Protein 2K42 (pdb70)

Solvent-accessible surface area: 7067 Å² total; per-residue (Å²): 108,110,182,96,71,100,168,22,81,48,146,16,29,37,60,82,113,85,1,0,68,30,129,104,11,42,101,53,4,103,41,1,0,82,108,9,45,5,54,96,46,17,5,28,1,16,75,0,0,115,34,0,22,61,3,0,42,108,42,38,1,26,106,24,1,46,109,4,33,168,132,92,84,84,184,46,112,5,0,0,28,83,0,38,94,26,12,81,111,110,42,23,47,86,48,203,92,168,36,114,48,143,114,134,92,124,134,287

CATH classification: 3.90.810.10

GO terms:
  GO:0002625 regulation of T cell antigen processing and presentation (P, IMP)
  GO:2000146 negative regulation of cell motility (P, IMP)
  GO:0006955 immune response (P, IMP)
  GO:0035861 site of double-strand break (C, IDA)
  GO:0005634 nucleus (C, IDA)
  GO:0045944 positive regulation of transcription by RNA polymerase II (P, IDA)
  GO:1905168 positive regulation of double-strand break repair via homologous recombination (P, IDA)
  GO:0030041 actin filament polymerization (P, IDA)
  GO:0015629 actin cytoskeleton (C, TAS)
  GO:0030695 GTPase regulator activity (F, TAS)
  GO:0065003 protein-containing complex assembly (P, TAS)
  GO:0006952 defense response (P, TAS)
  GO:0007596 blood coagulation (P, TAS)
  GO:0008154 actin polymerization or depolymerization (P, TAS)
  GO:0008544 epidermis development (P, TAS)
  GO:0005829 cytosol (C, TAS)
  GO:0042802 identical protein binding (F, IPI)
  GO:0005515 protein binding (F, IPI)
  GO:0017124 SH3 domain binding (F, IPI)
  GO:0043274 phospholipase binding (F, IPI)

Structure (mmCIF, N/CA/C/O backbone):
data_2K42
#
_entry.id   2K42
#
loop_
_entity.id
_entity.type
_entity.pdbx_description
1 polymer 'Wiskott-Aldrich syndrome protein'
2 polymer ESPFU
#
loop_
_atom_site.group_PDB
_atom_site.id
_atom_site.type_symbol
_atom_site.label_atom_id
_atom_site.label_alt_id
_atom_site.label_comp_id
_atom_site.label_asym_id
_atom_site.label_entity_id
_atom_site.label_seq_id
_atom_site.pdbx_PDB_ins_code
_atom_site.Cartn_x
_atom_site.Cartn_y
_atom_site.Cartn_z
_atom_site.occupancy
_atom_site.B_iso_or_equiv
_atom_site.auth_seq_id
_atom_site.auth_comp_id
_atom_site.auth_asym_id
_atom_site.auth_atom_id
_atom_site.pdbx_PDB_model_num
ATOM 1 N N . GLY A 1 1 ? -9.724 4.950 -15.029 1.00 0.00 1 GLY A N 1
ATOM 2 C CA . GLY A 1 1 ? -10.218 6.277 -15.467 1.00 0.00 1 GLY A CA 1
ATOM 3 C C . GLY A 1 1 ? -9.501 7.421 -14.781 1.00 0.00 1 GLY A C 1
ATOM 4 O O . GLY A 1 1 ? -9.274 7.388 -13.572 1.00 0.00 1 GLY A O 1
ATOM 10 N N . HIS A 1 2 ? -9.137 8.431 -15.562 1.00 0.00 2 HIS A N 1
ATOM 11 C CA . HIS A 1 2 ? -8.504 9.641 -15.043 1.00 0.00 2 HIS A CA 1
ATOM 12 C C . HIS A 1 2 ? -8.925 10.828 -15.899 1.00 0.00 2 HIS A C 1
ATOM 13 O O . HIS A 1 2 ? -8.114 11.700 -16.206 1.00 0.00 2 HIS A O 1
ATOM 28 N N . MET A 1 3 ? -10.196 10.842 -16.292 1.00 0.00 3 MET A N 1
ATOM 29 C CA . MET A 1 3 ? -10.709 11.855 -17.213 1.00 0.00 3 MET A CA 1
ATOM 30 C C . MET A 1 3 ? -10.583 13.267 -16.637 1.00 0.00 3 MET A C 1
ATOM 31 O O . MET A 1 3 ? -9.878 14.106 -17.199 1.00 0.00 3 MET A O 1
ATOM 45 N N . SER A 1 4 ? -11.245 13.528 -15.518 1.00 0.00 4 SER A N 1
ATOM 46 C CA . SER A 1 4 ? -11.199 14.840 -14.887 1.00 0.00 4 SER A CA 1
ATOM 47 C C . SER A 1 4 ? -11.569 14.732 -13.414 1.00 0.00 4 SER A C 1
ATOM 48 O O . SER A 1 4 ? -12.622 14.191 -13.075 1.00 0.00 4 SER A O 1
ATOM 56 N N . GLY A 1 5 ? -10.695 15.226 -12.545 1.00 0.00 5 GLY A N 1
ATOM 57 C CA . GLY A 1 5 ? -10.990 15.245 -11.125 1.00 0.00 5 GLY A CA 1
ATOM 58 C C . GLY A 1 5 ? -10.910 13.871 -10.495 1.00 0.00 5 GLY A C 1
ATOM 59 O O . GLY A 1 5 ? -11.932 13.272 -10.163 1.00 0.00 5 GLY A O 1
ATOM 63 N N . PHE A 1 6 ? -9.697 13.367 -10.332 1.00 0.00 6 PHE A N 1
ATOM 64 C CA . PHE A 1 6 ? -9.495 12.074 -9.700 1.00 0.00 6 PHE A CA 1
ATOM 65 C C . PHE A 1 6 ? -9.397 12.229 -8.182 1.00 0.00 6 PHE A C 1
ATOM 66 O O . PHE A 1 6 ? -8.505 12.904 -7.667 1.00 0.00 6 PHE A O 1
ATOM 83 N N . LYS A 1 7 ? -10.331 11.605 -7.474 1.00 0.00 7 LYS A N 1
ATOM 84 C CA . LYS A 1 7 ? -10.394 11.699 -6.019 1.00 0.00 7 LYS A CA 1
ATOM 85 C C . LYS A 1 7 ? -9.440 10.698 -5.375 1.00 0.00 7 LYS A C 1
ATOM 86 O O . LYS A 1 7 ? -9.842 9.842 -4.585 1.00 0.00 7 LYS A O 1
ATOM 105 N N . HIS A 1 8 ? -8.175 10.822 -5.745 1.00 0.00 8 HIS A N 1
ATOM 106 C CA . HIS A 1 8 ? -7.101 9.963 -5.266 1.00 0.00 8 HIS A CA 1
ATOM 107 C C . HIS A 1 8 ? -5.792 10.435 -5.886 1.00 0.00 8 HIS A C 1
ATOM 108 O O . HIS A 1 8 ? -5.481 10.100 -7.024 1.00 0.00 8 HIS A O 1
ATOM 123 N N . VAL A 1 9 ? -5.039 11.240 -5.149 1.00 0.00 9 VAL A N 1
ATOM 124 C CA . VAL A 1 9 ? -3.836 11.837 -5.692 1.00 0.00 9 VAL A CA 1
ATOM 125 C C . VAL A 1 9 ? -2.759 10.781 -5.825 1.00 0.00 9 VAL A C 1
ATOM 126 O O . VAL A 1 9 ? -2.379 10.148 -4.841 1.00 0.00 9 VAL A O 1
ATOM 139 N N . SER A 1 10 ? -2.281 10.587 -7.046 1.00 0.00 10 SER A N 1
ATOM 140 C CA . SER A 1 10 ? -1.299 9.551 -7.332 1.00 0.00 10 SER A CA 1
ATOM 141 C C . SER A 1 10 ? 0.008 9.812 -6.598 1.00 0.00 10 SER A C 1
ATOM 142 O O . SER A 1 10 ? 0.859 8.930 -6.513 1.00 0.00 10 SER A O 1
ATOM 150 N N . HIS A 1 11 ? 0.178 11.037 -6.102 1.00 0.00 11 HIS A N 1
ATOM 151 C CA . HIS A 1 11 ? 1.294 11.343 -5.219 1.00 0.00 11 HIS A CA 1
ATOM 152 C C . HIS A 1 11 ? 1.239 10.435 -4.007 1.00 0.00 11 HIS A C 1
ATOM 153 O O . HIS A 1 11 ? 2.162 9.664 -3.794 1.00 0.00 11 HIS A O 1
ATOM 168 N N . VAL A 1 12 ? 0.135 10.521 -3.247 1.00 0.00 12 VAL A N 1
ATOM 169 C CA . VAL A 1 12 ? -0.151 9.632 -2.099 1.00 0.00 12 VAL A CA 1
ATOM 170 C C . VAL A 1 12 ? 1.109 9.223 -1.283 1.00 0.00 12 VAL A C 1
ATOM 171 O O . VAL A 1 12 ? 1.208 8.111 -0.764 1.00 0.00 12 VAL A O 1
ATOM 184 N N . GLY A 1 13 ? 2.054 10.152 -1.136 1.00 0.00 13 GLY A N 1
ATOM 185 C CA . GLY A 1 13 ? 3.299 9.860 -0.434 1.00 0.00 13 GLY A CA 1
ATOM 186 C C . GLY A 1 13 ? 4.011 8.632 -0.982 1.00 0.00 13 GLY A C 1
ATOM 187 O O . GLY A 1 13 ? 4.726 7.944 -0.263 1.00 0.00 13 GLY A O 1
ATOM 191 N N . TRP A 1 14 ? 3.812 8.373 -2.262 1.00 0.00 14 TRP A N 1
ATOM 192 C CA . TRP A 1 14 ? 4.338 7.192 -2.917 1.00 0.00 14 TRP A CA 1
ATOM 193 C C . TRP A 1 14 ? 5.248 7.591 -4.064 1.00 0.00 14 TRP A C 1
ATOM 194 O O . TRP A 1 14 ? 5.009 8.598 -4.735 1.00 0.00 14 TRP A O 1
ATOM 215 N N . ASP A 1 15 ? 6.306 6.831 -4.264 1.00 0.00 15 ASP A N 1
ATOM 216 C CA . ASP A 1 15 ? 7.185 7.040 -5.391 1.00 0.00 15 ASP A CA 1
ATOM 217 C C . ASP A 1 15 ? 7.047 5.882 -6.362 1.00 0.00 15 ASP A C 1
ATOM 218 O O . ASP A 1 15 ? 7.125 4.718 -5.972 1.00 0.00 15 ASP A O 1
ATOM 227 N N . PRO A 1 16 ? 6.824 6.212 -7.646 1.00 0.00 16 PRO A N 1
ATOM 228 C CA . PRO A 1 16 ? 6.553 5.243 -8.713 1.00 0.00 16 PRO A CA 1
ATOM 229 C C . PRO A 1 16 ? 7.501 4.050 -8.730 1.00 0.00 16 PRO A C 1
ATOM 230 O O . PRO A 1 16 ? 7.100 2.955 -9.121 1.00 0.00 16 PRO A O 1
ATOM 241 N N . GLN A 1 17 ? 8.750 4.257 -8.334 1.00 0.00 17 GLN A N 1
ATOM 242 C CA . GLN A 1 17 ? 9.728 3.178 -8.340 1.00 0.00 17 GLN A CA 1
ATOM 243 C C . GLN A 1 17 ? 10.030 2.662 -6.933 1.00 0.00 17 GLN A C 1
ATOM 244 O O . GLN A 1 17 ? 9.927 1.464 -6.674 1.00 0.00 17 GLN A O 1
ATOM 258 N N . ASN A 1 18 ? 10.399 3.562 -6.022 1.00 0.00 18 ASN A N 1
ATOM 259 C CA . ASN A 1 18 ? 10.923 3.147 -4.719 1.00 0.00 18 ASN A CA 1
ATOM 260 C C . ASN A 1 18 ? 9.838 3.044 -3.656 1.00 0.00 18 ASN A C 1
ATOM 261 O O . ASN A 1 18 ? 10.136 2.977 -2.462 1.00 0.00 18 ASN A O 1
ATOM 272 N N . GLY A 1 19 ? 8.587 3.045 -4.085 1.00 0.00 19 GLY A N 1
ATOM 273 C CA . GLY A 1 19 ? 7.501 2.729 -3.186 1.00 0.00 19 GLY A CA 1
ATOM 274 C C . GLY A 1 19 ? 7.051 3.895 -2.335 1.00 0.00 19 GLY A C 1
ATOM 275 O O . GLY A 1 19 ? 7.399 5.045 -2.590 1.00 0.00 19 GLY A O 1
ATOM 279 N N . PHE A 1 20 ? 6.264 3.580 -1.323 1.00 0.00 20 PHE A N 1
ATOM 280 C CA . PHE A 1 20 ? 5.715 4.581 -0.427 1.00 0.00 20 PHE A CA 1
ATOM 281 C C . PHE A 1 20 ? 6.803 5.167 0.454 1.00 0.00 20 PHE A C 1
ATOM 282 O O . PHE A 1 20 ? 7.574 4.433 1.075 1.00 0.00 20 PHE A O 1
ATOM 299 N N . ASP A 1 21 ? 6.861 6.486 0.508 1.00 0.00 21 ASP A N 1
ATOM 300 C CA . ASP A 1 21 ? 7.788 7.165 1.388 1.00 0.00 21 ASP A CA 1
ATOM 301 C C . ASP A 1 21 ? 7.260 7.050 2.807 1.00 0.00 21 ASP A C 1
ATOM 302 O O . ASP A 1 21 ? 6.465 7.875 3.240 1.00 0.00 21 ASP A O 1
ATOM 311 N N . VAL A 1 22 ? 7.693 6.010 3.508 1.00 0.00 22 VAL A N 1
ATOM 312 C CA . VAL A 1 22 ? 7.173 5.670 4.834 1.00 0.00 22 VAL A CA 1
ATOM 313 C C . VAL A 1 22 ? 7.396 6.789 5.865 1.00 0.00 22 VAL A C 1
ATOM 314 O O . VAL A 1 22 ? 6.830 6.754 6.956 1.00 0.00 22 VAL A O 1
ATOM 327 N N . ASN A 1 23 ? 8.211 7.777 5.520 1.00 0.00 23 ASN A N 1
ATOM 328 C CA . ASN A 1 23 ? 8.417 8.931 6.391 1.00 0.00 23 ASN A CA 1
ATOM 329 C C . ASN A 1 23 ? 7.306 9.955 6.164 1.00 0.00 23 ASN A C 1
ATOM 330 O O . ASN A 1 23 ? 6.873 10.644 7.092 1.00 0.00 23 ASN A O 1
ATOM 341 N N . ASN A 1 24 ? 6.832 10.019 4.928 1.00 0.00 24 ASN A N 1
ATOM 342 C CA . ASN A 1 24 ? 5.730 10.901 4.551 1.00 0.00 24 ASN A CA 1
ATOM 343 C C . ASN A 1 24 ? 4.504 10.059 4.250 1.00 0.00 24 ASN A C 1
ATOM 344 O O . ASN A 1 24 ? 3.644 10.432 3.448 1.00 0.00 24 ASN A O 1
ATOM 355 N N . LEU A 1 25 ? 4.438 8.913 4.900 1.00 0.00 25 LEU A N 1
ATOM 356 C CA . LEU A 1 25 ? 3.443 7.924 4.624 1.00 0.00 25 LEU A CA 1
ATOM 357 C C . LEU A 1 25 ? 2.305 8.047 5.635 1.00 0.00 25 LEU A C 1
ATOM 358 O O . LEU A 1 25 ? 2.525 8.023 6.847 1.00 0.00 25 LEU A O 1
ATOM 374 N N . ASP A 1 26 ? 1.100 8.225 5.112 1.00 0.00 26 ASP A N 1
ATOM 375 C CA . ASP A 1 26 ? -0.090 8.437 5.932 1.00 0.00 26 ASP A CA 1
ATOM 376 C C . ASP A 1 26 ? -0.338 7.279 6.895 1.00 0.00 26 ASP A C 1
ATOM 377 O O . ASP A 1 26 ? -0.336 6.113 6.504 1.00 0.00 26 ASP A O 1
ATOM 386 N N . PRO A 1 27 ? -0.538 7.616 8.185 1.00 0.00 27 PRO A N 1
ATOM 387 C CA . PRO A 1 27 ? -0.768 6.642 9.262 1.00 0.00 27 PRO A CA 1
ATOM 388 C C . PRO A 1 27 ? -1.947 5.711 9.004 1.00 0.00 27 PRO A C 1
ATOM 389 O O . PRO A 1 27 ? -1.913 4.549 9.404 1.00 0.00 27 PRO A O 1
ATOM 400 N N . ASP A 1 28 ? -2.991 6.220 8.355 1.00 0.00 28 ASP A N 1
ATOM 401 C CA . ASP A 1 28 ? -4.156 5.402 8.026 1.00 0.00 28 ASP A CA 1
ATOM 402 C C . ASP A 1 28 ? -3.779 4.360 6.990 1.00 0.00 28 ASP A C 1
ATOM 403 O O . ASP A 1 28 ? -4.144 3.189 7.106 1.00 0.00 28 ASP A O 1
ATOM 412 N N . LEU A 1 29 ? -3.045 4.792 5.976 1.00 0.00 29 LEU A N 1
ATOM 413 C CA . LEU A 1 29 ? -2.488 3.873 5.003 1.00 0.00 29 LEU A CA 1
ATOM 414 C C . LEU A 1 29 ? -1.579 2.875 5.704 1.00 0.00 29 LEU A C 1
ATOM 415 O O . LEU A 1 29 ? -1.676 1.670 5.479 1.00 0.00 29 LEU A O 1
ATOM 431 N N . ARG A 1 30 ? -0.715 3.393 6.572 1.00 0.00 30 ARG A N 1
ATOM 432 C CA . ARG A 1 30 ? 0.222 2.574 7.331 1.00 0.00 30 ARG A CA 1
ATOM 433 C C . ARG A 1 30 ? -0.518 1.503 8.132 1.00 0.00 30 ARG A C 1
ATOM 434 O O . ARG A 1 30 ? -0.071 0.357 8.220 1.00 0.00 30 ARG A O 1
ATOM 455 N N . SER A 1 31 ? -1.657 1.893 8.699 1.00 0.00 31 SER A N 1
ATOM 456 C CA . SER A 1 31 ? -2.522 0.977 9.432 1.00 0.00 31 SER A CA 1
ATOM 457 C C . SER A 1 31 ? -2.939 -0.173 8.525 1.00 0.00 31 SER A C 1
ATOM 458 O O . SER A 1 31 ? -2.743 -1.346 8.848 1.00 0.00 31 SER A O 1
ATOM 466 N N . LEU A 1 32 ? -3.488 0.191 7.371 1.00 0.00 32 LEU A N 1
ATOM 467 C CA . LEU A 1 32 ? -3.988 -0.766 6.404 1.00 0.00 32 LEU A CA 1
ATOM 468 C C . LEU A 1 32 ? -2.902 -1.724 5.955 1.00 0.00 32 LEU A C 1
ATOM 469 O O . LEU A 1 32 ? -3.081 -2.943 5.974 1.00 0.00 32 LEU A O 1
ATOM 485 N N . PHE A 1 33 ? -1.782 -1.158 5.552 1.00 0.00 33 PHE A N 1
ATOM 486 C CA . PHE A 1 33 ? -0.699 -1.930 4.971 1.00 0.00 33 PHE A CA 1
ATOM 487 C C . PHE A 1 33 ? -0.158 -2.927 5.982 1.00 0.00 33 PHE A C 1
ATOM 488 O O . PHE A 1 33 ? 0.081 -4.090 5.657 1.00 0.00 33 PHE A O 1
ATOM 505 N N . SER A 1 34 ? -0.014 -2.475 7.218 1.00 0.00 34 SER A N 1
ATOM 506 C CA . SER A 1 34 ? 0.483 -3.319 8.287 1.00 0.00 34 SER A CA 1
ATOM 507 C C . SER A 1 34 ? -0.494 -4.463 8.573 1.00 0.00 34 SER A C 1
ATOM 508 O O . SER A 1 34 ? -0.081 -5.571 8.921 1.00 0.00 34 SER A O 1
ATOM 516 N N . ARG A 1 35 ? -1.790 -4.194 8.412 1.00 0.00 35 ARG A N 1
ATOM 517 C CA . ARG A 1 35 ? -2.812 -5.227 8.564 1.00 0.00 35 ARG A CA 1
ATOM 518 C C . ARG A 1 35 ? -2.696 -6.245 7.443 1.00 0.00 35 ARG A C 1
ATOM 519 O O . ARG A 1 35 ? -2.726 -7.454 7.670 1.00 0.00 35 ARG A O 1
ATOM 540 N N . ALA A 1 36 ? -2.549 -5.720 6.232 1.00 0.00 36 ALA A N 1
ATOM 541 C CA . ALA A 1 36 ? -2.503 -6.524 5.020 1.00 0.00 36 ALA A CA 1
ATOM 542 C C . ALA A 1 36 ? -1.275 -7.432 4.993 1.00 0.00 36 ALA A C 1
ATOM 543 O O . ALA A 1 36 ? -1.261 -8.462 4.317 1.00 0.00 36 ALA A O 1
ATOM 550 N N . GLY A 1 37 ? -0.246 -7.043 5.730 1.00 0.00 37 GLY A N 1
ATOM 551 C CA . GLY A 1 37 ? 0.964 -7.834 5.793 1.00 0.00 37 GLY A CA 1
ATOM 552 C C . GLY A 1 37 ? 2.135 -7.102 5.194 1.00 0.00 37 GLY A C 1
ATOM 553 O O . GLY A 1 37 ? 3.290 -7.454 5.433 1.00 0.00 37 GLY A O 1
ATOM 557 N N . ILE A 1 38 ? 1.819 -6.079 4.415 1.00 0.00 38 ILE A N 1
ATOM 558 C CA . ILE A 1 38 ? 2.818 -5.246 3.778 1.00 0.00 38 ILE A CA 1
ATOM 559 C C . ILE A 1 38 ? 3.624 -4.485 4.828 1.00 0.00 38 ILE A C 1
ATOM 560 O O . ILE A 1 38 ? 3.097 -3.611 5.519 1.00 0.00 38 ILE A O 1
ATOM 576 N N . SER A 1 39 ? 4.890 -4.834 4.964 1.00 0.00 39 SER A N 1
ATOM 577 C CA . SER A 1 39 ? 5.756 -4.155 5.913 1.00 0.00 39 SER A CA 1
ATOM 578 C C . SER A 1 39 ? 6.469 -2.985 5.239 1.00 0.00 39 SER A C 1
ATOM 579 O O . SER A 1 39 ? 6.277 -2.746 4.042 1.00 0.00 39 SER A O 1
ATOM 587 N N . GLU A 1 40 ? 7.293 -2.278 6.002 1.00 0.00 40 GLU A N 1
ATOM 588 C CA . GLU A 1 40 ? 8.005 -1.097 5.519 1.00 0.00 40 GLU A CA 1
ATOM 589 C C . GLU A 1 40 ? 8.801 -1.415 4.253 1.00 0.00 40 GLU A C 1
ATOM 590 O O . GLU A 1 40 ? 8.759 -0.667 3.273 1.00 0.00 40 GLU A O 1
ATOM 602 N N . ALA A 1 41 ? 9.519 -2.533 4.277 1.00 0.00 41 ALA A N 1
ATOM 603 C CA . ALA A 1 41 ? 10.271 -2.987 3.117 1.00 0.00 41 ALA A CA 1
ATOM 604 C C . ALA A 1 41 ? 9.362 -3.158 1.903 1.00 0.00 41 ALA A C 1
ATOM 605 O O . ALA A 1 41 ? 9.612 -2.586 0.847 1.00 0.00 41 ALA A O 1
ATOM 612 N N . GLN A 1 42 ? 8.296 -3.927 2.059 1.00 0.00 42 GLN A N 1
ATOM 613 C CA . GLN A 1 42 ? 7.373 -4.163 0.956 1.00 0.00 42 GLN A CA 1
ATOM 614 C C . GLN A 1 42 ? 6.809 -2.850 0.422 1.00 0.00 42 GLN A C 1
ATOM 615 O O . GLN A 1 42 ? 6.683 -2.667 -0.788 1.00 0.00 42 GLN A O 1
ATOM 629 N N . LEU A 1 43 ? 6.480 -1.939 1.335 1.00 0.00 43 LEU A N 1
ATOM 630 C CA . LEU A 1 43 ? 5.937 -0.637 0.963 1.00 0.00 43 LEU A CA 1
ATOM 631 C C . LEU A 1 43 ? 6.911 0.146 0.106 1.00 0.00 43 LEU A C 1
ATOM 632 O O . LEU A 1 43 ? 6.504 0.979 -0.699 1.00 0.00 43 LEU A O 1
ATOM 648 N N . THR A 1 44 ? 8.190 -0.143 0.260 1.00 0.00 44 THR A N 1
ATOM 649 C CA . THR A 1 44 ? 9.213 0.585 -0.459 1.00 0.00 44 THR A CA 1
ATOM 650 C C . THR A 1 44 ? 9.735 -0.234 -1.638 1.00 0.00 44 THR A C 1
ATOM 651 O O . THR A 1 44 ? 10.770 0.083 -2.225 1.00 0.00 44 THR A O 1
ATOM 662 N N . ASP A 1 45 ? 9.017 -1.302 -1.981 1.00 0.00 45 ASP A N 1
ATOM 663 C CA . ASP A 1 45 ? 9.384 -2.113 -3.134 1.00 0.00 45 ASP A CA 1
ATOM 664 C C . ASP A 1 45 ? 8.633 -1.659 -4.373 1.00 0.00 45 ASP A C 1
ATOM 665 O O . ASP A 1 45 ? 7.520 -1.144 -4.262 1.00 0.00 45 ASP A O 1
ATOM 674 N N . ALA A 1 46 ? 9.219 -1.870 -5.542 1.00 0.00 46 ALA A N 1
ATOM 675 C CA . ALA A 1 46 ? 8.646 -1.372 -6.783 1.00 0.00 46 ALA A CA 1
ATOM 676 C C . ALA A 1 46 ? 7.287 -1.998 -7.087 1.00 0.00 46 ALA A C 1
ATOM 677 O O . ALA A 1 46 ? 6.255 -1.321 -7.011 1.00 0.00 46 ALA A O 1
ATOM 684 N N . GLU A 1 47 ? 7.285 -3.288 -7.411 1.00 0.00 47 GLU A N 1
ATOM 685 C CA . GLU A 1 47 ? 6.073 -3.954 -7.876 1.00 0.00 47 GLU A CA 1
ATOM 686 C C . GLU A 1 47 ? 5.030 -4.008 -6.771 1.00 0.00 47 GLU A C 1
ATOM 687 O O . GLU A 1 47 ? 3.837 -3.855 -7.029 1.00 0.00 47 GLU A O 1
ATOM 699 N N . THR A 1 48 ? 5.489 -4.209 -5.540 1.00 0.00 48 THR A N 1
ATOM 700 C CA . THR A 1 48 ? 4.598 -4.266 -4.401 1.00 0.00 48 THR A CA 1
ATOM 701 C C . THR A 1 48 ? 3.791 -2.975 -4.249 1.00 0.00 48 THR A C 1
ATOM 702 O O . THR A 1 48 ? 2.563 -2.996 -4.323 1.00 0.00 48 THR A O 1
ATOM 713 N N . SER A 1 49 ? 4.480 -1.853 -4.069 1.00 0.00 49 SER A N 1
ATOM 714 C CA . SER A 1 49 ? 3.813 -0.583 -3.795 1.00 0.00 49 SER A CA 1
ATOM 715 C C . SER A 1 49 ? 3.001 -0.108 -4.996 1.00 0.00 49 SER A C 1
ATOM 716 O O . SER A 1 49 ? 1.927 0.478 -4.841 1.00 0.00 49 SER A O 1
ATOM 724 N N . LYS A 1 50 ? 3.528 -0.361 -6.189 1.00 0.00 50 LYS A N 1
ATOM 725 C CA . LYS A 1 50 ? 2.865 0.021 -7.428 1.00 0.00 50 LYS A CA 1
ATOM 726 C C . LYS A 1 50 ? 1.468 -0.588 -7.484 1.00 0.00 50 LYS A C 1
ATOM 727 O O . LYS A 1 50 ? 0.492 0.078 -7.834 1.00 0.00 50 LYS A O 1
ATOM 746 N N . LEU A 1 51 ? 1.380 -1.856 -7.110 1.00 0.00 51 LEU A N 1
ATOM 747 C CA . LEU A 1 51 ? 0.117 -2.570 -7.132 1.00 0.00 51 LEU A CA 1
ATOM 748 C C . LEU A 1 51 ? -0.730 -2.246 -5.909 1.00 0.00 51 LEU A C 1
ATOM 749 O O . LEU A 1 51 ? -1.948 -2.407 -5.937 1.00 0.00 51 LEU A O 1
ATOM 765 N N . ILE A 1 52 ? -0.091 -1.798 -4.832 1.00 0.00 52 ILE A N 1
ATOM 766 C CA . ILE A 1 52 ? -0.822 -1.270 -3.690 1.00 0.00 52 ILE A CA 1
ATOM 767 C C . ILE A 1 52 ? -1.569 0.008 -4.067 1.00 0.00 52 ILE A C 1
ATOM 768 O O . ILE A 1 52 ? -2.721 0.197 -3.682 1.00 0.00 52 ILE A O 1
ATOM 784 N N . TYR A 1 53 ? -0.918 0.887 -4.816 1.00 0.00 53 TYR A N 1
ATOM 785 C CA . TYR A 1 53 ? -1.584 2.096 -5.273 1.00 0.00 53 TYR A CA 1
ATOM 786 C C . TYR A 1 53 ? -2.737 1.741 -6.203 1.00 0.00 53 TYR A C 1
ATOM 787 O O . TYR A 1 53 ? -3.846 2.261 -6.060 1.00 0.00 53 TYR A O 1
ATOM 805 N N . ASP A 1 54 ? -2.470 0.847 -7.149 1.00 0.00 54 ASP A N 1
ATOM 806 C CA . ASP A 1 54 ? -3.506 0.345 -8.050 1.00 0.00 54 ASP A CA 1
ATOM 807 C C . ASP A 1 54 ? -4.650 -0.260 -7.247 1.00 0.00 54 ASP A C 1
ATOM 808 O O . ASP A 1 54 ? -5.821 -0.090 -7.580 1.00 0.00 54 ASP A O 1
ATOM 817 N N . PHE A 1 55 ? -4.288 -0.951 -6.176 1.00 0.00 55 PHE A N 1
ATOM 818 C CA . PHE A 1 55 ? -5.251 -1.477 -5.223 1.00 0.00 55 PHE A CA 1
ATOM 819 C C . PHE A 1 55 ? -6.155 -0.366 -4.701 1.00 0.00 55 PHE A C 1
ATOM 820 O O . PHE A 1 55 ? -7.374 -0.437 -4.823 1.00 0.00 55 PHE A O 1
ATOM 837 N N . ILE A 1 56 ? -5.539 0.662 -4.134 1.00 0.00 56 ILE A N 1
ATOM 838 C CA . ILE A 1 56 ? -6.267 1.773 -3.538 1.00 0.00 56 ILE A CA 1
ATOM 839 C C . ILE A 1 56 ? -7.164 2.462 -4.566 1.00 0.00 56 ILE A C 1
ATOM 840 O O . ILE A 1 56 ? -8.293 2.857 -4.267 1.00 0.00 56 ILE A O 1
ATOM 856 N N . GLU A 1 57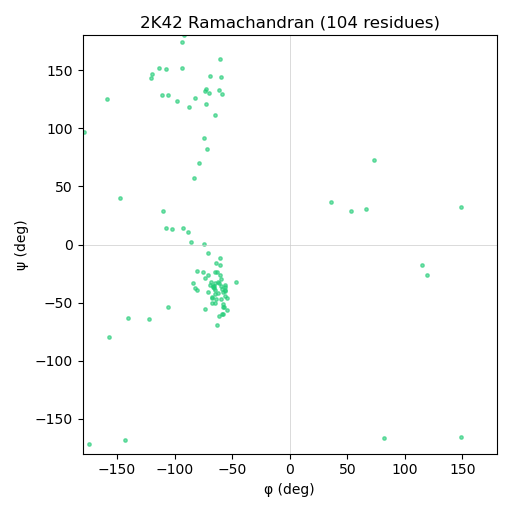 ? -6.663 2.568 -5.786 1.00 0.00 57 GLU A N 1
ATOM 857 C CA . GLU A 1 57 ? -7.379 3.243 -6.859 1.00 0.00 57 GLU A CA 1
ATOM 858 C C . GLU A 1 57 ? -8.525 2.372 -7.376 1.00 0.00 57 GLU A C 1
ATOM 859 O O . GLU A 1 57 ? -9.511 2.880 -7.915 1.00 0.00 57 GLU A O 1
ATOM 871 N N . ASP A 1 58 ? -8.402 1.064 -7.180 1.00 0.00 58 ASP A N 1
ATOM 872 C CA . ASP A 1 58 ? -9.416 0.114 -7.634 1.00 0.00 58 ASP A CA 1
ATOM 873 C C . ASP A 1 58 ? -10.731 0.329 -6.894 1.00 0.00 58 ASP A C 1
ATOM 874 O O . ASP A 1 58 ? -11.803 0.253 -7.491 1.00 0.00 58 ASP A O 1
ATOM 883 N N . GLN A 1 59 ? -10.650 0.617 -5.595 1.00 0.00 59 GLN A N 1
ATOM 884 C CA . GLN A 1 59 ? -11.862 0.830 -4.800 1.00 0.00 59 GLN A CA 1
ATOM 885 C C . GLN A 1 59 ? -12.348 2.275 -4.893 1.00 0.00 59 GLN A C 1
ATOM 886 O O . GLN A 1 59 ? -13.340 2.647 -4.263 1.00 0.00 59 GLN A O 1
ATOM 900 N N . GLY A 1 60 ? -11.660 3.091 -5.680 1.00 0.00 60 GLY A N 1
ATOM 901 C CA . GLY A 1 60 ? -12.117 4.451 -5.899 1.00 0.00 60 GLY A CA 1
ATOM 902 C C . GLY A 1 60 ? -11.130 5.508 -5.447 1.00 0.00 60 GLY A C 1
ATOM 903 O O . GLY A 1 60 ? -11.130 6.622 -5.968 1.00 0.00 60 GLY A O 1
ATOM 907 N N . GLY A 1 61 ? -10.287 5.181 -4.482 1.00 0.00 61 GLY A N 1
ATOM 908 C CA . GLY A 1 61 ? -9.304 6.145 -4.031 1.00 0.00 61 GLY A CA 1
ATOM 909 C C . GLY A 1 61 ? -8.949 6.006 -2.567 1.00 0.00 61 GLY A C 1
ATOM 910 O O . GLY A 1 61 ? -9.274 5.000 -1.933 1.00 0.00 61 GLY A O 1
ATOM 914 N N . LEU A 1 62 ? -8.292 7.031 -2.032 1.00 0.00 62 LEU A N 1
ATOM 915 C CA . LEU A 1 62 ? -7.781 6.996 -0.665 1.00 0.00 62 LEU A CA 1
ATOM 916 C C . LEU A 1 62 ? -8.914 6.972 0.352 1.00 0.00 62 LEU A C 1
ATOM 917 O O . LEU A 1 62 ? -8.941 6.127 1.248 1.00 0.00 62 LEU A O 1
ATOM 933 N N . GLU A 1 63 ? -9.852 7.895 0.197 1.00 0.00 63 GLU A N 1
ATOM 934 C CA . GLU A 1 63 ? -10.992 7.987 1.099 1.00 0.00 63 GLU A CA 1
ATOM 935 C C . GLU A 1 63 ? -11.809 6.705 1.051 1.00 0.00 63 GLU A C 1
ATOM 936 O O . GLU A 1 63 ? -12.368 6.271 2.056 1.00 0.00 63 GLU A O 1
ATOM 948 N N . ALA A 1 64 ? -11.837 6.085 -0.121 1.00 0.00 64 ALA A N 1
ATOM 949 C CA . ALA A 1 64 ? -12.648 4.899 -0.343 1.00 0.00 64 ALA A CA 1
ATOM 950 C C . ALA A 1 64 ? -12.179 3.729 0.513 1.00 0.00 64 ALA A C 1
ATOM 951 O O . ALA A 1 64 ? -12.979 3.108 1.210 1.00 0.00 64 ALA A O 1
ATOM 958 N N . VAL A 1 65 ? -10.882 3.436 0.478 1.00 0.00 65 VAL A N 1
ATOM 959 C CA . VAL A 1 65 ? -10.353 2.304 1.233 1.00 0.00 65 VAL A CA 1
ATOM 960 C C . VAL A 1 65 ? -10.372 2.606 2.729 1.00 0.00 65 VAL A C 1
ATOM 961 O O . VAL A 1 65 ? -10.468 1.702 3.557 1.00 0.00 65 VAL A O 1
ATOM 974 N N . ARG A 1 66 ? -10.307 3.889 3.070 1.00 0.00 66 ARG A N 1
ATOM 975 C CA . ARG A 1 66 ? -10.427 4.306 4.457 1.00 0.00 66 ARG A CA 1
ATOM 976 C C . ARG A 1 66 ? -11.829 4.011 4.967 1.00 0.00 66 ARG A C 1
ATOM 977 O O . ARG A 1 66 ? -12.015 3.620 6.119 1.00 0.00 66 ARG A O 1
ATOM 998 N N . GLN A 1 67 ? -12.812 4.163 4.093 1.00 0.00 67 GLN A N 1
ATOM 999 C CA . GLN A 1 67 ? -14.188 3.862 4.442 1.00 0.00 67 GLN A CA 1
ATOM 1000 C C . GLN A 1 67 ? -14.376 2.364 4.623 1.00 0.00 67 GLN A C 1
ATOM 1001 O O . GLN A 1 67 ? -15.140 1.939 5.484 1.00 0.00 67 GLN A O 1
ATOM 1015 N N . GLU A 1 68 ? -13.656 1.569 3.824 1.00 0.00 68 GLU A N 1
ATOM 1016 C CA . GLU A 1 68 ? -13.719 0.110 3.936 1.00 0.00 68 GLU A CA 1
ATOM 1017 C C . GLU A 1 68 ? -13.290 -0.332 5.331 1.00 0.00 68 GLU A C 1
ATOM 1018 O O . GLU A 1 68 ? -13.756 -1.347 5.836 1.00 0.00 68 GLU A O 1
ATOM 1030 N N . MET A 1 69 ? -12.405 0.444 5.949 1.00 0.00 69 MET A N 1
ATOM 1031 C CA . MET A 1 69 ? -11.936 0.155 7.303 1.00 0.00 69 MET A CA 1
ATOM 1032 C C . MET A 1 69 ? -13.108 0.062 8.273 1.00 0.00 69 MET A C 1
ATOM 1033 O O . MET A 1 69 ? -13.107 -0.757 9.189 1.00 0.00 69 MET A O 1
ATOM 1047 N N . ARG A 1 70 ? -14.112 0.904 8.048 1.00 0.00 70 ARG A N 1
ATOM 1048 C CA . ARG A 1 70 ? -15.281 0.956 8.911 1.00 0.00 70 ARG A CA 1
ATOM 1049 C C . ARG A 1 70 ? -16.489 0.355 8.201 1.00 0.00 70 ARG A C 1
ATOM 1050 O O . ARG A 1 70 ? -17.626 0.540 8.636 1.00 0.00 70 ARG A O 1
ATOM 1071 N N . ARG A 1 71 ? -16.250 -0.350 7.100 1.00 0.00 71 ARG A N 1
ATOM 1072 C CA . ARG A 1 71 ? -17.349 -0.805 6.254 1.00 0.00 71 ARG A CA 1
ATOM 1073 C C . ARG A 1 71 ? -17.119 -2.216 5.710 1.00 0.00 71 ARG A C 1
ATOM 1074 O O . ARG A 1 71 ? -17.873 -3.132 6.028 1.00 0.00 71 ARG A O 1
ATOM 1095 N N . GLN A 1 72 ? -16.071 -2.368 4.911 1.00 0.00 72 GLN A N 1
ATOM 1096 C CA . GLN A 1 72 ? -15.755 -3.625 4.224 1.00 0.00 72 GLN A CA 1
ATOM 1097 C C . GLN A 1 72 ? -16.927 -4.049 3.337 1.00 0.00 72 GLN A C 1
ATOM 1098 O O . GLN A 1 72 ? -16.999 -3.559 2.191 1.00 0.00 72 GLN A O 1
ATOM 1113 N N . GLY B 2 1 ? -3.458 -13.691 6.593 1.00 0.00 73 GLY B N 1
ATOM 1114 C CA . GLY B 2 1 ? -4.713 -14.450 6.371 1.00 0.00 73 GLY B CA 1
ATOM 1115 C C . GLY B 2 1 ? -5.816 -13.550 5.860 1.00 0.00 73 GLY B C 1
ATOM 1116 O O . GLY B 2 1 ? -5.995 -12.440 6.359 1.00 0.00 73 GLY B O 1
ATOM 1122 N N . HIS B 2 2 ? -6.571 -14.027 4.880 1.00 0.00 74 HIS B N 1
ATOM 1123 C CA . HIS B 2 2 ? -7.574 -13.199 4.214 1.00 0.00 74 HIS B CA 1
ATOM 1124 C C . HIS B 2 2 ? -8.769 -12.926 5.130 1.00 0.00 74 HIS B C 1
ATOM 1125 O O . HIS B 2 2 ? -9.640 -12.122 4.802 1.00 0.00 74 HIS B O 1
ATOM 1140 N N . MET B 2 3 ? -8.802 -13.577 6.285 1.00 0.00 75 MET B N 1
ATOM 1141 C CA . MET B 2 3 ? -9.886 -13.375 7.237 1.00 0.00 75 MET B CA 1
ATOM 1142 C C . MET B 2 3 ? -9.687 -12.078 8.023 1.00 0.00 75 MET B C 1
ATOM 1143 O O . MET B 2 3 ? -9.375 -12.093 9.217 1.00 0.00 75 MET B O 1
ATOM 1157 N N . LEU B 2 4 ? -9.844 -10.956 7.333 1.00 0.00 76 LEU B N 1
ATOM 1158 C CA . LEU B 2 4 ? -9.787 -9.643 7.964 1.00 0.00 76 LEU B CA 1
ATOM 1159 C C . LEU B 2 4 ? -11.107 -8.916 7.761 1.00 0.00 76 LEU B C 1
ATOM 1160 O O . LEU B 2 4 ? -11.761 -9.088 6.734 1.00 0.00 76 LEU B O 1
ATOM 1176 N N . PRO B 2 5 ? -11.519 -8.098 8.738 1.00 0.00 77 PRO B N 1
ATOM 1177 C CA . PRO B 2 5 ? -12.827 -7.450 8.734 1.00 0.00 77 PRO B CA 1
ATOM 1178 C C . PRO B 2 5 ? -12.846 -6.106 8.013 1.00 0.00 77 PRO B C 1
ATOM 1179 O O . PRO B 2 5 ? -13.826 -5.366 8.100 1.00 0.00 77 PRO B O 1
ATOM 1190 N N . ASP B 2 6 ? -11.777 -5.794 7.296 1.00 0.00 78 ASP B N 1
ATOM 1191 C CA . ASP B 2 6 ? -11.667 -4.507 6.626 1.00 0.00 78 ASP B CA 1
ATOM 1192 C C . ASP B 2 6 ? -10.973 -4.642 5.273 1.00 0.00 78 ASP B C 1
ATOM 1193 O O . ASP B 2 6 ? -10.763 -5.752 4.778 1.00 0.00 78 ASP B O 1
ATOM 1202 N N . VAL B 2 7 ? -10.615 -3.506 4.694 1.00 0.00 79 VAL B N 1
ATOM 1203 C CA . VAL B 2 7 ? -9.975 -3.444 3.378 1.00 0.00 79 VAL B CA 1
ATOM 1204 C C . VAL B 2 7 ? -8.626 -4.189 3.345 1.00 0.00 79 VAL B C 1
ATOM 1205 O O . VAL B 2 7 ? -8.131 -4.556 2.280 1.00 0.00 79 VAL B O 1
ATOM 1218 N N . ALA B 2 8 ? -8.056 -4.453 4.512 1.00 0.00 80 ALA B N 1
ATOM 1219 C CA . ALA B 2 8 ? -6.747 -5.094 4.593 1.00 0.00 80 ALA B CA 1
ATOM 1220 C C . ALA B 2 8 ? -6.749 -6.495 3.985 1.00 0.00 80 ALA B C 1
ATOM 1221 O O . ALA B 2 8 ? -5.744 -6.927 3.415 1.00 0.00 80 ALA B O 1
ATOM 1228 N N . GLN B 2 9 ? -7.873 -7.199 4.081 1.00 0.00 81 GLN B N 1
ATOM 1229 C CA . GLN B 2 9 ? -7.977 -8.523 3.477 1.00 0.00 81 GLN B CA 1
ATOM 1230 C C . GLN B 2 9 ? -7.895 -8.395 1.958 1.00 0.00 81 GLN B C 1
ATOM 1231 O O . GLN B 2 9 ? -7.301 -9.234 1.272 1.00 0.00 81 GLN B O 1
ATOM 1245 N N . ARG B 2 10 ? -8.474 -7.312 1.461 1.00 0.00 82 ARG B N 1
ATOM 1246 C CA . ARG B 2 10 ? -8.562 -7.038 0.046 1.00 0.00 82 ARG B CA 1
ATOM 1247 C C . ARG B 2 10 ? -7.165 -6.866 -0.554 1.00 0.00 82 ARG B C 1
ATOM 1248 O O . ARG B 2 10 ? -6.951 -7.092 -1.746 1.00 0.00 82 ARG B O 1
ATOM 1269 N N . LEU B 2 11 ? -6.205 -6.504 0.295 1.00 0.00 83 LEU B N 1
ATOM 1270 C CA . LEU B 2 11 ? -4.846 -6.235 -0.160 1.00 0.00 83 LEU B CA 1
ATOM 1271 C C . LEU B 2 11 ? -4.063 -7.524 -0.315 1.00 0.00 83 LEU B C 1
ATOM 1272 O O . LEU B 2 11 ? -3.273 -7.668 -1.249 1.00 0.00 83 LEU B O 1
ATOM 1288 N N . MET B 2 12 ? -4.302 -8.467 0.589 1.00 0.00 84 MET B N 1
ATOM 1289 C CA . MET B 2 12 ? -3.580 -9.732 0.567 1.00 0.00 84 MET B CA 1
ATOM 1290 C C . MET B 2 12 ? -3.811 -10.457 -0.747 1.00 0.00 84 MET B C 1
ATOM 1291 O O . MET B 2 12 ? -2.907 -11.098 -1.280 1.00 0.00 84 MET B O 1
ATOM 1305 N N . GLN B 2 13 ? -5.018 -10.336 -1.274 1.00 0.00 85 GLN B N 1
ATOM 1306 C CA . GLN B 2 13 ? -5.348 -10.966 -2.539 1.00 0.00 85 GLN B CA 1
ATOM 1307 C C . GLN B 2 13 ? -4.645 -10.264 -3.691 1.00 0.00 85 GLN B C 1
ATOM 1308 O O . GLN B 2 13 ? -4.118 -10.913 -4.591 1.00 0.00 85 GLN B O 1
ATOM 1322 N N . HIS B 2 14 ? -4.598 -8.937 -3.632 1.00 0.00 86 HIS B N 1
ATOM 1323 C CA . HIS B 2 14 ? -4.157 -8.142 -4.773 1.00 0.00 86 HIS B CA 1
ATOM 1324 C C . HIS B 2 14 ? -2.644 -8.218 -4.984 1.00 0.00 86 HIS B C 1
ATOM 1325 O O . HIS B 2 14 ? -2.169 -8.081 -6.112 1.00 0.00 86 HIS B O 1
ATOM 1340 N N . LEU B 2 15 ? -1.877 -8.424 -3.919 1.00 0.00 87 LEU B N 1
ATOM 1341 C CA . LEU B 2 15 ? -0.438 -8.626 -4.078 1.00 0.00 87 LEU B CA 1
ATOM 1342 C C . LEU B 2 15 ? -0.153 -10.071 -4.485 1.00 0.00 87 LEU B C 1
ATOM 1343 O O . LEU B 2 15 ? 0.712 -10.339 -5.327 1.00 0.00 87 LEU B O 1
ATOM 1359 N N . ALA B 2 16 ? -0.907 -10.993 -3.901 1.00 0.00 88 ALA B N 1
ATOM 1360 C CA . ALA B 2 16 ? -0.708 -12.420 -4.140 1.00 0.00 88 ALA B CA 1
ATOM 1361 C C . ALA B 2 16 ? -1.085 -12.811 -5.565 1.00 0.00 88 ALA B C 1
ATOM 1362 O O . ALA B 2 16 ? -0.482 -13.708 -6.152 1.00 0.00 88 ALA B O 1
ATOM 1369 N N . GLU B 2 17 ? -2.069 -12.120 -6.126 1.00 0.00 89 GLU B N 1
ATOM 1370 C CA . GLU B 2 17 ? -2.561 -12.440 -7.461 1.00 0.00 89 GLU B CA 1
ATOM 1371 C C . GLU B 2 17 ? -1.588 -11.991 -8.549 1.00 0.00 89 GLU B C 1
ATOM 1372 O O . GLU B 2 17 ? -1.851 -12.171 -9.736 1.00 0.00 89 GLU B O 1
ATOM 1384 N N . HIS B 2 18 ? -0.471 -11.398 -8.153 1.00 0.00 90 HIS B N 1
ATOM 1385 C CA . HIS B 2 18 ? 0.509 -10.936 -9.128 1.00 0.00 90 HIS B CA 1
ATOM 1386 C C . HIS B 2 18 ? 1.880 -11.564 -8.908 1.00 0.00 90 HIS B C 1
ATOM 1387 O O . HIS B 2 18 ? 2.366 -12.307 -9.760 1.00 0.00 90 HIS B O 1
ATOM 1402 N N . GLY B 2 19 ? 2.501 -11.270 -7.770 1.00 0.00 91 GLY B N 1
ATOM 1403 C CA . GLY B 2 19 ? 3.819 -11.816 -7.488 1.00 0.00 91 GLY B CA 1
ATOM 1404 C C . GLY B 2 19 ? 4.669 -10.896 -6.636 1.00 0.00 91 GLY B C 1
ATOM 1405 O O . GLY B 2 19 ? 5.891 -10.868 -6.767 1.00 0.00 91 GLY B O 1
ATOM 1409 N N . ILE B 2 20 ? 4.016 -10.151 -5.759 1.00 0.00 92 ILE B N 1
ATOM 1410 C CA . ILE B 2 20 ? 4.689 -9.234 -4.852 1.00 0.00 92 ILE B CA 1
ATOM 1411 C C . ILE B 2 20 ? 5.686 -9.963 -3.951 1.00 0.00 92 ILE B C 1
ATOM 1412 O O . ILE B 2 20 ? 5.450 -11.101 -3.534 1.00 0.00 92 ILE B O 1
ATOM 1428 N N . GLN B 2 21 ? 6.799 -9.300 -3.666 1.00 0.00 93 GLN B N 1
ATOM 1429 C CA . GLN B 2 21 ? 7.836 -9.876 -2.829 1.00 0.00 93 GLN B CA 1
ATOM 1430 C C . GLN B 2 21 ? 7.485 -9.687 -1.354 1.00 0.00 93 GLN B C 1
ATOM 1431 O O . GLN B 2 21 ? 7.202 -8.572 -0.911 1.00 0.00 93 GLN B O 1
ATOM 1445 N N . PRO B 2 22 ? 7.478 -10.792 -0.590 1.00 0.00 94 PRO B N 1
ATOM 1446 C CA . PRO B 2 22 ? 7.122 -10.791 0.838 1.00 0.00 94 PRO B CA 1
ATOM 1447 C C . PRO B 2 22 ? 8.046 -9.921 1.686 1.00 0.00 94 PRO B C 1
ATOM 1448 O O . PRO B 2 22 ? 9.172 -9.612 1.288 1.00 0.00 94 PRO B O 1
ATOM 1459 N N . ALA B 2 23 ? 7.557 -9.536 2.864 1.00 0.00 95 ALA B N 1
ATOM 1460 C CA . ALA B 2 23 ? 8.323 -8.720 3.796 1.00 0.00 95 ALA B CA 1
ATOM 1461 C C . ALA B 2 23 ? 9.434 -9.535 4.429 1.00 0.00 95 ALA B C 1
ATOM 1462 O O . ALA B 2 23 ? 9.290 -10.050 5.539 1.00 0.00 95 ALA B O 1
ATOM 1469 N N . ARG B 2 24 ? 10.534 -9.648 3.712 1.00 0.00 96 ARG B N 1
ATOM 1470 C CA . ARG B 2 24 ? 11.650 -10.470 4.149 1.00 0.00 96 ARG B CA 1
ATOM 1471 C C . ARG B 2 24 ? 12.951 -10.004 3.494 1.00 0.00 96 ARG B C 1
ATOM 1472 O O . ARG B 2 24 ? 13.736 -9.279 4.112 1.00 0.00 96 ARG B O 1
ATOM 1493 N N . ASN B 2 25 ? 13.158 -10.404 2.244 1.00 0.00 97 ASN B N 1
ATOM 1494 C CA . ASN B 2 25 ? 14.334 -10.003 1.474 1.00 0.00 97 ASN B CA 1
ATOM 1495 C C . ASN B 2 25 ? 14.197 -10.504 0.045 1.00 0.00 97 ASN B C 1
ATOM 1496 O O . ASN B 2 25 ? 13.130 -10.993 -0.330 1.00 0.00 97 ASN B O 1
ATOM 1507 N N . MET B 2 26 ? 15.265 -10.369 -0.744 1.00 0.00 98 MET B N 1
ATOM 1508 C CA . MET B 2 26 ? 15.254 -10.759 -2.157 1.00 0.00 98 MET B CA 1
ATOM 1509 C C . MET B 2 26 ? 14.294 -9.861 -2.946 1.00 0.00 98 MET B C 1
ATOM 1510 O O . MET B 2 26 ? 13.691 -10.269 -3.943 1.00 0.00 98 MET B O 1
ATOM 1524 N N . ALA B 2 27 ? 14.169 -8.624 -2.490 1.00 0.00 99 ALA B N 1
ATOM 1525 C CA . ALA B 2 27 ? 13.311 -7.652 -3.145 1.00 0.00 99 ALA B CA 1
ATOM 1526 C C . ALA B 2 27 ? 14.115 -6.828 -4.144 1.00 0.00 99 ALA B C 1
ATOM 1527 O O . ALA B 2 27 ? 15.338 -6.966 -4.217 1.00 0.00 99 ALA B O 1
ATOM 1534 N N . GLU B 2 28 ? 13.446 -5.978 -4.908 1.00 0.00 100 GLU B N 1
ATOM 1535 C CA . GLU B 2 28 ? 14.138 -5.179 -5.911 1.00 0.00 100 GLU B CA 1
ATOM 1536 C C . GLU B 2 28 ? 14.944 -4.067 -5.255 1.00 0.00 100 GLU B C 1
ATOM 1537 O O . GLU B 2 28 ? 16.157 -3.957 -5.459 1.00 0.00 100 GLU B O 1
ATOM 1549 N N . HIS B 2 29 ? 14.265 -3.251 -4.461 1.00 0.00 101 HIS B N 1
ATOM 1550 C CA . HIS B 2 29 ? 14.886 -2.083 -3.850 1.00 0.00 101 HIS B CA 1
ATOM 1551 C C . HIS B 2 29 ? 15.899 -2.504 -2.785 1.00 0.00 101 HIS B C 1
ATOM 1552 O O . HIS B 2 29 ? 15.694 -3.491 -2.076 1.00 0.00 101 HIS B O 1
ATOM 1567 N N . ILE B 2 30 ? 16.977 -1.746 -2.675 1.00 0.00 102 ILE B N 1
ATOM 1568 C CA . ILE B 2 30 ? 18.054 -2.076 -1.755 1.00 0.00 102 ILE B CA 1
ATOM 1569 C C . ILE B 2 30 ? 18.163 -1.043 -0.638 1.00 0.00 102 ILE B C 1
ATOM 1570 O O . ILE B 2 30 ? 17.781 0.118 -0.811 1.00 0.00 102 ILE B O 1
ATOM 1586 N N . PRO B 2 31 ? 18.660 -1.469 0.532 1.00 0.00 103 PRO B N 1
ATOM 1587 C CA . PRO B 2 31 ? 18.913 -0.580 1.667 1.00 0.00 103 PRO B CA 1
ATOM 1588 C C . PRO B 2 31 ? 20.131 0.309 1.426 1.00 0.00 103 PRO B C 1
ATOM 1589 O O . PRO B 2 31 ? 21.176 -0.169 0.972 1.00 0.00 103 PRO B O 1
ATOM 1600 N N . PRO B 2 32 ? 20.002 1.615 1.718 1.00 0.00 104 PRO B N 1
ATOM 1601 C CA . PRO B 2 32 ? 21.092 2.581 1.541 1.00 0.00 104 PRO B CA 1
ATOM 1602 C C . PRO B 2 32 ? 22.304 2.246 2.402 1.00 0.00 104 PRO B C 1
ATOM 1603 O O . PRO B 2 32 ? 22.174 1.959 3.594 1.00 0.00 104 PRO B O 1
ATOM 1614 N N . ALA B 2 33 ? 23.478 2.285 1.792 1.00 0.00 105 ALA B N 1
ATOM 1615 C CA . ALA B 2 33 ? 24.713 1.965 2.488 1.00 0.00 105 ALA B CA 1
ATOM 1616 C C . ALA B 2 33 ? 25.517 3.231 2.773 1.00 0.00 105 ALA B C 1
ATOM 1617 O O . ALA B 2 33 ? 25.752 4.041 1.871 1.00 0.00 105 ALA B O 1
ATOM 1624 N N . PRO B 2 34 ? 25.927 3.425 4.036 1.00 0.00 106 PRO B N 1
ATOM 1625 C CA . PRO B 2 34 ? 26.746 4.568 4.446 1.00 0.00 106 PRO B CA 1
ATOM 1626 C C . PRO B 2 34 ? 28.192 4.432 3.984 1.00 0.00 106 PRO B C 1
ATOM 1627 O O . PRO B 2 34 ? 28.819 3.385 4.165 1.00 0.00 106 PRO B O 1
ATOM 1638 N N . ASN B 2 35 ? 28.716 5.493 3.388 1.00 0.00 107 ASN B N 1
ATOM 1639 C CA . ASN B 2 35 ? 30.079 5.489 2.871 1.00 0.00 107 ASN B CA 1
ATOM 1640 C C . ASN B 2 35 ? 30.982 6.352 3.749 1.00 0.00 107 ASN B C 1
ATOM 1641 O O . ASN B 2 35 ? 30.517 7.305 4.378 1.00 0.00 107 ASN B O 1
ATOM 1652 N N . TRP B 2 36 ? 32.263 6.010 3.804 1.00 0.00 108 TRP B N 1
ATOM 1653 C CA . TRP B 2 36 ? 33.221 6.747 4.618 1.00 0.00 108 TRP B CA 1
ATOM 1654 C C . TRP B 2 36 ? 33.732 7.966 3.859 1.00 0.00 108 TRP B C 1
ATOM 1655 O O . TRP B 2 36 ? 34.691 7.823 3.072 1.00 0.00 108 TRP B O 1
ATOM 1677 N N . GLY A 1 1 ? -7.673 1.456 -17.951 1.00 0.00 1 GLY A N 2
ATOM 1678 C CA . GLY A 1 1 ? -6.708 1.191 -16.859 1.00 0.00 1 GLY A CA 2
ATOM 1679 C C . GLY A 1 1 ? -7.288 1.512 -15.500 1.00 0.00 1 GLY A C 2
ATOM 1680 O O . GLY A 1 1 ? -8.505 1.646 -15.350 1.00 0.00 1 GLY A O 2
ATOM 1686 N N . HIS A 1 2 ? -6.420 1.634 -14.505 1.00 0.00 2 HIS A N 2
ATOM 1687 C CA . HIS A 1 2 ? -6.847 2.015 -13.165 1.00 0.00 2 HIS A CA 2
ATOM 1688 C C . HIS A 1 2 ? -6.883 3.533 -13.023 1.00 0.00 2 HIS A C 2
ATOM 1689 O O . HIS A 1 2 ? -6.111 4.117 -12.270 1.00 0.00 2 HIS A O 2
ATOM 1704 N N . MET A 1 3 ? -7.784 4.175 -13.751 1.00 0.00 3 MET A N 2
ATOM 1705 C CA . MET A 1 3 ? -7.876 5.626 -13.721 1.00 0.00 3 MET A CA 2
ATOM 1706 C C . MET A 1 3 ? -9.292 6.103 -14.020 1.00 0.00 3 MET A C 2
ATOM 1707 O O . MET A 1 3 ? -9.705 6.180 -15.179 1.00 0.00 3 MET A O 2
ATOM 1721 N N . SER A 1 4 ? -10.039 6.402 -12.968 1.00 0.00 4 SER A N 2
ATOM 1722 C CA . SER A 1 4 ? -11.353 7.006 -13.122 1.00 0.00 4 SER A CA 2
ATOM 1723 C C . SER A 1 4 ? -11.680 7.916 -11.939 1.00 0.00 4 SER A C 2
ATOM 1724 O O . SER A 1 4 ? -12.365 8.928 -12.098 1.00 0.00 4 SER A O 2
ATOM 1732 N N . GLY A 1 5 ? -11.188 7.558 -10.758 1.00 0.00 5 GLY A N 2
ATOM 1733 C CA . GLY A 1 5 ? -11.443 8.359 -9.578 1.00 0.00 5 GLY A CA 2
ATOM 1734 C C . GLY A 1 5 ? -10.168 8.832 -8.913 1.00 0.00 5 GLY A C 2
ATOM 1735 O O . GLY A 1 5 ? -9.882 8.471 -7.770 1.00 0.00 5 GLY A O 2
ATOM 1739 N N . PHE A 1 6 ? -9.397 9.640 -9.625 1.00 0.00 6 PHE A N 2
ATOM 1740 C CA . PHE A 1 6 ? -8.153 10.163 -9.090 1.00 0.00 6 PHE A CA 2
ATOM 1741 C C . PHE A 1 6 ? -8.342 11.553 -8.509 1.00 0.00 6 PHE A C 2
ATOM 1742 O O . PHE A 1 6 ? -8.301 12.551 -9.230 1.00 0.00 6 PHE A O 2
ATOM 1759 N N . LYS A 1 7 ? -8.579 11.618 -7.207 1.00 0.00 7 LYS A N 2
ATOM 1760 C CA . LYS A 1 7 ? -8.565 12.893 -6.510 1.00 0.00 7 LYS A CA 2
ATOM 1761 C C . LYS A 1 7 ? -7.125 13.383 -6.471 1.00 0.00 7 LYS A C 2
ATOM 1762 O O . LYS A 1 7 ? -6.808 14.446 -6.998 1.00 0.00 7 LYS A O 2
ATOM 1781 N N . HIS A 1 8 ? -6.268 12.578 -5.833 1.00 0.00 8 HIS A N 2
ATOM 1782 C CA . HIS A 1 8 ? -4.816 12.624 -6.042 1.00 0.00 8 HIS A CA 2
ATOM 1783 C C . HIS A 1 8 ? -4.252 14.051 -6.043 1.00 0.00 8 HIS A C 2
ATOM 1784 O O . HIS A 1 8 ? -3.850 14.569 -7.084 1.00 0.00 8 HIS A O 2
ATOM 1799 N N . VAL A 1 9 ? -4.213 14.681 -4.880 1.00 0.00 9 VAL A N 2
ATOM 1800 C CA . VAL A 1 9 ? -3.639 16.012 -4.775 1.00 0.00 9 VAL A CA 2
ATOM 1801 C C . VAL A 1 9 ? -2.304 15.981 -4.037 1.00 0.00 9 VAL A C 2
ATOM 1802 O O . VAL A 1 9 ? -1.374 16.699 -4.392 1.00 0.00 9 VAL A O 2
ATOM 1815 N N . SER A 1 10 ? -2.206 15.128 -3.024 1.00 0.00 10 SER A N 2
ATOM 1816 C CA . SER A 1 10 ? -0.966 14.969 -2.275 1.00 0.00 10 SER A CA 2
ATOM 1817 C C . SER A 1 10 ? 0.006 14.072 -3.033 1.00 0.00 10 SER A C 2
ATOM 1818 O O . SER A 1 10 ? 1.158 13.905 -2.635 1.00 0.00 10 SER A O 2
ATOM 1826 N N . HIS A 1 11 ? -0.484 13.484 -4.129 1.00 0.00 11 HIS A N 2
ATOM 1827 C CA . HIS A 1 11 ? 0.271 12.495 -4.904 1.00 0.00 11 HIS A CA 2
ATOM 1828 C C . HIS A 1 11 ? 0.453 11.212 -4.100 1.00 0.00 11 HIS A C 2
ATOM 1829 O O . HIS A 1 11 ? 1.185 10.313 -4.508 1.00 0.00 11 HIS A O 2
ATOM 1844 N N . VAL A 1 12 ? -0.239 11.149 -2.955 1.00 0.00 12 VAL A N 2
ATOM 1845 C CA . VAL A 1 12 ? -0.259 9.973 -2.074 1.00 0.00 12 VAL A CA 2
ATOM 1846 C C . VAL A 1 12 ? 1.063 9.779 -1.321 1.00 0.00 12 VAL A C 2
ATOM 1847 O O . VAL A 1 12 ? 1.071 9.367 -0.162 1.00 0.00 12 VAL A O 2
ATOM 1860 N N . GLY A 1 13 ? 2.168 10.098 -1.973 1.00 0.00 13 GLY A N 2
ATOM 1861 C CA . GLY A 1 13 ? 3.471 9.880 -1.383 1.00 0.00 13 GLY A CA 2
ATOM 1862 C C . GLY A 1 13 ? 4.116 8.631 -1.936 1.00 0.00 13 GLY A C 2
ATOM 1863 O O . GLY A 1 13 ? 5.110 8.139 -1.402 1.00 0.00 13 GLY A O 2
ATOM 1867 N N . TRP A 1 14 ? 3.541 8.125 -3.018 1.00 0.00 14 TRP A N 2
ATOM 1868 C CA . TRP A 1 14 ? 4.032 6.924 -3.664 1.00 0.00 14 TRP A CA 2
ATOM 1869 C C . TRP A 1 14 ? 4.957 7.273 -4.819 1.00 0.00 14 TRP A C 2
ATOM 1870 O O . TRP A 1 14 ? 4.590 8.031 -5.718 1.00 0.00 14 TRP A O 2
ATOM 1891 N N . ASP A 1 15 ? 6.153 6.717 -4.781 1.00 0.00 15 ASP A N 2
ATOM 1892 C CA . ASP A 1 15 ? 7.110 6.863 -5.861 1.00 0.00 15 ASP A CA 2
ATOM 1893 C C . ASP A 1 15 ? 7.236 5.539 -6.607 1.00 0.00 15 ASP A C 2
ATOM 1894 O O . ASP A 1 15 ? 7.349 4.484 -5.992 1.00 0.00 15 ASP A O 2
ATOM 1903 N N . PRO A 1 16 ? 7.204 5.588 -7.948 1.00 0.00 16 PRO A N 2
ATOM 1904 C CA . PRO A 1 16 ? 7.217 4.395 -8.809 1.00 0.00 16 PRO A CA 2
ATOM 1905 C C . PRO A 1 16 ? 8.399 3.460 -8.552 1.00 0.00 16 PRO A C 2
ATOM 1906 O O . PRO A 1 16 ? 8.315 2.263 -8.822 1.00 0.00 16 PRO A O 2
ATOM 1917 N N . GLN A 1 17 ? 9.505 4.006 -8.056 1.00 0.00 17 GLN A N 2
ATOM 1918 C CA . GLN A 1 17 ? 10.690 3.200 -7.797 1.00 0.00 17 GLN A CA 2
ATOM 1919 C C . GLN A 1 17 ? 10.879 2.934 -6.305 1.00 0.00 17 GLN A C 2
ATOM 1920 O O . GLN A 1 17 ? 11.326 1.857 -5.909 1.00 0.00 17 GLN A O 2
ATOM 1934 N N . ASN A 1 18 ? 10.547 3.917 -5.481 1.00 0.00 18 ASN A N 2
ATOM 1935 C CA . ASN A 1 18 ? 10.841 3.838 -4.052 1.00 0.00 18 ASN A CA 2
ATOM 1936 C C . ASN A 1 18 ? 9.632 3.412 -3.226 1.00 0.00 18 ASN A C 2
ATOM 1937 O O . ASN A 1 18 ? 9.750 3.177 -2.027 1.00 0.00 18 ASN A O 2
ATOM 1948 N N . GLY A 1 19 ? 8.474 3.319 -3.857 1.00 0.00 19 GLY A N 2
ATOM 1949 C CA . GLY A 1 19 ? 7.285 2.895 -3.156 1.00 0.00 19 GLY A CA 2
ATOM 1950 C C . GLY A 1 19 ? 6.663 4.016 -2.352 1.00 0.00 19 GLY A C 2
ATOM 1951 O O . GLY A 1 19 ? 6.866 5.193 -2.651 1.00 0.00 19 GLY A O 2
ATOM 1955 N N . PHE A 1 20 ? 5.903 3.652 -1.336 1.00 0.00 20 PHE A N 2
ATOM 1956 C CA . PHE A 1 20 ? 5.273 4.636 -0.465 1.00 0.00 20 PHE A CA 2
ATOM 1957 C C . PHE A 1 20 ? 6.296 5.192 0.508 1.00 0.00 20 PHE A C 2
ATOM 1958 O O . PHE A 1 20 ? 6.949 4.434 1.222 1.00 0.00 20 PHE A O 2
ATOM 1975 N N . ASP A 1 21 ? 6.442 6.511 0.527 1.00 0.00 21 ASP A N 2
ATOM 1976 C CA . ASP A 1 21 ? 7.371 7.151 1.447 1.00 0.00 21 ASP A CA 2
ATOM 1977 C C . ASP A 1 21 ? 6.901 6.935 2.880 1.00 0.00 21 ASP A C 2
ATOM 1978 O O . ASP A 1 21 ? 5.997 7.618 3.367 1.00 0.00 21 ASP A O 2
ATOM 1987 N N . VAL A 1 22 ? 7.529 5.977 3.544 1.00 0.00 22 VAL A N 2
ATOM 1988 C CA . VAL A 1 22 ? 7.103 5.530 4.864 1.00 0.00 22 VAL A CA 2
ATOM 1989 C C . VAL A 1 22 ? 7.375 6.560 5.958 1.00 0.00 22 VAL A C 2
ATOM 1990 O O . VAL A 1 22 ? 6.980 6.366 7.107 1.00 0.00 22 VAL A O 2
ATOM 2003 N N . ASN A 1 23 ? 8.033 7.655 5.608 1.00 0.00 23 ASN A N 2
ATOM 2004 C CA . ASN A 1 23 ? 8.321 8.697 6.584 1.00 0.00 23 ASN A CA 2
ATOM 2005 C C . ASN A 1 23 ? 7.083 9.551 6.812 1.00 0.00 23 ASN A C 2
ATOM 2006 O O . ASN A 1 23 ? 6.761 9.913 7.945 1.00 0.00 23 ASN A O 2
ATOM 2017 N N . ASN A 1 24 ? 6.373 9.857 5.734 1.00 0.00 24 ASN A N 2
ATOM 2018 C CA . ASN A 1 24 ? 5.198 10.715 5.818 1.00 0.00 24 ASN A CA 2
ATOM 2019 C C . ASN A 1 24 ? 3.925 9.968 5.438 1.00 0.00 24 ASN A C 2
ATOM 2020 O O . ASN A 1 24 ? 2.986 10.554 4.894 1.00 0.00 24 ASN A O 2
ATOM 2031 N N . LEU A 1 25 ? 3.891 8.675 5.741 1.00 0.00 25 LEU A N 2
ATOM 2032 C CA . LEU A 1 25 ? 2.687 7.877 5.537 1.00 0.00 25 LEU A CA 2
ATOM 2033 C C . LEU A 1 25 ? 1.583 8.353 6.465 1.00 0.00 25 LEU A C 2
ATOM 2034 O O . LEU A 1 25 ? 1.800 8.507 7.672 1.00 0.00 25 LEU A O 2
ATOM 2050 N N . ASP A 1 26 ? 0.416 8.606 5.898 1.00 0.00 26 ASP A N 2
ATOM 2051 C CA . ASP A 1 26 ? -0.757 8.930 6.693 1.00 0.00 26 ASP A CA 2
ATOM 2052 C C . ASP A 1 26 ? -1.118 7.742 7.563 1.00 0.00 26 ASP A C 2
ATOM 2053 O O . ASP A 1 26 ? -1.108 6.599 7.105 1.00 0.00 26 ASP A O 2
ATOM 2062 N N . PRO A 1 27 ? -1.404 8.020 8.850 1.00 0.00 27 PRO A N 2
ATOM 2063 C CA . PRO A 1 27 ? -1.673 7.000 9.876 1.00 0.00 27 PRO A CA 2
ATOM 2064 C C . PRO A 1 27 ? -2.672 5.941 9.434 1.00 0.00 27 PRO A C 2
ATOM 2065 O O . PRO A 1 27 ? -2.586 4.791 9.854 1.00 0.00 27 PRO A O 2
ATOM 2076 N N . ASP A 1 28 ? -3.613 6.339 8.596 1.00 0.00 28 ASP A N 2
ATOM 2077 C CA . ASP A 1 28 ? -4.614 5.427 8.065 1.00 0.00 28 ASP A CA 2
ATOM 2078 C C . ASP A 1 28 ? -3.998 4.475 7.044 1.00 0.00 28 ASP A C 2
ATOM 2079 O O . ASP A 1 28 ? -4.156 3.260 7.154 1.00 0.00 28 ASP A O 2
ATOM 2088 N N . LEU A 1 29 ? -3.293 5.025 6.058 1.00 0.00 29 LEU A N 2
ATOM 2089 C CA . LEU A 1 29 ? -2.594 4.210 5.076 1.00 0.00 29 LEU A CA 2
ATOM 2090 C C . LEU A 1 29 ? -1.593 3.292 5.760 1.00 0.00 29 LEU A C 2
ATOM 2091 O O . LEU A 1 29 ? -1.515 2.105 5.452 1.00 0.00 29 LEU A O 2
ATOM 2107 N N . ARG A 1 30 ? -0.838 3.853 6.696 1.00 0.00 30 ARG A N 2
ATOM 2108 C CA . ARG A 1 30 ? 0.172 3.099 7.421 1.00 0.00 30 ARG A CA 2
ATOM 2109 C C . ARG A 1 30 ? -0.491 1.954 8.182 1.00 0.00 30 ARG A C 2
ATOM 2110 O O . ARG A 1 30 ? -0.025 0.817 8.141 1.00 0.00 30 ARG A O 2
ATOM 2131 N N . SER A 1 31 ? -1.601 2.265 8.842 1.00 0.00 31 SER A N 2
ATOM 2132 C CA . SER A 1 31 ? -2.364 1.272 9.581 1.00 0.00 31 SER A CA 2
ATOM 2133 C C . SER A 1 31 ? -2.844 0.170 8.643 1.00 0.00 31 SER A C 2
ATOM 2134 O O . SER A 1 31 ? -2.705 -1.016 8.931 1.00 0.00 31 SER A O 2
ATOM 2142 N N . LEU A 1 32 ? -3.392 0.582 7.508 1.00 0.00 32 LEU A N 2
ATOM 2143 C CA . LEU A 1 32 ? -3.992 -0.333 6.559 1.00 0.00 32 LEU A CA 2
ATOM 2144 C C . LEU A 1 32 ? -2.960 -1.249 5.929 1.00 0.00 32 LEU A C 2
ATOM 2145 O O . LEU A 1 32 ? -3.092 -2.465 5.978 1.00 0.00 32 LEU A O 2
ATOM 2161 N N . PHE A 1 33 ? -1.953 -0.654 5.324 1.00 0.00 33 PHE A N 2
ATOM 2162 C CA . PHE A 1 33 ? -0.939 -1.409 4.596 1.00 0.00 33 PHE A CA 2
ATOM 2163 C C . PHE A 1 33 ? -0.244 -2.420 5.498 1.00 0.00 33 PHE A C 2
ATOM 2164 O O . PHE A 1 33 ? -0.030 -3.569 5.111 1.00 0.00 33 PHE A O 2
ATOM 2181 N N . SER A 1 34 ? 0.084 -1.998 6.705 1.00 0.00 34 SER A N 2
ATOM 2182 C CA . SER A 1 34 ? 0.705 -2.877 7.676 1.00 0.00 34 SER A CA 2
ATOM 2183 C C . SER A 1 34 ? -0.290 -3.922 8.185 1.00 0.00 34 SER A C 2
ATOM 2184 O O . SER A 1 34 ? 0.100 -4.964 8.713 1.00 0.00 34 SER A O 2
ATOM 2192 N N . ARG A 1 35 ? -1.579 -3.646 8.006 1.00 0.00 35 ARG A N 2
ATOM 2193 C CA . ARG A 1 35 ? -2.627 -4.591 8.369 1.00 0.00 35 ARG A CA 2
ATOM 2194 C C . ARG A 1 35 ? -2.933 -5.489 7.178 1.00 0.00 35 ARG A C 2
ATOM 2195 O O . ARG A 1 35 ? -3.654 -6.479 7.289 1.00 0.00 35 ARG A O 2
ATOM 2216 N N . ALA A 1 36 ? -2.362 -5.128 6.040 1.00 0.00 36 ALA A N 2
ATOM 2217 C CA . ALA A 1 36 ? -2.503 -5.897 4.818 1.00 0.00 36 ALA A CA 2
ATOM 2218 C C . ALA A 1 36 ? -1.300 -6.815 4.640 1.00 0.00 36 ALA A C 2
ATOM 2219 O O . ALA A 1 36 ? -1.134 -7.455 3.606 1.00 0.00 36 ALA A O 2
ATOM 2226 N N . GLY A 1 37 ? -0.446 -6.850 5.654 1.00 0.00 37 GLY A N 2
ATOM 2227 C CA . GLY A 1 37 ? 0.691 -7.747 5.636 1.00 0.00 37 GLY A CA 2
ATOM 2228 C C . GLY A 1 37 ? 1.905 -7.135 4.970 1.00 0.00 37 GLY A C 2
ATOM 2229 O O . GLY A 1 37 ? 2.989 -7.713 4.994 1.00 0.00 37 GLY A O 2
ATOM 2233 N N . ILE A 1 38 ? 1.721 -5.967 4.368 1.00 0.00 38 ILE A N 2
ATOM 2234 C CA . ILE A 1 38 ? 2.807 -5.273 3.711 1.00 0.00 38 ILE A CA 2
ATOM 2235 C C . ILE A 1 38 ? 3.730 -4.638 4.739 1.00 0.00 38 ILE A C 2
ATOM 2236 O O . ILE A 1 38 ? 3.380 -3.639 5.372 1.00 0.00 38 ILE A O 2
ATOM 2252 N N . SER A 1 39 ? 4.893 -5.235 4.915 1.00 0.00 39 SER A N 2
ATOM 2253 C CA . SER A 1 39 ? 5.890 -4.699 5.820 1.00 0.00 39 SER A CA 2
ATOM 2254 C C . SER A 1 39 ? 6.461 -3.392 5.263 1.00 0.00 39 SER A C 2
ATOM 2255 O O . SER A 1 39 ? 6.335 -3.129 4.067 1.00 0.00 39 SER A O 2
ATOM 2263 N N . GLU A 1 40 ? 7.086 -2.587 6.115 1.00 0.00 40 GLU A N 2
ATOM 2264 C CA . GLU A 1 40 ? 7.588 -1.268 5.717 1.00 0.00 40 GLU A CA 2
ATOM 2265 C C . GLU A 1 40 ? 8.481 -1.375 4.478 1.00 0.00 40 GLU A C 2
ATOM 2266 O O . GLU A 1 40 ? 8.333 -0.610 3.521 1.00 0.00 40 GLU A O 2
ATOM 2278 N N . ALA A 1 41 ? 9.387 -2.348 4.497 1.00 0.00 41 ALA A N 2
ATOM 2279 C CA . ALA A 1 41 ? 10.277 -2.591 3.367 1.00 0.00 41 ALA A CA 2
ATOM 2280 C C . ALA A 1 41 ? 9.488 -2.971 2.117 1.00 0.00 41 ALA A C 2
ATOM 2281 O O . ALA A 1 41 ? 9.710 -2.424 1.043 1.00 0.00 41 ALA A O 2
ATOM 2288 N N . GLN A 1 42 ? 8.543 -3.885 2.276 1.00 0.00 42 GLN A N 2
ATOM 2289 C CA . GLN A 1 42 ? 7.724 -4.353 1.161 1.00 0.00 42 GLN A CA 2
ATOM 2290 C C . GLN A 1 42 ? 6.927 -3.193 0.568 1.00 0.00 42 GLN A C 2
ATOM 2291 O O . GLN A 1 42 ? 6.678 -3.131 -0.635 1.00 0.00 42 GLN A O 2
ATOM 2305 N N . LEU A 1 43 ? 6.545 -2.269 1.436 1.00 0.00 43 LEU A N 2
ATOM 2306 C CA . LEU A 1 43 ? 5.761 -1.106 1.050 1.00 0.00 43 LEU A CA 2
ATOM 2307 C C . LEU A 1 43 ? 6.587 -0.163 0.179 1.00 0.00 43 LEU A C 2
ATOM 2308 O O . LEU A 1 43 ? 6.044 0.674 -0.545 1.00 0.00 43 LEU A O 2
ATOM 2324 N N . THR A 1 44 ? 7.903 -0.313 0.249 1.00 0.00 44 THR A N 2
ATOM 2325 C CA . THR A 1 44 ? 8.805 0.509 -0.535 1.00 0.00 44 THR A CA 2
ATOM 2326 C C . THR A 1 44 ? 9.446 -0.305 -1.658 1.00 0.00 44 THR A C 2
ATOM 2327 O O . THR A 1 44 ? 10.413 0.130 -2.289 1.00 0.00 44 THR A O 2
ATOM 2338 N N . ASP A 1 45 ? 8.897 -1.492 -1.899 1.00 0.00 45 ASP A N 2
ATOM 2339 C CA . ASP A 1 45 ? 9.295 -2.304 -3.041 1.00 0.00 45 ASP A CA 2
ATOM 2340 C C . ASP A 1 45 ? 8.496 -1.899 -4.274 1.00 0.00 45 ASP A C 2
ATOM 2341 O O . ASP A 1 45 ? 7.325 -1.528 -4.162 1.00 0.00 45 ASP A O 2
ATOM 2350 N N . ALA A 1 46 ? 9.130 -1.977 -5.437 1.00 0.00 46 ALA A N 2
ATOM 2351 C CA . ALA A 1 46 ? 8.573 -1.415 -6.667 1.00 0.00 46 ALA A CA 2
ATOM 2352 C C . ALA A 1 46 ? 7.195 -1.983 -7.007 1.00 0.00 46 ALA A C 2
ATOM 2353 O O . ALA A 1 46 ? 6.188 -1.280 -6.906 1.00 0.00 46 ALA A O 2
ATOM 2360 N N . GLU A 1 47 ? 7.146 -3.254 -7.389 1.00 0.00 47 GLU A N 2
ATOM 2361 C CA . GLU A 1 47 ? 5.904 -3.851 -7.866 1.00 0.00 47 GLU A CA 2
ATOM 2362 C C . GLU A 1 47 ? 4.865 -3.933 -6.755 1.00 0.00 47 GLU A C 2
ATOM 2363 O O . GLU A 1 47 ? 3.683 -3.693 -6.993 1.00 0.00 47 GLU A O 2
ATOM 2375 N N . THR A 1 48 ? 5.305 -4.276 -5.548 1.00 0.00 48 THR A N 2
ATOM 2376 C CA . THR A 1 48 ? 4.414 -4.328 -4.400 1.00 0.00 48 THR A CA 2
ATOM 2377 C C . THR A 1 48 ? 3.629 -3.026 -4.242 1.00 0.00 48 THR A C 2
ATOM 2378 O O . THR A 1 48 ? 2.399 -3.026 -4.283 1.00 0.00 48 THR A O 2
ATOM 2389 N N . SER A 1 49 ? 4.345 -1.919 -4.092 1.00 0.00 49 SER A N 2
ATOM 2390 C CA . SER A 1 49 ? 3.715 -0.627 -3.862 1.00 0.00 49 SER A CA 2
ATOM 2391 C C . SER A 1 49 ? 2.880 -0.203 -5.068 1.00 0.00 49 SER A C 2
ATOM 2392 O O . SER A 1 49 ? 1.798 0.365 -4.922 1.00 0.00 49 SER A O 2
ATOM 2400 N N . LYS A 1 50 ? 3.389 -0.499 -6.256 1.00 0.00 50 LYS A N 2
ATOM 2401 C CA . LYS A 1 50 ? 2.713 -0.155 -7.499 1.00 0.00 50 LYS A CA 2
ATOM 2402 C C . LYS A 1 50 ? 1.353 -0.842 -7.593 1.00 0.00 50 LYS A C 2
ATOM 2403 O O . LYS A 1 50 ? 0.378 -0.255 -8.069 1.00 0.00 50 LYS A O 2
ATOM 2422 N N . LEU A 1 51 ? 1.284 -2.080 -7.127 1.00 0.00 51 LEU A N 2
ATOM 2423 C CA . LEU A 1 51 ? 0.038 -2.829 -7.161 1.00 0.00 51 LEU A CA 2
ATOM 2424 C C . LEU A 1 51 ? -0.876 -2.434 -6.008 1.00 0.00 51 LEU A C 2
ATOM 2425 O O . LEU A 1 51 ? -2.095 -2.567 -6.110 1.00 0.00 51 LEU A O 2
ATOM 2441 N N . ILE A 1 52 ? -0.296 -1.968 -4.904 1.00 0.00 52 ILE A N 2
ATOM 2442 C CA . ILE A 1 52 ? -1.085 -1.345 -3.851 1.00 0.00 52 ILE A CA 2
ATOM 2443 C C . ILE A 1 52 ? -1.765 -0.091 -4.385 1.00 0.00 52 ILE A C 2
ATOM 2444 O O . ILE A 1 52 ? -2.946 0.137 -4.149 1.00 0.00 52 ILE A O 2
ATOM 2460 N N . TYR A 1 53 ? -1.004 0.714 -5.111 1.00 0.00 53 TYR A N 2
ATOM 2461 C CA . TYR A 1 53 ? -1.522 1.935 -5.714 1.00 0.00 53 TYR A CA 2
ATOM 2462 C C . TYR A 1 53 ? -2.644 1.594 -6.695 1.00 0.00 53 TYR A C 2
ATOM 2463 O O . TYR A 1 53 ? -3.671 2.273 -6.754 1.00 0.00 53 TYR A O 2
ATOM 2481 N N . ASP A 1 54 ? -2.433 0.523 -7.451 1.00 0.00 54 ASP A N 2
ATOM 2482 C CA . ASP A 1 54 ? -3.458 -0.030 -8.334 1.00 0.00 54 ASP A CA 2
ATOM 2483 C C . ASP A 1 54 ? -4.683 -0.453 -7.523 1.00 0.00 54 ASP A C 2
ATOM 2484 O O . ASP A 1 54 ? -5.819 -0.142 -7.879 1.00 0.00 54 ASP A O 2
ATOM 2493 N N . PHE A 1 55 ? -4.422 -1.158 -6.428 1.00 0.00 55 PHE A N 2
ATOM 2494 C CA . PHE A 1 55 ? -5.458 -1.588 -5.490 1.00 0.00 55 PHE A CA 2
ATOM 2495 C C . PHE A 1 55 ? -6.306 -0.417 -5.020 1.00 0.00 55 PHE A C 2
ATOM 2496 O O . PHE A 1 55 ? -7.532 -0.471 -5.035 1.00 0.00 55 PHE A O 2
ATOM 2513 N N . ILE A 1 56 ? -5.633 0.631 -4.596 1.00 0.00 56 ILE A N 2
ATOM 2514 C CA . ILE A 1 56 ? -6.281 1.791 -4.020 1.00 0.00 56 ILE A CA 2
ATOM 2515 C C . ILE A 1 56 ? -7.263 2.436 -5.001 1.00 0.00 56 ILE A C 2
ATOM 2516 O O . ILE A 1 56 ? -8.366 2.821 -4.613 1.00 0.00 56 ILE A O 2
ATOM 2532 N N . GLU A 1 57 ? -6.883 2.517 -6.272 1.00 0.00 57 GLU A N 2
ATOM 2533 C CA . GLU A 1 57 ? -7.763 3.082 -7.293 1.00 0.00 57 GLU A CA 2
ATOM 2534 C C . GLU A 1 57 ? -8.976 2.170 -7.494 1.00 0.00 57 GLU A C 2
ATOM 2535 O O . GLU A 1 57 ? -10.096 2.644 -7.673 1.00 0.00 57 GLU A O 2
ATOM 2547 N N . ASP A 1 58 ? -8.740 0.857 -7.437 1.00 0.00 58 ASP A N 2
ATOM 2548 C CA . ASP A 1 58 ? -9.814 -0.139 -7.547 1.00 0.00 58 ASP A CA 2
ATOM 2549 C C . ASP A 1 58 ? -10.885 0.114 -6.495 1.00 0.00 58 ASP A C 2
ATOM 2550 O O . ASP A 1 58 ? -12.083 0.003 -6.762 1.00 0.00 58 ASP A O 2
ATOM 2559 N N . GLN A 1 59 ? -10.437 0.474 -5.301 1.00 0.00 59 GLN A N 2
ATOM 2560 C CA . GLN A 1 59 ? -11.331 0.686 -4.172 1.00 0.00 59 GLN A CA 2
ATOM 2561 C C . GLN A 1 59 ? -11.996 2.064 -4.239 1.00 0.00 59 GLN A C 2
ATOM 2562 O O . GLN A 1 59 ? -13.018 2.295 -3.593 1.00 0.00 59 GLN A O 2
ATOM 2576 N N . GLY A 1 60 ? -11.423 2.968 -5.028 1.00 0.00 60 GLY A N 2
ATOM 2577 C CA . GLY A 1 60 ? -11.993 4.300 -5.169 1.00 0.00 60 GLY A CA 2
ATOM 2578 C C . GLY A 1 60 ? -11.054 5.408 -4.720 1.00 0.00 60 GLY A C 2
ATOM 2579 O O . GLY A 1 60 ? -11.429 6.584 -4.711 1.00 0.00 60 GLY A O 2
ATOM 2583 N N . GLY A 1 61 ? -9.836 5.046 -4.353 1.00 0.00 61 GLY A N 2
ATOM 2584 C CA . GLY A 1 61 ? -8.866 6.034 -3.928 1.00 0.00 61 GLY A CA 2
ATOM 2585 C C . GLY A 1 61 ? -8.545 5.926 -2.450 1.00 0.00 61 GLY A C 2
ATOM 2586 O O . GLY A 1 61 ? -9.114 5.086 -1.748 1.00 0.00 61 GLY A O 2
ATOM 2590 N N . LEU A 1 62 ? -7.634 6.773 -1.974 1.00 0.00 62 LEU A N 2
ATOM 2591 C CA . LEU A 1 62 ? -7.179 6.727 -0.584 1.00 0.00 62 LEU A CA 2
ATOM 2592 C C . LEU A 1 62 ? -8.345 6.924 0.375 1.00 0.00 62 LEU A C 2
ATOM 2593 O O . LEU A 1 62 ? -8.454 6.244 1.396 1.00 0.00 62 LEU A O 2
ATOM 2609 N N . GLU A 1 63 ? -9.220 7.852 0.017 1.00 0.00 63 GLU A N 2
ATOM 2610 C CA . GLU A 1 63 ? -10.349 8.226 0.853 1.00 0.00 63 GLU A CA 2
ATOM 2611 C C . GLU A 1 63 ? -11.302 7.051 1.021 1.00 0.00 63 GLU A C 2
ATOM 2612 O O . GLU A 1 63 ? -11.971 6.924 2.044 1.00 0.00 63 GLU A O 2
ATOM 2624 N N . ALA A 1 64 ? -11.341 6.187 0.018 1.00 0.00 64 ALA A N 2
ATOM 2625 C CA . ALA A 1 64 ? -12.243 5.048 0.029 1.00 0.00 64 ALA A CA 2
ATOM 2626 C C . ALA A 1 64 ? -11.772 3.977 1.001 1.00 0.00 64 ALA A C 2
ATOM 2627 O O . ALA A 1 64 ? -12.557 3.484 1.807 1.00 0.00 64 ALA A O 2
ATOM 2634 N N . VAL A 1 65 ? -10.485 3.635 0.949 1.00 0.00 65 VAL A N 2
ATOM 2635 C CA . VAL A 1 65 ? -9.964 2.560 1.790 1.00 0.00 65 VAL A CA 2
ATOM 2636 C C . VAL A 1 65 ? -10.016 2.967 3.262 1.00 0.00 65 VAL A C 2
ATOM 2637 O O . VAL A 1 65 ? -10.112 2.121 4.154 1.00 0.00 65 VAL A O 2
ATOM 2650 N N . ARG A 1 66 ? -9.978 4.278 3.500 1.00 0.00 66 ARG A N 2
ATOM 2651 C CA . ARG A 1 66 ? -10.160 4.826 4.837 1.00 0.00 66 ARG A CA 2
ATOM 2652 C C . ARG A 1 66 ? -11.548 4.480 5.360 1.00 0.00 66 ARG A C 2
ATOM 2653 O O . ARG A 1 66 ? -11.731 4.194 6.543 1.00 0.00 66 ARG A O 2
ATOM 2674 N N . GLN A 1 67 ? -12.517 4.491 4.458 1.00 0.00 67 GLN A N 2
ATOM 2675 C CA . GLN A 1 67 ? -13.892 4.182 4.802 1.00 0.00 67 GLN A CA 2
ATOM 2676 C C . GLN A 1 67 ? -14.048 2.688 5.016 1.00 0.00 67 GLN A C 2
ATOM 2677 O O . GLN A 1 67 ? -14.725 2.256 5.942 1.00 0.00 67 GLN A O 2
ATOM 2691 N N . GLU A 1 68 ? -13.396 1.912 4.149 1.00 0.00 68 GLU A N 2
ATOM 2692 C CA . GLU A 1 68 ? -13.515 0.452 4.144 1.00 0.00 68 GLU A CA 2
ATOM 2693 C C . GLU A 1 68 ? -13.136 -0.144 5.489 1.00 0.00 68 GLU A C 2
ATOM 2694 O O . GLU A 1 68 ? -13.641 -1.199 5.861 1.00 0.00 68 GLU A O 2
ATOM 2706 N N . MET A 1 69 ? -12.260 0.545 6.213 1.00 0.00 69 MET A N 2
ATOM 2707 C CA . MET A 1 69 ? -11.880 0.126 7.565 1.00 0.00 69 MET A CA 2
ATOM 2708 C C . MET A 1 69 ? -13.112 -0.046 8.448 1.00 0.00 69 MET A C 2
ATOM 2709 O O . MET A 1 69 ? -13.170 -0.936 9.296 1.00 0.00 69 MET A O 2
ATOM 2723 N N . ARG A 1 70 ? -14.092 0.822 8.238 1.00 0.00 70 ARG A N 2
ATOM 2724 C CA . ARG A 1 70 ? -15.348 0.781 8.962 1.00 0.00 70 ARG A CA 2
ATOM 2725 C C . ARG A 1 70 ? -16.516 0.645 7.986 1.00 0.00 70 ARG A C 2
ATOM 2726 O O . ARG A 1 70 ? -17.635 1.083 8.260 1.00 0.00 70 ARG A O 2
ATOM 2747 N N . ARG A 1 71 ? -16.231 0.043 6.839 1.00 0.00 71 ARG A N 2
ATOM 2748 C CA . ARG A 1 71 ? -17.226 -0.147 5.789 1.00 0.00 71 ARG A CA 2
ATOM 2749 C C . ARG A 1 71 ? -17.386 -1.626 5.499 1.00 0.00 71 ARG A C 2
ATOM 2750 O O . ARG A 1 71 ? -18.478 -2.180 5.604 1.00 0.00 71 ARG A O 2
ATOM 2771 N N . GLN A 1 72 ? -16.288 -2.251 5.116 1.00 0.00 72 GLN A N 2
ATOM 2772 C CA . GLN A 1 72 ? -16.264 -3.689 4.911 1.00 0.00 72 GLN A CA 2
ATOM 2773 C C . GLN A 1 72 ? -16.056 -4.398 6.246 1.00 0.00 72 GLN A C 2
ATOM 2774 O O . GLN A 1 72 ? -17.049 -4.885 6.829 1.00 0.00 72 GLN A O 2
ATOM 2789 N N . GLY B 2 1 ? -11.310 -16.084 -0.583 1.00 0.00 73 GLY B N 2
ATOM 2790 C CA . GLY B 2 1 ? -10.660 -15.851 0.728 1.00 0.00 73 GLY B CA 2
ATOM 2791 C C . GLY B 2 1 ? -11.285 -14.688 1.464 1.00 0.00 73 GLY B C 2
ATOM 2792 O O . GLY B 2 1 ? -12.449 -14.760 1.864 1.00 0.00 73 GLY B O 2
ATOM 2798 N N . HIS B 2 2 ? -10.507 -13.620 1.652 1.00 0.00 74 HIS B N 2
ATOM 2799 C CA . HIS B 2 2 ? -11.002 -12.385 2.258 1.00 0.00 74 HIS B CA 2
ATOM 2800 C C . HIS B 2 2 ? -11.483 -12.657 3.688 1.00 0.00 74 HIS B C 2
ATOM 2801 O O . HIS B 2 2 ? -12.549 -12.202 4.104 1.00 0.00 74 HIS B O 2
ATOM 2816 N N . MET B 2 3 ? -10.674 -13.423 4.429 1.00 0.00 75 MET B N 2
ATOM 2817 C CA . MET B 2 3 ? -10.967 -13.756 5.827 1.00 0.00 75 MET B CA 2
ATOM 2818 C C . MET B 2 3 ? -11.042 -12.499 6.680 1.00 0.00 75 MET B C 2
ATOM 2819 O O . MET B 2 3 ? -11.774 -12.434 7.668 1.00 0.00 75 MET B O 2
ATOM 2833 N N . LEU B 2 4 ? -10.274 -11.505 6.288 1.00 0.00 76 LEU B N 2
ATOM 2834 C CA . LEU B 2 4 ? -10.355 -10.196 6.900 1.00 0.00 76 LEU B CA 2
ATOM 2835 C C . LEU B 2 4 ? -11.324 -9.361 6.075 1.00 0.00 76 LEU B C 2
ATOM 2836 O O . LEU B 2 4 ? -11.250 -9.352 4.844 1.00 0.00 76 LEU B O 2
ATOM 2852 N N . PRO B 2 5 ? -12.234 -8.652 6.740 1.00 0.00 77 PRO B N 2
ATOM 2853 C CA . PRO B 2 5 ? -13.425 -8.098 6.098 1.00 0.00 77 PRO B CA 2
ATOM 2854 C C . PRO B 2 5 ? -13.154 -6.898 5.209 1.00 0.00 77 PRO B C 2
ATOM 2855 O O . PRO B 2 5 ? -13.860 -6.674 4.236 1.00 0.00 77 PRO B O 2
ATOM 2866 N N . ASP B 2 6 ? -12.118 -6.158 5.526 1.00 0.00 78 ASP B N 2
ATOM 2867 C CA . ASP B 2 6 ? -11.882 -4.869 4.904 1.00 0.00 78 ASP B CA 2
ATOM 2868 C C . ASP B 2 6 ? -10.795 -4.924 3.839 1.00 0.00 78 ASP B C 2
ATOM 2869 O O . ASP B 2 6 ? -10.387 -6.003 3.387 1.00 0.00 78 ASP B O 2
ATOM 2878 N N . VAL B 2 7 ? -10.356 -3.735 3.440 1.00 0.00 79 VAL B N 2
ATOM 2879 C CA . VAL B 2 7 ? -9.259 -3.548 2.491 1.00 0.00 79 VAL B CA 2
ATOM 2880 C C . VAL B 2 7 ? -8.065 -4.452 2.795 1.00 0.00 79 VAL B C 2
ATOM 2881 O O . VAL B 2 7 ? -7.415 -4.937 1.880 1.00 0.00 79 VAL B O 2
ATOM 2894 N N . ALA B 2 8 ? -7.791 -4.679 4.079 1.00 0.00 80 ALA B N 2
ATOM 2895 C CA . ALA B 2 8 ? -6.621 -5.448 4.504 1.00 0.00 80 ALA B CA 2
ATOM 2896 C C . ALA B 2 8 ? -6.464 -6.771 3.733 1.00 0.00 80 ALA B C 2
ATOM 2897 O O . ALA B 2 8 ? -5.479 -6.958 3.020 1.00 0.00 80 ALA B O 2
ATOM 2904 N N . GLN B 2 9 ? -7.432 -7.681 3.850 1.00 0.00 81 GLN B N 2
ATOM 2905 C CA . GLN B 2 9 ? -7.342 -8.970 3.156 1.00 0.00 81 GLN B CA 2
ATOM 2906 C C . GLN B 2 9 ? -7.554 -8.796 1.657 1.00 0.00 81 GLN B C 2
ATOM 2907 O O . GLN B 2 9 ? -6.962 -9.509 0.847 1.00 0.00 81 GLN B O 2
ATOM 2921 N N . ARG B 2 10 ? -8.404 -7.841 1.304 1.00 0.00 82 ARG B N 2
ATOM 2922 C CA . ARG B 2 10 ? -8.676 -7.510 -0.090 1.00 0.00 82 ARG B CA 2
ATOM 2923 C C . ARG B 2 10 ? -7.379 -7.109 -0.799 1.00 0.00 82 ARG B C 2
ATOM 2924 O O . ARG B 2 10 ? -7.171 -7.401 -1.981 1.00 0.00 82 ARG B O 2
ATOM 2945 N N . LEU B 2 11 ? -6.499 -6.480 -0.041 1.00 0.00 83 LEU B N 2
ATOM 2946 C CA . LEU B 2 11 ? -5.209 -6.030 -0.544 1.00 0.00 83 LEU B CA 2
ATOM 2947 C C . LEU B 2 11 ? -4.193 -7.166 -0.539 1.00 0.00 83 LEU B C 2
ATOM 2948 O O . LEU B 2 11 ? -3.471 -7.348 -1.518 1.00 0.00 83 LEU B O 2
ATOM 2964 N N . MET B 2 12 ? -4.152 -7.934 0.553 1.00 0.00 84 MET B N 2
ATOM 2965 C CA . MET B 2 12 ? -3.209 -9.053 0.689 1.00 0.00 84 MET B CA 2
ATOM 2966 C C . MET B 2 12 ? -3.195 -9.918 -0.564 1.00 0.00 84 MET B C 2
ATOM 2967 O O . MET B 2 12 ? -2.145 -10.158 -1.164 1.00 0.00 84 MET B O 2
ATOM 2981 N N . GLN B 2 13 ? -4.377 -10.366 -0.963 1.00 0.00 85 GLN B N 2
ATOM 2982 C CA . GLN B 2 13 ? -4.507 -11.275 -2.089 1.00 0.00 85 GLN B CA 2
ATOM 2983 C C . GLN B 2 13 ? -4.233 -10.554 -3.401 1.00 0.00 85 GLN B C 2
ATOM 2984 O O . GLN B 2 13 ? -3.785 -11.162 -4.369 1.00 0.00 85 GLN B O 2
ATOM 2998 N N . HIS B 2 14 ? -4.475 -9.245 -3.420 1.00 0.00 86 HIS B N 2
ATOM 2999 C CA . HIS B 2 14 ? -4.283 -8.453 -4.630 1.00 0.00 86 HIS B CA 2
ATOM 3000 C C . HIS B 2 14 ? -2.799 -8.334 -4.988 1.00 0.00 86 HIS B C 2
ATOM 3001 O O . HIS B 2 14 ? -2.452 -7.994 -6.120 1.00 0.00 86 HIS B O 2
ATOM 3016 N N . LEU B 2 15 ? -1.922 -8.602 -4.030 1.00 0.00 87 LEU B N 2
ATOM 3017 C CA . LEU B 2 15 ? -0.499 -8.696 -4.330 1.00 0.00 87 LEU B CA 2
ATOM 3018 C C . LEU B 2 15 ? -0.166 -10.099 -4.831 1.00 0.00 87 LEU B C 2
ATOM 3019 O O . LEU B 2 15 ? 0.503 -10.271 -5.854 1.00 0.00 87 LEU B O 2
ATOM 3035 N N . ALA B 2 16 ? -0.677 -11.096 -4.120 1.00 0.00 88 ALA B N 2
ATOM 3036 C CA . ALA B 2 16 ? -0.356 -12.493 -4.396 1.00 0.00 88 ALA B CA 2
ATOM 3037 C C . ALA B 2 16 ? -0.971 -12.982 -5.707 1.00 0.00 88 ALA B C 2
ATOM 3038 O O . ALA B 2 16 ? -0.563 -14.015 -6.238 1.00 0.00 88 ALA B O 2
ATOM 3045 N N . GLU B 2 17 ? -1.951 -12.248 -6.220 1.00 0.00 89 GLU B N 2
ATOM 3046 C CA . GLU B 2 17 ? -2.601 -12.607 -7.476 1.00 0.00 89 GLU B CA 2
ATOM 3047 C C . GLU B 2 17 ? -1.750 -12.217 -8.683 1.00 0.00 89 GLU B C 2
ATOM 3048 O O . GLU B 2 17 ? -2.092 -12.539 -9.819 1.00 0.00 89 GLU B O 2
ATOM 3060 N N . HIS B 2 18 ? -0.644 -11.524 -8.440 1.00 0.00 90 HIS B N 2
ATOM 3061 C CA . HIS B 2 18 ? 0.201 -11.053 -9.536 1.00 0.00 90 HIS B CA 2
ATOM 3062 C C . HIS B 2 18 ? 1.596 -11.668 -9.495 1.00 0.00 90 HIS B C 2
ATOM 3063 O O . HIS B 2 18 ? 1.927 -12.535 -10.301 1.00 0.00 90 HIS B O 2
ATOM 3078 N N . GLY B 2 19 ? 2.406 -11.213 -8.552 1.00 0.00 91 GLY B N 2
ATOM 3079 C CA . GLY B 2 19 ? 3.796 -11.625 -8.492 1.00 0.00 91 GLY B CA 2
ATOM 3080 C C . GLY B 2 19 ? 4.604 -10.658 -7.657 1.00 0.00 91 GLY B C 2
ATOM 3081 O O . GLY B 2 19 ? 5.469 -9.946 -8.167 1.00 0.00 91 GLY B O 2
ATOM 3085 N N . ILE B 2 20 ? 4.293 -10.627 -6.375 1.00 0.00 92 ILE B N 2
ATOM 3086 C CA . ILE B 2 20 ? 4.865 -9.661 -5.449 1.00 0.00 92 ILE B CA 2
ATOM 3087 C C . ILE B 2 20 ? 5.864 -10.314 -4.501 1.00 0.00 92 ILE B C 2
ATOM 3088 O O . ILE B 2 20 ? 5.660 -11.444 -4.055 1.00 0.00 92 ILE B O 2
ATOM 3104 N N . GLN B 2 21 ? 6.943 -9.599 -4.197 1.00 0.00 93 GLN B N 2
ATOM 3105 C CA . GLN B 2 21 ? 7.929 -10.086 -3.243 1.00 0.00 93 GLN B CA 2
ATOM 3106 C C . GLN B 2 21 ? 7.653 -9.522 -1.857 1.00 0.00 93 GLN B C 2
ATOM 3107 O O . GLN B 2 21 ? 7.483 -8.314 -1.691 1.00 0.00 93 GLN B O 2
ATOM 3121 N N . PRO B 2 22 ? 7.573 -10.406 -0.848 1.00 0.00 94 PRO B N 2
ATOM 3122 C CA . PRO B 2 22 ? 7.476 -10.004 0.559 1.00 0.00 94 PRO B CA 2
ATOM 3123 C C . PRO B 2 22 ? 8.751 -9.314 1.031 1.00 0.00 94 PRO B C 2
ATOM 3124 O O . PRO B 2 22 ? 9.781 -9.367 0.354 1.00 0.00 94 PRO B O 2
ATOM 3135 N N . ALA B 2 23 ? 8.682 -8.687 2.203 1.00 0.00 95 ALA B N 2
ATOM 3136 C CA . ALA B 2 23 ? 9.829 -7.990 2.771 1.00 0.00 95 ALA B CA 2
ATOM 3137 C C . ALA B 2 23 ? 10.896 -8.981 3.220 1.00 0.00 95 ALA B C 2
ATOM 3138 O O . ALA B 2 23 ? 10.985 -9.337 4.395 1.00 0.00 95 ALA B O 2
ATOM 3145 N N . ARG B 2 24 ? 11.692 -9.427 2.262 1.00 0.00 96 ARG B N 2
ATOM 3146 C CA . ARG B 2 24 ? 12.731 -10.415 2.503 1.00 0.00 96 ARG B CA 2
ATOM 3147 C C . ARG B 2 24 ? 13.801 -9.876 3.443 1.00 0.00 96 ARG B C 2
ATOM 3148 O O . ARG B 2 24 ? 14.564 -8.978 3.085 1.00 0.00 96 ARG B O 2
ATOM 3169 N N . ASN B 2 25 ? 13.865 -10.452 4.634 1.00 0.00 97 ASN B N 2
ATOM 3170 C CA . ASN B 2 25 ? 14.868 -10.087 5.634 1.00 0.00 97 ASN B CA 2
ATOM 3171 C C . ASN B 2 25 ? 16.231 -10.704 5.304 1.00 0.00 97 ASN B C 2
ATOM 3172 O O . ASN B 2 25 ? 16.913 -11.246 6.171 1.00 0.00 97 ASN B O 2
ATOM 3183 N N . MET B 2 26 ? 16.625 -10.605 4.045 1.00 0.00 98 MET B N 2
ATOM 3184 C CA . MET B 2 26 ? 17.889 -11.163 3.583 1.00 0.00 98 MET B CA 2
ATOM 3185 C C . MET B 2 26 ? 18.395 -10.339 2.414 1.00 0.00 98 MET B C 2
ATOM 3186 O O . MET B 2 26 ? 19.562 -9.954 2.351 1.00 0.00 98 MET B O 2
ATOM 3200 N N . ALA B 2 27 ? 17.490 -10.068 1.498 1.00 0.00 99 ALA B N 2
ATOM 3201 C CA . ALA B 2 27 ? 17.757 -9.167 0.388 1.00 0.00 99 ALA B CA 2
ATOM 3202 C C . ALA B 2 27 ? 17.249 -7.775 0.741 1.00 0.00 99 ALA B C 2
ATOM 3203 O O . ALA B 2 27 ? 16.433 -7.188 0.028 1.00 0.00 99 ALA B O 2
ATOM 3210 N N . GLU B 2 28 ? 17.730 -7.262 1.865 1.00 0.00 100 GLU B N 2
ATOM 3211 C CA . GLU B 2 28 ? 17.242 -6.006 2.408 1.00 0.00 100 GLU B CA 2
ATOM 3212 C C . GLU B 2 28 ? 17.701 -4.824 1.562 1.00 0.00 100 GLU B C 2
ATOM 3213 O O . GLU B 2 28 ? 18.895 -4.538 1.463 1.00 0.00 100 GLU B O 2
ATOM 3225 N N . HIS B 2 29 ? 16.743 -4.161 0.937 1.00 0.00 101 HIS B N 2
ATOM 3226 C CA . HIS B 2 29 ? 17.006 -2.914 0.232 1.00 0.00 101 HIS B CA 2
ATOM 3227 C C . HIS B 2 29 ? 17.038 -1.765 1.234 1.00 0.00 101 HIS B C 2
ATOM 3228 O O . HIS B 2 29 ? 15.997 -1.303 1.701 1.00 0.00 101 HIS B O 2
ATOM 3243 N N . ILE B 2 30 ? 18.238 -1.326 1.576 1.00 0.00 102 ILE B N 2
ATOM 3244 C CA . ILE B 2 30 ? 18.417 -0.333 2.626 1.00 0.00 102 ILE B CA 2
ATOM 3245 C C . ILE B 2 30 ? 18.071 1.068 2.143 1.00 0.00 102 ILE B C 2
ATOM 3246 O O . ILE B 2 30 ? 18.418 1.461 1.028 1.00 0.00 102 ILE B O 2
ATOM 3262 N N . PRO B 2 31 ? 17.357 1.828 2.979 1.00 0.00 103 PRO B N 2
ATOM 3263 C CA . PRO B 2 31 ? 17.096 3.242 2.731 1.00 0.00 103 PRO B CA 2
ATOM 3264 C C . PRO B 2 31 ? 18.358 4.069 2.953 1.00 0.00 103 PRO B C 2
ATOM 3265 O O . PRO B 2 31 ? 19.177 3.740 3.814 1.00 0.00 103 PRO B O 2
ATOM 3276 N N . PRO B 2 32 ? 18.545 5.135 2.161 1.00 0.00 104 PRO B N 2
ATOM 3277 C CA . PRO B 2 32 ? 19.717 6.007 2.274 1.00 0.00 104 PRO B CA 2
ATOM 3278 C C . PRO B 2 32 ? 19.887 6.562 3.685 1.00 0.00 104 PRO B C 2
ATOM 3279 O O . PRO B 2 32 ? 19.052 7.329 4.165 1.00 0.00 104 PRO B O 2
ATOM 3290 N N . ALA B 2 33 ? 20.965 6.162 4.347 1.00 0.00 105 ALA B N 2
ATOM 3291 C CA . ALA B 2 33 ? 21.251 6.616 5.699 1.00 0.00 105 ALA B CA 2
ATOM 3292 C C . ALA B 2 33 ? 21.758 8.053 5.689 1.00 0.00 105 ALA B C 2
ATOM 3293 O O . ALA B 2 33 ? 22.704 8.380 4.971 1.00 0.00 105 ALA B O 2
ATOM 3300 N N . PRO B 2 34 ? 21.115 8.937 6.458 1.00 0.00 106 PRO B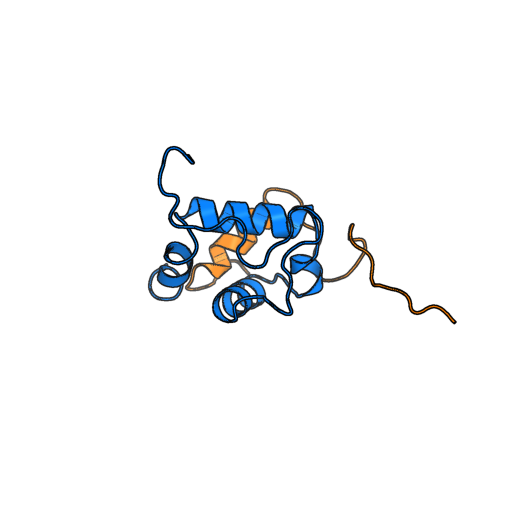 N 2
ATOM 3301 C CA . PRO B 2 34 ? 21.513 10.330 6.560 1.00 0.00 106 PRO B CA 2
ATOM 3302 C C . PRO B 2 34 ? 22.544 10.556 7.666 1.00 0.00 106 PRO B C 2
ATOM 3303 O O . PRO B 2 34 ? 22.313 10.209 8.826 1.00 0.00 106 PRO B O 2
ATOM 3314 N N . ASN B 2 35 ? 23.684 11.128 7.303 1.00 0.00 107 ASN B N 2
ATOM 3315 C CA . ASN B 2 35 ? 24.726 11.434 8.279 1.00 0.00 107 ASN B CA 2
ATOM 3316 C C . ASN B 2 35 ? 24.336 12.657 9.102 1.00 0.00 107 ASN B C 2
ATOM 3317 O O . ASN B 2 35 ? 24.412 13.791 8.619 1.00 0.00 107 ASN B O 2
ATOM 3328 N N . TRP B 2 36 ? 23.918 12.413 10.336 1.00 0.00 108 TRP B N 2
ATOM 3329 C CA . TRP B 2 36 ? 23.469 13.472 11.230 1.00 0.00 108 TRP B CA 2
ATOM 3330 C C . TRP B 2 36 ? 23.153 12.888 12.602 1.00 0.00 108 TRP B C 2
ATOM 3331 O O . TRP B 2 36 ? 22.069 12.288 12.757 1.00 0.00 108 TRP B O 2
ATOM 3353 N N . GLY A 1 1 ? -2.212 27.405 7.279 1.00 0.00 1 GLY A N 3
ATOM 3354 C CA . GLY A 1 1 ? -2.966 26.126 7.270 1.00 0.00 1 GLY A CA 3
ATOM 3355 C C . GLY A 1 1 ? -2.654 25.271 8.482 1.00 0.00 1 GLY A C 3
ATOM 3356 O O . GLY A 1 1 ? -1.562 25.357 9.048 1.00 0.00 1 GLY A O 3
ATOM 3362 N N . HIS A 1 2 ? -3.617 24.457 8.898 1.00 0.00 2 HIS A N 3
ATOM 3363 C CA . HIS A 1 2 ? -3.418 23.549 10.026 1.00 0.00 2 HIS A CA 3
ATOM 3364 C C . HIS A 1 2 ? -3.033 22.160 9.543 1.00 0.00 2 HIS A C 3
ATOM 3365 O O . HIS A 1 2 ? -1.996 21.622 9.929 1.00 0.00 2 HIS A O 3
ATOM 3380 N N . MET A 1 3 ? -3.865 21.587 8.691 1.00 0.00 3 MET A N 3
ATOM 3381 C CA . MET A 1 3 ? -3.672 20.217 8.251 1.00 0.00 3 MET A CA 3
ATOM 3382 C C . MET A 1 3 ? -3.042 20.155 6.869 1.00 0.00 3 MET A C 3
ATOM 3383 O O . MET A 1 3 ? -3.321 20.986 6.002 1.00 0.00 3 MET A O 3
ATOM 3397 N N . SER A 1 4 ? -2.181 19.170 6.680 1.00 0.00 4 SER A N 3
ATOM 3398 C CA . SER A 1 4 ? -1.601 18.895 5.382 1.00 0.00 4 SER A CA 3
ATOM 3399 C C . SER A 1 4 ? -1.569 17.386 5.163 1.00 0.00 4 SER A C 3
ATOM 3400 O O . SER A 1 4 ? -0.551 16.732 5.391 1.00 0.00 4 SER A O 3
ATOM 3408 N N . GLY A 1 5 ? -2.702 16.834 4.749 1.00 0.00 5 GLY A N 3
ATOM 3409 C CA . GLY A 1 5 ? -2.803 15.402 4.563 1.00 0.00 5 GLY A CA 3
ATOM 3410 C C . GLY A 1 5 ? -2.797 15.011 3.103 1.00 0.00 5 GLY A C 3
ATOM 3411 O O . GLY A 1 5 ? -2.614 15.855 2.226 1.00 0.00 5 GLY A O 3
ATOM 3415 N N . PHE A 1 6 ? -3.001 13.730 2.840 1.00 0.00 6 PHE A N 3
ATOM 3416 C CA . PHE A 1 6 ? -2.992 13.220 1.480 1.00 0.00 6 PHE A CA 3
ATOM 3417 C C . PHE A 1 6 ? -4.415 13.025 0.978 1.00 0.00 6 PHE A C 3
ATOM 3418 O O . PHE A 1 6 ? -5.055 12.016 1.262 1.00 0.00 6 PHE A O 3
ATOM 3435 N N . LYS A 1 7 ? -4.910 14.007 0.241 1.00 0.00 7 LYS A N 3
ATOM 3436 C CA . LYS A 1 7 ? -6.261 13.955 -0.302 1.00 0.00 7 LYS A CA 3
ATOM 3437 C C . LYS A 1 7 ? -6.265 13.282 -1.673 1.00 0.00 7 LYS A C 3
ATOM 3438 O O . LYS A 1 7 ? -6.637 13.891 -2.675 1.00 0.00 7 LYS A O 3
ATOM 3457 N N . HIS A 1 8 ? -5.850 12.012 -1.688 1.00 0.00 8 HIS A N 3
ATOM 3458 C CA . HIS A 1 8 ? -5.751 11.200 -2.912 1.00 0.00 8 HIS A CA 3
ATOM 3459 C C . HIS A 1 8 ? -5.165 11.994 -4.084 1.00 0.00 8 HIS A C 3
ATOM 3460 O O . HIS A 1 8 ? -5.778 12.128 -5.135 1.00 0.00 8 HIS A O 3
ATOM 3475 N N . VAL A 1 9 ? -3.943 12.486 -3.913 1.00 0.00 9 VAL A N 3
ATOM 3476 C CA . VAL A 1 9 ? -3.320 13.329 -4.925 1.00 0.00 9 VAL A CA 3
ATOM 3477 C C . VAL A 1 9 ? -2.622 12.477 -5.977 1.00 0.00 9 VAL A C 3
ATOM 3478 O O . VAL A 1 9 ? -1.822 12.981 -6.765 1.00 0.00 9 VAL A O 3
ATOM 3491 N N . SER A 1 10 ? -2.956 11.183 -5.965 1.00 0.00 10 SER A N 3
ATOM 3492 C CA . SER A 1 10 ? -2.329 10.140 -6.785 1.00 0.00 10 SER A CA 3
ATOM 3493 C C . SER A 1 10 ? -0.856 9.940 -6.412 1.00 0.00 10 SER A C 3
ATOM 3494 O O . SER A 1 10 ? -0.385 8.809 -6.293 1.00 0.00 10 SER A O 3
ATOM 3502 N N . HIS A 1 11 ? -0.144 11.032 -6.189 1.00 0.00 11 HIS A N 3
ATOM 3503 C CA . HIS A 1 11 ? 1.205 10.974 -5.657 1.00 0.00 11 HIS A CA 3
ATOM 3504 C C . HIS A 1 11 ? 1.124 10.865 -4.133 1.00 0.00 11 HIS A C 3
ATOM 3505 O O . HIS A 1 11 ? 1.669 11.689 -3.397 1.00 0.00 11 HIS A O 3
ATOM 3520 N N . VAL A 1 12 ? 0.397 9.845 -3.688 1.00 0.00 12 VAL A N 3
ATOM 3521 C CA . VAL A 1 12 ? 0.126 9.588 -2.274 1.00 0.00 12 VAL A CA 3
ATOM 3522 C C . VAL A 1 12 ? 1.380 9.114 -1.528 1.00 0.00 12 VAL A C 3
ATOM 3523 O O . VAL A 1 12 ? 1.426 7.998 -1.013 1.00 0.00 12 VAL A O 3
ATOM 3536 N N . GLY A 1 13 ? 2.402 9.960 -1.495 1.00 0.00 13 GLY A N 3
ATOM 3537 C CA . GLY A 1 13 ? 3.649 9.603 -0.842 1.00 0.00 13 GLY A CA 3
ATOM 3538 C C . GLY A 1 13 ? 4.334 8.435 -1.523 1.00 0.00 13 GLY A C 3
ATOM 3539 O O . GLY A 1 13 ? 5.286 7.863 -0.997 1.00 0.00 13 GLY A O 3
ATOM 3543 N N . TRP A 1 14 ? 3.832 8.080 -2.695 1.00 0.00 14 TRP A N 3
ATOM 3544 C CA . TRP A 1 14 ? 4.357 6.954 -3.440 1.00 0.00 14 TRP A CA 3
ATOM 3545 C C . TRP A 1 14 ? 5.239 7.421 -4.589 1.00 0.00 14 TRP A C 3
ATOM 3546 O O . TRP A 1 14 ? 4.871 8.325 -5.342 1.00 0.00 14 TRP A O 3
ATOM 3567 N N . ASP A 1 15 ? 6.406 6.807 -4.704 1.00 0.00 15 ASP A N 3
ATOM 3568 C CA . ASP A 1 15 ? 7.301 7.059 -5.820 1.00 0.00 15 ASP A CA 3
ATOM 3569 C C . ASP A 1 15 ? 7.379 5.799 -6.678 1.00 0.00 15 ASP A C 3
ATOM 3570 O O . ASP A 1 15 ? 7.506 4.701 -6.145 1.00 0.00 15 ASP A O 3
ATOM 3579 N N . PRO A 1 16 ? 7.300 5.945 -8.006 1.00 0.00 16 PRO A N 3
ATOM 3580 C CA . PRO A 1 16 ? 7.200 4.819 -8.951 1.00 0.00 16 PRO A CA 3
ATOM 3581 C C . PRO A 1 16 ? 8.172 3.668 -8.667 1.00 0.00 16 PRO A C 3
ATOM 3582 O O . PRO A 1 16 ? 7.759 2.525 -8.473 1.00 0.00 16 PRO A O 3
ATOM 3593 N N . GLN A 1 17 ? 9.458 3.977 -8.649 1.00 0.00 17 GLN A N 3
ATOM 3594 C CA . GLN A 1 17 ? 10.495 2.962 -8.504 1.00 0.00 17 GLN A CA 3
ATOM 3595 C C . GLN A 1 17 ? 10.883 2.760 -7.044 1.00 0.00 17 GLN A C 3
ATOM 3596 O O . GLN A 1 17 ? 11.378 1.695 -6.664 1.00 0.00 17 GLN A O 3
ATOM 3610 N N . ASN A 1 18 ? 10.652 3.777 -6.231 1.00 0.00 18 ASN A N 3
ATOM 3611 C CA . ASN A 1 18 ? 11.117 3.768 -4.848 1.00 0.00 18 ASN A CA 3
ATOM 3612 C C . ASN A 1 18 ? 10.076 3.161 -3.911 1.00 0.00 18 ASN A C 3
ATOM 3613 O O . ASN A 1 18 ? 10.419 2.537 -2.910 1.00 0.00 18 ASN A O 3
ATOM 3624 N N . GLY A 1 19 ? 8.809 3.343 -4.246 1.00 0.00 19 GLY A N 3
ATOM 3625 C CA . GLY A 1 19 ? 7.740 2.820 -3.426 1.00 0.00 19 GLY A CA 3
ATOM 3626 C C . GLY A 1 19 ? 7.128 3.889 -2.548 1.00 0.00 19 GLY A C 3
ATOM 3627 O O . GLY A 1 19 ? 7.323 5.082 -2.786 1.00 0.00 19 GLY A O 3
ATOM 3631 N N . PHE A 1 20 ? 6.382 3.464 -1.541 1.00 0.00 20 PHE A N 3
ATOM 3632 C CA . PHE A 1 20 ? 5.781 4.380 -0.582 1.00 0.00 20 PHE A CA 3
ATOM 3633 C C . PHE A 1 20 ? 6.838 4.886 0.384 1.00 0.00 20 PHE A C 3
ATOM 3634 O O . PHE A 1 20 ? 7.638 4.103 0.899 1.00 0.00 20 PHE A O 3
ATOM 3651 N N . ASP A 1 21 ? 6.845 6.184 0.631 1.00 0.00 21 ASP A N 3
ATOM 3652 C CA . ASP A 1 21 ? 7.756 6.750 1.610 1.00 0.00 21 ASP A CA 3
ATOM 3653 C C . ASP A 1 21 ? 7.219 6.494 3.005 1.00 0.00 21 ASP A C 3
ATOM 3654 O O . ASP A 1 21 ? 6.173 7.017 3.384 1.00 0.00 21 ASP A O 3
ATOM 3663 N N . VAL A 1 22 ? 7.942 5.684 3.759 1.00 0.00 22 VAL A N 3
ATOM 3664 C CA . VAL A 1 22 ? 7.531 5.306 5.101 1.00 0.00 22 VAL A CA 3
ATOM 3665 C C . VAL A 1 22 ? 7.615 6.484 6.073 1.00 0.00 22 VAL A C 3
ATOM 3666 O O . VAL A 1 22 ? 7.129 6.407 7.203 1.00 0.00 22 VAL A O 3
ATOM 3679 N N . ASN A 1 23 ? 8.219 7.576 5.625 1.00 0.00 23 ASN A N 3
ATOM 3680 C CA . ASN A 1 23 ? 8.259 8.799 6.413 1.00 0.00 23 ASN A CA 3
ATOM 3681 C C . ASN A 1 23 ? 6.963 9.584 6.237 1.00 0.00 23 ASN A C 3
ATOM 3682 O O . ASN A 1 23 ? 6.362 10.035 7.212 1.00 0.00 23 ASN A O 3
ATOM 3693 N N . ASN A 1 24 ? 6.527 9.734 4.995 1.00 0.00 24 ASN A N 3
ATOM 3694 C CA . ASN A 1 24 ? 5.284 10.436 4.699 1.00 0.00 24 ASN A CA 3
ATOM 3695 C C . ASN A 1 24 ? 4.159 9.459 4.384 1.00 0.00 24 ASN A C 3
ATOM 3696 O O . ASN A 1 24 ? 3.383 9.673 3.457 1.00 0.00 24 ASN A O 3
ATOM 3707 N N . LEU A 1 25 ? 4.077 8.383 5.151 1.00 0.00 25 LEU A N 3
ATOM 3708 C CA . LEU A 1 25 ? 2.977 7.443 5.008 1.00 0.00 25 LEU A CA 3
ATOM 3709 C C . LEU A 1 25 ? 1.715 8.011 5.629 1.00 0.00 25 LEU A C 3
ATOM 3710 O O . LEU A 1 25 ? 1.714 8.415 6.796 1.00 0.00 25 LEU A O 3
ATOM 3726 N N . ASP A 1 26 ? 0.657 8.065 4.833 1.00 0.00 26 ASP A N 3
ATOM 3727 C CA . ASP A 1 26 ? -0.647 8.503 5.309 1.00 0.00 26 ASP A CA 3
ATOM 3728 C C . ASP A 1 26 ? -1.075 7.655 6.503 1.00 0.00 26 ASP A C 3
ATOM 3729 O O . ASP A 1 26 ? -0.966 6.429 6.484 1.00 0.00 26 ASP A O 3
ATOM 3738 N N . PRO A 1 27 ? -1.543 8.335 7.570 1.00 0.00 27 PRO A N 3
ATOM 3739 C CA . PRO A 1 27 ? -1.919 7.708 8.847 1.00 0.00 27 PRO A CA 3
ATOM 3740 C C . PRO A 1 27 ? -2.845 6.505 8.698 1.00 0.00 27 PRO A C 3
ATOM 3741 O O . PRO A 1 27 ? -2.748 5.549 9.472 1.00 0.00 27 PRO A O 3
ATOM 3752 N N . ASP A 1 28 ? -3.732 6.542 7.712 1.00 0.00 28 ASP A N 3
ATOM 3753 C CA . ASP A 1 28 ? -4.692 5.462 7.525 1.00 0.00 28 ASP A CA 3
ATOM 3754 C C . ASP A 1 28 ? -4.083 4.359 6.676 1.00 0.00 28 ASP A C 3
ATOM 3755 O O . ASP A 1 28 ? -4.290 3.175 6.944 1.00 0.00 28 ASP A O 3
ATOM 3764 N N . LEU A 1 29 ? -3.325 4.747 5.654 1.00 0.00 29 LEU A N 3
ATOM 3765 C CA . LEU A 1 29 ? -2.516 3.808 4.900 1.00 0.00 29 LEU A CA 3
ATOM 3766 C C . LEU A 1 29 ? -1.612 3.010 5.829 1.00 0.00 29 LEU A C 3
ATOM 3767 O O . LEU A 1 29 ? -1.560 1.783 5.760 1.00 0.00 29 LEU A O 3
ATOM 3783 N N . ARG A 1 30 ? -0.913 3.726 6.702 1.00 0.00 30 ARG A N 3
ATOM 3784 C CA . ARG A 1 30 ? -0.012 3.119 7.671 1.00 0.00 30 ARG A CA 3
ATOM 3785 C C . ARG A 1 30 ? -0.748 2.045 8.473 1.00 0.00 30 ARG A C 3
ATOM 3786 O O . ARG A 1 30 ? -0.232 0.944 8.675 1.00 0.00 30 ARG A O 3
ATOM 3807 N N . SER A 1 31 ? -1.970 2.367 8.892 1.00 0.00 31 SER A N 3
ATOM 3808 C CA . SER A 1 31 ? -2.789 1.446 9.669 1.00 0.00 31 SER A CA 3
ATOM 3809 C C . SER A 1 31 ? -3.133 0.209 8.841 1.00 0.00 31 SER A C 3
ATOM 3810 O O . SER A 1 31 ? -2.943 -0.925 9.285 1.00 0.00 31 SER A O 3
ATOM 3818 N N . LEU A 1 32 ? -3.622 0.440 7.626 1.00 0.00 32 LEU A N 3
ATOM 3819 C CA . LEU A 1 32 ? -4.073 -0.643 6.764 1.00 0.00 32 LEU A CA 3
ATOM 3820 C C . LEU A 1 32 ? -2.942 -1.575 6.379 1.00 0.00 32 LEU A C 3
ATOM 3821 O O . LEU A 1 32 ? -3.054 -2.790 6.516 1.00 0.00 32 LEU A O 3
ATOM 3837 N N . PHE A 1 33 ? -1.864 -1.001 5.880 1.00 0.00 33 PHE A N 3
ATOM 3838 C CA . PHE A 1 33 ? -0.765 -1.789 5.342 1.00 0.00 33 PHE A CA 3
ATOM 3839 C C . PHE A 1 33 ? -0.173 -2.681 6.427 1.00 0.00 33 PHE A C 3
ATOM 3840 O O . PHE A 1 33 ? 0.297 -3.779 6.147 1.00 0.00 33 PHE A O 3
ATOM 3857 N N . SER A 1 34 ? -0.233 -2.211 7.670 1.00 0.00 34 SER A N 3
ATOM 3858 C CA . SER A 1 34 ? 0.198 -3.004 8.814 1.00 0.00 34 SER A CA 3
ATOM 3859 C C . SER A 1 34 ? -0.681 -4.251 8.949 1.00 0.00 34 SER A C 3
ATOM 3860 O O . SER A 1 34 ? -0.188 -5.354 9.195 1.00 0.00 34 SER A O 3
ATOM 3868 N N . ARG A 1 35 ? -1.985 -4.063 8.761 1.00 0.00 35 ARG A N 3
ATOM 3869 C CA . ARG A 1 35 ? -2.944 -5.165 8.772 1.00 0.00 35 ARG A CA 3
ATOM 3870 C C . ARG A 1 35 ? -2.705 -6.106 7.598 1.00 0.00 35 ARG A C 3
ATOM 3871 O O . ARG A 1 35 ? -2.812 -7.327 7.725 1.00 0.00 35 ARG A O 3
ATOM 3892 N N . ALA A 1 36 ? -2.390 -5.514 6.453 1.00 0.00 36 ALA A N 3
ATOM 3893 C CA . ALA A 1 36 ? -2.222 -6.259 5.212 1.00 0.00 36 ALA A CA 3
ATOM 3894 C C . ALA A 1 36 ? -0.883 -6.999 5.174 1.00 0.00 36 ALA A C 3
ATOM 3895 O O . ALA A 1 36 ? -0.645 -7.821 4.291 1.00 0.00 36 ALA A O 3
ATOM 3902 N N . GLY A 1 37 ? -0.011 -6.690 6.130 1.00 0.00 37 GLY A N 3
ATOM 3903 C CA . GLY A 1 37 ? 1.261 -7.387 6.239 1.00 0.00 37 GLY A CA 3
ATOM 3904 C C . GLY A 1 37 ? 2.394 -6.632 5.578 1.00 0.00 37 GLY A C 3
ATOM 3905 O O . GLY A 1 37 ? 3.569 -6.970 5.754 1.00 0.00 37 GLY A O 3
ATOM 3909 N N . ILE A 1 38 ? 2.040 -5.603 4.826 1.00 0.00 38 ILE A N 3
ATOM 3910 C CA . ILE A 1 38 ? 3.007 -4.797 4.103 1.00 0.00 38 ILE A CA 3
ATOM 3911 C C . ILE A 1 38 ? 3.903 -4.023 5.067 1.00 0.00 38 ILE A C 3
ATOM 3912 O O . ILE A 1 38 ? 3.471 -3.053 5.690 1.00 0.00 38 ILE A O 3
ATOM 3928 N N . SER A 1 39 ? 5.148 -4.459 5.184 1.00 0.00 39 SER A N 3
ATOM 3929 C CA . SER A 1 39 ? 6.109 -3.798 6.054 1.00 0.00 39 SER A CA 3
ATOM 3930 C C . SER A 1 39 ? 6.894 -2.729 5.290 1.00 0.00 39 SER A C 3
ATOM 3931 O O . SER A 1 39 ? 6.682 -2.549 4.086 1.00 0.00 39 SER A O 3
ATOM 3939 N N . GLU A 1 40 ? 7.792 -2.031 5.992 1.00 0.00 40 GLU A N 3
ATOM 3940 C CA . GLU A 1 40 ? 8.603 -0.961 5.400 1.00 0.00 40 GLU A CA 3
ATOM 3941 C C . GLU A 1 40 ? 9.209 -1.379 4.061 1.00 0.00 40 GLU A C 3
ATOM 3942 O O . GLU A 1 40 ? 9.044 -0.690 3.052 1.00 0.00 40 GLU A O 3
ATOM 3954 N N . ALA A 1 41 ? 9.906 -2.509 4.058 1.00 0.00 41 ALA A N 3
ATOM 3955 C CA . ALA A 1 41 ? 10.579 -2.989 2.858 1.00 0.00 41 ALA A CA 3
ATOM 3956 C C . ALA A 1 41 ? 9.581 -3.244 1.733 1.00 0.00 41 ALA A C 3
ATOM 3957 O O . ALA A 1 41 ? 9.828 -2.897 0.582 1.00 0.00 41 ALA A O 3
ATOM 3964 N N . GLN A 1 42 ? 8.441 -3.810 2.076 1.00 0.00 42 GLN A N 3
ATOM 3965 C CA . GLN A 1 42 ? 7.448 -4.177 1.081 1.00 0.00 42 GLN A CA 3
ATOM 3966 C C . GLN A 1 42 ? 6.771 -2.932 0.518 1.00 0.00 42 GLN A C 3
ATOM 3967 O O . GLN A 1 42 ? 6.390 -2.894 -0.649 1.00 0.00 42 GLN A O 3
ATOM 3981 N N . LEU A 1 43 ? 6.628 -1.909 1.350 1.00 0.00 43 LEU A N 3
ATOM 3982 C CA . LEU A 1 43 ? 6.099 -0.632 0.891 1.00 0.00 43 LEU A CA 3
ATOM 3983 C C . LEU A 1 43 ? 7.112 0.079 0.010 1.00 0.00 43 LEU A C 3
ATOM 3984 O O . LEU A 1 43 ? 6.747 0.879 -0.845 1.00 0.00 43 LEU A O 3
ATOM 4000 N N . THR A 1 44 ? 8.381 -0.244 0.205 1.00 0.00 44 THR A N 3
ATOM 4001 C CA . THR A 1 44 ? 9.444 0.355 -0.584 1.00 0.00 44 THR A CA 3
ATOM 4002 C C . THR A 1 44 ? 9.886 -0.607 -1.689 1.00 0.00 44 THR A C 3
ATOM 4003 O O . THR A 1 44 ? 10.982 -0.498 -2.244 1.00 0.00 44 THR A O 3
ATOM 4014 N N . ASP A 1 45 ? 9.012 -1.567 -1.987 1.00 0.00 45 ASP A N 3
ATOM 4015 C CA . ASP A 1 45 ? 9.209 -2.482 -3.106 1.00 0.00 45 ASP A CA 3
ATOM 4016 C C . ASP A 1 45 ? 8.661 -1.863 -4.384 1.00 0.00 45 ASP A C 3
ATOM 4017 O O . ASP A 1 45 ? 7.768 -1.022 -4.326 1.00 0.00 45 ASP A O 3
ATOM 4026 N N . ALA A 1 46 ? 9.176 -2.279 -5.530 1.00 0.00 46 ALA A N 3
ATOM 4027 C CA . ALA A 1 46 ? 8.771 -1.684 -6.796 1.00 0.00 46 ALA A CA 3
ATOM 4028 C C . ALA A 1 46 ? 7.355 -2.101 -7.194 1.00 0.00 46 ALA A C 3
ATOM 4029 O O . ALA A 1 46 ? 6.466 -1.251 -7.320 1.00 0.00 46 ALA A O 3
ATOM 4036 N N . GLU A 1 47 ? 7.130 -3.403 -7.367 1.00 0.00 47 GLU A N 3
ATOM 4037 C CA . GLU A 1 47 ? 5.851 -3.871 -7.888 1.00 0.00 47 GLU A CA 3
ATOM 4038 C C . GLU A 1 47 ? 4.799 -3.870 -6.791 1.00 0.00 47 GLU A C 3
ATOM 4039 O O . GLU A 1 47 ? 3.637 -3.542 -7.040 1.00 0.00 47 GLU A O 3
ATOM 4051 N N . THR A 1 48 ? 5.213 -4.221 -5.579 1.00 0.00 48 THR A N 3
ATOM 4052 C CA . THR A 1 48 ? 4.306 -4.259 -4.452 1.00 0.00 48 THR A CA 3
ATOM 4053 C C . THR A 1 48 ? 3.600 -2.919 -4.249 1.00 0.00 48 THR A C 3
ATOM 4054 O O . THR A 1 48 ? 2.377 -2.847 -4.324 1.00 0.00 48 THR A O 3
ATOM 4065 N N . SER A 1 49 ? 4.372 -1.858 -4.035 1.00 0.00 49 SER A N 3
ATOM 4066 C CA . SER A 1 49 ? 3.806 -0.550 -3.713 1.00 0.00 49 SER A CA 3
ATOM 4067 C C . SER A 1 49 ? 2.903 -0.036 -4.835 1.00 0.00 49 SER A C 3
ATOM 4068 O O . SER A 1 49 ? 1.818 0.496 -4.581 1.00 0.00 49 SER A O 3
ATOM 4076 N N . LYS A 1 50 ? 3.356 -0.214 -6.072 1.00 0.00 50 LYS A N 3
ATOM 4077 C CA . LYS A 1 50 ? 2.614 0.233 -7.242 1.00 0.00 50 LYS A CA 3
ATOM 4078 C C . LYS A 1 50 ? 1.240 -0.427 -7.293 1.00 0.00 50 LYS A C 3
ATOM 4079 O O . LYS A 1 50 ? 0.247 0.203 -7.662 1.00 0.00 50 LYS A O 3
ATOM 4098 N N . LEU A 1 51 ? 1.188 -1.692 -6.907 1.00 0.00 51 LEU A N 3
ATOM 4099 C CA . LEU A 1 51 ? -0.051 -2.445 -6.947 1.00 0.00 51 LEU A CA 3
ATOM 4100 C C . LEU A 1 51 ? -0.845 -2.297 -5.655 1.00 0.00 51 LEU A C 3
ATOM 4101 O O . LEU A 1 51 ? -2.053 -2.524 -5.644 1.00 0.00 51 LEU A O 3
ATOM 4117 N N . ILE A 1 52 ? -0.180 -1.926 -4.563 1.00 0.00 52 ILE A N 3
ATOM 4118 C CA . ILE A 1 52 ? -0.900 -1.511 -3.370 1.00 0.00 52 ILE A CA 3
ATOM 4119 C C . ILE A 1 52 ? -1.709 -0.265 -3.675 1.00 0.00 52 ILE A C 3
ATOM 4120 O O . ILE A 1 52 ? -2.889 -0.179 -3.346 1.00 0.00 52 ILE A O 3
ATOM 4136 N N . TYR A 1 53 ? -1.071 0.705 -4.317 1.00 0.00 53 TYR A N 3
ATOM 4137 C CA . TYR A 1 53 ? -1.768 1.911 -4.711 1.00 0.00 53 TYR A CA 3
ATOM 4138 C C . TYR A 1 53 ? -2.806 1.586 -5.780 1.00 0.00 53 TYR A C 3
ATOM 4139 O O . TYR A 1 53 ? -3.891 2.160 -5.800 1.00 0.00 53 TYR A O 3
ATOM 4157 N N . ASP A 1 54 ? -2.468 0.644 -6.655 1.00 0.00 54 ASP A N 3
ATOM 4158 C CA . ASP A 1 54 ? -3.407 0.146 -7.661 1.00 0.00 54 ASP A CA 3
ATOM 4159 C C . ASP A 1 54 ? -4.637 -0.453 -6.977 1.00 0.00 54 ASP A C 3
ATOM 4160 O O . ASP A 1 54 ? -5.753 -0.372 -7.480 1.00 0.00 54 ASP A O 3
ATOM 4169 N N . PHE A 1 55 ? -4.403 -1.036 -5.809 1.00 0.00 55 PHE A N 3
ATOM 4170 C CA . PHE A 1 55 ? -5.457 -1.581 -4.961 1.00 0.00 55 PHE A CA 3
ATOM 4171 C C . PHE A 1 55 ? -6.306 -0.463 -4.371 1.00 0.00 55 PHE A C 3
ATOM 4172 O O . PHE A 1 55 ? -7.532 -0.537 -4.343 1.00 0.00 55 PHE A O 3
ATOM 4189 N N . ILE A 1 56 ? -5.633 0.564 -3.887 1.00 0.00 56 ILE A N 3
ATOM 4190 C CA . ILE A 1 56 ? -6.295 1.724 -3.322 1.00 0.00 56 ILE A CA 3
ATOM 4191 C C . ILE A 1 56 ? -7.122 2.431 -4.393 1.00 0.00 56 ILE A C 3
ATOM 4192 O O . ILE A 1 56 ? -8.257 2.845 -4.151 1.00 0.00 56 ILE A O 3
ATOM 4208 N N . GLU A 1 57 ? -6.546 2.534 -5.580 1.00 0.00 57 GLU A N 3
ATOM 4209 C CA . GLU A 1 57 ? -7.235 3.070 -6.742 1.00 0.00 57 GLU A CA 3
ATOM 4210 C C . GLU A 1 57 ? -8.415 2.186 -7.130 1.00 0.00 57 GLU A C 3
ATOM 4211 O O . GLU A 1 57 ? -9.477 2.679 -7.505 1.00 0.00 57 GLU A O 3
ATOM 4223 N N . ASP A 1 58 ? -8.199 0.878 -7.062 1.00 0.00 58 ASP A N 3
ATOM 4224 C CA . ASP A 1 58 ? -9.262 -0.114 -7.269 1.00 0.00 58 ASP A CA 3
ATOM 4225 C C . ASP A 1 58 ? -10.471 0.192 -6.386 1.00 0.00 58 ASP A C 3
ATOM 4226 O O . ASP A 1 58 ? -11.617 0.034 -6.807 1.00 0.00 58 ASP A O 3
ATOM 4235 N N . GLN A 1 59 ? -10.208 0.661 -5.173 1.00 0.00 59 GLN A N 3
ATOM 4236 C CA . GLN A 1 59 ? -11.273 1.061 -4.254 1.00 0.00 59 GLN A CA 3
ATOM 4237 C C . GLN A 1 59 ? -11.915 2.367 -4.712 1.00 0.00 59 GLN A C 3
ATOM 4238 O O . GLN A 1 59 ? -13.090 2.628 -4.452 1.00 0.00 59 GLN A O 3
ATOM 4252 N N . GLY A 1 60 ? -11.137 3.175 -5.411 1.00 0.00 60 GLY A N 3
ATOM 4253 C CA . GLY A 1 60 ? -11.595 4.480 -5.834 1.00 0.00 60 GLY A CA 3
ATOM 4254 C C . GLY A 1 60 ? -10.729 5.586 -5.268 1.00 0.00 60 GLY A C 3
ATOM 4255 O O . GLY A 1 60 ? -10.908 6.758 -5.599 1.00 0.00 60 GLY A O 3
ATOM 4259 N N . GLY A 1 61 ? -9.789 5.209 -4.415 1.00 0.00 61 GLY A N 3
ATOM 4260 C CA . GLY A 1 61 ? -8.883 6.176 -3.838 1.00 0.00 61 GLY A CA 3
ATOM 4261 C C . GLY A 1 61 ? -8.760 6.024 -2.336 1.00 0.00 61 GLY A C 3
ATOM 4262 O O . GLY A 1 61 ? -9.341 5.109 -1.749 1.00 0.00 61 GLY A O 3
ATOM 4266 N N . LEU A 1 62 ? -8.012 6.935 -1.720 1.00 0.00 62 LEU A N 3
ATOM 4267 C CA . LEU A 1 62 ? -7.708 6.870 -0.289 1.00 0.00 62 LEU A CA 3
ATOM 4268 C C . LEU A 1 62 ? -8.975 6.911 0.560 1.00 0.00 62 LEU A C 3
ATOM 4269 O O . LEU A 1 62 ? -9.134 6.119 1.491 1.00 0.00 62 LEU A O 3
ATOM 4285 N N . GLU A 1 63 ? -9.871 7.832 0.229 1.00 0.00 63 GLU A N 3
ATOM 4286 C CA . GLU A 1 63 ? -11.114 8.013 0.975 1.00 0.00 63 GLU A CA 3
ATOM 4287 C C . GLU A 1 63 ? -11.968 6.749 0.960 1.00 0.00 63 GLU A C 3
ATOM 4288 O O . GLU A 1 63 ? -12.673 6.457 1.924 1.00 0.00 63 GLU A O 3
ATOM 4300 N N . ALA A 1 64 ? -11.886 5.994 -0.126 1.00 0.00 64 ALA A N 3
ATOM 4301 C CA . ALA A 1 64 ? -12.652 4.762 -0.250 1.00 0.00 64 ALA A CA 3
ATOM 4302 C C . ALA A 1 64 ? -12.125 3.707 0.716 1.00 0.00 64 ALA A C 3
ATOM 4303 O O . ALA A 1 64 ? -12.895 2.989 1.348 1.00 0.00 64 ALA A O 3
ATOM 4310 N N . VAL A 1 65 ? -10.803 3.639 0.837 1.00 0.00 65 VAL A N 3
ATOM 4311 C CA . VAL A 1 65 ? -10.157 2.719 1.769 1.00 0.00 65 VAL A CA 3
ATOM 4312 C C . VAL A 1 65 ? -10.547 3.057 3.203 1.00 0.00 65 VAL A C 3
ATOM 4313 O O . VAL A 1 65 ? -10.755 2.173 4.039 1.00 0.00 65 VAL A O 3
ATOM 4326 N N . ARG A 1 66 ? -10.662 4.349 3.469 1.00 0.00 66 ARG A N 3
ATOM 4327 C CA . ARG A 1 66 ? -11.079 4.833 4.775 1.00 0.00 66 ARG A CA 3
ATOM 4328 C C . ARG A 1 66 ? -12.499 4.382 5.094 1.00 0.00 66 ARG A C 3
ATOM 4329 O O . ARG A 1 66 ? -12.852 4.191 6.255 1.00 0.00 66 ARG A O 3
ATOM 4350 N N . GLN A 1 67 ? -13.301 4.187 4.058 1.00 0.00 67 GLN A N 3
ATOM 4351 C CA . GLN A 1 67 ? -14.654 3.691 4.234 1.00 0.00 67 GLN A CA 3
ATOM 4352 C C . GLN A 1 67 ? -14.648 2.182 4.429 1.00 0.00 67 GLN A C 3
ATOM 4353 O O . GLN A 1 67 ? -15.426 1.667 5.216 1.00 0.00 67 GLN A O 3
ATOM 4367 N N . GLU A 1 68 ? -13.770 1.481 3.709 1.00 0.00 68 GLU A N 3
ATOM 4368 C CA . GLU A 1 68 ? -13.598 0.036 3.873 1.00 0.00 68 GLU A CA 3
ATOM 4369 C C . GLU A 1 68 ? -13.286 -0.330 5.311 1.00 0.00 68 GLU A C 3
ATOM 4370 O O . GLU A 1 68 ? -13.770 -1.338 5.824 1.00 0.00 68 GLU A O 3
ATOM 4382 N N . MET A 1 69 ? -12.471 0.497 5.950 1.00 0.00 69 MET A N 3
ATOM 4383 C CA . MET A 1 69 ? -12.167 0.341 7.375 1.00 0.00 69 MET A CA 3
ATOM 4384 C C . MET A 1 69 ? -13.446 0.254 8.211 1.00 0.00 69 MET A C 3
ATOM 4385 O O . MET A 1 69 ? -13.451 -0.315 9.304 1.00 0.00 69 MET A O 3
ATOM 4399 N N . ARG A 1 70 ? -14.529 0.811 7.683 1.00 0.00 70 ARG A N 3
ATOM 4400 C CA . ARG A 1 70 ? -15.822 0.773 8.349 1.00 0.00 70 ARG A CA 3
ATOM 4401 C C . ARG A 1 70 ? -16.828 -0.021 7.524 1.00 0.00 70 ARG A C 3
ATOM 4402 O O . ARG A 1 70 ? -17.999 -0.139 7.891 1.00 0.00 70 ARG A O 3
ATOM 4423 N N . ARG A 1 71 ? -16.362 -0.573 6.415 1.00 0.00 71 ARG A N 3
ATOM 4424 C CA . ARG A 1 71 ? -17.232 -1.254 5.475 1.00 0.00 71 ARG A CA 3
ATOM 4425 C C . ARG A 1 71 ? -17.062 -2.766 5.595 1.00 0.00 71 ARG A C 3
ATOM 4426 O O . ARG A 1 71 ? -17.521 -3.353 6.575 1.00 0.00 71 ARG A O 3
ATOM 4447 N N . GLN A 1 72 ? -16.366 -3.373 4.628 1.00 0.00 72 GLN A N 3
ATOM 4448 C CA . GLN A 1 72 ? -16.189 -4.827 4.571 1.00 0.00 72 GLN A CA 3
ATOM 4449 C C . GLN A 1 72 ? -15.672 -5.214 3.189 1.00 0.00 72 GLN A C 3
ATOM 4450 O O . GLN A 1 72 ? -14.459 -5.462 3.052 1.00 0.00 72 GLN A O 3
ATOM 4465 N N . GLY B 2 1 ? -2.506 -12.400 9.519 1.00 0.00 73 GLY B N 3
ATOM 4466 C CA . GLY B 2 1 ? -2.728 -13.355 8.408 1.00 0.00 73 GLY B CA 3
ATOM 4467 C C . GLY B 2 1 ? -3.816 -12.876 7.471 1.00 0.00 73 GLY B C 3
ATOM 4468 O O . GLY B 2 1 ? -4.364 -11.788 7.657 1.00 0.00 73 GLY B O 3
ATOM 4474 N N . HIS B 2 2 ? -4.141 -13.678 6.467 1.00 0.00 74 HIS B N 3
ATOM 4475 C CA . HIS B 2 2 ? -5.161 -13.303 5.499 1.00 0.00 74 HIS B CA 3
ATOM 4476 C C . HIS B 2 2 ? -6.558 -13.623 6.029 1.00 0.00 74 HIS B C 3
ATOM 4477 O O . HIS B 2 2 ? -7.206 -14.571 5.588 1.00 0.00 74 HIS B O 3
ATOM 4492 N N . MET B 2 3 ? -7.011 -12.829 6.982 1.00 0.00 75 MET B N 3
ATOM 4493 C CA . MET B 2 3 ? -8.353 -12.977 7.521 1.00 0.00 75 MET B CA 3
ATOM 4494 C C . MET B 2 3 ? -8.820 -11.656 8.120 1.00 0.00 75 MET B C 3
ATOM 4495 O O . MET B 2 3 ? -8.887 -11.496 9.337 1.00 0.00 75 MET B O 3
ATOM 4509 N N . LEU B 2 4 ? -9.119 -10.704 7.247 1.00 0.00 76 LEU B N 3
ATOM 4510 C CA . LEU B 2 4 ? -9.567 -9.383 7.666 1.00 0.00 76 LEU B CA 3
ATOM 4511 C C . LEU B 2 4 ? -10.946 -9.094 7.093 1.00 0.00 76 LEU B C 3
ATOM 4512 O O . LEU B 2 4 ? -11.297 -9.603 6.037 1.00 0.00 76 LEU B O 3
ATOM 4528 N N . PRO B 2 5 ? -11.745 -8.280 7.783 1.00 0.00 77 PRO B N 3
ATOM 4529 C CA . PRO B 2 5 ? -13.079 -7.909 7.333 1.00 0.00 77 PRO B CA 3
ATOM 4530 C C . PRO B 2 5 ? -13.092 -6.593 6.560 1.00 0.00 77 PRO B C 3
ATOM 4531 O O . PRO B 2 5 ? -14.067 -5.840 6.625 1.00 0.00 77 PRO B O 3
ATOM 4542 N N . ASP B 2 6 ? -12.006 -6.314 5.842 1.00 0.00 78 ASP B N 3
ATOM 4543 C CA . ASP B 2 6 ? -11.862 -5.051 5.129 1.00 0.00 78 ASP B CA 3
ATOM 4544 C C . ASP B 2 6 ? -10.745 -5.113 4.091 1.00 0.00 78 ASP B C 3
ATOM 4545 O O . ASP B 2 6 ? -10.260 -6.198 3.746 1.00 0.00 78 ASP B O 3
ATOM 4554 N N . VAL B 2 7 ? -10.374 -3.931 3.599 1.00 0.00 79 VAL B N 3
ATOM 4555 C CA . VAL B 2 7 ? -9.259 -3.729 2.663 1.00 0.00 79 VAL B CA 3
ATOM 4556 C C . VAL B 2 7 ? -8.068 -4.669 2.896 1.00 0.00 79 VAL B C 3
ATOM 4557 O O . VAL B 2 7 ? -7.495 -5.185 1.942 1.00 0.00 79 VAL B O 3
ATOM 4570 N N . ALA B 2 8 ? -7.705 -4.891 4.154 1.00 0.00 80 ALA B N 3
ATOM 4571 C CA . ALA B 2 8 ? -6.476 -5.615 4.492 1.00 0.00 80 ALA B CA 3
ATOM 4572 C C . ALA B 2 8 ? -6.371 -6.985 3.818 1.00 0.00 80 ALA B C 3
ATOM 4573 O O . ALA B 2 8 ? -5.364 -7.285 3.174 1.00 0.00 80 ALA B O 3
ATOM 4580 N N . GLN B 2 9 ? -7.400 -7.817 3.946 1.00 0.00 81 GLN B N 3
ATOM 4581 C CA . GLN B 2 9 ? -7.356 -9.151 3.348 1.00 0.00 81 GLN B CA 3
ATOM 4582 C C . GLN B 2 9 ? -7.425 -9.035 1.836 1.00 0.00 81 GLN B C 3
ATOM 4583 O O . GLN B 2 9 ? -6.910 -9.875 1.098 1.00 0.00 81 GLN B O 3
ATOM 4597 N N . ARG B 2 10 ? -8.061 -7.970 1.395 1.00 0.00 82 ARG B N 3
ATOM 4598 C CA . ARG B 2 10 ? -8.284 -7.735 -0.014 1.00 0.00 82 ARG B CA 3
ATOM 4599 C C . ARG B 2 10 ? -6.996 -7.240 -0.664 1.00 0.00 82 ARG B C 3
ATOM 4600 O O . ARG B 2 10 ? -6.824 -7.318 -1.881 1.00 0.00 82 ARG B O 3
ATOM 4621 N N . LEU B 2 11 ? -6.070 -6.784 0.170 1.00 0.00 83 LEU B N 3
ATOM 4622 C CA . LEU B 2 11 ? -4.798 -6.275 -0.307 1.00 0.00 83 LEU B CA 3
ATOM 4623 C C . LEU B 2 11 ? -3.881 -7.437 -0.616 1.00 0.00 83 LEU B C 3
ATOM 4624 O O . LEU B 2 11 ? -3.218 -7.463 -1.653 1.00 0.00 83 LEU B O 3
ATOM 4640 N N . MET B 2 12 ? -3.878 -8.411 0.283 1.00 0.00 84 MET B N 3
ATOM 4641 C CA . MET B 2 12 ? -3.052 -9.596 0.127 1.00 0.00 84 MET B CA 3
ATOM 4642 C C . MET B 2 12 ? -3.419 -10.321 -1.159 1.00 0.00 84 MET B C 3
ATOM 4643 O O . MET B 2 12 ? -2.547 -10.761 -1.903 1.00 0.00 84 MET B O 3
ATOM 4657 N N . GLN B 2 13 ? -4.718 -10.416 -1.425 1.00 0.00 85 GLN B N 3
ATOM 4658 C CA . GLN B 2 13 ? -5.210 -11.034 -2.653 1.00 0.00 85 GLN B CA 3
ATOM 4659 C C . GLN B 2 13 ? -4.743 -10.258 -3.876 1.00 0.00 85 GLN B C 3
ATOM 4660 O O . GLN B 2 13 ? -4.157 -10.824 -4.795 1.00 0.00 85 GLN B O 3
ATOM 4674 N N . HIS B 2 14 ? -4.988 -8.953 -3.857 1.00 0.00 86 HIS B N 3
ATOM 4675 C CA . HIS B 2 14 ? -4.696 -8.086 -4.992 1.00 0.00 86 HIS B CA 3
ATOM 4676 C C . HIS B 2 14 ? -3.210 -8.124 -5.352 1.00 0.00 86 HIS B C 3
ATOM 4677 O O . HIS B 2 14 ? -2.841 -7.995 -6.519 1.00 0.00 86 HIS B O 3
ATOM 4692 N N . LEU B 2 15 ? -2.365 -8.303 -4.350 1.00 0.00 87 LEU B N 3
ATOM 4693 C CA . LEU B 2 15 ? -0.930 -8.390 -4.573 1.00 0.00 87 LEU B CA 3
ATOM 4694 C C . LEU B 2 15 ? -0.540 -9.787 -5.044 1.00 0.00 87 LEU B C 3
ATOM 4695 O O . LEU B 2 15 ? 0.195 -9.945 -6.027 1.00 0.00 87 LEU B O 3
ATOM 4711 N N . ALA B 2 16 ? -1.052 -10.791 -4.347 1.00 0.00 88 ALA B N 3
ATOM 4712 C CA . ALA B 2 16 ? -0.757 -12.190 -4.661 1.00 0.00 88 ALA B CA 3
ATOM 4713 C C . ALA B 2 16 ? -1.130 -12.548 -6.099 1.00 0.00 88 ALA B C 3
ATOM 4714 O O . ALA B 2 16 ? -0.478 -13.387 -6.719 1.00 0.00 88 ALA B O 3
ATOM 4721 N N . GLU B 2 17 ? -2.171 -11.908 -6.626 1.00 0.00 89 GLU B N 3
ATOM 4722 C CA . GLU B 2 17 ? -2.609 -12.151 -8.001 1.00 0.00 89 GLU B CA 3
ATOM 4723 C C . GLU B 2 17 ? -1.513 -11.822 -9.016 1.00 0.00 89 GLU B C 3
ATOM 4724 O O . GLU B 2 17 ? -1.482 -12.385 -10.107 1.00 0.00 89 GLU B O 3
ATOM 4736 N N . HIS B 2 18 ? -0.617 -10.909 -8.662 1.00 0.00 90 HIS B N 3
ATOM 4737 C CA . HIS B 2 18 ? 0.414 -10.475 -9.596 1.00 0.00 90 HIS B CA 3
ATOM 4738 C C . HIS B 2 18 ? 1.759 -11.119 -9.284 1.00 0.00 90 HIS B C 3
ATOM 4739 O O . HIS B 2 18 ? 2.541 -11.408 -10.192 1.00 0.00 90 HIS B O 3
ATOM 4754 N N . GLY B 2 19 ? 2.023 -11.354 -8.008 1.00 0.00 91 GLY B N 3
ATOM 4755 C CA . GLY B 2 19 ? 3.266 -11.996 -7.623 1.00 0.00 91 GLY B CA 3
ATOM 4756 C C . GLY B 2 19 ? 4.138 -11.117 -6.750 1.00 0.00 91 GLY B C 3
ATOM 4757 O O . GLY B 2 19 ? 5.358 -11.277 -6.729 1.00 0.00 91 GLY B O 3
ATOM 4761 N N . ILE B 2 20 ? 3.506 -10.186 -6.041 1.00 0.00 92 ILE B N 3
ATOM 4762 C CA . ILE B 2 20 ? 4.193 -9.307 -5.104 1.00 0.00 92 ILE B CA 3
ATOM 4763 C C . ILE B 2 20 ? 5.095 -10.089 -4.157 1.00 0.00 92 ILE B C 3
ATOM 4764 O O . ILE B 2 20 ? 4.752 -11.187 -3.709 1.00 0.00 92 ILE B O 3
ATOM 4780 N N . GLN B 2 21 ? 6.253 -9.522 -3.870 1.00 0.00 93 GLN B N 3
ATOM 4781 C CA . GLN B 2 21 ? 7.190 -10.147 -2.964 1.00 0.00 93 GLN B CA 3
ATOM 4782 C C . GLN B 2 21 ? 7.137 -9.460 -1.607 1.00 0.00 93 GLN B C 3
ATOM 4783 O O . GLN B 2 21 ? 7.317 -8.247 -1.510 1.00 0.00 93 GLN B O 3
ATOM 4797 N N . PRO B 2 22 ? 6.854 -10.233 -0.542 1.00 0.00 94 PRO B N 3
ATOM 4798 C CA . PRO B 2 22 ? 6.794 -9.714 0.831 1.00 0.00 94 PRO B CA 3
ATOM 4799 C C . PRO B 2 22 ? 8.106 -9.058 1.259 1.00 0.00 94 PRO B C 3
ATOM 4800 O O . PRO B 2 22 ? 9.118 -9.164 0.563 1.00 0.00 94 PRO B O 3
ATOM 4811 N N . ALA B 2 23 ? 8.078 -8.421 2.433 1.00 0.00 95 ALA B N 3
ATOM 4812 C CA . ALA B 2 23 ? 9.151 -7.524 2.887 1.00 0.00 95 ALA B CA 3
ATOM 4813 C C . ALA B 2 23 ? 10.463 -8.234 3.236 1.00 0.00 95 ALA B C 3
ATOM 4814 O O . ALA B 2 23 ? 11.227 -7.751 4.074 1.00 0.00 95 ALA B O 3
ATOM 4821 N N . ARG B 2 24 ? 10.728 -9.360 2.598 1.00 0.00 96 ARG B N 3
ATOM 4822 C CA . ARG B 2 24 ? 11.977 -10.087 2.784 1.00 0.00 96 ARG B CA 3
ATOM 4823 C C . ARG B 2 24 ? 12.485 -10.611 1.449 1.00 0.00 96 ARG B C 3
ATOM 4824 O O . ARG B 2 24 ? 12.992 -11.728 1.356 1.00 0.00 96 ARG B O 3
ATOM 4845 N N . ASN B 2 25 ? 12.335 -9.801 0.408 1.00 0.00 97 ASN B N 3
ATOM 4846 C CA . ASN B 2 25 ? 12.780 -10.187 -0.924 1.00 0.00 97 ASN B CA 3
ATOM 4847 C C . ASN B 2 25 ? 14.119 -9.545 -1.262 1.00 0.00 97 ASN B C 3
ATOM 4848 O O . ASN B 2 25 ? 14.319 -8.344 -1.077 1.00 0.00 97 ASN B O 3
ATOM 4859 N N . MET B 2 26 ? 15.034 -10.359 -1.764 1.00 0.00 98 MET B N 3
ATOM 4860 C CA . MET B 2 26 ? 16.377 -9.901 -2.097 1.00 0.00 98 MET B CA 3
ATOM 4861 C C . MET B 2 26 ? 16.499 -9.644 -3.593 1.00 0.00 98 MET B C 3
ATOM 4862 O O . MET B 2 26 ? 17.598 -9.595 -4.143 1.00 0.00 98 MET B O 3
ATOM 4876 N N . ALA B 2 27 ? 15.356 -9.470 -4.244 1.00 0.00 99 ALA B N 3
ATOM 4877 C CA . ALA B 2 27 ? 15.320 -9.196 -5.675 1.00 0.00 99 ALA B CA 3
ATOM 4878 C C . ALA B 2 27 ? 15.922 -7.830 -5.986 1.00 0.00 99 ALA B C 3
ATOM 4879 O O . ALA B 2 27 ? 16.346 -7.571 -7.112 1.00 0.00 99 ALA B O 3
ATOM 4886 N N . GLU B 2 28 ? 15.959 -6.970 -4.975 1.00 0.00 100 GLU B N 3
ATOM 4887 C CA . GLU B 2 28 ? 16.489 -5.621 -5.112 1.00 0.00 100 GLU B CA 3
ATOM 4888 C C . GLU B 2 28 ? 16.529 -4.975 -3.724 1.00 0.00 100 GLU B C 3
ATOM 4889 O O . GLU B 2 28 ? 17.028 -5.593 -2.781 1.00 0.00 100 GLU B O 3
ATOM 4901 N N . HIS B 2 29 ? 15.994 -3.755 -3.602 1.00 0.00 101 HIS B N 3
ATOM 4902 C CA . HIS B 2 29 ? 15.852 -3.064 -2.309 1.00 0.00 101 HIS B CA 3
ATOM 4903 C C . HIS B 2 29 ? 17.188 -2.547 -1.784 1.00 0.00 101 HIS B C 3
ATOM 4904 O O . HIS B 2 29 ? 18.229 -3.175 -1.962 1.00 0.00 101 HIS B O 3
ATOM 4919 N N . ILE B 2 30 ? 17.139 -1.393 -1.133 1.00 0.00 102 ILE B N 3
ATOM 4920 C CA . ILE B 2 30 ? 18.340 -0.737 -0.631 1.00 0.00 102 ILE B CA 3
ATOM 4921 C C . ILE B 2 30 ? 18.632 -1.147 0.812 1.00 0.00 102 ILE B C 3
ATOM 4922 O O . ILE B 2 30 ? 17.837 -0.877 1.718 1.00 0.00 102 ILE B O 3
ATOM 4938 N N . PRO B 2 31 ? 19.772 -1.815 1.034 1.00 0.00 103 PRO B N 3
ATOM 4939 C CA . PRO B 2 31 ? 20.239 -2.186 2.370 1.00 0.00 103 PRO B CA 3
ATOM 4940 C C . PRO B 2 31 ? 20.803 -0.979 3.120 1.00 0.00 103 PRO B C 3
ATOM 4941 O O . PRO B 2 31 ? 21.259 -0.017 2.498 1.00 0.00 103 PRO B O 3
ATOM 4952 N N . PRO B 2 32 ? 20.766 -1.009 4.464 1.00 0.00 104 PRO B N 3
ATOM 4953 C CA . PRO B 2 32 ? 21.311 0.068 5.299 1.00 0.00 104 PRO B CA 3
ATOM 4954 C C . PRO B 2 32 ? 22.778 0.348 4.985 1.00 0.00 104 PRO B C 3
ATOM 4955 O O . PRO B 2 32 ? 23.646 -0.498 5.209 1.00 0.00 104 PRO B O 3
ATOM 4966 N N . ALA B 2 33 ? 23.044 1.535 4.454 1.00 0.00 105 ALA B N 3
ATOM 4967 C CA . ALA B 2 33 ? 24.393 1.919 4.065 1.00 0.00 105 ALA B CA 3
ATOM 4968 C C . ALA B 2 33 ? 25.212 2.347 5.278 1.00 0.00 105 ALA B C 3
ATOM 4969 O O . ALA B 2 33 ? 24.803 3.225 6.037 1.00 0.00 105 ALA B O 3
ATOM 4976 N N . PRO B 2 34 ? 26.388 1.731 5.472 1.00 0.00 106 PRO B N 3
ATOM 4977 C CA . PRO B 2 34 ? 27.239 1.990 6.634 1.00 0.00 106 PRO B CA 3
ATOM 4978 C C . PRO B 2 34 ? 28.041 3.286 6.509 1.00 0.00 106 PRO B C 3
ATOM 4979 O O . PRO B 2 34 ? 29.269 3.265 6.414 1.00 0.00 106 PRO B O 3
ATOM 4990 N N . ASN B 2 35 ? 27.346 4.411 6.519 1.00 0.00 107 ASN B N 3
ATOM 4991 C CA . ASN B 2 35 ? 28.003 5.711 6.440 1.00 0.00 107 ASN B CA 3
ATOM 4992 C C . ASN B 2 35 ? 27.776 6.495 7.725 1.00 0.00 107 ASN B C 3
ATOM 4993 O O . ASN B 2 35 ? 27.272 7.620 7.705 1.00 0.00 107 ASN B O 3
ATOM 5004 N N . TRP B 2 36 ? 28.133 5.888 8.844 1.00 0.00 108 TRP B N 3
ATOM 5005 C CA . TRP B 2 36 ? 27.969 6.520 10.143 1.00 0.00 108 TRP B CA 3
ATOM 5006 C C . TRP B 2 36 ? 29.329 6.917 10.701 1.00 0.00 108 TRP B C 3
ATOM 5007 O O . TRP B 2 36 ? 29.983 6.068 11.339 1.00 0.00 108 TRP B O 3
ATOM 5029 N N . GLY A 1 1 ? -11.424 6.105 -13.452 1.00 0.00 1 GLY A N 4
ATOM 5030 C CA . GLY A 1 1 ? -12.315 7.194 -12.989 1.00 0.00 1 GLY A CA 4
ATOM 5031 C C . GLY A 1 1 ? -12.187 8.431 -13.855 1.00 0.00 1 GLY A C 4
ATOM 5032 O O . GLY A 1 1 ? -11.353 8.478 -14.763 1.00 0.00 1 GLY A O 4
ATOM 5038 N N . HIS A 1 2 ? -13.017 9.428 -13.585 1.00 0.00 2 HIS A N 4
ATOM 5039 C CA . HIS A 1 2 ? -12.970 10.688 -14.313 1.00 0.00 2 HIS A CA 4
ATOM 5040 C C . HIS A 1 2 ? -12.975 11.872 -13.352 1.00 0.00 2 HIS A C 4
ATOM 5041 O O . HIS A 1 2 ? -13.784 12.795 -13.489 1.00 0.00 2 HIS A O 4
ATOM 5056 N N . MET A 1 3 ? -12.065 11.826 -12.375 1.00 0.00 3 MET A N 4
ATOM 5057 C CA . MET A 1 3 ? -11.853 12.932 -11.441 1.00 0.00 3 MET A CA 4
ATOM 5058 C C . MET A 1 3 ? -13.130 13.255 -10.671 1.00 0.00 3 MET A C 4
ATOM 5059 O O . MET A 1 3 ? -13.553 14.408 -10.600 1.00 0.00 3 MET A O 4
ATOM 5073 N N . SER A 1 4 ? -13.737 12.231 -10.092 1.00 0.00 4 SER A N 4
ATOM 5074 C CA . SER A 1 4 ? -15.008 12.388 -9.403 1.00 0.00 4 SER A CA 4
ATOM 5075 C C . SER A 1 4 ? -14.827 12.347 -7.885 1.00 0.00 4 SER A C 4
ATOM 5076 O O . SER A 1 4 ? -15.600 12.959 -7.142 1.00 0.00 4 SER A O 4
ATOM 5084 N N . GLY A 1 5 ? -13.804 11.636 -7.424 1.00 0.00 5 GLY A N 4
ATOM 5085 C CA . GLY A 1 5 ? -13.599 11.488 -5.996 1.00 0.00 5 GLY A CA 4
ATOM 5086 C C . GLY A 1 5 ? -12.177 11.779 -5.571 1.00 0.00 5 GLY A C 4
ATOM 5087 O O . GLY A 1 5 ? -11.477 10.896 -5.067 1.00 0.00 5 GLY A O 4
ATOM 5091 N N . PHE A 1 6 ? -11.742 13.015 -5.761 1.00 0.00 6 PHE A N 4
ATOM 5092 C CA . PHE A 1 6 ? -10.396 13.412 -5.378 1.00 0.00 6 PHE A CA 4
ATOM 5093 C C . PHE A 1 6 ? -10.401 14.294 -4.138 1.00 0.00 6 PHE A C 4
ATOM 5094 O O . PHE A 1 6 ? -10.117 15.491 -4.206 1.00 0.00 6 PHE A O 4
ATOM 5111 N N . LYS A 1 7 ? -10.739 13.699 -3.001 1.00 0.00 7 LYS A N 4
ATOM 5112 C CA . LYS A 1 7 ? -10.598 14.384 -1.723 1.00 0.00 7 LYS A CA 4
ATOM 5113 C C . LYS A 1 7 ? -9.118 14.472 -1.379 1.00 0.00 7 LYS A C 4
ATOM 5114 O O . LYS A 1 7 ? -8.649 15.451 -0.801 1.00 0.00 7 LYS A O 4
ATOM 5133 N N . HIS A 1 8 ? -8.392 13.431 -1.758 1.00 0.00 8 HIS A N 4
ATOM 5134 C CA . HIS A 1 8 ? -6.947 13.403 -1.627 1.00 0.00 8 HIS A CA 4
ATOM 5135 C C . HIS A 1 8 ? -6.338 13.032 -2.970 1.00 0.00 8 HIS A C 4
ATOM 5136 O O . HIS A 1 8 ? -6.921 12.251 -3.720 1.00 0.00 8 HIS A O 4
ATOM 5151 N N . VAL A 1 9 ? -5.176 13.587 -3.269 1.00 0.00 9 VAL A N 4
ATOM 5152 C CA . VAL A 1 9 ? -4.572 13.434 -4.584 1.00 0.00 9 VAL A CA 4
ATOM 5153 C C . VAL A 1 9 ? -3.102 13.836 -4.502 1.00 0.00 9 VAL A C 4
ATOM 5154 O O . VAL A 1 9 ? -2.436 14.086 -5.504 1.00 0.00 9 VAL A O 4
ATOM 5167 N N . SER A 1 10 ? -2.596 13.842 -3.277 1.00 0.00 10 SER A N 4
ATOM 5168 C CA . SER A 1 10 ? -1.234 14.267 -2.984 1.00 0.00 10 SER A CA 4
ATOM 5169 C C . SER A 1 10 ? -0.231 13.181 -3.359 1.00 0.00 10 SER A C 4
ATOM 5170 O O . SER A 1 10 ? 0.882 13.138 -2.836 1.00 0.00 10 SER A O 4
ATOM 5178 N N . HIS A 1 11 ? -0.658 12.290 -4.255 1.00 0.00 11 HIS A N 4
ATOM 5179 C CA . HIS A 1 11 ? 0.138 11.144 -4.683 1.00 0.00 11 HIS A CA 4
ATOM 5180 C C . HIS A 1 11 ? 0.506 10.263 -3.494 1.00 0.00 11 HIS A C 4
ATOM 5181 O O . HIS A 1 11 ? 1.378 9.412 -3.609 1.00 0.00 11 HIS A O 4
ATOM 5196 N N . VAL A 1 12 ? -0.174 10.497 -2.356 1.00 0.00 12 VAL A N 4
ATOM 5197 C CA . VAL A 1 12 ? 0.020 9.752 -1.093 1.00 0.00 12 VAL A CA 4
ATOM 5198 C C . VAL A 1 12 ? 1.493 9.512 -0.727 1.00 0.00 12 VAL A C 4
ATOM 5199 O O . VAL A 1 12 ? 1.806 8.587 0.021 1.00 0.00 12 VAL A O 4
ATOM 5212 N N . GLY A 1 13 ? 2.387 10.370 -1.219 1.00 0.00 13 GLY A N 4
ATOM 5213 C CA . GLY A 1 13 ? 3.805 10.208 -0.935 1.00 0.00 13 GLY A CA 4
ATOM 5214 C C . GLY A 1 13 ? 4.390 8.968 -1.589 1.00 0.00 13 GLY A C 4
ATOM 5215 O O . GLY A 1 13 ? 5.394 8.422 -1.125 1.00 0.00 13 GLY A O 4
ATOM 5219 N N . TRP A 1 14 ? 3.760 8.534 -2.672 1.00 0.00 14 TRP A N 4
ATOM 5220 C CA . TRP A 1 14 ? 4.169 7.332 -3.380 1.00 0.00 14 TRP A CA 4
ATOM 5221 C C . TRP A 1 14 ? 5.148 7.662 -4.504 1.00 0.00 14 TRP A C 4
ATOM 5222 O O . TRP A 1 14 ? 4.948 8.608 -5.269 1.00 0.00 14 TRP A O 4
ATOM 5243 N N . ASP A 1 15 ? 6.213 6.881 -4.577 1.00 0.00 15 ASP A N 4
ATOM 5244 C CA . ASP A 1 15 ? 7.187 6.983 -5.650 1.00 0.00 15 ASP A CA 4
ATOM 5245 C C . ASP A 1 15 ? 7.135 5.706 -6.485 1.00 0.00 15 ASP A C 4
ATOM 5246 O O . ASP A 1 15 ? 7.075 4.609 -5.942 1.00 0.00 15 ASP A O 4
ATOM 5255 N N . PRO A 1 16 ? 7.139 5.842 -7.821 1.00 0.00 16 PRO A N 4
ATOM 5256 C CA . PRO A 1 16 ? 6.997 4.710 -8.755 1.00 0.00 16 PRO A CA 4
ATOM 5257 C C . PRO A 1 16 ? 8.052 3.616 -8.572 1.00 0.00 16 PRO A C 4
ATOM 5258 O O . PRO A 1 16 ? 7.821 2.462 -8.934 1.00 0.00 16 PRO A O 4
ATOM 5269 N N . GLN A 1 17 ? 9.208 3.975 -8.027 1.00 0.00 17 GLN A N 4
ATOM 5270 C CA . GLN A 1 17 ? 10.284 3.012 -7.836 1.00 0.00 17 GLN A CA 4
ATOM 5271 C C . GLN A 1 17 ? 10.406 2.593 -6.376 1.00 0.00 17 GLN A C 4
ATOM 5272 O O . GLN A 1 17 ? 10.474 1.407 -6.064 1.00 0.00 17 GLN A O 4
ATOM 5286 N N . ASN A 1 18 ? 10.440 3.577 -5.482 1.00 0.00 18 ASN A N 4
ATOM 5287 C CA . ASN A 1 18 ? 10.685 3.317 -4.063 1.00 0.00 18 ASN A CA 4
ATOM 5288 C C . ASN A 1 18 ? 9.399 3.040 -3.299 1.00 0.00 18 ASN A C 4
ATOM 5289 O O . ASN A 1 18 ? 9.435 2.711 -2.116 1.00 0.00 18 ASN A O 4
ATOM 5300 N N . GLY A 1 19 ? 8.269 3.189 -3.967 1.00 0.00 19 GLY A N 4
ATOM 5301 C CA . GLY A 1 19 ? 7.002 2.857 -3.362 1.00 0.00 19 GLY A CA 4
ATOM 5302 C C . GLY A 1 19 ? 6.502 3.927 -2.419 1.00 0.00 19 GLY A C 4
ATOM 5303 O O . GLY A 1 19 ? 6.730 5.117 -2.636 1.00 0.00 19 GLY A O 4
ATOM 5307 N N . PHE A 1 20 ? 5.828 3.501 -1.368 1.00 0.00 20 PHE A N 4
ATOM 5308 C CA . PHE A 1 20 ? 5.267 4.420 -0.393 1.00 0.00 20 PHE A CA 4
ATOM 5309 C C . PHE A 1 20 ? 6.343 4.866 0.581 1.00 0.00 20 PHE A C 4
ATOM 5310 O O . PHE A 1 20 ? 7.014 4.039 1.198 1.00 0.00 20 PHE A O 4
ATOM 5327 N N . ASP A 1 21 ? 6.515 6.172 0.708 1.00 0.00 21 ASP A N 4
ATOM 5328 C CA . ASP A 1 21 ? 7.462 6.711 1.670 1.00 0.00 21 ASP A CA 4
ATOM 5329 C C . ASP A 1 21 ? 6.964 6.421 3.079 1.00 0.00 21 ASP A C 4
ATOM 5330 O O . ASP A 1 21 ? 6.054 7.082 3.575 1.00 0.00 21 ASP A O 4
ATOM 5339 N N . VAL A 1 22 ? 7.561 5.418 3.709 1.00 0.00 22 VAL A N 4
ATOM 5340 C CA . VAL A 1 22 ? 7.079 4.896 4.985 1.00 0.00 22 VAL A CA 4
ATOM 5341 C C . VAL A 1 22 ? 7.144 5.914 6.123 1.00 0.00 22 VAL A C 4
ATOM 5342 O O . VAL A 1 22 ? 6.341 5.846 7.055 1.00 0.00 22 VAL A O 4
ATOM 5355 N N . ASN A 1 23 ? 8.068 6.861 6.052 1.00 0.00 23 ASN A N 4
ATOM 5356 C CA . ASN A 1 23 ? 8.195 7.857 7.113 1.00 0.00 23 ASN A CA 4
ATOM 5357 C C . ASN A 1 23 ? 7.346 9.087 6.805 1.00 0.00 23 ASN A C 4
ATOM 5358 O O . ASN A 1 23 ? 7.229 9.999 7.625 1.00 0.00 23 ASN A O 4
ATOM 5369 N N . ASN A 1 24 ? 6.751 9.100 5.619 1.00 0.00 24 ASN A N 4
ATOM 5370 C CA . ASN A 1 24 ? 5.821 10.154 5.227 1.00 0.00 24 ASN A CA 4
ATOM 5371 C C . ASN A 1 24 ? 4.456 9.556 4.907 1.00 0.00 24 ASN A C 4
ATOM 5372 O O . ASN A 1 24 ? 3.649 10.157 4.194 1.00 0.00 24 ASN A O 4
ATOM 5383 N N . LEU A 1 25 ? 4.208 8.367 5.442 1.00 0.00 25 LEU A N 4
ATOM 5384 C CA . LEU A 1 25 ? 2.956 7.655 5.211 1.00 0.00 25 LEU A CA 4
ATOM 5385 C C . LEU A 1 25 ? 1.785 8.337 5.911 1.00 0.00 25 LEU A C 4
ATOM 5386 O O . LEU A 1 25 ? 1.910 8.813 7.044 1.00 0.00 25 LEU A O 4
ATOM 5402 N N . ASP A 1 26 ? 0.658 8.396 5.209 1.00 0.00 26 ASP A N 4
ATOM 5403 C CA . ASP A 1 26 ? -0.600 8.875 5.779 1.00 0.00 26 ASP A CA 4
ATOM 5404 C C . ASP A 1 26 ? -1.043 7.943 6.899 1.00 0.00 26 ASP A C 4
ATOM 5405 O O . ASP A 1 26 ? -0.878 6.730 6.774 1.00 0.00 26 ASP A O 4
ATOM 5414 N N . PRO A 1 27 ? -1.560 8.485 8.013 1.00 0.00 27 PRO A N 4
ATOM 5415 C CA . PRO A 1 27 ? -1.980 7.689 9.173 1.00 0.00 27 PRO A CA 4
ATOM 5416 C C . PRO A 1 27 ? -2.737 6.412 8.799 1.00 0.00 27 PRO A C 4
ATOM 5417 O O . PRO A 1 27 ? -2.383 5.318 9.254 1.00 0.00 27 PRO A O 4
ATOM 5428 N N . ASP A 1 28 ? -3.744 6.544 7.940 1.00 0.00 28 ASP A N 4
ATOM 5429 C CA . ASP A 1 28 ? -4.561 5.401 7.546 1.00 0.00 28 ASP A CA 4
ATOM 5430 C C . ASP A 1 28 ? -3.750 4.431 6.698 1.00 0.00 28 ASP A C 4
ATOM 5431 O O . ASP A 1 28 ? -3.871 3.218 6.850 1.00 0.00 28 ASP A O 4
ATOM 5440 N N . LEU A 1 29 ? -2.916 4.963 5.812 1.00 0.00 29 LEU A N 4
ATOM 5441 C CA . LEU A 1 29 ? -2.051 4.124 4.995 1.00 0.00 29 LEU A CA 4
ATOM 5442 C C . LEU A 1 29 ? -1.083 3.347 5.881 1.00 0.00 29 LEU A C 4
ATOM 5443 O O . LEU A 1 29 ? -0.892 2.144 5.705 1.00 0.00 29 LEU A O 4
ATOM 5459 N N . ARG A 1 30 ? -0.493 4.051 6.843 1.00 0.00 30 ARG A N 4
ATOM 5460 C CA . ARG A 1 30 ? 0.439 3.452 7.793 1.00 0.00 30 ARG A CA 4
ATOM 5461 C C . ARG A 1 30 ? -0.232 2.300 8.536 1.00 0.00 30 ARG A C 4
ATOM 5462 O O . ARG A 1 30 ? 0.377 1.257 8.781 1.00 0.00 30 ARG A O 4
ATOM 5483 N N . SER A 1 31 ? -1.496 2.497 8.881 1.00 0.00 31 SER A N 4
ATOM 5484 C CA . SER A 1 31 ? -2.256 1.496 9.605 1.00 0.00 31 SER A CA 4
ATOM 5485 C C . SER A 1 31 ? -2.623 0.332 8.684 1.00 0.00 31 SER A C 4
ATOM 5486 O O . SER A 1 31 ? -2.417 -0.832 9.029 1.00 0.00 31 SER A O 4
ATOM 5494 N N . LEU A 1 32 ? -3.146 0.658 7.505 1.00 0.00 32 LEU A N 4
ATOM 5495 C CA . LEU A 1 32 ? -3.660 -0.349 6.587 1.00 0.00 32 LEU A CA 4
ATOM 5496 C C . LEU A 1 32 ? -2.602 -1.336 6.150 1.00 0.00 32 LEU A C 4
ATOM 5497 O O . LEU A 1 32 ? -2.766 -2.542 6.301 1.00 0.00 32 LEU A O 4
ATOM 5513 N N . PHE A 1 33 ? -1.535 -0.817 5.577 1.00 0.00 33 PHE A N 4
ATOM 5514 C CA . PHE A 1 33 ? -0.534 -1.656 4.946 1.00 0.00 33 PHE A CA 4
ATOM 5515 C C . PHE A 1 33 ? 0.060 -2.625 5.960 1.00 0.00 33 PHE A C 4
ATOM 5516 O O . PHE A 1 33 ? 0.359 -3.774 5.639 1.00 0.00 33 PHE A O 4
ATOM 5533 N N . SER A 1 34 ? 0.179 -2.162 7.197 1.00 0.00 34 SER A N 4
ATOM 5534 C CA . SER A 1 34 ? 0.623 -3.002 8.295 1.00 0.00 34 SER A CA 4
ATOM 5535 C C . SER A 1 34 ? -0.381 -4.126 8.564 1.00 0.00 34 SER A C 4
ATOM 5536 O O . SER A 1 34 ? 0.000 -5.276 8.788 1.00 0.00 34 SER A O 4
ATOM 5544 N N . ARG A 1 35 ? -1.664 -3.785 8.523 1.00 0.00 35 ARG A N 4
ATOM 5545 C CA . ARG A 1 35 ? -2.736 -4.762 8.698 1.00 0.00 35 ARG A CA 4
ATOM 5546 C C . ARG A 1 35 ? -2.741 -5.776 7.563 1.00 0.00 35 ARG A C 4
ATOM 5547 O O . ARG A 1 35 ? -2.954 -6.970 7.778 1.00 0.00 35 ARG A O 4
ATOM 5568 N N . ALA A 1 36 ? -2.487 -5.284 6.358 1.00 0.00 36 ALA A N 4
ATOM 5569 C CA . ALA A 1 36 ? -2.517 -6.105 5.153 1.00 0.00 36 ALA A CA 4
ATOM 5570 C C . ALA A 1 36 ? -1.348 -7.085 5.104 1.00 0.00 36 ALA A C 4
ATOM 5571 O O . ALA A 1 36 ? -1.340 -8.014 4.300 1.00 0.00 36 ALA A O 4
ATOM 5578 N N . GLY A 1 37 ? -0.360 -6.870 5.959 1.00 0.00 37 GLY A N 4
ATOM 5579 C CA . GLY A 1 37 ? 0.793 -7.749 5.992 1.00 0.00 37 GLY A CA 4
ATOM 5580 C C . GLY A 1 37 ? 1.970 -7.149 5.263 1.00 0.00 37 GLY A C 4
ATOM 5581 O O . GLY A 1 37 ? 3.104 -7.607 5.409 1.00 0.00 37 GLY A O 4
ATOM 5585 N N . ILE A 1 38 ? 1.687 -6.122 4.475 1.00 0.00 38 ILE A N 4
ATOM 5586 C CA . ILE A 1 38 ? 2.706 -5.401 3.740 1.00 0.00 38 ILE A CA 4
ATOM 5587 C C . ILE A 1 38 ? 3.655 -4.701 4.706 1.00 0.00 38 ILE A C 4
ATOM 5588 O O . ILE A 1 38 ? 3.295 -3.710 5.342 1.00 0.00 38 ILE A O 4
ATOM 5604 N N . SER A 1 39 ? 4.855 -5.230 4.828 1.00 0.00 39 SER A N 4
ATOM 5605 C CA . SER A 1 39 ? 5.851 -4.640 5.699 1.00 0.00 39 SER A CA 4
ATOM 5606 C C . SER A 1 39 ? 6.481 -3.417 5.033 1.00 0.00 39 SER A C 4
ATOM 5607 O O . SER A 1 39 ? 6.269 -3.183 3.842 1.00 0.00 39 SER A O 4
ATOM 5615 N N . GLU A 1 40 ? 7.259 -2.650 5.784 1.00 0.00 40 GLU A N 4
ATOM 5616 C CA . GLU A 1 40 ? 7.833 -1.413 5.267 1.00 0.00 40 GLU A CA 4
ATOM 5617 C C . GLU A 1 40 ? 8.812 -1.693 4.129 1.00 0.00 40 GLU A C 4
ATOM 5618 O O . GLU A 1 40 ? 9.018 -0.853 3.252 1.00 0.00 40 GLU A O 4
ATOM 5630 N N . ALA A 1 41 ? 9.404 -2.882 4.132 1.00 0.00 41 ALA A N 4
ATOM 5631 C CA . ALA A 1 41 ? 10.234 -3.320 3.019 1.00 0.00 41 ALA A CA 4
ATOM 5632 C C . ALA A 1 41 ? 9.384 -3.465 1.758 1.00 0.00 41 ALA A C 4
ATOM 5633 O O . ALA A 1 41 ? 9.754 -3.014 0.678 1.00 0.00 41 ALA A O 4
ATOM 5640 N N . GLN A 1 42 ? 8.225 -4.073 1.912 1.00 0.00 42 GLN A N 4
ATOM 5641 C CA . GLN A 1 42 ? 7.308 -4.254 0.800 1.00 0.00 42 GLN A CA 4
ATOM 5642 C C . GLN A 1 42 ? 6.725 -2.912 0.354 1.00 0.00 42 GLN A C 4
ATOM 5643 O O . GLN A 1 42 ? 6.365 -2.739 -0.805 1.00 0.00 42 GLN A O 4
ATOM 5657 N N . LEU A 1 43 ? 6.636 -1.968 1.285 1.00 0.00 43 LEU A N 4
ATOM 5658 C CA . LEU A 1 43 ? 6.175 -0.621 0.961 1.00 0.00 43 LEU A CA 4
ATOM 5659 C C . LEU A 1 43 ? 7.267 0.173 0.262 1.00 0.00 43 LEU A C 4
ATOM 5660 O O . LEU A 1 43 ? 7.009 1.230 -0.308 1.00 0.00 43 LEU A O 4
ATOM 5676 N N . THR A 1 44 ? 8.484 -0.334 0.318 1.00 0.00 44 THR A N 4
ATOM 5677 C CA . THR A 1 44 ? 9.581 0.256 -0.419 1.00 0.00 44 THR A CA 4
ATOM 5678 C C . THR A 1 44 ? 9.963 -0.652 -1.588 1.00 0.00 44 THR A C 4
ATOM 5679 O O . THR A 1 44 ? 11.063 -0.572 -2.137 1.00 0.00 44 THR A O 4
ATOM 5690 N N . ASP A 1 45 ? 9.032 -1.538 -1.934 1.00 0.00 45 ASP A N 4
ATOM 5691 C CA . ASP A 1 45 ? 9.169 -2.421 -3.090 1.00 0.00 45 ASP A CA 4
ATOM 5692 C C . ASP A 1 45 ? 8.576 -1.763 -4.334 1.00 0.00 45 ASP A C 4
ATOM 5693 O O . ASP A 1 45 ? 7.713 -0.893 -4.219 1.00 0.00 45 ASP A O 4
ATOM 5702 N N . ALA A 1 46 ? 9.014 -2.188 -5.512 1.00 0.00 46 ALA A N 4
ATOM 5703 C CA . ALA A 1 46 ? 8.549 -1.584 -6.751 1.00 0.00 46 ALA A CA 4
ATOM 5704 C C . ALA A 1 46 ? 7.137 -2.050 -7.113 1.00 0.00 46 ALA A C 4
ATOM 5705 O O . ALA A 1 46 ? 6.183 -1.266 -7.035 1.00 0.00 46 ALA A O 4
ATOM 5712 N N . GLU A 1 47 ? 6.992 -3.328 -7.481 1.00 0.00 47 GLU A N 4
ATOM 5713 C CA . GLU A 1 47 ? 5.697 -3.840 -7.929 1.00 0.00 47 GLU A CA 4
ATOM 5714 C C . GLU A 1 47 ? 4.686 -3.857 -6.796 1.00 0.00 47 GLU A C 4
ATOM 5715 O O . GLU A 1 47 ? 3.514 -3.544 -7.008 1.00 0.00 47 GLU A O 4
ATOM 5727 N N . THR A 1 48 ? 5.134 -4.212 -5.596 1.00 0.00 48 THR A N 4
ATOM 5728 C CA . THR A 1 48 ? 4.245 -4.264 -4.445 1.00 0.00 48 THR A CA 4
ATOM 5729 C C . THR A 1 48 ? 3.550 -2.923 -4.219 1.00 0.00 48 THR A C 4
ATOM 5730 O O . THR A 1 48 ? 2.327 -2.834 -4.294 1.00 0.00 48 THR A O 4
ATOM 5741 N N . SER A 1 49 ? 4.335 -1.882 -3.986 1.00 0.00 49 SER A N 4
ATOM 5742 C CA . SER A 1 49 ? 3.793 -0.570 -3.660 1.00 0.00 49 SER A CA 4
ATOM 5743 C C . SER A 1 49 ? 2.950 -0.003 -4.798 1.00 0.00 49 SER A C 4
ATOM 5744 O O . SER A 1 49 ? 1.907 0.611 -4.565 1.00 0.00 49 SER A O 4
ATOM 5752 N N . LYS A 1 50 ? 3.403 -0.208 -6.030 1.00 0.00 50 LYS A N 4
ATOM 5753 C CA . LYS A 1 50 ? 2.683 0.284 -7.194 1.00 0.00 50 LYS A CA 4
ATOM 5754 C C . LYS A 1 50 ? 1.302 -0.350 -7.268 1.00 0.00 50 LYS A C 4
ATOM 5755 O O . LYS A 1 50 ? 0.315 0.313 -7.581 1.00 0.00 50 LYS A O 4
ATOM 5774 N N . LEU A 1 51 ? 1.235 -1.631 -6.945 1.00 0.00 51 LEU A N 4
ATOM 5775 C CA . LEU A 1 51 ? -0.012 -2.366 -7.032 1.00 0.00 51 LEU A CA 4
ATOM 5776 C C . LEU A 1 51 ? -0.874 -2.169 -5.791 1.00 0.00 51 LEU A C 4
ATOM 5777 O O . LEU A 1 51 ? -2.079 -2.405 -5.832 1.00 0.00 51 LEU A O 4
ATOM 5793 N N . ILE A 1 52 ? -0.272 -1.744 -4.683 1.00 0.00 52 ILE A N 4
ATOM 5794 C CA . ILE A 1 52 ? -1.054 -1.253 -3.557 1.00 0.00 52 ILE A CA 4
ATOM 5795 C C . ILE A 1 52 ? -1.769 0.036 -3.950 1.00 0.00 52 ILE A C 4
ATOM 5796 O O . ILE A 1 52 ? -2.942 0.230 -3.642 1.00 0.00 52 ILE A O 4
ATOM 5812 N N . TYR A 1 53 ? -1.053 0.908 -4.651 1.00 0.00 53 TYR A N 4
ATOM 5813 C CA . TYR A 1 53 ? -1.631 2.148 -5.152 1.00 0.00 53 TYR A CA 4
ATOM 5814 C C . TYR A 1 53 ? -2.707 1.828 -6.186 1.00 0.00 53 TYR A C 4
ATOM 5815 O O . TYR A 1 53 ? -3.767 2.457 -6.226 1.00 0.00 53 TYR A O 4
ATOM 5833 N N . ASP A 1 54 ? -2.420 0.831 -7.014 1.00 0.00 54 ASP A N 4
ATOM 5834 C CA . ASP A 1 54 ? -3.383 0.302 -7.974 1.00 0.00 54 ASP A CA 4
ATOM 5835 C C . ASP A 1 54 ? -4.601 -0.279 -7.255 1.00 0.00 54 ASP A C 4
ATOM 5836 O O . ASP A 1 54 ? -5.727 -0.179 -7.735 1.00 0.00 54 ASP A O 4
ATOM 5845 N N . PHE A 1 55 ? -4.347 -0.883 -6.099 1.00 0.00 55 PHE A N 4
ATOM 5846 C CA . PHE A 1 55 ? -5.390 -1.433 -5.235 1.00 0.00 55 PHE A CA 4
ATOM 5847 C C . PHE A 1 55 ? -6.302 -0.335 -4.716 1.00 0.00 55 PHE A C 4
ATOM 5848 O O . PHE A 1 55 ? -7.523 -0.463 -4.728 1.00 0.00 55 PHE A O 4
ATOM 5865 N N . ILE A 1 56 ? -5.687 0.739 -4.253 1.00 0.00 56 ILE A N 4
ATOM 5866 C CA . ILE A 1 56 ? -6.412 1.887 -3.740 1.00 0.00 56 ILE A CA 4
ATOM 5867 C C . ILE A 1 56 ? -7.291 2.492 -4.833 1.00 0.00 56 ILE A C 4
ATOM 5868 O O . ILE A 1 56 ? -8.460 2.808 -4.605 1.00 0.00 56 ILE A O 4
ATOM 5884 N N . GLU A 1 57 ? -6.723 2.616 -6.023 1.00 0.00 57 GLU A N 4
ATOM 5885 C CA . GLU A 1 57 ? -7.472 3.032 -7.206 1.00 0.00 57 GLU A CA 4
ATOM 5886 C C . GLU A 1 57 ? -8.600 2.045 -7.508 1.00 0.00 57 GLU A C 4
ATOM 5887 O O . GLU A 1 57 ? -9.726 2.440 -7.803 1.00 0.00 57 GLU A O 4
ATOM 5899 N N . ASP A 1 58 ? -8.270 0.761 -7.428 1.00 0.00 58 ASP A N 4
ATOM 5900 C CA . ASP A 1 58 ? -9.220 -0.333 -7.667 1.00 0.00 58 ASP A CA 4
ATOM 5901 C C . ASP A 1 58 ? -10.458 -0.208 -6.778 1.00 0.00 58 ASP A C 4
ATOM 5902 O O . ASP A 1 58 ? -11.577 -0.495 -7.206 1.00 0.00 58 ASP A O 4
ATOM 5911 N N . GLN A 1 59 ? -10.256 0.238 -5.543 1.00 0.00 59 GLN A N 4
ATOM 5912 C CA . GLN A 1 59 ? -11.363 0.417 -4.608 1.00 0.00 59 GLN A CA 4
ATOM 5913 C C . GLN A 1 59 ? -12.162 1.682 -4.917 1.00 0.00 59 GLN A C 4
ATOM 5914 O O . GLN A 1 59 ? -13.304 1.823 -4.481 1.00 0.00 59 GLN A O 4
ATOM 5928 N N . GLY A 1 60 ? -11.573 2.586 -5.686 1.00 0.00 60 GLY A N 4
ATOM 5929 C CA . GLY A 1 60 ? -12.252 3.821 -6.031 1.00 0.00 60 GLY A CA 4
ATOM 5930 C C . GLY A 1 60 ? -11.511 5.045 -5.541 1.00 0.00 60 GLY A C 4
ATOM 5931 O O . GLY A 1 60 ? -11.989 6.172 -5.692 1.00 0.00 60 GLY A O 4
ATOM 5935 N N . GLY A 1 61 ? -10.346 4.829 -4.952 1.00 0.00 61 GLY A N 4
ATOM 5936 C CA . GLY A 1 61 ? -9.534 5.933 -4.493 1.00 0.00 61 GLY A CA 4
ATOM 5937 C C . GLY A 1 61 ? -9.222 5.841 -3.012 1.00 0.00 61 GLY A C 4
ATOM 5938 O O . GLY A 1 61 ? -9.587 4.866 -2.353 1.00 0.00 61 GLY A O 4
ATOM 5942 N N . LEU A 1 62 ? -8.566 6.868 -2.486 1.00 0.00 62 LEU A N 4
ATOM 5943 C CA . LEU A 1 62 ? -8.110 6.867 -1.097 1.00 0.00 62 LEU A CA 4
ATOM 5944 C C . LEU A 1 62 ? -9.276 6.825 -0.124 1.00 0.00 62 LEU A C 4
ATOM 5945 O O . LEU A 1 62 ? -9.217 6.154 0.907 1.00 0.00 62 LEU A O 4
ATOM 5961 N N . GLU A 1 63 ? -10.333 7.541 -0.463 1.00 0.00 63 GLU A N 4
ATOM 5962 C CA . GLU A 1 63 ? -11.470 7.692 0.428 1.00 0.00 63 GLU A CA 4
ATOM 5963 C C . GLU A 1 63 ? -12.184 6.365 0.648 1.00 0.00 63 GLU A C 4
ATOM 5964 O O . GLU A 1 63 ? -12.662 6.090 1.744 1.00 0.00 63 GLU A O 4
ATOM 5976 N N . ALA A 1 64 ? -12.226 5.535 -0.385 1.00 0.00 64 ALA A N 4
ATOM 5977 C CA . ALA A 1 64 ? -12.855 4.226 -0.279 1.00 0.00 64 ALA A CA 4
ATOM 5978 C C . ALA A 1 64 ? -12.091 3.353 0.709 1.00 0.00 64 ALA A C 4
ATOM 5979 O O . ALA A 1 64 ? -12.679 2.638 1.517 1.00 0.00 64 ALA A O 4
ATOM 5986 N N . VAL A 1 65 ? -10.770 3.465 0.661 1.00 0.00 65 VAL A N 4
ATOM 5987 C CA . VAL A 1 65 ? -9.890 2.707 1.538 1.00 0.00 65 VAL A CA 4
ATOM 5988 C C . VAL A 1 65 ? -10.090 3.128 2.988 1.00 0.00 65 VAL A C 4
ATOM 5989 O O . VAL A 1 65 ? -10.196 2.291 3.887 1.00 0.00 65 VAL A O 4
ATOM 6002 N N . ARG A 1 66 ? -10.166 4.436 3.202 1.00 0.00 66 ARG A N 4
ATOM 6003 C CA . ARG A 1 66 ? -10.361 4.984 4.536 1.00 0.00 66 ARG A CA 4
ATOM 6004 C C . ARG A 1 66 ? -11.686 4.516 5.126 1.00 0.00 66 ARG A C 4
ATOM 6005 O O . ARG A 1 66 ? -11.810 4.336 6.341 1.00 0.00 66 ARG A O 4
ATOM 6026 N N . GLN A 1 67 ? -12.666 4.293 4.256 1.00 0.00 67 GLN A N 4
ATOM 6027 C CA . GLN A 1 67 ? -13.993 3.902 4.694 1.00 0.00 67 GLN A CA 4
ATOM 6028 C C . GLN A 1 67 ? -14.044 2.424 5.036 1.00 0.00 67 GLN A C 4
ATOM 6029 O O . GLN A 1 67 ? -14.608 2.055 6.061 1.00 0.00 67 GLN A O 4
ATOM 6043 N N . GLU A 1 68 ? -13.434 1.578 4.192 1.00 0.00 68 GLU A N 4
ATOM 6044 C CA . GLU A 1 68 ? -13.431 0.125 4.417 1.00 0.00 68 GLU A CA 4
ATOM 6045 C C . GLU A 1 68 ? -12.994 -0.215 5.834 1.00 0.00 68 GLU A C 4
ATOM 6046 O O . GLU A 1 68 ? -13.523 -1.141 6.445 1.00 0.00 68 GLU A O 4
ATOM 6058 N N . MET A 1 69 ? -12.044 0.559 6.357 1.00 0.00 69 MET A N 4
ATOM 6059 C CA . MET A 1 69 ? -11.538 0.355 7.714 1.00 0.00 69 MET A CA 4
ATOM 6060 C C . MET A 1 69 ? -12.671 0.304 8.737 1.00 0.00 69 MET A C 4
ATOM 6061 O O . MET A 1 69 ? -12.662 -0.518 9.656 1.00 0.00 69 MET A O 4
ATOM 6075 N N . ARG A 1 70 ? -13.652 1.177 8.559 1.00 0.00 70 ARG A N 4
ATOM 6076 C CA . ARG A 1 70 ? -14.756 1.293 9.498 1.00 0.00 70 ARG A CA 4
ATOM 6077 C C . ARG A 1 70 ? -16.036 0.741 8.879 1.00 0.00 70 ARG A C 4
ATOM 6078 O O . ARG A 1 70 ? -17.111 0.854 9.459 1.00 0.00 70 ARG A O 4
ATOM 6099 N N . ARG A 1 71 ? -15.912 0.139 7.708 1.00 0.00 71 ARG A N 4
ATOM 6100 C CA . ARG A 1 71 ? -17.083 -0.270 6.944 1.00 0.00 71 ARG A CA 4
ATOM 6101 C C . ARG A 1 71 ? -17.184 -1.780 6.823 1.00 0.00 71 ARG A C 4
ATOM 6102 O O . ARG A 1 71 ? -18.223 -2.364 7.139 1.00 0.00 71 ARG A O 4
ATOM 6123 N N . GLN A 1 72 ? -16.096 -2.387 6.363 1.00 0.00 72 GLN A N 4
ATOM 6124 C CA . GLN A 1 72 ? -16.043 -3.818 6.050 1.00 0.00 72 GLN A CA 4
ATOM 6125 C C . GLN A 1 72 ? -16.786 -4.091 4.750 1.00 0.00 72 GLN A C 4
ATOM 6126 O O . GLN A 1 72 ? -18.018 -4.274 4.790 1.00 0.00 72 GLN A O 4
ATOM 6141 N N . GLY B 2 1 ? -4.396 -17.816 4.819 1.00 0.00 73 GLY B N 4
ATOM 6142 C CA . GLY B 2 1 ? -5.809 -17.370 4.847 1.00 0.00 73 GLY B CA 4
ATOM 6143 C C . GLY B 2 1 ? -5.930 -15.905 5.204 1.00 0.00 73 GLY B C 4
ATOM 6144 O O . GLY B 2 1 ? -5.033 -15.340 5.831 1.00 0.00 73 GLY B O 4
ATOM 6150 N N . HIS B 2 2 ? -7.031 -15.285 4.806 1.00 0.00 74 HIS B N 4
ATOM 6151 C CA . HIS B 2 2 ? -7.244 -13.875 5.083 1.00 0.00 74 HIS B CA 4
ATOM 6152 C C . HIS B 2 2 ? -8.665 -13.644 5.583 1.00 0.00 74 HIS B C 4
ATOM 6153 O O . HIS B 2 2 ? -9.625 -14.182 5.027 1.00 0.00 74 HIS B O 4
ATOM 6168 N N . MET B 2 3 ? -8.790 -12.867 6.646 1.00 0.00 75 MET B N 4
ATOM 6169 C CA . MET B 2 3 ? -10.094 -12.551 7.217 1.00 0.00 75 MET B CA 4
ATOM 6170 C C . MET B 2 3 ? -10.019 -11.238 7.985 1.00 0.00 75 MET B C 4
ATOM 6171 O O . MET B 2 3 ? -9.970 -11.220 9.217 1.00 0.00 75 MET B O 4
ATOM 6185 N N . LEU B 2 4 ? -9.994 -10.141 7.244 1.00 0.00 76 LEU B N 4
ATOM 6186 C CA . LEU B 2 4 ? -9.911 -8.815 7.834 1.00 0.00 76 LEU B CA 4
ATOM 6187 C C . LEU B 2 4 ? -11.084 -7.966 7.376 1.00 0.00 76 LEU B C 4
ATOM 6188 O O . LEU B 2 4 ? -11.449 -7.984 6.208 1.00 0.00 76 LEU B O 4
ATOM 6204 N N . PRO B 2 5 ? -11.674 -7.191 8.287 1.00 0.00 77 PRO B N 4
ATOM 6205 C CA . PRO B 2 5 ? -12.915 -6.467 8.024 1.00 0.00 77 PRO B CA 4
ATOM 6206 C C . PRO B 2 5 ? -12.702 -5.160 7.270 1.00 0.00 77 PRO B C 4
ATOM 6207 O O . PRO B 2 5 ? -13.410 -4.182 7.506 1.00 0.00 77 PRO B O 4
ATOM 6218 N N . ASP B 2 6 ? -11.725 -5.136 6.376 1.00 0.00 78 ASP B N 4
ATOM 6219 C CA . ASP B 2 6 ? -11.412 -3.920 5.647 1.00 0.00 78 ASP B CA 4
ATOM 6220 C C . ASP B 2 6 ? -10.522 -4.193 4.440 1.00 0.00 78 ASP B C 4
ATOM 6221 O O . ASP B 2 6 ? -10.319 -5.346 4.043 1.00 0.00 78 ASP B O 4
ATOM 6230 N N . VAL B 2 7 ? -10.012 -3.107 3.877 1.00 0.00 79 VAL B N 4
ATOM 6231 C CA . VAL B 2 7 ? -9.038 -3.122 2.780 1.00 0.00 79 VAL B CA 4
ATOM 6232 C C . VAL B 2 7 ? -7.910 -4.137 3.004 1.00 0.00 79 VAL B C 4
ATOM 6233 O O . VAL B 2 7 ? -7.459 -4.793 2.065 1.00 0.00 79 VAL B O 4
ATOM 6246 N N . ALA B 2 8 ? -7.477 -4.263 4.256 1.00 0.00 80 ALA B N 4
ATOM 6247 C CA . ALA B 2 8 ? -6.288 -5.036 4.615 1.00 0.00 80 ALA B CA 4
ATOM 6248 C C . ALA B 2 8 ? -6.266 -6.450 4.019 1.00 0.00 80 ALA B C 4
ATOM 6249 O O . ALA B 2 8 ? -5.272 -6.846 3.411 1.00 0.00 80 ALA B O 4
ATOM 6256 N N . GLN B 2 9 ? -7.345 -7.209 4.172 1.00 0.00 81 GLN B N 4
ATOM 6257 C CA . GLN B 2 9 ? -7.361 -8.581 3.663 1.00 0.00 81 GLN B CA 4
ATOM 6258 C C . GLN B 2 9 ? -7.437 -8.576 2.139 1.00 0.00 81 GLN B C 4
ATOM 6259 O O . GLN B 2 9 ? -6.869 -9.444 1.463 1.00 0.00 81 GLN B O 4
ATOM 6273 N N . ARG B 2 10 ? -8.126 -7.579 1.607 1.00 0.00 82 ARG B N 4
ATOM 6274 C CA . ARG B 2 10 ? -8.324 -7.457 0.178 1.00 0.00 82 ARG B CA 4
ATOM 6275 C C . ARG B 2 10 ? -7.005 -7.106 -0.506 1.00 0.00 82 ARG B C 4
ATOM 6276 O O . ARG B 2 10 ? -6.816 -7.353 -1.699 1.00 0.00 82 ARG B O 4
ATOM 6297 N N . LEU B 2 11 ? -6.085 -6.563 0.276 1.00 0.00 83 LEU B N 4
ATOM 6298 C CA . LEU B 2 11 ? -4.772 -6.185 -0.230 1.00 0.00 83 LEU B CA 4
ATOM 6299 C C . LEU B 2 11 ? -3.923 -7.421 -0.456 1.00 0.00 83 LEU B C 4
ATOM 6300 O O . LEU B 2 11 ? -3.259 -7.547 -1.482 1.00 0.00 83 LEU B O 4
ATOM 6316 N N . MET B 2 12 ? -3.980 -8.337 0.508 1.00 0.00 84 MET B N 4
ATOM 6317 C CA . MET B 2 12 ? -3.214 -9.577 0.448 1.00 0.00 84 MET B CA 4
ATOM 6318 C C . MET B 2 12 ? -3.443 -10.282 -0.881 1.00 0.00 84 MET B C 4
ATOM 6319 O O . MET B 2 12 ? -2.500 -10.723 -1.536 1.00 0.00 84 MET B O 4
ATOM 6333 N N . GLN B 2 13 ? -4.702 -10.349 -1.287 1.00 0.00 85 GLN B N 4
ATOM 6334 C CA . GLN B 2 13 ? -5.071 -11.018 -2.527 1.00 0.00 85 GLN B CA 4
ATOM 6335 C C . GLN B 2 13 ? -4.616 -10.218 -3.746 1.00 0.00 85 GLN B C 4
ATOM 6336 O O . GLN B 2 13 ? -4.137 -10.785 -4.726 1.00 0.00 85 GLN B O 4
ATOM 6350 N N . HIS B 2 14 ? -4.746 -8.899 -3.664 1.00 0.00 86 HIS B N 4
ATOM 6351 C CA . HIS B 2 14 ? -4.450 -8.028 -4.798 1.00 0.00 86 HIS B CA 4
ATOM 6352 C C . HIS B 2 14 ? -2.959 -8.054 -5.140 1.00 0.00 86 HIS B C 4
ATOM 6353 O O . HIS B 2 14 ? -2.580 -7.915 -6.304 1.00 0.00 86 HIS B O 4
ATOM 6368 N N . LEU B 2 15 ? -2.112 -8.228 -4.127 1.00 0.00 87 LEU B N 4
ATOM 6369 C CA . LEU B 2 15 ? -0.678 -8.376 -4.364 1.00 0.00 87 LEU B CA 4
ATOM 6370 C C . LEU B 2 15 ? -0.361 -9.792 -4.834 1.00 0.00 87 LEU B C 4
ATOM 6371 O O . LEU B 2 15 ? 0.471 -9.994 -5.724 1.00 0.00 87 LEU B O 4
ATOM 6387 N N . ALA B 2 16 ? -1.039 -10.767 -4.242 1.00 0.00 88 ALA B N 4
ATOM 6388 C CA . ALA B 2 16 ? -0.821 -12.175 -4.569 1.00 0.00 88 ALA B CA 4
ATOM 6389 C C . ALA B 2 16 ? -1.049 -12.450 -6.054 1.00 0.00 88 ALA B C 4
ATOM 6390 O O . ALA B 2 16 ? -0.362 -13.280 -6.655 1.00 0.00 88 ALA B O 4
ATOM 6397 N N . GLU B 2 17 ? -2.002 -11.730 -6.638 1.00 0.00 89 GLU B N 4
ATOM 6398 C CA . GLU B 2 17 ? -2.347 -11.877 -8.051 1.00 0.00 89 GLU B CA 4
ATOM 6399 C C . GLU B 2 17 ? -1.173 -11.551 -8.979 1.00 0.00 89 GLU B C 4
ATOM 6400 O O . GLU B 2 17 ? -1.140 -12.010 -10.119 1.00 0.00 89 GLU B O 4
ATOM 6412 N N . HIS B 2 18 ? -0.215 -10.761 -8.506 1.00 0.00 90 HIS B N 4
ATOM 6413 C CA . HIS B 2 18 ? 0.863 -10.294 -9.378 1.00 0.00 90 HIS B CA 4
ATOM 6414 C C . HIS B 2 18 ? 2.238 -10.790 -8.927 1.00 0.00 90 HIS B C 4
ATOM 6415 O O . HIS B 2 18 ? 3.260 -10.350 -9.455 1.00 0.00 90 HIS B O 4
ATOM 6430 N N . GLY B 2 19 ? 2.261 -11.686 -7.947 1.00 0.00 91 GLY B N 4
ATOM 6431 C CA . GLY B 2 19 ? 3.520 -12.281 -7.513 1.00 0.00 91 GLY B CA 4
ATOM 6432 C C . GLY B 2 19 ? 4.429 -11.313 -6.771 1.00 0.00 91 GLY B C 4
ATOM 6433 O O . GLY B 2 19 ? 5.653 -11.424 -6.847 1.00 0.00 91 GLY B O 4
ATOM 6437 N N . ILE B 2 20 ? 3.822 -10.361 -6.071 1.00 0.00 92 ILE B N 4
ATOM 6438 C CA . ILE B 2 20 ? 4.533 -9.419 -5.208 1.00 0.00 92 ILE B CA 4
ATOM 6439 C C . ILE B 2 20 ? 5.535 -10.124 -4.280 1.00 0.00 92 ILE B C 4
ATOM 6440 O O . ILE B 2 20 ? 5.336 -11.279 -3.888 1.00 0.00 92 ILE B O 4
ATOM 6456 N N . GLN B 2 21 ? 6.618 -9.429 -3.946 1.00 0.00 93 GLN B N 4
ATOM 6457 C CA . GLN B 2 21 ? 7.629 -9.975 -3.048 1.00 0.00 93 GLN B CA 4
ATOM 6458 C C . GLN B 2 21 ? 7.247 -9.735 -1.589 1.00 0.00 93 GLN B C 4
ATOM 6459 O O . GLN B 2 21 ? 6.892 -8.619 -1.203 1.00 0.00 93 GLN B O 4
ATOM 6473 N N . PRO B 2 22 ? 7.294 -10.799 -0.773 1.00 0.00 94 PRO B N 4
ATOM 6474 C CA . PRO B 2 22 ? 7.103 -10.714 0.682 1.00 0.00 94 PRO B CA 4
ATOM 6475 C C . PRO B 2 22 ? 8.220 -9.909 1.340 1.00 0.00 94 PRO B C 4
ATOM 6476 O O . PRO B 2 22 ? 9.181 -9.515 0.674 1.00 0.00 94 PRO B O 4
ATOM 6487 N N . ALA B 2 23 ? 8.091 -9.669 2.642 1.00 0.00 95 ALA B N 4
ATOM 6488 C CA . ALA B 2 23 ? 9.056 -8.868 3.389 1.00 0.00 95 ALA B CA 4
ATOM 6489 C C . ALA B 2 23 ? 10.394 -9.584 3.558 1.00 0.00 95 ALA B C 4
ATOM 6490 O O . ALA B 2 23 ? 10.790 -9.953 4.665 1.00 0.00 95 ALA B O 4
ATOM 6497 N N . ARG B 2 24 ? 11.069 -9.771 2.440 1.00 0.00 96 ARG B N 4
ATOM 6498 C CA . ARG B 2 24 ? 12.401 -10.357 2.403 1.00 0.00 96 ARG B CA 4
ATOM 6499 C C . ARG B 2 24 ? 13.089 -9.917 1.112 1.00 0.00 96 ARG B C 4
ATOM 6500 O O . ARG B 2 24 ? 14.147 -10.416 0.729 1.00 0.00 96 ARG B O 4
ATOM 6521 N N . ASN B 2 25 ? 12.469 -8.944 0.470 1.00 0.00 97 ASN B N 4
ATOM 6522 C CA . ASN B 2 25 ? 12.899 -8.440 -0.823 1.00 0.00 97 ASN B CA 4
ATOM 6523 C C . ASN B 2 25 ? 14.014 -7.411 -0.668 1.00 0.00 97 ASN B C 4
ATOM 6524 O O . ASN B 2 25 ? 13.808 -6.227 -0.929 1.00 0.00 97 ASN B O 4
ATOM 6535 N N . MET B 2 26 ? 15.197 -7.888 -0.263 1.00 0.00 98 MET B N 4
ATOM 6536 C CA . MET B 2 26 ? 16.367 -7.037 0.013 1.00 0.00 98 MET B CA 4
ATOM 6537 C C . MET B 2 26 ? 15.972 -5.791 0.816 1.00 0.00 98 MET B C 4
ATOM 6538 O O . MET B 2 26 ? 15.733 -4.713 0.265 1.00 0.00 98 MET B O 4
ATOM 6552 N N . ALA B 2 27 ? 15.933 -5.958 2.135 1.00 0.00 99 ALA B N 4
ATOM 6553 C CA . ALA B 2 27 ? 15.406 -4.946 3.051 1.00 0.00 99 ALA B CA 4
ATOM 6554 C C . ALA B 2 27 ? 16.163 -3.621 2.977 1.00 0.00 99 ALA B C 4
ATOM 6555 O O . ALA B 2 27 ? 15.650 -2.596 3.423 1.00 0.00 99 ALA B O 4
ATOM 6562 N N . GLU B 2 28 ? 17.378 -3.650 2.431 1.00 0.00 100 GLU B N 4
ATOM 6563 C CA . GLU B 2 28 ? 18.193 -2.444 2.275 1.00 0.00 100 GLU B CA 4
ATOM 6564 C C . GLU B 2 28 ? 17.406 -1.342 1.560 1.00 0.00 100 GLU B C 4
ATOM 6565 O O . GLU B 2 28 ? 17.099 -0.309 2.156 1.00 0.00 100 GLU B O 4
ATOM 6577 N N . HIS B 2 29 ? 17.075 -1.583 0.288 1.00 0.00 101 HIS B N 4
ATOM 6578 C CA . HIS B 2 29 ? 16.281 -0.647 -0.517 1.00 0.00 101 HIS B CA 4
ATOM 6579 C C . HIS B 2 29 ? 16.864 0.761 -0.510 1.00 0.00 101 HIS B C 4
ATOM 6580 O O . HIS B 2 29 ? 16.165 1.730 -0.222 1.00 0.00 101 HIS B O 4
ATOM 6595 N N . ILE B 2 30 ? 18.137 0.868 -0.838 1.00 0.00 102 ILE B N 4
ATOM 6596 C CA . ILE B 2 30 ? 18.766 2.164 -0.996 1.00 0.00 102 ILE B CA 4
ATOM 6597 C C . ILE B 2 30 ? 19.051 2.381 -2.481 1.00 0.00 102 ILE B C 4
ATOM 6598 O O . ILE B 2 30 ? 19.490 1.460 -3.178 1.00 0.00 102 ILE B O 4
ATOM 6614 N N . PRO B 2 31 ? 18.744 3.581 -3.000 1.00 0.00 103 PRO B N 4
ATOM 6615 C CA . PRO B 2 31 ? 18.950 3.914 -4.411 1.00 0.00 103 PRO B CA 4
ATOM 6616 C C . PRO B 2 31 ? 20.388 3.660 -4.848 1.00 0.00 103 PRO B C 4
ATOM 6617 O O . PRO B 2 31 ? 21.320 4.234 -4.282 1.00 0.00 103 PRO B O 4
ATOM 6628 N N . PRO B 2 32 ? 20.578 2.786 -5.854 1.00 0.00 104 PRO B N 4
ATOM 6629 C CA . PRO B 2 32 ? 21.903 2.386 -6.332 1.00 0.00 104 PRO B CA 4
ATOM 6630 C C . PRO B 2 32 ? 22.787 3.587 -6.638 1.00 0.00 104 PRO B C 4
ATOM 6631 O O . PRO B 2 32 ? 22.512 4.361 -7.557 1.00 0.00 104 PRO B O 4
ATOM 6642 N N . ALA B 2 33 ? 23.836 3.740 -5.848 1.00 0.00 105 ALA B N 4
ATOM 6643 C CA . ALA B 2 33 ? 24.760 4.848 -6.006 1.00 0.00 105 ALA B CA 4
ATOM 6644 C C . ALA B 2 33 ? 25.809 4.514 -7.055 1.00 0.00 105 ALA B C 4
ATOM 6645 O O . ALA B 2 33 ? 26.378 3.422 -7.054 1.00 0.00 105 ALA B O 4
ATOM 6652 N N . PRO B 2 34 ? 26.057 5.452 -7.981 1.00 0.00 106 PRO B N 4
ATOM 6653 C CA . PRO B 2 34 ? 27.070 5.292 -9.028 1.00 0.00 106 PRO B CA 4
ATOM 6654 C C . PRO B 2 34 ? 28.474 5.218 -8.442 1.00 0.00 106 PRO B C 4
ATOM 6655 O O . PRO B 2 34 ? 29.414 4.782 -9.110 1.00 0.00 106 PRO B O 4
ATOM 6666 N N . ASN B 2 35 ? 28.601 5.697 -7.198 1.00 0.00 107 ASN B N 4
ATOM 6667 C CA . ASN B 2 35 ? 29.825 5.566 -6.403 1.00 0.00 107 ASN B CA 4
ATOM 6668 C C . ASN B 2 35 ? 30.926 6.502 -6.906 1.00 0.00 107 ASN B C 4
ATOM 6669 O O . ASN B 2 35 ? 31.962 6.669 -6.263 1.00 0.00 107 ASN B O 4
ATOM 6680 N N . TRP B 2 36 ? 30.675 7.142 -8.033 1.00 0.00 108 TRP B N 4
ATOM 6681 C CA . TRP B 2 36 ? 31.641 8.033 -8.649 1.00 0.00 108 TRP B CA 4
ATOM 6682 C C . TRP B 2 36 ? 31.199 9.479 -8.468 1.00 0.00 108 TRP B C 4
ATOM 6683 O O . TRP B 2 36 ? 31.878 10.230 -7.738 1.00 0.00 108 TRP B O 4
ATOM 6705 N N . GLY A 1 1 ? -22.147 12.906 4.339 1.00 0.00 1 GLY A N 5
ATOM 6706 C CA . GLY A 1 1 ? -21.046 12.484 3.440 1.00 0.00 1 GLY A CA 5
ATOM 6707 C C . GLY A 1 1 ? -19.832 12.010 4.207 1.00 0.00 1 GLY A C 5
ATOM 6708 O O . GLY A 1 1 ? -19.310 12.731 5.060 1.00 0.00 1 GLY A O 5
ATOM 6714 N N . HIS A 1 2 ? -19.373 10.804 3.908 1.00 0.00 2 HIS A N 5
ATOM 6715 C CA . HIS A 1 2 ? -18.210 10.244 4.580 1.00 0.00 2 HIS A CA 5
ATOM 6716 C C . HIS A 1 2 ? -16.925 10.644 3.867 1.00 0.00 2 HIS A C 5
ATOM 6717 O O . HIS A 1 2 ? -16.197 9.799 3.350 1.00 0.00 2 HIS A O 5
ATOM 6732 N N . MET A 1 3 ? -16.653 11.939 3.841 1.00 0.00 3 MET A N 5
ATOM 6733 C CA . MET A 1 3 ? -15.438 12.449 3.227 1.00 0.00 3 MET A CA 5
ATOM 6734 C C . MET A 1 3 ? -14.327 12.532 4.262 1.00 0.00 3 MET A C 5
ATOM 6735 O O . MET A 1 3 ? -13.935 13.617 4.697 1.00 0.00 3 MET A O 5
ATOM 6749 N N . SER A 1 4 ? -13.845 11.373 4.673 1.00 0.00 4 SER A N 5
ATOM 6750 C CA . SER A 1 4 ? -12.782 11.284 5.654 1.00 0.00 4 SER A CA 5
ATOM 6751 C C . SER A 1 4 ? -11.414 11.328 4.974 1.00 0.00 4 SER A C 5
ATOM 6752 O O . SER A 1 4 ? -10.863 10.292 4.597 1.00 0.00 4 SER A O 5
ATOM 6760 N N . GLY A 1 5 ? -10.887 12.530 4.784 1.00 0.00 5 GLY A N 5
ATOM 6761 C CA . GLY A 1 5 ? -9.558 12.671 4.225 1.00 0.00 5 GLY A CA 5
ATOM 6762 C C . GLY A 1 5 ? -9.509 13.640 3.060 1.00 0.00 5 GLY A C 5
ATOM 6763 O O . GLY A 1 5 ? -10.499 14.301 2.748 1.00 0.00 5 GLY A O 5
ATOM 6767 N N . PHE A 1 6 ? -8.348 13.724 2.426 1.00 0.00 6 PHE A N 5
ATOM 6768 C CA . PHE A 1 6 ? -8.160 14.595 1.270 1.00 0.00 6 PHE A CA 5
ATOM 6769 C C . PHE A 1 6 ? -8.630 13.905 -0.008 1.00 0.00 6 PHE A C 5
ATOM 6770 O O . PHE A 1 6 ? -8.517 12.684 -0.145 1.00 0.00 6 PHE A O 5
ATOM 6787 N N . LYS A 1 7 ? -9.153 14.693 -0.941 1.00 0.00 7 LYS A N 5
ATOM 6788 C CA . LYS A 1 7 ? -9.809 14.146 -2.119 1.00 0.00 7 LYS A CA 5
ATOM 6789 C C . LYS A 1 7 ? -8.807 13.762 -3.208 1.00 0.00 7 LYS A C 5
ATOM 6790 O O . LYS A 1 7 ? -8.434 14.587 -4.044 1.00 0.00 7 LYS A O 5
ATOM 6809 N N . HIS A 1 8 ? -8.368 12.502 -3.118 1.00 0.00 8 HIS A N 5
ATOM 6810 C CA . HIS A 1 8 ? -7.626 11.777 -4.164 1.00 0.00 8 HIS A CA 5
ATOM 6811 C C . HIS A 1 8 ? -6.937 12.670 -5.201 1.00 0.00 8 HIS A C 5
ATOM 6812 O O . HIS A 1 8 ? -7.530 13.016 -6.224 1.00 0.00 8 HIS A O 5
ATOM 6827 N N . VAL A 1 9 ? -5.682 13.011 -4.944 1.00 0.00 9 VAL A N 5
ATOM 6828 C CA . VAL A 1 9 ? -4.870 13.759 -5.904 1.00 0.00 9 VAL A CA 5
ATOM 6829 C C . VAL A 1 9 ? -3.393 13.657 -5.525 1.00 0.00 9 VAL A C 5
ATOM 6830 O O . VAL A 1 9 ? -2.504 13.819 -6.359 1.00 0.00 9 VAL A O 5
ATOM 6843 N N . SER A 1 10 ? -3.164 13.360 -4.252 1.00 0.00 10 SER A N 5
ATOM 6844 C CA . SER A 1 10 ? -1.831 13.214 -3.681 1.00 0.00 10 SER A CA 5
ATOM 6845 C C . SER A 1 10 ? -0.976 12.180 -4.403 1.00 0.00 10 SER A C 5
ATOM 6846 O O . SER A 1 10 ? 0.248 12.302 -4.451 1.00 0.00 10 SER A O 5
ATOM 6854 N N . HIS A 1 11 ? -1.635 11.159 -4.952 1.00 0.00 11 HIS A N 5
ATOM 6855 C CA . HIS A 1 11 ? -0.950 9.966 -5.447 1.00 0.00 11 HIS A CA 5
ATOM 6856 C C . HIS A 1 11 ? -0.229 9.284 -4.290 1.00 0.00 11 HIS A C 5
ATOM 6857 O O . HIS A 1 11 ? 0.783 8.619 -4.488 1.00 0.00 11 HIS A O 5
ATOM 6872 N N . VAL A 1 12 ? -0.772 9.501 -3.078 1.00 0.00 12 VAL A N 5
ATOM 6873 C CA . VAL A 1 12 ? -0.283 8.917 -1.810 1.00 0.00 12 VAL A CA 5
ATOM 6874 C C . VAL A 1 12 ? 1.222 9.092 -1.580 1.00 0.00 12 VAL A C 5
ATOM 6875 O O . VAL A 1 12 ? 1.806 8.394 -0.749 1.00 0.00 12 VAL A O 5
ATOM 6888 N N . GLY A 1 13 ? 1.841 10.036 -2.283 1.00 0.00 13 GLY A N 5
ATOM 6889 C CA . GLY A 1 13 ? 3.275 10.229 -2.155 1.00 0.00 13 GLY A CA 5
ATOM 6890 C C . GLY A 1 13 ? 4.051 9.034 -2.668 1.00 0.00 13 GLY A C 5
ATOM 6891 O O . GLY A 1 13 ? 5.194 8.798 -2.270 1.00 0.00 13 GLY A O 5
ATOM 6895 N N . TRP A 1 14 ? 3.417 8.279 -3.551 1.00 0.00 14 TRP A N 5
ATOM 6896 C CA . TRP A 1 14 ? 4.002 7.075 -4.107 1.00 0.00 14 TRP A CA 5
ATOM 6897 C C . TRP A 1 14 ? 4.986 7.416 -5.220 1.00 0.00 14 TRP A C 5
ATOM 6898 O O . TRP A 1 14 ? 4.684 8.205 -6.117 1.00 0.00 14 TRP A O 5
ATOM 6919 N N . ASP A 1 15 ? 6.168 6.834 -5.140 1.00 0.00 15 ASP A N 5
ATOM 6920 C CA . ASP A 1 15 ? 7.166 6.975 -6.184 1.00 0.00 15 ASP A CA 5
ATOM 6921 C C . ASP A 1 15 ? 7.200 5.715 -7.035 1.00 0.00 15 ASP A C 5
ATOM 6922 O O . ASP A 1 15 ? 7.198 4.602 -6.519 1.00 0.00 15 ASP A O 5
ATOM 6931 N N . PRO A 1 16 ? 7.211 5.905 -8.362 1.00 0.00 16 PRO A N 5
ATOM 6932 C CA . PRO A 1 16 ? 7.181 4.821 -9.354 1.00 0.00 16 PRO A CA 5
ATOM 6933 C C . PRO A 1 16 ? 8.167 3.686 -9.075 1.00 0.00 16 PRO A C 5
ATOM 6934 O O . PRO A 1 16 ? 7.896 2.536 -9.421 1.00 0.00 16 PRO A O 5
ATOM 6945 N N . GLN A 1 17 ? 9.311 4.011 -8.477 1.00 0.00 17 GLN A N 5
ATOM 6946 C CA . GLN A 1 17 ? 10.351 3.019 -8.236 1.00 0.00 17 GLN A CA 5
ATOM 6947 C C . GLN A 1 17 ? 10.422 2.599 -6.767 1.00 0.00 17 GLN A C 5
ATOM 6948 O O . GLN A 1 17 ? 10.462 1.409 -6.459 1.00 0.00 17 GLN A O 5
ATOM 6962 N N . ASN A 1 18 ? 10.447 3.573 -5.862 1.00 0.00 18 ASN A N 5
ATOM 6963 C CA . ASN A 1 18 ? 10.654 3.282 -4.438 1.00 0.00 18 ASN A CA 5
ATOM 6964 C C . ASN A 1 18 ? 9.349 3.199 -3.662 1.00 0.00 18 ASN A C 5
ATOM 6965 O O . ASN A 1 18 ? 9.356 2.959 -2.455 1.00 0.00 18 ASN A O 5
ATOM 6976 N N . GLY A 1 19 ? 8.241 3.419 -4.342 1.00 0.00 19 GLY A N 5
ATOM 6977 C CA . GLY A 1 19 ? 6.944 3.211 -3.735 1.00 0.00 19 GLY A CA 5
ATOM 6978 C C . GLY A 1 19 ? 6.567 4.258 -2.706 1.00 0.00 19 GLY A C 5
ATOM 6979 O O . GLY A 1 19 ? 6.727 5.457 -2.931 1.00 0.00 19 GLY A O 5
ATOM 6983 N N . PHE A 1 20 ? 6.082 3.788 -1.571 1.00 0.00 20 PHE A N 5
ATOM 6984 C CA . PHE A 1 20 ? 5.523 4.649 -0.536 1.00 0.00 20 PHE A CA 5
ATOM 6985 C C . PHE A 1 20 ? 6.609 5.224 0.359 1.00 0.00 20 PHE A C 5
ATOM 6986 O O . PHE A 1 20 ? 7.612 4.569 0.644 1.00 0.00 20 PHE A O 5
ATOM 7003 N N . ASP A 1 21 ? 6.399 6.453 0.794 1.00 0.00 21 ASP A N 5
ATOM 7004 C CA . ASP A 1 21 ? 7.279 7.077 1.771 1.00 0.00 21 ASP A CA 5
ATOM 7005 C C . ASP A 1 21 ? 6.889 6.607 3.167 1.00 0.00 21 ASP A C 5
ATOM 7006 O O . ASP A 1 21 ? 5.820 6.951 3.668 1.00 0.00 21 ASP A O 5
ATOM 7015 N N . VAL A 1 22 ? 7.758 5.822 3.791 1.00 0.00 22 VAL A N 5
ATOM 7016 C CA . VAL A 1 22 ? 7.411 5.123 5.025 1.00 0.00 22 VAL A CA 5
ATOM 7017 C C . VAL A 1 22 ? 7.684 5.954 6.275 1.00 0.00 22 VAL A C 5
ATOM 7018 O O . VAL A 1 22 ? 7.208 5.613 7.359 1.00 0.00 22 VAL A O 5
ATOM 7031 N N . ASN A 1 23 ? 8.446 7.032 6.142 1.00 0.00 23 ASN A N 5
ATOM 7032 C CA . ASN A 1 23 ? 8.685 7.912 7.279 1.00 0.00 23 ASN A CA 5
ATOM 7033 C C . ASN A 1 23 ? 7.586 8.964 7.361 1.00 0.00 23 ASN A C 5
ATOM 7034 O O . ASN A 1 23 ? 7.359 9.562 8.412 1.00 0.00 23 ASN A O 5
ATOM 7045 N N . ASN A 1 24 ? 6.897 9.174 6.247 1.00 0.00 24 ASN A N 5
ATOM 7046 C CA . ASN A 1 24 ? 5.748 10.070 6.213 1.00 0.00 24 ASN A CA 5
ATOM 7047 C C . ASN A 1 24 ? 4.535 9.349 5.643 1.00 0.00 24 ASN A C 5
ATOM 7048 O O . ASN A 1 24 ? 3.899 9.814 4.695 1.00 0.00 24 ASN A O 5
ATOM 7059 N N . LEU A 1 25 ? 4.235 8.196 6.222 1.00 0.00 25 LEU A N 5
ATOM 7060 C CA . LEU A 1 25 ? 3.084 7.409 5.810 1.00 0.00 25 LEU A CA 5
ATOM 7061 C C . LEU A 1 25 ? 1.804 7.958 6.424 1.00 0.00 25 LEU A C 5
ATOM 7062 O O . LEU A 1 25 ? 1.765 8.296 7.606 1.00 0.00 25 LEU A O 5
ATOM 7078 N N . ASP A 1 26 ? 0.770 8.059 5.597 1.00 0.00 26 ASP A N 5
ATOM 7079 C CA . ASP A 1 26 ? -0.545 8.521 6.034 1.00 0.00 26 ASP A CA 5
ATOM 7080 C C . ASP A 1 26 ? -1.092 7.624 7.138 1.00 0.00 26 ASP A C 5
ATOM 7081 O O . ASP A 1 26 ? -1.023 6.404 7.016 1.00 0.00 26 ASP A O 5
ATOM 7090 N N . PRO A 1 27 ? -1.608 8.212 8.232 1.00 0.00 27 PRO A N 5
ATOM 7091 C CA . PRO A 1 27 ? -2.088 7.460 9.401 1.00 0.00 27 PRO A CA 5
ATOM 7092 C C . PRO A 1 27 ? -2.914 6.225 9.042 1.00 0.00 27 PRO A C 5
ATOM 7093 O O . PRO A 1 27 ? -2.607 5.112 9.488 1.00 0.00 27 PRO A O 5
ATOM 7104 N N . ASP A 1 28 ? -3.938 6.416 8.215 1.00 0.00 28 ASP A N 5
ATOM 7105 C CA . ASP A 1 28 ? -4.840 5.330 7.853 1.00 0.00 28 ASP A CA 5
ATOM 7106 C C . ASP A 1 28 ? -4.127 4.311 6.977 1.00 0.00 28 ASP A C 5
ATOM 7107 O O . ASP A 1 28 ? -4.267 3.105 7.183 1.00 0.00 28 ASP A O 5
ATOM 7116 N N . LEU A 1 29 ? -3.354 4.791 6.006 1.00 0.00 29 LEU A N 5
ATOM 7117 C CA . LEU A 1 29 ? -2.581 3.903 5.148 1.00 0.00 29 LEU A CA 5
ATOM 7118 C C . LEU A 1 29 ? -1.585 3.095 5.972 1.00 0.00 29 LEU A C 5
ATOM 7119 O O . LEU A 1 29 ? -1.414 1.898 5.755 1.00 0.00 29 LEU A O 5
ATOM 7135 N N . ARG A 1 30 ? -0.946 3.762 6.928 1.00 0.00 30 ARG A N 5
ATOM 7136 C CA . ARG A 1 30 ? 0.010 3.125 7.824 1.00 0.00 30 ARG A CA 5
ATOM 7137 C C . ARG A 1 30 ? -0.681 2.000 8.586 1.00 0.00 30 ARG A C 5
ATOM 7138 O O . ARG A 1 30 ? -0.139 0.902 8.715 1.00 0.00 30 ARG A O 5
ATOM 7159 N N . SER A 1 31 ? -1.887 2.281 9.067 1.00 0.00 31 SER A N 5
ATOM 7160 C CA . SER A 1 31 ? -2.682 1.286 9.768 1.00 0.00 31 SER A CA 5
ATOM 7161 C C . SER A 1 31 ? -3.001 0.129 8.831 1.00 0.00 31 SER A C 5
ATOM 7162 O O . SER A 1 31 ? -2.786 -1.038 9.162 1.00 0.00 31 SER A O 5
ATOM 7170 N N . LEU A 1 32 ? -3.486 0.479 7.648 1.00 0.00 32 LEU A N 5
ATOM 7171 C CA . LEU A 1 32 ? -3.920 -0.493 6.659 1.00 0.00 32 LEU A CA 5
ATOM 7172 C C . LEU A 1 32 ? -2.805 -1.444 6.257 1.00 0.00 32 LEU A C 5
ATOM 7173 O O . LEU A 1 32 ? -2.913 -2.656 6.438 1.00 0.00 32 LEU A O 5
ATOM 7189 N N . PHE A 1 33 ? -1.743 -0.888 5.703 1.00 0.00 33 PHE A N 5
ATOM 7190 C CA . PHE A 1 33 ? -0.686 -1.689 5.102 1.00 0.00 33 PHE A CA 5
ATOM 7191 C C . PHE A 1 33 ? -0.054 -2.617 6.135 1.00 0.00 33 PHE A C 5
ATOM 7192 O O . PHE A 1 33 ? 0.343 -3.739 5.815 1.00 0.00 33 PHE A O 5
ATOM 7209 N N . SER A 1 34 ? 0.004 -2.155 7.377 1.00 0.00 34 SER A N 5
ATOM 7210 C CA . SER A 1 34 ? 0.519 -2.962 8.471 1.00 0.00 34 SER A CA 5
ATOM 7211 C C . SER A 1 34 ? -0.387 -4.164 8.730 1.00 0.00 34 SER A C 5
ATOM 7212 O O . SER A 1 34 ? 0.093 -5.281 8.938 1.00 0.00 34 SER A O 5
ATOM 7220 N N . ARG A 1 35 ? -1.699 -3.936 8.698 1.00 0.00 35 ARG A N 5
ATOM 7221 C CA . ARG A 1 35 ? -2.667 -5.014 8.878 1.00 0.00 35 ARG A CA 5
ATOM 7222 C C . ARG A 1 35 ? -2.551 -6.016 7.736 1.00 0.00 35 ARG A C 5
ATOM 7223 O O . ARG A 1 35 ? -2.752 -7.215 7.913 1.00 0.00 35 ARG A O 5
ATOM 7244 N N . ALA A 1 36 ? -2.215 -5.493 6.562 1.00 0.00 36 ALA A N 5
ATOM 7245 C CA . ALA A 1 36 ? -2.197 -6.271 5.332 1.00 0.00 36 ALA A CA 5
ATOM 7246 C C . ALA A 1 36 ? -0.966 -7.173 5.235 1.00 0.00 36 ALA A C 5
ATOM 7247 O O . ALA A 1 36 ? -0.864 -7.998 4.326 1.00 0.00 36 ALA A O 5
ATOM 7254 N N . GLY A 1 37 ? -0.031 -7.013 6.164 1.00 0.00 37 GLY A N 5
ATOM 7255 C CA . GLY A 1 37 ? 1.153 -7.857 6.170 1.00 0.00 37 GLY A CA 5
ATOM 7256 C C . GLY A 1 37 ? 2.253 -7.302 5.295 1.00 0.00 37 GLY A C 5
ATOM 7257 O O . GLY A 1 37 ? 3.306 -7.921 5.132 1.00 0.00 37 GLY A O 5
ATOM 7261 N N . ILE A 1 38 ? 1.998 -6.142 4.716 1.00 0.00 38 ILE A N 5
ATOM 7262 C CA . ILE A 1 38 ? 2.978 -5.457 3.903 1.00 0.00 38 ILE A CA 5
ATOM 7263 C C . ILE A 1 38 ? 4.094 -4.900 4.777 1.00 0.00 38 ILE A C 5
ATOM 7264 O O . ILE A 1 38 ? 3.889 -3.953 5.537 1.00 0.00 38 ILE A O 5
ATOM 7280 N N . SER A 1 39 ? 5.263 -5.510 4.676 1.00 0.00 39 SER A N 5
ATOM 7281 C CA . SER A 1 39 ? 6.435 -5.055 5.398 1.00 0.00 39 SER A CA 5
ATOM 7282 C C . SER A 1 39 ? 6.812 -3.647 4.956 1.00 0.00 39 SER A C 5
ATOM 7283 O O . SER A 1 39 ? 6.483 -3.235 3.840 1.00 0.00 39 SER A O 5
ATOM 7291 N N . GLU A 1 40 ? 7.498 -2.909 5.816 1.00 0.00 40 GLU A N 5
ATOM 7292 C CA . GLU A 1 40 ? 7.959 -1.576 5.459 1.00 0.00 40 GLU A CA 5
ATOM 7293 C C . GLU A 1 40 ? 8.834 -1.650 4.206 1.00 0.00 40 GLU A C 5
ATOM 7294 O O . GLU A 1 40 ? 8.820 -0.750 3.369 1.00 0.00 40 GLU A O 5
ATOM 7306 N N . ALA A 1 41 ? 9.563 -2.758 4.067 1.00 0.00 41 ALA A N 5
ATOM 7307 C CA . ALA A 1 41 ? 10.430 -2.980 2.911 1.00 0.00 41 ALA A CA 5
ATOM 7308 C C . ALA A 1 41 ? 9.610 -3.177 1.638 1.00 0.00 41 ALA A C 5
ATOM 7309 O O . ALA A 1 41 ? 10.101 -2.998 0.526 1.00 0.00 41 ALA A O 5
ATOM 7316 N N . GLN A 1 42 ? 8.347 -3.499 1.823 1.00 0.00 42 GLN A N 5
ATOM 7317 C CA . GLN A 1 42 ? 7.460 -3.777 0.701 1.00 0.00 42 GLN A CA 5
ATOM 7318 C C . GLN A 1 42 ? 6.803 -2.499 0.224 1.00 0.00 42 GLN A C 5
ATOM 7319 O O . GLN A 1 42 ? 6.417 -2.378 -0.936 1.00 0.00 42 GLN A O 5
ATOM 7333 N N . LEU A 1 43 ? 6.687 -1.541 1.127 1.00 0.00 43 LEU A N 5
ATOM 7334 C CA . LEU A 1 43 ? 6.191 -0.227 0.773 1.00 0.00 43 LEU A CA 5
ATOM 7335 C C . LEU A 1 43 ? 7.292 0.558 0.076 1.00 0.00 43 LEU A C 5
ATOM 7336 O O . LEU A 1 43 ? 7.071 1.652 -0.423 1.00 0.00 43 LEU A O 5
ATOM 7352 N N . THR A 1 44 ? 8.485 -0.016 0.056 1.00 0.00 44 THR A N 5
ATOM 7353 C CA . THR A 1 44 ? 9.593 0.554 -0.687 1.00 0.00 44 THR A CA 5
ATOM 7354 C C . THR A 1 44 ? 9.935 -0.324 -1.893 1.00 0.00 44 THR A C 5
ATOM 7355 O O . THR A 1 44 ? 10.874 -0.042 -2.641 1.00 0.00 44 THR A O 5
ATOM 7366 N N . ASP A 1 45 ? 9.158 -1.393 -2.065 1.00 0.00 45 ASP A N 5
ATOM 7367 C CA . ASP A 1 45 ? 9.307 -2.287 -3.210 1.00 0.00 45 ASP A CA 5
ATOM 7368 C C . ASP A 1 45 ? 8.694 -1.654 -4.451 1.00 0.00 45 ASP A C 5
ATOM 7369 O O . ASP A 1 45 ? 7.773 -0.844 -4.338 1.00 0.00 45 ASP A O 5
ATOM 7378 N N . ALA A 1 46 ? 9.184 -2.022 -5.624 1.00 0.00 46 ALA A N 5
ATOM 7379 C CA . ALA A 1 46 ? 8.697 -1.438 -6.863 1.00 0.00 46 ALA A CA 5
ATOM 7380 C C . ALA A 1 46 ? 7.272 -1.886 -7.172 1.00 0.00 46 ALA A C 5
ATOM 7381 O O . ALA A 1 46 ? 6.355 -1.060 -7.240 1.00 0.00 46 ALA A O 5
ATOM 7388 N N . GLU A 1 47 ? 7.071 -3.190 -7.336 1.00 0.00 47 GLU A N 5
ATOM 7389 C CA . GLU A 1 47 ? 5.777 -3.684 -7.786 1.00 0.00 47 GLU A CA 5
ATOM 7390 C C . GLU A 1 47 ? 4.785 -3.733 -6.632 1.00 0.00 47 GLU A C 5
ATOM 7391 O O . GLU A 1 47 ? 3.617 -3.392 -6.808 1.00 0.00 47 GLU A O 5
ATOM 7403 N N . THR A 1 48 ? 5.249 -4.131 -5.450 1.00 0.00 48 THR A N 5
ATOM 7404 C CA . THR A 1 48 ? 4.385 -4.210 -4.283 1.00 0.00 48 THR A CA 5
ATOM 7405 C C . THR A 1 48 ? 3.668 -2.886 -4.046 1.00 0.00 48 THR A C 5
ATOM 7406 O O . THR A 1 48 ? 2.442 -2.844 -3.937 1.00 0.00 48 THR A O 5
ATOM 7417 N N . SER A 1 49 ? 4.436 -1.808 -4.007 1.00 0.00 49 SER A N 5
ATOM 7418 C CA . SER A 1 49 ? 3.881 -0.482 -3.797 1.00 0.00 49 SER A CA 5
ATOM 7419 C C . SER A 1 49 ? 2.924 -0.102 -4.922 1.00 0.00 49 SER A C 5
ATOM 7420 O O . SER A 1 49 ? 1.871 0.489 -4.679 1.00 0.00 49 SER A O 5
ATOM 7428 N N . LYS A 1 50 ? 3.287 -0.448 -6.152 1.00 0.00 50 LYS A N 5
ATOM 7429 C CA . LYS A 1 50 ? 2.466 -0.107 -7.304 1.00 0.00 50 LYS A CA 5
ATOM 7430 C C . LYS A 1 50 ? 1.128 -0.836 -7.251 1.00 0.00 50 LYS A C 5
ATOM 7431 O O . LYS A 1 50 ? 0.085 -0.248 -7.528 1.00 0.00 50 LYS A O 5
ATOM 7450 N N . LEU A 1 51 ? 1.155 -2.111 -6.875 1.00 0.00 51 LEU A N 5
ATOM 7451 C CA . LEU A 1 51 ? -0.070 -2.887 -6.763 1.00 0.00 51 LEU A CA 5
ATOM 7452 C C . LEU A 1 51 ? -0.917 -2.422 -5.586 1.00 0.00 51 LEU A C 5
ATOM 7453 O O . LEU A 1 51 ? -2.143 -2.482 -5.649 1.00 0.00 51 LEU A O 5
ATOM 7469 N N . ILE A 1 52 ? -0.276 -1.979 -4.506 1.00 0.00 52 ILE A N 5
ATOM 7470 C CA . ILE A 1 52 ? -1.004 -1.367 -3.401 1.00 0.00 52 ILE A CA 5
ATOM 7471 C C . ILE A 1 52 ? -1.683 -0.077 -3.850 1.00 0.00 52 ILE A C 5
ATOM 7472 O O . ILE A 1 52 ? -2.851 0.159 -3.545 1.00 0.00 52 ILE A O 5
ATOM 7488 N N . TYR A 1 53 ? -0.949 0.758 -4.575 1.00 0.00 53 TYR A N 5
ATOM 7489 C CA . TYR A 1 53 ? -1.514 1.994 -5.097 1.00 0.00 53 TYR A CA 5
ATOM 7490 C C . TYR A 1 53 ? -2.653 1.684 -6.063 1.00 0.00 53 TYR A C 5
ATOM 7491 O O . TYR A 1 53 ? -3.717 2.290 -5.991 1.00 0.00 53 TYR A O 5
ATOM 7509 N N . ASP A 1 54 ? -2.422 0.724 -6.952 1.00 0.00 54 ASP A N 5
ATOM 7510 C CA . ASP A 1 54 ? -3.452 0.235 -7.872 1.00 0.00 54 ASP A CA 5
ATOM 7511 C C . ASP A 1 54 ? -4.642 -0.316 -7.093 1.00 0.00 54 ASP A C 5
ATOM 7512 O O . ASP A 1 54 ? -5.781 -0.157 -7.501 1.00 0.00 54 ASP A O 5
ATOM 7521 N N . PHE A 1 55 ? -4.358 -0.964 -5.968 1.00 0.00 55 PHE A N 5
ATOM 7522 C CA . PHE A 1 55 ? -5.393 -1.455 -5.060 1.00 0.00 55 PHE A CA 5
ATOM 7523 C C . PHE A 1 55 ? -6.267 -0.306 -4.572 1.00 0.00 55 PHE A C 5
ATOM 7524 O O . PHE A 1 55 ? -7.493 -0.381 -4.614 1.00 0.00 55 PHE A O 5
ATOM 7541 N N . ILE A 1 56 ? -5.618 0.753 -4.113 1.00 0.00 56 ILE A N 5
ATOM 7542 C CA . ILE A 1 56 ? -6.309 1.941 -3.638 1.00 0.00 56 ILE A CA 5
ATOM 7543 C C . ILE A 1 56 ? -7.076 2.599 -4.785 1.00 0.00 56 ILE A C 5
ATOM 7544 O O . ILE A 1 56 ? -8.249 2.958 -4.647 1.00 0.00 56 ILE A O 5
ATOM 7560 N N . GLU A 1 57 ? -6.404 2.728 -5.921 1.00 0.00 57 GLU A N 5
ATOM 7561 C CA . GLU A 1 57 ? -7.010 3.253 -7.140 1.00 0.00 57 GLU A CA 5
ATOM 7562 C C . GLU A 1 57 ? -8.223 2.423 -7.560 1.00 0.00 57 GLU A C 5
ATOM 7563 O O . GLU A 1 57 ? -9.241 2.966 -7.989 1.00 0.00 57 GLU A O 5
ATOM 7575 N N . ASP A 1 58 ? -8.086 1.109 -7.440 1.00 0.00 58 ASP A N 5
ATOM 7576 C CA . ASP A 1 58 ? -9.127 0.155 -7.817 1.00 0.00 58 ASP A CA 5
ATOM 7577 C C . ASP A 1 58 ? -10.405 0.400 -7.028 1.00 0.00 58 ASP A C 5
ATOM 7578 O O . ASP A 1 58 ? -11.509 0.240 -7.548 1.00 0.00 58 ASP A O 5
ATOM 7587 N N . GLN A 1 59 ? -10.247 0.829 -5.783 1.00 0.00 59 GLN A N 5
ATOM 7588 C CA . GLN A 1 59 ? -11.385 1.065 -4.902 1.00 0.00 59 GLN A CA 5
ATOM 7589 C C . GLN A 1 59 ? -12.094 2.366 -5.257 1.00 0.00 59 GLN A C 5
ATOM 7590 O O . GLN A 1 59 ? -13.252 2.572 -4.898 1.00 0.00 59 GLN A O 5
ATOM 7604 N N . GLY A 1 60 ? -11.398 3.232 -5.977 1.00 0.00 60 GLY A N 5
ATOM 7605 C CA . GLY A 1 60 ? -11.931 4.542 -6.285 1.00 0.00 60 GLY A CA 5
ATOM 7606 C C . GLY A 1 60 ? -11.065 5.643 -5.715 1.00 0.00 60 GLY A C 5
ATOM 7607 O O . GLY A 1 60 ? -11.323 6.829 -5.929 1.00 0.00 60 GLY A O 5
ATOM 7611 N N . GLY A 1 61 ? -10.034 5.245 -4.981 1.00 0.00 61 GLY A N 5
ATOM 7612 C CA . GLY A 1 61 ? -9.096 6.197 -4.436 1.00 0.00 61 GLY A CA 5
ATOM 7613 C C . GLY A 1 61 ? -8.897 6.020 -2.944 1.00 0.00 61 GLY A C 5
ATOM 7614 O O . GLY A 1 61 ? -9.311 5.009 -2.370 1.00 0.00 61 GLY A O 5
ATOM 7618 N N . LEU A 1 62 ? -8.292 7.016 -2.314 1.00 0.00 62 LEU A N 5
ATOM 7619 C CA . LEU A 1 62 ? -7.894 6.925 -0.912 1.00 0.00 62 LEU A CA 5
ATOM 7620 C C . LEU A 1 62 ? -9.107 6.948 0.002 1.00 0.00 62 LEU A C 5
ATOM 7621 O O . LEU A 1 62 ? -9.183 6.202 0.980 1.00 0.00 62 LEU A O 5
ATOM 7637 N N . GLU A 1 63 ? -10.048 7.812 -0.333 1.00 0.00 63 GLU A N 5
ATOM 7638 C CA . GLU A 1 63 ? -11.268 7.992 0.443 1.00 0.00 63 GLU A CA 5
ATOM 7639 C C . GLU A 1 63 ? -12.018 6.671 0.576 1.00 0.00 63 GLU A C 5
ATOM 7640 O O . GLU A 1 63 ? -12.644 6.394 1.600 1.00 0.00 63 GLU A O 5
ATOM 7652 N N . ALA A 1 64 ? -11.928 5.853 -0.464 1.00 0.00 64 ALA A N 5
ATOM 7653 C CA . ALA A 1 64 ? -12.642 4.588 -0.514 1.00 0.00 64 ALA A CA 5
ATOM 7654 C C . ALA A 1 64 ? -12.065 3.579 0.475 1.00 0.00 64 ALA A C 5
ATOM 7655 O O . ALA A 1 64 ? -12.808 2.951 1.230 1.00 0.00 64 ALA A O 5
ATOM 7662 N N . VAL A 1 65 ? -10.741 3.441 0.498 1.00 0.00 65 VAL A N 5
ATOM 7663 C CA . VAL A 1 65 ? -10.105 2.433 1.345 1.00 0.00 65 VAL A CA 5
ATOM 7664 C C . VAL A 1 65 ? -10.271 2.780 2.824 1.00 0.00 65 VAL A C 5
ATOM 7665 O O . VAL A 1 65 ? -10.333 1.893 3.676 1.00 0.00 65 VAL A O 5
ATOM 7678 N N . ARG A 1 66 ? -10.377 4.071 3.124 1.00 0.00 66 ARG A N 5
ATOM 7679 C CA . ARG A 1 66 ? -10.563 4.512 4.499 1.00 0.00 66 ARG A CA 5
ATOM 7680 C C . ARG A 1 66 ? -11.965 4.143 4.975 1.00 0.00 66 ARG A C 5
ATOM 7681 O O . ARG A 1 66 ? -12.224 4.032 6.173 1.00 0.00 66 ARG A O 5
ATOM 7702 N N . GLN A 1 67 ? -12.861 3.936 4.018 1.00 0.00 67 GLN A N 5
ATOM 7703 C CA . GLN A 1 67 ? -14.227 3.545 4.321 1.00 0.00 67 GLN A CA 5
ATOM 7704 C C . GLN A 1 67 ? -14.350 2.033 4.475 1.00 0.00 67 GLN A C 5
ATOM 7705 O O . GLN A 1 67 ? -15.195 1.562 5.222 1.00 0.00 67 GLN A O 5
ATOM 7719 N N . GLU A 1 68 ? -13.503 1.273 3.781 1.00 0.00 68 GLU A N 5
ATOM 7720 C CA . GLU A 1 68 ? -13.469 -0.184 3.936 1.00 0.00 68 GLU A CA 5
ATOM 7721 C C . GLU A 1 68 ? -13.151 -0.558 5.369 1.00 0.00 68 GLU A C 5
ATOM 7722 O O . GLU A 1 68 ? -13.630 -1.566 5.882 1.00 0.00 68 GLU A O 5
ATOM 7734 N N . MET A 1 69 ? -12.344 0.278 6.005 1.00 0.00 69 MET A N 5
ATOM 7735 C CA . MET A 1 69 ? -11.999 0.114 7.419 1.00 0.00 69 MET A CA 5
ATOM 7736 C C . MET A 1 69 ? -13.250 0.026 8.290 1.00 0.00 69 MET A C 5
ATOM 7737 O O . MET A 1 69 ? -13.216 -0.521 9.393 1.00 0.00 69 MET A O 5
ATOM 7751 N N . ARG A 1 70 ? -14.344 0.577 7.787 1.00 0.00 70 ARG A N 5
ATOM 7752 C CA . ARG A 1 70 ? -15.617 0.569 8.478 1.00 0.00 70 ARG A CA 5
ATOM 7753 C C . ARG A 1 70 ? -16.702 0.011 7.556 1.00 0.00 70 ARG A C 5
ATOM 7754 O O . ARG A 1 70 ? -17.896 0.233 7.768 1.00 0.00 70 ARG A O 5
ATOM 7775 N N . ARG A 1 71 ? -16.270 -0.711 6.525 1.00 0.00 71 ARG A N 5
ATOM 7776 C CA . ARG A 1 71 ? -17.188 -1.224 5.518 1.00 0.00 71 ARG A CA 5
ATOM 7777 C C . ARG A 1 71 ? -17.272 -2.740 5.564 1.00 0.00 71 ARG A C 5
ATOM 7778 O O . ARG A 1 71 ? -18.202 -3.302 6.149 1.00 0.00 71 ARG A O 5
ATOM 7799 N N . GLN A 1 72 ? -16.303 -3.398 4.942 1.00 0.00 72 GLN A N 5
ATOM 7800 C CA . GLN A 1 72 ? -16.315 -4.851 4.843 1.00 0.00 72 GLN A CA 5
ATOM 7801 C C . GLN A 1 72 ? -15.343 -5.481 5.828 1.00 0.00 72 GLN A C 5
ATOM 7802 O O . GLN A 1 72 ? -15.757 -5.736 6.983 1.00 0.00 72 GLN A O 5
ATOM 7817 N N . GLY B 2 1 ? -14.510 -14.925 2.952 1.00 0.00 73 GLY B N 5
ATOM 7818 C CA . GLY B 2 1 ? -14.049 -13.903 1.982 1.00 0.00 73 GLY B CA 5
ATOM 7819 C C . GLY B 2 1 ? -12.774 -13.232 2.442 1.00 0.00 73 GLY B C 5
ATOM 7820 O O . GLY B 2 1 ? -11.713 -13.415 1.849 1.00 0.00 73 GLY B O 5
ATOM 7826 N N . HIS B 2 2 ? -12.879 -12.448 3.500 1.00 0.00 74 HIS B N 5
ATOM 7827 C CA . HIS B 2 2 ? -11.722 -11.798 4.092 1.00 0.00 74 HIS B CA 5
ATOM 7828 C C . HIS B 2 2 ? -11.634 -12.151 5.572 1.00 0.00 74 HIS B C 5
ATOM 7829 O O . HIS B 2 2 ? -12.623 -12.061 6.297 1.00 0.00 74 HIS B O 5
ATOM 7844 N N . MET B 2 3 ? -10.455 -12.583 6.003 1.00 0.00 75 MET B N 5
ATOM 7845 C CA . MET B 2 3 ? -10.221 -12.933 7.401 1.00 0.00 75 MET B CA 5
ATOM 7846 C C . MET B 2 3 ? -10.063 -11.675 8.251 1.00 0.00 75 MET B C 5
ATOM 7847 O O . MET B 2 3 ? -10.078 -11.734 9.479 1.00 0.00 75 MET B O 5
ATOM 7861 N N . LEU B 2 4 ? -9.908 -10.547 7.577 1.00 0.00 76 LEU B N 5
ATOM 7862 C CA . LEU B 2 4 ? -9.742 -9.255 8.227 1.00 0.00 76 LEU B CA 5
ATOM 7863 C C . LEU B 2 4 ? -10.940 -8.372 7.908 1.00 0.00 76 LEU B C 5
ATOM 7864 O O . LEU B 2 4 ? -11.543 -8.510 6.845 1.00 0.00 76 LEU B O 5
ATOM 7880 N N . PRO B 2 5 ? -11.289 -7.451 8.813 1.00 0.00 77 PRO B N 5
ATOM 7881 C CA . PRO B 2 5 ? -12.503 -6.653 8.711 1.00 0.00 77 PRO B CA 5
ATOM 7882 C C . PRO B 2 5 ? -12.297 -5.304 8.026 1.00 0.00 77 PRO B C 5
ATOM 7883 O O . PRO B 2 5 ? -12.949 -4.317 8.385 1.00 0.00 77 PRO B O 5
ATOM 7894 N N . ASP B 2 6 ? -11.375 -5.243 7.068 1.00 0.00 78 ASP B N 5
ATOM 7895 C CA . ASP B 2 6 ? -11.166 -4.020 6.307 1.00 0.00 78 ASP B CA 5
ATOM 7896 C C . ASP B 2 6 ? -10.346 -4.271 5.043 1.00 0.00 78 ASP B C 5
ATOM 7897 O O . ASP B 2 6 ? -10.120 -5.421 4.647 1.00 0.00 78 ASP B O 5
ATOM 7906 N N . VAL B 2 7 ? -9.913 -3.176 4.431 1.00 0.00 79 VAL B N 5
ATOM 7907 C CA . VAL B 2 7 ? -9.088 -3.183 3.216 1.00 0.00 79 VAL B CA 5
ATOM 7908 C C . VAL B 2 7 ? -7.901 -4.147 3.305 1.00 0.00 79 VAL B C 5
ATOM 7909 O O . VAL B 2 7 ? -7.490 -4.729 2.302 1.00 0.00 79 VAL B O 5
ATOM 7922 N N . ALA B 2 8 ? -7.357 -4.306 4.502 1.00 0.00 80 ALA B N 5
ATOM 7923 C CA . ALA B 2 8 ? -6.104 -5.026 4.706 1.00 0.00 80 ALA B CA 5
ATOM 7924 C C . ALA B 2 8 ? -6.112 -6.437 4.128 1.00 0.00 80 ALA B C 5
ATOM 7925 O O . ALA B 2 8 ? -5.161 -6.846 3.462 1.00 0.00 80 ALA B O 5
ATOM 7932 N N . GLN B 2 9 ? -7.179 -7.177 4.369 1.00 0.00 81 GLN B N 5
ATOM 7933 C CA . GLN B 2 9 ? -7.285 -8.530 3.840 1.00 0.00 81 GLN B CA 5
ATOM 7934 C C . GLN B 2 9 ? -7.409 -8.487 2.331 1.00 0.00 81 GLN B C 5
ATOM 7935 O O . GLN B 2 9 ? -6.879 -9.336 1.616 1.00 0.00 81 GLN B O 5
ATOM 7949 N N . ARG B 2 10 ? -8.100 -7.468 1.862 1.00 0.00 82 ARG B N 5
ATOM 7950 C CA . ARG B 2 10 ? -8.327 -7.273 0.449 1.00 0.00 82 ARG B CA 5
ATOM 7951 C C . ARG B 2 10 ? -7.010 -6.951 -0.257 1.00 0.00 82 ARG B C 5
ATOM 7952 O O . ARG B 2 10 ? -6.842 -7.228 -1.446 1.00 0.00 82 ARG B O 5
ATOM 7973 N N . LEU B 2 11 ? -6.069 -6.388 0.497 1.00 0.00 83 LEU B N 5
ATOM 7974 C CA . LEU B 2 11 ? -4.735 -6.103 -0.023 1.00 0.00 83 LEU B CA 5
ATOM 7975 C C . LEU B 2 11 ? -3.969 -7.394 -0.265 1.00 0.00 83 LEU B C 5
ATOM 7976 O O . LEU B 2 11 ? -3.382 -7.579 -1.330 1.00 0.00 83 LEU B O 5
ATOM 7992 N N . MET B 2 12 ? -3.998 -8.286 0.722 1.00 0.00 84 MET B N 5
ATOM 7993 C CA . MET B 2 12 ? -3.312 -9.573 0.627 1.00 0.00 84 MET B CA 5
ATOM 7994 C C . MET B 2 12 ? -3.716 -10.300 -0.648 1.00 0.00 84 MET B C 5
ATOM 7995 O O . MET B 2 12 ? -2.875 -10.848 -1.362 1.00 0.00 84 MET B O 5
ATOM 8009 N N . GLN B 2 13 ? -5.011 -10.271 -0.935 1.00 0.00 85 GLN B N 5
ATOM 8010 C CA . GLN B 2 13 ? -5.554 -10.914 -2.121 1.00 0.00 85 GLN B CA 5
ATOM 8011 C C . GLN B 2 13 ? -5.015 -10.260 -3.393 1.00 0.00 85 GLN B C 5
ATOM 8012 O O . GLN B 2 13 ? -4.750 -10.939 -4.383 1.00 0.00 85 GLN B O 5
ATOM 8026 N N . HIS B 2 14 ? -4.827 -8.943 -3.348 1.00 0.00 86 HIS B N 5
ATOM 8027 C CA . HIS B 2 14 ? -4.464 -8.182 -4.539 1.00 0.00 86 HIS B CA 5
ATOM 8028 C C . HIS B 2 14 ? -2.989 -8.355 -4.895 1.00 0.00 86 HIS B C 5
ATOM 8029 O O . HIS B 2 14 ? -2.646 -8.457 -6.071 1.00 0.00 86 HIS B O 5
ATOM 8044 N N . LEU B 2 15 ? -2.110 -8.387 -3.891 1.00 0.00 87 LEU B N 5
ATOM 8045 C CA . LEU B 2 15 ? -0.688 -8.606 -4.161 1.00 0.00 87 LEU B CA 5
ATOM 8046 C C . LEU B 2 15 ? -0.465 -10.035 -4.646 1.00 0.00 87 LEU B C 5
ATOM 8047 O O . LEU B 2 15 ? 0.440 -10.302 -5.443 1.00 0.00 87 LEU B O 5
ATOM 8063 N N . ALA B 2 16 ? -1.310 -10.943 -4.174 1.00 0.00 88 ALA B N 5
ATOM 8064 C CA . ALA B 2 16 ? -1.220 -12.348 -4.548 1.00 0.00 88 ALA B CA 5
ATOM 8065 C C . ALA B 2 16 ? -1.599 -12.555 -6.010 1.00 0.00 88 ALA B C 5
ATOM 8066 O O . ALA B 2 16 ? -1.192 -13.534 -6.636 1.00 0.00 88 ALA B O 5
ATOM 8073 N N . GLU B 2 17 ? -2.367 -11.619 -6.556 1.00 0.00 89 GLU B N 5
ATOM 8074 C CA . GLU B 2 17 ? -2.812 -11.696 -7.944 1.00 0.00 89 GLU B CA 5
ATOM 8075 C C . GLU B 2 17 ? -1.659 -11.477 -8.920 1.00 0.00 89 GLU B C 5
ATOM 8076 O O . GLU B 2 17 ? -1.782 -11.780 -10.105 1.00 0.00 89 GLU B O 5
ATOM 8088 N N . HIS B 2 18 ? -0.542 -10.947 -8.436 1.00 0.00 90 HIS B N 5
ATOM 8089 C CA . HIS B 2 18 ? 0.514 -10.506 -9.341 1.00 0.00 90 HIS B CA 5
ATOM 8090 C C . HIS B 2 18 ? 1.861 -11.170 -9.057 1.00 0.00 90 HIS B C 5
ATOM 8091 O O . HIS B 2 18 ? 2.568 -11.556 -9.986 1.00 0.00 90 HIS B O 5
ATOM 8106 N N . GLY B 2 19 ? 2.216 -11.319 -7.788 1.00 0.00 91 GLY B N 5
ATOM 8107 C CA . GLY B 2 19 ? 3.474 -11.974 -7.456 1.00 0.00 91 GLY B CA 5
ATOM 8108 C C . GLY B 2 19 ? 4.419 -11.085 -6.671 1.00 0.00 91 GLY B C 5
ATOM 8109 O O . GLY B 2 19 ? 5.639 -11.199 -6.792 1.00 0.00 91 GLY B O 5
ATOM 8113 N N . ILE B 2 20 ? 3.841 -10.210 -5.865 1.00 0.00 92 ILE B N 5
ATOM 8114 C CA . ILE B 2 20 ? 4.584 -9.302 -5.001 1.00 0.00 92 ILE B CA 5
ATOM 8115 C C . ILE B 2 20 ? 5.618 -10.037 -4.138 1.00 0.00 92 ILE B C 5
ATOM 8116 O O . ILE B 2 20 ? 5.377 -11.157 -3.681 1.00 0.00 92 ILE B O 5
ATOM 8132 N N . GLN B 2 21 ? 6.771 -9.398 -3.931 1.00 0.00 93 GLN B N 5
ATOM 8133 C CA . GLN B 2 21 ? 7.847 -9.993 -3.144 1.00 0.00 93 GLN B CA 5
ATOM 8134 C C . GLN B 2 21 ? 7.629 -9.744 -1.657 1.00 0.00 93 GLN B C 5
ATOM 8135 O O . GLN B 2 21 ? 7.634 -8.601 -1.196 1.00 0.00 93 GLN B O 5
ATOM 8149 N N . PRO B 2 22 ? 7.424 -10.821 -0.891 1.00 0.00 94 PRO B N 5
ATOM 8150 C CA . PRO B 2 22 ? 7.165 -10.743 0.552 1.00 0.00 94 PRO B CA 5
ATOM 8151 C C . PRO B 2 22 ? 8.376 -10.298 1.366 1.00 0.00 94 PRO B C 5
ATOM 8152 O O . PRO B 2 22 ? 9.352 -11.040 1.494 1.00 0.00 94 PRO B O 5
ATOM 8163 N N . ALA B 2 23 ? 8.280 -9.094 1.920 1.00 0.00 95 ALA B N 5
ATOM 8164 C CA . ALA B 2 23 ? 9.216 -8.572 2.922 1.00 0.00 95 ALA B CA 5
ATOM 8165 C C . ALA B 2 23 ? 10.694 -8.683 2.531 1.00 0.00 95 ALA B C 5
ATOM 8166 O O . ALA B 2 23 ? 11.574 -8.590 3.391 1.00 0.00 95 ALA B O 5
ATOM 8173 N N . ARG B 2 24 ? 10.961 -8.896 1.249 1.00 0.00 96 ARG B N 5
ATOM 8174 C CA . ARG B 2 24 ? 12.330 -8.876 0.728 1.00 0.00 96 ARG B CA 5
ATOM 8175 C C . ARG B 2 24 ? 13.062 -7.595 1.138 1.00 0.00 96 ARG B C 5
ATOM 8176 O O . ARG B 2 24 ? 12.650 -6.485 0.803 1.00 0.00 96 ARG B O 5
ATOM 8197 N N . ASN B 2 25 ? 14.160 -7.773 1.864 1.00 0.00 97 ASN B N 5
ATOM 8198 C CA . ASN B 2 25 ? 14.929 -6.662 2.412 1.00 0.00 97 ASN B CA 5
ATOM 8199 C C . ASN B 2 25 ? 15.951 -6.128 1.406 1.00 0.00 97 ASN B C 5
ATOM 8200 O O . ASN B 2 25 ? 17.159 -6.342 1.540 1.00 0.00 97 ASN B O 5
ATOM 8211 N N . MET B 2 26 ? 15.458 -5.410 0.407 1.00 0.00 98 MET B N 5
ATOM 8212 C CA . MET B 2 26 ? 16.319 -4.832 -0.622 1.00 0.00 98 MET B CA 5
ATOM 8213 C C . MET B 2 26 ? 17.080 -3.627 -0.079 1.00 0.00 98 MET B C 5
ATOM 8214 O O . MET B 2 26 ? 16.550 -2.865 0.732 1.00 0.00 98 MET B O 5
ATOM 8228 N N . ALA B 2 27 ? 18.329 -3.485 -0.524 1.00 0.00 99 ALA B N 5
ATOM 8229 C CA . ALA B 2 27 ? 19.185 -2.353 -0.162 1.00 0.00 99 ALA B CA 5
ATOM 8230 C C . ALA B 2 27 ? 19.387 -2.247 1.348 1.00 0.00 99 ALA B C 5
ATOM 8231 O O . ALA B 2 27 ? 19.647 -1.164 1.877 1.00 0.00 99 ALA B O 5
ATOM 8238 N N . GLU B 2 28 ? 19.290 -3.394 2.020 1.00 0.00 100 GLU B N 5
ATOM 8239 C CA . GLU B 2 28 ? 19.350 -3.477 3.479 1.00 0.00 100 GLU B CA 5
ATOM 8240 C C . GLU B 2 28 ? 18.426 -2.442 4.121 1.00 0.00 100 GLU B C 5
ATOM 8241 O O . GLU B 2 28 ? 18.874 -1.506 4.786 1.00 0.00 100 GLU B O 5
ATOM 8253 N N . HIS B 2 29 ? 17.131 -2.613 3.908 1.00 0.00 101 HIS B N 5
ATOM 8254 C CA . HIS B 2 29 ? 16.129 -1.734 4.496 1.00 0.00 101 HIS B CA 5
ATOM 8255 C C . HIS B 2 29 ? 15.921 -2.096 5.972 1.00 0.00 101 HIS B C 5
ATOM 8256 O O . HIS B 2 29 ? 14.832 -2.484 6.392 1.00 0.00 101 HIS B O 5
ATOM 8271 N N . ILE B 2 30 ? 16.998 -1.997 6.737 1.00 0.00 102 ILE B N 5
ATOM 8272 C CA . ILE B 2 30 ? 16.971 -2.243 8.173 1.00 0.00 102 ILE B CA 5
ATOM 8273 C C . ILE B 2 30 ? 17.819 -1.185 8.869 1.00 0.00 102 ILE B C 5
ATOM 8274 O O . ILE B 2 30 ? 18.983 -0.998 8.517 1.00 0.00 102 ILE B O 5
ATOM 8290 N N . PRO B 2 31 ? 17.240 -0.459 9.837 1.00 0.00 103 PRO B N 5
ATOM 8291 C CA . PRO B 2 31 ? 17.968 0.571 10.585 1.00 0.00 103 PRO B CA 5
ATOM 8292 C C . PRO B 2 31 ? 19.181 -0.002 11.317 1.00 0.00 103 PRO B C 5
ATOM 8293 O O . PRO B 2 31 ? 19.041 -0.852 12.200 1.00 0.00 103 PRO B O 5
ATOM 8304 N N . PRO B 2 32 ? 20.390 0.453 10.945 1.00 0.00 104 PRO B N 5
ATOM 8305 C CA . PRO B 2 32 ? 21.640 -0.011 11.550 1.00 0.00 104 PRO B CA 5
ATOM 8306 C C . PRO B 2 32 ? 21.802 0.493 12.978 1.00 0.00 104 PRO B C 5
ATOM 8307 O O . PRO B 2 32 ? 21.661 1.687 13.247 1.00 0.00 104 PRO B O 5
ATOM 8318 N N . ALA B 2 33 ? 22.100 -0.418 13.887 1.00 0.00 105 ALA B N 5
ATOM 8319 C CA . ALA B 2 33 ? 22.230 -0.082 15.295 1.00 0.00 105 ALA B CA 5
ATOM 8320 C C . ALA B 2 33 ? 23.543 -0.622 15.847 1.00 0.00 105 ALA B C 5
ATOM 8321 O O . ALA B 2 33 ? 24.061 -1.622 15.355 1.00 0.00 105 ALA B O 5
ATOM 8328 N N . PRO B 2 34 ? 24.104 0.038 16.872 1.00 0.00 106 PRO B N 5
ATOM 8329 C CA . PRO B 2 34 ? 25.347 -0.396 17.523 1.00 0.00 106 PRO B CA 5
ATOM 8330 C C . PRO B 2 34 ? 25.139 -1.612 18.428 1.00 0.00 106 PRO B C 5
ATOM 8331 O O . PRO B 2 34 ? 25.943 -1.887 19.320 1.00 0.00 106 PRO B O 5
ATOM 8342 N N . ASN B 2 35 ? 24.046 -2.325 18.199 1.00 0.00 107 ASN B N 5
ATOM 8343 C CA . ASN B 2 35 ? 23.725 -3.519 18.965 1.00 0.00 107 ASN B CA 5
ATOM 8344 C C . ASN B 2 35 ? 23.656 -4.712 18.021 1.00 0.00 107 ASN B C 5
ATOM 8345 O O . ASN B 2 35 ? 23.133 -4.600 16.911 1.00 0.00 107 ASN B O 5
ATOM 8356 N N . TRP B 2 36 ? 24.186 -5.843 18.452 1.00 0.00 108 TRP B N 5
ATOM 8357 C CA . TRP B 2 36 ? 24.225 -7.030 17.615 1.00 0.00 108 TRP B CA 5
ATOM 8358 C C . TRP B 2 36 ? 23.394 -8.138 18.245 1.00 0.00 108 TRP B C 5
ATOM 8359 O O . TRP B 2 36 ? 22.177 -8.196 17.971 1.00 0.00 108 TRP B O 5
ATOM 8381 N N . GLY A 1 1 ? -23.326 16.738 1.346 1.00 0.00 1 GLY A N 6
ATOM 8382 C CA . GLY A 1 1 ? -22.272 16.970 0.330 1.00 0.00 1 GLY A CA 6
ATOM 8383 C C . GLY A 1 1 ? -21.875 15.691 -0.377 1.00 0.00 1 GLY A C 6
ATOM 8384 O O . GLY A 1 1 ? -21.942 14.607 0.205 1.00 0.00 1 GLY A O 6
ATOM 8390 N N . HIS A 1 2 ? -21.470 15.813 -1.634 1.00 0.00 2 HIS A N 6
ATOM 8391 C CA . HIS A 1 2 ? -21.078 14.660 -2.432 1.00 0.00 2 HIS A CA 6
ATOM 8392 C C . HIS A 1 2 ? -19.678 14.199 -2.037 1.00 0.00 2 HIS A C 6
ATOM 8393 O O . HIS A 1 2 ? -19.426 12.998 -1.929 1.00 0.00 2 HIS A O 6
ATOM 8408 N N . MET A 1 3 ? -18.787 15.161 -1.814 1.00 0.00 3 MET A N 6
ATOM 8409 C CA . MET A 1 3 ? -17.422 14.891 -1.352 1.00 0.00 3 MET A CA 6
ATOM 8410 C C . MET A 1 3 ? -16.625 14.092 -2.386 1.00 0.00 3 MET A C 6
ATOM 8411 O O . MET A 1 3 ? -16.675 12.857 -2.423 1.00 0.00 3 MET A O 6
ATOM 8425 N N . SER A 1 4 ? -15.898 14.812 -3.227 1.00 0.00 4 SER A N 6
ATOM 8426 C CA . SER A 1 4 ? -15.017 14.209 -4.217 1.00 0.00 4 SER A CA 6
ATOM 8427 C C . SER A 1 4 ? -13.894 15.181 -4.569 1.00 0.00 4 SER A C 6
ATOM 8428 O O . SER A 1 4 ? -13.991 15.949 -5.529 1.00 0.00 4 SER A O 6
ATOM 8436 N N . GLY A 1 5 ? -12.839 15.153 -3.772 1.00 0.00 5 GLY A N 6
ATOM 8437 C CA . GLY A 1 5 ? -11.737 16.070 -3.966 1.00 0.00 5 GLY A CA 6
ATOM 8438 C C . GLY A 1 5 ? -10.524 15.389 -4.554 1.00 0.00 5 GLY A C 6
ATOM 8439 O O . GLY A 1 5 ? -10.511 14.168 -4.725 1.00 0.00 5 GLY A O 6
ATOM 8443 N N . PHE A 1 6 ? -9.491 16.169 -4.839 1.00 0.00 6 PHE A N 6
ATOM 8444 C CA . PHE A 1 6 ? -8.278 15.643 -5.451 1.00 0.00 6 PHE A CA 6
ATOM 8445 C C . PHE A 1 6 ? -7.387 14.983 -4.393 1.00 0.00 6 PHE A C 6
ATOM 8446 O O . PHE A 1 6 ? -6.209 15.313 -4.245 1.00 0.00 6 PHE A O 6
ATOM 8463 N N . LYS A 1 7 ? -7.975 14.066 -3.639 1.00 0.00 7 LYS A N 6
ATOM 8464 C CA . LYS A 1 7 ? -7.237 13.269 -2.672 1.00 0.00 7 LYS A CA 6
ATOM 8465 C C . LYS A 1 7 ? -6.823 11.962 -3.332 1.00 0.00 7 LYS A C 6
ATOM 8466 O O . LYS A 1 7 ? -5.675 11.527 -3.240 1.00 0.00 7 LYS A O 6
ATOM 8485 N N . HIS A 1 8 ? -7.779 11.347 -4.010 1.00 0.00 8 HIS A N 6
ATOM 8486 C CA . HIS A 1 8 ? -7.518 10.150 -4.793 1.00 0.00 8 HIS A CA 6
ATOM 8487 C C . HIS A 1 8 ? -6.871 10.523 -6.119 1.00 0.00 8 HIS A C 6
ATOM 8488 O O . HIS A 1 8 ? -7.243 11.525 -6.728 1.00 0.00 8 HIS A O 6
ATOM 8503 N N . VAL A 1 9 ? -5.884 9.727 -6.540 1.00 0.00 9 VAL A N 6
ATOM 8504 C CA . VAL A 1 9 ? -5.182 9.950 -7.800 1.00 0.00 9 VAL A CA 6
ATOM 8505 C C . VAL A 1 9 ? -4.337 11.221 -7.680 1.00 0.00 9 VAL A C 6
ATOM 8506 O O . VAL A 1 9 ? -4.096 11.948 -8.641 1.00 0.00 9 VAL A O 6
ATOM 8519 N N . SER A 1 10 ? -3.895 11.475 -6.460 1.00 0.00 10 SER A N 6
ATOM 8520 C CA . SER A 1 10 ? -3.028 12.601 -6.169 1.00 0.00 10 SER A CA 6
ATOM 8521 C C . SER A 1 10 ? -1.605 12.092 -5.962 1.00 0.00 10 SER A C 6
ATOM 8522 O O . SER A 1 10 ? -0.789 12.733 -5.301 1.00 0.00 10 SER A O 6
ATOM 8530 N N . HIS A 1 11 ? -1.334 10.912 -6.531 1.00 0.00 11 HIS A N 6
ATOM 8531 C CA . HIS A 1 11 ? -0.060 10.203 -6.363 1.00 0.00 11 HIS A CA 6
ATOM 8532 C C . HIS A 1 11 ? 0.087 9.635 -4.952 1.00 0.00 11 HIS A C 6
ATOM 8533 O O . HIS A 1 11 ? 0.936 8.772 -4.722 1.00 0.00 11 HIS A O 6
ATOM 8548 N N . VAL A 1 12 ? -0.768 10.102 -4.028 1.00 0.00 12 VAL A N 6
ATOM 8549 C CA . VAL A 1 12 ? -0.713 9.727 -2.604 1.00 0.00 12 VAL A CA 6
ATOM 8550 C C . VAL A 1 12 ? 0.602 10.159 -1.948 1.00 0.00 12 VAL A C 6
ATOM 8551 O O . VAL A 1 12 ? 0.640 11.059 -1.108 1.00 0.00 12 VAL A O 6
ATOM 8564 N N . GLY A 1 13 ? 1.661 9.500 -2.365 1.00 0.00 13 GLY A N 6
ATOM 8565 C CA . GLY A 1 13 ? 2.985 9.698 -1.828 1.00 0.00 13 GLY A CA 6
ATOM 8566 C C . GLY A 1 13 ? 3.871 8.564 -2.284 1.00 0.00 13 GLY A C 6
ATOM 8567 O O . GLY A 1 13 ? 4.735 8.090 -1.551 1.00 0.00 13 GLY A O 6
ATOM 8571 N N . TRP A 1 14 ? 3.625 8.122 -3.510 1.00 0.00 14 TRP A N 6
ATOM 8572 C CA . TRP A 1 14 ? 4.248 6.930 -4.050 1.00 0.00 14 TRP A CA 6
ATOM 8573 C C . TRP A 1 14 ? 5.213 7.269 -5.184 1.00 0.00 14 TRP A C 6
ATOM 8574 O O . TRP A 1 14 ? 4.977 8.191 -5.968 1.00 0.00 14 TRP A O 6
ATOM 8595 N N . ASP A 1 15 ? 6.310 6.528 -5.240 1.00 0.00 15 ASP A N 6
ATOM 8596 C CA . ASP A 1 15 ? 7.292 6.659 -6.307 1.00 0.00 15 ASP A CA 6
ATOM 8597 C C . ASP A 1 15 ? 7.305 5.383 -7.151 1.00 0.00 15 ASP A C 6
ATOM 8598 O O . ASP A 1 15 ? 7.351 4.281 -6.611 1.00 0.00 15 ASP A O 6
ATOM 8607 N N . PRO A 1 16 ? 7.252 5.531 -8.487 1.00 0.00 16 PRO A N 6
ATOM 8608 C CA . PRO A 1 16 ? 7.101 4.403 -9.428 1.00 0.00 16 PRO A CA 6
ATOM 8609 C C . PRO A 1 16 ? 8.225 3.364 -9.367 1.00 0.00 16 PRO A C 6
ATOM 8610 O O . PRO A 1 16 ? 8.033 2.221 -9.783 1.00 0.00 16 PRO A O 6
ATOM 8621 N N . GLN A 1 17 ? 9.389 3.757 -8.868 1.00 0.00 17 GLN A N 6
ATOM 8622 C CA . GLN A 1 17 ? 10.531 2.851 -8.804 1.00 0.00 17 GLN A CA 6
ATOM 8623 C C . GLN A 1 17 ? 10.746 2.341 -7.386 1.00 0.00 17 GLN A C 6
ATOM 8624 O O . GLN A 1 17 ? 11.027 1.163 -7.173 1.00 0.00 17 GLN A O 6
ATOM 8638 N N . ASN A 1 18 ? 10.616 3.233 -6.418 1.00 0.00 18 ASN A N 6
ATOM 8639 C CA . ASN A 1 18 ? 10.833 2.875 -5.025 1.00 0.00 18 ASN A CA 6
ATOM 8640 C C . ASN A 1 18 ? 9.553 2.339 -4.402 1.00 0.00 18 ASN A C 6
ATOM 8641 O O . ASN A 1 18 ? 9.338 1.131 -4.343 1.00 0.00 18 ASN A O 6
ATOM 8652 N N . GLY A 1 19 ? 8.690 3.241 -3.969 1.00 0.00 19 GLY A N 6
ATOM 8653 C CA . GLY A 1 19 ? 7.461 2.834 -3.331 1.00 0.00 19 GLY A CA 6
ATOM 8654 C C . GLY A 1 19 ? 6.806 3.965 -2.578 1.00 0.00 19 GLY A C 6
ATOM 8655 O O . GLY A 1 19 ? 6.901 5.122 -2.987 1.00 0.00 19 GLY A O 6
ATOM 8659 N N . PHE A 1 20 ? 6.146 3.640 -1.478 1.00 0.00 20 PHE A N 6
ATOM 8660 C CA . PHE A 1 20 ? 5.458 4.644 -0.681 1.00 0.00 20 PHE A CA 6
ATOM 8661 C C . PHE A 1 20 ? 6.435 5.408 0.194 1.00 0.00 20 PHE A C 6
ATOM 8662 O O . PHE A 1 20 ? 7.409 4.847 0.697 1.00 0.00 20 PHE A O 6
ATOM 8679 N N . ASP A 1 21 ? 6.169 6.690 0.353 1.00 0.00 21 ASP A N 6
ATOM 8680 C CA . ASP A 1 21 ? 6.953 7.533 1.236 1.00 0.00 21 ASP A CA 6
ATOM 8681 C C . ASP A 1 21 ? 6.610 7.195 2.683 1.00 0.00 21 ASP A C 6
ATOM 8682 O O . ASP A 1 21 ? 5.672 7.747 3.258 1.00 0.00 21 ASP A O 6
ATOM 8691 N N . VAL A 1 22 ? 7.360 6.263 3.253 1.00 0.00 22 VAL A N 6
ATOM 8692 C CA . VAL A 1 22 ? 7.080 5.762 4.594 1.00 0.00 22 VAL A CA 6
ATOM 8693 C C . VAL A 1 22 ? 7.276 6.832 5.664 1.00 0.00 22 VAL A C 6
ATOM 8694 O O . VAL A 1 22 ? 6.737 6.720 6.763 1.00 0.00 22 VAL A O 6
ATOM 8707 N N . ASN A 1 23 ? 8.015 7.887 5.340 1.00 0.00 23 ASN A N 6
ATOM 8708 C CA . ASN A 1 23 ? 8.232 8.969 6.293 1.00 0.00 23 ASN A CA 6
ATOM 8709 C C . ASN A 1 23 ? 7.175 10.060 6.126 1.00 0.00 23 ASN A C 6
ATOM 8710 O O . ASN A 1 23 ? 7.252 11.118 6.756 1.00 0.00 23 ASN A O 6
ATOM 8721 N N . ASN A 1 24 ? 6.187 9.789 5.276 1.00 0.00 24 ASN A N 6
ATOM 8722 C CA . ASN A 1 24 ? 5.024 10.660 5.120 1.00 0.00 24 ASN A CA 6
ATOM 8723 C C . ASN A 1 24 ? 3.734 9.843 5.096 1.00 0.00 24 ASN A C 6
ATOM 8724 O O . ASN A 1 24 ? 2.700 10.310 4.612 1.00 0.00 24 ASN A O 6
ATOM 8735 N N . LEU A 1 25 ? 3.795 8.625 5.627 1.00 0.00 25 LEU A N 6
ATOM 8736 C CA . LEU A 1 25 ? 2.648 7.720 5.609 1.00 0.00 25 LEU A CA 6
ATOM 8737 C C . LEU A 1 25 ? 1.497 8.238 6.460 1.00 0.00 25 LEU A C 6
ATOM 8738 O O . LEU A 1 25 ? 1.693 8.769 7.555 1.00 0.00 25 LEU A O 6
ATOM 8754 N N . ASP A 1 26 ? 0.295 8.075 5.928 1.00 0.00 26 ASP A N 6
ATOM 8755 C CA . ASP A 1 26 ? -0.925 8.471 6.614 1.00 0.00 26 ASP A CA 6
ATOM 8756 C C . ASP A 1 26 ? -1.295 7.438 7.674 1.00 0.00 26 ASP A C 6
ATOM 8757 O O . ASP A 1 26 ? -1.107 6.243 7.447 1.00 0.00 26 ASP A O 6
ATOM 8766 N N . PRO A 1 27 ? -1.784 7.873 8.847 1.00 0.00 27 PRO A N 6
ATOM 8767 C CA . PRO A 1 27 ? -2.183 6.967 9.933 1.00 0.00 27 PRO A CA 6
ATOM 8768 C C . PRO A 1 27 ? -2.984 5.755 9.449 1.00 0.00 27 PRO A C 6
ATOM 8769 O O . PRO A 1 27 ? -2.685 4.612 9.820 1.00 0.00 27 PRO A O 6
ATOM 8780 N N . ASP A 1 28 ? -3.980 5.999 8.599 1.00 0.00 28 ASP A N 6
ATOM 8781 C CA . ASP A 1 28 ? -4.837 4.921 8.116 1.00 0.00 28 ASP A CA 6
ATOM 8782 C C . ASP A 1 28 ? -4.073 4.005 7.180 1.00 0.00 28 ASP A C 6
ATOM 8783 O O . ASP A 1 28 ? -4.136 2.789 7.324 1.00 0.00 28 ASP A O 6
ATOM 8792 N N . LEU A 1 29 ? -3.348 4.584 6.225 1.00 0.00 29 LEU A N 6
ATOM 8793 C CA . LEU A 1 29 ? -2.447 3.827 5.373 1.00 0.00 29 LEU A CA 6
ATOM 8794 C C . LEU A 1 29 ? -1.528 2.941 6.203 1.00 0.00 29 LEU A C 6
ATOM 8795 O O . LEU A 1 29 ? -1.410 1.744 5.947 1.00 0.00 29 LEU A O 6
ATOM 8811 N N . ARG A 1 30 ? -0.901 3.534 7.211 1.00 0.00 30 ARG A N 6
ATOM 8812 C CA . ARG A 1 30 ? 0.019 2.816 8.081 1.00 0.00 30 ARG A CA 6
ATOM 8813 C C . ARG A 1 30 ? -0.689 1.635 8.743 1.00 0.00 30 ARG A C 6
ATOM 8814 O O . ARG A 1 30 ? -0.135 0.544 8.839 1.00 0.00 30 ARG A O 6
ATOM 8835 N N . SER A 1 31 ? -1.924 1.857 9.174 1.00 0.00 31 SER A N 6
ATOM 8836 C CA . SER A 1 31 ? -2.718 0.813 9.805 1.00 0.00 31 SER A CA 6
ATOM 8837 C C . SER A 1 31 ? -3.095 -0.260 8.779 1.00 0.00 31 SER A C 6
ATOM 8838 O O . SER A 1 31 ? -2.905 -1.455 9.007 1.00 0.00 31 SER A O 6
ATOM 8846 N N . LEU A 1 32 ? -3.605 0.195 7.644 1.00 0.00 32 LEU A N 6
ATOM 8847 C CA . LEU A 1 32 ? -4.126 -0.670 6.594 1.00 0.00 32 LEU A CA 6
ATOM 8848 C C . LEU A 1 32 ? -3.060 -1.612 6.069 1.00 0.00 32 LEU A C 6
ATOM 8849 O O . LEU A 1 32 ? -3.224 -2.833 6.083 1.00 0.00 32 LEU A O 6
ATOM 8865 N N . PHE A 1 33 ? -1.974 -1.031 5.604 1.00 0.00 33 PHE A N 6
ATOM 8866 C CA . PHE A 1 33 ? -0.886 -1.794 5.014 1.00 0.00 33 PHE A CA 6
ATOM 8867 C C . PHE A 1 33 ? -0.304 -2.771 6.028 1.00 0.00 33 PHE A C 6
ATOM 8868 O O . PHE A 1 33 ? -0.003 -3.918 5.698 1.00 0.00 33 PHE A O 6
ATOM 8885 N N . SER A 1 34 ? -0.182 -2.316 7.269 1.00 0.00 34 SER A N 6
ATOM 8886 C CA . SER A 1 34 ? 0.318 -3.153 8.349 1.00 0.00 34 SER A CA 6
ATOM 8887 C C . SER A 1 34 ? -0.629 -4.327 8.608 1.00 0.00 34 SER A C 6
ATOM 8888 O O . SER A 1 34 ? -0.186 -5.451 8.855 1.00 0.00 34 SER A O 6
ATOM 8896 N N . ARG A 1 35 ? -1.933 -4.057 8.539 1.00 0.00 35 ARG A N 6
ATOM 8897 C CA . ARG A 1 35 ? -2.950 -5.098 8.681 1.00 0.00 35 ARG A CA 6
ATOM 8898 C C . ARG A 1 35 ? -2.843 -6.113 7.555 1.00 0.00 35 ARG A C 6
ATOM 8899 O O . ARG A 1 35 ? -2.999 -7.315 7.765 1.00 0.00 35 ARG A O 6
ATOM 8920 N N . ALA A 1 36 ? -2.573 -5.612 6.359 1.00 0.00 36 ALA A N 6
ATOM 8921 C CA . ALA A 1 36 ? -2.499 -6.448 5.170 1.00 0.00 36 ALA A CA 6
ATOM 8922 C C . ALA A 1 36 ? -1.246 -7.318 5.178 1.00 0.00 36 ALA A C 6
ATOM 8923 O O . ALA A 1 36 ? -1.167 -8.312 4.458 1.00 0.00 36 ALA A O 6
ATOM 8930 N N . GLY A 1 37 ? -0.271 -6.941 5.995 1.00 0.00 37 GLY A N 6
ATOM 8931 C CA . GLY A 1 37 ? 0.953 -7.713 6.099 1.00 0.00 37 GLY A CA 6
ATOM 8932 C C . GLY A 1 37 ? 2.128 -7.022 5.441 1.00 0.00 37 GLY A C 6
ATOM 8933 O O . GLY A 1 37 ? 3.259 -7.502 5.511 1.00 0.00 37 GLY A O 6
ATOM 8937 N N . ILE A 1 38 ? 1.850 -5.898 4.797 1.00 0.00 38 ILE A N 6
ATOM 8938 C CA . ILE A 1 38 ? 2.873 -5.109 4.136 1.00 0.00 38 ILE A CA 6
ATOM 8939 C C . ILE A 1 38 ? 3.752 -4.400 5.163 1.00 0.00 38 ILE A C 6
ATOM 8940 O O . ILE A 1 38 ? 3.276 -3.549 5.913 1.00 0.00 38 ILE A O 6
ATOM 8956 N N . SER A 1 39 ? 5.024 -4.761 5.206 1.00 0.00 39 SER A N 6
ATOM 8957 C CA . SER A 1 39 ? 5.965 -4.094 6.090 1.00 0.00 39 SER A CA 6
ATOM 8958 C C . SER A 1 39 ? 6.625 -2.930 5.350 1.00 0.00 39 SER A C 6
ATOM 8959 O O . SER A 1 39 ? 6.345 -2.714 4.173 1.00 0.00 39 SER A O 6
ATOM 8967 N N . GLU A 1 40 ? 7.499 -2.197 6.031 1.00 0.00 40 GLU A N 6
ATOM 8968 C CA . GLU A 1 40 ? 8.077 -0.967 5.486 1.00 0.00 40 GLU A CA 6
ATOM 8969 C C . GLU A 1 40 ? 8.798 -1.217 4.160 1.00 0.00 40 GLU A C 6
ATOM 8970 O O . GLU A 1 40 ? 8.589 -0.491 3.188 1.00 0.00 40 GLU A O 6
ATOM 8982 N N . ALA A 1 41 ? 9.636 -2.247 4.118 1.00 0.00 41 ALA A N 6
ATOM 8983 C CA . ALA A 1 41 ? 10.381 -2.565 2.905 1.00 0.00 41 ALA A CA 6
ATOM 8984 C C . ALA A 1 41 ? 9.446 -3.071 1.810 1.00 0.00 41 ALA A C 6
ATOM 8985 O O . ALA A 1 41 ? 9.568 -2.684 0.654 1.00 0.00 41 ALA A O 6
ATOM 8992 N N . GLN A 1 42 ? 8.506 -3.931 2.173 1.00 0.00 42 GLN A N 6
ATOM 8993 C CA . GLN A 1 42 ? 7.503 -4.412 1.223 1.00 0.00 42 GLN A CA 6
ATOM 8994 C C . GLN A 1 42 ? 6.745 -3.228 0.628 1.00 0.00 42 GLN A C 6
ATOM 8995 O O . GLN A 1 42 ? 6.478 -3.175 -0.567 1.00 0.00 42 GLN A O 6
ATOM 9009 N N . LEU A 1 43 ? 6.439 -2.267 1.484 1.00 0.00 43 LEU A N 6
ATOM 9010 C CA . LEU A 1 43 ? 5.693 -1.075 1.102 1.00 0.00 43 LEU A CA 6
ATOM 9011 C C . LEU A 1 43 ? 6.566 -0.109 0.300 1.00 0.00 43 LEU A C 6
ATOM 9012 O O . LEU A 1 43 ? 6.112 0.946 -0.146 1.00 0.00 43 LEU A O 6
ATOM 9028 N N . THR A 1 44 ? 7.824 -0.477 0.133 1.00 0.00 44 THR A N 6
ATOM 9029 C CA . THR A 1 44 ? 8.741 0.275 -0.699 1.00 0.00 44 THR A CA 6
ATOM 9030 C C . THR A 1 44 ? 9.356 -0.639 -1.753 1.00 0.00 44 THR A C 6
ATOM 9031 O O . THR A 1 44 ? 10.463 -0.407 -2.246 1.00 0.00 44 THR A O 6
ATOM 9042 N N . ASP A 1 45 ? 8.641 -1.717 -2.056 1.00 0.00 45 ASP A N 6
ATOM 9043 C CA . ASP A 1 45 ? 9.014 -2.601 -3.149 1.00 0.00 45 ASP A CA 6
ATOM 9044 C C . ASP A 1 45 ? 8.437 -2.092 -4.462 1.00 0.00 45 ASP A C 6
ATOM 9045 O O . ASP A 1 45 ? 7.313 -1.593 -4.478 1.00 0.00 45 ASP A O 6
ATOM 9054 N N . ALA A 1 46 ? 9.188 -2.220 -5.550 1.00 0.00 46 ALA A N 6
ATOM 9055 C CA . ALA A 1 46 ? 8.778 -1.648 -6.827 1.00 0.00 46 ALA A CA 6
ATOM 9056 C C . ALA A 1 46 ? 7.385 -2.124 -7.241 1.00 0.00 46 ALA A C 6
ATOM 9057 O O . ALA A 1 46 ? 6.469 -1.311 -7.402 1.00 0.00 46 ALA A O 6
ATOM 9064 N N . GLU A 1 47 ? 7.207 -3.439 -7.371 1.00 0.00 47 GLU A N 6
ATOM 9065 C CA . GLU A 1 47 ? 5.936 -3.968 -7.844 1.00 0.00 47 GLU A CA 6
ATOM 9066 C C . GLU A 1 47 ? 4.888 -3.915 -6.739 1.00 0.00 47 GLU A C 6
ATOM 9067 O O . GLU A 1 47 ? 3.738 -3.562 -6.999 1.00 0.00 47 GLU A O 6
ATOM 9079 N N . THR A 1 48 ? 5.282 -4.247 -5.508 1.00 0.00 48 THR A N 6
ATOM 9080 C CA . THR A 1 48 ? 4.366 -4.192 -4.376 1.00 0.00 48 THR A CA 6
ATOM 9081 C C . THR A 1 48 ? 3.693 -2.826 -4.267 1.00 0.00 48 THR A C 6
ATOM 9082 O O . THR A 1 48 ? 2.469 -2.730 -4.288 1.00 0.00 48 THR A O 6
ATOM 9093 N N . SER A 1 49 ? 4.496 -1.774 -4.187 1.00 0.00 49 SER A N 6
ATOM 9094 C CA . SER A 1 49 ? 3.974 -0.426 -3.998 1.00 0.00 49 SER A CA 6
ATOM 9095 C C . SER A 1 49 ? 3.127 0.016 -5.187 1.00 0.00 49 SER A C 6
ATOM 9096 O O . SER A 1 49 ? 2.059 0.608 -5.016 1.00 0.00 49 SER A O 6
ATOM 9104 N N . LYS A 1 50 ? 3.606 -0.287 -6.389 1.00 0.00 50 LYS A N 6
ATOM 9105 C CA . LYS A 1 50 ? 2.916 0.099 -7.613 1.00 0.00 50 LYS A CA 6
ATOM 9106 C C . LYS A 1 50 ? 1.532 -0.538 -7.659 1.00 0.00 50 LYS A C 6
ATOM 9107 O O . LYS A 1 50 ? 0.560 0.069 -8.118 1.00 0.00 50 LYS A O 6
ATOM 9126 N N . LEU A 1 51 ? 1.449 -1.752 -7.145 1.00 0.00 51 LEU A N 6
ATOM 9127 C CA . LEU A 1 51 ? 0.213 -2.508 -7.163 1.00 0.00 51 LEU A CA 6
ATOM 9128 C C . LEU A 1 51 ? -0.670 -2.179 -5.962 1.00 0.00 51 LEU A C 6
ATOM 9129 O O . LEU A 1 51 ? -1.893 -2.275 -6.053 1.00 0.00 51 LEU A O 6
ATOM 9145 N N . ILE A 1 52 ? -0.069 -1.803 -4.832 1.00 0.00 52 ILE A N 6
ATOM 9146 C CA . ILE A 1 52 ? -0.845 -1.256 -3.728 1.00 0.00 52 ILE A CA 6
ATOM 9147 C C . ILE A 1 52 ? -1.531 0.038 -4.149 1.00 0.00 52 ILE A C 6
ATOM 9148 O O . ILE A 1 52 ? -2.725 0.216 -3.916 1.00 0.00 52 ILE A O 6
ATOM 9164 N N . TYR A 1 53 ? -0.780 0.940 -4.776 1.00 0.00 53 TYR A N 6
ATOM 9165 C CA . TYR A 1 53 ? -1.357 2.186 -5.255 1.00 0.00 53 TYR A CA 6
ATOM 9166 C C . TYR A 1 53 ? -2.445 1.894 -6.279 1.00 0.00 53 TYR A C 6
ATOM 9167 O O . TYR A 1 53 ? -3.521 2.489 -6.241 1.00 0.00 53 TYR A O 6
ATOM 9185 N N . ASP A 1 54 ? -2.154 0.962 -7.182 1.00 0.00 54 ASP A N 6
ATOM 9186 C CA . ASP A 1 54 ? -3.133 0.509 -8.166 1.00 0.00 54 ASP A CA 6
ATOM 9187 C C . ASP A 1 54 ? -4.388 0.014 -7.466 1.00 0.00 54 ASP A C 6
ATOM 9188 O O . ASP A 1 54 ? -5.500 0.331 -7.869 1.00 0.00 54 ASP A O 6
ATOM 9197 N N . PHE A 1 55 ? -4.183 -0.749 -6.402 1.00 0.00 55 PHE A N 6
ATOM 9198 C CA . PHE A 1 55 ? -5.271 -1.230 -5.561 1.00 0.00 55 PHE A CA 6
ATOM 9199 C C . PHE A 1 55 ? -6.104 -0.074 -5.019 1.00 0.00 55 PHE A C 6
ATOM 9200 O O . PHE A 1 55 ? -7.319 -0.042 -5.191 1.00 0.00 55 PHE A O 6
ATOM 9217 N N . ILE A 1 56 ? -5.437 0.861 -4.358 1.00 0.00 56 ILE A N 6
ATOM 9218 C CA . ILE A 1 56 ? -6.105 1.983 -3.712 1.00 0.00 56 ILE A CA 6
ATOM 9219 C C . ILE A 1 56 ? -6.897 2.801 -4.728 1.00 0.00 56 ILE A C 6
ATOM 9220 O O . ILE A 1 56 ? -8.052 3.164 -4.492 1.00 0.00 56 ILE A O 6
ATOM 9236 N N . GLU A 1 57 ? -6.278 3.059 -5.869 1.00 0.00 57 GLU A N 6
ATOM 9237 C CA . GLU A 1 57 ? -6.925 3.789 -6.948 1.00 0.00 57 GLU A CA 6
ATOM 9238 C C . GLU A 1 57 ? -8.110 2.983 -7.484 1.00 0.00 57 GLU A C 6
ATOM 9239 O O . GLU A 1 57 ? -9.177 3.530 -7.770 1.00 0.00 57 GLU A O 6
ATOM 9251 N N . ASP A 1 58 ? -7.908 1.674 -7.589 1.00 0.00 58 ASP A N 6
ATOM 9252 C CA . ASP A 1 58 ? -8.938 0.740 -8.041 1.00 0.00 58 ASP A CA 6
ATOM 9253 C C . ASP A 1 58 ? -10.139 0.744 -7.096 1.00 0.00 58 ASP A C 6
ATOM 9254 O O . ASP A 1 58 ? -11.288 0.676 -7.535 1.00 0.00 58 ASP A O 6
ATOM 9263 N N . GLN A 1 59 ? -9.863 0.842 -5.799 1.00 0.00 59 GLN A N 6
ATOM 9264 C CA . GLN A 1 59 ? -10.913 0.845 -4.782 1.00 0.00 59 GLN A CA 6
ATOM 9265 C C . GLN A 1 59 ? -11.778 2.098 -4.875 1.00 0.00 59 GLN A C 6
ATOM 9266 O O . GLN A 1 59 ? -12.873 2.146 -4.316 1.00 0.00 59 GLN A O 6
ATOM 9280 N N . GLY A 1 60 ? -11.286 3.110 -5.571 1.00 0.00 60 GLY A N 6
ATOM 9281 C CA . GLY A 1 60 ? -12.010 4.361 -5.669 1.00 0.00 60 GLY A CA 6
ATOM 9282 C C . GLY A 1 60 ? -11.224 5.509 -5.078 1.00 0.00 60 GLY A C 6
ATOM 9283 O O . GLY A 1 60 ? -11.689 6.650 -5.054 1.00 0.00 60 GLY A O 6
ATOM 9287 N N . GLY A 1 61 ? -10.034 5.206 -4.582 1.00 0.00 61 GLY A N 6
ATOM 9288 C CA . GLY A 1 61 ? -9.176 6.234 -4.049 1.00 0.00 61 GLY A CA 6
ATOM 9289 C C . GLY A 1 61 ? -8.773 5.971 -2.616 1.00 0.00 61 GLY A C 6
ATOM 9290 O O . GLY A 1 61 ? -9.065 4.912 -2.061 1.00 0.00 61 GLY A O 6
ATOM 9294 N N . LEU A 1 62 ? -8.124 6.957 -2.013 1.00 0.00 62 LEU A N 6
ATOM 9295 C CA . LEU A 1 62 ? -7.571 6.818 -0.671 1.00 0.00 62 LEU A CA 6
ATOM 9296 C C . LEU A 1 62 ? -8.686 6.779 0.355 1.00 0.00 62 LEU A C 6
ATOM 9297 O O . LEU A 1 62 ? -8.706 5.923 1.240 1.00 0.00 62 LEU A O 6
ATOM 9313 N N . GLU A 1 63 ? -9.622 7.707 0.205 1.00 0.00 63 GLU A N 6
ATOM 9314 C CA . GLU A 1 63 ? -10.744 7.849 1.124 1.00 0.00 63 GLU A CA 6
ATOM 9315 C C . GLU A 1 63 ? -11.551 6.557 1.180 1.00 0.00 63 GLU A C 6
ATOM 9316 O O . GLU A 1 63 ? -12.098 6.195 2.220 1.00 0.00 63 GLU A O 6
ATOM 9328 N N . ALA A 1 64 ? -11.585 5.856 0.054 1.00 0.00 64 ALA A N 6
ATOM 9329 C CA . ALA A 1 64 ? -12.396 4.661 -0.094 1.00 0.00 64 ALA A CA 6
ATOM 9330 C C . ALA A 1 64 ? -11.947 3.547 0.847 1.00 0.00 64 ALA A C 6
ATOM 9331 O O . ALA A 1 64 ? -12.752 3.028 1.623 1.00 0.00 64 ALA A O 6
ATOM 9338 N N . VAL A 1 65 ? -10.664 3.191 0.805 1.00 0.00 65 VAL A N 6
ATOM 9339 C CA . VAL A 1 65 ? -10.180 2.067 1.601 1.00 0.00 65 VAL A CA 6
ATOM 9340 C C . VAL A 1 65 ? -10.210 2.428 3.081 1.00 0.00 65 VAL A C 6
ATOM 9341 O O . VAL A 1 65 ? -10.483 1.582 3.928 1.00 0.00 65 VAL A O 6
ATOM 9354 N N . ARG A 1 66 ? -9.977 3.708 3.376 1.00 0.00 66 ARG A N 6
ATOM 9355 C CA . ARG A 1 66 ? -9.979 4.195 4.749 1.00 0.00 66 ARG A CA 6
ATOM 9356 C C . ARG A 1 66 ? -11.355 4.013 5.374 1.00 0.00 66 ARG A C 6
ATOM 9357 O O . ARG A 1 66 ? -11.484 3.834 6.586 1.00 0.00 66 ARG A O 6
ATOM 9378 N N . GLN A 1 67 ? -12.382 4.044 4.534 1.00 0.00 67 GLN A N 6
ATOM 9379 C CA . GLN A 1 67 ? -13.746 3.850 4.990 1.00 0.00 67 GLN A CA 6
ATOM 9380 C C . GLN A 1 67 ? -14.075 2.365 5.137 1.00 0.00 67 GLN A C 6
ATOM 9381 O O . GLN A 1 67 ? -14.840 1.990 6.019 1.00 0.00 67 GLN A O 6
ATOM 9395 N N . GLU A 1 68 ? -13.483 1.520 4.289 1.00 0.00 68 GLU A N 6
ATOM 9396 C CA . GLU A 1 68 ? -13.678 0.074 4.386 1.00 0.00 68 GLU A CA 6
ATOM 9397 C C . GLU A 1 68 ? -13.057 -0.455 5.672 1.00 0.00 68 GLU A C 6
ATOM 9398 O O . GLU A 1 68 ? -13.512 -1.448 6.228 1.00 0.00 68 GLU A O 6
ATOM 9410 N N . MET A 1 69 ? -12.014 0.224 6.142 1.00 0.00 69 MET A N 6
ATOM 9411 C CA . MET A 1 69 ? -11.381 -0.118 7.417 1.00 0.00 69 MET A CA 6
ATOM 9412 C C . MET A 1 69 ? -12.389 0.046 8.548 1.00 0.00 69 MET A C 6
ATOM 9413 O O . MET A 1 69 ? -12.338 -0.645 9.565 1.00 0.00 69 MET A O 6
ATOM 9427 N N . ARG A 1 70 ? -13.318 0.971 8.339 1.00 0.00 70 ARG A N 6
ATOM 9428 C CA . ARG A 1 70 ? -14.359 1.276 9.307 1.00 0.00 70 ARG A CA 6
ATOM 9429 C C . ARG A 1 70 ? -15.663 0.639 8.846 1.00 0.00 70 ARG A C 6
ATOM 9430 O O . ARG A 1 70 ? -16.749 0.965 9.328 1.00 0.00 70 ARG A O 6
ATOM 9451 N N . ARG A 1 71 ? -15.532 -0.273 7.895 1.00 0.00 71 ARG A N 6
ATOM 9452 C CA . ARG A 1 71 ? -16.673 -0.907 7.265 1.00 0.00 71 ARG A CA 6
ATOM 9453 C C . ARG A 1 71 ? -16.461 -2.420 7.190 1.00 0.00 71 ARG A C 6
ATOM 9454 O O . ARG A 1 71 ? -16.675 -3.131 8.175 1.00 0.00 71 ARG A O 6
ATOM 9475 N N . GLN A 1 72 ? -16.009 -2.886 6.022 1.00 0.00 72 GLN A N 6
ATOM 9476 C CA . GLN A 1 72 ? -15.757 -4.299 5.754 1.00 0.00 72 GLN A CA 6
ATOM 9477 C C . GLN A 1 72 ? -15.477 -4.476 4.268 1.00 0.00 72 GLN A C 6
ATOM 9478 O O . GLN A 1 72 ? -15.616 -5.608 3.755 1.00 0.00 72 GLN A O 6
ATOM 9493 N N . GLY B 2 1 ? -12.447 -15.280 -0.118 1.00 0.00 73 GLY B N 6
ATOM 9494 C CA . GLY B 2 1 ? -13.159 -14.436 0.868 1.00 0.00 73 GLY B CA 6
ATOM 9495 C C . GLY B 2 1 ? -12.219 -13.486 1.575 1.00 0.00 73 GLY B C 6
ATOM 9496 O O . GLY B 2 1 ? -11.180 -13.112 1.031 1.00 0.00 73 GLY B O 6
ATOM 9502 N N . HIS B 2 2 ? -12.574 -13.095 2.787 1.00 0.00 74 HIS B N 6
ATOM 9503 C CA . HIS B 2 2 ? -11.736 -12.215 3.584 1.00 0.00 74 HIS B CA 6
ATOM 9504 C C . HIS B 2 2 ? -11.588 -12.790 4.986 1.00 0.00 74 HIS B C 6
ATOM 9505 O O . HIS B 2 2 ? -12.519 -12.722 5.787 1.00 0.00 74 HIS B O 6
ATOM 9520 N N . MET B 2 3 ? -10.428 -13.371 5.279 1.00 0.00 75 MET B N 6
ATOM 9521 C CA . MET B 2 3 ? -10.173 -13.937 6.604 1.00 0.00 75 MET B CA 6
ATOM 9522 C C . MET B 2 3 ? -10.032 -12.822 7.633 1.00 0.00 75 MET B C 6
ATOM 9523 O O . MET B 2 3 ? -10.106 -13.047 8.844 1.00 0.00 75 MET B O 6
ATOM 9537 N N . LEU B 2 4 ? -9.826 -11.621 7.125 1.00 0.00 76 LEU B N 6
ATOM 9538 C CA . LEU B 2 4 ? -9.741 -10.425 7.943 1.00 0.00 76 LEU B CA 6
ATOM 9539 C C . LEU B 2 4 ? -10.937 -9.536 7.608 1.00 0.00 76 LEU B C 6
ATOM 9540 O O . LEU B 2 4 ? -11.369 -9.494 6.455 1.00 0.00 76 LEU B O 6
ATOM 9556 N N . PRO B 2 5 ? -11.473 -8.807 8.592 1.00 0.00 77 PRO B N 6
ATOM 9557 C CA . PRO B 2 5 ? -12.709 -8.043 8.446 1.00 0.00 77 PRO B CA 6
ATOM 9558 C C . PRO B 2 5 ? -12.438 -6.624 7.979 1.00 0.00 77 PRO B C 6
ATOM 9559 O O . PRO B 2 5 ? -12.961 -5.655 8.535 1.00 0.00 77 PRO B O 6
ATOM 9570 N N . ASP B 2 6 ? -11.628 -6.510 6.948 1.00 0.00 78 ASP B N 6
ATOM 9571 C CA . ASP B 2 6 ? -11.067 -5.233 6.574 1.00 0.00 78 ASP B CA 6
ATOM 9572 C C . ASP B 2 6 ? -10.569 -5.280 5.137 1.00 0.00 78 ASP B C 6
ATOM 9573 O O . ASP B 2 6 ? -10.285 -6.359 4.603 1.00 0.00 78 ASP B O 6
ATOM 9582 N N . VAL B 2 7 ? -10.458 -4.105 4.529 1.00 0.00 79 VAL B N 6
ATOM 9583 C CA . VAL B 2 7 ? -9.868 -3.956 3.200 1.00 0.00 79 VAL B CA 6
ATOM 9584 C C . VAL B 2 7 ? -8.425 -4.481 3.202 1.00 0.00 79 VAL B C 6
ATOM 9585 O O . VAL B 2 7 ? -7.836 -4.746 2.155 1.00 0.00 79 VAL B O 6
ATOM 9598 N N . ALA B 2 8 ? -7.881 -4.642 4.401 1.00 0.00 80 ALA B N 6
ATOM 9599 C CA . ALA B 2 8 ? -6.612 -5.322 4.616 1.00 0.00 80 ALA B CA 6
ATOM 9600 C C . ALA B 2 8 ? -6.518 -6.625 3.816 1.00 0.00 80 ALA B C 6
ATOM 9601 O O . ALA B 2 8 ? -5.602 -6.807 3.015 1.00 0.00 80 ALA B O 6
ATOM 9608 N N . GLN B 2 9 ? -7.479 -7.521 4.023 1.00 0.00 81 GLN B N 6
ATOM 9609 C CA . GLN B 2 9 ? -7.482 -8.810 3.333 1.00 0.00 81 GLN B CA 6
ATOM 9610 C C . GLN B 2 9 ? -7.754 -8.618 1.850 1.00 0.00 81 GLN B C 6
ATOM 9611 O O . GLN B 2 9 ? -7.298 -9.395 1.017 1.00 0.00 81 GLN B O 6
ATOM 9625 N N . ARG B 2 10 ? -8.488 -7.567 1.536 1.00 0.00 82 ARG B N 6
ATOM 9626 C CA . ARG B 2 10 ? -8.816 -7.235 0.165 1.00 0.00 82 ARG B CA 6
ATOM 9627 C C . ARG B 2 10 ? -7.545 -6.831 -0.587 1.00 0.00 82 ARG B C 6
ATOM 9628 O O . ARG B 2 10 ? -7.378 -7.124 -1.774 1.00 0.00 82 ARG B O 6
ATOM 9649 N N . LEU B 2 11 ? -6.636 -6.193 0.135 1.00 0.00 83 LEU B N 6
ATOM 9650 C CA . LEU B 2 11 ? -5.358 -5.783 -0.422 1.00 0.00 83 LEU B CA 6
ATOM 9651 C C . LEU B 2 11 ? -4.407 -6.975 -0.513 1.00 0.00 83 LEU B C 6
ATOM 9652 O O . LEU B 2 11 ? -3.670 -7.107 -1.488 1.00 0.00 83 LEU B O 6
ATOM 9668 N N . MET B 2 12 ? -4.450 -7.846 0.499 1.00 0.00 84 MET B N 6
ATOM 9669 C CA . MET B 2 12 ? -3.618 -9.056 0.524 1.00 0.00 84 MET B CA 6
ATOM 9670 C C . MET B 2 12 ? -3.728 -9.816 -0.791 1.00 0.00 84 MET B C 6
ATOM 9671 O O . MET B 2 12 ? -2.725 -10.189 -1.400 1.00 0.00 84 MET B O 6
ATOM 9685 N N . GLN B 2 13 ? -4.966 -10.021 -1.221 1.00 0.00 85 GLN B N 6
ATOM 9686 C CA . GLN B 2 13 ? -5.253 -10.773 -2.434 1.00 0.00 85 GLN B CA 6
ATOM 9687 C C . GLN B 2 13 ? -4.685 -10.067 -3.660 1.00 0.00 85 GLN B C 6
ATOM 9688 O O . GLN B 2 13 ? -4.126 -10.708 -4.549 1.00 0.00 85 GLN B O 6
ATOM 9702 N N . HIS B 2 14 ? -4.799 -8.742 -3.678 1.00 0.00 86 HIS B N 6
ATOM 9703 C CA . HIS B 2 14 ? -4.425 -7.954 -4.851 1.00 0.00 86 HIS B CA 6
ATOM 9704 C C . HIS B 2 14 ? -2.918 -8.021 -5.123 1.00 0.00 86 HIS B C 6
ATOM 9705 O O . HIS B 2 14 ? -2.483 -7.909 -6.268 1.00 0.00 86 HIS B O 6
ATOM 9720 N N . LEU B 2 15 ? -2.113 -8.202 -4.078 1.00 0.00 87 LEU B N 6
ATOM 9721 C CA . LEU B 2 15 ? -0.678 -8.392 -4.274 1.00 0.00 87 LEU B CA 6
ATOM 9722 C C . LEU B 2 15 ? -0.383 -9.834 -4.677 1.00 0.00 87 LEU B C 6
ATOM 9723 O O . LEU B 2 15 ? 0.507 -10.097 -5.491 1.00 0.00 87 LEU B O 6
ATOM 9739 N N . ALA B 2 16 ? -1.157 -10.760 -4.125 1.00 0.00 88 ALA B N 6
ATOM 9740 C CA . ALA B 2 16 ? -0.940 -12.185 -4.350 1.00 0.00 88 ALA B CA 6
ATOM 9741 C C . ALA B 2 16 ? -1.206 -12.577 -5.800 1.00 0.00 88 ALA B C 6
ATOM 9742 O O . ALA B 2 16 ? -0.696 -13.591 -6.280 1.00 0.00 88 ALA B O 6
ATOM 9749 N N . GLU B 2 17 ? -2.002 -11.766 -6.494 1.00 0.00 89 GLU B N 6
ATOM 9750 C CA . GLU B 2 17 ? -2.332 -12.016 -7.896 1.00 0.00 89 GLU B CA 6
ATOM 9751 C C . GLU B 2 17 ? -1.093 -11.964 -8.782 1.00 0.00 89 GLU B C 6
ATOM 9752 O O . GLU B 2 17 ? -1.008 -12.668 -9.788 1.00 0.00 89 GLU B O 6
ATOM 9764 N N . HIS B 2 18 ? -0.133 -11.129 -8.409 1.00 0.00 90 HIS B N 6
ATOM 9765 C CA . HIS B 2 18 ? 0.981 -10.821 -9.295 1.00 0.00 90 HIS B CA 6
ATOM 9766 C C . HIS B 2 18 ? 2.248 -11.584 -8.911 1.00 0.00 90 HIS B C 6
ATOM 9767 O O . HIS B 2 18 ? 2.628 -12.538 -9.586 1.00 0.00 90 HIS B O 6
ATOM 9782 N N . GLY B 2 19 ? 2.898 -11.170 -7.832 1.00 0.00 91 GLY B N 6
ATOM 9783 C CA . GLY B 2 19 ? 4.105 -11.852 -7.395 1.00 0.00 91 GLY B CA 6
ATOM 9784 C C . GLY B 2 19 ? 4.905 -11.034 -6.404 1.00 0.00 91 GLY B C 6
ATOM 9785 O O . GLY B 2 19 ? 6.128 -11.152 -6.334 1.00 0.00 91 GLY B O 6
ATOM 9789 N N . ILE B 2 20 ? 4.196 -10.221 -5.632 1.00 0.00 92 ILE B N 6
ATOM 9790 C CA . ILE B 2 20 ? 4.794 -9.323 -4.649 1.00 0.00 92 ILE B CA 6
ATOM 9791 C C . ILE B 2 20 ? 5.721 -10.057 -3.684 1.00 0.00 92 ILE B C 6
ATOM 9792 O O . ILE B 2 20 ? 5.460 -11.202 -3.306 1.00 0.00 92 ILE B O 6
ATOM 9808 N N . GLN B 2 21 ? 6.810 -9.394 -3.303 1.00 0.00 93 GLN B N 6
ATOM 9809 C CA . GLN B 2 21 ? 7.740 -9.945 -2.324 1.00 0.00 93 GLN B CA 6
ATOM 9810 C C . GLN B 2 21 ? 7.277 -9.576 -0.917 1.00 0.00 93 GLN B C 6
ATOM 9811 O O . GLN B 2 21 ? 7.477 -8.449 -0.466 1.00 0.00 93 GLN B O 6
ATOM 9825 N N . PRO B 2 22 ? 6.653 -10.527 -0.205 1.00 0.00 94 PRO B N 6
ATOM 9826 C CA . PRO B 2 22 ? 5.979 -10.259 1.060 1.00 0.00 94 PRO B CA 6
ATOM 9827 C C . PRO B 2 22 ? 6.893 -10.356 2.281 1.00 0.00 94 PRO B C 6
ATOM 9828 O O . PRO B 2 22 ? 7.892 -11.078 2.284 1.00 0.00 94 PRO B O 6
ATOM 9839 N N . ALA B 2 23 ? 6.525 -9.626 3.326 1.00 0.00 95 ALA B N 6
ATOM 9840 C CA . ALA B 2 23 ? 7.264 -9.643 4.579 1.00 0.00 95 ALA B CA 6
ATOM 9841 C C . ALA B 2 23 ? 6.784 -10.773 5.478 1.00 0.00 95 ALA B C 6
ATOM 9842 O O . ALA B 2 23 ? 7.250 -10.924 6.606 1.00 0.00 95 ALA B O 6
ATOM 9849 N N . ARG B 2 24 ? 5.855 -11.566 4.968 1.00 0.00 96 ARG B N 6
ATOM 9850 C CA . ARG B 2 24 ? 5.282 -12.666 5.735 1.00 0.00 96 ARG B CA 6
ATOM 9851 C C . ARG B 2 24 ? 6.311 -13.772 5.917 1.00 0.00 96 ARG B C 6
ATOM 9852 O O . ARG B 2 24 ? 6.482 -14.308 7.009 1.00 0.00 96 ARG B O 6
ATOM 9873 N N . ASN B 2 25 ? 7.007 -14.092 4.836 1.00 0.00 97 ASN B N 6
ATOM 9874 C CA . ASN B 2 25 ? 8.070 -15.087 4.866 1.00 0.00 97 ASN B CA 6
ATOM 9875 C C . ASN B 2 25 ? 9.428 -14.395 4.862 1.00 0.00 97 ASN B C 6
ATOM 9876 O O . ASN B 2 25 ? 10.445 -14.994 4.506 1.00 0.00 97 ASN B O 6
ATOM 9887 N N . MET B 2 26 ? 9.421 -13.121 5.261 1.00 0.00 98 MET B N 6
ATOM 9888 C CA . MET B 2 26 ? 10.633 -12.305 5.342 1.00 0.00 98 MET B CA 6
ATOM 9889 C C . MET B 2 26 ? 11.365 -12.260 4.001 1.00 0.00 98 MET B C 6
ATOM 9890 O O . MET B 2 26 ? 12.594 -12.347 3.948 1.00 0.00 98 MET B O 6
ATOM 9904 N N . ALA B 2 27 ? 10.607 -12.107 2.925 1.00 0.00 99 ALA B N 6
ATOM 9905 C CA . ALA B 2 27 ? 11.180 -12.072 1.587 1.00 0.00 99 ALA B CA 6
ATOM 9906 C C . ALA B 2 27 ? 11.190 -10.651 1.035 1.00 0.00 99 ALA B C 6
ATOM 9907 O O . ALA B 2 27 ? 11.050 -10.438 -0.170 1.00 0.00 99 ALA B O 6
ATOM 9914 N N . GLU B 2 28 ? 11.352 -9.678 1.923 1.00 0.00 100 GLU B N 6
ATOM 9915 C CA . GLU B 2 28 ? 11.428 -8.285 1.519 1.00 0.00 100 GLU B CA 6
ATOM 9916 C C . GLU B 2 28 ? 12.702 -8.042 0.725 1.00 0.00 100 GLU B C 6
ATOM 9917 O O . GLU B 2 28 ? 13.790 -8.429 1.155 1.00 0.00 100 GLU B O 6
ATOM 9929 N N . HIS B 2 29 ? 12.547 -7.440 -0.447 1.00 0.00 101 HIS B N 6
ATOM 9930 C CA . HIS B 2 29 ? 13.676 -7.121 -1.322 1.00 0.00 101 HIS B CA 6
ATOM 9931 C C . HIS B 2 29 ? 14.754 -6.329 -0.575 1.00 0.00 101 HIS B C 6
ATOM 9932 O O . HIS B 2 29 ? 14.470 -5.305 0.050 1.00 0.00 101 HIS B O 6
ATOM 9947 N N . ILE B 2 30 ? 15.981 -6.821 -0.626 1.00 0.00 102 ILE B N 6
ATOM 9948 C CA . ILE B 2 30 ? 17.106 -6.140 -0.005 1.00 0.00 102 ILE B CA 6
ATOM 9949 C C . ILE B 2 30 ? 18.189 -5.885 -1.046 1.00 0.00 102 ILE B C 6
ATOM 9950 O O . ILE B 2 30 ? 18.828 -6.821 -1.529 1.00 0.00 102 ILE B O 6
ATOM 9966 N N . PRO B 2 31 ? 18.382 -4.620 -1.438 1.00 0.00 103 PRO B N 6
ATOM 9967 C CA . PRO B 2 31 ? 19.393 -4.250 -2.421 1.00 0.00 103 PRO B CA 6
ATOM 9968 C C . PRO B 2 31 ? 20.771 -4.044 -1.791 1.00 0.00 103 PRO B C 6
ATOM 9969 O O . PRO B 2 31 ? 20.958 -3.156 -0.955 1.00 0.00 103 PRO B O 6
ATOM 9980 N N . PRO B 2 32 ? 21.752 -4.871 -2.177 1.00 0.00 104 PRO B N 6
ATOM 9981 C CA . PRO B 2 32 ? 23.131 -4.745 -1.703 1.00 0.00 104 PRO B CA 6
ATOM 9982 C C . PRO B 2 32 ? 23.838 -3.551 -2.338 1.00 0.00 104 PRO B C 6
ATOM 9983 O O . PRO B 2 32 ? 23.352 -2.976 -3.316 1.00 0.00 104 PRO B O 6
ATOM 9994 N N . ALA B 2 33 ? 24.981 -3.180 -1.784 1.00 0.00 105 ALA B N 6
ATOM 9995 C CA . ALA B 2 33 ? 25.745 -2.058 -2.305 1.00 0.00 105 ALA B CA 6
ATOM 9996 C C . ALA B 2 33 ? 26.793 -2.541 -3.299 1.00 0.00 105 ALA B C 6
ATOM 9997 O O . ALA B 2 33 ? 27.722 -3.264 -2.932 1.00 0.00 105 ALA B O 6
ATOM 10004 N N . PRO B 2 34 ? 26.642 -2.167 -4.578 1.00 0.00 106 PRO B N 6
ATOM 10005 C CA . PRO B 2 34 ? 27.578 -2.554 -5.634 1.00 0.00 106 PRO B CA 6
ATOM 10006 C C . PRO B 2 34 ? 28.944 -1.902 -5.453 1.00 0.00 106 PRO B C 6
ATOM 10007 O O . PRO B 2 34 ? 29.138 -0.731 -5.797 1.00 0.00 106 PRO B O 6
ATOM 10018 N N . ASN B 2 35 ? 29.879 -2.651 -4.891 1.00 0.00 107 ASN B N 6
ATOM 10019 C CA . ASN B 2 35 ? 31.234 -2.159 -4.687 1.00 0.00 107 ASN B CA 6
ATOM 10020 C C . ASN B 2 35 ? 32.207 -2.881 -5.611 1.00 0.00 107 ASN B C 6
ATOM 10021 O O . ASN B 2 35 ? 31.811 -3.773 -6.365 1.00 0.00 107 ASN B O 6
ATOM 10032 N N . TRP B 2 36 ? 33.473 -2.491 -5.548 1.00 0.00 108 TRP B N 6
ATOM 10033 C CA . TRP B 2 36 ? 34.517 -3.123 -6.339 1.00 0.00 108 TRP B CA 6
ATOM 10034 C C . TRP B 2 36 ? 35.161 -4.242 -5.534 1.00 0.00 108 TRP B C 6
ATOM 10035 O O . TRP B 2 36 ? 35.126 -5.402 -5.992 1.00 0.00 108 TRP B O 6
ATOM 10057 N N . GLY A 1 1 ? -10.273 28.471 5.154 1.00 0.00 1 GLY A N 7
ATOM 10058 C CA . GLY A 1 1 ? -11.128 28.540 3.946 1.00 0.00 1 GLY A CA 7
ATOM 10059 C C . GLY A 1 1 ? -10.433 27.983 2.726 1.00 0.00 1 GLY A C 7
ATOM 10060 O O . GLY A 1 1 ? -9.881 28.729 1.915 1.00 0.00 1 GLY A O 7
ATOM 10066 N N . HIS A 1 2 ? -10.450 26.665 2.600 1.00 0.00 2 HIS A N 7
ATOM 10067 C CA . HIS A 1 2 ? -9.819 25.984 1.481 1.00 0.00 2 HIS A CA 7
ATOM 10068 C C . HIS A 1 2 ? -10.671 24.802 1.054 1.00 0.00 2 HIS A C 7
ATOM 10069 O O . HIS A 1 2 ? -10.756 23.793 1.756 1.00 0.00 2 HIS A O 7
ATOM 10084 N N . MET A 1 3 ? -11.314 24.945 -0.093 1.00 0.00 3 MET A N 7
ATOM 10085 C CA . MET A 1 3 ? -12.286 23.968 -0.559 1.00 0.00 3 MET A CA 7
ATOM 10086 C C . MET A 1 3 ? -11.627 22.875 -1.392 1.00 0.00 3 MET A C 7
ATOM 10087 O O . MET A 1 3 ? -10.601 23.110 -2.039 1.00 0.00 3 MET A O 7
ATOM 10101 N N . SER A 1 4 ? -12.234 21.686 -1.348 1.00 0.00 4 SER A N 7
ATOM 10102 C CA . SER A 1 4 ? -11.813 20.522 -2.135 1.00 0.00 4 SER A CA 7
ATOM 10103 C C . SER A 1 4 ? -10.489 19.929 -1.641 1.00 0.00 4 SER A C 7
ATOM 10104 O O . SER A 1 4 ? -10.447 18.781 -1.194 1.00 0.00 4 SER A O 7
ATOM 10112 N N . GLY A 1 5 ? -9.420 20.708 -1.715 1.00 0.00 5 GLY A N 7
ATOM 10113 C CA . GLY A 1 5 ? -8.116 20.225 -1.312 1.00 0.00 5 GLY A CA 7
ATOM 10114 C C . GLY A 1 5 ? -7.352 19.619 -2.471 1.00 0.00 5 GLY A C 7
ATOM 10115 O O . GLY A 1 5 ? -7.438 20.105 -3.600 1.00 0.00 5 GLY A O 7
ATOM 10119 N N . PHE A 1 6 ? -6.609 18.558 -2.197 1.00 0.00 6 PHE A N 7
ATOM 10120 C CA . PHE A 1 6 ? -5.833 17.876 -3.225 1.00 0.00 6 PHE A CA 7
ATOM 10121 C C . PHE A 1 6 ? -6.218 16.396 -3.250 1.00 0.00 6 PHE A C 7
ATOM 10122 O O . PHE A 1 6 ? -5.395 15.511 -3.009 1.00 0.00 6 PHE A O 7
ATOM 10139 N N . LYS A 1 7 ? -7.485 16.141 -3.548 1.00 0.00 7 LYS A N 7
ATOM 10140 C CA . LYS A 1 7 ? -8.041 14.797 -3.453 1.00 0.00 7 LYS A CA 7
ATOM 10141 C C . LYS A 1 7 ? -7.948 14.043 -4.771 1.00 0.00 7 LYS A C 7
ATOM 10142 O O . LYS A 1 7 ? -8.084 14.630 -5.842 1.00 0.00 7 LYS A O 7
ATOM 10161 N N . HIS A 1 8 ? -7.721 12.734 -4.656 1.00 0.00 8 HIS A N 7
ATOM 10162 C CA . HIS A 1 8 ? -7.730 11.803 -5.788 1.00 0.00 8 HIS A CA 7
ATOM 10163 C C . HIS A 1 8 ? -6.923 12.326 -6.979 1.00 0.00 8 HIS A C 7
ATOM 10164 O O . HIS A 1 8 ? -7.485 12.738 -7.993 1.00 0.00 8 HIS A O 7
ATOM 10179 N N . VAL A 1 9 ? -5.605 12.257 -6.836 1.00 0.00 9 VAL A N 7
ATOM 10180 C CA . VAL A 1 9 ? -4.645 12.787 -7.810 1.00 0.00 9 VAL A CA 7
ATOM 10181 C C . VAL A 1 9 ? -3.323 13.000 -7.085 1.00 0.00 9 VAL A C 7
ATOM 10182 O O . VAL A 1 9 ? -2.262 13.156 -7.688 1.00 0.00 9 VAL A O 7
ATOM 10195 N N . SER A 1 10 ? -3.430 12.973 -5.765 1.00 0.00 10 SER A N 7
ATOM 10196 C CA . SER A 1 10 ? -2.319 13.209 -4.864 1.00 0.00 10 SER A CA 7
ATOM 10197 C C . SER A 1 10 ? -1.216 12.166 -5.030 1.00 0.00 10 SER A C 7
ATOM 10198 O O . SER A 1 10 ? -0.042 12.448 -4.792 1.00 0.00 10 SER A O 7
ATOM 10206 N N . HIS A 1 11 ? -1.619 10.953 -5.430 1.00 0.00 11 HIS A N 7
ATOM 10207 C CA . HIS A 1 11 ? -0.738 9.778 -5.439 1.00 0.00 11 HIS A CA 7
ATOM 10208 C C . HIS A 1 11 ? -0.410 9.365 -4.008 1.00 0.00 11 HIS A C 7
ATOM 10209 O O . HIS A 1 11 ? 0.389 8.458 -3.794 1.00 0.00 11 HIS A O 7
ATOM 10224 N N . VAL A 1 12 ? -1.053 10.072 -3.063 1.00 0.00 12 VAL A N 7
ATOM 10225 C CA . VAL A 1 12 ? -0.989 9.854 -1.604 1.00 0.00 12 VAL A CA 7
ATOM 10226 C C . VAL A 1 12 ? 0.420 9.975 -1.004 1.00 0.00 12 VAL A C 7
ATOM 10227 O O . VAL A 1 12 ? 0.607 10.659 0.005 1.00 0.00 12 VAL A O 7
ATOM 10240 N N . GLY A 1 13 ? 1.394 9.335 -1.614 1.00 0.00 13 GLY A N 7
ATOM 10241 C CA . GLY A 1 13 ? 2.746 9.356 -1.110 1.00 0.00 13 GLY A CA 7
ATOM 10242 C C . GLY A 1 13 ? 3.533 8.198 -1.664 1.00 0.00 13 GLY A C 7
ATOM 10243 O O . GLY A 1 13 ? 4.335 7.582 -0.966 1.00 0.00 13 GLY A O 7
ATOM 10247 N N . TRP A 1 14 ? 3.287 7.904 -2.930 1.00 0.00 14 TRP A N 7
ATOM 10248 C CA . TRP A 1 14 ? 3.878 6.752 -3.581 1.00 0.00 14 TRP A CA 7
ATOM 10249 C C . TRP A 1 14 ? 4.695 7.172 -4.797 1.00 0.00 14 TRP A C 7
ATOM 10250 O O . TRP A 1 14 ? 4.249 7.984 -5.608 1.00 0.00 14 TRP A O 7
ATOM 10271 N N . ASP A 1 15 ? 5.897 6.630 -4.904 1.00 0.00 15 ASP A N 7
ATOM 10272 C CA . ASP A 1 15 ? 6.732 6.825 -6.077 1.00 0.00 15 ASP A CA 7
ATOM 10273 C C . ASP A 1 15 ? 6.807 5.527 -6.871 1.00 0.00 15 ASP A C 7
ATOM 10274 O O . ASP A 1 15 ? 6.919 4.452 -6.287 1.00 0.00 15 ASP A O 7
ATOM 10283 N N . PRO A 1 16 ? 6.736 5.618 -8.202 1.00 0.00 16 PRO A N 7
ATOM 10284 C CA . PRO A 1 16 ? 6.661 4.464 -9.105 1.00 0.00 16 PRO A CA 7
ATOM 10285 C C . PRO A 1 16 ? 7.619 3.327 -8.734 1.00 0.00 16 PRO A C 7
ATOM 10286 O O . PRO A 1 16 ? 7.204 2.170 -8.615 1.00 0.00 16 PRO A O 7
ATOM 10297 N N . GLN A 1 17 ? 8.895 3.649 -8.550 1.00 0.00 17 GLN A N 7
ATOM 10298 C CA . GLN A 1 17 ? 9.891 2.629 -8.245 1.00 0.00 17 GLN A CA 7
ATOM 10299 C C . GLN A 1 17 ? 10.291 2.645 -6.775 1.00 0.00 17 GLN A C 7
ATOM 10300 O O . GLN A 1 17 ? 10.636 1.607 -6.209 1.00 0.00 17 GLN A O 7
ATOM 10314 N N . ASN A 1 18 ? 10.256 3.817 -6.155 1.00 0.00 18 ASN A N 7
ATOM 10315 C CA . ASN A 1 18 ? 10.717 3.953 -4.776 1.00 0.00 18 ASN A CA 7
ATOM 10316 C C . ASN A 1 18 ? 9.651 3.498 -3.789 1.00 0.00 18 ASN A C 7
ATOM 10317 O O . ASN A 1 18 ? 9.939 3.255 -2.617 1.00 0.00 18 ASN A O 7
ATOM 10328 N N . GLY A 1 19 ? 8.423 3.387 -4.268 1.00 0.00 19 GLY A N 7
ATOM 10329 C CA . GLY A 1 19 ? 7.347 2.911 -3.435 1.00 0.00 19 GLY A CA 7
ATOM 10330 C C . GLY A 1 19 ? 6.748 4.004 -2.582 1.00 0.00 19 GLY A C 7
ATOM 10331 O O . GLY A 1 19 ? 6.935 5.193 -2.851 1.00 0.00 19 GLY A O 7
ATOM 10335 N N . PHE A 1 20 ? 6.021 3.601 -1.558 1.00 0.00 20 PHE A N 7
ATOM 10336 C CA . PHE A 1 20 ? 5.409 4.541 -0.636 1.00 0.00 20 PHE A CA 7
ATOM 10337 C C . PHE A 1 20 ? 6.465 5.139 0.275 1.00 0.00 20 PHE A C 7
ATOM 10338 O O . PHE A 1 20 ? 7.394 4.455 0.708 1.00 0.00 20 PHE A O 7
ATOM 10355 N N . ASP A 1 21 ? 6.333 6.418 0.556 1.00 0.00 21 ASP A N 7
ATOM 10356 C CA . ASP A 1 21 ? 7.212 7.063 1.510 1.00 0.00 21 ASP A CA 7
ATOM 10357 C C . ASP A 1 21 ? 6.784 6.690 2.912 1.00 0.00 21 ASP A C 7
ATOM 10358 O O . ASP A 1 21 ? 5.872 7.293 3.469 1.00 0.00 21 ASP A O 7
ATOM 10367 N N . VAL A 1 22 ? 7.433 5.681 3.475 1.00 0.00 22 VAL A N 7
ATOM 10368 C CA . VAL A 1 22 ? 7.116 5.215 4.820 1.00 0.00 22 VAL A CA 7
ATOM 10369 C C . VAL A 1 22 ? 7.356 6.324 5.851 1.00 0.00 22 VAL A C 7
ATOM 10370 O O . VAL A 1 22 ? 6.829 6.288 6.961 1.00 0.00 22 VAL A O 7
ATOM 10383 N N . ASN A 1 23 ? 8.122 7.333 5.455 1.00 0.00 23 ASN A N 7
ATOM 10384 C CA . ASN A 1 23 ? 8.374 8.490 6.308 1.00 0.00 23 ASN A CA 7
ATOM 10385 C C . ASN A 1 23 ? 7.243 9.517 6.188 1.00 0.00 23 ASN A C 7
ATOM 10386 O O . ASN A 1 23 ? 7.151 10.445 6.985 1.00 0.00 23 ASN A O 7
ATOM 10397 N N . ASN A 1 24 ? 6.380 9.337 5.194 1.00 0.00 24 ASN A N 7
ATOM 10398 C CA . ASN A 1 24 ? 5.286 10.273 4.935 1.00 0.00 24 ASN A CA 7
ATOM 10399 C C . ASN A 1 24 ? 3.971 9.530 4.739 1.00 0.00 24 ASN A C 7
ATOM 10400 O O . ASN A 1 24 ? 3.067 10.014 4.055 1.00 0.00 24 ASN A O 7
ATOM 10411 N N . LEU A 1 25 ? 3.866 8.359 5.345 1.00 0.00 25 LEU A N 7
ATOM 10412 C CA . LEU A 1 25 ? 2.692 7.516 5.170 1.00 0.00 25 LEU A CA 7
ATOM 10413 C C . LEU A 1 25 ? 1.470 8.087 5.872 1.00 0.00 25 LEU A C 7
ATOM 10414 O O . LEU A 1 25 ? 1.550 8.561 7.008 1.00 0.00 25 LEU A O 7
ATOM 10430 N N . ASP A 1 26 ? 0.350 8.048 5.164 1.00 0.00 26 ASP A N 7
ATOM 10431 C CA . ASP A 1 26 ? -0.950 8.405 5.718 1.00 0.00 26 ASP A CA 7
ATOM 10432 C C . ASP A 1 26 ? -1.271 7.498 6.901 1.00 0.00 26 ASP A C 7
ATOM 10433 O O . ASP A 1 26 ? -1.131 6.279 6.816 1.00 0.00 26 ASP A O 7
ATOM 10442 N N . PRO A 1 27 ? -1.679 8.110 8.030 1.00 0.00 27 PRO A N 7
ATOM 10443 C CA . PRO A 1 27 ? -1.954 7.406 9.293 1.00 0.00 27 PRO A CA 7
ATOM 10444 C C . PRO A 1 27 ? -2.904 6.222 9.144 1.00 0.00 27 PRO A C 7
ATOM 10445 O O . PRO A 1 27 ? -2.772 5.224 9.858 1.00 0.00 27 PRO A O 7
ATOM 10456 N N . ASP A 1 28 ? -3.855 6.331 8.226 1.00 0.00 28 ASP A N 7
ATOM 10457 C CA . ASP A 1 28 ? -4.817 5.261 8.002 1.00 0.00 28 ASP A CA 7
ATOM 10458 C C . ASP A 1 28 ? -4.193 4.170 7.144 1.00 0.00 28 ASP A C 7
ATOM 10459 O O . ASP A 1 28 ? -4.323 2.984 7.446 1.00 0.00 28 ASP A O 7
ATOM 10468 N N . LEU A 1 29 ? -3.505 4.568 6.080 1.00 0.00 29 LEU A N 7
ATOM 10469 C CA . LEU A 1 29 ? -2.802 3.613 5.231 1.00 0.00 29 LEU A CA 7
ATOM 10470 C C . LEU A 1 29 ? -1.742 2.860 6.024 1.00 0.00 29 LEU A C 7
ATOM 10471 O O . LEU A 1 29 ? -1.579 1.654 5.866 1.00 0.00 29 LEU A O 7
ATOM 10487 N N . ARG A 1 30 ? -1.035 3.582 6.883 1.00 0.00 30 ARG A N 7
ATOM 10488 C CA . ARG A 1 30 ? 0.001 2.994 7.726 1.00 0.00 30 ARG A CA 7
ATOM 10489 C C . ARG A 1 30 ? -0.609 1.926 8.634 1.00 0.00 30 ARG A C 7
ATOM 10490 O O . ARG A 1 30 ? 0.029 0.922 8.958 1.00 0.00 30 ARG A O 7
ATOM 10511 N N . SER A 1 31 ? -1.855 2.148 9.020 1.00 0.00 31 SER A N 7
ATOM 10512 C CA . SER A 1 31 ? -2.599 1.191 9.823 1.00 0.00 31 SER A CA 7
ATOM 10513 C C . SER A 1 31 ? -3.037 0.012 8.952 1.00 0.00 31 SER A C 7
ATOM 10514 O O . SER A 1 31 ? -2.893 -1.152 9.325 1.00 0.00 31 SER A O 7
ATOM 10522 N N . LEU A 1 32 ? -3.541 0.345 7.775 1.00 0.00 32 LEU A N 7
ATOM 10523 C CA . LEU A 1 32 ? -4.140 -0.616 6.867 1.00 0.00 32 LEU A CA 7
ATOM 10524 C C . LEU A 1 32 ? -3.109 -1.572 6.281 1.00 0.00 32 LEU A C 7
ATOM 10525 O O . LEU A 1 32 ? -3.255 -2.788 6.368 1.00 0.00 32 LEU A O 7
ATOM 10541 N N . PHE A 1 33 ? -2.086 -1.001 5.672 1.00 0.00 33 PHE A N 7
ATOM 10542 C CA . PHE A 1 33 ? -1.029 -1.777 5.019 1.00 0.00 33 PHE A CA 7
ATOM 10543 C C . PHE A 1 33 ? -0.431 -2.794 5.977 1.00 0.00 33 PHE A C 7
ATOM 10544 O O . PHE A 1 33 ? -0.120 -3.919 5.591 1.00 0.00 33 PHE A O 7
ATOM 10561 N N . SER A 1 34 ? -0.298 -2.394 7.228 1.00 0.00 34 SER A N 7
ATOM 10562 C CA . SER A 1 34 ? 0.226 -3.264 8.261 1.00 0.00 34 SER A CA 7
ATOM 10563 C C . SER A 1 34 ? -0.677 -4.483 8.444 1.00 0.00 34 SER A C 7
ATOM 10564 O O . SER A 1 34 ? -0.194 -5.613 8.554 1.00 0.00 34 SER A O 7
ATOM 10572 N N . ARG A 1 35 ? -1.989 -4.252 8.432 1.00 0.00 35 ARG A N 7
ATOM 10573 C CA . ARG A 1 35 ? -2.962 -5.338 8.508 1.00 0.00 35 ARG A CA 7
ATOM 10574 C C . ARG A 1 35 ? -2.846 -6.232 7.286 1.00 0.00 35 ARG A C 7
ATOM 10575 O O . ARG A 1 35 ? -2.997 -7.447 7.371 1.00 0.00 35 ARG A O 7
ATOM 10596 N N . ALA A 1 36 ? -2.554 -5.606 6.157 1.00 0.00 36 ALA A N 7
ATOM 10597 C CA . ALA A 1 36 ? -2.510 -6.285 4.874 1.00 0.00 36 ALA A CA 7
ATOM 10598 C C . ALA A 1 36 ? -1.258 -7.154 4.726 1.00 0.00 36 ALA A C 7
ATOM 10599 O O . ALA A 1 36 ? -1.097 -7.860 3.731 1.00 0.00 36 ALA A O 7
ATOM 10606 N N . GLY A 1 37 ? -0.365 -7.088 5.706 1.00 0.00 37 GLY A N 7
ATOM 10607 C CA . GLY A 1 37 ? 0.857 -7.874 5.651 1.00 0.00 37 GLY A CA 7
ATOM 10608 C C . GLY A 1 37 ? 1.971 -7.119 4.968 1.00 0.00 37 GLY A C 7
ATOM 10609 O O . GLY A 1 37 ? 3.102 -7.604 4.860 1.00 0.00 37 GLY A O 7
ATOM 10613 N N . ILE A 1 38 ? 1.638 -5.936 4.482 1.00 0.00 38 ILE A N 7
ATOM 10614 C CA . ILE A 1 38 ? 2.602 -5.054 3.870 1.00 0.00 38 ILE A CA 7
ATOM 10615 C C . ILE A 1 38 ? 3.509 -4.454 4.929 1.00 0.00 38 ILE A C 7
ATOM 10616 O O . ILE A 1 38 ? 3.081 -3.627 5.735 1.00 0.00 38 ILE A O 7
ATOM 10632 N N . SER A 1 39 ? 4.746 -4.898 4.948 1.00 0.00 39 SER A N 7
ATOM 10633 C CA . SER A 1 39 ? 5.719 -4.358 5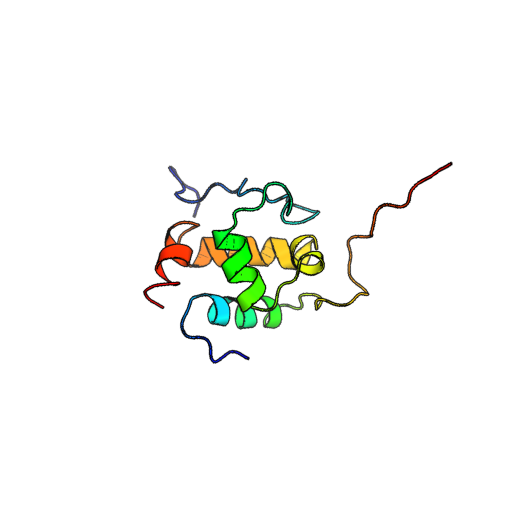.870 1.00 0.00 39 SER A CA 7
ATOM 10634 C C . SER A 1 39 ? 6.511 -3.247 5.189 1.00 0.00 39 SER A C 7
ATOM 10635 O O . SER A 1 39 ? 6.258 -2.931 4.021 1.00 0.00 39 SER A O 7
ATOM 10643 N N . GLU A 1 40 ? 7.463 -2.669 5.901 1.00 0.00 40 GLU A N 7
ATOM 10644 C CA . GLU A 1 40 ? 8.228 -1.532 5.401 1.00 0.00 40 GLU A CA 7
ATOM 10645 C C . GLU A 1 40 ? 8.947 -1.869 4.093 1.00 0.00 40 GLU A C 7
ATOM 10646 O O . GLU A 1 40 ? 8.997 -1.052 3.171 1.00 0.00 40 GLU A O 7
ATOM 10658 N N . ALA A 1 41 ? 9.476 -3.084 4.003 1.00 0.00 41 ALA A N 7
ATOM 10659 C CA . ALA A 1 41 ? 10.146 -3.539 2.789 1.00 0.00 41 ALA A CA 7
ATOM 10660 C C . ALA A 1 41 ? 9.198 -3.527 1.589 1.00 0.00 41 ALA A C 7
ATOM 10661 O O . ALA A 1 41 ? 9.565 -3.088 0.503 1.00 0.00 41 ALA A O 7
ATOM 10668 N N . GLN A 1 42 ? 7.973 -3.998 1.793 1.00 0.00 42 GLN A N 7
ATOM 10669 C CA . GLN A 1 42 ? 6.980 -4.040 0.723 1.00 0.00 42 GLN A CA 7
ATOM 10670 C C . GLN A 1 42 ? 6.575 -2.637 0.293 1.00 0.00 42 GLN A C 7
ATOM 10671 O O . GLN A 1 42 ? 6.309 -2.397 -0.879 1.00 0.00 42 GLN A O 7
ATOM 10685 N N . LEU A 1 43 ? 6.535 -1.713 1.243 1.00 0.00 43 LEU A N 7
ATOM 10686 C CA . LEU A 1 43 ? 6.171 -0.336 0.941 1.00 0.00 43 LEU A CA 7
ATOM 10687 C C . LEU A 1 43 ? 7.322 0.402 0.279 1.00 0.00 43 LEU A C 7
ATOM 10688 O O . LEU A 1 43 ? 7.162 1.524 -0.190 1.00 0.00 43 LEU A O 7
ATOM 10704 N N . THR A 1 44 ? 8.481 -0.232 0.233 1.00 0.00 44 THR A N 7
ATOM 10705 C CA . THR A 1 44 ? 9.624 0.340 -0.451 1.00 0.00 44 THR A CA 7
ATOM 10706 C C . THR A 1 44 ? 10.026 -0.556 -1.616 1.00 0.00 44 THR A C 7
ATOM 10707 O O . THR A 1 44 ? 11.120 -0.441 -2.169 1.00 0.00 44 THR A O 7
ATOM 10718 N N . ASP A 1 45 ? 9.115 -1.455 -1.978 1.00 0.00 45 ASP A N 7
ATOM 10719 C CA . ASP A 1 45 ? 9.324 -2.369 -3.093 1.00 0.00 45 ASP A CA 7
ATOM 10720 C C . ASP A 1 45 ? 8.797 -1.758 -4.387 1.00 0.00 45 ASP A C 7
ATOM 10721 O O . ASP A 1 45 ? 7.933 -0.882 -4.352 1.00 0.00 45 ASP A O 7
ATOM 10730 N N . ALA A 1 46 ? 9.311 -2.217 -5.518 1.00 0.00 46 ALA A N 7
ATOM 10731 C CA . ALA A 1 46 ? 8.912 -1.676 -6.806 1.00 0.00 46 ALA A CA 7
ATOM 10732 C C . ALA A 1 46 ? 7.488 -2.088 -7.169 1.00 0.00 46 ALA A C 7
ATOM 10733 O O . ALA A 1 46 ? 6.578 -1.253 -7.183 1.00 0.00 46 ALA A O 7
ATOM 10740 N N . GLU A 1 47 ? 7.288 -3.376 -7.429 1.00 0.00 47 GLU A N 7
ATOM 10741 C CA . GLU A 1 47 ? 6.009 -3.846 -7.940 1.00 0.00 47 GLU A CA 7
ATOM 10742 C C . GLU A 1 47 ? 4.960 -3.876 -6.838 1.00 0.00 47 GLU A C 7
ATOM 10743 O O . GLU A 1 47 ? 3.788 -3.588 -7.087 1.00 0.00 47 GLU A O 7
ATOM 10755 N N . THR A 1 48 ? 5.380 -4.216 -5.622 1.00 0.00 48 THR A N 7
ATOM 10756 C CA . THR A 1 48 ? 4.468 -4.256 -4.492 1.00 0.00 48 THR A CA 7
ATOM 10757 C C . THR A 1 48 ? 3.772 -2.916 -4.296 1.00 0.00 48 THR A C 7
ATOM 10758 O O . THR A 1 48 ? 2.549 -2.835 -4.379 1.00 0.00 48 THR A O 7
ATOM 10769 N N . SER A 1 49 ? 4.554 -1.869 -4.061 1.00 0.00 49 SER A N 7
ATOM 10770 C CA . SER A 1 49 ? 4.009 -0.543 -3.792 1.00 0.00 49 SER A CA 7
ATOM 10771 C C . SER A 1 49 ? 3.127 -0.068 -4.942 1.00 0.00 49 SER A C 7
ATOM 10772 O O . SER A 1 49 ? 2.059 0.507 -4.722 1.00 0.00 49 SER A O 7
ATOM 10780 N N . LYS A 1 50 ? 3.575 -0.324 -6.167 1.00 0.00 50 LYS A N 7
ATOM 10781 C CA . LYS A 1 50 ? 2.842 0.096 -7.354 1.00 0.00 50 LYS A CA 7
ATOM 10782 C C . LYS A 1 50 ? 1.461 -0.546 -7.388 1.00 0.00 50 LYS A C 7
ATOM 10783 O O . LYS A 1 50 ? 0.466 0.104 -7.710 1.00 0.00 50 LYS A O 7
ATOM 10802 N N . LEU A 1 51 ? 1.407 -1.813 -7.018 1.00 0.00 51 LEU A N 7
ATOM 10803 C CA . LEU A 1 51 ? 0.165 -2.559 -7.046 1.00 0.00 51 LEU A CA 7
ATOM 10804 C C . LEU A 1 51 ? -0.656 -2.340 -5.779 1.00 0.00 51 LEU A C 7
ATOM 10805 O O . LEU A 1 51 ? -1.861 -2.589 -5.771 1.00 0.00 51 LEU A O 7
ATOM 10821 N N . ILE A 1 52 ? -0.012 -1.887 -4.706 1.00 0.00 52 ILE A N 7
ATOM 10822 C CA . ILE A 1 52 ? -0.743 -1.387 -3.554 1.00 0.00 52 ILE A CA 7
ATOM 10823 C C . ILE A 1 52 ? -1.502 -0.125 -3.933 1.00 0.00 52 ILE A C 7
ATOM 10824 O O . ILE A 1 52 ? -2.683 0.020 -3.627 1.00 0.00 52 ILE A O 7
ATOM 10840 N N . TYR A 1 53 ? -0.820 0.792 -4.607 1.00 0.00 53 TYR A N 7
ATOM 10841 C CA . TYR A 1 53 ? -1.463 2.005 -5.078 1.00 0.00 53 TYR A CA 7
ATOM 10842 C C . TYR A 1 53 ? -2.539 1.652 -6.094 1.00 0.00 53 TYR A C 7
ATOM 10843 O O . TYR A 1 53 ? -3.621 2.238 -6.101 1.00 0.00 53 TYR A O 7
ATOM 10861 N N . ASP A 1 54 ? -2.230 0.680 -6.943 1.00 0.00 54 ASP A N 7
ATOM 10862 C CA . ASP A 1 54 ? -3.197 0.132 -7.888 1.00 0.00 54 ASP A CA 7
ATOM 10863 C C . ASP A 1 54 ? -4.444 -0.344 -7.148 1.00 0.00 54 ASP A C 7
ATOM 10864 O O . ASP A 1 54 ? -5.569 -0.130 -7.594 1.00 0.00 54 ASP A O 7
ATOM 10873 N N . PHE A 1 55 ? -4.218 -0.971 -6.002 1.00 0.00 55 PHE A N 7
ATOM 10874 C CA . PHE A 1 55 ? -5.289 -1.425 -5.122 1.00 0.00 55 PHE A CA 7
ATOM 10875 C C . PHE A 1 55 ? -6.131 -0.254 -4.631 1.00 0.00 55 PHE A C 7
ATOM 10876 O O . PHE A 1 55 ? -7.355 -0.281 -4.711 1.00 0.00 55 PHE A O 7
ATOM 10893 N N . ILE A 1 56 ? -5.461 0.764 -4.114 1.00 0.00 56 ILE A N 7
ATOM 10894 C CA . ILE A 1 56 ? -6.136 1.919 -3.539 1.00 0.00 56 ILE A CA 7
ATOM 10895 C C . ILE A 1 56 ? -6.918 2.675 -4.609 1.00 0.00 56 ILE A C 7
ATOM 10896 O O . ILE A 1 56 ? -8.055 3.097 -4.389 1.00 0.00 56 ILE A O 7
ATOM 10912 N N . GLU A 1 57 ? -6.303 2.815 -5.776 1.00 0.00 57 GLU A N 7
ATOM 10913 C CA . GLU A 1 57 ? -6.941 3.452 -6.920 1.00 0.00 57 GLU A CA 7
ATOM 10914 C C . GLU A 1 57 ? -8.165 2.637 -7.352 1.00 0.00 57 GLU A C 7
ATOM 10915 O O . GLU A 1 57 ? -9.204 3.193 -7.710 1.00 0.00 57 GLU A O 7
ATOM 10927 N N . ASP A 1 58 ? -8.026 1.313 -7.292 1.00 0.00 58 ASP A N 7
ATOM 10928 C CA . ASP A 1 58 ? -9.111 0.381 -7.618 1.00 0.00 58 ASP A CA 7
ATOM 10929 C C . ASP A 1 58 ? -10.334 0.622 -6.741 1.00 0.00 58 ASP A C 7
ATOM 10930 O O . ASP A 1 58 ? -11.467 0.601 -7.222 1.00 0.00 58 ASP A O 7
ATOM 10939 N N . GLN A 1 59 ? -10.093 0.873 -5.458 1.00 0.00 59 GLN A N 7
ATOM 10940 C CA . GLN A 1 59 ? -11.173 1.039 -4.485 1.00 0.00 59 GLN A CA 7
ATOM 10941 C C . GLN A 1 59 ? -11.942 2.332 -4.727 1.00 0.00 59 GLN A C 7
ATOM 10942 O O . GLN A 1 59 ? -13.046 2.515 -4.212 1.00 0.00 59 GLN A O 7
ATOM 10956 N N . GLY A 1 60 ? -11.359 3.218 -5.523 1.00 0.00 60 GLY A N 7
ATOM 10957 C CA . GLY A 1 60 ? -11.977 4.500 -5.787 1.00 0.00 60 GLY A CA 7
ATOM 10958 C C . GLY A 1 60 ? -11.104 5.652 -5.337 1.00 0.00 60 GLY A C 7
ATOM 10959 O O . GLY A 1 60 ? -11.412 6.816 -5.591 1.00 0.00 60 GLY A O 7
ATOM 10963 N N . GLY A 1 61 ? -10.007 5.328 -4.664 1.00 0.00 61 GLY A N 7
ATOM 10964 C CA . GLY A 1 61 ? -9.073 6.346 -4.239 1.00 0.00 61 GLY A CA 7
ATOM 10965 C C . GLY A 1 61 ? -8.735 6.249 -2.764 1.00 0.00 61 GLY A C 7
ATOM 10966 O O . GLY A 1 61 ? -8.981 5.224 -2.125 1.00 0.00 61 GLY A O 7
ATOM 10970 N N . LEU A 1 62 ? -8.209 7.338 -2.220 1.00 0.00 62 LEU A N 7
ATOM 10971 C CA . LEU A 1 62 ? -7.668 7.348 -0.867 1.00 0.00 62 LEU A CA 7
ATOM 10972 C C . LEU A 1 62 ? -8.785 7.330 0.165 1.00 0.00 62 LEU A C 7
ATOM 10973 O O . LEU A 1 62 ? -8.715 6.607 1.163 1.00 0.00 62 LEU A O 7
ATOM 10989 N N . GLU A 1 63 ? -9.824 8.115 -0.089 1.00 0.00 63 GLU A N 7
ATOM 10990 C CA . GLU A 1 63 ? -10.944 8.237 0.837 1.00 0.00 63 GLU A CA 7
ATOM 10991 C C . GLU A 1 63 ? -11.709 6.923 0.941 1.00 0.00 63 GLU A C 7
ATOM 10992 O O . GLU A 1 63 ? -12.341 6.642 1.958 1.00 0.00 63 GLU A O 7
ATOM 11004 N N . ALA A 1 64 ? -11.623 6.109 -0.104 1.00 0.00 64 ALA A N 7
ATOM 11005 C CA . ALA A 1 64 ? -12.340 4.844 -0.156 1.00 0.00 64 ALA A CA 7
ATOM 11006 C C . ALA A 1 64 ? -11.832 3.868 0.900 1.00 0.00 64 ALA A C 7
ATOM 11007 O O . ALA A 1 64 ? -12.622 3.236 1.596 1.00 0.00 64 ALA A O 7
ATOM 11014 N N . VAL A 1 65 ? -10.513 3.775 1.032 1.00 0.00 65 VAL A N 7
ATOM 11015 C CA . VAL A 1 65 ? -9.896 2.850 1.981 1.00 0.00 65 VAL A CA 7
ATOM 11016 C C . VAL A 1 65 ? -10.244 3.238 3.414 1.00 0.00 65 VAL A C 7
ATOM 11017 O O . VAL A 1 65 ? -10.456 2.379 4.273 1.00 0.00 65 VAL A O 7
ATOM 11030 N N . ARG A 1 66 ? -10.333 4.541 3.653 1.00 0.00 66 ARG A N 7
ATOM 11031 C CA . ARG A 1 66 ? -10.724 5.058 4.958 1.00 0.00 66 ARG A CA 7
ATOM 11032 C C . ARG A 1 66 ? -12.146 4.628 5.306 1.00 0.00 66 ARG A C 7
ATOM 11033 O O . ARG A 1 66 ? -12.485 4.444 6.476 1.00 0.00 66 ARG A O 7
ATOM 11054 N N . GLN A 1 67 ? -12.968 4.451 4.279 1.00 0.00 67 GLN A N 7
ATOM 11055 C CA . GLN A 1 67 ? -14.346 4.025 4.465 1.00 0.00 67 GLN A CA 7
ATOM 11056 C C . GLN A 1 67 ? -14.403 2.545 4.817 1.00 0.00 67 GLN A C 7
ATOM 11057 O O . GLN A 1 67 ? -15.166 2.144 5.688 1.00 0.00 67 GLN A O 7
ATOM 11071 N N . GLU A 1 68 ? -13.582 1.749 4.140 1.00 0.00 68 GLU A N 7
ATOM 11072 C CA . GLU A 1 68 ? -13.568 0.300 4.333 1.00 0.00 68 GLU A CA 7
ATOM 11073 C C . GLU A 1 68 ? -13.236 -0.061 5.779 1.00 0.00 68 GLU A C 7
ATOM 11074 O O . GLU A 1 68 ? -13.700 -1.076 6.296 1.00 0.00 68 GLU A O 7
ATOM 11086 N N . MET A 1 69 ? -12.439 0.784 6.432 1.00 0.00 69 MET A N 7
ATOM 11087 C CA . MET A 1 69 ? -12.071 0.562 7.831 1.00 0.00 69 MET A CA 7
ATOM 11088 C C . MET A 1 69 ? -13.298 0.560 8.735 1.00 0.00 69 MET A C 7
ATOM 11089 O O . MET A 1 69 ? -13.296 -0.060 9.798 1.00 0.00 69 MET A O 7
ATOM 11103 N N . ARG A 1 70 ? -14.337 1.264 8.315 1.00 0.00 70 ARG A N 7
ATOM 11104 C CA . ARG A 1 70 ? -15.591 1.277 9.040 1.00 0.00 70 ARG A CA 7
ATOM 11105 C C . ARG A 1 70 ? -16.704 0.715 8.163 1.00 0.00 70 ARG A C 7
ATOM 11106 O O . ARG A 1 70 ? -17.886 0.978 8.381 1.00 0.00 70 ARG A O 7
ATOM 11127 N N . ARG A 1 71 ? -16.309 -0.059 7.164 1.00 0.00 71 ARG A N 7
ATOM 11128 C CA . ARG A 1 71 ? -17.253 -0.693 6.262 1.00 0.00 71 ARG A CA 7
ATOM 11129 C C . ARG A 1 71 ? -16.885 -2.162 6.093 1.00 0.00 71 ARG A C 7
ATOM 11130 O O . ARG A 1 71 ? -17.310 -2.996 6.891 1.00 0.00 71 ARG A O 7
ATOM 11151 N N . GLN A 1 72 ? -16.066 -2.453 5.081 1.00 0.00 72 GLN A N 7
ATOM 11152 C CA . GLN A 1 72 ? -15.604 -3.807 4.771 1.00 0.00 72 GLN A CA 7
ATOM 11153 C C . GLN A 1 72 ? -14.977 -3.818 3.385 1.00 0.00 72 GLN A C 7
ATOM 11154 O O . GLN A 1 72 ? -15.702 -4.063 2.394 1.00 0.00 72 GLN A O 7
ATOM 11169 N N . GLY B 2 1 ? -11.256 -12.878 -6.925 1.00 0.00 73 GLY B N 7
ATOM 11170 C CA . GLY B 2 1 ? -12.144 -11.990 -6.138 1.00 0.00 73 GLY B CA 7
ATOM 11171 C C . GLY B 2 1 ? -11.399 -11.313 -5.012 1.00 0.00 73 GLY B C 7
ATOM 11172 O O . GLY B 2 1 ? -10.207 -11.555 -4.826 1.00 0.00 73 GLY B O 7
ATOM 11178 N N . HIS B 2 2 ? -12.087 -10.457 -4.268 1.00 0.00 74 HIS B N 7
ATOM 11179 C CA . HIS B 2 2 ? -11.489 -9.776 -3.130 1.00 0.00 74 HIS B CA 7
ATOM 11180 C C . HIS B 2 2 ? -12.466 -9.731 -1.962 1.00 0.00 74 HIS B C 7
ATOM 11181 O O . HIS B 2 2 ? -12.594 -8.713 -1.273 1.00 0.00 74 HIS B O 7
ATOM 11196 N N . MET B 2 3 ? -13.153 -10.849 -1.743 1.00 0.00 75 MET B N 7
ATOM 11197 C CA . MET B 2 3 ? -14.135 -10.950 -0.670 1.00 0.00 75 MET B CA 7
ATOM 11198 C C . MET B 2 3 ? -13.471 -11.358 0.641 1.00 0.00 75 MET B C 7
ATOM 11199 O O . MET B 2 3 ? -13.374 -12.543 0.964 1.00 0.00 75 MET B O 7
ATOM 11213 N N . LEU B 2 4 ? -13.012 -10.360 1.380 1.00 0.00 76 LEU B N 7
ATOM 11214 C CA . LEU B 2 4 ? -12.395 -10.567 2.686 1.00 0.00 76 LEU B CA 7
ATOM 11215 C C . LEU B 2 4 ? -12.852 -9.451 3.638 1.00 0.00 76 LEU B C 7
ATOM 11216 O O . LEU B 2 4 ? -13.599 -8.579 3.199 1.00 0.00 76 LEU B O 7
ATOM 11232 N N . PRO B 2 5 ? -12.437 -9.430 4.933 1.00 0.00 77 PRO B N 7
ATOM 11233 C CA . PRO B 2 5 ? -13.098 -8.587 5.945 1.00 0.00 77 PRO B CA 7
ATOM 11234 C C . PRO B 2 5 ? -12.989 -7.093 5.675 1.00 0.00 77 PRO B C 7
ATOM 11235 O O . PRO B 2 5 ? -13.898 -6.327 6.006 1.00 0.00 77 PRO B O 7
ATOM 11246 N N . ASP B 2 6 ? -11.883 -6.692 5.082 1.00 0.00 78 ASP B N 7
ATOM 11247 C CA . ASP B 2 6 ? -11.632 -5.289 4.792 1.00 0.00 78 ASP B CA 7
ATOM 11248 C C . ASP B 2 6 ? -10.492 -5.135 3.792 1.00 0.00 78 ASP B C 7
ATOM 11249 O O . ASP B 2 6 ? -9.972 -6.131 3.271 1.00 0.00 78 ASP B O 7
ATOM 11258 N N . VAL B 2 7 ? -10.105 -3.891 3.552 1.00 0.00 79 VAL B N 7
ATOM 11259 C CA . VAL B 2 7 ? -8.992 -3.551 2.662 1.00 0.00 79 VAL B CA 7
ATOM 11260 C C . VAL B 2 7 ? -7.727 -4.359 2.968 1.00 0.00 79 VAL B C 7
ATOM 11261 O O . VAL B 2 7 ? -7.002 -4.740 2.052 1.00 0.00 79 VAL B O 7
ATOM 11274 N N . ALA B 2 8 ? -7.477 -4.624 4.249 1.00 0.00 80 ALA B N 7
ATOM 11275 C CA . ALA B 2 8 ? -6.288 -5.363 4.680 1.00 0.00 80 ALA B CA 7
ATOM 11276 C C . ALA B 2 8 ? -6.109 -6.657 3.899 1.00 0.00 80 ALA B C 7
ATOM 11277 O O . ALA B 2 8 ? -5.151 -6.829 3.147 1.00 0.00 80 ALA B O 7
ATOM 11284 N N . GLN B 2 9 ? -7.049 -7.562 4.076 1.00 0.00 81 GLN B N 7
ATOM 11285 C CA . GLN B 2 9 ? -6.972 -8.871 3.456 1.00 0.00 81 GLN B CA 7
ATOM 11286 C C . GLN B 2 9 ? -7.227 -8.766 1.954 1.00 0.00 81 GLN B C 7
ATOM 11287 O O . GLN B 2 9 ? -6.756 -9.591 1.171 1.00 0.00 81 GLN B O 7
ATOM 11301 N N . ARG B 2 10 ? -7.953 -7.724 1.561 1.00 0.00 82 ARG B N 7
ATOM 11302 C CA . ARG B 2 10 ? -8.221 -7.458 0.153 1.00 0.00 82 ARG B CA 7
ATOM 11303 C C . ARG B 2 10 ? -6.919 -7.104 -0.569 1.00 0.00 82 ARG B C 7
ATOM 11304 O O . ARG B 2 10 ? -6.735 -7.410 -1.748 1.00 0.00 82 ARG B O 7
ATOM 11325 N N . LEU B 2 11 ? -6.024 -6.458 0.163 1.00 0.00 83 LEU B N 7
ATOM 11326 C CA . LEU B 2 11 ? -4.709 -6.091 -0.346 1.00 0.00 83 LEU B CA 7
ATOM 11327 C C . LEU B 2 11 ? -3.826 -7.317 -0.501 1.00 0.00 83 LEU B C 7
ATOM 11328 O O . LEU B 2 11 ? -3.114 -7.451 -1.497 1.00 0.00 83 LEU B O 7
ATOM 11344 N N . MET B 2 12 ? -3.886 -8.206 0.489 1.00 0.00 84 MET B N 7
ATOM 11345 C CA . MET B 2 12 ? -3.095 -9.436 0.483 1.00 0.00 84 MET B CA 7
ATOM 11346 C C . MET B 2 12 ? -3.254 -10.151 -0.848 1.00 0.00 84 MET B C 7
ATOM 11347 O O . MET B 2 12 ? -2.272 -10.463 -1.525 1.00 0.00 84 MET B O 7
ATOM 11361 N N . GLN B 2 13 ? -4.506 -10.373 -1.223 1.00 0.00 85 GLN B N 7
ATOM 11362 C CA . GLN B 2 13 ? -4.835 -11.030 -2.477 1.00 0.00 85 GLN B CA 7
ATOM 11363 C C . GLN B 2 13 ? -4.270 -10.268 -3.666 1.00 0.00 85 GLN B C 7
ATOM 11364 O O . GLN B 2 13 ? -3.717 -10.864 -4.583 1.00 0.00 85 GLN B O 7
ATOM 11378 N N . HIS B 2 14 ? -4.382 -8.943 -3.630 1.00 0.00 86 HIS B N 7
ATOM 11379 C CA . HIS B 2 14 ? -4.037 -8.119 -4.784 1.00 0.00 86 HIS B CA 7
ATOM 11380 C C . HIS B 2 14 ? -2.533 -8.099 -5.035 1.00 0.00 86 HIS B C 7
ATOM 11381 O O . HIS B 2 14 ? -2.088 -7.832 -6.152 1.00 0.00 86 HIS B O 7
ATOM 11396 N N . LEU B 2 15 ? -1.749 -8.373 -4.004 1.00 0.00 87 LEU B N 7
ATOM 11397 C CA . LEU B 2 15 ? -0.315 -8.509 -4.186 1.00 0.00 87 LEU B CA 7
ATOM 11398 C C . LEU B 2 15 ? 0.028 -9.940 -4.595 1.00 0.00 87 LEU B C 7
ATOM 11399 O O . LEU B 2 15 ? 0.828 -10.165 -5.508 1.00 0.00 87 LEU B O 7
ATOM 11415 N N . ALA B 2 16 ? -0.612 -10.905 -3.942 1.00 0.00 88 ALA B N 7
ATOM 11416 C CA . ALA B 2 16 ? -0.341 -12.316 -4.195 1.00 0.00 88 ALA B CA 7
ATOM 11417 C C . ALA B 2 16 ? -0.777 -12.735 -5.597 1.00 0.00 88 ALA B C 7
ATOM 11418 O O . ALA B 2 16 ? -0.173 -13.623 -6.200 1.00 0.00 88 ALA B O 7
ATOM 11425 N N . GLU B 2 17 ? -1.816 -12.091 -6.116 1.00 0.00 89 GLU B N 7
ATOM 11426 C CA . GLU B 2 17 ? -2.339 -12.421 -7.437 1.00 0.00 89 GLU B CA 7
ATOM 11427 C C . GLU B 2 17 ? -1.363 -12.026 -8.546 1.00 0.00 89 GLU B C 7
ATOM 11428 O O . GLU B 2 17 ? -1.460 -12.515 -9.669 1.00 0.00 89 GLU B O 7
ATOM 11440 N N . HIS B 2 18 ? -0.417 -11.150 -8.232 1.00 0.00 90 HIS B N 7
ATOM 11441 C CA . HIS B 2 18 ? 0.527 -10.672 -9.236 1.00 0.00 90 HIS B CA 7
ATOM 11442 C C . HIS B 2 18 ? 1.899 -11.323 -9.086 1.00 0.00 90 HIS B C 7
ATOM 11443 O O . HIS B 2 18 ? 2.526 -11.686 -10.081 1.00 0.00 90 HIS B O 7
ATOM 11458 N N . GLY B 2 19 ? 2.365 -11.471 -7.852 1.00 0.00 91 GLY B N 7
ATOM 11459 C CA . GLY B 2 19 ? 3.671 -12.073 -7.631 1.00 0.00 91 GLY B CA 7
ATOM 11460 C C . GLY B 2 19 ? 4.571 -11.220 -6.758 1.00 0.00 91 GLY B C 7
ATOM 11461 O O . GLY B 2 19 ? 5.787 -11.423 -6.723 1.00 0.00 91 GLY B O 7
ATOM 11465 N N . ILE B 2 20 ? 3.958 -10.271 -6.056 1.00 0.00 92 ILE B N 7
ATOM 11466 C CA . ILE B 2 20 ? 4.649 -9.376 -5.132 1.00 0.00 92 ILE B CA 7
ATOM 11467 C C . ILE B 2 20 ? 5.603 -10.119 -4.199 1.00 0.00 92 ILE B C 7
ATOM 11468 O O . ILE B 2 20 ? 5.323 -11.245 -3.770 1.00 0.00 92 ILE B O 7
ATOM 11484 N N . GLN B 2 21 ? 6.731 -9.482 -3.898 1.00 0.00 93 GLN B N 7
ATOM 11485 C CA . GLN B 2 21 ? 7.698 -10.048 -2.973 1.00 0.00 93 GLN B CA 7
ATOM 11486 C C . GLN B 2 21 ? 7.279 -9.748 -1.537 1.00 0.00 93 GLN B C 7
ATOM 11487 O O . GLN B 2 21 ? 7.254 -8.590 -1.116 1.00 0.00 93 GLN B O 7
ATOM 11501 N N . PRO B 2 22 ? 6.928 -10.792 -0.771 1.00 0.00 94 PRO B N 7
ATOM 11502 C CA . PRO B 2 22 ? 6.403 -10.636 0.586 1.00 0.00 94 PRO B CA 7
ATOM 11503 C C . PRO B 2 22 ? 7.463 -10.172 1.581 1.00 0.00 94 PRO B C 7
ATOM 11504 O O . PRO B 2 22 ? 8.622 -10.574 1.505 1.00 0.00 94 PRO B O 7
ATOM 11515 N N . ALA B 2 23 ? 7.057 -9.318 2.512 1.00 0.00 95 ALA B N 7
ATOM 11516 C CA . ALA B 2 23 ? 7.956 -8.838 3.551 1.00 0.00 95 ALA B CA 7
ATOM 11517 C C . ALA B 2 23 ? 7.704 -9.557 4.866 1.00 0.00 95 ALA B C 7
ATOM 11518 O O . ALA B 2 23 ? 8.279 -9.208 5.895 1.00 0.00 95 ALA B O 7
ATOM 11525 N N . ARG B 2 24 ? 6.815 -10.548 4.828 1.00 0.00 96 ARG B N 7
ATOM 11526 C CA . ARG B 2 24 ? 6.630 -11.444 5.966 1.00 0.00 96 ARG B CA 7
ATOM 11527 C C . ARG B 2 24 ? 7.967 -12.095 6.287 1.00 0.00 96 ARG B C 7
ATOM 11528 O O . ARG B 2 24 ? 8.491 -11.979 7.396 1.00 0.00 96 ARG B O 7
ATOM 11549 N N . ASN B 2 25 ? 8.510 -12.772 5.288 1.00 0.00 97 ASN B N 7
ATOM 11550 C CA . ASN B 2 25 ? 9.866 -13.282 5.336 1.00 0.00 97 ASN B CA 7
ATOM 11551 C C . ASN B 2 25 ? 10.651 -12.684 4.180 1.00 0.00 97 ASN B C 7
ATOM 11552 O O . ASN B 2 25 ? 10.139 -12.579 3.067 1.00 0.00 97 ASN B O 7
ATOM 11563 N N . MET B 2 26 ? 11.878 -12.266 4.445 1.00 0.00 98 MET B N 7
ATOM 11564 C CA . MET B 2 26 ? 12.698 -11.625 3.424 1.00 0.00 98 MET B CA 7
ATOM 11565 C C . MET B 2 26 ? 13.251 -12.654 2.443 1.00 0.00 98 MET B C 7
ATOM 11566 O O . MET B 2 26 ? 14.443 -12.954 2.452 1.00 0.00 98 MET B O 7
ATOM 11580 N N . ALA B 2 27 ? 12.374 -13.194 1.608 1.00 0.00 99 ALA B N 7
ATOM 11581 C CA . ALA B 2 27 ? 12.765 -14.179 0.610 1.00 0.00 99 ALA B CA 7
ATOM 11582 C C . ALA B 2 27 ? 13.495 -13.509 -0.548 1.00 0.00 99 ALA B C 7
ATOM 11583 O O . ALA B 2 27 ? 14.723 -13.563 -0.638 1.00 0.00 99 ALA B O 7
ATOM 11590 N N . GLU B 2 28 ? 12.741 -12.863 -1.425 1.00 0.00 100 GLU B N 7
ATOM 11591 C CA . GLU B 2 28 ? 13.332 -12.155 -2.547 1.00 0.00 100 GLU B CA 7
ATOM 11592 C C . GLU B 2 28 ? 13.084 -10.660 -2.412 1.00 0.00 100 GLU B C 7
ATOM 11593 O O . GLU B 2 28 ? 11.949 -10.225 -2.230 1.00 0.00 100 GLU B O 7
ATOM 11605 N N . HIS B 2 29 ? 14.157 -9.891 -2.469 1.00 0.00 101 HIS B N 7
ATOM 11606 C CA . HIS B 2 29 ? 14.084 -8.433 -2.422 1.00 0.00 101 HIS B CA 7
ATOM 11607 C C . HIS B 2 29 ? 15.489 -7.887 -2.632 1.00 0.00 101 HIS B C 7
ATOM 11608 O O . HIS B 2 29 ? 15.817 -6.776 -2.228 1.00 0.00 101 HIS B O 7
ATOM 11623 N N . ILE B 2 30 ? 16.315 -8.692 -3.288 1.00 0.00 102 ILE B N 7
ATOM 11624 C CA . ILE B 2 30 ? 17.734 -8.405 -3.398 1.00 0.00 102 ILE B CA 7
ATOM 11625 C C . ILE B 2 30 ? 18.215 -8.537 -4.836 1.00 0.00 102 ILE B C 7
ATOM 11626 O O . ILE B 2 30 ? 17.773 -9.421 -5.573 1.00 0.00 102 ILE B O 7
ATOM 11642 N N . PRO B 2 31 ? 19.107 -7.638 -5.257 1.00 0.00 103 PRO B N 7
ATOM 11643 C CA . PRO B 2 31 ? 19.775 -7.734 -6.545 1.00 0.00 103 PRO B CA 7
ATOM 11644 C C . PRO B 2 31 ? 21.052 -8.574 -6.447 1.00 0.00 103 PRO B C 7
ATOM 11645 O O . PRO B 2 31 ? 21.844 -8.401 -5.519 1.00 0.00 103 PRO B O 7
ATOM 11656 N N . PRO B 2 32 ? 21.253 -9.512 -7.390 1.00 0.00 104 PRO B N 7
ATOM 11657 C CA . PRO B 2 32 ? 22.444 -10.370 -7.417 1.00 0.00 104 PRO B CA 7
ATOM 11658 C C . PRO B 2 32 ? 23.734 -9.561 -7.332 1.00 0.00 104 PRO B C 7
ATOM 11659 O O . PRO B 2 32 ? 24.029 -8.752 -8.214 1.00 0.00 104 PRO B O 7
ATOM 11670 N N . ALA B 2 33 ? 24.481 -9.768 -6.255 1.00 0.00 105 ALA B N 7
ATOM 11671 C CA . ALA B 2 33 ? 25.712 -9.028 -6.014 1.00 0.00 105 ALA B CA 7
ATOM 11672 C C . ALA B 2 33 ? 26.850 -9.551 -6.884 1.00 0.00 105 ALA B C 7
ATOM 11673 O O . ALA B 2 33 ? 27.248 -10.711 -6.764 1.00 0.00 105 ALA B O 7
ATOM 11680 N N . PRO B 2 34 ? 27.380 -8.698 -7.774 1.00 0.00 106 PRO B N 7
ATOM 11681 C CA . PRO B 2 34 ? 28.491 -9.061 -8.657 1.00 0.00 106 PRO B CA 7
ATOM 11682 C C . PRO B 2 34 ? 29.746 -9.417 -7.867 1.00 0.00 106 PRO B C 7
ATOM 11683 O O . PRO B 2 34 ? 30.151 -8.683 -6.960 1.00 0.00 106 PRO B O 7
ATOM 11694 N N . ASN B 2 35 ? 30.347 -10.548 -8.204 1.00 0.00 107 ASN B N 7
ATOM 11695 C CA . ASN B 2 35 ? 31.537 -11.019 -7.513 1.00 0.00 107 ASN B CA 7
ATOM 11696 C C . ASN B 2 35 ? 32.432 -11.797 -8.466 1.00 0.00 107 ASN B C 7
ATOM 11697 O O . ASN B 2 35 ? 32.168 -11.856 -9.669 1.00 0.00 107 ASN B O 7
ATOM 11708 N N . TRP B 2 36 ? 33.493 -12.384 -7.935 1.00 0.00 108 TRP B N 7
ATOM 11709 C CA . TRP B 2 36 ? 34.456 -13.097 -8.758 1.00 0.00 108 TRP B CA 7
ATOM 11710 C C . TRP B 2 36 ? 34.114 -14.580 -8.819 1.00 0.00 108 TRP B C 7
ATOM 11711 O O . TRP B 2 36 ? 34.553 -15.331 -7.918 1.00 0.00 108 TRP B O 7
ATOM 11733 N N . GLY A 1 1 ? -19.463 26.106 -2.568 1.00 0.00 1 GLY A N 8
ATOM 11734 C CA . GLY A 1 1 ? -19.468 24.950 -3.492 1.00 0.00 1 GLY A CA 8
ATOM 11735 C C . GLY A 1 1 ? -18.394 23.944 -3.139 1.00 0.00 1 GLY A C 8
ATOM 11736 O O . GLY A 1 1 ? -17.882 23.946 -2.020 1.00 0.00 1 GLY A O 8
ATOM 11742 N N . HIS A 1 2 ? -18.049 23.085 -4.091 1.00 0.00 2 HIS A N 8
ATOM 11743 C CA . HIS A 1 2 ? -17.014 22.085 -3.884 1.00 0.00 2 HIS A CA 8
ATOM 11744 C C . HIS A 1 2 ? -16.511 21.565 -5.228 1.00 0.00 2 HIS A C 8
ATOM 11745 O O . HIS A 1 2 ? -17.301 21.189 -6.097 1.00 0.00 2 HIS A O 8
ATOM 11760 N N . MET A 1 3 ? -15.201 21.567 -5.404 1.00 0.00 3 MET A N 8
ATOM 11761 C CA . MET A 1 3 ? -14.600 21.084 -6.638 1.00 0.00 3 MET A CA 8
ATOM 11762 C C . MET A 1 3 ? -13.493 20.077 -6.350 1.00 0.00 3 MET A C 8
ATOM 11763 O O . MET A 1 3 ? -12.850 19.563 -7.265 1.00 0.00 3 MET A O 8
ATOM 11777 N N . SER A 1 4 ? -13.277 19.793 -5.076 1.00 0.00 4 SER A N 8
ATOM 11778 C CA . SER A 1 4 ? -12.316 18.777 -4.675 1.00 0.00 4 SER A CA 8
ATOM 11779 C C . SER A 1 4 ? -13.023 17.428 -4.522 1.00 0.00 4 SER A C 8
ATOM 11780 O O . SER A 1 4 ? -13.101 16.865 -3.426 1.00 0.00 4 SER A O 8
ATOM 11788 N N . GLY A 1 5 ? -13.543 16.917 -5.630 1.00 0.00 5 GLY A N 8
ATOM 11789 C CA . GLY A 1 5 ? -14.336 15.705 -5.585 1.00 0.00 5 GLY A CA 8
ATOM 11790 C C . GLY A 1 5 ? -13.490 14.454 -5.677 1.00 0.00 5 GLY A C 8
ATOM 11791 O O . GLY A 1 5 ? -13.806 13.435 -5.063 1.00 0.00 5 GLY A O 8
ATOM 11795 N N . PHE A 1 6 ? -12.418 14.527 -6.448 1.00 0.00 6 PHE A N 8
ATOM 11796 C CA . PHE A 1 6 ? -11.532 13.389 -6.635 1.00 0.00 6 PHE A CA 8
ATOM 11797 C C . PHE A 1 6 ? -10.456 13.374 -5.556 1.00 0.00 6 PHE A C 8
ATOM 11798 O O . PHE A 1 6 ? -9.526 14.179 -5.580 1.00 0.00 6 PHE A O 8
ATOM 11815 N N . LYS A 1 7 ? -10.588 12.459 -4.606 1.00 0.00 7 LYS A N 8
ATOM 11816 C CA . LYS A 1 7 ? -9.649 12.380 -3.495 1.00 0.00 7 LYS A CA 8
ATOM 11817 C C . LYS A 1 7 ? -8.475 11.480 -3.859 1.00 0.00 7 LYS A C 8
ATOM 11818 O O . LYS A 1 7 ? -8.429 10.302 -3.486 1.00 0.00 7 LYS A O 8
ATOM 11837 N N . HIS A 1 8 ? -7.543 12.050 -4.604 1.00 0.00 8 HIS A N 8
ATOM 11838 C CA . HIS A 1 8 ? -6.350 11.348 -5.050 1.00 0.00 8 HIS A CA 8
ATOM 11839 C C . HIS A 1 8 ? -5.454 12.323 -5.813 1.00 0.00 8 HIS A C 8
ATOM 11840 O O . HIS A 1 8 ? -5.212 12.164 -7.008 1.00 0.00 8 HIS A O 8
ATOM 11855 N N . VAL A 1 9 ? -4.973 13.340 -5.110 1.00 0.00 9 VAL A N 8
ATOM 11856 C CA . VAL A 1 9 ? -4.236 14.426 -5.746 1.00 0.00 9 VAL A CA 8
ATOM 11857 C C . VAL A 1 9 ? -2.931 14.681 -5.002 1.00 0.00 9 VAL A C 8
ATOM 11858 O O . VAL A 1 9 ? -1.978 15.225 -5.556 1.00 0.00 9 VAL A O 8
ATOM 11871 N N . SER A 1 10 ? -2.893 14.258 -3.748 1.00 0.00 10 SER A N 8
ATOM 11872 C CA . SER A 1 10 ? -1.715 14.413 -2.903 1.00 0.00 10 SER A CA 8
ATOM 11873 C C . SER A 1 10 ? -0.522 13.633 -3.452 1.00 0.00 10 SER A C 8
ATOM 11874 O O . SER A 1 10 ? 0.611 13.826 -3.010 1.00 0.00 10 SER A O 8
ATOM 11882 N N . HIS A 1 11 ? -0.802 12.743 -4.412 1.00 0.00 11 HIS A N 8
ATOM 11883 C CA . HIS A 1 11 ? 0.168 11.764 -4.904 1.00 0.00 11 HIS A CA 8
ATOM 11884 C C . HIS A 1 11 ? 0.443 10.734 -3.821 1.00 0.00 11 HIS A C 8
ATOM 11885 O O . HIS A 1 11 ? 1.247 9.823 -4.000 1.00 0.00 11 HIS A O 8
ATOM 11900 N N . VAL A 1 12 ? -0.270 10.894 -2.701 1.00 0.00 12 VAL A N 8
ATOM 11901 C CA . VAL A 1 12 ? -0.221 9.972 -1.564 1.00 0.00 12 VAL A CA 8
ATOM 11902 C C . VAL A 1 12 ? 1.208 9.744 -1.049 1.00 0.00 12 VAL A C 8
ATOM 11903 O O . VAL A 1 12 ? 1.478 8.781 -0.331 1.00 0.00 12 VAL A O 8
ATOM 11916 N N . GLY A 1 13 ? 2.116 10.648 -1.399 1.00 0.00 13 GLY A N 8
ATOM 11917 C CA . GLY A 1 13 ? 3.510 10.491 -1.020 1.00 0.00 13 GLY A CA 8
ATOM 11918 C C . GLY A 1 13 ? 4.147 9.275 -1.666 1.00 0.00 13 GLY A C 8
ATOM 11919 O O . GLY A 1 13 ? 5.154 8.755 -1.182 1.00 0.00 13 GLY A O 8
ATOM 11923 N N . TRP A 1 14 ? 3.563 8.830 -2.769 1.00 0.00 14 TRP A N 8
ATOM 11924 C CA . TRP A 1 14 ? 4.031 7.642 -3.463 1.00 0.00 14 TRP A CA 8
ATOM 11925 C C . TRP A 1 14 ? 4.929 8.020 -4.636 1.00 0.00 14 TRP A C 8
ATOM 11926 O O . TRP A 1 14 ? 4.609 8.925 -5.414 1.00 0.00 14 TRP A O 8
ATOM 11947 N N . ASP A 1 15 ? 6.046 7.323 -4.754 1.00 0.00 15 ASP A N 8
ATOM 11948 C CA . ASP A 1 15 ? 6.981 7.543 -5.845 1.00 0.00 15 ASP A CA 8
ATOM 11949 C C . ASP A 1 15 ? 7.086 6.274 -6.695 1.00 0.00 15 ASP A C 8
ATOM 11950 O O . ASP A 1 15 ? 7.170 5.176 -6.154 1.00 0.00 15 ASP A O 8
ATOM 11959 N N . PRO A 1 16 ? 7.081 6.438 -8.032 1.00 0.00 16 PRO A N 8
ATOM 11960 C CA . PRO A 1 16 ? 7.027 5.356 -9.027 1.00 0.00 16 PRO A CA 8
ATOM 11961 C C . PRO A 1 16 ? 7.648 4.020 -8.598 1.00 0.00 16 PRO A C 8
ATOM 11962 O O . PRO A 1 16 ? 6.934 3.042 -8.387 1.00 0.00 16 PRO A O 8
ATOM 11973 N N . GLN A 1 17 ? 8.971 3.974 -8.491 1.00 0.00 17 GLN A N 8
ATOM 11974 C CA . GLN A 1 17 ? 9.660 2.723 -8.188 1.00 0.00 17 GLN A CA 8
ATOM 11975 C C . GLN A 1 17 ? 10.111 2.680 -6.730 1.00 0.00 17 GLN A C 8
ATOM 11976 O O . GLN A 1 17 ? 10.299 1.607 -6.159 1.00 0.00 17 GLN A O 8
ATOM 11990 N N . ASN A 1 18 ? 10.281 3.849 -6.129 1.00 0.00 18 ASN A N 8
ATOM 11991 C CA . ASN A 1 18 ? 10.761 3.926 -4.757 1.00 0.00 18 ASN A CA 8
ATOM 11992 C C . ASN A 1 18 ? 9.663 3.515 -3.780 1.00 0.00 18 ASN A C 8
ATOM 11993 O O . ASN A 1 18 ? 9.941 2.967 -2.715 1.00 0.00 18 ASN A O 8
ATOM 12004 N N . GLY A 1 19 ? 8.419 3.774 -4.155 1.00 0.00 19 GLY A N 8
ATOM 12005 C CA . GLY A 1 19 ? 7.296 3.307 -3.375 1.00 0.00 19 GLY A CA 8
ATOM 12006 C C . GLY A 1 19 ? 6.690 4.376 -2.495 1.00 0.00 19 GLY A C 8
ATOM 12007 O O . GLY A 1 19 ? 6.778 5.569 -2.794 1.00 0.00 19 GLY A O 8
ATOM 12011 N N . PHE A 1 20 ? 6.070 3.939 -1.409 1.00 0.00 20 PHE A N 8
ATOM 12012 C CA . PHE A 1 20 ? 5.417 4.839 -0.471 1.00 0.00 20 PHE A CA 8
ATOM 12013 C C . PHE A 1 20 ? 6.419 5.365 0.540 1.00 0.00 20 PHE A C 8
ATOM 12014 O O . PHE A 1 20 ? 7.328 4.644 0.958 1.00 0.00 20 PHE A O 8
ATOM 12031 N N . ASP A 1 21 ? 6.252 6.618 0.930 1.00 0.00 21 ASP A N 8
ATOM 12032 C CA . ASP A 1 21 ? 7.053 7.187 2.001 1.00 0.00 21 ASP A CA 8
ATOM 12033 C C . ASP A 1 21 ? 6.606 6.574 3.322 1.00 0.00 21 ASP A C 8
ATOM 12034 O O . ASP A 1 21 ? 5.758 7.125 4.015 1.00 0.00 21 ASP A O 8
ATOM 12043 N N . VAL A 1 22 ? 7.166 5.416 3.642 1.00 0.00 22 VAL A N 8
ATOM 12044 C CA . VAL A 1 22 ? 6.774 4.659 4.826 1.00 0.00 22 VAL A CA 8
ATOM 12045 C C . VAL A 1 22 ? 7.049 5.440 6.113 1.00 0.00 22 VAL A C 8
ATOM 12046 O O . VAL A 1 22 ? 6.389 5.232 7.132 1.00 0.00 22 VAL A O 8
ATOM 12059 N N . ASN A 1 23 ? 7.999 6.360 6.044 1.00 0.00 23 ASN A N 8
ATOM 12060 C CA . ASN A 1 23 ? 8.356 7.177 7.194 1.00 0.00 23 ASN A CA 8
ATOM 12061 C C . ASN A 1 23 ? 7.290 8.243 7.431 1.00 0.00 23 ASN A C 8
ATOM 12062 O O . ASN A 1 23 ? 6.973 8.580 8.571 1.00 0.00 23 ASN A O 8
ATOM 12073 N N . ASN A 1 24 ? 6.734 8.763 6.346 1.00 0.00 24 ASN A N 8
ATOM 12074 C CA . ASN A 1 24 ? 5.699 9.783 6.423 1.00 0.00 24 ASN A CA 8
ATOM 12075 C C . ASN A 1 24 ? 4.396 9.262 5.833 1.00 0.00 24 ASN A C 8
ATOM 12076 O O . ASN A 1 24 ? 3.704 9.966 5.093 1.00 0.00 24 ASN A O 8
ATOM 12087 N N . LEU A 1 25 ? 4.072 8.024 6.168 1.00 0.00 25 LEU A N 8
ATOM 12088 C CA . LEU A 1 25 ? 2.867 7.380 5.670 1.00 0.00 25 LEU A CA 8
ATOM 12089 C C . LEU A 1 25 ? 1.622 8.063 6.209 1.00 0.00 25 LEU A C 8
ATOM 12090 O O . LEU A 1 25 ? 1.582 8.490 7.365 1.00 0.00 25 LEU A O 8
ATOM 12106 N N . ASP A 1 26 ? 0.618 8.190 5.353 1.00 0.00 26 ASP A N 8
ATOM 12107 C CA . ASP A 1 26 ? -0.680 8.693 5.773 1.00 0.00 26 ASP A CA 8
ATOM 12108 C C . ASP A 1 26 ? -1.221 7.792 6.873 1.00 0.00 26 ASP A C 8
ATOM 12109 O O . ASP A 1 26 ? -1.194 6.569 6.746 1.00 0.00 26 ASP A O 8
ATOM 12118 N N . PRO A 1 27 ? -1.681 8.404 7.980 1.00 0.00 27 PRO A N 8
ATOM 12119 C CA . PRO A 1 27 ? -2.113 7.691 9.193 1.00 0.00 27 PRO A CA 8
ATOM 12120 C C . PRO A 1 27 ? -3.062 6.519 8.936 1.00 0.00 27 PRO A C 8
ATOM 12121 O O . PRO A 1 27 ? -3.140 5.595 9.748 1.00 0.00 27 PRO A O 8
ATOM 12132 N N . ASP A 1 28 ? -3.785 6.554 7.822 1.00 0.00 28 ASP A N 8
ATOM 12133 C CA . ASP A 1 28 ? -4.704 5.471 7.485 1.00 0.00 28 ASP A CA 8
ATOM 12134 C C . ASP A 1 28 ? -3.957 4.351 6.770 1.00 0.00 28 ASP A C 8
ATOM 12135 O O . ASP A 1 28 ? -4.045 3.191 7.164 1.00 0.00 28 ASP A O 8
ATOM 12144 N N . LEU A 1 29 ? -3.207 4.707 5.729 1.00 0.00 29 LEU A N 8
ATOM 12145 C CA . LEU A 1 29 ? -2.333 3.767 5.040 1.00 0.00 29 LEU A CA 8
ATOM 12146 C C . LEU A 1 29 ? -1.380 3.084 6.016 1.00 0.00 29 LEU A C 8
ATOM 12147 O O . LEU A 1 29 ? -1.190 1.867 5.970 1.00 0.00 29 LEU A O 8
ATOM 12163 N N . ARG A 1 30 ? -0.804 3.880 6.909 1.00 0.00 30 ARG A N 8
ATOM 12164 C CA . ARG A 1 30 ? 0.106 3.386 7.940 1.00 0.00 30 ARG A CA 8
ATOM 12165 C C . ARG A 1 30 ? -0.585 2.340 8.816 1.00 0.00 30 ARG A C 8
ATOM 12166 O O . ARG A 1 30 ? 0.062 1.479 9.415 1.00 0.00 30 ARG A O 8
ATOM 12187 N N . SER A 1 31 ? -1.903 2.420 8.873 1.00 0.00 31 SER A N 8
ATOM 12188 C CA . SER A 1 31 ? -2.696 1.505 9.670 1.00 0.00 31 SER A CA 8
ATOM 12189 C C . SER A 1 31 ? -3.088 0.284 8.837 1.00 0.00 31 SER A C 8
ATOM 12190 O O . SER A 1 31 ? -2.968 -0.859 9.282 1.00 0.00 31 SER A O 8
ATOM 12198 N N . LEU A 1 32 ? -3.530 0.542 7.615 1.00 0.00 32 LEU A N 8
ATOM 12199 C CA . LEU A 1 32 ? -4.097 -0.480 6.751 1.00 0.00 32 LEU A CA 8
ATOM 12200 C C . LEU A 1 32 ? -3.059 -1.480 6.280 1.00 0.00 32 LEU A C 8
ATOM 12201 O O . LEU A 1 32 ? -3.234 -2.686 6.424 1.00 0.00 32 LEU A O 8
ATOM 12217 N N . PHE A 1 33 ? -2.002 -0.968 5.691 1.00 0.00 33 PHE A N 8
ATOM 12218 C CA . PHE A 1 33 ? -0.977 -1.806 5.079 1.00 0.00 33 PHE A CA 8
ATOM 12219 C C . PHE A 1 33 ? -0.405 -2.809 6.072 1.00 0.00 33 PHE A C 8
ATOM 12220 O O . PHE A 1 33 ? -0.127 -3.956 5.720 1.00 0.00 33 PHE A O 8
ATOM 12237 N N . SER A 1 34 ? -0.266 -2.382 7.315 1.00 0.00 34 SER A N 8
ATOM 12238 C CA . SER A 1 34 ? 0.209 -3.254 8.375 1.00 0.00 34 SER A CA 8
ATOM 12239 C C . SER A 1 34 ? -0.777 -4.403 8.606 1.00 0.00 34 SER A C 8
ATOM 12240 O O . SER A 1 34 ? -0.382 -5.521 8.936 1.00 0.00 34 SER A O 8
ATOM 12248 N N . ARG A 1 35 ? -2.060 -4.126 8.398 1.00 0.00 35 ARG A N 8
ATOM 12249 C CA . ARG A 1 35 ? -3.102 -5.137 8.533 1.00 0.00 35 ARG A CA 8
ATOM 12250 C C . ARG A 1 35 ? -3.079 -6.086 7.345 1.00 0.00 35 ARG A C 8
ATOM 12251 O O . ARG A 1 35 ? -3.476 -7.245 7.449 1.00 0.00 35 ARG A O 8
ATOM 12272 N N . ALA A 1 36 ? -2.605 -5.579 6.216 1.00 0.00 36 ALA A N 8
ATOM 12273 C CA . ALA A 1 36 ? -2.605 -6.332 4.974 1.00 0.00 36 ALA A CA 8
ATOM 12274 C C . ALA A 1 36 ? -1.389 -7.255 4.880 1.00 0.00 36 ALA A C 8
ATOM 12275 O O . ALA A 1 36 ? -1.347 -8.159 4.046 1.00 0.00 36 ALA A O 8
ATOM 12282 N N . GLY A 1 37 ? -0.399 -7.023 5.739 1.00 0.00 37 GLY A N 8
ATOM 12283 C CA . GLY A 1 37 ? 0.799 -7.850 5.732 1.00 0.00 37 GLY A CA 8
ATOM 12284 C C . GLY A 1 37 ? 1.996 -7.118 5.174 1.00 0.00 37 GLY A C 8
ATOM 12285 O O . GLY A 1 37 ? 3.125 -7.601 5.255 1.00 0.00 37 GLY A O 8
ATOM 12289 N N . ILE A 1 38 ? 1.742 -5.945 4.618 1.00 0.00 38 ILE A N 8
ATOM 12290 C CA . ILE A 1 38 ? 2.775 -5.145 3.987 1.00 0.00 38 ILE A CA 8
ATOM 12291 C C . ILE A 1 38 ? 3.699 -4.505 5.021 1.00 0.00 38 ILE A C 8
ATOM 12292 O O . ILE A 1 38 ? 3.257 -3.725 5.865 1.00 0.00 38 ILE A O 8
ATOM 12308 N N . SER A 1 39 ? 4.975 -4.846 4.953 1.00 0.00 39 SER A N 8
ATOM 12309 C CA . SER A 1 39 ? 5.974 -4.218 5.801 1.00 0.00 39 SER A CA 8
ATOM 12310 C C . SER A 1 39 ? 6.655 -3.070 5.050 1.00 0.00 39 SER A C 8
ATOM 12311 O O . SER A 1 39 ? 6.366 -2.837 3.871 1.00 0.00 39 SER A O 8
ATOM 12319 N N . GLU A 1 40 ? 7.557 -2.365 5.731 1.00 0.00 40 GLU A N 8
ATOM 12320 C CA . GLU A 1 40 ? 8.254 -1.218 5.151 1.00 0.00 40 GLU A CA 8
ATOM 12321 C C . GLU A 1 40 ? 8.853 -1.551 3.791 1.00 0.00 40 GLU A C 8
ATOM 12322 O O . GLU A 1 40 ? 8.605 -0.865 2.802 1.00 0.00 40 GLU A O 8
ATOM 12334 N N . ALA A 1 41 ? 9.654 -2.615 3.766 1.00 0.00 41 ALA A N 8
ATOM 12335 C CA . ALA A 1 41 ? 10.418 -3.003 2.581 1.00 0.00 41 ALA A CA 8
ATOM 12336 C C . ALA A 1 41 ? 9.520 -3.220 1.372 1.00 0.00 41 ALA A C 8
ATOM 12337 O O . ALA A 1 41 ? 9.931 -3.023 0.229 1.00 0.00 41 ALA A O 8
ATOM 12344 N N . GLN A 1 42 ? 8.283 -3.588 1.640 1.00 0.00 42 GLN A N 8
ATOM 12345 C CA . GLN A 1 42 ? 7.349 -3.933 0.581 1.00 0.00 42 GLN A CA 8
ATOM 12346 C C . GLN A 1 42 ? 6.704 -2.678 0.019 1.00 0.00 42 GLN A C 8
ATOM 12347 O O . GLN A 1 42 ? 6.367 -2.609 -1.158 1.00 0.00 42 GLN A O 8
ATOM 12361 N N . LEU A 1 43 ? 6.557 -1.672 0.867 1.00 0.00 43 LEU A N 8
ATOM 12362 C CA . LEU A 1 43 ? 6.045 -0.388 0.427 1.00 0.00 43 LEU A CA 8
ATOM 12363 C C . LEU A 1 43 ? 7.103 0.345 -0.383 1.00 0.00 43 LEU A C 8
ATOM 12364 O O . LEU A 1 43 ? 6.793 1.269 -1.129 1.00 0.00 43 LEU A O 8
ATOM 12380 N N . THR A 1 44 ? 8.352 -0.080 -0.224 1.00 0.00 44 THR A N 8
ATOM 12381 C CA . THR A 1 44 ? 9.457 0.475 -0.991 1.00 0.00 44 THR A CA 8
ATOM 12382 C C . THR A 1 44 ? 9.893 -0.489 -2.096 1.00 0.00 44 THR A C 8
ATOM 12383 O O . THR A 1 44 ? 10.962 -0.332 -2.690 1.00 0.00 44 THR A O 8
ATOM 12394 N N . ASP A 1 45 ? 9.075 -1.512 -2.333 1.00 0.00 45 ASP A N 8
ATOM 12395 C CA . ASP A 1 45 ? 9.315 -2.456 -3.420 1.00 0.00 45 ASP A CA 8
ATOM 12396 C C . ASP A 1 45 ? 8.596 -2.005 -4.690 1.00 0.00 45 ASP A C 8
ATOM 12397 O O . ASP A 1 45 ? 7.493 -1.470 -4.611 1.00 0.00 45 ASP A O 8
ATOM 12406 N N . ALA A 1 46 ? 9.204 -2.234 -5.847 1.00 0.00 46 ALA A N 8
ATOM 12407 C CA . ALA A 1 46 ? 8.682 -1.700 -7.105 1.00 0.00 46 ALA A CA 8
ATOM 12408 C C . ALA A 1 46 ? 7.263 -2.184 -7.415 1.00 0.00 46 ALA A C 8
ATOM 12409 O O . ALA A 1 46 ? 6.309 -1.395 -7.364 1.00 0.00 46 ALA A O 8
ATOM 12416 N N . GLU A 1 47 ? 7.112 -3.473 -7.729 1.00 0.00 47 GLU A N 8
ATOM 12417 C CA . GLU A 1 47 ? 5.817 -3.990 -8.159 1.00 0.00 47 GLU A CA 8
ATOM 12418 C C . GLU A 1 47 ? 4.852 -4.034 -6.985 1.00 0.00 47 GLU A C 8
ATOM 12419 O O . GLU A 1 47 ? 3.661 -3.767 -7.139 1.00 0.00 47 GLU A O 8
ATOM 12431 N N . THR A 1 48 ? 5.382 -4.334 -5.808 1.00 0.00 48 THR A N 8
ATOM 12432 C CA . THR A 1 48 ? 4.569 -4.423 -4.614 1.00 0.00 48 THR A CA 8
ATOM 12433 C C . THR A 1 48 ? 3.887 -3.089 -4.318 1.00 0.00 48 THR A C 8
ATOM 12434 O O . THR A 1 48 ? 2.668 -3.030 -4.151 1.00 0.00 48 THR A O 8
ATOM 12445 N N . SER A 1 49 ? 4.666 -2.019 -4.306 1.00 0.00 49 SER A N 8
ATOM 12446 C CA . SER A 1 49 ? 4.150 -0.713 -3.939 1.00 0.00 49 SER A CA 8
ATOM 12447 C C . SER A 1 49 ? 3.169 -0.192 -4.983 1.00 0.00 49 SER A C 8
ATOM 12448 O O . SER A 1 49 ? 2.096 0.309 -4.642 1.00 0.00 49 SER A O 8
ATOM 12456 N N . LYS A 1 50 ? 3.526 -0.326 -6.256 1.00 0.00 50 LYS A N 8
ATOM 12457 C CA . LYS A 1 50 ? 2.694 0.202 -7.327 1.00 0.00 50 LYS A CA 8
ATOM 12458 C C . LYS A 1 50 ? 1.372 -0.549 -7.415 1.00 0.00 50 LYS A C 8
ATOM 12459 O O . LYS A 1 50 ? 0.345 0.032 -7.767 1.00 0.00 50 LYS A O 8
ATOM 12478 N N . LEU A 1 51 ? 1.386 -1.832 -7.077 1.00 0.00 51 LEU A N 8
ATOM 12479 C CA . LEU A 1 51 ? 0.164 -2.619 -7.084 1.00 0.00 51 LEU A CA 8
ATOM 12480 C C . LEU A 1 51 ? -0.704 -2.296 -5.867 1.00 0.00 51 LEU A C 8
ATOM 12481 O O . LEU A 1 51 ? -1.926 -2.412 -5.930 1.00 0.00 51 LEU A O 8
ATOM 12497 N N . ILE A 1 52 ? -0.079 -1.893 -4.762 1.00 0.00 52 ILE A N 8
ATOM 12498 C CA . ILE A 1 52 ? -0.821 -1.374 -3.620 1.00 0.00 52 ILE A CA 8
ATOM 12499 C C . ILE A 1 52 ? -1.435 -0.021 -3.958 1.00 0.00 52 ILE A C 8
ATOM 12500 O O . ILE A 1 52 ? -2.594 0.248 -3.650 1.00 0.00 52 ILE A O 8
ATOM 12516 N N . TYR A 1 53 ? -0.643 0.828 -4.588 1.00 0.00 53 TYR A N 8
ATOM 12517 C CA . TYR A 1 53 ? -1.105 2.139 -5.011 1.00 0.00 53 TYR A CA 8
ATOM 12518 C C . TYR A 1 53 ? -2.253 1.995 -6.009 1.00 0.00 53 TYR A C 8
ATOM 12519 O O . TYR A 1 53 ? -3.252 2.712 -5.937 1.00 0.00 53 TYR A O 8
ATOM 12537 N N . ASP A 1 54 ? -2.105 1.036 -6.918 1.00 0.00 54 ASP A N 8
ATOM 12538 C CA . ASP A 1 54 ? -3.140 0.720 -7.898 1.00 0.00 54 ASP A CA 8
ATOM 12539 C C . ASP A 1 54 ? -4.351 0.108 -7.197 1.00 0.00 54 ASP A C 8
ATOM 12540 O O . ASP A 1 54 ? -5.485 0.248 -7.641 1.00 0.00 54 ASP A O 8
ATOM 12549 N N . PHE A 1 55 ? -4.079 -0.564 -6.086 1.00 0.00 55 PHE A N 8
ATOM 12550 C CA . PHE A 1 55 ? -5.110 -1.173 -5.247 1.00 0.00 55 PHE A CA 8
ATOM 12551 C C . PHE A 1 55 ? -6.022 -0.109 -4.657 1.00 0.00 55 PHE A C 8
ATOM 12552 O O . PHE A 1 55 ? -7.243 -0.239 -4.680 1.00 0.00 55 PHE A O 8
ATOM 12569 N N . ILE A 1 56 ? -5.417 0.934 -4.117 1.00 0.00 56 ILE A N 8
ATOM 12570 C CA . ILE A 1 56 ? -6.165 2.025 -3.521 1.00 0.00 56 ILE A CA 8
ATOM 12571 C C . ILE A 1 56 ? -7.024 2.708 -4.581 1.00 0.00 56 ILE A C 8
ATOM 12572 O O . ILE A 1 56 ? -8.153 3.127 -4.321 1.00 0.00 56 ILE A O 8
ATOM 12588 N N . GLU A 1 57 ? -6.481 2.783 -5.786 1.00 0.00 57 GLU A N 8
ATOM 12589 C CA . GLU A 1 57 ? -7.203 3.306 -6.934 1.00 0.00 57 GLU A CA 8
ATOM 12590 C C . GLU A 1 57 ? -8.336 2.365 -7.343 1.00 0.00 57 GLU A C 8
ATOM 12591 O O . GLU A 1 57 ? -9.464 2.801 -7.571 1.00 0.00 57 GLU A O 8
ATOM 12603 N N . ASP A 1 58 ? -8.009 1.081 -7.433 1.00 0.00 58 ASP A N 8
ATOM 12604 C CA . ASP A 1 58 ? -8.977 0.019 -7.737 1.00 0.00 58 ASP A CA 8
ATOM 12605 C C . ASP A 1 58 ? -10.189 0.070 -6.802 1.00 0.00 58 ASP A C 8
ATOM 12606 O O . ASP A 1 58 ? -11.319 -0.185 -7.218 1.00 0.00 58 ASP A O 8
ATOM 12615 N N . GLN A 1 59 ? -9.946 0.418 -5.544 1.00 0.00 59 GLN A N 8
ATOM 12616 C CA . GLN A 1 59 ? -11.013 0.508 -4.546 1.00 0.00 59 GLN A CA 8
ATOM 12617 C C . GLN A 1 59 ? -11.860 1.767 -4.739 1.00 0.00 59 GLN A C 8
ATOM 12618 O O . GLN A 1 59 ? -12.933 1.893 -4.150 1.00 0.00 59 GLN A O 8
ATOM 12632 N N . GLY A 1 60 ? -11.387 2.684 -5.575 1.00 0.00 60 GLY A N 8
ATOM 12633 C CA . GLY A 1 60 ? -12.141 3.893 -5.851 1.00 0.00 60 GLY A CA 8
ATOM 12634 C C . GLY A 1 60 ? -11.399 5.161 -5.471 1.00 0.00 60 GLY A C 8
ATOM 12635 O O . GLY A 1 60 ? -11.846 6.265 -5.779 1.00 0.00 60 GLY A O 8
ATOM 12639 N N . GLY A 1 61 ? -10.265 5.014 -4.805 1.00 0.00 61 GLY A N 8
ATOM 12640 C CA . GLY A 1 61 ? -9.480 6.170 -4.430 1.00 0.00 61 GLY A CA 8
ATOM 12641 C C . GLY A 1 61 ? -9.072 6.142 -2.973 1.00 0.00 61 GLY A C 8
ATOM 12642 O O . GLY A 1 61 ? -9.287 5.145 -2.285 1.00 0.00 61 GLY A O 8
ATOM 12646 N N . LEU A 1 62 ? -8.506 7.247 -2.490 1.00 0.00 62 LEU A N 8
ATOM 12647 C CA . LEU A 1 62 ? -7.967 7.292 -1.135 1.00 0.00 62 LEU A CA 8
ATOM 12648 C C . LEU A 1 62 ? -9.062 7.118 -0.091 1.00 0.00 62 LEU A C 8
ATOM 12649 O O . LEU A 1 62 ? -8.931 6.301 0.819 1.00 0.00 62 LEU A O 8
ATOM 12665 N N . GLU A 1 63 ? -10.150 7.868 -0.237 1.00 0.00 63 GLU A N 8
ATOM 12666 C CA . GLU A 1 63 ? -11.241 7.818 0.732 1.00 0.00 63 GLU A CA 8
ATOM 12667 C C . GLU A 1 63 ? -11.836 6.421 0.824 1.00 0.00 63 GLU A C 8
ATOM 12668 O O . GLU A 1 63 ? -12.261 6.006 1.890 1.00 0.00 63 GLU A O 8
ATOM 12680 N N . ALA A 1 64 ? -11.829 5.692 -0.285 1.00 0.00 64 ALA A N 8
ATOM 12681 C CA . ALA A 1 64 ? -12.464 4.380 -0.346 1.00 0.00 64 ALA A CA 8
ATOM 12682 C C . ALA A 1 64 ? -11.833 3.410 0.649 1.00 0.00 64 ALA A C 8
ATOM 12683 O O . ALA A 1 64 ? -12.532 2.667 1.339 1.00 0.00 64 ALA A O 8
ATOM 12690 N N . VAL A 1 65 ? -10.508 3.441 0.734 1.00 0.00 65 VAL A N 8
ATOM 12691 C CA . VAL A 1 65 ? -9.781 2.581 1.661 1.00 0.00 65 VAL A CA 8
ATOM 12692 C C . VAL A 1 65 ? -10.024 3.045 3.090 1.00 0.00 65 VAL A C 8
ATOM 12693 O O . VAL A 1 65 ? -10.257 2.242 3.994 1.00 0.00 65 VAL A O 8
ATOM 12706 N N . ARG A 1 66 ? -10.016 4.359 3.265 1.00 0.00 66 ARG A N 8
ATOM 12707 C CA . ARG A 1 66 ? -10.229 4.969 4.570 1.00 0.00 66 ARG A CA 8
ATOM 12708 C C . ARG A 1 66 ? -11.671 4.753 5.034 1.00 0.00 66 ARG A C 8
ATOM 12709 O O . ARG A 1 66 ? -11.974 4.825 6.225 1.00 0.00 66 ARG A O 8
ATOM 12730 N N . GLN A 1 67 ? -12.558 4.501 4.077 1.00 0.00 67 GLN A N 8
ATOM 12731 C CA . GLN A 1 67 ? -13.940 4.159 4.378 1.00 0.00 67 GLN A CA 8
ATOM 12732 C C . GLN A 1 67 ? -14.027 2.744 4.918 1.00 0.00 67 GLN A C 8
ATOM 12733 O O . GLN A 1 67 ? -14.715 2.495 5.898 1.00 0.00 67 GLN A O 8
ATOM 12747 N N . GLU A 1 68 ? -13.310 1.817 4.287 1.00 0.00 68 GLU A N 8
ATOM 12748 C CA . GLU A 1 68 ? -13.346 0.415 4.694 1.00 0.00 68 GLU A CA 8
ATOM 12749 C C . GLU A 1 68 ? -12.796 0.226 6.098 1.00 0.00 68 GLU A C 8
ATOM 12750 O O . GLU A 1 68 ? -13.111 -0.756 6.770 1.00 0.00 68 GLU A O 8
ATOM 12762 N N . MET A 1 69 ? -11.992 1.182 6.538 1.00 0.00 69 MET A N 8
ATOM 12763 C CA . MET A 1 69 ? -11.538 1.230 7.922 1.00 0.00 69 MET A CA 8
ATOM 12764 C C . MET A 1 69 ? -12.727 1.275 8.883 1.00 0.00 69 MET A C 8
ATOM 12765 O O . MET A 1 69 ? -12.637 0.837 10.029 1.00 0.00 69 MET A O 8
ATOM 12779 N N . ARG A 1 70 ? -13.833 1.819 8.399 1.00 0.00 70 ARG A N 8
ATOM 12780 C CA . ARG A 1 70 ? -15.044 1.960 9.191 1.00 0.00 70 ARG A CA 8
ATOM 12781 C C . ARG A 1 70 ? -16.173 1.125 8.593 1.00 0.00 70 ARG A C 8
ATOM 12782 O O . ARG A 1 70 ? -17.218 0.928 9.213 1.00 0.00 70 ARG A O 8
ATOM 12803 N N . ARG A 1 71 ? -15.941 0.650 7.374 1.00 0.00 71 ARG A N 8
ATOM 12804 C CA . ARG A 1 71 ? -16.885 -0.199 6.661 1.00 0.00 71 ARG A CA 8
ATOM 12805 C C . ARG A 1 71 ? -16.979 -1.565 7.317 1.00 0.00 71 ARG A C 8
ATOM 12806 O O . ARG A 1 71 ? -18.015 -1.926 7.874 1.00 0.00 71 ARG A O 8
ATOM 12827 N N . GLN A 1 72 ? -15.878 -2.306 7.239 1.00 0.00 72 GLN A N 8
ATOM 12828 C CA . GLN A 1 72 ? -15.812 -3.669 7.760 1.00 0.00 72 GLN A CA 8
ATOM 12829 C C . GLN A 1 72 ? -16.777 -4.567 6.994 1.00 0.00 72 GLN A C 8
ATOM 12830 O O . GLN A 1 72 ? -17.927 -4.747 7.447 1.00 0.00 72 GLN A O 8
ATOM 12845 N N . GLY B 2 1 ? -11.874 -17.010 1.957 1.00 0.00 73 GLY B N 8
ATOM 12846 C CA . GLY B 2 1 ? -12.376 -15.743 1.379 1.00 0.00 73 GLY B CA 8
ATOM 12847 C C . GLY B 2 1 ? -11.608 -14.554 1.898 1.00 0.00 73 GLY B C 8
ATOM 12848 O O . GLY B 2 1 ? -10.485 -14.294 1.466 1.00 0.00 73 GLY B O 8
ATOM 12854 N N . HIS B 2 2 ? -12.208 -13.830 2.825 1.00 0.00 74 HIS B N 8
ATOM 12855 C CA . HIS B 2 2 ? -11.546 -12.713 3.472 1.00 0.00 74 HIS B CA 8
ATOM 12856 C C . HIS B 2 2 ? -11.631 -12.875 4.980 1.00 0.00 74 HIS B C 8
ATOM 12857 O O . HIS B 2 2 ? -12.660 -12.576 5.590 1.00 0.00 74 HIS B O 8
ATOM 12872 N N . MET B 2 3 ? -10.558 -13.389 5.574 1.00 0.00 75 MET B N 8
ATOM 12873 C CA . MET B 2 3 ? -10.482 -13.546 7.024 1.00 0.00 75 MET B CA 8
ATOM 12874 C C . MET B 2 3 ? -10.581 -12.185 7.697 1.00 0.00 75 MET B C 8
ATOM 12875 O O . MET B 2 3 ? -11.045 -12.059 8.828 1.00 0.00 75 MET B O 8
ATOM 12889 N N . LEU B 2 4 ? -10.136 -11.177 6.975 1.00 0.00 76 LEU B N 8
ATOM 12890 C CA . LEU B 2 4 ? -10.318 -9.793 7.370 1.00 0.00 76 LEU B CA 8
ATOM 12891 C C . LEU B 2 4 ? -11.334 -9.150 6.433 1.00 0.00 76 LEU B C 8
ATOM 12892 O O . LEU B 2 4 ? -11.263 -9.336 5.221 1.00 0.00 76 LEU B O 8
ATOM 12908 N N . PRO B 2 5 ? -12.285 -8.390 6.978 1.00 0.00 77 PRO B N 8
ATOM 12909 C CA . PRO B 2 5 ? -13.452 -7.925 6.224 1.00 0.00 77 PRO B CA 8
ATOM 12910 C C . PRO B 2 5 ? -13.174 -6.694 5.372 1.00 0.00 77 PRO B C 8
ATOM 12911 O O . PRO B 2 5 ? -13.908 -6.389 4.433 1.00 0.00 77 PRO B O 8
ATOM 12922 N N . ASP B 2 6 ? -12.093 -6.013 5.686 1.00 0.00 78 ASP B N 8
ATOM 12923 C CA . ASP B 2 6 ? -11.795 -4.735 5.073 1.00 0.00 78 ASP B CA 8
ATOM 12924 C C . ASP B 2 6 ? -10.684 -4.844 4.035 1.00 0.00 78 ASP B C 8
ATOM 12925 O O . ASP B 2 6 ? -10.307 -5.946 3.618 1.00 0.00 78 ASP B O 8
ATOM 12934 N N . VAL B 2 7 ? -10.185 -3.691 3.626 1.00 0.00 79 VAL B N 8
ATOM 12935 C CA . VAL B 2 7 ? -9.092 -3.575 2.659 1.00 0.00 79 VAL B CA 8
ATOM 12936 C C . VAL B 2 7 ? -7.900 -4.479 2.986 1.00 0.00 79 VAL B C 8
ATOM 12937 O O . VAL B 2 7 ? -7.182 -4.900 2.085 1.00 0.00 79 VAL B O 8
ATOM 12950 N N . ALA B 2 8 ? -7.693 -4.769 4.266 1.00 0.00 80 ALA B N 8
ATOM 12951 C CA . ALA B 2 8 ? -6.558 -5.578 4.705 1.00 0.00 80 ALA B CA 8
ATOM 12952 C C . ALA B 2 8 ? -6.452 -6.899 3.937 1.00 0.00 80 ALA B C 8
ATOM 12953 O O . ALA B 2 8 ? -5.471 -7.137 3.230 1.00 0.00 80 ALA B O 8
ATOM 12960 N N . GLN B 2 9 ? -7.460 -7.753 4.061 1.00 0.00 81 GLN B N 8
ATOM 12961 C CA . GLN B 2 9 ? -7.455 -9.037 3.375 1.00 0.00 81 GLN B CA 8
ATOM 12962 C C . GLN B 2 9 ? -7.669 -8.849 1.878 1.00 0.00 81 GLN B C 8
ATOM 12963 O O . GLN B 2 9 ? -7.236 -9.664 1.065 1.00 0.00 81 GLN B O 8
ATOM 12977 N N . ARG B 2 10 ? -8.318 -7.750 1.521 1.00 0.00 82 ARG B N 8
ATOM 12978 C CA . ARG B 2 10 ? -8.566 -7.417 0.135 1.00 0.00 82 ARG B CA 8
ATOM 12979 C C . ARG B 2 10 ? -7.244 -7.100 -0.569 1.00 0.00 82 ARG B C 8
ATOM 12980 O O . ARG B 2 10 ? -7.094 -7.295 -1.779 1.00 0.00 82 ARG B O 8
ATOM 13001 N N . LEU B 2 11 ? -6.283 -6.642 0.216 1.00 0.00 83 LEU B N 8
ATOM 13002 C CA . LEU B 2 11 ? -4.965 -6.297 -0.297 1.00 0.00 83 LEU B CA 8
ATOM 13003 C C . LEU B 2 11 ? -4.106 -7.546 -0.445 1.00 0.00 83 LEU B C 8
ATOM 13004 O O . LEU B 2 11 ? -3.384 -7.693 -1.430 1.00 0.00 83 LEU B O 8
ATOM 13020 N N . MET B 2 12 ? -4.205 -8.440 0.539 1.00 0.00 84 MET B N 8
ATOM 13021 C CA . MET B 2 12 ? -3.430 -9.683 0.550 1.00 0.00 84 MET B CA 8
ATOM 13022 C C . MET B 2 12 ? -3.603 -10.436 -0.761 1.00 0.00 84 MET B C 8
ATOM 13023 O O . MET B 2 12 ? -2.630 -10.734 -1.459 1.00 0.00 84 MET B O 8
ATOM 13037 N N . GLN B 2 13 ? -4.856 -10.707 -1.096 1.00 0.00 85 GLN B N 8
ATOM 13038 C CA . GLN B 2 13 ? -5.195 -11.444 -2.304 1.00 0.00 85 GLN B CA 8
ATOM 13039 C C . GLN B 2 13 ? -4.753 -10.690 -3.555 1.00 0.00 85 GLN B C 8
ATOM 13040 O O . GLN B 2 13 ? -4.377 -11.300 -4.555 1.00 0.00 85 GLN B O 8
ATOM 13054 N N . HIS B 2 14 ? -4.763 -9.361 -3.484 1.00 0.00 86 HIS B N 8
ATOM 13055 C CA . HIS B 2 14 ? -4.459 -8.543 -4.650 1.00 0.00 86 HIS B CA 8
ATOM 13056 C C . HIS B 2 14 ? -2.957 -8.496 -4.934 1.00 0.00 86 HIS B C 8
ATOM 13057 O O . HIS B 2 14 ? -2.537 -8.120 -6.028 1.00 0.00 86 HIS B O 8
ATOM 13072 N N . LEU B 2 15 ? -2.146 -8.855 -3.953 1.00 0.00 87 LEU B N 8
ATOM 13073 C CA . LEU B 2 15 ? -0.716 -8.946 -4.174 1.00 0.00 87 LEU B CA 8
ATOM 13074 C C . LEU B 2 15 ? -0.327 -10.378 -4.527 1.00 0.00 87 LEU B C 8
ATOM 13075 O O . LEU B 2 15 ? 0.546 -10.617 -5.366 1.00 0.00 87 LEU B O 8
ATOM 13091 N N . ALA B 2 16 ? -1.008 -11.322 -3.897 1.00 0.00 88 ALA B N 8
ATOM 13092 C CA . ALA B 2 16 ? -0.760 -12.741 -4.131 1.00 0.00 88 ALA B CA 8
ATOM 13093 C C . ALA B 2 16 ? -1.148 -13.153 -5.550 1.00 0.00 88 ALA B C 8
ATOM 13094 O O . ALA B 2 16 ? -0.638 -14.145 -6.078 1.00 0.00 88 ALA B O 8
ATOM 13101 N N . GLU B 2 17 ? -2.046 -12.384 -6.162 1.00 0.00 89 GLU B N 8
ATOM 13102 C CA . GLU B 2 17 ? -2.531 -12.675 -7.511 1.00 0.00 89 GLU B CA 8
ATOM 13103 C C . GLU B 2 17 ? -1.483 -12.356 -8.581 1.00 0.00 89 GLU B C 8
ATOM 13104 O O . GLU B 2 17 ? -1.666 -12.690 -9.749 1.00 0.00 89 GLU B O 8
ATOM 13116 N N . HIS B 2 18 ? -0.390 -11.705 -8.191 1.00 0.00 90 HIS B N 8
ATOM 13117 C CA . HIS B 2 18 ? 0.643 -11.332 -9.156 1.00 0.00 90 HIS B CA 8
ATOM 13118 C C . HIS B 2 18 ? 1.983 -11.993 -8.837 1.00 0.00 90 HIS B C 8
ATOM 13119 O O . HIS B 2 18 ? 2.367 -12.966 -9.484 1.00 0.00 90 HIS B O 8
ATOM 13134 N N . GLY B 2 19 ? 2.680 -11.479 -7.833 1.00 0.00 91 GLY B N 8
ATOM 13135 C CA . GLY B 2 19 ? 3.966 -12.049 -7.458 1.00 0.00 91 GLY B CA 8
ATOM 13136 C C . GLY B 2 19 ? 4.781 -11.111 -6.593 1.00 0.00 91 GLY B C 8
ATOM 13137 O O . GLY B 2 19 ? 6.005 -11.053 -6.709 1.00 0.00 91 GLY B O 8
ATOM 13141 N N . ILE B 2 20 ? 4.086 -10.388 -5.725 1.00 0.00 92 ILE B N 8
ATOM 13142 C CA . ILE B 2 20 ? 4.690 -9.407 -4.835 1.00 0.00 92 ILE B CA 8
ATOM 13143 C C . ILE B 2 20 ? 5.808 -10.005 -3.980 1.00 0.00 92 ILE B C 8
ATOM 13144 O O . ILE B 2 20 ? 5.716 -11.144 -3.509 1.00 0.00 92 ILE B O 8
ATOM 13160 N N . GLN B 2 21 ? 6.864 -9.223 -3.801 1.00 0.00 93 GLN B N 8
ATOM 13161 C CA . GLN B 2 21 ? 8.007 -9.625 -3.002 1.00 0.00 93 GLN B CA 8
ATOM 13162 C C . GLN B 2 21 ? 7.763 -9.295 -1.536 1.00 0.00 93 GLN B C 8
ATOM 13163 O O . GLN B 2 21 ? 7.337 -8.191 -1.196 1.00 0.00 93 GLN B O 8
ATOM 13177 N N . PRO B 2 22 ? 8.000 -10.269 -0.652 1.00 0.00 94 PRO B N 8
ATOM 13178 C CA . PRO B 2 22 ? 7.928 -10.062 0.795 1.00 0.00 94 PRO B CA 8
ATOM 13179 C C . PRO B 2 22 ? 9.002 -9.089 1.272 1.00 0.00 94 PRO B C 8
ATOM 13180 O O . PRO B 2 22 ? 9.902 -8.718 0.515 1.00 0.00 94 PRO B O 8
ATOM 13191 N N . ALA B 2 23 ? 8.911 -8.680 2.531 1.00 0.00 95 ALA B N 8
ATOM 13192 C CA . ALA B 2 23 ? 9.855 -7.723 3.091 1.00 0.00 95 ALA B CA 8
ATOM 13193 C C . ALA B 2 23 ? 11.198 -8.385 3.379 1.00 0.00 95 ALA B C 8
ATOM 13194 O O . ALA B 2 23 ? 11.610 -8.515 4.531 1.00 0.00 95 ALA B O 8
ATOM 13201 N N . ARG B 2 24 ? 11.875 -8.787 2.314 1.00 0.00 96 ARG B N 8
ATOM 13202 C CA . ARG B 2 24 ? 13.135 -9.512 2.420 1.00 0.00 96 ARG B CA 8
ATOM 13203 C C . ARG B 2 24 ? 14.329 -8.651 2.019 1.00 0.00 96 ARG B C 8
ATOM 13204 O O . ARG B 2 24 ? 15.469 -9.122 2.028 1.00 0.00 96 ARG B O 8
ATOM 13225 N N . ASN B 2 25 ? 14.079 -7.396 1.660 1.00 0.00 97 ASN B N 8
ATOM 13226 C CA . ASN B 2 25 ? 15.168 -6.501 1.273 1.00 0.00 97 ASN B CA 8
ATOM 13227 C C . ASN B 2 25 ? 15.631 -5.650 2.461 1.00 0.00 97 ASN B C 8
ATOM 13228 O O . ASN B 2 25 ? 16.663 -5.954 3.062 1.00 0.00 97 ASN B O 8
ATOM 13239 N N . MET B 2 26 ? 14.884 -4.598 2.799 1.00 0.00 98 MET B N 8
ATOM 13240 C CA . MET B 2 26 ? 15.227 -3.722 3.927 1.00 0.00 98 MET B CA 8
ATOM 13241 C C . MET B 2 26 ? 16.629 -3.131 3.772 1.00 0.00 98 MET B C 8
ATOM 13242 O O . MET B 2 26 ? 17.300 -2.844 4.761 1.00 0.00 98 MET B O 8
ATOM 13256 N N . ALA B 2 27 ? 17.060 -2.942 2.531 1.00 0.00 99 ALA B N 8
ATOM 13257 C CA . ALA B 2 27 ? 18.400 -2.440 2.259 1.00 0.00 99 ALA B CA 8
ATOM 13258 C C . ALA B 2 27 ? 18.556 -1.006 2.746 1.00 0.00 99 ALA B C 8
ATOM 13259 O O . ALA B 2 27 ? 19.431 -0.700 3.557 1.00 0.00 99 ALA B O 8
ATOM 13266 N N . GLU B 2 28 ? 17.680 -0.137 2.269 1.00 0.00 100 GLU B N 8
ATOM 13267 C CA . GLU B 2 28 ? 17.715 1.273 2.629 1.00 0.00 100 GLU B CA 8
ATOM 13268 C C . GLU B 2 28 ? 16.785 1.534 3.806 1.00 0.00 100 GLU B C 8
ATOM 13269 O O . GLU B 2 28 ? 16.114 2.563 3.875 1.00 0.00 100 GLU B O 8
ATOM 13281 N N . HIS B 2 29 ? 16.732 0.575 4.718 1.00 0.00 101 HIS B N 8
ATOM 13282 C CA . HIS B 2 29 ? 15.878 0.671 5.891 1.00 0.00 101 HIS B CA 8
ATOM 13283 C C . HIS B 2 29 ? 16.696 0.427 7.148 1.00 0.00 101 HIS B C 8
ATOM 13284 O O . HIS B 2 29 ? 17.716 -0.262 7.107 1.00 0.00 101 HIS B O 8
ATOM 13299 N N . ILE B 2 30 ? 16.239 0.979 8.259 1.00 0.00 102 ILE B N 8
ATOM 13300 C CA . ILE B 2 30 ? 16.857 0.734 9.553 1.00 0.00 102 ILE B CA 8
ATOM 13301 C C . ILE B 2 30 ? 15.764 0.436 10.577 1.00 0.00 102 ILE B C 8
ATOM 13302 O O . ILE B 2 30 ? 15.304 1.330 11.295 1.00 0.00 102 ILE B O 8
ATOM 13318 N N . PRO B 2 31 ? 15.304 -0.824 10.617 1.00 0.00 103 PRO B N 8
ATOM 13319 C CA . PRO B 2 31 ? 14.237 -1.249 11.525 1.00 0.00 103 PRO B CA 8
ATOM 13320 C C . PRO B 2 31 ? 14.730 -1.416 12.959 1.00 0.00 103 PRO B C 8
ATOM 13321 O O . PRO B 2 31 ? 15.912 -1.676 13.192 1.00 0.00 103 PRO B O 8
ATOM 13332 N N . PRO B 2 32 ? 13.824 -1.252 13.938 1.00 0.00 104 PRO B N 8
ATOM 13333 C CA . PRO B 2 32 ? 14.152 -1.399 15.358 1.00 0.00 104 PRO B CA 8
ATOM 13334 C C . PRO B 2 32 ? 14.643 -2.805 15.689 1.00 0.00 104 PRO B C 8
ATOM 13335 O O . PRO B 2 32 ? 13.906 -3.784 15.550 1.00 0.00 104 PRO B O 8
ATOM 13346 N N . ALA B 2 33 ? 15.888 -2.897 16.122 1.00 0.00 105 ALA B N 8
ATOM 13347 C CA . ALA B 2 33 ? 16.497 -4.176 16.434 1.00 0.00 105 ALA B CA 8
ATOM 13348 C C . ALA B 2 33 ? 16.240 -4.553 17.888 1.00 0.00 105 ALA B C 8
ATOM 13349 O O . ALA B 2 33 ? 16.273 -3.694 18.772 1.00 0.00 105 ALA B O 8
ATOM 13356 N N . PRO B 2 34 ? 15.972 -5.844 18.150 1.00 0.00 106 PRO B N 8
ATOM 13357 C CA . PRO B 2 34 ? 15.751 -6.370 19.507 1.00 0.00 106 PRO B CA 8
ATOM 13358 C C . PRO B 2 34 ? 17.030 -6.376 20.349 1.00 0.00 106 PRO B C 8
ATOM 13359 O O . PRO B 2 34 ? 17.379 -7.379 20.973 1.00 0.00 106 PRO B O 8
ATOM 13370 N N . ASN B 2 35 ? 17.730 -5.253 20.343 1.00 0.00 107 ASN B N 8
ATOM 13371 C CA . ASN B 2 35 ? 18.932 -5.079 21.147 1.00 0.00 107 ASN B CA 8
ATOM 13372 C C . ASN B 2 35 ? 18.567 -4.356 22.436 1.00 0.00 107 ASN B C 8
ATOM 13373 O O . ASN B 2 35 ? 19.236 -4.490 23.462 1.00 0.00 107 ASN B O 8
ATOM 13384 N N . TRP B 2 36 ? 17.484 -3.595 22.366 1.00 0.00 108 TRP B N 8
ATOM 13385 C CA . TRP B 2 36 ? 16.983 -2.852 23.508 1.00 0.00 108 TRP B CA 8
ATOM 13386 C C . TRP B 2 36 ? 15.813 -3.601 24.139 1.00 0.00 108 TRP B C 8
ATOM 13387 O O . TRP B 2 36 ? 14.683 -3.494 23.615 1.00 0.00 108 TRP B O 8
ATOM 13409 N N . GLY A 1 1 ? -16.553 21.008 -1.960 1.00 0.00 1 GLY A N 9
ATOM 13410 C CA . GLY A 1 1 ? -16.588 20.403 -0.606 1.00 0.00 1 GLY A CA 9
ATOM 13411 C C . GLY A 1 1 ? -17.773 19.479 -0.433 1.00 0.00 1 GLY A C 9
ATOM 13412 O O . GLY A 1 1 ? -18.239 18.885 -1.408 1.00 0.00 1 GLY A O 9
ATOM 13418 N N . HIS A 1 2 ? -18.256 19.359 0.809 1.00 0.00 2 HIS A N 9
ATOM 13419 C CA . HIS A 1 2 ? -19.409 18.506 1.149 1.00 0.00 2 HIS A CA 9
ATOM 13420 C C . HIS A 1 2 ? -19.056 17.018 1.087 1.00 0.00 2 HIS A C 9
ATOM 13421 O O . HIS A 1 2 ? -19.295 16.277 2.043 1.00 0.00 2 HIS A O 9
ATOM 13436 N N . MET A 1 3 ? -18.509 16.581 -0.039 1.00 0.00 3 MET A N 9
ATOM 13437 C CA . MET A 1 3 ? -18.168 15.177 -0.234 1.00 0.00 3 MET A CA 9
ATOM 13438 C C . MET A 1 3 ? -16.668 14.998 -0.427 1.00 0.00 3 MET A C 9
ATOM 13439 O O . MET A 1 3 ? -15.935 15.968 -0.627 1.00 0.00 3 MET A O 9
ATOM 13453 N N . SER A 1 4 ? -16.223 13.754 -0.364 1.00 0.00 4 SER A N 9
ATOM 13454 C CA . SER A 1 4 ? -14.832 13.417 -0.605 1.00 0.00 4 SER A CA 9
ATOM 13455 C C . SER A 1 4 ? -14.737 12.296 -1.638 1.00 0.00 4 SER A C 9
ATOM 13456 O O . SER A 1 4 ? -14.529 11.131 -1.290 1.00 0.00 4 SER A O 9
ATOM 13464 N N . GLY A 1 5 ? -14.907 12.654 -2.903 1.00 0.00 5 GLY A N 9
ATOM 13465 C CA . GLY A 1 5 ? -14.858 11.672 -3.967 1.00 0.00 5 GLY A CA 9
ATOM 13466 C C . GLY A 1 5 ? -13.472 11.544 -4.566 1.00 0.00 5 GLY A C 9
ATOM 13467 O O . GLY A 1 5 ? -12.681 10.697 -4.145 1.00 0.00 5 GLY A O 9
ATOM 13471 N N . PHE A 1 6 ? -13.170 12.394 -5.539 1.00 0.00 6 PHE A N 9
ATOM 13472 C CA . PHE A 1 6 ? -11.870 12.369 -6.196 1.00 0.00 6 PHE A CA 9
ATOM 13473 C C . PHE A 1 6 ? -10.822 13.069 -5.334 1.00 0.00 6 PHE A C 9
ATOM 13474 O O . PHE A 1 6 ? -10.390 14.186 -5.619 1.00 0.00 6 PHE A O 9
ATOM 13491 N N . LYS A 1 7 ? -10.429 12.399 -4.265 1.00 0.00 7 LYS A N 9
ATOM 13492 C CA . LYS A 1 7 ? -9.413 12.912 -3.360 1.00 0.00 7 LYS A CA 9
ATOM 13493 C C . LYS A 1 7 ? -8.068 12.268 -3.676 1.00 0.00 7 LYS A C 9
ATOM 13494 O O . LYS A 1 7 ? -7.308 11.905 -2.779 1.00 0.00 7 LYS A O 9
ATOM 13513 N N . HIS A 1 8 ? -7.790 12.113 -4.961 1.00 0.00 8 HIS A N 9
ATOM 13514 C CA . HIS A 1 8 ? -6.570 11.460 -5.411 1.00 0.00 8 HIS A CA 9
ATOM 13515 C C . HIS A 1 8 ? -5.723 12.440 -6.214 1.00 0.00 8 HIS A C 9
ATOM 13516 O O . HIS A 1 8 ? -5.561 12.292 -7.424 1.00 0.00 8 HIS A O 9
ATOM 13531 N N . VAL A 1 9 ? -5.180 13.436 -5.528 1.00 0.00 9 VAL A N 9
ATOM 13532 C CA . VAL A 1 9 ? -4.407 14.478 -6.174 1.00 0.00 9 VAL A CA 9
ATOM 13533 C C . VAL A 1 9 ? -3.106 14.741 -5.426 1.00 0.00 9 VAL A C 9
ATOM 13534 O O . VAL A 1 9 ? -2.131 15.208 -6.008 1.00 0.00 9 VAL A O 9
ATOM 13547 N N . SER A 1 10 ? -3.097 14.420 -4.135 1.00 0.00 10 SER A N 9
ATOM 13548 C CA . SER A 1 10 ? -1.930 14.638 -3.286 1.00 0.00 10 SER A CA 9
ATOM 13549 C C . SER A 1 10 ? -0.795 13.682 -3.649 1.00 0.00 10 SER A C 9
ATOM 13550 O O . SER A 1 10 ? 0.281 13.741 -3.062 1.00 0.00 10 SER A O 9
ATOM 13558 N N . HIS A 1 11 ? -1.066 12.788 -4.608 1.00 0.00 11 HIS A N 9
ATOM 13559 C CA . HIS A 1 11 ? -0.139 11.717 -5.001 1.00 0.00 11 HIS A CA 9
ATOM 13560 C C . HIS A 1 11 ? -0.046 10.667 -3.900 1.00 0.00 11 HIS A C 9
ATOM 13561 O O . HIS A 1 11 ? 0.577 9.625 -4.085 1.00 0.00 11 HIS A O 9
ATOM 13576 N N . VAL A 1 12 ? -0.699 10.972 -2.772 1.00 0.00 12 VAL A N 9
ATOM 13577 C CA . VAL A 1 12 ? -0.728 10.147 -1.552 1.00 0.00 12 VAL A CA 9
ATOM 13578 C C . VAL A 1 12 ? 0.658 9.947 -0.905 1.00 0.00 12 VAL A C 9
ATOM 13579 O O . VAL A 1 12 ? 0.780 9.980 0.319 1.00 0.00 12 VAL A O 9
ATOM 13592 N N . GLY A 1 13 ? 1.694 9.771 -1.712 1.00 0.00 13 GLY A N 9
ATOM 13593 C CA . GLY A 1 13 ? 3.025 9.566 -1.175 1.00 0.00 13 GLY A CA 9
ATOM 13594 C C . GLY A 1 13 ? 3.701 8.343 -1.763 1.00 0.00 13 GLY A C 9
ATOM 13595 O O . GLY A 1 13 ? 4.496 7.681 -1.096 1.00 0.00 13 GLY A O 9
ATOM 13599 N N . TRP A 1 14 ? 3.383 8.045 -3.014 1.00 0.00 14 TRP A N 9
ATOM 13600 C CA . TRP A 1 14 ? 3.961 6.899 -3.700 1.00 0.00 14 TRP A CA 9
ATOM 13601 C C . TRP A 1 14 ? 4.798 7.356 -4.885 1.00 0.00 14 TRP A C 9
ATOM 13602 O O . TRP A 1 14 ? 4.359 8.190 -5.679 1.00 0.00 14 TRP A O 9
ATOM 13623 N N . ASP A 1 15 ? 5.999 6.813 -4.990 1.00 0.00 15 ASP A N 9
ATOM 13624 C CA . ASP A 1 15 ? 6.879 7.105 -6.113 1.00 0.00 15 ASP A CA 9
ATOM 13625 C C . ASP A 1 15 ? 7.075 5.833 -6.932 1.00 0.00 15 ASP A C 9
ATOM 13626 O O . ASP A 1 15 ? 7.197 4.759 -6.354 1.00 0.00 15 ASP A O 9
ATOM 13635 N N . PRO A 1 16 ? 7.095 5.943 -8.278 1.00 0.00 16 PRO A N 9
ATOM 13636 C CA . PRO A 1 16 ? 7.148 4.804 -9.208 1.00 0.00 16 PRO A CA 9
ATOM 13637 C C . PRO A 1 16 ? 7.951 3.597 -8.710 1.00 0.00 16 PRO A C 9
ATOM 13638 O O . PRO A 1 16 ? 7.404 2.505 -8.554 1.00 0.00 16 PRO A O 9
ATOM 13649 N N . GLN A 1 17 ? 9.245 3.782 -8.479 1.00 0.00 17 GLN A N 9
ATOM 13650 C CA . GLN A 1 17 ? 10.102 2.684 -8.050 1.00 0.00 17 GLN A CA 9
ATOM 13651 C C . GLN A 1 17 ? 10.433 2.774 -6.564 1.00 0.00 17 GLN A C 9
ATOM 13652 O O . GLN A 1 17 ? 10.644 1.756 -5.906 1.00 0.00 17 GLN A O 9
ATOM 13666 N N . ASN A 1 18 ? 10.485 3.993 -6.039 1.00 0.00 18 ASN A N 9
ATOM 13667 C CA . ASN A 1 18 ? 10.798 4.206 -4.630 1.00 0.00 18 ASN A CA 9
ATOM 13668 C C . ASN A 1 18 ? 9.694 3.646 -3.736 1.00 0.00 18 ASN A C 9
ATOM 13669 O O . ASN A 1 18 ? 9.964 3.121 -2.655 1.00 0.00 18 ASN A O 9
ATOM 13680 N N . GLY A 1 19 ? 8.457 3.743 -4.209 1.00 0.00 19 GLY A N 9
ATOM 13681 C CA . GLY A 1 19 ? 7.329 3.215 -3.474 1.00 0.00 19 GLY A CA 9
ATOM 13682 C C . GLY A 1 19 ? 6.704 4.243 -2.559 1.00 0.00 19 GLY A C 9
ATOM 13683 O O . GLY A 1 19 ? 6.954 5.445 -2.697 1.00 0.00 19 GLY A O 9
ATOM 13687 N N . PHE A 1 20 ? 5.876 3.772 -1.640 1.00 0.00 20 PHE A N 9
ATOM 13688 C CA . PHE A 1 20 ? 5.296 4.625 -0.617 1.00 0.00 20 PHE A CA 9
ATOM 13689 C C . PHE A 1 20 ? 6.371 4.974 0.397 1.00 0.00 20 PHE A C 9
ATOM 13690 O O . PHE A 1 20 ? 6.977 4.081 0.993 1.00 0.00 20 PHE A O 9
ATOM 13707 N N . ASP A 1 21 ? 6.618 6.255 0.593 1.00 0.00 21 ASP A N 9
ATOM 13708 C CA . ASP A 1 21 ? 7.657 6.660 1.523 1.00 0.00 21 ASP A CA 9
ATOM 13709 C C . ASP A 1 21 ? 7.184 6.459 2.954 1.00 0.00 21 ASP A C 9
ATOM 13710 O O . ASP A 1 21 ? 6.199 7.056 3.393 1.00 0.00 21 ASP A O 9
ATOM 13719 N N . VAL A 1 22 ? 7.906 5.621 3.679 1.00 0.00 22 VAL A N 9
ATOM 13720 C CA . VAL A 1 22 ? 7.498 5.190 5.008 1.00 0.00 22 VAL A CA 9
ATOM 13721 C C . VAL A 1 22 ? 7.648 6.286 6.062 1.00 0.00 22 VAL A C 9
ATOM 13722 O O . VAL A 1 22 ? 7.118 6.160 7.169 1.00 0.00 22 VAL A O 9
ATOM 13735 N N . ASN A 1 23 ? 8.348 7.363 5.724 1.00 0.00 23 ASN A N 9
ATOM 13736 C CA . ASN A 1 23 ? 8.567 8.444 6.681 1.00 0.00 23 ASN A CA 9
ATOM 13737 C C . ASN A 1 23 ? 7.322 9.313 6.784 1.00 0.00 23 ASN A C 9
ATOM 13738 O O . ASN A 1 23 ? 7.021 9.864 7.843 1.00 0.00 23 ASN A O 9
ATOM 13749 N N . ASN A 1 24 ? 6.595 9.420 5.681 1.00 0.00 24 ASN A N 9
ATOM 13750 C CA . ASN A 1 24 ? 5.405 10.258 5.624 1.00 0.00 24 ASN A CA 9
ATOM 13751 C C . ASN A 1 24 ? 4.167 9.439 5.283 1.00 0.00 24 ASN A C 9
ATOM 13752 O O . ASN A 1 24 ? 3.221 9.942 4.675 1.00 0.00 24 ASN A O 9
ATOM 13763 N N . LEU A 1 25 ? 4.174 8.176 5.688 1.00 0.00 25 LEU A N 9
ATOM 13764 C CA . LEU A 1 25 ? 3.015 7.314 5.507 1.00 0.00 25 LEU A CA 9
ATOM 13765 C C . LEU A 1 25 ? 1.851 7.809 6.350 1.00 0.00 25 LEU A C 9
ATOM 13766 O O . LEU A 1 25 ? 1.945 7.865 7.580 1.00 0.00 25 LEU A O 9
ATOM 13782 N N . ASP A 1 26 ? 0.770 8.187 5.679 1.00 0.00 26 ASP A N 9
ATOM 13783 C CA . ASP A 1 26 ? -0.455 8.594 6.358 1.00 0.00 26 ASP A CA 9
ATOM 13784 C C . ASP A 1 26 ? -0.903 7.500 7.316 1.00 0.00 26 ASP A C 9
ATOM 13785 O O . ASP A 1 26 ? -0.881 6.317 6.976 1.00 0.00 26 ASP A O 9
ATOM 13794 N N . PRO A 1 27 ? -1.280 7.901 8.543 1.00 0.00 27 PRO A N 9
ATOM 13795 C CA . PRO A 1 27 ? -1.682 6.984 9.620 1.00 0.00 27 PRO A CA 9
ATOM 13796 C C . PRO A 1 27 ? -2.715 5.941 9.202 1.00 0.00 27 PRO A C 9
ATOM 13797 O O . PRO A 1 27 ? -2.761 4.855 9.780 1.00 0.00 27 PRO A O 9
ATOM 13808 N N . ASP A 1 28 ? -3.550 6.262 8.216 1.00 0.00 28 ASP A N 9
ATOM 13809 C CA . ASP A 1 28 ? -4.536 5.303 7.728 1.00 0.00 28 ASP A CA 9
ATOM 13810 C C . ASP A 1 28 ? -3.854 4.267 6.851 1.00 0.00 28 ASP A C 9
ATOM 13811 O O . ASP A 1 28 ? -4.098 3.068 6.979 1.00 0.00 28 ASP A O 9
ATOM 13820 N N . LEU A 1 29 ? -2.982 4.737 5.968 1.00 0.00 29 LEU A N 9
ATOM 13821 C CA . LEU A 1 29 ? -2.208 3.847 5.115 1.00 0.00 29 LEU A CA 9
ATOM 13822 C C . LEU A 1 29 ? -1.310 2.960 5.963 1.00 0.00 29 LEU A C 9
ATOM 13823 O O . LEU A 1 29 ? -1.264 1.746 5.777 1.00 0.00 29 LEU A O 9
ATOM 13839 N N . ARG A 1 30 ? -0.609 3.584 6.904 1.00 0.00 30 ARG A N 9
ATOM 13840 C CA . ARG A 1 30 ? 0.271 2.869 7.820 1.00 0.00 30 ARG A CA 9
ATOM 13841 C C . ARG A 1 30 ? -0.508 1.781 8.554 1.00 0.00 30 ARG A C 9
ATOM 13842 O O . ARG A 1 30 ? -0.016 0.670 8.747 1.00 0.00 30 ARG A O 9
ATOM 13863 N N . SER A 1 31 ? -1.732 2.118 8.947 1.00 0.00 31 SER A N 9
ATOM 13864 C CA . SER A 1 31 ? -2.609 1.178 9.623 1.00 0.00 31 SER A CA 9
ATOM 13865 C C . SER A 1 31 ? -2.934 0.002 8.706 1.00 0.00 31 SER A C 9
ATOM 13866 O O . SER A 1 31 ? -2.706 -1.153 9.058 1.00 0.00 31 SER A O 9
ATOM 13874 N N . LEU A 1 32 ? -3.435 0.315 7.514 1.00 0.00 32 LEU A N 9
ATOM 13875 C CA . LEU A 1 32 ? -3.918 -0.696 6.586 1.00 0.00 32 LEU A CA 9
ATOM 13876 C C . LEU A 1 32 ? -2.821 -1.646 6.143 1.00 0.00 32 LEU A C 9
ATOM 13877 O O . LEU A 1 32 ? -2.992 -2.856 6.182 1.00 0.00 32 LEU A O 9
ATOM 13893 N N . PHE A 1 33 ? -1.705 -1.089 5.720 1.00 0.00 33 PHE A N 9
ATOM 13894 C CA . PHE A 1 33 ? -0.659 -1.872 5.077 1.00 0.00 33 PHE A CA 9
ATOM 13895 C C . PHE A 1 33 ? -0.055 -2.884 6.039 1.00 0.00 33 PHE A C 9
ATOM 13896 O O . PHE A 1 33 ? 0.077 -4.056 5.705 1.00 0.00 33 PHE A O 9
ATOM 13913 N N . SER A 1 34 ? 0.287 -2.437 7.236 1.00 0.00 34 SER A N 9
ATOM 13914 C CA . SER A 1 34 ? 0.834 -3.325 8.252 1.00 0.00 34 SER A CA 9
ATOM 13915 C C . SER A 1 34 ? -0.226 -4.322 8.727 1.00 0.00 34 SER A C 9
ATOM 13916 O O . SER A 1 34 ? 0.090 -5.411 9.209 1.00 0.00 34 SER A O 9
ATOM 13924 N N . ARG A 1 35 ? -1.486 -3.940 8.562 1.00 0.00 35 ARG A N 9
ATOM 13925 C CA . ARG A 1 35 ? -2.625 -4.795 8.860 1.00 0.00 35 ARG A CA 9
ATOM 13926 C C . ARG A 1 35 ? -2.856 -5.776 7.709 1.00 0.00 35 ARG A C 9
ATOM 13927 O O . ARG A 1 35 ? -3.548 -6.786 7.853 1.00 0.00 35 ARG A O 9
ATOM 13948 N N . ALA A 1 36 ? -2.237 -5.469 6.576 1.00 0.00 36 ALA A N 9
ATOM 13949 C CA . ALA A 1 36 ? -2.341 -6.279 5.372 1.00 0.00 36 ALA A CA 9
ATOM 13950 C C . ALA A 1 36 ? -1.034 -7.024 5.111 1.00 0.00 36 ALA A C 9
ATOM 13951 O O . ALA A 1 36 ? -0.763 -7.449 3.991 1.00 0.00 36 ALA A O 9
ATOM 13958 N N . GLY A 1 37 ? -0.208 -7.141 6.147 1.00 0.00 37 GLY A N 9
ATOM 13959 C CA . GLY A 1 37 ? 1.025 -7.910 6.043 1.00 0.00 37 GLY A CA 9
ATOM 13960 C C . GLY A 1 37 ? 2.168 -7.132 5.413 1.00 0.00 37 GLY A C 9
ATOM 13961 O O . GLY A 1 37 ? 3.330 -7.518 5.538 1.00 0.00 37 GLY A O 9
ATOM 13965 N N . ILE A 1 38 ? 1.835 -6.048 4.728 1.00 0.00 38 ILE A N 9
ATOM 13966 C CA . ILE A 1 38 ? 2.822 -5.205 4.078 1.00 0.00 38 ILE A CA 9
ATOM 13967 C C . ILE A 1 38 ? 3.733 -4.537 5.101 1.00 0.00 38 ILE A C 9
ATOM 13968 O O . ILE A 1 38 ? 3.333 -3.601 5.795 1.00 0.00 38 ILE A O 9
ATOM 13984 N N . SER A 1 39 ? 4.953 -5.033 5.199 1.00 0.00 39 SER A N 9
ATOM 13985 C CA . SER A 1 39 ? 5.948 -4.418 6.052 1.00 0.00 39 SER A CA 9
ATOM 13986 C C . SER A 1 39 ? 6.511 -3.175 5.367 1.00 0.00 39 SER A C 9
ATOM 13987 O O . SER A 1 39 ? 6.247 -2.952 4.182 1.00 0.00 39 SER A O 9
ATOM 13995 N N . GLU A 1 40 ? 7.277 -2.375 6.096 1.00 0.00 40 GLU A N 9
ATOM 13996 C CA . GLU A 1 40 ? 7.826 -1.139 5.547 1.00 0.00 40 GLU A CA 9
ATOM 13997 C C . GLU A 1 40 ? 8.572 -1.381 4.242 1.00 0.00 40 GLU A C 9
ATOM 13998 O O . GLU A 1 40 ? 8.399 -0.641 3.273 1.00 0.00 40 GLU A O 9
ATOM 14010 N N . ALA A 1 41 ? 9.390 -2.430 4.222 1.00 0.00 41 ALA A N 9
ATOM 14011 C CA . ALA A 1 41 ? 10.209 -2.754 3.056 1.00 0.00 41 ALA A CA 9
ATOM 14012 C C . ALA A 1 41 ? 9.347 -2.971 1.818 1.00 0.00 41 ALA A C 9
ATOM 14013 O O . ALA A 1 41 ? 9.795 -2.761 0.692 1.00 0.00 41 ALA A O 9
ATOM 14020 N N . GLN A 1 42 ? 8.095 -3.344 2.040 1.00 0.00 42 GLN A N 9
ATOM 14021 C CA . GLN A 1 42 ? 7.183 -3.649 0.949 1.00 0.00 42 GLN A CA 9
ATOM 14022 C C . GLN A 1 42 ? 6.571 -2.381 0.377 1.00 0.00 42 GLN A C 9
ATOM 14023 O O . GLN A 1 42 ? 6.264 -2.317 -0.811 1.00 0.00 42 GLN A O 9
ATOM 14037 N N . LEU A 1 43 ? 6.395 -1.370 1.216 1.00 0.00 43 LEU A N 9
ATOM 14038 C CA . LEU A 1 43 ? 5.973 -0.069 0.723 1.00 0.00 43 LEU A CA 9
ATOM 14039 C C . LEU A 1 43 ? 7.065 0.529 -0.146 1.00 0.00 43 LEU A C 9
ATOM 14040 O O . LEU A 1 43 ? 6.791 1.279 -1.074 1.00 0.00 43 LEU A O 9
ATOM 14056 N N . THR A 1 44 ? 8.304 0.162 0.146 1.00 0.00 44 THR A N 9
ATOM 14057 C CA . THR A 1 44 ? 9.438 0.633 -0.628 1.00 0.00 44 THR A CA 9
ATOM 14058 C C . THR A 1 44 ? 9.852 -0.405 -1.670 1.00 0.00 44 THR A C 9
ATOM 14059 O O . THR A 1 44 ? 10.921 -0.309 -2.272 1.00 0.00 44 THR A O 9
ATOM 14070 N N . ASP A 1 45 ? 9.003 -1.406 -1.864 1.00 0.00 45 ASP A N 9
ATOM 14071 C CA . ASP A 1 45 ? 9.240 -2.429 -2.872 1.00 0.00 45 ASP A CA 9
ATOM 14072 C C . ASP A 1 45 ? 8.578 -2.028 -4.184 1.00 0.00 45 ASP A C 9
ATOM 14073 O O . ASP A 1 45 ? 7.449 -1.540 -4.174 1.00 0.00 45 ASP A O 9
ATOM 14082 N N . ALA A 1 46 ? 9.273 -2.229 -5.297 1.00 0.00 46 ALA A N 9
ATOM 14083 C CA . ALA A 1 46 ? 8.819 -1.727 -6.592 1.00 0.00 46 ALA A CA 9
ATOM 14084 C C . ALA A 1 46 ? 7.419 -2.223 -6.949 1.00 0.00 46 ALA A C 9
ATOM 14085 O O . ALA A 1 46 ? 6.462 -1.442 -6.975 1.00 0.00 46 ALA A O 9
ATOM 14092 N N . GLU A 1 47 ? 7.296 -3.520 -7.213 1.00 0.00 47 GLU A N 9
ATOM 14093 C CA . GLU A 1 47 ? 6.029 -4.088 -7.642 1.00 0.00 47 GLU A CA 9
ATOM 14094 C C . GLU A 1 47 ? 5.009 -4.077 -6.510 1.00 0.00 47 GLU A C 9
ATOM 14095 O O . GLU A 1 47 ? 3.837 -3.779 -6.734 1.00 0.00 47 GLU A O 9
ATOM 14107 N N . THR A 1 48 ? 5.457 -4.379 -5.296 1.00 0.00 48 THR A N 9
ATOM 14108 C CA . THR A 1 48 ? 4.555 -4.445 -4.160 1.00 0.00 48 THR A CA 9
ATOM 14109 C C . THR A 1 48 ? 3.790 -3.135 -3.962 1.00 0.00 48 THR A C 9
ATOM 14110 O O . THR A 1 48 ? 2.560 -3.135 -3.909 1.00 0.00 48 THR A O 9
ATOM 14121 N N . SER A 1 49 ? 4.510 -2.025 -3.893 1.00 0.00 49 SER A N 9
ATOM 14122 C CA . SER A 1 49 ? 3.887 -0.737 -3.628 1.00 0.00 49 SER A CA 9
ATOM 14123 C C . SER A 1 49 ? 2.973 -0.319 -4.778 1.00 0.00 49 SER A C 9
ATOM 14124 O O . SER A 1 49 ? 1.892 0.233 -4.558 1.00 0.00 49 SER A O 9
ATOM 14132 N N . LYS A 1 50 ? 3.400 -0.604 -6.002 1.00 0.00 50 LYS A N 9
ATOM 14133 C CA . LYS A 1 50 ? 2.659 -0.189 -7.182 1.00 0.00 50 LYS A CA 9
ATOM 14134 C C . LYS A 1 50 ? 1.281 -0.843 -7.234 1.00 0.00 50 LYS A C 9
ATOM 14135 O O . LYS A 1 50 ? 0.298 -0.197 -7.598 1.00 0.00 50 LYS A O 9
ATOM 14154 N N . LEU A 1 51 ? 1.196 -2.113 -6.852 1.00 0.00 51 LEU A N 9
ATOM 14155 C CA . LEU A 1 51 ? -0.089 -2.797 -6.852 1.00 0.00 51 LEU A CA 9
ATOM 14156 C C . LEU A 1 51 ? -0.964 -2.344 -5.695 1.00 0.00 51 LEU A C 9
ATOM 14157 O O . LEU A 1 51 ? -2.185 -2.386 -5.797 1.00 0.00 51 LEU A O 9
ATOM 14173 N N . ILE A 1 52 ? -0.353 -1.936 -4.587 1.00 0.00 52 ILE A N 9
ATOM 14174 C CA . ILE A 1 52 ? -1.108 -1.326 -3.503 1.00 0.00 52 ILE A CA 9
ATOM 14175 C C . ILE A 1 52 ? -1.742 -0.021 -3.973 1.00 0.00 52 ILE A C 9
ATOM 14176 O O . ILE A 1 52 ? -2.914 0.242 -3.714 1.00 0.00 52 ILE A O 9
ATOM 14192 N N . TYR A 1 53 ? -0.955 0.784 -4.677 1.00 0.00 53 TYR A N 9
ATOM 14193 C CA . TYR A 1 53 ? -1.430 2.050 -5.225 1.00 0.00 53 TYR A CA 9
ATOM 14194 C C . TYR A 1 53 ? -2.571 1.795 -6.210 1.00 0.00 53 TYR A C 9
ATOM 14195 O O . TYR A 1 53 ? -3.591 2.489 -6.200 1.00 0.00 53 TYR A O 9
ATOM 14213 N N . ASP A 1 54 ? -2.382 0.778 -7.043 1.00 0.00 54 ASP A N 9
ATOM 14214 C CA . ASP A 1 54 ? -3.407 0.325 -7.978 1.00 0.00 54 ASP A CA 9
ATOM 14215 C C . ASP A 1 54 ? -4.641 -0.169 -7.228 1.00 0.00 54 ASP A C 9
ATOM 14216 O O . ASP A 1 54 ? -5.774 0.113 -7.611 1.00 0.00 54 ASP A O 9
ATOM 14225 N N . PHE A 1 55 ? -4.395 -0.898 -6.147 1.00 0.00 55 PHE A N 9
ATOM 14226 C CA . PHE A 1 55 ? -5.450 -1.420 -5.282 1.00 0.00 55 PHE A CA 9
ATOM 14227 C C . PHE A 1 55 ? -6.345 -0.308 -4.759 1.00 0.00 55 PHE A C 9
ATOM 14228 O O . PHE A 1 55 ? -7.569 -0.381 -4.863 1.00 0.00 55 PHE A O 9
ATOM 14245 N N . ILE A 1 56 ? -5.719 0.709 -4.193 1.00 0.00 56 ILE A N 9
ATOM 14246 C CA . ILE A 1 56 ? -6.436 1.825 -3.605 1.00 0.00 56 ILE A CA 9
ATOM 14247 C C . ILE A 1 56 ? -7.278 2.543 -4.664 1.00 0.00 56 ILE A C 9
ATOM 14248 O O . ILE A 1 56 ? -8.415 2.940 -4.406 1.00 0.00 56 ILE A O 9
ATOM 14264 N N . GLU A 1 57 ? -6.723 2.669 -5.864 1.00 0.00 57 GLU A N 9
ATOM 14265 C CA . GLU A 1 57 ? -7.434 3.278 -6.982 1.00 0.00 57 GLU A CA 9
ATOM 14266 C C . GLU A 1 57 ? -8.621 2.408 -7.396 1.00 0.00 57 GLU A C 9
ATOM 14267 O O . GLU A 1 57 ? -9.719 2.905 -7.644 1.00 0.00 57 GLU A O 9
ATOM 14279 N N . ASP A 1 58 ? -8.383 1.102 -7.454 1.00 0.00 58 ASP A N 9
ATOM 14280 C CA . ASP A 1 58 ? -9.386 0.128 -7.893 1.00 0.00 58 ASP A CA 9
ATOM 14281 C C . ASP A 1 58 ? -10.652 0.191 -7.045 1.00 0.00 58 ASP A C 9
ATOM 14282 O O . ASP A 1 58 ? -11.751 -0.060 -7.540 1.00 0.00 58 ASP A O 9
ATOM 14291 N N . GLN A 1 59 ? -10.500 0.542 -5.777 1.00 0.00 59 GLN A N 9
ATOM 14292 C CA . GLN A 1 59 ? -11.633 0.570 -4.858 1.00 0.00 59 GLN A CA 9
ATOM 14293 C C . GLN A 1 59 ? -12.410 1.876 -4.981 1.00 0.00 59 GLN A C 9
ATOM 14294 O O . GLN A 1 59 ? -13.429 2.068 -4.319 1.00 0.00 59 GLN A O 9
ATOM 14308 N N . GLY A 1 60 ? -11.937 2.770 -5.839 1.00 0.00 60 GLY A N 9
ATOM 14309 C CA . GLY A 1 60 ? -12.617 4.033 -6.033 1.00 0.00 60 GLY A CA 9
ATOM 14310 C C . GLY A 1 60 ? -11.746 5.224 -5.690 1.00 0.00 60 GLY A C 9
ATOM 14311 O O . GLY A 1 60 ? -12.043 6.350 -6.092 1.00 0.00 60 GLY A O 9
ATOM 14315 N N . GLY A 1 61 ? -10.673 4.984 -4.945 1.00 0.00 61 GLY A N 9
ATOM 14316 C CA . GLY A 1 61 ? -9.755 6.055 -4.623 1.00 0.00 61 GLY A CA 9
ATOM 14317 C C . GLY A 1 61 ? -9.151 5.931 -3.241 1.00 0.00 61 GLY A C 9
ATOM 14318 O O . GLY A 1 61 ? -9.431 4.978 -2.511 1.00 0.00 61 GLY A O 9
ATOM 14322 N N . LEU A 1 62 ? -8.338 6.921 -2.883 1.00 0.00 62 LEU A N 9
ATOM 14323 C CA . LEU A 1 62 ? -7.593 6.912 -1.626 1.00 0.00 62 LEU A CA 9
ATOM 14324 C C . LEU A 1 62 ? -8.528 6.857 -0.423 1.00 0.00 62 LEU A C 9
ATOM 14325 O O . LEU A 1 62 ? -8.242 6.188 0.568 1.00 0.00 62 LEU A O 9
ATOM 14341 N N . GLU A 1 63 ? -9.659 7.537 -0.532 1.00 0.00 63 GLU A N 9
ATOM 14342 C CA . GLU A 1 63 ? -10.604 7.632 0.570 1.00 0.00 63 GLU A CA 9
ATOM 14343 C C . GLU A 1 63 ? -11.413 6.347 0.712 1.00 0.00 63 GLU A C 9
ATOM 14344 O O . GLU A 1 63 ? -11.984 6.084 1.764 1.00 0.00 63 GLU A O 9
ATOM 14356 N N . ALA A 1 64 ? -11.437 5.537 -0.343 1.00 0.00 64 ALA A N 9
ATOM 14357 C CA . ALA A 1 64 ? -12.286 4.350 -0.374 1.00 0.00 64 ALA A CA 9
ATOM 14358 C C . ALA A 1 64 ? -11.877 3.337 0.689 1.00 0.00 64 ALA A C 9
ATOM 14359 O O . ALA A 1 64 ? -12.671 2.997 1.566 1.00 0.00 64 ALA A O 9
ATOM 14366 N N . VAL A 1 65 ? -10.628 2.889 0.632 1.00 0.00 65 VAL A N 9
ATOM 14367 C CA . VAL A 1 65 ? -10.144 1.867 1.557 1.00 0.00 65 VAL A CA 9
ATOM 14368 C C . VAL A 1 65 ? -9.920 2.491 2.927 1.00 0.00 65 VAL A C 9
ATOM 14369 O O . VAL A 1 65 ? -9.939 1.819 3.959 1.00 0.00 65 VAL A O 9
ATOM 14382 N N . ARG A 1 66 ? -9.739 3.803 2.902 1.00 0.00 66 ARG A N 9
ATOM 14383 C CA . ARG A 1 66 ? -9.559 4.605 4.097 1.00 0.00 66 ARG A CA 9
ATOM 14384 C C . ARG A 1 66 ? -10.854 4.620 4.907 1.00 0.00 66 ARG A C 9
ATOM 14385 O O . ARG A 1 66 ? -10.844 4.727 6.135 1.00 0.00 66 ARG A O 9
ATOM 14406 N N . GLN A 1 67 ? -11.968 4.483 4.195 1.00 0.00 67 GLN A N 9
ATOM 14407 C CA . GLN A 1 67 ? -13.288 4.454 4.802 1.00 0.00 67 GLN A CA 9
ATOM 14408 C C . GLN A 1 67 ? -13.670 3.039 5.207 1.00 0.00 67 GLN A C 9
ATOM 14409 O O . GLN A 1 67 ? -14.419 2.850 6.161 1.00 0.00 67 GLN A O 9
ATOM 14423 N N . GLU A 1 68 ? -13.138 2.044 4.493 1.00 0.00 68 GLU A N 9
ATOM 14424 C CA . GLU A 1 68 ? -13.493 0.646 4.742 1.00 0.00 68 GLU A CA 9
ATOM 14425 C C . GLU A 1 68 ? -13.103 0.214 6.142 1.00 0.00 68 GLU A C 9
ATOM 14426 O O . GLU A 1 68 ? -13.632 -0.763 6.665 1.00 0.00 68 GLU A O 9
ATOM 14438 N N . MET A 1 69 ? -12.190 0.958 6.750 1.00 0.00 69 MET A N 9
ATOM 14439 C CA . MET A 1 69 ? -11.804 0.717 8.134 1.00 0.00 69 MET A CA 9
ATOM 14440 C C . MET A 1 69 ? -12.996 0.896 9.065 1.00 0.00 69 MET A C 9
ATOM 14441 O O . MET A 1 69 ? -13.102 0.239 10.098 1.00 0.00 69 MET A O 9
ATOM 14455 N N . ARG A 1 70 ? -13.883 1.805 8.687 1.00 0.00 70 ARG A N 9
ATOM 14456 C CA . ARG A 1 70 ? -15.067 2.099 9.463 1.00 0.00 70 ARG A CA 9
ATOM 14457 C C . ARG A 1 70 ? -16.308 1.674 8.686 1.00 0.00 70 ARG A C 9
ATOM 14458 O O . ARG A 1 70 ? -17.440 1.935 9.093 1.00 0.00 70 ARG A O 9
ATOM 14479 N N . ARG A 1 71 ? -16.075 1.028 7.557 1.00 0.00 71 ARG A N 9
ATOM 14480 C CA . ARG A 1 71 ? -17.144 0.591 6.675 1.00 0.00 71 ARG A CA 9
ATOM 14481 C C . ARG A 1 71 ? -17.475 -0.861 6.968 1.00 0.00 71 ARG A C 9
ATOM 14482 O O . ARG A 1 71 ? -18.611 -1.202 7.304 1.00 0.00 71 ARG A O 9
ATOM 14503 N N . GLN A 1 72 ? -16.476 -1.710 6.839 1.00 0.00 72 GLN A N 9
ATOM 14504 C CA . GLN A 1 72 ? -16.606 -3.098 7.238 1.00 0.00 72 GLN A CA 9
ATOM 14505 C C . GLN A 1 72 ? -16.306 -3.231 8.723 1.00 0.00 72 GLN A C 9
ATOM 14506 O O . GLN A 1 72 ? -17.132 -3.825 9.449 1.00 0.00 72 GLN A O 9
ATOM 14521 N N . GLY B 2 1 ? -4.915 -18.080 5.723 1.00 0.00 73 GLY B N 9
ATOM 14522 C CA . GLY B 2 1 ? -5.247 -17.307 4.501 1.00 0.00 73 GLY B CA 9
ATOM 14523 C C . GLY B 2 1 ? -5.499 -15.845 4.794 1.00 0.00 73 GLY B C 9
ATOM 14524 O O . GLY B 2 1 ? -5.368 -15.404 5.935 1.00 0.00 73 GLY B O 9
ATOM 14530 N N . HIS B 2 2 ? -5.859 -15.090 3.765 1.00 0.00 74 HIS B N 9
ATOM 14531 C CA . HIS B 2 2 ? -6.132 -13.666 3.916 1.00 0.00 74 HIS B CA 9
ATOM 14532 C C . HIS B 2 2 ? -7.598 -13.439 4.295 1.00 0.00 74 HIS B C 9
ATOM 14533 O O . HIS B 2 2 ? -8.471 -13.292 3.439 1.00 0.00 74 HIS B O 9
ATOM 14548 N N . MET B 2 3 ? -7.869 -13.417 5.588 1.00 0.00 75 MET B N 9
ATOM 14549 C CA . MET B 2 3 ? -9.231 -13.278 6.076 1.00 0.00 75 MET B CA 9
ATOM 14550 C C . MET B 2 3 ? -9.335 -12.124 7.073 1.00 0.00 75 MET B C 9
ATOM 14551 O O . MET B 2 3 ? -9.339 -12.315 8.290 1.00 0.00 75 MET B O 9
ATOM 14565 N N . LEU B 2 4 ? -9.392 -10.920 6.534 1.00 0.00 76 LEU B N 9
ATOM 14566 C CA . LEU B 2 4 ? -9.564 -9.721 7.340 1.00 0.00 76 LEU B CA 9
ATOM 14567 C C . LEU B 2 4 ? -11.019 -9.285 7.308 1.00 0.00 76 LEU B C 9
ATOM 14568 O O . LEU B 2 4 ? -11.714 -9.495 6.312 1.00 0.00 76 LEU B O 9
ATOM 14584 N N . PRO B 2 5 ? -11.495 -8.666 8.391 1.00 0.00 77 PRO B N 9
ATOM 14585 C CA . PRO B 2 5 ? -12.863 -8.162 8.479 1.00 0.00 77 PRO B CA 9
ATOM 14586 C C . PRO B 2 5 ? -13.009 -6.809 7.796 1.00 0.00 77 PRO B C 9
ATOM 14587 O O . PRO B 2 5 ? -13.999 -6.105 7.991 1.00 0.00 77 PRO B O 9
ATOM 14598 N N . ASP B 2 6 ? -12.018 -6.461 6.989 1.00 0.00 78 ASP B N 9
ATOM 14599 C CA . ASP B 2 6 ? -11.965 -5.159 6.354 1.00 0.00 78 ASP B CA 9
ATOM 14600 C C . ASP B 2 6 ? -11.215 -5.226 5.027 1.00 0.00 78 ASP B C 9
ATOM 14601 O O . ASP B 2 6 ? -10.939 -6.313 4.514 1.00 0.00 78 ASP B O 9
ATOM 14610 N N . VAL B 2 7 ? -10.883 -4.062 4.493 1.00 0.00 79 VAL B N 9
ATOM 14611 C CA . VAL B 2 7 ? -10.215 -3.941 3.198 1.00 0.00 79 VAL B CA 9
ATOM 14612 C C . VAL B 2 7 ? -8.859 -4.674 3.152 1.00 0.00 79 VAL B C 9
ATOM 14613 O O . VAL B 2 7 ? -8.447 -5.153 2.093 1.00 0.00 79 VAL B O 9
ATOM 14626 N N . ALA B 2 8 ? -8.195 -4.797 4.303 1.00 0.00 80 ALA B N 9
ATOM 14627 C CA . ALA B 2 8 ? -6.844 -5.366 4.373 1.00 0.00 80 ALA B CA 9
ATOM 14628 C C . ALA B 2 8 ? -6.718 -6.716 3.662 1.00 0.00 80 ALA B C 9
ATOM 14629 O O . ALA B 2 8 ? -5.697 -6.991 3.026 1.00 0.00 80 ALA B O 9
ATOM 14636 N N . GLN B 2 9 ? -7.744 -7.557 3.748 1.00 0.00 81 GLN B N 9
ATOM 14637 C CA . GLN B 2 9 ? -7.666 -8.887 3.146 1.00 0.00 81 GLN B CA 9
ATOM 14638 C C . GLN B 2 9 ? -7.678 -8.796 1.629 1.00 0.00 81 GLN B C 9
ATOM 14639 O O . GLN B 2 9 ? -7.004 -9.566 0.943 1.00 0.00 81 GLN B O 9
ATOM 14653 N N . ARG B 2 10 ? -8.431 -7.834 1.117 1.00 0.00 82 ARG B N 9
ATOM 14654 C CA . ARG B 2 10 ? -8.590 -7.659 -0.316 1.00 0.00 82 ARG B CA 9
ATOM 14655 C C . ARG B 2 10 ? -7.281 -7.192 -0.935 1.00 0.00 82 ARG B C 9
ATOM 14656 O O . ARG B 2 10 ? -7.056 -7.317 -2.137 1.00 0.00 82 ARG B O 9
ATOM 14677 N N . LEU B 2 11 ? -6.414 -6.680 -0.086 1.00 0.00 83 LEU B N 9
ATOM 14678 C CA . LEU B 2 11 ? -5.153 -6.115 -0.525 1.00 0.00 83 LEU B CA 9
ATOM 14679 C C . LEU B 2 11 ? -4.105 -7.203 -0.710 1.00 0.00 83 LEU B C 9
ATOM 14680 O O . LEU B 2 11 ? -3.398 -7.218 -1.717 1.00 0.00 83 LEU B O 9
ATOM 14696 N N . MET B 2 12 ? -4.023 -8.128 0.244 1.00 0.00 84 MET B N 9
ATOM 14697 C CA . MET B 2 12 ? -3.065 -9.228 0.147 1.00 0.00 84 MET B CA 9
ATOM 14698 C C . MET B 2 12 ? -3.331 -10.066 -1.095 1.00 0.00 84 MET B C 9
ATOM 14699 O O . MET B 2 12 ? -2.404 -10.514 -1.764 1.00 0.00 84 MET B O 9
ATOM 14713 N N . GLN B 2 13 ? -4.603 -10.242 -1.412 1.00 0.00 85 GLN B N 9
ATOM 14714 C CA . GLN B 2 13 ? -5.004 -10.999 -2.578 1.00 0.00 85 GLN B CA 9
ATOM 14715 C C . GLN B 2 13 ? -4.696 -10.215 -3.851 1.00 0.00 85 GLN B C 9
ATOM 14716 O O . GLN B 2 13 ? -4.233 -10.773 -4.841 1.00 0.00 85 GLN B O 9
ATOM 14730 N N . HIS B 2 14 ? -4.921 -8.908 -3.790 1.00 0.00 86 HIS B N 9
ATOM 14731 C CA . HIS B 2 14 ? -4.666 -8.020 -4.920 1.00 0.00 86 HIS B CA 9
ATOM 14732 C C . HIS B 2 14 ? -3.179 -8.008 -5.274 1.00 0.00 86 HIS B C 9
ATOM 14733 O O . HIS B 2 14 ? -2.802 -7.796 -6.427 1.00 0.00 86 HIS B O 9
ATOM 14748 N N . LEU B 2 15 ? -2.345 -8.235 -4.272 1.00 0.00 87 LEU B N 9
ATOM 14749 C CA . LEU B 2 15 ? -0.904 -8.265 -4.461 1.00 0.00 87 LEU B CA 9
ATOM 14750 C C . LEU B 2 15 ? -0.442 -9.652 -4.883 1.00 0.00 87 LEU B C 9
ATOM 14751 O O . LEU B 2 15 ? 0.331 -9.800 -5.830 1.00 0.00 87 LEU B O 9
ATOM 14767 N N . ALA B 2 16 ? -0.930 -10.659 -4.169 1.00 0.00 88 ALA B N 9
ATOM 14768 C CA . ALA B 2 16 ? -0.567 -12.055 -4.424 1.00 0.00 88 ALA B CA 9
ATOM 14769 C C . ALA B 2 16 ? -0.737 -12.434 -5.895 1.00 0.00 88 ALA B C 9
ATOM 14770 O O . ALA B 2 16 ? 0.088 -13.157 -6.453 1.00 0.00 88 ALA B O 9
ATOM 14777 N N . GLU B 2 17 ? -1.798 -11.931 -6.520 1.00 0.00 89 GLU B N 9
ATOM 14778 C CA . GLU B 2 17 ? -2.071 -12.218 -7.928 1.00 0.00 89 GLU B CA 9
ATOM 14779 C C . GLU B 2 17 ? -0.945 -11.731 -8.840 1.00 0.00 89 GLU B C 9
ATOM 14780 O O . GLU B 2 17 ? -0.701 -12.316 -9.893 1.00 0.00 89 GLU B O 9
ATOM 14792 N N . HIS B 2 18 ? -0.248 -10.676 -8.427 1.00 0.00 90 HIS B N 9
ATOM 14793 C CA . HIS B 2 18 ? 0.736 -10.030 -9.295 1.00 0.00 90 HIS B CA 9
ATOM 14794 C C . HIS B 2 18 ? 2.171 -10.411 -8.933 1.00 0.00 90 HIS B C 9
ATOM 14795 O O . HIS B 2 18 ? 3.118 -9.907 -9.537 1.00 0.00 90 HIS B O 9
ATOM 14810 N N . GLY B 2 19 ? 2.334 -11.280 -7.944 1.00 0.00 91 GLY B N 9
ATOM 14811 C CA . GLY B 2 19 ? 3.660 -11.773 -7.604 1.00 0.00 91 GLY B CA 9
ATOM 14812 C C . GLY B 2 19 ? 4.434 -10.845 -6.684 1.00 0.00 91 GLY B C 9
ATOM 14813 O O . GLY B 2 19 ? 5.662 -10.786 -6.742 1.00 0.00 91 GLY B O 9
ATOM 14817 N N . ILE B 2 20 ? 3.715 -10.105 -5.851 1.00 0.00 92 ILE B N 9
ATOM 14818 C CA . ILE B 2 20 ? 4.328 -9.255 -4.840 1.00 0.00 92 ILE B CA 9
ATOM 14819 C C . ILE B 2 20 ? 5.188 -10.067 -3.872 1.00 0.00 92 ILE B C 9
ATOM 14820 O O . ILE B 2 20 ? 4.831 -11.185 -3.497 1.00 0.00 92 ILE B O 9
ATOM 14836 N N . GLN B 2 21 ? 6.322 -9.498 -3.471 1.00 0.00 93 GLN B N 9
ATOM 14837 C CA . GLN B 2 21 ? 7.227 -10.169 -2.550 1.00 0.00 93 GLN B CA 9
ATOM 14838 C C . GLN B 2 21 ? 6.923 -9.750 -1.108 1.00 0.00 93 GLN B C 9
ATOM 14839 O O . GLN B 2 21 ? 7.113 -8.593 -0.739 1.00 0.00 93 GLN B O 9
ATOM 14853 N N . PRO B 2 22 ? 6.433 -10.683 -0.280 1.00 0.00 94 PRO B N 9
ATOM 14854 C CA . PRO B 2 22 ? 6.106 -10.398 1.117 1.00 0.00 94 PRO B CA 9
ATOM 14855 C C . PRO B 2 22 ? 7.351 -10.258 1.993 1.00 0.00 94 PRO B C 9
ATOM 14856 O O . PRO B 2 22 ? 8.345 -10.960 1.797 1.00 0.00 94 PRO B O 9
ATOM 14867 N N . ALA B 2 23 ? 7.294 -9.346 2.958 1.00 0.00 95 ALA B N 9
ATOM 14868 C CA . ALA B 2 23 ? 8.413 -9.127 3.863 1.00 0.00 95 ALA B CA 9
ATOM 14869 C C . ALA B 2 23 ? 8.116 -9.703 5.238 1.00 0.00 95 ALA B C 9
ATOM 14870 O O . ALA B 2 23 ? 8.975 -9.697 6.121 1.00 0.00 95 ALA B O 9
ATOM 14877 N N . ARG B 2 24 ? 6.894 -10.207 5.391 1.00 0.00 96 ARG B N 9
ATOM 14878 C CA . ARG B 2 24 ? 6.412 -10.771 6.655 1.00 0.00 96 ARG B CA 9
ATOM 14879 C C . ARG B 2 24 ? 6.382 -9.714 7.758 1.00 0.00 96 ARG B C 9
ATOM 14880 O O . ARG B 2 24 ? 5.345 -9.114 8.026 1.00 0.00 96 ARG B O 9
ATOM 14901 N N . ASN B 2 25 ? 7.528 -9.491 8.388 1.00 0.00 97 ASN B N 9
ATOM 14902 C CA . ASN B 2 25 ? 7.651 -8.499 9.447 1.00 0.00 97 ASN B CA 9
ATOM 14903 C C . ASN B 2 25 ? 9.067 -7.938 9.486 1.00 0.00 97 ASN B C 9
ATOM 14904 O O . ASN B 2 25 ? 9.522 -7.419 10.506 1.00 0.00 97 ASN B O 9
ATOM 14915 N N . MET B 2 26 ? 9.764 -8.039 8.360 1.00 0.00 98 MET B N 9
ATOM 14916 C CA . MET B 2 26 ? 11.108 -7.490 8.248 1.00 0.00 98 MET B CA 9
ATOM 14917 C C . MET B 2 26 ? 11.037 -5.997 7.963 1.00 0.00 98 MET B C 9
ATOM 14918 O O . MET B 2 26 ? 10.556 -5.577 6.907 1.00 0.00 98 MET B O 9
ATOM 14932 N N . ALA B 2 27 ? 11.490 -5.201 8.917 1.00 0.00 99 ALA B N 9
ATOM 14933 C CA . ALA B 2 27 ? 11.440 -3.755 8.797 1.00 0.00 99 ALA B CA 9
ATOM 14934 C C . ALA B 2 27 ? 12.783 -3.192 8.342 1.00 0.00 99 ALA B C 9
ATOM 14935 O O . ALA B 2 27 ? 13.701 -3.948 8.007 1.00 0.00 99 ALA B O 9
ATOM 14942 N N . GLU B 2 28 ? 12.874 -1.863 8.344 1.00 0.00 100 GLU B N 9
ATOM 14943 C CA . GLU B 2 28 ? 14.055 -1.132 7.883 1.00 0.00 100 GLU B CA 9
ATOM 14944 C C . GLU B 2 28 ? 14.222 -1.225 6.368 1.00 0.00 100 GLU B C 9
ATOM 14945 O O . GLU B 2 28 ? 13.566 -2.020 5.695 1.00 0.00 100 GLU B O 9
ATOM 14957 N N . HIS B 2 29 ? 15.087 -0.373 5.833 1.00 0.00 101 HIS B N 9
ATOM 14958 C CA . HIS B 2 29 ? 15.317 -0.300 4.394 1.00 0.00 101 HIS B CA 9
ATOM 14959 C C . HIS B 2 29 ? 16.813 -0.210 4.132 1.00 0.00 101 HIS B C 9
ATOM 14960 O O . HIS B 2 29 ? 17.258 0.434 3.182 1.00 0.00 101 HIS B O 9
ATOM 14975 N N . ILE B 2 30 ? 17.572 -0.875 4.992 1.00 0.00 102 ILE B N 9
ATOM 14976 C CA . ILE B 2 30 ? 19.026 -0.779 4.998 1.00 0.00 102 ILE B CA 9
ATOM 14977 C C . ILE B 2 30 ? 19.653 -1.494 3.805 1.00 0.00 102 ILE B C 9
ATOM 14978 O O . ILE B 2 30 ? 19.483 -2.703 3.632 1.00 0.00 102 ILE B O 9
ATOM 14994 N N . PRO B 2 31 ? 20.360 -0.745 2.951 1.00 0.00 103 PRO B N 9
ATOM 14995 C CA . PRO B 2 31 ? 21.193 -1.306 1.905 1.00 0.00 103 PRO B CA 9
ATOM 14996 C C . PRO B 2 31 ? 22.614 -1.537 2.421 1.00 0.00 103 PRO B C 9
ATOM 14997 O O . PRO B 2 31 ? 23.313 -0.588 2.788 1.00 0.00 103 PRO B O 9
ATOM 15008 N N . PRO B 2 32 ? 23.058 -2.797 2.471 1.00 0.00 104 PRO B N 9
ATOM 15009 C CA . PRO B 2 32 ? 24.343 -3.155 3.047 1.00 0.00 104 PRO B CA 9
ATOM 15010 C C . PRO B 2 32 ? 25.483 -3.168 2.031 1.00 0.00 104 PRO B C 9
ATOM 15011 O O . PRO B 2 32 ? 25.337 -3.674 0.915 1.00 0.00 104 PRO B O 9
ATOM 15022 N N . ALA B 2 33 ? 26.614 -2.598 2.421 1.00 0.00 105 ALA B N 9
ATOM 15023 C CA . ALA B 2 33 ? 27.821 -2.662 1.613 1.00 0.00 105 ALA B CA 9
ATOM 15024 C C . ALA B 2 33 ? 28.577 -3.947 1.934 1.00 0.00 105 ALA B C 9
ATOM 15025 O O . ALA B 2 33 ? 28.968 -4.170 3.082 1.00 0.00 105 ALA B O 9
ATOM 15032 N N . PRO B 2 34 ? 28.788 -4.807 0.927 1.00 0.00 106 PRO B N 9
ATOM 15033 C CA . PRO B 2 34 ? 29.370 -6.142 1.123 1.00 0.00 106 PRO B CA 9
ATOM 15034 C C . PRO B 2 34 ? 30.881 -6.130 1.368 1.00 0.00 106 PRO B C 9
ATOM 15035 O O . PRO B 2 34 ? 31.628 -6.831 0.682 1.00 0.00 106 PRO B O 9
ATOM 15046 N N . ASN B 2 35 ? 31.314 -5.333 2.346 1.00 0.00 107 ASN B N 9
ATOM 15047 C CA . ASN B 2 35 ? 32.720 -5.268 2.769 1.00 0.00 107 ASN B CA 9
ATOM 15048 C C . ASN B 2 35 ? 33.626 -4.818 1.622 1.00 0.00 107 ASN B C 9
ATOM 15049 O O . ASN B 2 35 ? 34.031 -5.619 0.778 1.00 0.00 107 ASN B O 9
ATOM 15060 N N . TRP B 2 36 ? 33.934 -3.531 1.594 1.00 0.00 108 TRP B N 9
ATOM 15061 C CA . TRP B 2 36 ? 34.810 -2.985 0.567 1.00 0.00 108 TRP B CA 9
ATOM 15062 C C . TRP B 2 36 ? 36.271 -3.091 1.002 1.00 0.00 108 TRP B C 9
ATOM 15063 O O . TRP B 2 36 ? 36.590 -2.706 2.145 1.00 0.00 108 TRP B O 9
ATOM 15085 N N . GLY A 1 1 ? -0.527 23.653 2.362 1.00 0.00 1 GLY A N 10
ATOM 15086 C CA . GLY A 1 1 ? -0.696 23.748 0.891 1.00 0.00 1 GLY A CA 10
ATOM 15087 C C . GLY A 1 1 ? -1.980 23.088 0.434 1.00 0.00 1 GLY A C 10
ATOM 15088 O O . GLY A 1 1 ? -2.530 22.241 1.140 1.00 0.00 1 GLY A O 10
ATOM 15094 N N . HIS A 1 2 ? -2.464 23.470 -0.739 1.00 0.00 2 HIS A N 10
ATOM 15095 C CA . HIS A 1 2 ? -3.714 22.931 -1.254 1.00 0.00 2 HIS A CA 10
ATOM 15096 C C . HIS A 1 2 ? -3.549 22.434 -2.683 1.00 0.00 2 HIS A C 10
ATOM 15097 O O . HIS A 1 2 ? -3.101 23.166 -3.565 1.00 0.00 2 HIS A O 10
ATOM 15112 N N . MET A 1 3 ? -3.885 21.175 -2.890 1.00 0.00 3 MET A N 10
ATOM 15113 C CA . MET A 1 3 ? -3.949 20.597 -4.221 1.00 0.00 3 MET A CA 10
ATOM 15114 C C . MET A 1 3 ? -5.225 19.784 -4.337 1.00 0.00 3 MET A C 10
ATOM 15115 O O . MET A 1 3 ? -5.215 18.561 -4.188 1.00 0.00 3 MET A O 10
ATOM 15129 N N . SER A 1 4 ? -6.321 20.478 -4.574 1.00 0.00 4 SER A N 10
ATOM 15130 C CA . SER A 1 4 ? -7.635 19.860 -4.597 1.00 0.00 4 SER A CA 10
ATOM 15131 C C . SER A 1 4 ? -7.835 18.986 -5.832 1.00 0.00 4 SER A C 10
ATOM 15132 O O . SER A 1 4 ? -8.372 19.429 -6.845 1.00 0.00 4 SER A O 10
ATOM 15140 N N . GLY A 1 5 ? -7.375 17.748 -5.740 1.00 0.00 5 GLY A N 10
ATOM 15141 C CA . GLY A 1 5 ? -7.654 16.770 -6.767 1.00 0.00 5 GLY A CA 10
ATOM 15142 C C . GLY A 1 5 ? -8.781 15.856 -6.345 1.00 0.00 5 GLY A C 10
ATOM 15143 O O . GLY A 1 5 ? -9.671 16.268 -5.598 1.00 0.00 5 GLY A O 10
ATOM 15147 N N . PHE A 1 6 ? -8.743 14.617 -6.798 1.00 0.00 6 PHE A N 10
ATOM 15148 C CA . PHE A 1 6 ? -9.763 13.651 -6.428 1.00 0.00 6 PHE A CA 10
ATOM 15149 C C . PHE A 1 6 ? -9.180 12.561 -5.532 1.00 0.00 6 PHE A C 10
ATOM 15150 O O . PHE A 1 6 ? -8.063 12.715 -5.032 1.00 0.00 6 PHE A O 10
ATOM 15167 N N . LYS A 1 7 ? -9.907 11.468 -5.332 1.00 0.00 7 LYS A N 10
ATOM 15168 C CA . LYS A 1 7 ? -9.509 10.454 -4.356 1.00 0.00 7 LYS A CA 10
ATOM 15169 C C . LYS A 1 7 ? -8.198 9.745 -4.724 1.00 0.00 7 LYS A C 10
ATOM 15170 O O . LYS A 1 7 ? -7.557 9.145 -3.863 1.00 0.00 7 LYS A O 10
ATOM 15189 N N . HIS A 1 8 ? -7.789 9.818 -5.985 1.00 0.00 8 HIS A N 10
ATOM 15190 C CA . HIS A 1 8 ? -6.517 9.230 -6.403 1.00 0.00 8 HIS A CA 10
ATOM 15191 C C . HIS A 1 8 ? -5.828 10.145 -7.409 1.00 0.00 8 HIS A C 10
ATOM 15192 O O . HIS A 1 8 ? -6.432 11.122 -7.846 1.00 0.00 8 HIS A O 10
ATOM 15207 N N . VAL A 1 9 ? -4.559 9.853 -7.733 1.00 0.00 9 VAL A N 10
ATOM 15208 C CA . VAL A 1 9 ? -3.760 10.669 -8.658 1.00 0.00 9 VAL A CA 10
ATOM 15209 C C . VAL A 1 9 ? -3.193 11.859 -7.904 1.00 0.00 9 VAL A C 10
ATOM 15210 O O . VAL A 1 9 ? -2.052 12.272 -8.131 1.00 0.00 9 VAL A O 10
ATOM 15223 N N . SER A 1 10 ? -4.006 12.395 -7.003 1.00 0.00 10 SER A N 10
ATOM 15224 C CA . SER A 1 10 ? -3.521 13.276 -5.967 1.00 0.00 10 SER A CA 10
ATOM 15225 C C . SER A 1 10 ? -2.315 12.618 -5.316 1.00 0.00 10 SER A C 10
ATOM 15226 O O . SER A 1 10 ? -2.402 11.470 -4.880 1.00 0.00 10 SER A O 10
ATOM 15234 N N . HIS A 1 11 ? -1.194 13.326 -5.292 1.00 0.00 11 HIS A N 10
ATOM 15235 C CA . HIS A 1 11 ? 0.079 12.738 -4.883 1.00 0.00 11 HIS A CA 10
ATOM 15236 C C . HIS A 1 11 ? 0.033 12.185 -3.466 1.00 0.00 11 HIS A C 10
ATOM 15237 O O . HIS A 1 11 ? 0.295 12.894 -2.492 1.00 0.00 11 HIS A O 10
ATOM 15252 N N . VAL A 1 12 ? -0.331 10.905 -3.378 1.00 0.00 12 VAL A N 10
ATOM 15253 C CA . VAL A 1 12 ? -0.358 10.163 -2.117 1.00 0.00 12 VAL A CA 10
ATOM 15254 C C . VAL A 1 12 ? 0.976 10.244 -1.385 1.00 0.00 12 VAL A C 10
ATOM 15255 O O . VAL A 1 12 ? 1.028 10.289 -0.153 1.00 0.00 12 VAL A O 10
ATOM 15268 N N . GLY A 1 13 ? 2.048 10.275 -2.161 1.00 0.00 13 GLY A N 10
ATOM 15269 C CA . GLY A 1 13 ? 3.376 10.156 -1.607 1.00 0.00 13 GLY A CA 10
ATOM 15270 C C . GLY A 1 13 ? 4.005 8.850 -2.035 1.00 0.00 13 GLY A C 10
ATOM 15271 O O . GLY A 1 13 ? 4.709 8.202 -1.269 1.00 0.00 13 GLY A O 10
ATOM 15275 N N . TRP A 1 14 ? 3.717 8.456 -3.265 1.00 0.00 14 TRP A N 10
ATOM 15276 C CA . TRP A 1 14 ? 4.181 7.189 -3.798 1.00 0.00 14 TRP A CA 10
ATOM 15277 C C . TRP A 1 14 ? 4.911 7.400 -5.120 1.00 0.00 14 TRP A C 10
ATOM 15278 O O . TRP A 1 14 ? 4.405 8.073 -6.021 1.00 0.00 14 TRP A O 10
ATOM 15299 N N . ASP A 1 15 ? 6.101 6.838 -5.220 1.00 0.00 15 ASP A N 10
ATOM 15300 C CA . ASP A 1 15 ? 6.859 6.868 -6.459 1.00 0.00 15 ASP A CA 10
ATOM 15301 C C . ASP A 1 15 ? 6.865 5.482 -7.088 1.00 0.00 15 ASP A C 10
ATOM 15302 O O . ASP A 1 15 ? 7.179 4.498 -6.426 1.00 0.00 15 ASP A O 10
ATOM 15311 N N . PRO A 1 16 ? 6.511 5.400 -8.383 1.00 0.00 16 PRO A N 10
ATOM 15312 C CA . PRO A 1 16 ? 6.344 4.127 -9.110 1.00 0.00 16 PRO A CA 10
ATOM 15313 C C . PRO A 1 16 ? 7.565 3.203 -9.045 1.00 0.00 16 PRO A C 10
ATOM 15314 O O . PRO A 1 16 ? 7.440 1.992 -9.226 1.00 0.00 16 PRO A O 10
ATOM 15325 N N . GLN A 1 17 ? 8.735 3.781 -8.826 1.00 0.00 17 GLN A N 10
ATOM 15326 C CA . GLN A 1 17 ? 9.973 3.013 -8.732 1.00 0.00 17 GLN A CA 10
ATOM 15327 C C . GLN A 1 17 ? 10.434 2.878 -7.284 1.00 0.00 17 GLN A C 10
ATOM 15328 O O . GLN A 1 17 ? 10.937 1.830 -6.873 1.00 0.00 17 GLN A O 10
ATOM 15342 N N . ASN A 1 18 ? 10.265 3.943 -6.518 1.00 0.00 18 ASN A N 10
ATOM 15343 C CA . ASN A 1 18 ? 10.812 4.009 -5.165 1.00 0.00 18 ASN A CA 10
ATOM 15344 C C . ASN A 1 18 ? 9.861 3.402 -4.138 1.00 0.00 18 ASN A C 10
ATOM 15345 O O . ASN A 1 18 ? 10.294 2.774 -3.171 1.00 0.00 18 ASN A O 10
ATOM 15356 N N . GLY A 1 19 ? 8.570 3.579 -4.355 1.00 0.00 19 GLY A N 10
ATOM 15357 C CA . GLY A 1 19 ? 7.589 3.077 -3.422 1.00 0.00 19 GLY A CA 10
ATOM 15358 C C . GLY A 1 19 ? 6.906 4.187 -2.651 1.00 0.00 19 GLY A C 10
ATOM 15359 O O . GLY A 1 19 ? 7.000 5.360 -3.023 1.00 0.00 19 GLY A O 10
ATOM 15363 N N . PHE A 1 20 ? 6.214 3.817 -1.587 1.00 0.00 20 PHE A N 10
ATOM 15364 C CA . PHE A 1 20 ? 5.532 4.779 -0.735 1.00 0.00 20 PHE A CA 10
ATOM 15365 C C . PHE A 1 20 ? 6.532 5.523 0.133 1.00 0.00 20 PHE A C 10
ATOM 15366 O O . PHE A 1 20 ? 7.559 4.968 0.530 1.00 0.00 20 PHE A O 10
ATOM 15383 N N . ASP A 1 21 ? 6.233 6.779 0.418 1.00 0.00 21 ASP A N 10
ATOM 15384 C CA . ASP A 1 21 ? 7.043 7.571 1.329 1.00 0.00 21 ASP A CA 10
ATOM 15385 C C . ASP A 1 21 ? 6.729 7.140 2.754 1.00 0.00 21 ASP A C 10
ATOM 15386 O O . ASP A 1 21 ? 5.766 7.609 3.357 1.00 0.00 21 ASP A O 10
ATOM 15395 N N . VAL A 1 22 ? 7.535 6.230 3.280 1.00 0.00 22 VAL A N 10
ATOM 15396 C CA . VAL A 1 22 ? 7.244 5.585 4.555 1.00 0.00 22 VAL A CA 10
ATOM 15397 C C . VAL A 1 22 ? 7.329 6.565 5.729 1.00 0.00 22 VAL A C 10
ATOM 15398 O O . VAL A 1 22 ? 6.687 6.366 6.763 1.00 0.00 22 VAL A O 10
ATOM 15411 N N . ASN A 1 23 ? 8.083 7.640 5.562 1.00 0.00 23 ASN A N 10
ATOM 15412 C CA . ASN A 1 23 ? 8.192 8.648 6.612 1.00 0.00 23 ASN A CA 10
ATOM 15413 C C . ASN A 1 23 ? 7.120 9.731 6.449 1.00 0.00 23 ASN A C 10
ATOM 15414 O O . ASN A 1 23 ? 6.980 10.613 7.296 1.00 0.00 23 ASN A O 10
ATOM 15425 N N . ASN A 1 24 ? 6.360 9.656 5.361 1.00 0.00 24 ASN A N 10
ATOM 15426 C CA . ASN A 1 24 ? 5.193 10.520 5.167 1.00 0.00 24 ASN A CA 10
ATOM 15427 C C . ASN A 1 24 ? 3.940 9.679 4.982 1.00 0.00 24 ASN A C 10
ATOM 15428 O O . ASN A 1 24 ? 2.967 10.113 4.358 1.00 0.00 24 ASN A O 10
ATOM 15439 N N . LEU A 1 25 ? 3.976 8.466 5.516 1.00 0.00 25 LEU A N 10
ATOM 15440 C CA . LEU A 1 25 ? 2.854 7.546 5.408 1.00 0.00 25 LEU A CA 10
ATOM 15441 C C . LEU A 1 25 ? 1.641 8.057 6.170 1.00 0.00 25 LEU A C 10
ATOM 15442 O O . LEU A 1 25 ? 1.716 8.309 7.376 1.00 0.00 25 LEU A O 10
ATOM 15458 N N . ASP A 1 26 ? 0.543 8.228 5.449 1.00 0.00 26 ASP A N 10
ATOM 15459 C CA . ASP A 1 26 ? -0.742 8.567 6.051 1.00 0.00 26 ASP A CA 10
ATOM 15460 C C . ASP A 1 26 ? -1.113 7.517 7.097 1.00 0.00 26 ASP A C 10
ATOM 15461 O O . ASP A 1 26 ? -1.072 6.318 6.825 1.00 0.00 26 ASP A O 10
ATOM 15470 N N . PRO A 1 27 ? -1.442 7.972 8.322 1.00 0.00 27 PRO A N 10
ATOM 15471 C CA . PRO A 1 27 ? -1.740 7.100 9.473 1.00 0.00 27 PRO A CA 10
ATOM 15472 C C . PRO A 1 27 ? -2.788 6.030 9.179 1.00 0.00 27 PRO A C 10
ATOM 15473 O O . PRO A 1 27 ? -2.745 4.942 9.755 1.00 0.00 27 PRO A O 10
ATOM 15484 N N . ASP A 1 28 ? -3.723 6.332 8.289 1.00 0.00 28 ASP A N 10
ATOM 15485 C CA . ASP A 1 28 ? -4.748 5.367 7.910 1.00 0.00 28 ASP A CA 10
ATOM 15486 C C . ASP A 1 28 ? -4.131 4.274 7.054 1.00 0.00 28 ASP A C 10
ATOM 15487 O O . ASP A 1 28 ? -4.412 3.089 7.238 1.00 0.00 28 ASP A O 10
ATOM 15496 N N . LEU A 1 29 ? -3.273 4.680 6.120 1.00 0.00 29 LEU A N 10
ATOM 15497 C CA . LEU A 1 29 ? -2.527 3.732 5.309 1.00 0.00 29 LEU A CA 10
ATOM 15498 C C . LEU A 1 29 ? -1.613 2.907 6.204 1.00 0.00 29 LEU A C 10
ATOM 15499 O O . LEU A 1 29 ? -1.476 1.699 6.024 1.00 0.00 29 LEU A O 10
ATOM 15515 N N . ARG A 1 30 ? -1.004 3.582 7.177 1.00 0.00 30 ARG A N 10
ATOM 15516 C CA . ARG A 1 30 ? -0.182 2.927 8.192 1.00 0.00 30 ARG A CA 10
ATOM 15517 C C . ARG A 1 30 ? -0.951 1.773 8.829 1.00 0.00 30 ARG A C 10
ATOM 15518 O O . ARG A 1 30 ? -0.454 0.648 8.921 1.00 0.00 30 ARG A O 10
ATOM 15539 N N . SER A 1 31 ? -2.173 2.079 9.255 1.00 0.00 31 SER A N 10
ATOM 15540 C CA . SER A 1 31 ? -3.058 1.106 9.878 1.00 0.00 31 SER A CA 10
ATOM 15541 C C . SER A 1 31 ? -3.317 -0.067 8.936 1.00 0.00 31 SER A C 10
ATOM 15542 O O . SER A 1 31 ? -3.183 -1.233 9.316 1.00 0.00 31 SER A O 10
ATOM 15550 N N . LEU A 1 32 ? -3.671 0.254 7.699 1.00 0.00 32 LEU A N 10
ATOM 15551 C CA . LEU A 1 32 ? -4.073 -0.749 6.734 1.00 0.00 32 LEU A CA 10
ATOM 15552 C C . LEU A 1 32 ? -2.931 -1.681 6.361 1.00 0.00 32 LEU A C 10
ATOM 15553 O O . LEU A 1 32 ? -3.071 -2.899 6.430 1.00 0.00 32 LEU A O 10
ATOM 15569 N N . PHE A 1 33 ? -1.807 -1.104 5.972 1.00 0.00 33 PHE 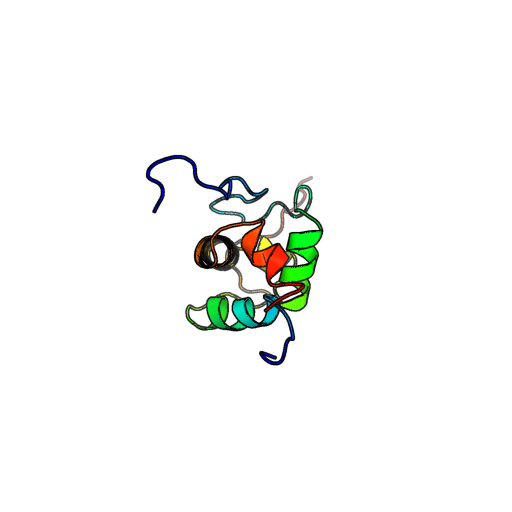A N 10
ATOM 15570 C CA . PHE A 1 33 ? -0.703 -1.877 5.413 1.00 0.00 33 PHE A CA 10
ATOM 15571 C C . PHE A 1 33 ? -0.141 -2.856 6.436 1.00 0.00 33 PHE A C 10
ATOM 15572 O O . PHE A 1 33 ? 0.139 -4.008 6.108 1.00 0.00 33 PHE A O 10
ATOM 15589 N N . SER A 1 34 ? -0.007 -2.409 7.678 1.00 0.00 34 SER A N 10
ATOM 15590 C CA . SER A 1 34 ? 0.475 -3.272 8.750 1.00 0.00 34 SER A CA 10
ATOM 15591 C C . SER A 1 34 ? -0.488 -4.440 8.964 1.00 0.00 34 SER A C 10
ATOM 15592 O O . SER A 1 34 ? -0.075 -5.568 9.245 1.00 0.00 34 SER A O 10
ATOM 15600 N N . ARG A 1 35 ? -1.778 -4.160 8.820 1.00 0.00 35 ARG A N 10
ATOM 15601 C CA . ARG A 1 35 ? -2.801 -5.188 8.903 1.00 0.00 35 ARG A CA 10
ATOM 15602 C C . ARG A 1 35 ? -2.726 -6.127 7.706 1.00 0.00 35 ARG A C 10
ATOM 15603 O O . ARG A 1 35 ? -2.944 -7.329 7.828 1.00 0.00 35 ARG A O 10
ATOM 15624 N N . ALA A 1 36 ? -2.396 -5.556 6.554 1.00 0.00 36 ALA A N 10
ATOM 15625 C CA . ALA A 1 36 ? -2.351 -6.292 5.297 1.00 0.00 36 ALA A CA 10
ATOM 15626 C C . ALA A 1 36 ? -1.067 -7.113 5.172 1.00 0.00 36 ALA A C 10
ATOM 15627 O O . ALA A 1 36 ? -0.845 -7.784 4.166 1.00 0.00 36 ALA A O 10
ATOM 15634 N N . GLY A 1 37 ? -0.214 -7.037 6.191 1.00 0.00 37 GLY A N 10
ATOM 15635 C CA . GLY A 1 37 ? 1.013 -7.820 6.203 1.00 0.00 37 GLY A CA 10
ATOM 15636 C C . GLY A 1 37 ? 2.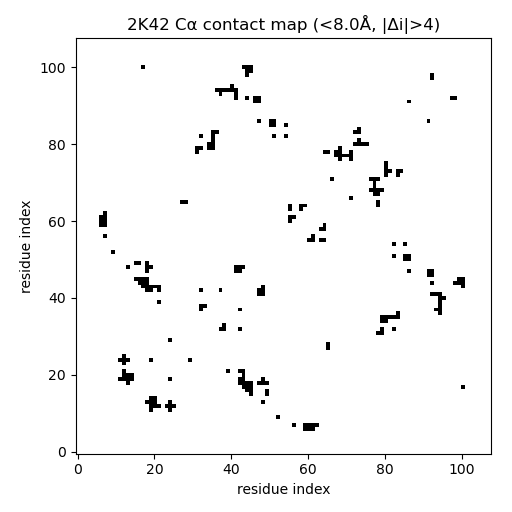161 -7.080 5.554 1.00 0.00 37 GLY A C 10
ATOM 15637 O O . GLY A 1 37 ? 3.321 -7.494 5.650 1.00 0.00 37 GLY A O 10
ATOM 15641 N N . ILE A 1 38 ? 1.824 -5.984 4.896 1.00 0.00 38 ILE A N 10
ATOM 15642 C CA . ILE A 1 38 ? 2.789 -5.144 4.219 1.00 0.00 38 ILE A CA 10
ATOM 15643 C C . ILE A 1 38 ? 3.744 -4.500 5.218 1.00 0.00 38 ILE A C 10
ATOM 15644 O O . ILE A 1 38 ? 3.321 -3.768 6.117 1.00 0.00 38 ILE A O 10
ATOM 15660 N N . SER A 1 39 ? 5.023 -4.786 5.070 1.00 0.00 39 SER A N 10
ATOM 15661 C CA . SER A 1 39 ? 6.034 -4.201 5.930 1.00 0.00 39 SER A CA 10
ATOM 15662 C C . SER A 1 39 ? 6.705 -3.022 5.226 1.00 0.00 39 SER A C 10
ATOM 15663 O O . SER A 1 39 ? 6.420 -2.757 4.053 1.00 0.00 39 SER A O 10
ATOM 15671 N N . GLU A 1 40 ? 7.585 -2.320 5.939 1.00 0.00 40 GLU A N 10
ATOM 15672 C CA . GLU A 1 40 ? 8.319 -1.179 5.387 1.00 0.00 40 GLU A CA 10
ATOM 15673 C C . GLU A 1 40 ? 8.952 -1.536 4.043 1.00 0.00 40 GLU A C 10
ATOM 15674 O O . GLU A 1 40 ? 8.910 -0.753 3.090 1.00 0.00 40 GLU A O 10
ATOM 15686 N N . ALA A 1 41 ? 9.518 -2.736 3.982 1.00 0.00 41 ALA A N 10
ATOM 15687 C CA . ALA A 1 41 ? 10.181 -3.217 2.781 1.00 0.00 41 ALA A CA 10
ATOM 15688 C C . ALA A 1 41 ? 9.230 -3.221 1.592 1.00 0.00 41 ALA A C 10
ATOM 15689 O O . ALA A 1 41 ? 9.526 -2.637 0.561 1.00 0.00 41 ALA A O 10
ATOM 15696 N N . GLN A 1 42 ? 8.078 -3.853 1.761 1.00 0.00 42 GLN A N 10
ATOM 15697 C CA . GLN A 1 42 ? 7.084 -3.952 0.694 1.00 0.00 42 GLN A CA 10
ATOM 15698 C C . GLN A 1 42 ? 6.617 -2.582 0.225 1.00 0.00 42 GLN A C 10
ATOM 15699 O O . GLN A 1 42 ? 6.363 -2.375 -0.963 1.00 0.00 42 GLN A O 10
ATOM 15713 N N . LEU A 1 43 ? 6.495 -1.649 1.157 1.00 0.00 43 LEU A N 10
ATOM 15714 C CA . LEU A 1 43 ? 6.080 -0.296 0.819 1.00 0.00 43 LEU A CA 10
ATOM 15715 C C . LEU A 1 43 ? 7.155 0.412 0.009 1.00 0.00 43 LEU A C 10
ATOM 15716 O O . LEU A 1 43 ? 6.875 1.372 -0.703 1.00 0.00 43 LEU A O 10
ATOM 15732 N N . THR A 1 44 ? 8.377 -0.084 0.110 1.00 0.00 44 THR A N 10
ATOM 15733 C CA . THR A 1 44 ? 9.485 0.465 -0.646 1.00 0.00 44 THR A CA 10
ATOM 15734 C C . THR A 1 44 ? 9.934 -0.532 -1.717 1.00 0.00 44 THR A C 10
ATOM 15735 O O . THR A 1 44 ? 11.045 -0.451 -2.247 1.00 0.00 44 THR A O 10
ATOM 15746 N N . ASP A 1 45 ? 9.053 -1.484 -2.017 1.00 0.00 45 ASP A N 10
ATOM 15747 C CA . ASP A 1 45 ? 9.286 -2.445 -3.088 1.00 0.00 45 ASP A CA 10
ATOM 15748 C C . ASP A 1 45 ? 8.613 -1.975 -4.358 1.00 0.00 45 ASP A C 10
ATOM 15749 O O . ASP A 1 45 ? 7.485 -1.482 -4.311 1.00 0.00 45 ASP A O 10
ATOM 15758 N N . ALA A 1 46 ? 9.293 -2.130 -5.476 1.00 0.00 46 ALA A N 10
ATOM 15759 C CA . ALA A 1 46 ? 8.807 -1.605 -6.744 1.00 0.00 46 ALA A CA 10
ATOM 15760 C C . ALA A 1 46 ? 7.439 -2.170 -7.097 1.00 0.00 46 ALA A C 10
ATOM 15761 O O . ALA A 1 46 ? 6.441 -1.444 -7.113 1.00 0.00 46 ALA A O 10
ATOM 15768 N N . GLU A 1 47 ? 7.397 -3.476 -7.343 1.00 0.00 47 GLU A N 10
ATOM 15769 C CA . GLU A 1 47 ? 6.177 -4.134 -7.777 1.00 0.00 47 GLU A CA 10
ATOM 15770 C C . GLU A 1 47 ? 5.117 -4.094 -6.680 1.00 0.00 47 GLU A C 10
ATOM 15771 O O . GLU A 1 47 ? 3.942 -3.847 -6.950 1.00 0.00 47 GLU A O 10
ATOM 15783 N N . THR A 1 48 ? 5.539 -4.314 -5.443 1.00 0.00 48 THR A N 10
ATOM 15784 C CA . THR A 1 48 ? 4.616 -4.333 -4.324 1.00 0.00 48 THR A CA 10
ATOM 15785 C C . THR A 1 48 ? 3.872 -3.008 -4.170 1.00 0.00 48 THR A C 10
ATOM 15786 O O . THR A 1 48 ? 2.642 -2.978 -4.220 1.00 0.00 48 THR A O 10
ATOM 15797 N N . SER A 1 49 ? 4.611 -1.914 -4.000 1.00 0.00 49 SER A N 10
ATOM 15798 C CA . SER A 1 49 ? 3.996 -0.613 -3.762 1.00 0.00 49 SER A CA 10
ATOM 15799 C C . SER A 1 49 ? 3.150 -0.193 -4.959 1.00 0.00 49 SER A C 10
ATOM 15800 O O . SER A 1 49 ? 2.100 0.435 -4.801 1.00 0.00 49 SER A O 10
ATOM 15808 N N . LYS A 1 50 ? 3.612 -0.565 -6.151 1.00 0.00 50 LYS A N 10
ATOM 15809 C CA . LYS A 1 50 ? 2.886 -0.300 -7.382 1.00 0.00 50 LYS A CA 10
ATOM 15810 C C . LYS A 1 50 ? 1.493 -0.917 -7.315 1.00 0.00 50 LYS A C 10
ATOM 15811 O O . LYS A 1 50 ? 0.503 -0.281 -7.670 1.00 0.00 50 LYS A O 10
ATOM 15830 N N . LEU A 1 51 ? 1.422 -2.151 -6.836 1.00 0.00 51 LEU A N 10
ATOM 15831 C CA . LEU A 1 51 ? 0.149 -2.845 -6.711 1.00 0.00 51 LEU A CA 10
ATOM 15832 C C . LEU A 1 51 ? -0.667 -2.342 -5.534 1.00 0.00 51 LEU A C 10
ATOM 15833 O O . LEU A 1 51 ? -1.891 -2.296 -5.607 1.00 0.00 51 LEU A O 10
ATOM 15849 N N . ILE A 1 52 ? -0.004 -1.990 -4.441 1.00 0.00 52 ILE A N 10
ATOM 15850 C CA . ILE A 1 52 ? -0.702 -1.438 -3.292 1.00 0.00 52 ILE A CA 10
ATOM 15851 C C . ILE A 1 52 ? -1.450 -0.169 -3.672 1.00 0.00 52 ILE A C 10
ATOM 15852 O O . ILE A 1 52 ? -2.640 -0.035 -3.386 1.00 0.00 52 ILE A O 10
ATOM 15868 N N . TYR A 1 53 ? -0.763 0.754 -4.334 1.00 0.00 53 TYR A N 10
ATOM 15869 C CA . TYR A 1 53 ? -1.408 1.976 -4.779 1.00 0.00 53 TYR A CA 10
ATOM 15870 C C . TYR A 1 53 ? -2.456 1.660 -5.837 1.00 0.00 53 TYR A C 10
ATOM 15871 O O . TYR A 1 53 ? -3.540 2.244 -5.846 1.00 0.00 53 TYR A O 10
ATOM 15889 N N . ASP A 1 54 ? -2.125 0.726 -6.717 1.00 0.00 54 ASP A N 10
ATOM 15890 C CA . ASP A 1 54 ? -3.057 0.258 -7.738 1.00 0.00 54 ASP A CA 10
ATOM 15891 C C . ASP A 1 54 ? -4.340 -0.255 -7.089 1.00 0.00 54 ASP A C 10
ATOM 15892 O O . ASP A 1 54 ? -5.436 -0.029 -7.590 1.00 0.00 54 ASP A O 10
ATOM 15901 N N . PHE A 1 55 ? -4.181 -0.932 -5.959 1.00 0.00 55 PHE A N 10
ATOM 15902 C CA . PHE A 1 55 ? -5.302 -1.414 -5.160 1.00 0.00 55 PHE A CA 10
ATOM 15903 C C . PHE A 1 55 ? -6.141 -0.252 -4.646 1.00 0.00 55 PHE A C 10
ATOM 15904 O O . PHE A 1 55 ? -7.361 -0.234 -4.798 1.00 0.00 55 PHE A O 10
ATOM 15921 N N . ILE A 1 56 ? -5.468 0.709 -4.036 1.00 0.00 56 ILE A N 10
ATOM 15922 C CA . ILE A 1 56 ? -6.122 1.876 -3.466 1.00 0.00 56 ILE A CA 10
ATOM 15923 C C . ILE A 1 56 ? -6.831 2.683 -4.556 1.00 0.00 56 ILE A C 10
ATOM 15924 O O . ILE A 1 56 ? -7.954 3.155 -4.370 1.00 0.00 56 ILE A O 10
ATOM 15940 N N . GLU A 1 57 ? -6.176 2.811 -5.702 1.00 0.00 57 GLU A N 10
ATOM 15941 C CA . GLU A 1 57 ? -6.744 3.515 -6.843 1.00 0.00 57 GLU A CA 10
ATOM 15942 C C . GLU A 1 57 ? -7.927 2.738 -7.420 1.00 0.00 57 GLU A C 10
ATOM 15943 O O . GLU A 1 57 ? -8.911 3.326 -7.872 1.00 0.00 57 GLU A O 10
ATOM 15955 N N . ASP A 1 58 ? -7.823 1.414 -7.376 1.00 0.00 58 ASP A N 10
ATOM 15956 C CA . ASP A 1 58 ? -8.866 0.526 -7.891 1.00 0.00 58 ASP A CA 10
ATOM 15957 C C . ASP A 1 58 ? -10.166 0.692 -7.114 1.00 0.00 58 ASP A C 10
ATOM 15958 O O . ASP A 1 58 ? -11.257 0.559 -7.669 1.00 0.00 58 ASP A O 10
ATOM 15967 N N . GLN A 1 59 ? -10.048 1.005 -5.831 1.00 0.00 59 GLN A N 10
ATOM 15968 C CA . GLN A 1 59 ? -11.221 1.180 -4.985 1.00 0.00 59 GLN A CA 10
ATOM 15969 C C . GLN A 1 59 ? -11.825 2.567 -5.163 1.00 0.00 59 GLN A C 10
ATOM 15970 O O . GLN A 1 59 ? -12.890 2.868 -4.622 1.00 0.00 59 GLN A O 10
ATOM 15984 N N . GLY A 1 60 ? -11.146 3.407 -5.926 1.00 0.00 60 GLY A N 10
ATOM 15985 C CA . GLY A 1 60 ? -11.613 4.760 -6.134 1.00 0.00 60 GLY A CA 10
ATOM 15986 C C . GLY A 1 60 ? -10.621 5.786 -5.630 1.00 0.00 60 GLY A C 10
ATOM 15987 O O . GLY A 1 60 ? -10.552 6.901 -6.146 1.00 0.00 60 GLY A O 10
ATOM 15991 N N . GLY A 1 61 ? -9.840 5.411 -4.629 1.00 0.00 61 GLY A N 10
ATOM 15992 C CA . GLY A 1 61 ? -8.831 6.306 -4.113 1.00 0.00 61 GLY A CA 10
ATOM 15993 C C . GLY A 1 61 ? -8.511 6.052 -2.658 1.00 0.00 61 GLY A C 10
ATOM 15994 O O . GLY A 1 61 ? -8.990 5.081 -2.069 1.00 0.00 61 GLY A O 10
ATOM 15998 N N . LEU A 1 62 ? -7.715 6.942 -2.080 1.00 0.00 62 LEU A N 10
ATOM 15999 C CA . LEU A 1 62 ? -7.234 6.800 -0.707 1.00 0.00 62 LEU A CA 10
ATOM 16000 C C . LEU A 1 62 ? -8.379 6.671 0.282 1.00 0.00 62 LEU A C 10
ATOM 16001 O O . LEU A 1 62 ? -8.449 5.711 1.049 1.00 0.00 62 LEU A O 10
ATOM 16017 N N . GLU A 1 63 ? -9.280 7.642 0.247 1.00 0.00 63 GLU A N 10
ATOM 16018 C CA . GLU A 1 63 ? -10.377 7.710 1.202 1.00 0.00 63 GLU A CA 10
ATOM 16019 C C . GLU A 1 63 ? -11.303 6.505 1.063 1.00 0.00 63 GLU A C 10
ATOM 16020 O O . GLU A 1 63 ? -11.961 6.106 2.017 1.00 0.00 63 GLU A O 10
ATOM 16032 N N . ALA A 1 64 ? -11.310 5.901 -0.118 1.00 0.00 64 ALA A N 10
ATOM 16033 C CA . ALA A 1 64 ? -12.190 4.778 -0.397 1.00 0.00 64 ALA A CA 10
ATOM 16034 C C . ALA A 1 64 ? -11.860 3.573 0.482 1.00 0.00 64 ALA A C 10
ATOM 16035 O O . ALA A 1 64 ? -12.751 3.008 1.114 1.00 0.00 64 ALA A O 10
ATOM 16042 N N . VAL A 1 65 ? -10.581 3.200 0.542 1.00 0.00 65 VAL A N 10
ATOM 16043 C CA . VAL A 1 65 ? -10.167 2.039 1.331 1.00 0.00 65 VAL A CA 10
ATOM 16044 C C . VAL A 1 65 ? -10.242 2.355 2.823 1.00 0.00 65 VAL A C 10
ATOM 16045 O O . VAL A 1 65 ? -10.343 1.460 3.661 1.00 0.00 65 VAL A O 10
ATOM 16058 N N . ARG A 1 66 ? -10.211 3.641 3.145 1.00 0.00 66 ARG A N 10
ATOM 16059 C CA . ARG A 1 66 ? -10.332 4.087 4.526 1.00 0.00 66 ARG A CA 10
ATOM 16060 C C . ARG A 1 66 ? -11.771 3.919 4.996 1.00 0.00 66 ARG A C 10
ATOM 16061 O O . ARG A 1 66 ? -12.038 3.749 6.184 1.00 0.00 66 ARG A O 10
ATOM 16082 N N . GLN A 1 67 ? -12.693 3.948 4.044 1.00 0.00 67 GLN A N 10
ATOM 16083 C CA . GLN A 1 67 ? -14.102 3.733 4.332 1.00 0.00 67 GLN A CA 10
ATOM 16084 C C . GLN A 1 67 ? -14.409 2.243 4.441 1.00 0.00 67 GLN A C 10
ATOM 16085 O O . GLN A 1 67 ? -15.336 1.847 5.140 1.00 0.00 67 GLN A O 10
ATOM 16099 N N . GLU A 1 68 ? -13.619 1.423 3.752 1.00 0.00 68 GLU A N 10
ATOM 16100 C CA . GLU A 1 68 ? -13.740 -0.029 3.850 1.00 0.00 68 GLU A CA 10
ATOM 16101 C C . GLU A 1 68 ? -13.400 -0.476 5.267 1.00 0.00 68 GLU A C 10
ATOM 16102 O O . GLU A 1 68 ? -13.852 -1.518 5.727 1.00 0.00 68 GLU A O 10
ATOM 16114 N N . MET A 1 69 ? -12.616 0.347 5.960 1.00 0.00 69 MET A N 10
ATOM 16115 C CA . MET A 1 69 ? -12.302 0.118 7.368 1.00 0.00 69 MET A CA 10
ATOM 16116 C C . MET A 1 69 ? -13.570 0.136 8.217 1.00 0.00 69 MET A C 10
ATOM 16117 O O . MET A 1 69 ? -13.673 -0.572 9.215 1.00 0.00 69 MET A O 10
ATOM 16131 N N . ARG A 1 70 ? -14.528 0.958 7.818 1.00 0.00 70 ARG A N 10
ATOM 16132 C CA . ARG A 1 70 ? -15.795 1.047 8.521 1.00 0.00 70 ARG A CA 10
ATOM 16133 C C . ARG A 1 70 ? -16.902 0.435 7.670 1.00 0.00 70 ARG A C 10
ATOM 16134 O O . ARG A 1 70 ? -18.084 0.728 7.851 1.00 0.00 70 ARG A O 10
ATOM 16155 N N . ARG A 1 71 ? -16.506 -0.416 6.735 1.00 0.00 71 ARG A N 10
ATOM 16156 C CA . ARG A 1 71 ? -17.450 -1.073 5.851 1.00 0.00 71 ARG A CA 10
ATOM 16157 C C . ARG A 1 71 ? -17.204 -2.577 5.836 1.00 0.00 71 ARG A C 10
ATOM 16158 O O . ARG A 1 71 ? -17.910 -3.330 6.512 1.00 0.00 71 ARG A O 10
ATOM 16179 N N . GLN A 1 72 ? -16.187 -2.987 5.087 1.00 0.00 72 GLN A N 10
ATOM 16180 C CA . GLN A 1 72 ? -15.795 -4.387 4.954 1.00 0.00 72 GLN A CA 10
ATOM 16181 C C . GLN A 1 72 ? -14.791 -4.506 3.818 1.00 0.00 72 GLN A C 10
ATOM 16182 O O . GLN A 1 72 ? -15.229 -4.519 2.646 1.00 0.00 72 GLN A O 10
ATOM 16197 N N . GLY B 2 1 ? -10.524 -16.621 2.460 1.00 0.00 73 GLY B N 10
ATOM 16198 C CA . GLY B 2 1 ? -10.470 -15.312 3.157 1.00 0.00 73 GLY B CA 10
ATOM 16199 C C . GLY B 2 1 ? -9.142 -15.104 3.858 1.00 0.00 73 GLY B C 10
ATOM 16200 O O . GLY B 2 1 ? -8.221 -15.901 3.693 1.00 0.00 73 GLY B O 10
ATOM 16206 N N . HIS B 2 2 ? -9.033 -14.030 4.631 1.00 0.00 74 HIS B N 10
ATOM 16207 C CA . HIS B 2 2 ? -7.822 -13.762 5.403 1.00 0.00 74 HIS B CA 10
ATOM 16208 C C . HIS B 2 2 ? -8.190 -13.312 6.810 1.00 0.00 74 HIS B C 10
ATOM 16209 O O . HIS B 2 2 ? -9.359 -13.084 7.109 1.00 0.00 74 HIS B O 10
ATOM 16224 N N . MET B 2 3 ? -7.181 -13.165 7.661 1.00 0.00 75 MET B N 10
ATOM 16225 C CA . MET B 2 3 ? -7.387 -12.894 9.085 1.00 0.00 75 MET B CA 10
ATOM 16226 C C . MET B 2 3 ? -7.689 -11.419 9.362 1.00 0.00 75 MET B C 10
ATOM 16227 O O . MET B 2 3 ? -7.417 -10.919 10.453 1.00 0.00 75 MET B O 10
ATOM 16241 N N . LEU B 2 4 ? -8.251 -10.726 8.379 1.00 0.00 76 LEU B N 10
ATOM 16242 C CA . LEU B 2 4 ? -8.571 -9.313 8.528 1.00 0.00 76 LEU B CA 10
ATOM 16243 C C . LEU B 2 4 ? -10.028 -9.068 8.181 1.00 0.00 76 LEU B C 10
ATOM 16244 O O . LEU B 2 4 ? -10.468 -9.397 7.085 1.00 0.00 76 LEU B O 10
ATOM 16260 N N . PRO B 2 5 ? -10.782 -8.472 9.106 1.00 0.00 77 PRO B N 10
ATOM 16261 C CA . PRO B 2 5 ? -12.207 -8.208 8.921 1.00 0.00 77 PRO B CA 10
ATOM 16262 C C . PRO B 2 5 ? -12.462 -6.915 8.154 1.00 0.00 77 PRO B C 10
ATOM 16263 O O . PRO B 2 5 ? -13.554 -6.348 8.221 1.00 0.00 77 PRO B O 10
ATOM 16274 N N . ASP B 2 6 ? -11.452 -6.461 7.419 1.00 0.00 78 ASP B N 10
ATOM 16275 C CA . ASP B 2 6 ? -11.529 -5.188 6.721 1.00 0.00 78 ASP B CA 10
ATOM 16276 C C . ASP B 2 6 ? -10.813 -5.270 5.377 1.00 0.00 78 ASP B C 10
ATOM 16277 O O . ASP B 2 6 ? -10.396 -6.353 4.950 1.00 0.00 78 ASP B O 10
ATOM 16286 N N . VAL B 2 7 ? -10.636 -4.115 4.754 1.00 0.00 79 VAL B N 10
ATOM 16287 C CA . VAL B 2 7 ? -9.943 -3.988 3.469 1.00 0.00 79 VAL B CA 10
ATOM 16288 C C . VAL B 2 7 ? -8.529 -4.605 3.495 1.00 0.00 79 VAL B C 10
ATOM 16289 O O . VAL B 2 7 ? -7.950 -4.909 2.454 1.00 0.00 79 VAL B O 10
ATOM 16302 N N . ALA B 2 8 ? -7.990 -4.829 4.687 1.00 0.00 80 ALA B N 10
ATOM 16303 C CA . ALA B 2 8 ? -6.634 -5.351 4.828 1.00 0.00 80 ALA B CA 10
ATOM 16304 C C . ALA B 2 8 ? -6.474 -6.737 4.204 1.00 0.00 80 ALA B C 10
ATOM 16305 O O . ALA B 2 8 ? -5.452 -7.028 3.578 1.00 0.00 80 ALA B O 10
ATOM 16312 N N . GLN B 2 9 ? -7.486 -7.591 4.347 1.00 0.00 81 GLN B N 10
ATOM 16313 C CA . GLN B 2 9 ? -7.416 -8.932 3.770 1.00 0.00 81 GLN B CA 10
ATOM 16314 C C . GLN B 2 9 ? -7.534 -8.840 2.259 1.00 0.00 81 GLN B C 10
ATOM 16315 O O . GLN B 2 9 ? -7.068 -9.708 1.519 1.00 0.00 81 GLN B O 10
ATOM 16329 N N . ARG B 2 10 ? -8.144 -7.758 1.824 1.00 0.00 82 ARG B N 10
ATOM 16330 C CA . ARG B 2 10 ? -8.397 -7.510 0.423 1.00 0.00 82 ARG B CA 10
ATOM 16331 C C . ARG B 2 10 ? -7.123 -7.020 -0.262 1.00 0.00 82 ARG B C 10
ATOM 16332 O O . ARG B 2 10 ? -7.003 -7.049 -1.488 1.00 0.00 82 ARG B O 10
ATOM 16353 N N . LEU B 2 11 ? -6.158 -6.603 0.546 1.00 0.00 83 LEU B N 10
ATOM 16354 C CA . LEU B 2 11 ? -4.894 -6.107 0.025 1.00 0.00 83 LEU B CA 10
ATOM 16355 C C . LEU B 2 11 ? -3.983 -7.279 -0.290 1.00 0.00 83 LEU B C 10
ATOM 16356 O O . LEU B 2 11 ? -3.312 -7.295 -1.320 1.00 0.00 83 LEU B O 10
ATOM 16372 N N . MET B 2 12 ? -3.987 -8.272 0.597 1.00 0.00 84 MET B N 10
ATOM 16373 C CA . MET B 2 12 ? -3.193 -9.480 0.395 1.00 0.00 84 MET B CA 10
ATOM 16374 C C . MET B 2 12 ? -3.585 -10.148 -0.917 1.00 0.00 84 MET B C 10
ATOM 16375 O O . MET B 2 12 ? -2.733 -10.600 -1.683 1.00 0.00 84 MET B O 10
ATOM 16389 N N . GLN B 2 13 ? -4.887 -10.171 -1.179 1.00 0.00 85 GLN B N 10
ATOM 16390 C CA . GLN B 2 13 ? -5.423 -10.745 -2.408 1.00 0.00 85 GLN B CA 10
ATOM 16391 C C . GLN B 2 13 ? -4.886 -10.012 -3.635 1.00 0.00 85 GLN B C 10
ATOM 16392 O O . GLN B 2 13 ? -4.660 -10.618 -4.685 1.00 0.00 85 GLN B O 10
ATOM 16406 N N . HIS B 2 14 ? -4.660 -8.714 -3.486 1.00 0.00 86 HIS B N 10
ATOM 16407 C CA . HIS B 2 14 ? -4.311 -7.868 -4.619 1.00 0.00 86 HIS B CA 10
ATOM 16408 C C . HIS B 2 14 ? -2.814 -7.918 -4.928 1.00 0.00 86 HIS B C 10
ATOM 16409 O O . HIS B 2 14 ? -2.390 -7.539 -6.020 1.00 0.00 86 HIS B O 10
ATOM 16424 N N . LEU B 2 15 ? -2.009 -8.369 -3.976 1.00 0.00 87 LEU B N 10
ATOM 16425 C CA . LEU B 2 15 ? -0.592 -8.584 -4.246 1.00 0.00 87 LEU B CA 10
ATOM 16426 C C . LEU B 2 15 ? -0.371 -10.004 -4.753 1.00 0.00 87 LEU B C 10
ATOM 16427 O O . LEU B 2 15 ? 0.427 -10.239 -5.662 1.00 0.00 87 LEU B O 10
ATOM 16443 N N . ALA B 2 16 ? -1.117 -10.941 -4.184 1.00 0.00 88 ALA B N 10
ATOM 16444 C CA . ALA B 2 16 ? -0.992 -12.354 -4.533 1.00 0.00 88 ALA B CA 10
ATOM 16445 C C . ALA B 2 16 ? -1.414 -12.627 -5.977 1.00 0.00 88 ALA B C 10
ATOM 16446 O O . ALA B 2 16 ? -1.122 -13.689 -6.528 1.00 0.00 88 ALA B O 10
ATOM 16453 N N . GLU B 2 17 ? -2.095 -11.667 -6.587 1.00 0.00 89 GLU B N 10
ATOM 16454 C CA . GLU B 2 17 ? -2.588 -11.830 -7.948 1.00 0.00 89 GLU B CA 10
ATOM 16455 C C . GLU B 2 17 ? -1.608 -11.280 -8.985 1.00 0.00 89 GLU B C 10
ATOM 16456 O O . GLU B 2 17 ? -1.855 -11.380 -10.185 1.00 0.00 89 GLU B O 10
ATOM 16468 N N . HIS B 2 18 ? -0.501 -10.696 -8.532 1.00 0.00 90 HIS B N 10
ATOM 16469 C CA . HIS B 2 18 ? 0.478 -10.115 -9.462 1.00 0.00 90 HIS B CA 10
ATOM 16470 C C . HIS B 2 18 ? 1.904 -10.562 -9.148 1.00 0.00 90 HIS B C 10
ATOM 16471 O O . HIS B 2 18 ? 2.864 -9.884 -9.518 1.00 0.00 90 HIS B O 10
ATOM 16486 N N . GLY B 2 19 ? 2.037 -11.708 -8.486 1.00 0.00 91 GLY B N 10
ATOM 16487 C CA . GLY B 2 19 ? 3.354 -12.230 -8.143 1.00 0.00 91 GLY B CA 10
ATOM 16488 C C . GLY B 2 19 ? 4.181 -11.256 -7.327 1.00 0.00 91 GLY B C 10
ATOM 16489 O O . GLY B 2 19 ? 5.390 -11.136 -7.525 1.00 0.00 91 GLY B O 10
ATOM 16493 N N . ILE B 2 20 ? 3.524 -10.574 -6.408 1.00 0.00 92 ILE B N 10
ATOM 16494 C CA . ILE B 2 20 ? 4.165 -9.555 -5.590 1.00 0.00 92 ILE B CA 10
ATOM 16495 C C . ILE B 2 20 ? 4.950 -10.188 -4.444 1.00 0.00 92 ILE B C 10
ATOM 16496 O O . ILE B 2 20 ? 4.584 -11.252 -3.942 1.00 0.00 92 ILE B O 10
ATOM 16512 N N . GLN B 2 21 ? 6.034 -9.532 -4.046 1.00 0.00 93 GLN B N 10
ATOM 16513 C CA . GLN B 2 21 ? 6.895 -10.043 -2.994 1.00 0.00 93 GLN B CA 10
ATOM 16514 C C . GLN B 2 21 ? 6.395 -9.595 -1.622 1.00 0.00 93 GLN B C 10
ATOM 16515 O O . GLN B 2 21 ? 6.197 -8.403 -1.385 1.00 0.00 93 GLN B O 10
ATOM 16529 N N . PRO B 2 22 ? 6.156 -10.548 -0.713 1.00 0.00 94 PRO B N 10
ATOM 16530 C CA . PRO B 2 22 ? 5.753 -10.256 0.652 1.00 0.00 94 PRO B CA 10
ATOM 16531 C C . PRO B 2 22 ? 6.953 -10.067 1.582 1.00 0.00 94 PRO B C 10
ATOM 16532 O O . PRO B 2 22 ? 8.007 -10.670 1.386 1.00 0.00 94 PRO B O 10
ATOM 16543 N N . ALA B 2 23 ? 6.783 -9.233 2.598 1.00 0.00 95 ALA B N 10
ATOM 16544 C CA . ALA B 2 23 ? 7.866 -8.932 3.525 1.00 0.00 95 ALA B CA 10
ATOM 16545 C C . ALA B 2 23 ? 7.740 -9.744 4.806 1.00 0.00 95 ALA B C 10
ATOM 16546 O O . ALA B 2 23 ? 8.461 -9.509 5.778 1.00 0.00 95 ALA B O 10
ATOM 16553 N N . ARG B 2 24 ? 6.810 -10.689 4.813 1.00 0.00 96 ARG B N 10
ATOM 16554 C CA . ARG B 2 24 ? 6.676 -11.615 5.933 1.00 0.00 96 ARG B CA 10
ATOM 16555 C C . ARG B 2 24 ? 7.728 -12.713 5.834 1.00 0.00 96 ARG B C 10
ATOM 16556 O O . ARG B 2 24 ? 7.911 -13.510 6.756 1.00 0.00 96 ARG B O 10
ATOM 16577 N N . ASN B 2 25 ? 8.411 -12.738 4.698 1.00 0.00 97 ASN B N 10
ATOM 16578 C CA . ASN B 2 25 ? 9.594 -13.561 4.517 1.00 0.00 97 ASN B CA 10
ATOM 16579 C C . ASN B 2 25 ? 10.770 -12.642 4.218 1.00 0.00 97 ASN B C 10
ATOM 16580 O O . ASN B 2 25 ? 10.573 -11.478 3.872 1.00 0.00 97 ASN B O 10
ATOM 16591 N N . MET B 2 26 ? 11.983 -13.152 4.348 1.00 0.00 98 MET B N 10
ATOM 16592 C CA . MET B 2 26 ? 13.166 -12.314 4.205 1.00 0.00 98 MET B CA 10
ATOM 16593 C C . MET B 2 26 ? 13.641 -12.294 2.758 1.00 0.00 98 MET B C 10
ATOM 16594 O O . MET B 2 26 ? 13.746 -13.340 2.113 1.00 0.00 98 MET B O 10
ATOM 16608 N N . ALA B 2 27 ? 13.918 -11.099 2.254 1.00 0.00 99 ALA B N 10
ATOM 16609 C CA . ALA B 2 27 ? 14.416 -10.931 0.897 1.00 0.00 99 ALA B CA 10
ATOM 16610 C C . ALA B 2 27 ? 15.461 -9.819 0.853 1.00 0.00 99 ALA B C 10
ATOM 16611 O O . ALA B 2 27 ? 15.861 -9.313 1.899 1.00 0.00 99 ALA B O 10
ATOM 16618 N N . GLU B 2 28 ? 15.860 -9.436 -0.362 1.00 0.00 100 GLU B N 10
ATOM 16619 C CA . GLU B 2 28 ? 16.974 -8.508 -0.599 1.00 0.00 100 GLU B CA 10
ATOM 16620 C C . GLU B 2 28 ? 17.026 -7.355 0.406 1.00 0.00 100 GLU B C 10
ATOM 16621 O O . GLU B 2 28 ? 17.941 -7.281 1.227 1.00 0.00 100 GLU B O 10
ATOM 16633 N N . HIS B 2 29 ? 16.046 -6.462 0.349 1.00 0.00 101 HIS B N 10
ATOM 16634 C CA . HIS B 2 29 ? 16.031 -5.301 1.235 1.00 0.00 101 HIS B CA 10
ATOM 16635 C C . HIS B 2 29 ? 14.947 -5.448 2.297 1.00 0.00 101 HIS B C 10
ATOM 16636 O O . HIS B 2 29 ? 14.478 -4.461 2.860 1.00 0.00 101 HIS B O 10
ATOM 16651 N N . ILE B 2 30 ? 14.549 -6.681 2.566 1.00 0.00 102 ILE B N 10
ATOM 16652 C CA . ILE B 2 30 ? 13.495 -6.938 3.535 1.00 0.00 102 ILE B CA 10
ATOM 16653 C C . ILE B 2 30 ? 14.090 -7.338 4.880 1.00 0.00 102 ILE B C 10
ATOM 16654 O O . ILE B 2 30 ? 14.685 -8.408 5.006 1.00 0.00 102 ILE B O 10
ATOM 16670 N N . PRO B 2 31 ? 13.950 -6.467 5.894 1.00 0.00 103 PRO B N 10
ATOM 16671 C CA . PRO B 2 31 ? 14.448 -6.739 7.246 1.00 0.00 103 PRO B CA 10
ATOM 16672 C C . PRO B 2 31 ? 13.805 -7.983 7.846 1.00 0.00 103 PRO B C 10
ATOM 16673 O O . PRO B 2 31 ? 12.580 -8.052 7.983 1.00 0.00 103 PRO B O 10
ATOM 16684 N N . PRO B 2 32 ? 14.625 -8.987 8.195 1.00 0.00 104 PRO B N 10
ATOM 16685 C CA . PRO B 2 32 ? 14.139 -10.241 8.772 1.00 0.00 104 PRO B CA 10
ATOM 16686 C C . PRO B 2 32 ? 13.401 -10.014 10.088 1.00 0.00 104 PRO B C 10
ATOM 16687 O O . PRO B 2 32 ? 13.991 -9.568 11.075 1.00 0.00 104 PRO B O 10
ATOM 16698 N N . ALA B 2 33 ? 12.105 -10.300 10.083 1.00 0.00 105 ALA B N 10
ATOM 16699 C CA . ALA B 2 33 ? 11.281 -10.145 11.270 1.00 0.00 105 ALA B CA 10
ATOM 16700 C C . ALA B 2 33 ? 11.598 -11.239 12.285 1.00 0.00 105 ALA B C 10
ATOM 16701 O O . ALA B 2 33 ? 11.504 -12.428 11.980 1.00 0.00 105 ALA B O 10
ATOM 16708 N N . PRO B 2 34 ? 12.005 -10.846 13.500 1.00 0.00 106 PRO B N 10
ATOM 16709 C CA . PRO B 2 34 ? 12.344 -11.788 14.568 1.00 0.00 106 PRO B CA 10
ATOM 16710 C C . PRO B 2 34 ? 11.132 -12.584 15.041 1.00 0.00 106 PRO B C 10
ATOM 16711 O O . PRO B 2 34 ? 10.007 -12.078 15.047 1.00 0.00 106 PRO B O 10
ATOM 16722 N N . ASN B 2 35 ? 11.370 -13.825 15.435 1.00 0.00 107 ASN B N 10
ATOM 16723 C CA . ASN B 2 35 ? 10.309 -14.691 15.933 1.00 0.00 107 ASN B CA 10
ATOM 16724 C C . ASN B 2 35 ? 10.326 -14.743 17.454 1.00 0.00 107 ASN B C 10
ATOM 16725 O O . ASN B 2 35 ? 9.857 -15.706 18.064 1.00 0.00 107 ASN B O 10
ATOM 16736 N N . TRP B 2 36 ? 10.862 -13.696 18.063 1.00 0.00 108 TRP B N 10
ATOM 16737 C CA . TRP B 2 36 ? 10.971 -13.626 19.512 1.00 0.00 108 TRP B CA 10
ATOM 16738 C C . TRP B 2 36 ? 9.881 -12.723 20.073 1.00 0.00 108 TRP B C 10
ATOM 16739 O O . TRP B 2 36 ? 8.773 -13.227 20.345 1.00 0.00 108 TRP B O 10
ATOM 16761 N N . GLY A 1 1 ? -8.376 24.504 9.153 1.00 0.00 1 GLY A N 11
ATOM 16762 C CA . GLY A 1 1 ? -9.517 24.275 8.237 1.00 0.00 1 GLY A CA 11
ATOM 16763 C C . GLY A 1 1 ? -10.693 23.638 8.944 1.00 0.00 1 GLY A C 11
ATOM 16764 O O . GLY A 1 1 ? -10.698 23.516 10.170 1.00 0.00 1 GLY A O 11
ATOM 16770 N N . HIS A 1 2 ? -11.689 23.230 8.174 1.00 0.00 2 HIS A N 11
ATOM 16771 C CA . HIS A 1 2 ? -12.880 22.597 8.724 1.00 0.00 2 HIS A CA 11
ATOM 16772 C C . HIS A 1 2 ? -12.756 21.075 8.658 1.00 0.00 2 HIS A C 11
ATOM 16773 O O . HIS A 1 2 ? -13.118 20.369 9.598 1.00 0.00 2 HIS A O 11
ATOM 16788 N N . MET A 1 3 ? -12.248 20.578 7.539 1.00 0.00 3 MET A N 11
ATOM 16789 C CA . MET A 1 3 ? -12.052 19.146 7.348 1.00 0.00 3 MET A CA 11
ATOM 16790 C C . MET A 1 3 ? -10.694 18.883 6.708 1.00 0.00 3 MET A C 11
ATOM 16791 O O . MET A 1 3 ? -10.307 19.566 5.760 1.00 0.00 3 MET A O 11
ATOM 16805 N N . SER A 1 4 ? -9.967 17.918 7.237 1.00 0.00 4 SER A N 11
ATOM 16806 C CA . SER A 1 4 ? -8.711 17.500 6.639 1.00 0.00 4 SER A CA 11
ATOM 16807 C C . SER A 1 4 ? -8.952 16.426 5.580 1.00 0.00 4 SER A C 11
ATOM 16808 O O . SER A 1 4 ? -9.626 15.425 5.839 1.00 0.00 4 SER A O 11
ATOM 16816 N N . GLY A 1 5 ? -8.423 16.648 4.383 1.00 0.00 5 GLY A N 11
ATOM 16817 C CA . GLY A 1 5 ? -8.582 15.686 3.310 1.00 0.00 5 GLY A CA 11
ATOM 16818 C C . GLY A 1 5 ? -7.356 15.613 2.424 1.00 0.00 5 GLY A C 11
ATOM 16819 O O . GLY A 1 5 ? -6.511 16.511 2.451 1.00 0.00 5 GLY A O 11
ATOM 16823 N N . PHE A 1 6 ? -7.247 14.549 1.643 1.00 0.00 6 PHE A N 11
ATOM 16824 C CA . PHE A 1 6 ? -6.105 14.371 0.761 1.00 0.00 6 PHE A CA 11
ATOM 16825 C C . PHE A 1 6 ? -6.537 14.547 -0.689 1.00 0.00 6 PHE A C 11
ATOM 16826 O O . PHE A 1 6 ? -5.865 15.232 -1.464 1.00 0.00 6 PHE A O 11
ATOM 16843 N N . LYS A 1 7 ? -7.669 13.931 -1.025 1.00 0.00 7 LYS A N 11
ATOM 16844 C CA . LYS A 1 7 ? -8.262 13.994 -2.361 1.00 0.00 7 LYS A CA 11
ATOM 16845 C C . LYS A 1 7 ? -7.511 13.098 -3.344 1.00 0.00 7 LYS A C 11
ATOM 16846 O O . LYS A 1 7 ? -6.277 13.048 -3.362 1.00 0.00 7 LYS A O 11
ATOM 16865 N N . HIS A 1 8 ? -8.278 12.386 -4.154 1.00 0.00 8 HIS A N 11
ATOM 16866 C CA . HIS A 1 8 ? -7.738 11.468 -5.145 1.00 0.00 8 HIS A CA 11
ATOM 16867 C C . HIS A 1 8 ? -7.126 12.225 -6.328 1.00 0.00 8 HIS A C 11
ATOM 16868 O O . HIS A 1 8 ? -7.692 12.266 -7.421 1.00 0.00 8 HIS A O 11
ATOM 16883 N N . VAL A 1 9 ? -5.968 12.825 -6.099 1.00 0.00 9 VAL A N 11
ATOM 16884 C CA . VAL A 1 9 ? -5.195 13.433 -7.168 1.00 0.00 9 VAL A CA 11
ATOM 16885 C C . VAL A 1 9 ? -3.999 12.542 -7.418 1.00 0.00 9 VAL A C 11
ATOM 16886 O O . VAL A 1 9 ? -2.919 12.796 -6.894 1.00 0.00 9 VAL A O 11
ATOM 16899 N N . SER A 1 10 ? -4.232 11.498 -8.211 1.00 0.00 10 SER A N 11
ATOM 16900 C CA . SER A 1 10 ? -3.346 10.339 -8.325 1.00 0.00 10 SER A CA 11
ATOM 16901 C C . SER A 1 10 ? -1.856 10.672 -8.227 1.00 0.00 10 SER A C 11
ATOM 16902 O O . SER A 1 10 ? -1.188 10.937 -9.224 1.00 0.00 10 SER A O 11
ATOM 16910 N N . HIS A 1 11 ? -1.371 10.669 -6.992 1.00 0.00 11 HIS A N 11
ATOM 16911 C CA . HIS A 1 11 ? 0.045 10.780 -6.675 1.00 0.00 11 HIS A CA 11
ATOM 16912 C C . HIS A 1 11 ? 0.282 10.081 -5.351 1.00 0.00 11 HIS A C 11
ATOM 16913 O O . HIS A 1 11 ? 1.198 9.271 -5.216 1.00 0.00 11 HIS A O 11
ATOM 16928 N N . VAL A 1 12 ? -0.572 10.414 -4.370 1.00 0.00 12 VAL A N 11
ATOM 16929 C CA . VAL A 1 12 ? -0.694 9.649 -3.122 1.00 0.00 12 VAL A CA 11
ATOM 16930 C C . VAL A 1 12 ? 0.528 9.791 -2.194 1.00 0.00 12 VAL A C 11
ATOM 16931 O O . VAL A 1 12 ? 0.422 9.597 -0.983 1.00 0.00 12 VAL A O 11
ATOM 16944 N N . GLY A 1 13 ? 1.666 10.164 -2.754 1.00 0.00 13 GLY A N 11
ATOM 16945 C CA . GLY A 1 13 ? 2.905 10.148 -2.003 1.00 0.00 13 GLY A CA 11
ATOM 16946 C C . GLY A 1 13 ? 3.703 8.906 -2.331 1.00 0.00 13 GLY A C 11
ATOM 16947 O O . GLY A 1 13 ? 4.588 8.491 -1.581 1.00 0.00 13 GLY A O 11
ATOM 16951 N N . TRP A 1 14 ? 3.363 8.315 -3.470 1.00 0.00 14 TRP A N 11
ATOM 16952 C CA . TRP A 1 14 ? 3.973 7.082 -3.938 1.00 0.00 14 TRP A CA 11
ATOM 16953 C C . TRP A 1 14 ? 4.880 7.356 -5.133 1.00 0.00 14 TRP A C 11
ATOM 16954 O O . TRP A 1 14 ? 4.554 8.175 -5.995 1.00 0.00 14 TRP A O 11
ATOM 16975 N N . ASP A 1 15 ? 6.028 6.700 -5.161 1.00 0.00 15 ASP A N 11
ATOM 16976 C CA . ASP A 1 15 ? 6.931 6.783 -6.299 1.00 0.00 15 ASP A CA 11
ATOM 16977 C C . ASP A 1 15 ? 6.953 5.443 -7.021 1.00 0.00 15 ASP A C 11
ATOM 16978 O O . ASP A 1 15 ? 6.993 4.401 -6.370 1.00 0.00 15 ASP A O 11
ATOM 16987 N N . PRO A 1 16 ? 6.934 5.472 -8.366 1.00 0.00 16 PRO A N 11
ATOM 16988 C CA . PRO A 1 16 ? 6.834 4.296 -9.236 1.00 0.00 16 PRO A CA 11
ATOM 16989 C C . PRO A 1 16 ? 7.414 3.003 -8.651 1.00 0.00 16 PRO A C 11
ATOM 16990 O O . PRO A 1 16 ? 6.667 2.109 -8.258 1.00 0.00 16 PRO A O 11
ATOM 17001 N N . GLN A 1 17 ? 8.735 2.884 -8.616 1.00 0.00 17 GLN A N 11
ATOM 17002 C CA . GLN A 1 17 ? 9.354 1.676 -8.089 1.00 0.00 17 GLN A CA 11
ATOM 17003 C C . GLN A 1 17 ? 9.970 1.889 -6.708 1.00 0.00 17 GLN A C 11
ATOM 17004 O O . GLN A 1 17 ? 10.523 0.957 -6.125 1.00 0.00 17 GLN A O 11
ATOM 17018 N N . ASN A 1 18 ? 9.884 3.109 -6.184 1.00 0.00 18 ASN A N 11
ATOM 17019 C CA . ASN A 1 18 ? 10.443 3.402 -4.862 1.00 0.00 18 ASN A CA 11
ATOM 17020 C C . ASN A 1 18 ? 9.414 3.178 -3.767 1.00 0.00 18 ASN A C 11
ATOM 17021 O O . ASN A 1 18 ? 9.763 3.023 -2.598 1.00 0.00 18 ASN A O 11
ATOM 17032 N N . GLY A 1 19 ? 8.144 3.173 -4.142 1.00 0.00 19 GLY A N 11
ATOM 17033 C CA . GLY A 1 19 ? 7.101 2.857 -3.198 1.00 0.00 19 GLY A CA 11
ATOM 17034 C C . GLY A 1 19 ? 6.536 4.072 -2.497 1.00 0.00 19 GLY A C 11
ATOM 17035 O O . GLY A 1 19 ? 6.718 5.207 -2.940 1.00 0.00 19 GLY A O 11
ATOM 17039 N N . PHE A 1 20 ? 5.834 3.824 -1.404 1.00 0.00 20 PHE A N 11
ATOM 17040 C CA . PHE A 1 20 ? 5.232 4.888 -0.615 1.00 0.00 20 PHE A CA 11
ATOM 17041 C C . PHE A 1 20 ? 6.249 5.445 0.362 1.00 0.00 20 PHE A C 11
ATOM 17042 O O . PHE A 1 20 ? 7.085 4.708 0.878 1.00 0.00 20 PHE A O 11
ATOM 17059 N N . ASP A 1 21 ? 6.178 6.738 0.626 1.00 0.00 21 ASP A N 11
ATOM 17060 C CA . ASP A 1 21 ? 7.072 7.343 1.600 1.00 0.00 21 ASP A CA 11
ATOM 17061 C C . ASP A 1 21 ? 6.620 6.953 2.998 1.00 0.00 21 ASP A C 11
ATOM 17062 O O . ASP A 1 21 ? 5.636 7.482 3.516 1.00 0.00 21 ASP A O 11
ATOM 17071 N N . VAL A 1 22 ? 7.338 6.012 3.594 1.00 0.00 22 VAL A N 11
ATOM 17072 C CA . VAL A 1 22 ? 6.974 5.459 4.893 1.00 0.00 22 VAL A CA 11
ATOM 17073 C C . VAL A 1 22 ? 7.215 6.446 6.035 1.00 0.00 22 VAL A C 11
ATOM 17074 O O . VAL A 1 22 ? 6.863 6.172 7.182 1.00 0.00 22 VAL A O 11
ATOM 17087 N N . ASN A 1 23 ? 7.794 7.594 5.717 1.00 0.00 23 ASN A N 11
ATOM 17088 C CA . ASN A 1 23 ? 8.070 8.608 6.722 1.00 0.00 23 ASN A CA 11
ATOM 17089 C C . ASN A 1 23 ? 6.847 9.501 6.936 1.00 0.00 23 ASN A C 11
ATOM 17090 O O . ASN A 1 23 ? 6.505 9.830 8.073 1.00 0.00 23 ASN A O 11
ATOM 17101 N N . ASN A 1 24 ? 6.166 9.869 5.852 1.00 0.00 24 ASN A N 11
ATOM 17102 C CA . ASN A 1 24 ? 4.959 10.684 5.968 1.00 0.00 24 ASN A CA 11
ATOM 17103 C C . ASN A 1 24 ? 3.715 9.884 5.600 1.00 0.00 24 ASN A C 11
ATOM 17104 O O . ASN A 1 24 ? 2.756 10.417 5.036 1.00 0.00 24 ASN A O 11
ATOM 17115 N N . LEU A 1 25 ? 3.721 8.603 5.948 1.00 0.00 25 LEU A N 11
ATOM 17116 C CA . LEU A 1 25 ? 2.568 7.743 5.718 1.00 0.00 25 LEU A CA 11
ATOM 17117 C C . LEU A 1 25 ? 1.378 8.198 6.552 1.00 0.00 25 LEU A C 11
ATOM 17118 O O . LEU A 1 25 ? 1.514 8.498 7.740 1.00 0.00 25 LEU A O 11
ATOM 17134 N N . ASP A 1 26 ? 0.221 8.269 5.915 1.00 0.00 26 ASP A N 11
ATOM 17135 C CA . ASP A 1 26 ? -1.025 8.553 6.612 1.00 0.00 26 ASP A CA 11
ATOM 17136 C C . ASP A 1 26 ? -1.350 7.411 7.569 1.00 0.00 26 ASP A C 11
ATOM 17137 O O . ASP A 1 26 ? -1.235 6.241 7.213 1.00 0.00 26 ASP A O 11
ATOM 17146 N N . PRO A 1 27 ? -1.727 7.766 8.811 1.00 0.00 27 PRO A N 11
ATOM 17147 C CA . PRO A 1 27 ? -2.025 6.811 9.893 1.00 0.00 27 PRO A CA 11
ATOM 17148 C C . PRO A 1 27 ? -2.979 5.685 9.494 1.00 0.00 27 PRO A C 11
ATOM 17149 O O . PRO A 1 27 ? -2.839 4.561 9.976 1.00 0.00 27 PRO A O 11
ATOM 17160 N N . ASP A 1 28 ? -3.943 5.977 8.627 1.00 0.00 28 ASP A N 11
ATOM 17161 C CA . ASP A 1 28 ? -4.896 4.957 8.200 1.00 0.00 28 ASP A CA 11
ATOM 17162 C C . ASP A 1 28 ? -4.278 4.068 7.130 1.00 0.00 28 ASP A C 11
ATOM 17163 O O . ASP A 1 28 ? -4.449 2.848 7.158 1.00 0.00 28 ASP A O 11
ATOM 17172 N N . LEU A 1 29 ? -3.540 4.672 6.199 1.00 0.00 29 LEU A N 11
ATOM 17173 C CA . LEU A 1 29 ? -2.769 3.898 5.232 1.00 0.00 29 LEU A CA 11
ATOM 17174 C C . LEU A 1 29 ? -1.771 3.010 5.967 1.00 0.00 29 LEU A C 11
ATOM 17175 O O . LEU A 1 29 ? -1.668 1.813 5.699 1.00 0.00 29 LEU A O 11
ATOM 17191 N N . ARG A 1 30 ? -1.053 3.623 6.903 1.00 0.00 30 ARG A N 11
ATOM 17192 C CA . ARG A 1 30 ? -0.071 2.940 7.738 1.00 0.00 30 ARG A CA 11
ATOM 17193 C C . ARG A 1 30 ? -0.689 1.725 8.419 1.00 0.00 30 ARG A C 11
ATOM 17194 O O . ARG A 1 30 ? -0.131 0.627 8.379 1.00 0.00 30 ARG A O 11
ATOM 17215 N N . SER A 1 31 ? -1.848 1.935 9.034 1.00 0.00 31 SER A N 11
ATOM 17216 C CA . SER A 1 31 ? -2.549 0.871 9.731 1.00 0.00 31 SER A CA 11
ATOM 17217 C C . SER A 1 31 ? -2.916 -0.240 8.758 1.00 0.00 31 SER A C 11
ATOM 17218 O O . SER A 1 31 ? -2.657 -1.412 9.019 1.00 0.00 31 SER A O 11
ATOM 17226 N N . LEU A 1 32 ? -3.495 0.139 7.623 1.00 0.00 32 LEU A N 11
ATOM 17227 C CA . LEU A 1 32 ? -3.991 -0.831 6.666 1.00 0.00 32 LEU A CA 11
ATOM 17228 C C . LEU A 1 32 ? -2.885 -1.687 6.098 1.00 0.00 32 LEU A C 11
ATOM 17229 O O . LEU A 1 32 ? -2.958 -2.907 6.147 1.00 0.00 32 LEU A O 11
ATOM 17245 N N . PHE A 1 33 ? -1.880 -1.040 5.536 1.00 0.00 33 PHE A N 11
ATOM 17246 C CA . PHE A 1 33 ? -0.818 -1.748 4.839 1.00 0.00 33 PHE A CA 11
ATOM 17247 C C . PHE A 1 33 ? -0.155 -2.748 5.774 1.00 0.00 33 PHE A C 11
ATOM 17248 O O . PHE A 1 33 ? 0.022 -3.913 5.422 1.00 0.00 33 PHE A O 11
ATOM 17265 N N . SER A 1 34 ? 0.151 -2.297 6.981 1.00 0.00 34 SER A N 11
ATOM 17266 C CA . SER A 1 34 ? 0.744 -3.153 7.996 1.00 0.00 34 SER A CA 11
ATOM 17267 C C . SER A 1 34 ? -0.206 -4.299 8.362 1.00 0.00 34 SER A C 11
ATOM 17268 O O . SER A 1 34 ? 0.227 -5.418 8.636 1.00 0.00 34 SER A O 11
ATOM 17276 N N . ARG A 1 35 ? -1.502 -4.016 8.332 1.00 0.00 35 ARG A N 11
ATOM 17277 C CA . ARG A 1 35 ? -2.525 -4.994 8.661 1.00 0.00 35 ARG A CA 11
ATOM 17278 C C . ARG A 1 35 ? -2.725 -5.974 7.505 1.00 0.00 35 ARG A C 11
ATOM 17279 O O . ARG A 1 35 ? -3.095 -7.132 7.706 1.00 0.00 35 ARG A O 11
ATOM 17300 N N . ALA A 1 36 ? -2.463 -5.498 6.296 1.00 0.00 36 ALA A N 11
ATOM 17301 C CA . ALA A 1 36 ? -2.647 -6.288 5.088 1.00 0.00 36 ALA A CA 11
ATOM 17302 C C . ALA A 1 36 ? -1.433 -7.175 4.818 1.00 0.00 36 ALA A C 11
ATOM 17303 O O . ALA A 1 36 ? -1.468 -8.043 3.947 1.00 0.00 36 ALA A O 11
ATOM 17310 N N . GLY A 1 37 ? -0.362 -6.946 5.562 1.00 0.00 37 GLY A N 11
ATOM 17311 C CA . GLY A 1 37 ? 0.829 -7.759 5.413 1.00 0.00 37 GLY A CA 11
ATOM 17312 C C . GLY A 1 37 ? 1.994 -6.971 4.854 1.00 0.00 37 GLY A C 11
ATOM 17313 O O . GLY A 1 37 ? 3.147 -7.381 4.983 1.00 0.00 37 GLY A O 11
ATOM 17317 N N . ILE A 1 38 ? 1.686 -5.832 4.245 1.00 0.00 38 ILE A N 11
ATOM 17318 C CA . ILE A 1 38 ? 2.700 -4.971 3.655 1.00 0.00 38 ILE A CA 11
ATOM 17319 C C . ILE A 1 38 ? 3.501 -4.273 4.757 1.00 0.00 38 ILE A C 11
ATOM 17320 O O . ILE A 1 38 ? 2.935 -3.560 5.585 1.00 0.00 38 ILE A O 11
ATOM 17336 N N . SER A 1 39 ? 4.809 -4.481 4.779 1.00 0.00 39 SER A N 11
ATOM 17337 C CA . SER A 1 39 ? 5.659 -3.806 5.752 1.00 0.00 39 SER A CA 11
ATOM 17338 C C . SER A 1 39 ? 6.200 -2.512 5.156 1.00 0.00 39 SER A C 11
ATOM 17339 O O . SER A 1 39 ? 5.930 -2.215 3.995 1.00 0.00 39 SER A O 11
ATOM 17347 N N . GLU A 1 40 ? 6.968 -1.749 5.927 1.00 0.00 40 GLU A N 11
ATOM 17348 C CA . GLU A 1 40 ? 7.567 -0.521 5.407 1.00 0.00 40 GLU A CA 11
ATOM 17349 C C . GLU A 1 40 ? 8.482 -0.848 4.233 1.00 0.00 40 GLU A C 11
ATOM 17350 O O . GLU A 1 40 ? 8.538 -0.117 3.240 1.00 0.00 40 GLU A O 11
ATOM 17362 N N . ALA A 1 41 ? 9.181 -1.970 4.350 1.00 0.00 41 ALA A N 11
ATOM 17363 C CA . ALA A 1 41 ? 10.053 -2.448 3.293 1.00 0.00 41 ALA A CA 11
ATOM 17364 C C . ALA A 1 41 ? 9.243 -2.821 2.057 1.00 0.00 41 ALA A C 11
ATOM 17365 O O . ALA A 1 41 ? 9.470 -2.288 0.977 1.00 0.00 41 ALA A O 11
ATOM 17372 N N . GLN A 1 42 ? 8.270 -3.705 2.234 1.00 0.00 42 GLN A N 11
ATOM 17373 C CA . GLN A 1 42 ? 7.457 -4.180 1.119 1.00 0.00 42 GLN A CA 11
ATOM 17374 C C . GLN A 1 42 ? 6.724 -3.013 0.452 1.00 0.00 42 GLN A C 11
ATOM 17375 O O . GLN A 1 42 ? 6.525 -2.997 -0.761 1.00 0.00 42 GLN A O 11
ATOM 17389 N N . LEU A 1 43 ? 6.344 -2.032 1.264 1.00 0.00 43 LEU A N 11
ATOM 17390 C CA . LEU A 1 43 ? 5.612 -0.858 0.798 1.00 0.00 43 LEU A CA 11
ATOM 17391 C C . LEU A 1 43 ? 6.476 0.008 -0.108 1.00 0.00 43 LEU A C 11
ATOM 17392 O O . LEU A 1 43 ? 5.968 0.851 -0.848 1.00 0.00 43 LEU A O 11
ATOM 17408 N N . THR A 1 44 ? 7.780 -0.197 -0.044 1.00 0.00 44 THR A N 11
ATOM 17409 C CA . THR A 1 44 ? 8.700 0.556 -0.871 1.00 0.00 44 THR A CA 11
ATOM 17410 C C . THR A 1 44 ? 9.357 -0.346 -1.918 1.00 0.00 44 THR A C 11
ATOM 17411 O O . THR A 1 44 ? 10.345 0.030 -2.548 1.00 0.00 44 THR A O 11
ATOM 17422 N N . ASP A 1 45 ? 8.811 -1.549 -2.087 1.00 0.00 45 ASP A N 11
ATOM 17423 C CA . ASP A 1 45 ? 9.271 -2.453 -3.140 1.00 0.00 45 ASP A CA 11
ATOM 17424 C C . ASP A 1 45 ? 8.623 -2.112 -4.471 1.00 0.00 45 ASP A C 11
ATOM 17425 O O . ASP A 1 45 ? 7.496 -1.609 -4.507 1.00 0.00 45 ASP A O 11
ATOM 17434 N N . ALA A 1 46 ? 9.330 -2.404 -5.554 1.00 0.00 46 ALA A N 11
ATOM 17435 C CA . ALA A 1 46 ? 8.920 -1.995 -6.893 1.00 0.00 46 ALA A CA 11
ATOM 17436 C C . ALA A 1 46 ? 7.521 -2.487 -7.254 1.00 0.00 46 ALA A C 11
ATOM 17437 O O . ALA A 1 46 ? 6.593 -1.693 -7.426 1.00 0.00 46 ALA A O 11
ATOM 17444 N N . GLU A 1 47 ? 7.373 -3.798 -7.359 1.00 0.00 47 GLU A N 11
ATOM 17445 C CA . GLU A 1 47 ? 6.133 -4.393 -7.834 1.00 0.00 47 GLU A CA 11
ATOM 17446 C C . GLU A 1 47 ? 5.046 -4.333 -6.769 1.00 0.00 47 GLU A C 11
ATOM 17447 O O . GLU A 1 47 ? 3.865 -4.187 -7.088 1.00 0.00 47 GLU A O 11
ATOM 17459 N N . THR A 1 48 ? 5.449 -4.441 -5.512 1.00 0.00 48 THR A N 11
ATOM 17460 C CA . THR A 1 48 ? 4.509 -4.393 -4.403 1.00 0.00 48 THR A CA 11
ATOM 17461 C C . THR A 1 48 ? 3.748 -3.068 -4.350 1.00 0.00 48 THR A C 11
ATOM 17462 O O . THR A 1 48 ? 2.517 -3.043 -4.424 1.00 0.00 48 THR A O 11
ATOM 17473 N N . SER A 1 49 ? 4.487 -1.972 -4.229 1.00 0.00 49 SER A N 11
ATOM 17474 C CA . SER A 1 49 ? 3.888 -0.660 -4.028 1.00 0.00 49 SER A CA 11
ATOM 17475 C C . SER A 1 49 ? 3.047 -0.247 -5.229 1.00 0.00 49 SER A C 11
ATOM 17476 O O . SER A 1 49 ? 1.970 0.330 -5.079 1.00 0.00 49 SER A O 11
ATOM 17484 N N . LYS A 1 50 ? 3.554 -0.556 -6.415 1.00 0.00 50 LYS A N 11
ATOM 17485 C CA . LYS A 1 50 ? 2.870 -0.240 -7.658 1.00 0.00 50 LYS A CA 11
ATOM 17486 C C . LYS A 1 50 ? 1.477 -0.862 -7.680 1.00 0.00 50 LYS A C 11
ATOM 17487 O O . LYS A 1 50 ? 0.515 -0.238 -8.132 1.00 0.00 50 LYS A O 11
ATOM 17506 N N . LEU A 1 51 ? 1.366 -2.082 -7.164 1.00 0.00 51 LEU A N 11
ATOM 17507 C CA . LEU A 1 51 ? 0.080 -2.756 -7.099 1.00 0.00 51 LEU A CA 11
ATOM 17508 C C . LEU A 1 51 ? -0.789 -2.170 -5.998 1.00 0.00 51 LEU A C 11
ATOM 17509 O O . LEU A 1 51 ? -1.992 -2.040 -6.178 1.00 0.00 51 LEU A O 11
ATOM 17525 N N . ILE A 1 52 ? -0.189 -1.833 -4.860 1.00 0.00 52 ILE A N 11
ATOM 17526 C CA . ILE A 1 52 ? -0.921 -1.167 -3.785 1.00 0.00 52 ILE A CA 11
ATOM 17527 C C . ILE A 1 52 ? -1.538 0.148 -4.258 1.00 0.00 52 ILE A C 11
ATOM 17528 O O . ILE A 1 52 ? -2.691 0.444 -3.960 1.00 0.00 52 ILE A O 11
ATOM 17544 N N . TYR A 1 53 ? -0.766 0.933 -4.988 1.00 0.00 53 TYR A N 11
ATOM 17545 C CA . TYR A 1 53 ? -1.251 2.198 -5.520 1.00 0.00 53 TYR A CA 11
ATOM 17546 C C . TYR A 1 53 ? -2.442 1.972 -6.452 1.00 0.00 53 TYR A C 11
ATOM 17547 O O . TYR A 1 53 ? -3.472 2.640 -6.335 1.00 0.00 53 TYR A O 11
ATOM 17565 N N . ASP A 1 54 ? -2.291 1.024 -7.368 1.00 0.00 54 ASP A N 11
ATOM 17566 C CA . ASP A 1 54 ? -3.385 0.613 -8.251 1.00 0.00 54 ASP A CA 11
ATOM 17567 C C . ASP A 1 54 ? -4.568 0.097 -7.434 1.00 0.00 54 ASP A C 11
ATOM 17568 O O . ASP A 1 54 ? -5.731 0.371 -7.744 1.00 0.00 54 ASP A O 11
ATOM 17577 N N . PHE A 1 55 ? -4.243 -0.640 -6.386 1.00 0.00 55 PHE A N 11
ATOM 17578 C CA . PHE A 1 55 ? -5.218 -1.162 -5.441 1.00 0.00 55 PHE A CA 11
ATOM 17579 C C . PHE A 1 55 ? -6.070 -0.039 -4.863 1.00 0.00 55 PHE A C 11
ATOM 17580 O O . PHE A 1 55 ? -7.287 -0.051 -4.992 1.00 0.00 55 PHE A O 11
ATOM 17597 N N . ILE A 1 56 ? -5.411 0.940 -4.259 1.00 0.00 56 ILE A N 11
ATOM 17598 C CA . ILE A 1 56 ? -6.090 2.060 -3.618 1.00 0.00 56 ILE A CA 11
ATOM 17599 C C . ILE A 1 56 ? -6.988 2.804 -4.604 1.00 0.00 56 ILE A C 11
ATOM 17600 O O . ILE A 1 56 ? -8.073 3.271 -4.252 1.00 0.00 56 ILE A O 11
ATOM 17616 N N . GLU A 1 57 ? -6.541 2.889 -5.848 1.00 0.00 57 GLU A N 11
ATOM 17617 C CA . GLU A 1 57 ? -7.286 3.591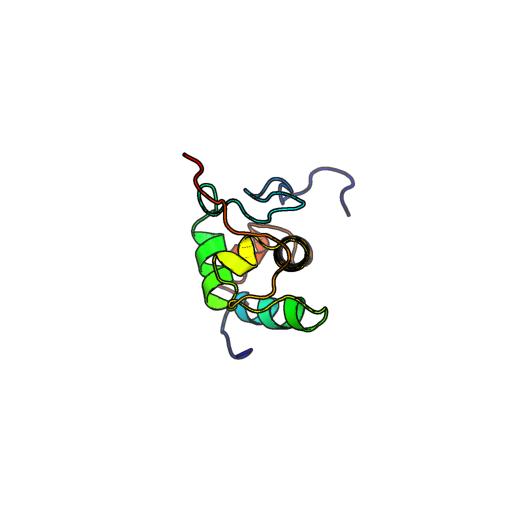 -6.879 1.00 0.00 57 GLU A CA 11
ATOM 17618 C C . GLU A 1 57 ? -8.512 2.778 -7.296 1.00 0.00 57 GLU A C 11
ATOM 17619 O O . GLU A 1 57 ? -9.484 3.324 -7.819 1.00 0.00 57 GLU A O 11
ATOM 17631 N N . ASP A 1 58 ? -8.472 1.478 -7.027 1.00 0.00 58 ASP A N 11
ATOM 17632 C CA . ASP A 1 58 ? -9.573 0.583 -7.367 1.00 0.00 58 ASP A CA 11
ATOM 17633 C C . ASP A 1 58 ? -10.790 0.858 -6.494 1.00 0.00 58 ASP A C 11
ATOM 17634 O O . ASP A 1 58 ? -11.922 0.791 -6.964 1.00 0.00 58 ASP A O 11
ATOM 17643 N N . GLN A 1 59 ? -10.557 1.187 -5.227 1.00 0.00 59 GLN A N 11
ATOM 17644 C CA . GLN A 1 59 ? -11.659 1.501 -4.319 1.00 0.00 59 GLN A CA 11
ATOM 17645 C C . GLN A 1 59 ? -12.145 2.935 -4.514 1.00 0.00 59 GLN A C 11
ATOM 17646 O O . GLN A 1 59 ? -13.134 3.348 -3.914 1.00 0.00 59 GLN A O 11
ATOM 17660 N N . GLY A 1 60 ? -11.448 3.691 -5.350 1.00 0.00 60 GLY A N 11
ATOM 17661 C CA . GLY A 1 60 ? -11.855 5.056 -5.622 1.00 0.00 60 GLY A CA 11
ATOM 17662 C C . GLY A 1 60 ? -10.799 6.061 -5.219 1.00 0.00 60 GLY A C 11
ATOM 17663 O O . GLY A 1 60 ? -10.737 7.162 -5.765 1.00 0.00 60 GLY A O 11
ATOM 17667 N N . GLY A 1 61 ? -9.958 5.680 -4.274 1.00 0.00 61 GLY A N 11
ATOM 17668 C CA . GLY A 1 61 ? -8.915 6.566 -3.815 1.00 0.00 61 GLY A CA 11
ATOM 17669 C C . GLY A 1 61 ? -8.642 6.405 -2.337 1.00 0.00 61 GLY A C 11
ATOM 17670 O O . GLY A 1 61 ? -9.216 5.528 -1.688 1.00 0.00 61 GLY A O 11
ATOM 17674 N N . LEU A 1 62 ? -7.787 7.269 -1.801 1.00 0.00 62 LEU A N 11
ATOM 17675 C CA . LEU A 1 62 ? -7.343 7.157 -0.416 1.00 0.00 62 LEU A CA 11
ATOM 17676 C C . LEU A 1 62 ? -8.498 7.341 0.564 1.00 0.00 62 LEU A C 11
ATOM 17677 O O . LEU A 1 62 ? -8.610 6.592 1.536 1.00 0.00 62 LEU A O 11
ATOM 17693 N N . GLU A 1 63 ? -9.362 8.322 0.300 1.00 0.00 63 GLU A N 11
ATOM 17694 C CA . GLU A 1 63 ? -10.527 8.577 1.150 1.00 0.00 63 GLU A CA 11
ATOM 17695 C C . GLU A 1 63 ? -11.373 7.317 1.320 1.00 0.00 63 GLU A C 11
ATOM 17696 O O . GLU A 1 63 ? -11.784 6.980 2.430 1.00 0.00 63 GLU A O 11
ATOM 17708 N N . ALA A 1 64 ? -11.607 6.614 0.217 1.00 0.00 64 ALA A N 11
ATOM 17709 C CA . ALA A 1 64 ? -12.451 5.425 0.226 1.00 0.00 64 ALA A CA 11
ATOM 17710 C C . ALA A 1 64 ? -11.785 4.290 0.997 1.00 0.00 64 ALA A C 11
ATOM 17711 O O . ALA A 1 64 ? -12.425 3.607 1.793 1.00 0.00 64 ALA A O 11
ATOM 17718 N N . VAL A 1 65 ? -10.488 4.121 0.770 1.00 0.00 65 VAL A N 11
ATOM 17719 C CA . VAL A 1 65 ? -9.725 3.038 1.384 1.00 0.00 65 VAL A CA 11
ATOM 17720 C C . VAL A 1 65 ? -9.695 3.168 2.903 1.00 0.00 65 VAL A C 11
ATOM 17721 O O . VAL A 1 65 ? -9.781 2.174 3.625 1.00 0.00 65 VAL A O 11
ATOM 17734 N N . ARG A 1 66 ? -9.593 4.399 3.384 1.00 0.00 66 ARG A N 11
ATOM 17735 C CA . ARG A 1 66 ? -9.565 4.655 4.816 1.00 0.00 66 ARG A CA 11
ATOM 17736 C C . ARG A 1 66 ? -10.886 4.252 5.466 1.00 0.00 66 ARG A C 11
ATOM 17737 O O . ARG A 1 66 ? -10.923 3.862 6.628 1.00 0.00 66 ARG A O 11
ATOM 17758 N N . GLN A 1 67 ? -11.961 4.316 4.694 1.00 0.00 67 GLN A N 11
ATOM 17759 C CA . GLN A 1 67 ? -13.293 4.056 5.214 1.00 0.00 67 GLN A CA 11
ATOM 17760 C C . GLN A 1 67 ? -13.601 2.571 5.174 1.00 0.00 67 GLN A C 11
ATOM 17761 O O . GLN A 1 67 ? -14.304 2.063 6.048 1.00 0.00 67 GLN A O 11
ATOM 17775 N N . GLU A 1 68 ? -13.051 1.882 4.165 1.00 0.00 68 GLU A N 11
ATOM 17776 C CA . GLU A 1 68 ? -13.279 0.443 3.968 1.00 0.00 68 GLU A CA 11
ATOM 17777 C C . GLU A 1 68 ? -13.090 -0.336 5.262 1.00 0.00 68 GLU A C 11
ATOM 17778 O O . GLU A 1 68 ? -13.775 -1.329 5.501 1.00 0.00 68 GLU A O 11
ATOM 17790 N N . MET A 1 69 ? -12.167 0.150 6.093 1.00 0.00 69 MET A N 11
ATOM 17791 C CA . MET A 1 69 ? -11.832 -0.489 7.369 1.00 0.00 69 MET A CA 11
ATOM 17792 C C . MET A 1 69 ? -13.083 -0.790 8.184 1.00 0.00 69 MET A C 11
ATOM 17793 O O . MET A 1 69 ? -13.188 -1.825 8.843 1.00 0.00 69 MET A O 11
ATOM 17807 N N . ARG A 1 70 ? -14.025 0.136 8.126 1.00 0.00 70 ARG A N 11
ATOM 17808 C CA . ARG A 1 70 ? -15.263 0.032 8.864 1.00 0.00 70 ARG A CA 11
ATOM 17809 C C . ARG A 1 70 ? -16.447 0.259 7.930 1.00 0.00 70 ARG A C 11
ATOM 17810 O O . ARG A 1 70 ? -17.515 0.705 8.351 1.00 0.00 70 ARG A O 11
ATOM 17831 N N . ARG A 1 71 ? -16.250 -0.052 6.656 1.00 0.00 71 ARG A N 11
ATOM 17832 C CA . ARG A 1 71 ? -17.284 0.170 5.654 1.00 0.00 71 ARG A CA 11
ATOM 17833 C C . ARG A 1 71 ? -17.678 -1.133 4.969 1.00 0.00 71 ARG A C 11
ATOM 17834 O O . ARG A 1 71 ? -18.621 -1.803 5.394 1.00 0.00 71 ARG A O 11
ATOM 17855 N N . GLN A 1 72 ? -16.926 -1.480 3.924 1.00 0.00 72 GLN A N 11
ATOM 17856 C CA . GLN A 1 72 ? -17.208 -2.649 3.087 1.00 0.00 72 GLN A CA 11
ATOM 17857 C C . GLN A 1 72 ? -18.624 -2.596 2.517 1.00 0.00 72 GLN A C 11
ATOM 17858 O O . GLN A 1 72 ? -18.806 -1.975 1.449 1.00 0.00 72 GLN A O 11
ATOM 17873 N N . GLY B 2 1 ? -17.114 -14.336 1.564 1.00 0.00 73 GLY B N 11
ATOM 17874 C CA . GLY B 2 1 ? -16.326 -13.096 1.384 1.00 0.00 73 GLY B CA 11
ATOM 17875 C C . GLY B 2 1 ? -14.899 -13.261 1.858 1.00 0.00 73 GLY B C 11
ATOM 17876 O O . GLY B 2 1 ? -14.616 -14.144 2.669 1.00 0.00 73 GLY B O 11
ATOM 17882 N N . HIS B 2 2 ? -14.003 -12.415 1.350 1.00 0.00 74 HIS B N 11
ATOM 17883 C CA . HIS B 2 2 ? -12.596 -12.460 1.738 1.00 0.00 74 HIS B CA 11
ATOM 17884 C C . HIS B 2 2 ? -12.450 -12.249 3.246 1.00 0.00 74 HIS B C 11
ATOM 17885 O O . HIS B 2 2 ? -13.180 -11.451 3.832 1.00 0.00 74 HIS B O 11
ATOM 17900 N N . MET B 2 3 ? -11.513 -12.992 3.848 1.00 0.00 75 MET B N 11
ATOM 17901 C CA . MET B 2 3 ? -11.350 -13.084 5.310 1.00 0.00 75 MET B CA 11
ATOM 17902 C C . MET B 2 3 ? -11.531 -11.744 6.008 1.00 0.00 75 MET B C 11
ATOM 17903 O O . MET B 2 3 ? -12.537 -11.513 6.677 1.00 0.00 75 MET B O 11
ATOM 17917 N N . LEU B 2 4 ? -10.550 -10.881 5.863 1.00 0.00 76 LEU B N 11
ATOM 17918 C CA . LEU B 2 4 ? -10.667 -9.516 6.353 1.00 0.00 76 LEU B CA 11
ATOM 17919 C C . LEU B 2 4 ? -11.796 -8.814 5.620 1.00 0.00 76 LEU B C 11
ATOM 17920 O O . LEU B 2 4 ? -11.854 -8.841 4.392 1.00 0.00 76 LEU B O 11
ATOM 17936 N N . PRO B 2 5 ? -12.692 -8.168 6.360 1.00 0.00 77 PRO B N 11
ATOM 17937 C CA . PRO B 2 5 ? -13.901 -7.572 5.801 1.00 0.00 77 PRO B CA 11
ATOM 17938 C C . PRO B 2 5 ? -13.635 -6.215 5.171 1.00 0.00 77 PRO B C 11
ATOM 17939 O O . PRO B 2 5 ? -14.560 -5.460 4.888 1.00 0.00 77 PRO B O 11
ATOM 17950 N N . ASP B 2 6 ? -12.367 -5.913 4.951 1.00 0.00 78 ASP B N 11
ATOM 17951 C CA . ASP B 2 6 ? -11.978 -4.610 4.458 1.00 0.00 78 ASP B CA 11
ATOM 17952 C C . ASP B 2 6 ? -10.844 -4.710 3.447 1.00 0.00 78 ASP B C 11
ATOM 17953 O O . ASP B 2 6 ? -10.503 -5.805 2.973 1.00 0.00 78 ASP B O 11
ATOM 17962 N N . VAL B 2 7 ? -10.273 -3.558 3.135 1.00 0.00 79 VAL B N 11
ATOM 17963 C CA . VAL B 2 7 ? -9.146 -3.440 2.213 1.00 0.00 79 VAL B CA 11
ATOM 17964 C C . VAL B 2 7 ? -7.986 -4.368 2.576 1.00 0.00 79 VAL B C 11
ATOM 17965 O O . VAL B 2 7 ? -7.226 -4.777 1.705 1.00 0.00 79 VAL B O 11
ATOM 17978 N N . ALA B 2 8 ? -7.853 -4.702 3.853 1.00 0.00 80 ALA B N 11
ATOM 17979 C CA . ALA B 2 8 ? -6.733 -5.511 4.329 1.00 0.00 80 ALA B CA 11
ATOM 17980 C C . ALA B 2 8 ? -6.573 -6.820 3.553 1.00 0.00 80 ALA B C 11
ATOM 17981 O O . ALA B 2 8 ? -5.526 -7.062 2.953 1.00 0.00 80 ALA B O 11
ATOM 17988 N N . GLN B 2 9 ? -7.600 -7.664 3.545 1.00 0.00 81 GLN B N 11
ATOM 17989 C CA . GLN B 2 9 ? -7.513 -8.931 2.823 1.00 0.00 81 GLN B CA 11
ATOM 17990 C C . GLN B 2 9 ? -7.597 -8.683 1.327 1.00 0.00 81 GLN B C 11
ATOM 17991 O O . GLN B 2 9 ? -7.071 -9.449 0.521 1.00 0.00 81 GLN B O 11
ATOM 18005 N N . ARG B 2 10 ? -8.250 -7.590 0.974 1.00 0.00 82 ARG B N 11
ATOM 18006 C CA . ARG B 2 10 ? -8.375 -7.178 -0.408 1.00 0.00 82 ARG B CA 11
ATOM 18007 C C . ARG B 2 10 ? -6.988 -6.847 -0.972 1.00 0.00 82 ARG B C 11
ATOM 18008 O O . ARG B 2 10 ? -6.724 -7.024 -2.162 1.00 0.00 82 ARG B O 11
ATOM 18029 N N . LEU B 2 11 ? -6.102 -6.388 -0.092 1.00 0.00 83 LEU B N 11
ATOM 18030 C CA . LEU B 2 11 ? -4.714 -6.121 -0.452 1.00 0.00 83 LEU B CA 11
ATOM 18031 C C . LEU B 2 11 ? -3.938 -7.422 -0.565 1.00 0.00 83 LEU B C 11
ATOM 18032 O O . LEU B 2 11 ? -3.193 -7.623 -1.520 1.00 0.00 83 LEU B O 11
ATOM 18048 N N . MET B 2 12 ? -4.132 -8.304 0.411 1.00 0.00 84 MET B N 11
ATOM 18049 C CA . MET B 2 12 ? -3.424 -9.583 0.455 1.00 0.00 84 MET B CA 11
ATOM 18050 C C . MET B 2 12 ? -3.566 -10.329 -0.866 1.00 0.00 84 MET B C 11
ATOM 18051 O O . MET B 2 12 ? -2.576 -10.776 -1.450 1.00 0.00 84 MET B O 11
ATOM 18065 N N . GLN B 2 13 ? -4.795 -10.425 -1.353 1.00 0.00 85 GLN B N 11
ATOM 18066 C CA . GLN B 2 13 ? -5.067 -11.104 -2.614 1.00 0.00 85 GLN B CA 11
ATOM 18067 C C . GLN B 2 13 ? -4.470 -10.335 -3.787 1.00 0.00 85 GLN B C 11
ATOM 18068 O O . GLN B 2 13 ? -4.118 -10.915 -4.813 1.00 0.00 85 GLN B O 11
ATOM 18082 N N . HIS B 2 14 ? -4.349 -9.025 -3.630 1.00 0.00 86 HIS B N 11
ATOM 18083 C CA . HIS B 2 14 ? -3.882 -8.168 -4.710 1.00 0.00 86 HIS B CA 11
ATOM 18084 C C . HIS B 2 14 ? -2.379 -8.334 -4.937 1.00 0.00 86 HIS B C 11
ATOM 18085 O O . HIS B 2 14 ? -1.893 -8.142 -6.048 1.00 0.00 86 HIS B O 11
ATOM 18100 N N . LEU B 2 15 ? -1.644 -8.686 -3.887 1.00 0.00 87 LEU B N 11
ATOM 18101 C CA . LEU B 2 15 ? -0.209 -8.924 -4.020 1.00 0.00 87 LEU B CA 11
ATOM 18102 C C . LEU B 2 15 ? 0.081 -10.395 -4.301 1.00 0.00 87 LEU B C 11
ATOM 18103 O O . LEU B 2 15 ? 0.857 -10.727 -5.199 1.00 0.00 87 LEU B O 11
ATOM 18119 N N . ALA B 2 16 ? -0.563 -11.272 -3.545 1.00 0.00 88 ALA B N 11
ATOM 18120 C CA . ALA B 2 16 ? -0.273 -12.700 -3.598 1.00 0.00 88 ALA B CA 11
ATOM 18121 C C . ALA B 2 16 ? -0.534 -13.299 -4.981 1.00 0.00 88 ALA B C 11
ATOM 18122 O O . ALA B 2 16 ? 0.143 -14.239 -5.395 1.00 0.00 88 ALA B O 11
ATOM 18129 N N . GLU B 2 17 ? -1.506 -12.744 -5.695 1.00 0.00 89 GLU B N 11
ATOM 18130 C CA . GLU B 2 17 ? -1.894 -13.275 -6.998 1.00 0.00 89 GLU B CA 11
ATOM 18131 C C . GLU B 2 17 ? -0.988 -12.779 -8.124 1.00 0.00 89 GLU B C 11
ATOM 18132 O O . GLU B 2 17 ? -1.215 -13.106 -9.286 1.00 0.00 89 GLU B O 11
ATOM 18144 N N . HIS B 2 18 ? 0.032 -11.992 -7.799 1.00 0.00 90 HIS B N 11
ATOM 18145 C CA . HIS B 2 18 ? 0.930 -11.478 -8.834 1.00 0.00 90 HIS B CA 11
ATOM 18146 C C . HIS B 2 18 ? 2.388 -11.810 -8.532 1.00 0.00 90 HIS B C 11
ATOM 18147 O O . HIS B 2 18 ? 3.295 -11.226 -9.121 1.00 0.00 90 HIS B O 11
ATOM 18162 N N . GLY B 2 19 ? 2.608 -12.747 -7.615 1.00 0.00 91 GLY B N 11
ATOM 18163 C CA . GLY B 2 19 ? 3.965 -13.146 -7.261 1.00 0.00 91 GLY B CA 11
ATOM 18164 C C . GLY B 2 19 ? 4.788 -11.993 -6.719 1.00 0.00 91 GLY B C 11
ATOM 18165 O O . GLY B 2 19 ? 5.978 -11.874 -7.004 1.00 0.00 91 GLY B O 11
ATOM 18169 N N . ILE B 2 20 ? 4.141 -11.148 -5.939 1.00 0.00 92 ILE B N 11
ATOM 18170 C CA . ILE B 2 20 ? 4.772 -9.965 -5.372 1.00 0.00 92 ILE B CA 11
ATOM 18171 C C . ILE B 2 20 ? 5.808 -10.340 -4.316 1.00 0.00 92 ILE B C 11
ATOM 18172 O O . ILE B 2 20 ? 5.660 -11.344 -3.613 1.00 0.00 92 ILE B O 11
ATOM 18188 N N . GLN B 2 21 ? 6.869 -9.538 -4.234 1.00 0.00 93 GLN B N 11
ATOM 18189 C CA . GLN B 2 21 ? 7.924 -9.742 -3.251 1.00 0.00 93 GLN B CA 11
ATOM 18190 C C . GLN B 2 21 ? 7.365 -9.623 -1.841 1.00 0.00 93 GLN B C 11
ATOM 18191 O O . GLN B 2 21 ? 6.755 -8.615 -1.491 1.00 0.00 93 GLN B O 11
ATOM 18205 N N . PRO B 2 22 ? 7.544 -10.664 -1.025 1.00 0.00 94 PRO B N 11
ATOM 18206 C CA . PRO B 2 22 ? 7.067 -10.666 0.353 1.00 0.00 94 PRO B CA 11
ATOM 18207 C C . PRO B 2 22 ? 7.939 -9.818 1.269 1.00 0.00 94 PRO B C 11
ATOM 18208 O O . PRO B 2 22 ? 9.140 -9.663 1.038 1.00 0.00 94 PRO B O 11
ATOM 18219 N N . ALA B 2 23 ? 7.324 -9.273 2.308 1.00 0.00 95 ALA B N 11
ATOM 18220 C CA . ALA B 2 23 ? 8.034 -8.462 3.284 1.00 0.00 95 ALA B CA 11
ATOM 18221 C C . ALA B 2 23 ? 8.891 -9.331 4.189 1.00 0.00 95 ALA B C 11
ATOM 18222 O O . ALA B 2 23 ? 8.504 -9.636 5.314 1.00 0.00 95 ALA B O 11
ATOM 18229 N N . ARG B 2 24 ? 10.050 -9.729 3.691 1.00 0.00 96 ARG B N 11
ATOM 18230 C CA . ARG B 2 24 ? 10.948 -10.601 4.439 1.00 0.00 96 ARG B CA 11
ATOM 18231 C C . ARG B 2 24 ? 12.302 -10.695 3.736 1.00 0.00 96 ARG B C 11
ATOM 18232 O O . ARG B 2 24 ? 12.461 -10.196 2.621 1.00 0.00 96 ARG B O 11
ATOM 18253 N N . ASN B 2 25 ? 13.267 -11.322 4.409 1.00 0.00 97 ASN B N 11
ATOM 18254 C CA . ASN B 2 25 ? 14.577 -11.629 3.834 1.00 0.00 97 ASN B CA 11
ATOM 18255 C C . ASN B 2 25 ? 15.415 -10.383 3.584 1.00 0.00 97 ASN B C 11
ATOM 18256 O O . ASN B 2 25 ? 16.151 -9.935 4.466 1.00 0.00 97 ASN B O 11
ATOM 18267 N N . MET B 2 26 ? 15.288 -9.814 2.395 1.00 0.00 98 MET B N 11
ATOM 18268 C CA . MET B 2 26 ? 16.113 -8.686 2.001 1.00 0.00 98 MET B CA 11
ATOM 18269 C C . MET B 2 26 ? 15.312 -7.697 1.170 1.00 0.00 98 MET B C 11
ATOM 18270 O O . MET B 2 26 ? 14.694 -8.059 0.174 1.00 0.00 98 MET B O 11
ATOM 18284 N N . ALA B 2 27 ? 15.328 -6.446 1.593 1.00 0.00 99 ALA B N 11
ATOM 18285 C CA . ALA B 2 27 ? 14.577 -5.403 0.914 1.00 0.00 99 ALA B CA 11
ATOM 18286 C C . ALA B 2 27 ? 15.468 -4.207 0.614 1.00 0.00 99 ALA B C 11
ATOM 18287 O O . ALA B 2 27 ? 15.050 -3.055 0.741 1.00 0.00 99 ALA B O 11
ATOM 18294 N N . GLU B 2 28 ? 16.698 -4.487 0.200 1.00 0.00 100 GLU B N 11
ATOM 18295 C CA . GLU B 2 28 ? 17.662 -3.441 -0.120 1.00 0.00 100 GLU B CA 11
ATOM 18296 C C . GLU B 2 28 ? 17.395 -2.862 -1.507 1.00 0.00 100 GLU B C 11
ATOM 18297 O O . GLU B 2 28 ? 18.244 -2.905 -2.399 1.00 0.00 100 GLU B O 11
ATOM 18309 N N . HIS B 2 29 ? 16.204 -2.312 -1.668 1.00 0.00 101 HIS B N 11
ATOM 18310 C CA . HIS B 2 29 ? 15.771 -1.734 -2.934 1.00 0.00 101 HIS B CA 11
ATOM 18311 C C . HIS B 2 29 ? 15.919 -0.217 -2.914 1.00 0.00 101 HIS B C 11
ATOM 18312 O O . HIS B 2 29 ? 15.481 0.467 -3.837 1.00 0.00 101 HIS B O 11
ATOM 18327 N N . ILE B 2 30 ? 16.531 0.300 -1.859 1.00 0.00 102 ILE B N 11
ATOM 18328 C CA . ILE B 2 30 ? 16.664 1.739 -1.685 1.00 0.00 102 ILE B CA 11
ATOM 18329 C C . ILE B 2 30 ? 17.945 2.240 -2.341 1.00 0.00 102 ILE B C 11
ATOM 18330 O O . ILE B 2 30 ? 19.042 1.799 -1.991 1.00 0.00 102 ILE B O 11
ATOM 18346 N N . PRO B 2 31 ? 17.822 3.141 -3.327 1.00 0.00 103 PRO B N 11
ATOM 18347 C CA . PRO B 2 31 ? 18.974 3.750 -3.991 1.00 0.00 103 PRO B CA 11
ATOM 18348 C C . PRO B 2 31 ? 19.723 4.693 -3.052 1.00 0.00 103 PRO B C 11
ATOM 18349 O O . PRO B 2 31 ? 19.139 5.638 -2.515 1.00 0.00 103 PRO B O 11
ATOM 18360 N N . PRO B 2 32 ? 21.019 4.439 -2.830 1.00 0.00 104 PRO B N 11
ATOM 18361 C CA . PRO B 2 32 ? 21.841 5.261 -1.943 1.00 0.00 104 PRO B CA 11
ATOM 18362 C C . PRO B 2 32 ? 21.997 6.683 -2.463 1.00 0.00 104 PRO B C 11
ATOM 18363 O O . PRO B 2 32 ? 22.443 6.898 -3.593 1.00 0.00 104 PRO B O 11
ATOM 18374 N N . ALA B 2 33 ? 21.611 7.650 -1.643 1.00 0.00 105 ALA B N 11
ATOM 18375 C CA . ALA B 2 33 ? 21.767 9.054 -1.989 1.00 0.00 105 ALA B CA 11
ATOM 18376 C C . ALA B 2 33 ? 23.141 9.545 -1.549 1.00 0.00 105 ALA B C 11
ATOM 18377 O O . ALA B 2 33 ? 23.391 9.723 -0.354 1.00 0.00 105 ALA B O 11
ATOM 18384 N N . PRO B 2 34 ? 24.052 9.753 -2.506 1.00 0.00 106 PRO B N 11
ATOM 18385 C CA . PRO B 2 34 ? 25.431 10.110 -2.219 1.00 0.00 106 PRO B CA 11
ATOM 18386 C C . PRO B 2 34 ? 25.648 11.616 -2.109 1.00 0.00 106 PRO B C 11
ATOM 18387 O O . PRO B 2 34 ? 25.140 12.396 -2.920 1.00 0.00 106 PRO B O 11
ATOM 18398 N N . ASN B 2 35 ? 26.400 12.020 -1.097 1.00 0.00 107 ASN B N 11
ATOM 18399 C CA . ASN B 2 35 ? 26.787 13.413 -0.939 1.00 0.00 107 ASN B CA 11
ATOM 18400 C C . ASN B 2 35 ? 28.017 13.700 -1.789 1.00 0.00 107 ASN B C 11
ATOM 18401 O O . ASN B 2 35 ? 29.026 12.999 -1.686 1.00 0.00 107 ASN B O 11
ATOM 18412 N N . TRP B 2 36 ? 27.927 14.708 -2.637 1.00 0.00 108 TRP B N 11
ATOM 18413 C CA . TRP B 2 36 ? 29.023 15.060 -3.524 1.00 0.00 108 TRP B CA 11
ATOM 18414 C C . TRP B 2 36 ? 29.869 16.161 -2.902 1.00 0.00 108 TRP B C 11
ATOM 18415 O O . TRP B 2 36 ? 29.441 17.334 -2.938 1.00 0.00 108 TRP B O 11
ATOM 18437 N N . GLY A 1 1 ? -14.913 14.940 -15.231 1.00 0.00 1 GLY A N 12
ATOM 18438 C CA . GLY A 1 1 ? -16.345 14.993 -14.858 1.00 0.00 1 GLY A CA 12
ATOM 18439 C C . GLY A 1 1 ? -16.622 16.078 -13.843 1.00 0.00 1 GLY A C 12
ATOM 18440 O O . GLY A 1 1 ? -15.711 16.531 -13.151 1.00 0.00 1 GLY A O 12
ATOM 18446 N N . HIS A 1 2 ? -17.872 16.506 -13.761 1.00 0.00 2 HIS A N 12
ATOM 18447 C CA . HIS A 1 2 ? -18.268 17.533 -12.808 1.00 0.00 2 HIS A CA 12
ATOM 18448 C C . HIS A 1 2 ? -18.466 16.917 -11.427 1.00 0.00 2 HIS A C 12
ATOM 18449 O O . HIS A 1 2 ? -18.219 17.558 -10.405 1.00 0.00 2 HIS A O 12
ATOM 18464 N N . MET A 1 3 ? -18.914 15.673 -11.410 1.00 0.00 3 MET A N 12
ATOM 18465 C CA . MET A 1 3 ? -19.090 14.933 -10.169 1.00 0.00 3 MET A CA 12
ATOM 18466 C C . MET A 1 3 ? -18.287 13.640 -10.217 1.00 0.00 3 MET A C 12
ATOM 18467 O O . MET A 1 3 ? -17.702 13.217 -9.219 1.00 0.00 3 MET A O 12
ATOM 18481 N N . SER A 1 4 ? -18.270 13.016 -11.385 1.00 0.00 4 SER A N 12
ATOM 18482 C CA . SER A 1 4 ? -17.549 11.772 -11.580 1.00 0.00 4 SER A CA 12
ATOM 18483 C C . SER A 1 4 ? -16.083 12.047 -11.893 1.00 0.00 4 SER A C 12
ATOM 18484 O O . SER A 1 4 ? -15.752 13.040 -12.546 1.00 0.00 4 SER A O 12
ATOM 18492 N N . GLY A 1 5 ? -15.213 11.173 -11.419 1.00 0.00 5 GLY A N 12
ATOM 18493 C CA . GLY A 1 5 ? -13.796 11.343 -11.637 1.00 0.00 5 GLY A CA 12
ATOM 18494 C C . GLY A 1 5 ? -12.987 10.446 -10.731 1.00 0.00 5 GLY A C 12
ATOM 18495 O O . GLY A 1 5 ? -13.552 9.662 -9.966 1.00 0.00 5 GLY A O 12
ATOM 18499 N N . PHE A 1 6 ? -11.671 10.552 -10.807 1.00 0.00 6 PHE A N 12
ATOM 18500 C CA . PHE A 1 6 ? -10.801 9.725 -9.991 1.00 0.00 6 PHE A CA 12
ATOM 18501 C C . PHE A 1 6 ? -10.229 10.545 -8.845 1.00 0.00 6 PHE A C 12
ATOM 18502 O O . PHE A 1 6 ? -9.344 11.378 -9.050 1.00 0.00 6 PHE A O 12
ATOM 18519 N N . LYS A 1 7 ? -10.741 10.318 -7.640 1.00 0.00 7 LYS A N 12
ATOM 18520 C CA . LYS A 1 7 ? -10.319 11.089 -6.476 1.00 0.00 7 LYS A CA 12
ATOM 18521 C C . LYS A 1 7 ? -8.895 10.735 -6.043 1.00 0.00 7 LYS A C 12
ATOM 18522 O O . LYS A 1 7 ? -8.668 9.891 -5.171 1.00 0.00 7 LYS A O 12
ATOM 18541 N N . HIS A 1 8 ? -7.950 11.383 -6.706 1.00 0.00 8 HIS A N 12
ATOM 18542 C CA . HIS A 1 8 ? -6.540 11.317 -6.369 1.00 0.00 8 HIS A CA 12
ATOM 18543 C C . HIS A 1 8 ? -5.871 12.620 -6.803 1.00 0.00 8 HIS A C 12
ATOM 18544 O O . HIS A 1 8 ? -6.467 13.393 -7.554 1.00 0.00 8 HIS A O 12
ATOM 18559 N N . VAL A 1 9 ? -4.651 12.842 -6.335 1.00 0.00 9 VAL A N 12
ATOM 18560 C CA . VAL A 1 9 ? -3.848 14.013 -6.702 1.00 0.00 9 VAL A CA 12
ATOM 18561 C C . VAL A 1 9 ? -2.707 14.124 -5.711 1.00 0.00 9 VAL A C 12
ATOM 18562 O O . VAL A 1 9 ? -1.615 14.597 -6.017 1.00 0.00 9 VAL A O 12
ATOM 18575 N N . SER A 1 10 ? -3.001 13.634 -4.524 1.00 0.00 10 SER A N 12
ATOM 18576 C CA . SER A 1 10 ? -2.079 13.584 -3.413 1.00 0.00 10 SER A CA 12
ATOM 18577 C C . SER A 1 10 ? -0.804 12.807 -3.741 1.00 0.00 10 SER A C 12
ATOM 18578 O O . SER A 1 10 ? 0.249 13.056 -3.156 1.00 0.00 10 SER A O 12
ATOM 18586 N N . HIS A 1 11 ? -0.929 11.846 -4.665 1.00 0.00 11 HIS A N 12
ATOM 18587 C CA . HIS A 1 11 ? 0.122 10.856 -4.950 1.00 0.00 11 HIS A CA 12
ATOM 18588 C C . HIS A 1 11 ? 0.276 9.894 -3.781 1.00 0.00 11 HIS A C 12
ATOM 18589 O O . HIS A 1 11 ? 1.006 8.914 -3.876 1.00 0.00 11 HIS A O 12
ATOM 18604 N N . VAL A 1 12 ? -0.414 10.220 -2.684 1.00 0.00 12 VAL A N 12
ATOM 18605 C CA . VAL A 1 12 ? -0.540 9.382 -1.489 1.00 0.00 12 VAL A CA 12
ATOM 18606 C C . VAL A 1 12 ? 0.815 9.057 -0.831 1.00 0.00 12 VAL A C 12
ATOM 18607 O O . VAL A 1 12 ? 0.881 8.272 0.118 1.00 0.00 12 VAL A O 12
ATOM 18620 N N . GLY A 1 13 ? 1.878 9.709 -1.288 1.00 0.00 13 GLY A N 12
ATOM 18621 C CA . GLY A 1 13 ? 3.201 9.441 -0.750 1.00 0.00 13 GLY A CA 12
ATOM 18622 C C . GLY A 1 13 ? 3.873 8.287 -1.464 1.00 0.00 13 GLY A C 12
ATOM 18623 O O . GLY A 1 13 ? 4.821 7.691 -0.953 1.00 0.00 13 GLY A O 12
ATOM 18627 N N . TRP A 1 14 ? 3.371 7.971 -2.648 1.00 0.00 14 TRP A N 12
ATOM 18628 C CA . TRP A 1 14 ? 3.894 6.865 -3.435 1.00 0.00 14 TRP A CA 12
ATOM 18629 C C . TRP A 1 14 ? 4.720 7.366 -4.617 1.00 0.00 14 TRP A C 12
ATOM 18630 O O . TRP A 1 14 ? 4.326 8.302 -5.317 1.00 0.00 14 TRP A O 12
ATOM 18651 N N . ASP A 1 15 ? 5.865 6.737 -4.822 1.00 0.00 15 ASP A N 12
ATOM 18652 C CA . ASP A 1 15 ? 6.703 6.992 -5.986 1.00 0.00 15 ASP A CA 12
ATOM 18653 C C . ASP A 1 15 ? 6.807 5.716 -6.809 1.00 0.00 15 ASP A C 12
ATOM 18654 O O . ASP A 1 15 ? 6.990 4.631 -6.263 1.00 0.00 15 ASP A O 12
ATOM 18663 N N . PRO A 1 16 ? 6.672 5.838 -8.141 1.00 0.00 16 PRO A N 12
ATOM 18664 C CA . PRO A 1 16 ? 6.651 4.693 -9.066 1.00 0.00 16 PRO A CA 12
ATOM 18665 C C . PRO A 1 16 ? 7.853 3.758 -8.923 1.00 0.00 16 PRO A C 12
ATOM 18666 O O . PRO A 1 16 ? 7.747 2.564 -9.209 1.00 0.00 16 PRO A O 12
ATOM 18677 N N . GLN A 1 17 ? 8.993 4.304 -8.521 1.00 0.00 17 GLN A N 12
ATOM 18678 C CA . GLN A 1 17 ? 10.198 3.504 -8.332 1.00 0.00 17 GLN A CA 12
ATOM 18679 C C . GLN A 1 17 ? 10.512 3.299 -6.853 1.00 0.00 17 GLN A C 12
ATOM 18680 O O . GLN A 1 17 ? 10.887 2.203 -6.437 1.00 0.00 17 GLN A O 12
ATOM 18694 N N . ASN A 1 18 ? 10.366 4.359 -6.068 1.00 0.00 18 ASN A N 12
ATOM 18695 C CA . ASN A 1 18 ? 10.750 4.325 -4.654 1.00 0.00 18 ASN A CA 12
ATOM 18696 C C . ASN A 1 18 ? 9.722 3.582 -3.809 1.00 0.00 18 ASN A C 12
ATOM 18697 O O . ASN A 1 18 ? 10.050 3.040 -2.753 1.00 0.00 18 ASN A O 12
ATOM 18708 N N . GLY A 1 19 ? 8.481 3.569 -4.269 1.00 0.00 19 GLY A N 12
ATOM 18709 C CA . GLY A 1 19 ? 7.420 2.936 -3.522 1.00 0.00 19 GLY A CA 12
ATOM 18710 C C . GLY A 1 19 ? 6.724 3.912 -2.598 1.00 0.00 19 GLY A C 12
ATOM 18711 O O . GLY A 1 19 ? 6.765 5.122 -2.823 1.00 0.00 19 GLY A O 12
ATOM 18715 N N . PHE A 1 20 ? 6.080 3.393 -1.566 1.00 0.00 20 PHE A N 12
ATOM 18716 C CA . PHE A 1 20 ? 5.466 4.240 -0.553 1.00 0.00 20 PHE A CA 12
ATOM 18717 C C . PHE A 1 20 ? 6.543 4.767 0.378 1.00 0.00 20 PHE A C 12
ATOM 18718 O O . PHE A 1 20 ? 7.277 3.987 0.985 1.00 0.00 20 PHE A O 12
ATOM 18735 N N . ASP A 1 21 ? 6.649 6.081 0.478 1.00 0.00 21 ASP A N 12
ATOM 18736 C CA . ASP A 1 21 ? 7.625 6.686 1.370 1.00 0.00 21 ASP A CA 12
ATOM 18737 C C . ASP A 1 21 ? 7.232 6.414 2.813 1.00 0.00 21 ASP A C 12
ATOM 18738 O O . ASP A 1 21 ? 6.289 7.009 3.336 1.00 0.00 21 ASP A O 12
ATOM 18747 N N . VAL A 1 22 ? 7.958 5.506 3.447 1.00 0.00 22 VAL A N 12
ATOM 18748 C CA . VAL A 1 22 ? 7.608 5.024 4.777 1.00 0.00 22 VAL A CA 12
ATOM 18749 C C . VAL A 1 22 ? 7.797 6.091 5.853 1.00 0.00 22 VAL A C 12
ATOM 18750 O O . VAL A 1 22 ? 7.338 5.928 6.983 1.00 0.00 22 VAL A O 12
ATOM 18763 N N . ASN A 1 23 ? 8.455 7.183 5.497 1.00 0.00 23 ASN A N 12
ATOM 18764 C CA . ASN A 1 23 ? 8.627 8.305 6.412 1.00 0.00 23 ASN A CA 12
ATOM 18765 C C . ASN A 1 23 ? 7.387 9.195 6.394 1.00 0.00 23 ASN A C 12
ATOM 18766 O O . ASN A 1 23 ? 6.924 9.671 7.433 1.00 0.00 23 ASN A O 12
ATOM 18777 N N . ASN A 1 24 ? 6.835 9.393 5.207 1.00 0.00 24 ASN A N 12
ATOM 18778 C CA . ASN A 1 24 ? 5.677 10.259 5.025 1.00 0.00 24 ASN A CA 12
ATOM 18779 C C . ASN A 1 24 ? 4.375 9.462 5.010 1.00 0.00 24 ASN A C 12
ATOM 18780 O O . ASN A 1 24 ? 3.340 9.969 4.580 1.00 0.00 24 ASN A O 12
ATOM 18791 N N . LEU A 1 25 ? 4.426 8.220 5.481 1.00 0.00 25 LEU A N 12
ATOM 18792 C CA . LEU A 1 25 ? 3.237 7.374 5.514 1.00 0.00 25 LEU A CA 12
ATOM 18793 C C . LEU A 1 25 ? 2.197 7.914 6.484 1.00 0.00 25 LEU A C 12
ATOM 18794 O O . LEU A 1 25 ? 2.483 8.137 7.663 1.00 0.00 25 LEU A O 12
ATOM 18810 N N . ASP A 1 26 ? 0.999 8.136 5.967 1.00 0.00 26 ASP A N 12
ATOM 18811 C CA . ASP A 1 26 ? -0.146 8.493 6.789 1.00 0.00 26 ASP A CA 12
ATOM 18812 C C . ASP A 1 26 ? -0.479 7.324 7.710 1.00 0.00 26 ASP A C 12
ATOM 18813 O O . ASP A 1 26 ? -0.564 6.181 7.262 1.00 0.00 26 ASP A O 12
ATOM 18822 N N . PRO A 1 27 ? -0.635 7.607 9.016 1.00 0.00 27 PRO A N 12
ATOM 18823 C CA . PRO A 1 27 ? -0.916 6.592 10.046 1.00 0.00 27 PRO A CA 12
ATOM 18824 C C . PRO A 1 27 ? -2.103 5.687 9.711 1.00 0.00 27 PRO A C 12
ATOM 18825 O O . PRO A 1 27 ? -2.134 4.525 10.118 1.00 0.00 27 PRO A O 12
ATOM 18836 N N . ASP A 1 28 ? -3.068 6.217 8.969 1.00 0.00 28 ASP A N 12
ATOM 18837 C CA . ASP A 1 28 ? -4.258 5.459 8.594 1.00 0.00 28 ASP A CA 12
ATOM 18838 C C . ASP A 1 28 ? -3.928 4.490 7.463 1.00 0.00 28 ASP A C 12
ATOM 18839 O O . ASP A 1 28 ? -4.349 3.332 7.479 1.00 0.00 28 ASP A O 12
ATOM 18848 N N . LEU A 1 29 ? -3.140 4.958 6.496 1.00 0.00 29 LEU A N 12
ATOM 18849 C CA . LEU A 1 29 ? -2.630 4.090 5.444 1.00 0.00 29 LEU A CA 12
ATOM 18850 C C . LEU A 1 29 ? -1.728 3.027 6.047 1.00 0.00 29 LEU A C 12
ATOM 18851 O O . LEU A 1 29 ? -1.850 1.841 5.743 1.00 0.00 29 LEU A O 12
ATOM 18867 N N . ARG A 1 30 ? -0.821 3.477 6.909 1.00 0.00 30 ARG A N 12
ATOM 18868 C CA . ARG A 1 30 ? 0.107 2.593 7.593 1.00 0.00 30 ARG A CA 12
ATOM 18869 C C . ARG A 1 30 ? -0.663 1.526 8.365 1.00 0.00 30 ARG A C 12
ATOM 18870 O O . ARG A 1 30 ? -0.261 0.364 8.397 1.00 0.00 30 ARG A O 12
ATOM 18891 N N . SER A 1 31 ? -1.779 1.931 8.969 1.00 0.00 31 SER A N 12
ATOM 18892 C CA . SER A 1 31 ? -2.637 1.011 9.703 1.00 0.00 31 SER A CA 12
ATOM 18893 C C . SER A 1 31 ? -3.067 -0.136 8.800 1.00 0.00 31 SER A C 12
ATOM 18894 O O . SER A 1 31 ? -2.969 -1.306 9.173 1.00 0.00 31 SER A O 12
ATOM 18902 N N . LEU A 1 32 ? -3.526 0.211 7.602 1.00 0.00 32 LEU A N 12
ATOM 18903 C CA . LEU A 1 32 ? -4.015 -0.774 6.654 1.00 0.00 32 LEU A CA 12
ATOM 18904 C C . LEU A 1 32 ? -2.896 -1.666 6.164 1.00 0.00 32 LEU A C 12
ATOM 18905 O O . LEU A 1 32 ? -3.004 -2.887 6.198 1.00 0.00 32 LEU A O 12
ATOM 18921 N N . PHE A 1 33 ? -1.830 -1.045 5.695 1.00 0.00 33 PHE A N 12
ATOM 18922 C CA . PHE A 1 33 ? -0.731 -1.777 5.080 1.00 0.00 33 PHE A CA 12
ATOM 18923 C C . PHE A 1 33 ? -0.113 -2.750 6.072 1.00 0.00 33 PHE A C 12
ATOM 18924 O O . PHE A 1 33 ? 0.154 -3.904 5.739 1.00 0.00 33 PHE A O 12
ATOM 18941 N N . SER A 1 34 ? 0.064 -2.288 7.300 1.00 0.00 34 SER A N 12
ATOM 18942 C CA . SER A 1 34 ? 0.594 -3.122 8.364 1.00 0.00 34 SER A CA 12
ATOM 18943 C C . SER A 1 34 ? -0.386 -4.249 8.699 1.00 0.00 34 SER A C 12
ATOM 18944 O O . SER A 1 34 ? 0.020 -5.356 9.054 1.00 0.00 34 SER A O 12
ATOM 18952 N N . ARG A 1 35 ? -1.679 -3.960 8.554 1.00 0.00 35 ARG A N 12
ATOM 18953 C CA . ARG A 1 35 ? -2.735 -4.925 8.832 1.00 0.00 35 ARG A CA 12
ATOM 18954 C C . ARG A 1 35 ? -2.834 -5.934 7.693 1.00 0.00 35 ARG A C 12
ATOM 18955 O O . ARG A 1 35 ? -3.257 -7.076 7.881 1.00 0.00 35 ARG A O 12
ATOM 18976 N N . ALA A 1 36 ? -2.423 -5.500 6.514 1.00 0.00 36 ALA A N 12
ATOM 18977 C CA . ALA A 1 36 ? -2.438 -6.338 5.329 1.00 0.00 36 ALA A CA 12
ATOM 18978 C C . ALA A 1 36 ? -1.205 -7.240 5.284 1.00 0.00 36 ALA A C 12
ATOM 18979 O O . ALA A 1 36 ? -1.065 -8.079 4.393 1.00 0.00 36 ALA A O 12
ATOM 18986 N N . GLY A 1 37 ? -0.313 -7.059 6.251 1.00 0.00 37 GLY A N 12
ATOM 18987 C CA . GLY A 1 37 ? 0.893 -7.866 6.325 1.00 0.00 37 GLY A CA 12
ATOM 18988 C C . GLY A 1 37 ? 2.052 -7.236 5.583 1.00 0.00 37 GLY A C 12
ATOM 18989 O O . GLY A 1 37 ? 3.184 -7.714 5.656 1.00 0.00 37 GLY A O 12
ATOM 18993 N N . ILE A 1 38 ? 1.760 -6.163 4.870 1.00 0.00 38 ILE A N 12
ATOM 18994 C CA . ILE A 1 38 ? 2.750 -5.453 4.086 1.00 0.00 38 ILE A CA 12
ATOM 18995 C C . ILE A 1 38 ? 3.646 -4.610 4.986 1.00 0.00 38 ILE A C 12
ATOM 18996 O O . ILE A 1 38 ? 3.201 -3.624 5.581 1.00 0.00 38 ILE A O 12
ATOM 19012 N N . SER A 1 39 ? 4.903 -5.006 5.089 1.00 0.00 39 SER A N 12
ATOM 19013 C CA . SER A 1 39 ? 5.854 -4.298 5.926 1.00 0.00 39 SER A CA 12
ATOM 19014 C C . SER A 1 39 ? 6.305 -3.002 5.259 1.00 0.00 39 SER A C 12
ATOM 19015 O O . SER A 1 39 ? 6.050 -2.792 4.071 1.00 0.00 39 SER A O 12
ATOM 19023 N N . GLU A 1 40 ? 6.961 -2.138 6.022 1.00 0.00 40 GLU A N 12
ATOM 19024 C CA . GLU A 1 40 ? 7.485 -0.884 5.488 1.00 0.00 40 GLU A CA 12
ATOM 19025 C C . GLU A 1 40 ? 8.357 -1.148 4.262 1.00 0.00 40 GLU A C 12
ATOM 19026 O O . GLU A 1 40 ? 8.221 -0.487 3.230 1.00 0.00 40 GLU A O 12
ATOM 19038 N N . ALA A 1 41 ? 9.233 -2.140 4.377 1.00 0.00 41 ALA A N 12
ATOM 19039 C CA . ALA A 1 41 ? 10.118 -2.512 3.284 1.00 0.00 41 ALA A CA 12
ATOM 19040 C C . ALA A 1 41 ? 9.315 -2.966 2.069 1.00 0.00 41 ALA A C 12
ATOM 19041 O O . ALA A 1 41 ? 9.605 -2.578 0.936 1.00 0.00 41 ALA A O 12
ATOM 19048 N N . GLN A 1 42 ? 8.286 -3.763 2.318 1.00 0.00 42 GLN A N 12
ATOM 19049 C CA . GLN A 1 42 ? 7.453 -4.299 1.252 1.00 0.00 42 GLN A CA 12
ATOM 19050 C C . GLN A 1 42 ? 6.763 -3.163 0.494 1.00 0.00 42 GLN A C 12
ATOM 19051 O O . GLN A 1 42 ? 6.548 -3.250 -0.713 1.00 0.00 42 GLN A O 12
ATOM 19065 N N . LEU A 1 43 ? 6.439 -2.083 1.204 1.00 0.00 43 LEU A N 12
ATOM 19066 C CA . LEU A 1 43 ? 5.801 -0.925 0.579 1.00 0.00 43 LEU A CA 12
ATOM 19067 C C . LEU A 1 43 ? 6.767 -0.183 -0.336 1.00 0.00 43 LEU A C 12
ATOM 19068 O O . LEU A 1 43 ? 6.345 0.619 -1.164 1.00 0.00 43 LEU A O 12
ATOM 19084 N N . THR A 1 44 ? 8.059 -0.427 -0.177 1.00 0.00 44 THR A N 12
ATOM 19085 C CA . THR A 1 44 ? 9.047 0.240 -1.011 1.00 0.00 44 THR A CA 12
ATOM 19086 C C . THR A 1 44 ? 9.497 -0.662 -2.159 1.00 0.00 44 THR A C 12
ATOM 19087 O O . THR A 1 44 ? 10.408 -0.319 -2.910 1.00 0.00 44 THR A O 12
ATOM 19098 N N . ASP A 1 45 ? 8.861 -1.825 -2.285 1.00 0.00 45 ASP A N 12
ATOM 19099 C CA . ASP A 1 45 ? 9.053 -2.667 -3.462 1.00 0.00 45 ASP A CA 12
ATOM 19100 C C . ASP A 1 45 ? 8.287 -2.088 -4.640 1.00 0.00 45 ASP A C 12
ATOM 19101 O O . ASP A 1 45 ? 7.116 -1.731 -4.495 1.00 0.00 45 ASP A O 12
ATOM 19110 N N . ALA A 1 46 ? 8.943 -1.986 -5.789 1.00 0.00 46 ALA A N 12
ATOM 19111 C CA . ALA A 1 46 ? 8.373 -1.305 -6.952 1.00 0.00 46 ALA A CA 12
ATOM 19112 C C . ALA A 1 46 ? 6.967 -1.799 -7.279 1.00 0.00 46 ALA A C 12
ATOM 19113 O O . ALA A 1 46 ? 6.015 -1.017 -7.298 1.00 0.00 46 ALA A O 12
ATOM 19120 N N . GLU A 1 47 ? 6.837 -3.101 -7.510 1.00 0.00 47 GLU A N 12
ATOM 19121 C CA . GLU A 1 47 ? 5.557 -3.680 -7.890 1.00 0.00 47 GLU A CA 12
ATOM 19122 C C . GLU A 1 47 ? 4.572 -3.655 -6.732 1.00 0.00 47 GLU A C 12
ATOM 19123 O O . GLU A 1 47 ? 3.413 -3.299 -6.916 1.00 0.00 47 GLU A O 12
ATOM 19135 N N . THR A 1 48 ? 5.030 -4.033 -5.546 1.00 0.00 48 THR A N 12
ATOM 19136 C CA . THR A 1 48 ? 4.179 -4.032 -4.369 1.00 0.00 48 THR A CA 12
ATOM 19137 C C . THR A 1 48 ? 3.523 -2.669 -4.160 1.00 0.00 48 THR A C 12
ATOM 19138 O O . THR A 1 48 ? 2.304 -2.570 -4.034 1.00 0.00 48 THR A O 12
ATOM 19149 N N . SER A 1 49 ? 4.334 -1.621 -4.152 1.00 0.00 49 SER A N 12
ATOM 19150 C CA . SER A 1 49 ? 3.839 -0.275 -3.925 1.00 0.00 49 SER A CA 12
ATOM 19151 C C . SER A 1 49 ? 2.920 0.169 -5.054 1.00 0.00 49 SER A C 12
ATOM 19152 O O . SER A 1 49 ? 1.820 0.668 -4.813 1.00 0.00 49 SER A O 12
ATOM 19160 N N . LYS A 1 50 ? 3.379 -0.022 -6.286 1.00 0.00 50 LYS A N 12
ATOM 19161 C CA . LYS A 1 50 ? 2.614 0.366 -7.460 1.00 0.00 50 LYS A CA 12
ATOM 19162 C C . LYS A 1 50 ? 1.257 -0.317 -7.466 1.00 0.00 50 LYS A C 12
ATOM 19163 O O . LYS A 1 50 ? 0.254 0.285 -7.834 1.00 0.00 50 LYS A O 12
ATOM 19182 N N . LEU A 1 51 ? 1.227 -1.563 -7.028 1.00 0.00 51 LEU A N 12
ATOM 19183 C CA . LEU A 1 51 ? 0.002 -2.335 -7.038 1.00 0.00 51 LEU A CA 12
ATOM 19184 C C . LEU A 1 51 ? -0.843 -2.091 -5.791 1.00 0.00 51 LEU A C 12
ATOM 19185 O O . LEU A 1 51 ? -2.017 -2.444 -5.770 1.00 0.00 51 LEU A O 12
ATOM 19201 N N . ILE A 1 52 ? -0.264 -1.495 -4.749 1.00 0.00 52 ILE A N 12
ATOM 19202 C CA . ILE A 1 52 ? -1.076 -0.988 -3.654 1.00 0.00 52 ILE A CA 12
ATOM 19203 C C . ILE A 1 52 ? -1.712 0.340 -4.050 1.00 0.00 52 ILE A C 12
ATOM 19204 O O . ILE A 1 52 ? -2.859 0.618 -3.705 1.00 0.00 52 ILE A O 12
ATOM 19220 N N . TYR A 1 53 ? -0.975 1.155 -4.792 1.00 0.00 53 TYR A N 12
ATOM 19221 C CA . TYR A 1 53 ? -1.537 2.379 -5.341 1.00 0.00 53 TYR A CA 12
ATOM 19222 C C . TYR A 1 53 ? -2.623 2.014 -6.345 1.00 0.00 53 TYR A C 12
ATOM 19223 O O . TYR A 1 53 ? -3.735 2.541 -6.302 1.00 0.00 53 TYR A O 12
ATOM 19241 N N . ASP A 1 54 ? -2.283 1.077 -7.226 1.00 0.00 54 ASP A N 12
ATOM 19242 C CA . ASP A 1 54 ? -3.240 0.465 -8.144 1.00 0.00 54 ASP A CA 12
ATOM 19243 C C . ASP A 1 54 ? -4.448 -0.065 -7.380 1.00 0.00 54 ASP A C 12
ATOM 19244 O O . ASP A 1 54 ? -5.581 0.027 -7.841 1.00 0.00 54 ASP A O 12
ATOM 19253 N N . PHE A 1 55 ? -4.180 -0.593 -6.195 1.00 0.00 55 PHE A N 12
ATOM 19254 C CA . PHE A 1 55 ? -5.205 -1.157 -5.328 1.00 0.00 55 PHE A CA 12
ATOM 19255 C C . PHE A 1 55 ? -6.154 -0.079 -4.828 1.00 0.00 55 PHE A C 12
ATOM 19256 O O . PHE A 1 55 ? -7.361 -0.165 -5.026 1.00 0.00 55 PHE A O 12
ATOM 19273 N N . ILE A 1 56 ? -5.591 0.924 -4.168 1.00 0.00 56 ILE A N 12
ATOM 19274 C CA . ILE A 1 56 ? -6.367 2.024 -3.615 1.00 0.00 56 ILE A CA 12
ATOM 19275 C C . ILE A 1 56 ? -7.193 2.694 -4.707 1.00 0.00 56 ILE A C 12
ATOM 19276 O O . ILE A 1 56 ? -8.364 3.022 -4.514 1.00 0.00 56 ILE A O 12
ATOM 19292 N N . GLU A 1 57 ? -6.575 2.861 -5.863 1.00 0.00 57 GLU A N 12
ATOM 19293 C CA . GLU A 1 57 ? -7.253 3.400 -7.026 1.00 0.00 57 GLU A CA 12
ATOM 19294 C C . GLU A 1 57 ? -8.381 2.478 -7.480 1.00 0.00 57 GLU A C 12
ATOM 19295 O O . GLU A 1 57 ? -9.512 2.918 -7.685 1.00 0.00 57 GLU A O 12
ATOM 19307 N N . ASP A 1 58 ? -8.053 1.201 -7.629 1.00 0.00 58 ASP A N 12
ATOM 19308 C CA . ASP A 1 58 ? -9.023 0.165 -8.009 1.00 0.00 58 ASP A CA 12
ATOM 19309 C C . ASP A 1 58 ? -10.230 0.150 -7.071 1.00 0.00 58 ASP A C 12
ATOM 19310 O O . ASP A 1 58 ? -11.357 -0.102 -7.500 1.00 0.00 58 ASP A O 12
ATOM 19319 N N . GLN A 1 59 ? -9.994 0.439 -5.792 1.00 0.00 59 GLN A N 12
ATOM 19320 C CA . GLN A 1 59 ? -11.071 0.462 -4.806 1.00 0.00 59 GLN A CA 12
ATOM 19321 C C . GLN A 1 59 ? -11.989 1.665 -5.029 1.00 0.00 59 GLN A C 12
ATOM 19322 O O . GLN A 1 59 ? -13.081 1.742 -4.463 1.00 0.00 59 GLN A O 12
ATOM 19336 N N . GLY A 1 60 ? -11.554 2.591 -5.873 1.00 0.00 60 GLY A N 12
ATOM 19337 C CA . GLY A 1 60 ? -12.364 3.753 -6.180 1.00 0.00 60 GLY A CA 12
ATOM 19338 C C . GLY A 1 60 ? -11.689 5.061 -5.821 1.00 0.00 60 GLY A C 12
ATOM 19339 O O . GLY A 1 60 ? -12.251 6.135 -6.040 1.00 0.00 60 GLY A O 12
ATOM 19343 N N . GLY A 1 61 ? -10.485 4.989 -5.269 1.00 0.00 61 GLY A N 12
ATOM 19344 C CA . GLY A 1 61 ? -9.749 6.200 -4.969 1.00 0.00 61 GLY A CA 12
ATOM 19345 C C . GLY A 1 61 ? -9.142 6.190 -3.588 1.00 0.00 61 GLY A C 12
ATOM 19346 O O . GLY A 1 61 ? -9.315 5.234 -2.834 1.00 0.00 61 GLY A O 12
ATOM 19350 N N . LEU A 1 62 ? -8.462 7.280 -3.245 1.00 0.00 62 LEU A N 12
ATOM 19351 C CA . LEU A 1 62 ? -7.691 7.356 -2.004 1.00 0.00 62 LEU A CA 12
ATOM 19352 C C . LEU A 1 62 ? -8.556 7.124 -0.765 1.00 0.00 62 LEU A C 12
ATOM 19353 O O . LEU A 1 62 ? -8.182 6.360 0.124 1.00 0.00 62 LEU A O 12
ATOM 19369 N N . GLU A 1 63 ? -9.718 7.767 -0.721 1.00 0.00 63 GLU A N 12
ATOM 19370 C CA . GLU A 1 63 ? -10.605 7.684 0.441 1.00 0.00 63 GLU A CA 12
ATOM 19371 C C . GLU A 1 63 ? -11.191 6.288 0.624 1.00 0.00 63 GLU A C 12
ATOM 19372 O O . GLU A 1 63 ? -11.542 5.906 1.739 1.00 0.00 63 GLU A O 12
ATOM 19384 N N . ALA A 1 64 ? -11.278 5.532 -0.462 1.00 0.00 64 ALA A N 12
ATOM 19385 C CA . ALA A 1 64 ? -12.010 4.269 -0.467 1.00 0.00 64 ALA A CA 12
ATOM 19386 C C . ALA A 1 64 ? -11.506 3.300 0.597 1.00 0.00 64 ALA A C 12
ATOM 19387 O O . ALA A 1 64 ? -12.249 2.940 1.507 1.00 0.00 64 ALA A O 12
ATOM 19394 N N . VAL A 1 65 ? -10.239 2.910 0.509 1.00 0.00 65 VAL A N 12
ATOM 19395 C CA . VAL A 1 65 ? -9.701 1.885 1.401 1.00 0.00 65 VAL A CA 12
ATOM 19396 C C . VAL A 1 65 ? -9.699 2.376 2.849 1.00 0.00 65 VAL A C 12
ATOM 19397 O O . VAL A 1 65 ? -9.789 1.593 3.793 1.00 0.00 65 VAL A O 12
ATOM 19410 N N . ARG A 1 66 ? -9.637 3.689 3.007 1.00 0.00 66 ARG A N 12
ATOM 19411 C CA . ARG A 1 66 ? -9.581 4.306 4.321 1.00 0.00 66 ARG A CA 12
ATOM 19412 C C . ARG A 1 66 ? -10.944 4.219 4.997 1.00 0.00 66 ARG A C 12
ATOM 19413 O O . ARG A 1 66 ? -11.050 4.208 6.225 1.00 0.00 66 ARG A O 12
ATOM 19434 N N . GLN A 1 67 ? -11.983 4.141 4.177 1.00 0.00 67 GLN A N 12
ATOM 19435 C CA . GLN A 1 67 ? -13.346 4.045 4.667 1.00 0.00 67 GLN A CA 12
ATOM 19436 C C . GLN A 1 67 ? -13.780 2.591 4.817 1.00 0.00 67 GLN A C 12
ATOM 19437 O O . GLN A 1 67 ? -14.689 2.290 5.584 1.00 0.00 67 GLN A O 12
ATOM 19451 N N . GLU A 1 68 ? -13.121 1.682 4.098 1.00 0.00 68 GLU A N 12
ATOM 19452 C CA . GLU A 1 68 ? -13.472 0.264 4.165 1.00 0.00 68 GLU A CA 12
ATOM 19453 C C . GLU A 1 68 ? -13.125 -0.322 5.522 1.00 0.00 68 GLU A C 12
ATOM 19454 O O . GLU A 1 68 ? -13.600 -1.395 5.883 1.00 0.00 68 GLU A O 12
ATOM 19466 N N . MET A 1 69 ? -12.304 0.397 6.275 1.00 0.00 69 MET A N 12
ATOM 19467 C CA . MET A 1 69 ? -12.029 0.037 7.659 1.00 0.00 69 MET A CA 12
ATOM 19468 C C . MET A 1 69 ? -13.315 0.081 8.475 1.00 0.00 69 MET A C 12
ATOM 19469 O O . MET A 1 69 ? -13.444 -0.584 9.501 1.00 0.00 69 MET A O 12
ATOM 19483 N N . ARG A 1 70 ? -14.262 0.880 7.997 1.00 0.00 70 ARG A N 12
ATOM 19484 C CA . ARG A 1 70 ? -15.526 1.089 8.681 1.00 0.00 70 ARG A CA 12
ATOM 19485 C C . ARG A 1 70 ? -16.681 0.819 7.721 1.00 0.00 70 ARG A C 12
ATOM 19486 O O . ARG A 1 70 ? -17.814 1.238 7.956 1.00 0.00 70 ARG A O 12
ATOM 19507 N N . ARG A 1 71 ? -16.376 0.127 6.630 1.00 0.00 71 ARG A N 12
ATOM 19508 C CA . ARG A 1 71 ? -17.356 -0.135 5.583 1.00 0.00 71 ARG A CA 12
ATOM 19509 C C . ARG A 1 71 ? -17.930 -1.538 5.712 1.00 0.00 71 ARG A C 12
ATOM 19510 O O . ARG A 1 71 ? -19.015 -1.731 6.260 1.00 0.00 71 ARG A O 12
ATOM 19531 N N . GLN A 1 72 ? -17.185 -2.509 5.207 1.00 0.00 72 GLN A N 12
ATOM 19532 C CA . GLN A 1 72 ? -17.610 -3.902 5.220 1.00 0.00 72 GLN A CA 12
ATOM 19533 C C . GLN A 1 72 ? -16.486 -4.789 5.724 1.00 0.00 72 GLN A C 12
ATOM 19534 O O . GLN A 1 72 ? -16.628 -5.351 6.827 1.00 0.00 72 GLN A O 12
ATOM 19549 N N . GLY B 2 1 ? -15.904 -13.544 -0.312 1.00 0.00 73 GLY B N 12
ATOM 19550 C CA . GLY B 2 1 ? -14.458 -13.835 -0.190 1.00 0.00 73 GLY B CA 12
ATOM 19551 C C . GLY B 2 1 ? -13.610 -12.635 -0.557 1.00 0.00 73 GLY B C 12
ATOM 19552 O O . GLY B 2 1 ? -14.144 -11.596 -0.955 1.00 0.00 73 GLY B O 12
ATOM 19558 N N . HIS B 2 2 ? -12.292 -12.776 -0.413 1.00 0.00 74 HIS B N 12
ATOM 19559 C CA . HIS B 2 2 ? -11.338 -11.710 -0.726 1.00 0.00 74 HIS B CA 12
ATOM 19560 C C . HIS B 2 2 ? -11.532 -10.524 0.218 1.00 0.00 74 HIS B C 12
ATOM 19561 O O . HIS B 2 2 ? -11.223 -9.384 -0.127 1.00 0.00 74 HIS B O 12
ATOM 19576 N N . MET B 2 3 ? -12.040 -10.814 1.412 1.00 0.00 75 MET B N 12
ATOM 19577 C CA . MET B 2 3 ? -12.338 -9.797 2.413 1.00 0.00 75 MET B CA 12
ATOM 19578 C C . MET B 2 3 ? -12.852 -10.467 3.682 1.00 0.00 75 MET B C 12
ATOM 19579 O O . MET B 2 3 ? -13.522 -11.501 3.614 1.00 0.00 75 MET B O 12
ATOM 19593 N N . LEU B 2 4 ? -12.530 -9.892 4.833 1.00 0.00 76 LEU B N 12
ATOM 19594 C CA . LEU B 2 4 ? -12.872 -10.509 6.105 1.00 0.00 76 LEU B CA 12
ATOM 19595 C C . LEU B 2 4 ? -13.142 -9.448 7.196 1.00 0.00 76 LEU B C 12
ATOM 19596 O O . LEU B 2 4 ? -14.303 -9.215 7.522 1.00 0.00 76 LEU B O 12
ATOM 19612 N N . PRO B 2 5 ? -12.121 -8.785 7.793 1.00 0.00 77 PRO B N 12
ATOM 19613 C CA . PRO B 2 5 ? -12.373 -7.711 8.755 1.00 0.00 77 PRO B CA 12
ATOM 19614 C C . PRO B 2 5 ? -12.599 -6.361 8.084 1.00 0.00 77 PRO B C 12
ATOM 19615 O O . PRO B 2 5 ? -13.422 -5.557 8.523 1.00 0.00 77 PRO B O 12
ATOM 19626 N N . ASP B 2 6 ? -11.838 -6.125 7.033 1.00 0.00 78 ASP B N 12
ATOM 19627 C CA . ASP B 2 6 ? -11.857 -4.856 6.326 1.00 0.00 78 ASP B CA 12
ATOM 19628 C C . ASP B 2 6 ? -11.156 -4.980 4.975 1.00 0.00 78 ASP B C 12
ATOM 19629 O O . ASP B 2 6 ? -10.880 -6.091 4.509 1.00 0.00 78 ASP B O 12
ATOM 19638 N N . VAL B 2 7 ? -10.871 -3.834 4.369 1.00 0.00 79 VAL B N 12
ATOM 19639 C CA . VAL B 2 7 ? -10.171 -3.750 3.083 1.00 0.00 79 VAL B CA 12
ATOM 19640 C C . VAL B 2 7 ? -8.828 -4.506 3.090 1.00 0.00 79 VAL B C 12
ATOM 19641 O O . VAL B 2 7 ? -8.378 -4.981 2.047 1.00 0.00 79 VAL B O 12
ATOM 19654 N N . ALA B 2 8 ? -8.210 -4.642 4.263 1.00 0.00 80 ALA B N 12
ATOM 19655 C CA . ALA B 2 8 ? -6.919 -5.323 4.391 1.00 0.00 80 ALA B CA 12
ATOM 19656 C C . ALA B 2 8 ? -6.893 -6.671 3.675 1.00 0.00 80 ALA B C 12
ATOM 19657 O O . ALA B 2 8 ? -5.947 -6.968 2.950 1.00 0.00 80 ALA B O 12
ATOM 19664 N N . GLN B 2 9 ? -7.934 -7.481 3.860 1.00 0.00 81 GLN B N 12
ATOM 19665 C CA . GLN B 2 9 ? -7.992 -8.796 3.219 1.00 0.00 81 GLN B CA 12
ATOM 19666 C C . GLN B 2 9 ? -8.053 -8.668 1.703 1.00 0.00 81 GLN B C 12
ATOM 19667 O O . GLN B 2 9 ? -7.449 -9.456 0.978 1.00 0.00 81 GLN B O 12
ATOM 19681 N N . ARG B 2 10 ? -8.768 -7.654 1.240 1.00 0.00 82 ARG B N 12
ATOM 19682 C CA . ARG B 2 10 ? -8.903 -7.372 -0.166 1.00 0.00 82 ARG B CA 12
ATOM 19683 C C . ARG B 2 10 ? -7.544 -6.964 -0.742 1.00 0.00 82 ARG B C 12
ATOM 19684 O O . ARG B 2 10 ? -7.231 -7.227 -1.904 1.00 0.00 82 ARG B O 12
ATOM 19705 N N . LEU B 2 11 ? -6.737 -6.349 0.109 1.00 0.00 83 LEU B N 12
ATOM 19706 C CA . LEU B 2 11 ? -5.407 -5.894 -0.262 1.00 0.00 83 LEU B CA 12
ATOM 19707 C C . LEU B 2 11 ? -4.389 -7.034 -0.221 1.00 0.00 83 LEU B C 12
ATOM 19708 O O . LEU B 2 11 ? -3.583 -7.169 -1.139 1.00 0.00 83 LEU B O 12
ATOM 19724 N N . MET B 2 12 ? -4.429 -7.846 0.838 1.00 0.00 84 MET B N 12
ATOM 19725 C CA . MET B 2 12 ? -3.471 -8.946 1.016 1.00 0.00 84 MET B CA 12
ATOM 19726 C C . MET B 2 12 ? -3.349 -9.772 -0.257 1.00 0.00 84 MET B C 12
ATOM 19727 O O . MET B 2 12 ? -2.257 -9.950 -0.804 1.00 0.00 84 MET B O 12
ATOM 19741 N N . GLN B 2 13 ? -4.487 -10.257 -0.729 1.00 0.00 85 GLN B N 12
ATOM 19742 C CA . GLN B 2 13 ? -4.537 -11.098 -1.913 1.00 0.00 85 GLN B CA 12
ATOM 19743 C C . GLN B 2 13 ? -4.198 -10.309 -3.173 1.00 0.00 85 GLN B C 12
ATOM 19744 O O . GLN B 2 13 ? -3.651 -10.859 -4.123 1.00 0.00 85 GLN B O 12
ATOM 19758 N N . HIS B 2 14 ? -4.494 -9.012 -3.159 1.00 0.00 86 HIS B N 12
ATOM 19759 C CA . HIS B 2 14 ? -4.275 -8.153 -4.324 1.00 0.00 86 HIS B CA 12
ATOM 19760 C C . HIS B 2 14 ? -2.804 -8.149 -4.741 1.00 0.00 86 HIS B C 12
ATOM 19761 O O . HIS B 2 14 ? -2.487 -8.012 -5.920 1.00 0.00 86 HIS B O 12
ATOM 19776 N N . LEU B 2 15 ? -1.906 -8.291 -3.776 1.00 0.00 87 LEU B N 12
ATOM 19777 C CA . LEU B 2 15 ? -0.485 -8.369 -4.091 1.00 0.00 87 LEU B CA 12
ATOM 19778 C C . LEU B 2 15 ? -0.096 -9.792 -4.477 1.00 0.00 87 LEU B C 12
ATOM 19779 O O . LEU B 2 15 ? 0.740 -10.004 -5.359 1.00 0.00 87 LEU B O 12
ATOM 19795 N N . ALA B 2 16 ? -0.721 -10.763 -3.829 1.00 0.00 88 ALA B N 12
ATOM 19796 C CA . ALA B 2 16 ? -0.419 -12.169 -4.073 1.00 0.00 88 ALA B CA 12
ATOM 19797 C C . ALA B 2 16 ? -0.773 -12.569 -5.502 1.00 0.00 88 ALA B C 12
ATOM 19798 O O . ALA B 2 16 ? -0.108 -13.409 -6.108 1.00 0.00 88 ALA B O 12
ATOM 19805 N N . GLU B 2 17 ? -1.809 -11.937 -6.042 1.00 0.00 89 GLU B N 12
ATOM 19806 C CA . GLU B 2 17 ? -2.269 -12.217 -7.395 1.00 0.00 89 GLU B CA 12
ATOM 19807 C C . GLU B 2 17 ? -1.230 -11.813 -8.443 1.00 0.00 89 GLU B C 12
ATOM 19808 O O . GLU B 2 17 ? -1.294 -12.266 -9.584 1.00 0.00 89 GLU B O 12
ATOM 19820 N N . HIS B 2 18 ? -0.269 -10.972 -8.066 1.00 0.00 90 HIS B N 12
ATOM 19821 C CA . HIS B 2 18 ? 0.665 -10.422 -9.047 1.00 0.00 90 HIS B CA 12
ATOM 19822 C C . HIS B 2 18 ? 2.123 -10.772 -8.738 1.00 0.00 90 HIS B C 12
ATOM 19823 O O . HIS B 2 18 ? 3.032 -10.314 -9.434 1.00 0.00 90 HIS B O 12
ATOM 19838 N N . GLY B 2 19 ? 2.347 -11.574 -7.706 1.00 0.00 91 GLY B N 12
ATOM 19839 C CA . GLY B 2 19 ? 3.695 -12.041 -7.405 1.00 0.00 91 GLY B CA 12
ATOM 19840 C C . GLY B 2 19 ? 4.548 -11.013 -6.679 1.00 0.00 91 GLY B C 12
ATOM 19841 O O . GLY B 2 19 ? 5.761 -10.952 -6.876 1.00 0.00 91 GLY B O 12
ATOM 19845 N N . ILE B 2 20 ? 3.905 -10.200 -5.855 1.00 0.00 92 ILE B N 12
ATOM 19846 C CA . ILE B 2 20 ? 4.585 -9.228 -5.012 1.00 0.00 92 ILE B CA 12
ATOM 19847 C C . ILE B 2 20 ? 5.550 -9.901 -4.033 1.00 0.00 92 ILE B C 12
ATOM 19848 O O . ILE B 2 20 ? 5.293 -11.011 -3.558 1.00 0.00 92 ILE B O 12
ATOM 19864 N N . GLN B 2 21 ? 6.662 -9.223 -3.748 1.00 0.00 93 GLN B N 12
ATOM 19865 C CA . GLN B 2 21 ? 7.630 -9.709 -2.768 1.00 0.00 93 GLN B CA 12
ATOM 19866 C C . GLN B 2 21 ? 7.013 -9.694 -1.376 1.00 0.00 93 GLN B C 12
ATOM 19867 O O . GLN B 2 21 ? 6.550 -8.654 -0.915 1.00 0.00 93 GLN B O 12
ATOM 19881 N N . PRO B 2 22 ? 6.980 -10.850 -0.699 1.00 0.00 94 PRO B N 12
ATOM 19882 C CA . PRO B 2 22 ? 6.477 -10.942 0.672 1.00 0.00 94 PRO B CA 12
ATOM 19883 C C . PRO B 2 22 ? 7.383 -10.221 1.663 1.00 0.00 94 PRO B C 12
ATOM 19884 O O . PRO B 2 22 ? 8.542 -9.919 1.357 1.00 0.00 94 PRO B O 12
ATOM 19895 N N . ALA B 2 23 ? 6.850 -9.960 2.854 1.00 0.00 95 ALA B N 12
ATOM 19896 C CA . ALA B 2 23 ? 7.582 -9.250 3.894 1.00 0.00 95 ALA B CA 12
ATOM 19897 C C . ALA B 2 23 ? 8.684 -10.116 4.492 1.00 0.00 95 ALA B C 12
ATOM 19898 O O . ALA B 2 23 ? 8.536 -10.674 5.579 1.00 0.00 95 ALA B O 12
ATOM 19905 N N . ARG B 2 24 ? 9.772 -10.233 3.760 1.00 0.00 96 ARG B N 12
ATOM 19906 C CA . ARG B 2 24 ? 10.940 -10.964 4.219 1.00 0.00 96 ARG B CA 12
ATOM 19907 C C . ARG B 2 24 ? 12.002 -9.989 4.709 1.00 0.00 96 ARG B C 12
ATOM 19908 O O . ARG B 2 24 ? 12.402 -9.078 3.980 1.00 0.00 96 ARG B O 12
ATOM 19929 N N . ASN B 2 25 ? 12.440 -10.160 5.947 1.00 0.00 97 ASN B N 12
ATOM 19930 C CA . ASN B 2 25 ? 13.480 -9.304 6.502 1.00 0.00 97 ASN B CA 12
ATOM 19931 C C . ASN B 2 25 ? 14.834 -9.665 5.897 1.00 0.00 97 ASN B C 12
ATOM 19932 O O . ASN B 2 25 ? 15.339 -10.773 6.070 1.00 0.00 97 ASN B O 12
ATOM 19943 N N . MET B 2 26 ? 15.390 -8.738 5.129 1.00 0.00 98 MET B N 12
ATOM 19944 C CA . MET B 2 26 ? 16.695 -8.931 4.506 1.00 0.00 98 MET B CA 12
ATOM 19945 C C . MET B 2 26 ? 17.610 -7.750 4.798 1.00 0.00 98 MET B C 12
ATOM 19946 O O . MET B 2 26 ? 18.755 -7.724 4.349 1.00 0.00 98 MET B O 12
ATOM 19960 N N . ALA B 2 27 ? 17.091 -6.794 5.573 1.00 0.00 99 ALA B N 12
ATOM 19961 C CA . ALA B 2 27 ? 17.798 -5.552 5.906 1.00 0.00 99 ALA B CA 12
ATOM 19962 C C . ALA B 2 27 ? 18.023 -4.685 4.667 1.00 0.00 99 ALA B C 12
ATOM 19963 O O . ALA B 2 27 ? 17.339 -3.681 4.476 1.00 0.00 99 ALA B O 12
ATOM 19970 N N . GLU B 2 28 ? 18.965 -5.085 3.824 1.00 0.00 100 GLU B N 12
ATOM 19971 C CA . GLU B 2 28 ? 19.279 -4.334 2.618 1.00 0.00 100 GLU B CA 12
ATOM 19972 C C . GLU B 2 28 ? 18.280 -4.671 1.519 1.00 0.00 100 GLU B C 12
ATOM 19973 O O . GLU B 2 28 ? 17.985 -5.841 1.269 1.00 0.00 100 GLU B O 12
ATOM 19985 N N . HIS B 2 29 ? 17.753 -3.642 0.871 1.00 0.00 101 HIS B N 12
ATOM 19986 C CA . HIS B 2 29 ? 16.688 -3.818 -0.107 1.00 0.00 101 HIS B CA 12
ATOM 19987 C C . HIS B 2 29 ? 17.074 -3.169 -1.436 1.00 0.00 101 HIS B C 12
ATOM 19988 O O . HIS B 2 29 ? 16.220 -2.682 -2.177 1.00 0.00 101 HIS B O 12
ATOM 20003 N N . ILE B 2 30 ? 18.366 -3.168 -1.729 1.00 0.00 102 ILE B N 12
ATOM 20004 C CA . ILE B 2 30 ? 18.874 -2.526 -2.934 1.00 0.00 102 ILE B CA 12
ATOM 20005 C C . ILE B 2 30 ? 19.246 -3.566 -3.991 1.00 0.00 102 ILE B C 12
ATOM 20006 O O . ILE B 2 30 ? 20.027 -4.479 -3.723 1.00 0.00 102 ILE B O 12
ATOM 20022 N N . PRO B 2 31 ? 18.666 -3.448 -5.196 1.00 0.00 103 PRO B N 12
ATOM 20023 C CA . PRO B 2 31 ? 18.985 -4.333 -6.319 1.00 0.00 103 PRO B CA 12
ATOM 20024 C C . PRO B 2 31 ? 20.365 -4.031 -6.912 1.00 0.00 103 PRO B C 12
ATOM 20025 O O . PRO B 2 31 ? 20.754 -2.866 -7.049 1.00 0.00 103 PRO B O 12
ATOM 20036 N N . PRO B 2 32 ? 21.120 -5.084 -7.261 1.00 0.00 104 PRO B N 12
ATOM 20037 C CA . PRO B 2 32 ? 22.476 -4.953 -7.812 1.00 0.00 104 PRO B CA 12
ATOM 20038 C C . PRO B 2 32 ? 22.504 -4.191 -9.135 1.00 0.00 104 PRO B C 12
ATOM 20039 O O . PRO B 2 32 ? 21.626 -4.360 -9.986 1.00 0.00 104 PRO B O 12
ATOM 20050 N N . ALA B 2 33 ? 23.523 -3.359 -9.303 1.00 0.00 105 ALA B N 12
ATOM 20051 C CA . ALA B 2 33 ? 23.675 -2.568 -10.514 1.00 0.00 105 ALA B CA 12
ATOM 20052 C C . ALA B 2 33 ? 24.434 -3.357 -11.577 1.00 0.00 105 ALA B C 12
ATOM 20053 O O . ALA B 2 33 ? 25.417 -4.035 -11.275 1.00 0.00 105 ALA B O 12
ATOM 20060 N N . PRO B 2 34 ? 23.975 -3.283 -12.841 1.00 0.00 106 PRO B N 12
ATOM 20061 C CA . PRO B 2 34 ? 24.601 -3.992 -13.966 1.00 0.00 106 PRO B CA 12
ATOM 20062 C C . PRO B 2 34 ? 25.968 -3.413 -14.312 1.00 0.00 106 PRO B C 12
ATOM 20063 O O . PRO B 2 34 ? 26.768 -4.037 -15.014 1.00 0.00 106 PRO B O 12
ATOM 20074 N N . ASN B 2 35 ? 26.214 -2.207 -13.827 1.00 0.00 107 ASN B N 12
ATOM 20075 C CA . ASN B 2 35 ? 27.494 -1.546 -14.002 1.00 0.00 107 ASN B CA 12
ATOM 20076 C C . ASN B 2 35 ? 27.780 -0.671 -12.795 1.00 0.00 107 ASN B C 12
ATOM 20077 O O . ASN B 2 35 ? 26.929 0.109 -12.369 1.00 0.00 107 ASN B O 12
ATOM 20088 N N . TRP B 2 36 ? 28.963 -0.818 -12.238 1.00 0.00 108 TRP B N 12
ATOM 20089 C CA . TRP B 2 36 ? 29.355 -0.046 -11.077 1.00 0.00 108 TRP B CA 12
ATOM 20090 C C . TRP B 2 36 ? 30.631 0.719 -11.396 1.00 0.00 108 TRP B C 12
ATOM 20091 O O . TRP B 2 36 ? 30.540 1.914 -11.753 1.00 0.00 108 TRP B O 12
ATOM 20113 N N . GLY A 1 1 ? -23.878 5.637 -11.231 1.00 0.00 1 GLY A N 13
ATOM 20114 C CA . GLY A 1 1 ? -22.951 6.542 -11.948 1.00 0.00 1 GLY A CA 13
ATOM 20115 C C . GLY A 1 1 ? -21.588 6.625 -11.290 1.00 0.00 1 GLY A C 13
ATOM 20116 O O . GLY A 1 1 ? -20.686 7.289 -11.803 1.00 0.00 1 GLY A O 13
ATOM 20122 N N . HIS A 1 2 ? -21.419 5.941 -10.165 1.00 0.00 2 HIS A N 13
ATOM 20123 C CA . HIS A 1 2 ? -20.167 5.998 -9.427 1.00 0.00 2 HIS A CA 13
ATOM 20124 C C . HIS A 1 2 ? -19.235 4.874 -9.856 1.00 0.00 2 HIS A C 13
ATOM 20125 O O . HIS A 1 2 ? -18.991 3.930 -9.103 1.00 0.00 2 HIS A O 13
ATOM 20140 N N . MET A 1 3 ? -18.732 4.971 -11.075 1.00 0.00 3 MET A N 13
ATOM 20141 C CA . MET A 1 3 ? -17.763 4.006 -11.574 1.00 0.00 3 MET A CA 13
ATOM 20142 C C . MET A 1 3 ? -16.362 4.589 -11.458 1.00 0.00 3 MET A C 13
ATOM 20143 O O . MET A 1 3 ? -15.946 5.390 -12.298 1.00 0.00 3 MET A O 13
ATOM 20157 N N . SER A 1 4 ? -15.665 4.200 -10.387 1.00 0.00 4 SER A N 13
ATOM 20158 C CA . SER A 1 4 ? -14.327 4.702 -10.070 1.00 0.00 4 SER A CA 13
ATOM 20159 C C . SER A 1 4 ? -14.405 6.129 -9.525 1.00 0.00 4 SER A C 13
ATOM 20160 O O . SER A 1 4 ? -15.419 6.818 -9.685 1.00 0.00 4 SER A O 13
ATOM 20168 N N . GLY A 1 5 ? -13.340 6.558 -8.866 1.00 0.00 5 GLY A N 13
ATOM 20169 C CA . GLY A 1 5 ? -13.309 7.881 -8.287 1.00 0.00 5 GLY A CA 13
ATOM 20170 C C . GLY A 1 5 ? -11.909 8.449 -8.257 1.00 0.00 5 GLY A C 13
ATOM 20171 O O . GLY A 1 5 ? -11.039 7.931 -7.556 1.00 0.00 5 GLY A O 13
ATOM 20175 N N . PHE A 1 6 ? -11.685 9.494 -9.037 1.00 0.00 6 PHE A N 13
ATOM 20176 C CA . PHE A 1 6 ? -10.396 10.170 -9.059 1.00 0.00 6 PHE A CA 13
ATOM 20177 C C . PHE A 1 6 ? -10.176 10.936 -7.759 1.00 0.00 6 PHE A C 13
ATOM 20178 O O . PHE A 1 6 ? -10.763 11.999 -7.544 1.00 0.00 6 PHE A O 13
ATOM 20195 N N . LYS A 1 7 ? -9.348 10.380 -6.888 1.00 0.00 7 LYS A N 13
ATOM 20196 C CA . LYS A 1 7 ? -9.015 11.020 -5.623 1.00 0.00 7 LYS A CA 13
ATOM 20197 C C . LYS A 1 7 ? -7.505 11.114 -5.470 1.00 0.00 7 LYS A C 13
ATOM 20198 O O . LYS A 1 7 ? -6.968 11.052 -4.363 1.00 0.00 7 LYS A O 13
ATOM 20217 N N . HIS A 1 8 ? -6.829 11.248 -6.601 1.00 0.00 8 HIS A N 13
ATOM 20218 C CA . HIS A 1 8 ? -5.380 11.374 -6.626 1.00 0.00 8 HIS A CA 13
ATOM 20219 C C . HIS A 1 8 ? -4.964 12.788 -6.234 1.00 0.00 8 HIS A C 13
ATOM 20220 O O . HIS A 1 8 ? -4.988 13.707 -7.054 1.00 0.00 8 HIS A O 13
ATOM 20235 N N . VAL A 1 9 ? -4.598 12.955 -4.978 1.00 0.00 9 VAL A N 13
ATOM 20236 C CA . VAL A 1 9 ? -4.100 14.229 -4.489 1.00 0.00 9 VAL A CA 13
ATOM 20237 C C . VAL A 1 9 ? -2.869 13.998 -3.619 1.00 0.00 9 VAL A C 13
ATOM 20238 O O . VAL A 1 9 ? -2.715 12.920 -3.038 1.00 0.00 9 VAL A O 13
ATOM 20251 N N . SER A 1 10 ? -1.970 14.982 -3.592 1.00 0.00 10 SER A N 13
ATOM 20252 C CA . SER A 1 10 ? -0.771 14.929 -2.759 1.00 0.00 10 SER A CA 13
ATOM 20253 C C . SER A 1 10 ? 0.223 13.884 -3.268 1.00 0.00 10 SER A C 13
ATOM 20254 O O . SER A 1 10 ? 1.270 13.666 -2.660 1.00 0.00 10 SER A O 13
ATOM 20262 N N . HIS A 1 11 ? -0.120 13.236 -4.385 1.00 0.00 11 HIS A N 13
ATOM 20263 C CA . HIS A 1 11 ? 0.680 12.147 -4.953 1.00 0.00 11 HIS A CA 13
ATOM 20264 C C . HIS A 1 11 ? 0.767 10.965 -3.986 1.00 0.00 11 HIS A C 13
ATOM 20265 O O . HIS A 1 11 ? 1.474 9.991 -4.246 1.00 0.00 11 HIS A O 13
ATOM 20280 N N . VAL A 1 12 ? 0.032 11.070 -2.871 1.00 0.00 12 VAL A N 13
ATOM 20281 C CA . VAL A 1 12 ? -0.028 10.032 -1.835 1.00 0.00 12 VAL A CA 13
ATOM 20282 C C . VAL A 1 12 ? 1.353 9.772 -1.205 1.00 0.00 12 VAL A C 13
ATOM 20283 O O . VAL A 1 12 ? 1.518 8.891 -0.358 1.00 0.00 12 VAL A O 13
ATOM 20296 N N . GLY A 1 13 ? 2.337 10.581 -1.583 1.00 0.00 13 GLY A N 13
ATOM 20297 C CA . GLY A 1 13 ? 3.698 10.350 -1.139 1.00 0.00 13 GLY A CA 13
ATOM 20298 C C . GLY A 1 13 ? 4.243 9.046 -1.685 1.00 0.00 13 GLY A C 13
ATOM 20299 O O . GLY A 1 13 ? 5.043 8.373 -1.038 1.00 0.00 13 GLY A O 13
ATOM 20303 N N . TRP A 1 14 ? 3.789 8.690 -2.880 1.00 0.00 14 TRP A N 13
ATOM 20304 C CA . TRP A 1 14 ? 4.163 7.434 -3.506 1.00 0.00 14 TRP A CA 13
ATOM 20305 C C . TRP A 1 14 ? 5.043 7.661 -4.732 1.00 0.00 14 TRP A C 13
ATOM 20306 O O . TRP A 1 14 ? 4.809 8.578 -5.528 1.00 0.00 14 TRP A O 13
ATOM 20327 N N . ASP A 1 15 ? 6.064 6.829 -4.862 1.00 0.00 15 ASP A N 13
ATOM 20328 C CA . ASP A 1 15 ? 6.908 6.804 -6.046 1.00 0.00 15 ASP A CA 13
ATOM 20329 C C . ASP A 1 15 ? 6.845 5.415 -6.665 1.00 0.00 15 ASP A C 13
ATOM 20330 O O . ASP A 1 15 ? 6.964 4.412 -5.967 1.00 0.00 15 ASP A O 13
ATOM 20339 N N . PRO A 1 16 ? 6.634 5.351 -7.990 1.00 0.00 16 PRO A N 13
ATOM 20340 C CA . PRO A 1 16 ? 6.441 4.096 -8.730 1.00 0.00 16 PRO A CA 13
ATOM 20341 C C . PRO A 1 16 ? 7.529 3.054 -8.486 1.00 0.00 16 PRO A C 13
ATOM 20342 O O . PRO A 1 16 ? 7.270 1.854 -8.587 1.00 0.00 16 PRO A O 13
ATOM 20353 N N . GLN A 1 17 ? 8.744 3.504 -8.199 1.00 0.00 17 GLN A N 13
ATOM 20354 C CA . GLN A 1 17 ? 9.851 2.589 -7.960 1.00 0.00 17 GLN A CA 13
ATOM 20355 C C . GLN A 1 17 ? 10.200 2.507 -6.476 1.00 0.00 17 GLN A C 13
ATOM 20356 O O . GLN A 1 17 ? 10.446 1.427 -5.947 1.00 0.00 17 GLN A O 13
ATOM 20370 N N . ASN A 1 18 ? 10.216 3.658 -5.814 1.00 0.00 18 ASN A N 13
ATOM 20371 C CA . ASN A 1 18 ? 10.670 3.745 -4.426 1.00 0.00 18 ASN A CA 13
ATOM 20372 C C . ASN A 1 18 ? 9.569 3.400 -3.435 1.00 0.00 18 ASN A C 13
ATOM 20373 O O . ASN A 1 18 ? 9.832 3.226 -2.247 1.00 0.00 18 ASN A O 13
ATOM 20384 N N . GLY A 1 19 ? 8.341 3.334 -3.913 1.00 0.00 19 GLY A N 13
ATOM 20385 C CA . GLY A 1 19 ? 7.237 2.960 -3.064 1.00 0.00 19 GLY A CA 13
ATOM 20386 C C . GLY A 1 19 ? 6.644 4.135 -2.324 1.00 0.00 19 GLY A C 13
ATOM 20387 O O . GLY A 1 19 ? 6.849 5.289 -2.703 1.00 0.00 19 GLY A O 13
ATOM 20391 N N . PHE A 1 20 ? 5.901 3.834 -1.272 1.00 0.00 20 PHE A N 13
ATOM 20392 C CA . PHE A 1 20 ? 5.295 4.862 -0.437 1.00 0.00 20 PHE A CA 13
ATOM 20393 C C . PHE A 1 20 ? 6.319 5.389 0.551 1.00 0.00 20 PHE A C 13
ATOM 20394 O O . PHE A 1 20 ? 7.155 4.634 1.047 1.00 0.00 20 PHE A O 13
ATOM 20411 N N . ASP A 1 21 ? 6.258 6.677 0.837 1.00 0.00 21 ASP A N 13
ATOM 20412 C CA . ASP A 1 21 ? 7.139 7.262 1.834 1.00 0.00 21 ASP A CA 13
ATOM 20413 C C . ASP A 1 21 ? 6.726 6.771 3.212 1.00 0.00 21 ASP A C 13
ATOM 20414 O O . ASP A 1 21 ? 5.748 7.248 3.784 1.00 0.00 21 ASP A O 13
ATOM 20423 N N . VAL A 1 22 ? 7.471 5.808 3.731 1.00 0.00 22 VAL A N 13
ATOM 20424 C CA . VAL A 1 22 ? 7.130 5.151 4.989 1.00 0.00 22 VAL A CA 13
ATOM 20425 C C . VAL A 1 22 ? 7.265 6.080 6.195 1.00 0.00 22 VAL A C 13
ATOM 20426 O O . VAL A 1 22 ? 6.771 5.770 7.279 1.00 0.00 22 VAL A O 13
ATOM 20439 N N . ASN A 1 23 ? 7.922 7.215 6.013 1.00 0.00 23 ASN A N 13
ATOM 20440 C CA . ASN A 1 23 ? 8.041 8.190 7.088 1.00 0.00 23 ASN A CA 13
ATOM 20441 C C . ASN A 1 23 ? 6.855 9.146 7.054 1.00 0.00 23 ASN A C 13
ATOM 20442 O O . ASN A 1 23 ? 6.300 9.513 8.090 1.00 0.00 23 ASN A O 13
ATOM 20453 N N . ASN A 1 24 ? 6.462 9.519 5.847 1.00 0.00 24 ASN A N 13
ATOM 20454 C CA . ASN A 1 24 ? 5.336 10.420 5.630 1.00 0.00 24 ASN A CA 13
ATOM 20455 C C . ASN A 1 24 ? 4.078 9.626 5.304 1.00 0.00 24 ASN A C 13
ATOM 20456 O O . ASN A 1 24 ? 3.202 10.096 4.577 1.00 0.00 24 ASN A O 13
ATOM 20467 N N . LEU A 1 25 ? 4.002 8.415 5.842 1.00 0.00 25 LEU A N 13
ATOM 20468 C CA . LEU A 1 25 ? 2.870 7.533 5.596 1.00 0.00 25 LEU A CA 13
ATOM 20469 C C . LEU A 1 25 ? 1.593 8.078 6.210 1.00 0.00 25 LEU A C 13
ATOM 20470 O O . LEU A 1 25 ? 1.579 8.518 7.362 1.00 0.00 25 LEU A O 13
ATOM 20486 N N . ASP A 1 26 ? 0.531 8.054 5.418 1.00 0.00 26 ASP A N 13
ATOM 20487 C CA . ASP A 1 26 ? -0.802 8.406 5.888 1.00 0.00 26 ASP A CA 13
ATOM 20488 C C . ASP A 1 26 ? -1.209 7.472 7.018 1.00 0.00 26 ASP A C 13
ATOM 20489 O O . ASP A 1 26 ? -1.037 6.258 6.923 1.00 0.00 26 ASP A O 13
ATOM 20498 N N . PRO A 1 27 ? -1.725 8.052 8.115 1.00 0.00 27 PRO A N 13
ATOM 20499 C CA . PRO A 1 27 ? -2.104 7.316 9.331 1.00 0.00 27 PRO A CA 13
ATOM 20500 C C . PRO A 1 27 ? -3.018 6.125 9.068 1.00 0.00 27 PRO A C 13
ATOM 20501 O O . PRO A 1 27 ? -2.959 5.125 9.788 1.00 0.00 27 PRO A O 13
ATOM 20512 N N . ASP A 1 28 ? -3.858 6.225 8.047 1.00 0.00 28 ASP A N 13
ATOM 20513 C CA . ASP A 1 28 ? -4.770 5.139 7.722 1.00 0.00 28 ASP A CA 13
ATOM 20514 C C . ASP A 1 28 ? -4.066 4.118 6.849 1.00 0.00 28 ASP A C 13
ATOM 20515 O O . ASP A 1 28 ? -4.179 2.916 7.086 1.00 0.00 28 ASP A O 13
ATOM 20524 N N . LEU A 1 29 ? -3.338 4.594 5.839 1.00 0.00 29 LEU A N 13
ATOM 20525 C CA . LEU A 1 29 ? -2.468 3.745 5.051 1.00 0.00 29 LEU A CA 13
ATOM 20526 C C . LEU A 1 29 ? -1.567 2.901 5.941 1.00 0.00 29 LEU A C 13
ATOM 20527 O O . LEU A 1 29 ? -1.525 1.679 5.814 1.00 0.00 29 LEU A O 13
ATOM 20543 N N . ARG A 1 30 ? -0.866 3.565 6.851 1.00 0.00 30 ARG A N 13
ATOM 20544 C CA . ARG A 1 30 ? 0.065 2.899 7.750 1.00 0.00 30 ARG A CA 13
ATOM 20545 C C . ARG A 1 30 ? -0.652 1.794 8.531 1.00 0.00 30 ARG A C 13
ATOM 20546 O O . ARG A 1 30 ? -0.136 0.686 8.675 1.00 0.00 30 ARG A O 13
ATOM 20567 N N . SER A 1 31 ? -1.854 2.099 9.006 1.00 0.00 31 SER A N 13
ATOM 20568 C CA . SER A 1 31 ? -2.653 1.140 9.759 1.00 0.00 31 SER A CA 13
ATOM 20569 C C . SER A 1 31 ? -3.096 -0.012 8.854 1.00 0.00 31 SER A C 13
ATOM 20570 O O . SER A 1 31 ? -2.977 -1.187 9.207 1.00 0.00 31 SER A O 13
ATOM 20578 N N . LEU A 1 32 ? -3.589 0.351 7.679 1.00 0.00 32 LEU A N 13
ATOM 20579 C CA . LEU A 1 32 ? -4.142 -0.594 6.723 1.00 0.00 32 LEU A CA 13
ATOM 20580 C C . LEU A 1 32 ? -3.093 -1.579 6.250 1.00 0.00 32 LEU A C 13
ATOM 20581 O O . LEU A 1 32 ? -3.275 -2.792 6.340 1.00 0.00 32 LEU A O 13
ATOM 20597 N N . PHE A 1 33 ? -2.004 -1.041 5.738 1.00 0.00 33 PHE A N 13
ATOM 20598 C CA . PHE A 1 33 ? -0.919 -1.852 5.207 1.00 0.00 33 PHE A CA 13
ATOM 20599 C C . PHE A 1 33 ? -0.356 -2.763 6.287 1.00 0.00 33 PHE A C 13
ATOM 20600 O O . PHE A 1 33 ? 0.045 -3.890 6.010 1.00 0.00 33 PHE A O 13
ATOM 20617 N N . SER A 1 34 ? -0.365 -2.278 7.520 1.00 0.00 34 SER A N 13
ATOM 20618 C CA . SER A 1 34 ? 0.104 -3.055 8.653 1.00 0.00 34 SER A CA 13
ATOM 20619 C C . SER A 1 34 ? -0.804 -4.261 8.911 1.00 0.00 34 SER A C 13
ATOM 20620 O O . SER A 1 34 ? -0.340 -5.299 9.379 1.00 0.00 34 SER A O 13
ATOM 20628 N N . ARG A 1 35 ? -2.092 -4.121 8.605 1.00 0.00 35 ARG A N 13
ATOM 20629 C CA . ARG A 1 35 ? -3.027 -5.238 8.714 1.00 0.00 35 ARG A CA 13
ATOM 20630 C C . ARG A 1 35 ? -2.893 -6.152 7.507 1.00 0.00 35 ARG A C 13
ATOM 20631 O O . ARG A 1 35 ? -2.933 -7.375 7.622 1.00 0.00 35 ARG A O 13
ATOM 20652 N N . ALA A 1 36 ? -2.743 -5.527 6.348 1.00 0.00 36 ALA A N 13
ATOM 20653 C CA . ALA A 1 36 ? -2.706 -6.237 5.078 1.00 0.00 36 ALA A CA 13
ATOM 20654 C C . ALA A 1 36 ? -1.419 -7.049 4.924 1.00 0.00 36 ALA A C 13
ATOM 20655 O O . ALA A 1 36 ? -1.330 -7.931 4.071 1.00 0.00 36 ALA A O 13
ATOM 20662 N N . GLY A 1 37 ? -0.421 -6.738 5.740 1.00 0.00 37 GLY A N 13
ATOM 20663 C CA . GLY A 1 37 ? 0.798 -7.521 5.745 1.00 0.00 37 GLY A CA 13
ATOM 20664 C C . GLY A 1 37 ? 1.960 -6.803 5.095 1.00 0.00 37 GLY A C 13
ATOM 20665 O O . GLY A 1 37 ? 3.081 -7.312 5.080 1.00 0.00 37 GLY A O 13
ATOM 20669 N N . ILE A 1 38 ? 1.702 -5.617 4.564 1.00 0.00 38 ILE A N 13
ATOM 20670 C CA . ILE A 1 38 ? 2.746 -4.843 3.917 1.00 0.00 38 ILE A CA 13
ATOM 20671 C C . ILE A 1 38 ? 3.660 -4.207 4.959 1.00 0.00 38 ILE A C 13
ATOM 20672 O O . ILE A 1 38 ? 3.226 -3.374 5.757 1.00 0.00 38 ILE A O 13
ATOM 20688 N N . SER A 1 39 ? 4.918 -4.611 4.961 1.00 0.00 39 SER A N 13
ATOM 20689 C CA . SER A 1 39 ? 5.907 -3.986 5.820 1.00 0.00 39 SER A CA 13
ATOM 20690 C C . SER A 1 39 ? 6.588 -2.852 5.060 1.00 0.00 39 SER A C 13
ATOM 20691 O O . SER A 1 39 ? 6.464 -2.776 3.839 1.00 0.00 39 SER A O 13
ATOM 20699 N N . GLU A 1 40 ? 7.291 -1.983 5.778 1.00 0.00 40 GLU A N 13
ATOM 20700 C CA . GLU A 1 40 ? 7.915 -0.796 5.194 1.00 0.00 40 GLU A CA 13
ATOM 20701 C C . GLU A 1 40 ? 8.702 -1.132 3.929 1.00 0.00 40 GLU A C 13
ATOM 20702 O O . GLU A 1 40 ? 8.561 -0.460 2.907 1.00 0.00 40 GLU A O 13
ATOM 20714 N N . ALA A 1 41 ? 9.520 -2.180 3.997 1.00 0.00 41 ALA A N 13
ATOM 20715 C CA . ALA A 1 41 ? 10.295 -2.620 2.840 1.00 0.00 41 ALA A CA 13
ATOM 20716 C C . ALA A 1 41 ? 9.374 -2.992 1.681 1.00 0.00 41 ALA A C 13
ATOM 20717 O O . ALA A 1 41 ? 9.508 -2.473 0.581 1.00 0.00 41 ALA A O 13
ATOM 20724 N N . GLN A 1 42 ? 8.416 -3.866 1.955 1.00 0.00 42 GLN A N 13
ATOM 20725 C CA . GLN A 1 42 ? 7.460 -4.321 0.942 1.00 0.00 42 GLN A CA 13
ATOM 20726 C C . GLN A 1 42 ? 6.751 -3.122 0.309 1.00 0.00 42 GLN A C 13
ATOM 20727 O O . GLN A 1 42 ? 6.516 -3.076 -0.896 1.00 0.00 42 GLN A O 13
ATOM 20741 N N . LEU A 1 43 ? 6.443 -2.141 1.146 1.00 0.00 43 LEU A N 13
ATOM 20742 C CA . LEU A 1 43 ? 5.725 -0.945 0.729 1.00 0.00 43 LEU A CA 13
ATOM 20743 C C . LEU A 1 43 ? 6.605 -0.047 -0.132 1.00 0.00 43 LEU A C 13
ATOM 20744 O O . LEU A 1 43 ? 6.120 0.886 -0.776 1.00 0.00 43 LEU A O 13
ATOM 20760 N N . THR A 1 44 ? 7.895 -0.331 -0.139 1.00 0.00 44 THR A N 13
ATOM 20761 C CA . THR A 1 44 ? 8.839 0.452 -0.907 1.00 0.00 44 THR A CA 13
ATOM 20762 C C . THR A 1 44 ? 9.523 -0.406 -1.967 1.00 0.00 44 THR A C 13
ATOM 20763 O O . THR A 1 44 ? 10.600 -0.067 -2.464 1.00 0.00 44 THR A O 13
ATOM 20774 N N . ASP A 1 45 ? 8.892 -1.531 -2.295 1.00 0.00 45 ASP A N 13
ATOM 20775 C CA . ASP A 1 45 ? 9.348 -2.376 -3.393 1.00 0.00 45 ASP A CA 13
ATOM 20776 C C . ASP A 1 45 ? 8.670 -1.962 -4.693 1.00 0.00 45 ASP A C 13
ATOM 20777 O O . ASP A 1 45 ? 7.536 -1.472 -4.675 1.00 0.00 45 ASP A O 13
ATOM 20786 N N . ALA A 1 46 ? 9.365 -2.164 -5.808 1.00 0.00 46 ALA A N 13
ATOM 20787 C CA . ALA A 1 46 ? 8.937 -1.655 -7.112 1.00 0.00 46 ALA A CA 13
ATOM 20788 C C . ALA A 1 46 ? 7.514 -2.071 -7.479 1.00 0.00 46 ALA A C 13
ATOM 20789 O O . ALA A 1 46 ? 6.621 -1.227 -7.623 1.00 0.00 46 ALA A O 13
ATOM 20796 N N . GLU A 1 47 ? 7.308 -3.370 -7.624 1.00 0.00 47 GLU A N 13
ATOM 20797 C CA . GLU A 1 47 ? 6.031 -3.892 -8.082 1.00 0.00 47 GLU A CA 13
ATOM 20798 C C . GLU A 1 47 ? 4.992 -3.819 -6.973 1.00 0.00 47 GLU A C 13
ATOM 20799 O O . GLU A 1 47 ? 3.822 -3.519 -7.223 1.00 0.00 47 GLU A O 13
ATOM 20811 N N . THR A 1 48 ? 5.432 -4.063 -5.749 1.00 0.00 48 THR A N 13
ATOM 20812 C CA . THR A 1 48 ? 4.538 -4.111 -4.607 1.00 0.00 48 THR A CA 13
ATOM 20813 C C . THR A 1 48 ? 3.832 -2.782 -4.385 1.00 0.00 48 THR A C 13
ATOM 20814 O O . THR A 1 48 ? 2.605 -2.724 -4.390 1.00 0.00 48 THR A O 13
ATOM 20825 N N . SER A 1 49 ? 4.604 -1.719 -4.224 1.00 0.00 49 SER A N 13
ATOM 20826 C CA . SER A 1 49 ? 4.043 -0.408 -3.931 1.00 0.00 49 SER A CA 13
ATOM 20827 C C . SER A 1 49 ? 3.117 0.050 -5.048 1.00 0.00 49 SER A C 13
ATOM 20828 O O . SER A 1 49 ? 2.055 0.620 -4.799 1.00 0.00 49 SER A O 13
ATOM 20836 N N . LYS A 1 50 ? 3.531 -0.211 -6.280 1.00 0.00 50 LYS A N 13
ATOM 20837 C CA . LYS A 1 50 ? 2.760 0.173 -7.446 1.00 0.00 50 LYS A CA 13
ATOM 20838 C C . LYS A 1 50 ? 1.413 -0.539 -7.453 1.00 0.00 50 LYS A C 13
ATOM 20839 O O . LYS A 1 50 ? 0.381 0.068 -7.741 1.00 0.00 50 LYS A O 13
ATOM 20858 N N . LEU A 1 51 ? 1.422 -1.824 -7.119 1.00 0.00 51 LEU A N 13
ATOM 20859 C CA . LEU A 1 51 ? 0.195 -2.603 -7.073 1.00 0.00 51 LEU A CA 13
ATOM 20860 C C . LEU A 1 51 ? -0.635 -2.258 -5.843 1.00 0.00 51 LEU A C 13
ATOM 20861 O O . LEU A 1 51 ? -1.859 -2.341 -5.885 1.00 0.00 51 LEU A O 13
ATOM 20877 N N . ILE A 1 52 ? 0.020 -1.881 -4.747 1.00 0.00 52 ILE A N 13
ATOM 20878 C CA . ILE A 1 52 ? -0.699 -1.385 -3.583 1.00 0.00 52 ILE A CA 13
ATOM 20879 C C . ILE A 1 52 ? -1.455 -0.105 -3.920 1.00 0.00 52 ILE A C 13
ATOM 20880 O O . ILE A 1 52 ? -2.622 0.041 -3.569 1.00 0.00 52 ILE A O 13
ATOM 20896 N N . TYR A 1 53 ? -0.801 0.822 -4.611 1.00 0.00 53 TYR A N 13
ATOM 20897 C CA . TYR A 1 53 ? -1.476 2.043 -5.019 1.00 0.00 53 TYR A CA 13
ATOM 20898 C C . TYR A 1 53 ? -2.552 1.725 -6.053 1.00 0.00 53 TYR A C 13
ATOM 20899 O O . TYR A 1 53 ? -3.646 2.288 -6.021 1.00 0.00 53 TYR A O 13
ATOM 20917 N N . ASP A 1 54 ? -2.236 0.805 -6.958 1.00 0.00 54 ASP A N 13
ATOM 20918 C CA . ASP A 1 54 ? -3.203 0.320 -7.940 1.00 0.00 54 ASP A CA 13
ATOM 20919 C C . ASP A 1 54 ? -4.421 -0.258 -7.229 1.00 0.00 54 ASP A C 13
ATOM 20920 O O . ASP A 1 54 ? -5.557 -0.107 -7.678 1.00 0.00 54 ASP A O 13
ATOM 20929 N N . PHE A 1 55 ? -4.152 -0.912 -6.111 1.00 0.00 55 PHE A N 13
ATOM 20930 C CA . PHE A 1 55 ? -5.183 -1.428 -5.228 1.00 0.00 55 PHE A CA 13
ATOM 20931 C C . PHE A 1 55 ? -6.070 -0.297 -4.729 1.00 0.00 55 PHE A C 13
ATOM 20932 O O . PHE A 1 55 ? -7.289 -0.342 -4.872 1.00 0.00 55 PHE A O 13
ATOM 20949 N N . ILE A 1 56 ? -5.432 0.709 -4.149 1.00 0.00 56 ILE A N 13
ATOM 20950 C CA . ILE A 1 56 ? -6.121 1.866 -3.604 1.00 0.00 56 ILE A CA 13
ATOM 20951 C C . ILE A 1 56 ? -6.975 2.541 -4.675 1.00 0.00 56 ILE A C 13
ATOM 20952 O O . ILE A 1 56 ? -8.119 2.924 -4.426 1.00 0.00 56 ILE A O 13
ATOM 20968 N N . GLU A 1 57 ? -6.411 2.657 -5.867 1.00 0.00 57 GLU A N 13
ATOM 20969 C CA . GLU A 1 57 ? -7.139 3.150 -7.029 1.00 0.00 57 GLU A CA 13
ATOM 20970 C C . GLU A 1 57 ? -8.381 2.299 -7.295 1.00 0.00 57 GLU A C 13
ATOM 20971 O O . GLU A 1 57 ? -9.489 2.818 -7.414 1.00 0.00 57 GLU A O 13
ATOM 20983 N N . ASP A 1 58 ? -8.176 0.988 -7.363 1.00 0.00 58 ASP A N 13
ATOM 20984 C CA . ASP A 1 58 ? -9.247 0.033 -7.662 1.00 0.00 58 ASP A CA 13
ATOM 20985 C C . ASP A 1 58 ? -10.384 0.102 -6.641 1.00 0.00 58 ASP A C 13
ATOM 20986 O O . ASP A 1 58 ? -11.542 -0.141 -6.979 1.00 0.00 58 ASP A O 13
ATOM 20995 N N . GLN A 1 59 ? -10.052 0.440 -5.397 1.00 0.00 59 GLN A N 13
ATOM 20996 C CA . GLN A 1 59 ? -11.053 0.511 -4.331 1.00 0.00 59 GLN A CA 13
ATOM 20997 C C . GLN A 1 59 ? -11.962 1.726 -4.518 1.00 0.00 59 GLN A C 13
ATOM 20998 O O . GLN A 1 59 ? -13.033 1.819 -3.917 1.00 0.00 59 GLN A O 13
ATOM 21012 N N . GLY A 1 60 ? -11.538 2.652 -5.370 1.00 0.00 60 GLY A N 13
ATOM 21013 C CA . GLY A 1 60 ? -12.300 3.864 -5.585 1.00 0.00 60 GLY A CA 13
ATOM 21014 C C . GLY A 1 60 ? -11.515 5.109 -5.216 1.00 0.00 60 GLY A C 13
ATOM 21015 O O . GLY A 1 60 ? -12.068 6.207 -5.161 1.00 0.00 60 GLY A O 13
ATOM 21019 N N . GLY A 1 61 ? -10.228 4.933 -4.950 1.00 0.00 61 GLY A N 13
ATOM 21020 C CA . GLY A 1 61 ? -9.367 6.062 -4.665 1.00 0.00 61 GLY A CA 13
ATOM 21021 C C . GLY A 1 61 ? -8.848 6.057 -3.242 1.00 0.00 61 GLY A C 13
ATOM 21022 O O . GLY A 1 61 ? -9.150 5.150 -2.466 1.00 0.00 61 GLY A O 13
ATOM 21026 N N . LEU A 1 62 ? -8.081 7.088 -2.899 1.00 0.00 62 LEU A N 13
ATOM 21027 C CA . LEU A 1 62 ? -7.406 7.167 -1.606 1.00 0.00 62 LEU A CA 13
ATOM 21028 C C . LEU A 1 62 ? -8.397 7.154 -0.441 1.00 0.00 62 LEU A C 13
ATOM 21029 O O . LEU A 1 62 ? -8.141 6.536 0.593 1.00 0.00 62 LEU A O 13
ATOM 21045 N N . GLU A 1 63 ? -9.529 7.829 -0.614 1.00 0.00 63 GLU A N 13
ATOM 21046 C CA . GLU A 1 63 ? -10.527 7.928 0.446 1.00 0.00 63 GLU A CA 13
ATOM 21047 C C . GLU A 1 63 ? -11.153 6.575 0.760 1.00 0.00 63 GLU A C 13
ATOM 21048 O O . GLU A 1 63 ? -11.517 6.310 1.904 1.00 0.00 63 GLU A O 13
ATOM 21060 N N . ALA A 1 64 ? -11.272 5.725 -0.252 1.00 0.00 64 ALA A N 13
ATOM 21061 C CA . ALA A 1 64 ? -11.960 4.450 -0.106 1.00 0.00 64 ALA A CA 13
ATOM 21062 C C . ALA A 1 64 ? -11.286 3.568 0.937 1.00 0.00 64 ALA A C 13
ATOM 21063 O O . ALA A 1 64 ? -11.911 3.174 1.917 1.00 0.00 64 ALA A O 13
ATOM 21070 N N . VAL A 1 65 ? -9.996 3.314 0.749 1.00 0.00 65 VAL A N 13
ATOM 21071 C CA . VAL A 1 65 ? -9.264 2.366 1.588 1.00 0.00 65 VAL A CA 13
ATOM 21072 C C . VAL A 1 65 ? -9.277 2.808 3.046 1.00 0.00 65 VAL A C 13
ATOM 21073 O O . VAL A 1 65 ? -9.343 1.990 3.963 1.00 0.00 65 VAL A O 13
ATOM 21086 N N . ARG A 1 66 ? -9.242 4.114 3.244 1.00 0.00 66 ARG A N 13
ATOM 21087 C CA . ARG A 1 66 ? -9.256 4.693 4.577 1.00 0.00 66 ARG A CA 13
ATOM 21088 C C . ARG A 1 66 ? -10.589 4.428 5.276 1.00 0.00 66 ARG A C 13
ATOM 21089 O O . ARG A 1 66 ? -10.646 4.259 6.496 1.00 0.00 66 ARG A O 13
ATOM 21110 N N . GLN A 1 67 ? -11.656 4.376 4.494 1.00 0.00 67 GLN A N 13
ATOM 21111 C CA . GLN A 1 67 ? -12.999 4.255 5.038 1.00 0.00 67 GLN A CA 13
ATOM 21112 C C . GLN A 1 67 ? -13.466 2.806 5.108 1.00 0.00 67 GLN A C 13
ATOM 21113 O O . GLN A 1 67 ? -14.275 2.461 5.972 1.00 0.00 67 GLN A O 13
ATOM 21127 N N . GLU A 1 68 ? -12.953 1.952 4.219 1.00 0.00 68 GLU A N 13
ATOM 21128 C CA . GLU A 1 68 ? -13.399 0.556 4.162 1.00 0.00 68 GLU A CA 13
ATOM 21129 C C . GLU A 1 68 ? -13.081 -0.183 5.452 1.00 0.00 68 GLU A C 13
ATOM 21130 O O . GLU A 1 68 ? -13.656 -1.235 5.725 1.00 0.00 68 GLU A O 13
ATOM 21142 N N . MET A 1 69 ? -12.181 0.389 6.246 1.00 0.00 69 MET A N 13
ATOM 21143 C CA . MET A 1 69 ? -11.888 -0.124 7.584 1.00 0.00 69 MET A CA 13
ATOM 21144 C C . MET A 1 69 ? -13.171 -0.286 8.398 1.00 0.00 69 MET A C 13
ATOM 21145 O O . MET A 1 69 ? -13.321 -1.226 9.176 1.00 0.00 69 MET A O 13
ATOM 21159 N N . ARG A 1 70 ? -14.085 0.654 8.207 1.00 0.00 70 ARG A N 13
ATOM 21160 C CA . ARG A 1 70 ? -15.355 0.666 8.907 1.00 0.00 70 ARG A CA 13
ATOM 21161 C C . ARG A 1 70 ? -16.512 0.601 7.912 1.00 0.00 70 ARG A C 13
ATOM 21162 O O . ARG A 1 70 ? -17.666 0.859 8.255 1.00 0.00 70 ARG A O 13
ATOM 21183 N N . ARG A 1 71 ? -16.189 0.243 6.676 1.00 0.00 71 ARG A N 13
ATOM 21184 C CA . ARG A 1 71 ? -17.178 0.172 5.607 1.00 0.00 71 ARG A CA 13
ATOM 21185 C C . ARG A 1 71 ? -17.508 -1.274 5.291 1.00 0.00 71 ARG A C 13
ATOM 21186 O O . ARG A 1 71 ? -18.670 -1.672 5.331 1.00 0.00 71 ARG A O 13
ATOM 21207 N N . GLN A 1 72 ? -16.466 -2.046 5.003 1.00 0.00 72 GLN A N 13
ATOM 21208 C CA . GLN A 1 72 ? -16.601 -3.441 4.588 1.00 0.00 72 GLN A CA 13
ATOM 21209 C C . GLN A 1 72 ? -17.465 -3.527 3.332 1.00 0.00 72 GLN A C 13
ATOM 21210 O O . GLN A 1 72 ? -18.701 -3.688 3.454 1.00 0.00 72 GLN A O 13
ATOM 21225 N N . GLY B 2 1 ? -11.357 -16.682 1.656 1.00 0.00 73 GLY B N 13
ATOM 21226 C CA . GLY B 2 1 ? -11.195 -15.280 2.109 1.00 0.00 73 GLY B CA 13
ATOM 21227 C C . GLY B 2 1 ? -10.323 -15.173 3.340 1.00 0.00 73 GLY B C 13
ATOM 21228 O O . GLY B 2 1 ? -10.302 -16.082 4.174 1.00 0.00 73 GLY B O 13
ATOM 21234 N N . HIS B 2 2 ? -9.592 -14.073 3.449 1.00 0.00 74 HIS B N 13
ATOM 21235 C CA . HIS B 2 2 ? -8.782 -13.801 4.628 1.00 0.00 74 HIS B CA 13
ATOM 21236 C C . HIS B 2 2 ? -9.692 -13.297 5.735 1.00 0.00 74 HIS B C 13
ATOM 21237 O O . HIS B 2 2 ? -10.634 -12.552 5.472 1.00 0.00 74 HIS B O 13
ATOM 21252 N N . MET B 2 3 ? -9.426 -13.692 6.965 1.00 0.00 75 MET B N 13
ATOM 21253 C CA . MET B 2 3 ? -10.321 -13.353 8.061 1.00 0.00 75 MET B CA 13
ATOM 21254 C C . MET B 2 3 ? -10.021 -11.969 8.615 1.00 0.00 75 MET B C 13
ATOM 21255 O O . MET B 2 3 ? -9.613 -11.813 9.766 1.00 0.00 75 MET B O 13
ATOM 21269 N N . LEU B 2 4 ? -10.225 -10.966 7.776 1.00 0.00 76 LEU B N 13
ATOM 21270 C CA . LEU B 2 4 ? -10.081 -9.579 8.179 1.00 0.00 76 LEU B CA 13
ATOM 21271 C C . LEU B 2 4 ? -11.389 -8.847 7.945 1.00 0.00 76 LEU B C 13
ATOM 21272 O O . LEU B 2 4 ? -12.051 -9.061 6.933 1.00 0.00 76 LEU B O 13
ATOM 21288 N N . PRO B 2 5 ? -11.781 -7.978 8.876 1.00 0.00 77 PRO B N 13
ATOM 21289 C CA . PRO B 2 5 ? -13.072 -7.310 8.841 1.00 0.00 77 PRO B CA 13
ATOM 21290 C C . PRO B 2 5 ? -13.044 -5.974 8.106 1.00 0.00 77 PRO B C 13
ATOM 21291 O O . PRO B 2 5 ? -13.924 -5.136 8.299 1.00 0.00 77 PRO B O 13
ATOM 21302 N N . ASP B 2 6 ? -12.039 -5.777 7.263 1.00 0.00 78 ASP B N 13
ATOM 21303 C CA . ASP B 2 6 ? -11.902 -4.528 6.536 1.00 0.00 78 ASP B CA 13
ATOM 21304 C C . ASP B 2 6 ? -11.117 -4.724 5.243 1.00 0.00 78 ASP B C 13
ATOM 21305 O O . ASP B 2 6 ? -10.852 -5.855 4.834 1.00 0.00 78 ASP B O 13
ATOM 21314 N N . VAL B 2 7 ? -10.734 -3.618 4.626 1.00 0.00 79 VAL B N 13
ATOM 21315 C CA . VAL B 2 7 ? -10.080 -3.619 3.317 1.00 0.00 79 VAL B CA 13
ATOM 21316 C C . VAL B 2 7 ? -8.686 -4.277 3.345 1.00 0.00 79 VAL B C 13
ATOM 21317 O O . VAL B 2 7 ? -8.149 -4.658 2.305 1.00 0.00 79 VAL B O 13
ATOM 21330 N N . ALA B 2 8 ? -8.118 -4.447 4.532 1.00 0.00 80 ALA B N 13
ATOM 21331 C CA . ALA B 2 8 ? -6.800 -5.068 4.677 1.00 0.00 80 ALA B CA 13
ATOM 21332 C C . ALA B 2 8 ? -6.702 -6.416 3.955 1.00 0.00 80 ALA B C 13
ATOM 21333 O O . ALA B 2 8 ? -5.719 -6.692 3.257 1.00 0.00 80 ALA B O 13
ATOM 21340 N N . GLN B 2 9 ? -7.724 -7.250 4.119 1.00 0.00 81 GLN B N 13
ATOM 21341 C CA . GLN B 2 9 ? -7.743 -8.578 3.507 1.00 0.00 81 GLN B CA 13
ATOM 21342 C C . GLN B 2 9 ? -7.706 -8.466 1.993 1.00 0.00 81 GLN B C 13
ATOM 21343 O O . GLN B 2 9 ? -7.139 -9.314 1.299 1.00 0.00 81 GLN B O 13
ATOM 21357 N N . ARG B 2 10 ? -8.287 -7.387 1.503 1.00 0.00 82 ARG B N 13
ATOM 21358 C CA . ARG B 2 10 ? -8.456 -7.169 0.091 1.00 0.00 82 ARG B CA 13
ATOM 21359 C C . ARG B 2 10 ? -7.118 -6.872 -0.573 1.00 0.00 82 ARG B C 13
ATOM 21360 O O . ARG B 2 10 ? -6.961 -7.016 -1.786 1.00 0.00 82 ARG B O 13
ATOM 21381 N N . LEU B 2 11 ? -6.147 -6.479 0.241 1.00 0.00 83 LEU B N 13
ATOM 21382 C CA . LEU B 2 11 ? -4.841 -6.100 -0.266 1.00 0.00 83 LEU B CA 13
ATOM 21383 C C . LEU B 2 11 ? -3.976 -7.334 -0.421 1.00 0.00 83 LEU B C 13
ATOM 21384 O O . LEU B 2 11 ? -3.202 -7.444 -1.370 1.00 0.00 83 LEU B O 13
ATOM 21400 N N . MET B 2 12 ? -4.129 -8.272 0.512 1.00 0.00 84 MET B N 13
ATOM 21401 C CA . MET B 2 12 ? -3.379 -9.519 0.456 1.00 0.00 84 MET B CA 13
ATOM 21402 C C . MET B 2 12 ? -3.631 -10.213 -0.874 1.00 0.00 84 MET B C 13
ATOM 21403 O O . MET B 2 12 ? -2.711 -10.719 -1.513 1.00 0.00 84 MET B O 13
ATOM 21417 N N . GLN B 2 13 ? -4.891 -10.196 -1.289 1.00 0.00 85 GLN B N 13
ATOM 21418 C CA . GLN B 2 13 ? -5.300 -10.778 -2.560 1.00 0.00 85 GLN B CA 13
ATOM 21419 C C . GLN B 2 13 ? -4.635 -10.066 -3.726 1.00 0.00 85 GLN B C 13
ATOM 21420 O O . GLN B 2 13 ? -4.019 -10.698 -4.579 1.00 0.00 85 GLN B O 13
ATOM 21434 N N . HIS B 2 14 ? -4.743 -8.744 -3.728 1.00 0.00 86 HIS B N 13
ATOM 21435 C CA . HIS B 2 14 ? -4.311 -7.934 -4.863 1.00 0.00 86 HIS B CA 13
ATOM 21436 C C . HIS B 2 14 ? -2.811 -8.068 -5.114 1.00 0.00 86 HIS B C 13
ATOM 21437 O O . HIS B 2 14 ? -2.337 -7.869 -6.232 1.00 0.00 86 HIS B O 13
ATOM 21452 N N . LEU B 2 15 ? -2.066 -8.388 -4.070 1.00 0.00 87 LEU B N 13
ATOM 21453 C CA . LEU B 2 15 ? -0.638 -8.600 -4.199 1.00 0.00 87 LEU B CA 13
ATOM 21454 C C . LEU B 2 15 ? -0.341 -10.051 -4.573 1.00 0.00 87 LEU B C 13
ATOM 21455 O O . LEU B 2 15 ? 0.383 -10.323 -5.536 1.00 0.00 87 LEU B O 13
ATOM 21471 N N . ALA B 2 16 ? -0.936 -10.972 -3.823 1.00 0.00 88 ALA B N 13
ATOM 21472 C CA . ALA B 2 16 ? -0.693 -12.404 -3.999 1.00 0.00 88 ALA B CA 13
ATOM 21473 C C . ALA B 2 16 ? -1.073 -12.891 -5.395 1.00 0.00 88 ALA B C 13
ATOM 21474 O O . ALA B 2 16 ? -0.446 -13.807 -5.931 1.00 0.00 88 ALA B O 13
ATOM 21481 N N . GLU B 2 17 ? -2.086 -12.270 -5.983 1.00 0.00 89 GLU B N 13
ATOM 21482 C CA . GLU B 2 17 ? -2.621 -12.713 -7.266 1.00 0.00 89 GLU B CA 13
ATOM 21483 C C . GLU B 2 17 ? -1.665 -12.429 -8.428 1.00 0.00 89 GLU B C 13
ATOM 21484 O O . GLU B 2 17 ? -1.774 -13.051 -9.483 1.00 0.00 89 GLU B O 13
ATOM 21496 N N . HIS B 2 18 ? -0.731 -11.500 -8.244 1.00 0.00 90 HIS B N 13
ATOM 21497 C CA . HIS B 2 18 ? 0.118 -11.063 -9.352 1.00 0.00 90 HIS B CA 13
ATOM 21498 C C . HIS B 2 18 ? 1.508 -11.688 -9.299 1.00 0.00 90 HIS B C 13
ATOM 21499 O O . HIS B 2 18 ? 1.908 -12.409 -10.215 1.00 0.00 90 HIS B O 13
ATOM 21514 N N . GLY B 2 19 ? 2.235 -11.413 -8.229 1.00 0.00 91 GLY B N 13
ATOM 21515 C CA . GLY B 2 19 ? 3.617 -11.850 -8.129 1.00 0.00 91 GLY B CA 13
ATOM 21516 C C . GLY B 2 19 ? 4.461 -10.807 -7.434 1.00 0.00 91 GLY B C 13
ATOM 21517 O O . GLY B 2 19 ? 5.372 -10.228 -8.023 1.00 0.00 91 GLY B O 13
ATOM 21521 N N . ILE B 2 20 ? 4.145 -10.573 -6.175 1.00 0.00 92 ILE B N 13
ATOM 21522 C CA . ILE B 2 20 ? 4.719 -9.471 -5.420 1.00 0.00 92 ILE B CA 13
ATOM 21523 C C . ILE B 2 20 ? 5.998 -9.864 -4.684 1.00 0.00 92 ILE B C 13
ATOM 21524 O O . ILE B 2 20 ? 6.169 -11.013 -4.276 1.00 0.00 92 ILE B O 13
ATOM 21540 N N . GLN B 2 21 ? 6.902 -8.893 -4.545 1.00 0.00 93 GLN B N 13
ATOM 21541 C CA . GLN B 2 21 ? 8.121 -9.065 -3.767 1.00 0.00 93 GLN B CA 13
ATOM 21542 C C . GLN B 2 21 ? 7.886 -8.591 -2.336 1.00 0.00 93 GLN B C 13
ATOM 21543 O O . GLN B 2 21 ? 7.837 -7.389 -2.067 1.00 0.00 93 GLN B O 13
ATOM 21557 N N . PRO B 2 22 ? 7.702 -9.536 -1.408 1.00 0.00 94 PRO B N 13
ATOM 21558 C CA . PRO B 2 22 ? 7.437 -9.234 -0.002 1.00 0.00 94 PRO B CA 13
ATOM 21559 C C . PRO B 2 22 ? 8.675 -8.730 0.733 1.00 0.00 94 PRO B C 13
ATOM 21560 O O . PRO B 2 22 ? 9.799 -8.905 0.274 1.00 0.00 94 PRO B O 13
ATOM 21571 N N . ALA B 2 23 ? 8.453 -8.147 1.909 1.00 0.00 95 ALA B N 13
ATOM 21572 C CA . ALA B 2 23 ? 9.529 -7.575 2.720 1.00 0.00 95 ALA B CA 13
ATOM 21573 C C . ALA B 2 23 ? 10.367 -8.661 3.382 1.00 0.00 95 ALA B C 13
ATOM 21574 O O . ALA B 2 23 ? 11.209 -8.379 4.235 1.00 0.00 95 ALA B O 13
ATOM 21581 N N . ARG B 2 24 ? 10.123 -9.901 2.993 1.00 0.00 96 ARG B N 13
ATOM 21582 C CA . ARG B 2 24 ? 10.849 -11.038 3.535 1.00 0.00 96 ARG B CA 13
ATOM 21583 C C . ARG B 2 24 ? 11.470 -11.853 2.407 1.00 0.00 96 ARG B C 13
ATOM 21584 O O . ARG B 2 24 ? 10.877 -12.825 1.936 1.00 0.00 96 ARG B O 13
ATOM 21605 N N . ASN B 2 25 ? 12.650 -11.433 1.966 1.00 0.00 97 ASN B N 13
ATOM 21606 C CA . ASN B 2 25 ? 13.388 -12.133 0.915 1.00 0.00 97 ASN B CA 13
ATOM 21607 C C . ASN B 2 25 ? 14.769 -11.503 0.762 1.00 0.00 97 ASN B C 13
ATOM 21608 O O . ASN B 2 25 ? 15.761 -12.194 0.543 1.00 0.00 97 ASN B O 13
ATOM 21619 N N . MET B 2 26 ? 14.817 -10.183 0.905 1.00 0.00 98 MET B N 13
ATOM 21620 C CA . MET B 2 26 ? 16.068 -9.437 0.887 1.00 0.00 98 MET B CA 13
ATOM 21621 C C . MET B 2 26 ? 16.092 -8.452 2.047 1.00 0.00 98 MET B C 13
ATOM 21622 O O . MET B 2 26 ? 15.104 -7.760 2.302 1.00 0.00 98 MET B O 13
ATOM 21636 N N . ALA B 2 27 ? 17.199 -8.408 2.764 1.00 0.00 99 ALA B N 13
ATOM 21637 C CA . ALA B 2 27 ? 17.348 -7.475 3.865 1.00 0.00 99 ALA B CA 13
ATOM 21638 C C . ALA B 2 27 ? 17.900 -6.157 3.348 1.00 0.00 99 ALA B C 13
ATOM 21639 O O . ALA B 2 27 ? 19.045 -6.103 2.891 1.00 0.00 99 ALA B O 13
ATOM 21646 N N . GLU B 2 28 ? 17.065 -5.114 3.400 1.00 0.00 100 GLU B N 13
ATOM 21647 C CA . GLU B 2 28 ? 17.403 -3.799 2.854 1.00 0.00 100 GLU B CA 13
ATOM 21648 C C . GLU B 2 28 ? 17.441 -3.858 1.324 1.00 0.00 100 GLU B C 13
ATOM 21649 O O . GLU B 2 28 ? 17.944 -4.818 0.737 1.00 0.00 100 GLU B O 13
ATOM 21661 N N . HIS B 2 29 ? 16.885 -2.845 0.672 1.00 0.00 101 HIS B N 13
ATOM 21662 C CA . HIS B 2 29 ? 16.803 -2.848 -0.782 1.00 0.00 101 HIS B CA 13
ATOM 21663 C C . HIS B 2 29 ? 18.142 -2.472 -1.402 1.00 0.00 101 HIS B C 13
ATOM 21664 O O . HIS B 2 29 ? 18.389 -1.316 -1.748 1.00 0.00 101 HIS B O 13
ATOM 21679 N N . ILE B 2 30 ? 19.010 -3.467 -1.506 1.00 0.00 102 ILE B N 13
ATOM 21680 C CA . ILE B 2 30 ? 20.298 -3.306 -2.155 1.00 0.00 102 ILE B CA 13
ATOM 21681 C C . ILE B 2 30 ? 20.124 -3.375 -3.665 1.00 0.00 102 ILE B C 13
ATOM 21682 O O . ILE B 2 30 ? 19.564 -4.341 -4.183 1.00 0.00 102 ILE B O 13
ATOM 21698 N N . PRO B 2 31 ? 20.572 -2.334 -4.385 1.00 0.00 103 PRO B N 13
ATOM 21699 C CA . PRO B 2 31 ? 20.484 -2.289 -5.846 1.00 0.00 103 PRO B CA 13
ATOM 21700 C C . PRO B 2 31 ? 21.273 -3.420 -6.503 1.00 0.00 103 PRO B C 13
ATOM 21701 O O . PRO B 2 31 ? 22.491 -3.530 -6.321 1.00 0.00 103 PRO B O 13
ATOM 21712 N N . PRO B 2 32 ? 20.580 -4.286 -7.263 1.00 0.00 104 PRO B N 13
ATOM 21713 C CA . PRO B 2 32 ? 21.198 -5.426 -7.945 1.00 0.00 104 PRO B CA 13
ATOM 21714 C C . PRO B 2 32 ? 22.198 -4.988 -9.006 1.00 0.00 104 PRO B C 13
ATOM 21715 O O . PRO B 2 32 ? 21.878 -4.181 -9.886 1.00 0.00 104 PRO B O 13
ATOM 21726 N N . ALA B 2 33 ? 23.409 -5.504 -8.913 1.00 0.00 105 ALA B N 13
ATOM 21727 C CA . ALA B 2 33 ? 24.440 -5.197 -9.885 1.00 0.00 105 ALA B CA 13
ATOM 21728 C C . ALA B 2 33 ? 24.235 -6.027 -11.145 1.00 0.00 105 ALA B C 13
ATOM 21729 O O . ALA B 2 33 ? 24.022 -7.238 -11.067 1.00 0.00 105 ALA B O 13
ATOM 21736 N N . PRO B 2 34 ? 24.269 -5.383 -12.320 1.00 0.00 106 PRO B N 13
ATOM 21737 C CA . PRO B 2 34 ? 24.117 -6.063 -13.604 1.00 0.00 106 PRO B CA 13
ATOM 21738 C C . PRO B 2 34 ? 25.376 -6.841 -13.977 1.00 0.00 106 PRO B C 13
ATOM 21739 O O . PRO B 2 34 ? 26.047 -6.534 -14.963 1.00 0.00 106 PRO B O 13
ATOM 21750 N N . ASN B 2 35 ? 25.690 -7.853 -13.179 1.00 0.00 107 ASN B N 13
ATOM 21751 C CA . ASN B 2 35 ? 26.896 -8.645 -13.380 1.00 0.00 107 ASN B CA 13
ATOM 21752 C C . ASN B 2 35 ? 26.665 -9.736 -14.420 1.00 0.00 107 ASN B C 13
ATOM 21753 O O . ASN B 2 35 ? 26.895 -10.919 -14.163 1.00 0.00 107 ASN B O 13
ATOM 21764 N N . TRP B 2 36 ? 26.203 -9.332 -15.590 1.00 0.00 108 TRP B N 13
ATOM 21765 C CA . TRP B 2 36 ? 26.002 -10.250 -16.694 1.00 0.00 108 TRP B CA 13
ATOM 21766 C C . TRP B 2 36 ? 26.355 -9.567 -18.007 1.00 0.00 108 TRP B C 13
ATOM 21767 O O . TRP B 2 36 ? 27.153 -10.138 -18.776 1.00 0.00 108 TRP B O 13
ATOM 21789 N N . GLY A 1 1 ? -16.718 21.387 0.098 1.00 0.00 1 GLY A N 14
ATOM 21790 C CA . GLY A 1 1 ? -15.456 21.118 0.827 1.00 0.00 1 GLY A CA 14
ATOM 21791 C C . GLY A 1 1 ? -14.243 21.500 0.012 1.00 0.00 1 GLY A C 14
ATOM 21792 O O . GLY A 1 1 ? -14.131 21.125 -1.153 1.00 0.00 1 GLY A O 14
ATOM 21798 N N . HIS A 1 2 ? -13.328 22.248 0.615 1.00 0.00 2 HIS A N 14
ATOM 21799 C CA . HIS A 1 2 ? -12.117 22.677 -0.078 1.00 0.00 2 HIS A CA 14
ATOM 21800 C C . HIS A 1 2 ? -11.056 21.581 -0.051 1.00 0.00 2 HIS A C 14
ATOM 21801 O O . HIS A 1 2 ? -9.972 21.778 0.496 1.00 0.00 2 HIS A O 14
ATOM 21816 N N . MET A 1 3 ? -11.386 20.431 -0.643 1.00 0.00 3 MET A N 14
ATOM 21817 C CA . MET A 1 3 ? -10.473 19.289 -0.706 1.00 0.00 3 MET A CA 14
ATOM 21818 C C . MET A 1 3 ? -9.994 18.906 0.693 1.00 0.00 3 MET A C 14
ATOM 21819 O O . MET A 1 3 ? -8.803 18.975 1.004 1.00 0.00 3 MET A O 14
ATOM 21833 N N . SER A 1 4 ? -10.938 18.528 1.537 1.00 0.00 4 SER A N 14
ATOM 21834 C CA . SER A 1 4 ? -10.636 18.114 2.895 1.00 0.00 4 SER A CA 14
ATOM 21835 C C . SER A 1 4 ? -10.039 16.707 2.913 1.00 0.00 4 SER A C 14
ATOM 21836 O O . SER A 1 4 ? -10.760 15.708 2.940 1.00 0.00 4 SER A O 14
ATOM 21844 N N . GLY A 1 5 ? -8.717 16.640 2.879 1.00 0.00 5 GLY A N 14
ATOM 21845 C CA . GLY A 1 5 ? -8.034 15.368 2.817 1.00 0.00 5 GLY A CA 14
ATOM 21846 C C . GLY A 1 5 ? -7.294 15.204 1.509 1.00 0.00 5 GLY A C 14
ATOM 21847 O O . GLY A 1 5 ? -7.537 15.955 0.562 1.00 0.00 5 GLY A O 14
ATOM 21851 N N . PHE A 1 6 ? -6.398 14.228 1.448 1.00 0.00 6 PHE A N 14
ATOM 21852 C CA . PHE A 1 6 ? -5.612 13.988 0.241 1.00 0.00 6 PHE A CA 14
ATOM 21853 C C . PHE A 1 6 ? -6.470 13.394 -0.873 1.00 0.00 6 PHE A C 14
ATOM 21854 O O . PHE A 1 6 ? -6.011 13.271 -2.007 1.00 0.00 6 PHE A O 14
ATOM 21871 N N . LYS A 1 7 ? -7.701 13.010 -0.513 1.00 0.00 7 LYS A N 14
ATOM 21872 C CA . LYS A 1 7 ? -8.763 12.648 -1.460 1.00 0.00 7 LYS A CA 14
ATOM 21873 C C . LYS A 1 7 ? -8.279 11.708 -2.569 1.00 0.00 7 LYS A C 14
ATOM 21874 O O . LYS A 1 7 ? -8.309 10.487 -2.421 1.00 0.00 7 LYS A O 14
ATOM 21893 N N . HIS A 1 8 ? -7.844 12.289 -3.676 1.00 0.00 8 HIS A N 14
ATOM 21894 C CA . HIS A 1 8 ? -7.289 11.541 -4.783 1.00 0.00 8 HIS A CA 14
ATOM 21895 C C . HIS A 1 8 ? -6.360 12.444 -5.594 1.00 0.00 8 HIS A C 14
ATOM 21896 O O . HIS A 1 8 ? -6.587 12.687 -6.780 1.00 0.00 8 HIS A O 14
ATOM 21911 N N . VAL A 1 9 ? -5.313 12.953 -4.948 1.00 0.00 9 VAL A N 14
ATOM 21912 C CA . VAL A 1 9 ? -4.354 13.817 -5.626 1.00 0.00 9 VAL A CA 14
ATOM 21913 C C . VAL A 1 9 ? -3.419 12.958 -6.469 1.00 0.00 9 VAL A C 14
ATOM 21914 O O . VAL A 1 9 ? -2.717 13.445 -7.358 1.00 0.00 9 VAL A O 14
ATOM 21927 N N . SER A 1 10 ? -3.430 11.662 -6.157 1.00 0.00 10 SER A N 14
ATOM 21928 C CA . SER A 1 10 ? -2.673 10.657 -6.889 1.00 0.00 10 SER A CA 14
ATOM 21929 C C . SER A 1 10 ? -1.174 10.864 -6.711 1.00 0.00 10 SER A C 14
ATOM 21930 O O . SER A 1 10 ? -0.362 10.379 -7.499 1.00 0.00 10 SER A O 14
ATOM 21938 N N . HIS A 1 11 ? -0.816 11.596 -5.667 1.00 0.00 11 HIS A N 14
ATOM 21939 C CA . HIS A 1 11 ? 0.579 11.758 -5.298 1.00 0.00 11 HIS A CA 14
ATOM 21940 C C . HIS A 1 11 ? 0.893 10.815 -4.156 1.00 0.00 11 HIS A C 14
ATOM 21941 O O . HIS A 1 11 ? 1.848 10.047 -4.217 1.00 0.00 11 HIS A O 14
ATOM 21956 N N . VAL A 1 12 ? 0.041 10.878 -3.122 1.00 0.00 12 VAL A N 14
ATOM 21957 C CA . VAL A 1 12 ? 0.001 9.884 -2.038 1.00 0.00 12 VAL A CA 14
ATOM 21958 C C . VAL A 1 12 ? 1.338 9.741 -1.284 1.00 0.00 12 VAL A C 14
ATOM 21959 O O . VAL A 1 12 ? 1.468 8.899 -0.393 1.00 0.00 12 VAL A O 14
ATOM 21972 N N . GLY A 1 13 ? 2.314 10.585 -1.607 1.00 0.00 13 GLY A N 14
ATOM 21973 C CA . GLY A 1 13 ? 3.654 10.401 -1.075 1.00 0.00 13 GLY A CA 14
ATOM 21974 C C . GLY A 1 13 ? 4.289 9.138 -1.626 1.00 0.00 13 GLY A C 14
ATOM 21975 O O . GLY A 1 13 ? 5.133 8.508 -0.981 1.00 0.00 13 GLY A O 14
ATOM 21979 N N . TRP A 1 14 ? 3.876 8.774 -2.831 1.00 0.00 14 TRP A N 14
ATOM 21980 C CA . TRP A 1 14 ? 4.261 7.514 -3.440 1.00 0.00 14 TRP A CA 14
ATOM 21981 C C . TRP A 1 14 ? 5.091 7.740 -4.701 1.00 0.00 14 TRP A C 14
ATOM 21982 O O . TRP A 1 14 ? 4.846 8.683 -5.457 1.00 0.00 14 TRP A O 14
ATOM 22003 N N . ASP A 1 15 ? 6.088 6.891 -4.901 1.00 0.00 15 ASP A N 14
ATOM 22004 C CA . ASP A 1 15 ? 6.889 6.905 -6.116 1.00 0.00 15 ASP A CA 14
ATOM 22005 C C . ASP A 1 15 ? 6.816 5.537 -6.778 1.00 0.00 15 ASP A C 14
ATOM 22006 O O . ASP A 1 15 ? 6.949 4.514 -6.113 1.00 0.00 15 ASP A O 14
ATOM 22015 N N . PRO A 1 16 ? 6.581 5.515 -8.103 1.00 0.00 16 PRO A N 14
ATOM 22016 C CA . PRO A 1 16 ? 6.388 4.280 -8.875 1.00 0.00 16 PRO A CA 14
ATOM 22017 C C . PRO A 1 16 ? 7.489 3.236 -8.685 1.00 0.00 16 PRO A C 14
ATOM 22018 O O . PRO A 1 16 ? 7.238 2.046 -8.858 1.00 0.00 16 PRO A O 14
ATOM 22029 N N . GLN A 1 17 ? 8.702 3.671 -8.359 1.00 0.00 17 GLN A N 14
ATOM 22030 C CA . GLN A 1 17 ? 9.797 2.733 -8.146 1.00 0.00 17 GLN A CA 14
ATOM 22031 C C . GLN A 1 17 ? 10.116 2.566 -6.662 1.00 0.00 17 GLN A C 14
ATOM 22032 O O . GLN A 1 17 ? 10.162 1.447 -6.153 1.00 0.00 17 GLN A O 14
ATOM 22046 N N . ASN A 1 18 ? 10.339 3.683 -5.975 1.00 0.00 18 ASN A N 14
ATOM 22047 C CA . ASN A 1 18 ? 10.784 3.648 -4.580 1.00 0.00 18 ASN A CA 14
ATOM 22048 C C . ASN A 1 18 ? 9.648 3.268 -3.637 1.00 0.00 18 ASN A C 14
ATOM 22049 O O . ASN A 1 18 ? 9.883 2.885 -2.492 1.00 0.00 18 ASN A O 14
ATOM 22060 N N . GLY A 1 19 ? 8.424 3.388 -4.115 1.00 0.00 19 GLY A N 14
ATOM 22061 C CA . GLY A 1 19 ? 7.284 2.985 -3.331 1.00 0.00 19 GLY A CA 14
ATOM 22062 C C . GLY A 1 19 ? 6.740 4.098 -2.467 1.00 0.00 19 GLY A C 14
ATOM 22063 O O . GLY A 1 19 ? 6.940 5.282 -2.754 1.00 0.00 19 GLY A O 14
ATOM 22067 N N . PHE A 1 20 ? 6.042 3.716 -1.412 1.00 0.00 20 PHE A N 14
ATOM 22068 C CA . PHE A 1 20 ? 5.466 4.674 -0.479 1.00 0.00 20 PHE A CA 14
ATOM 22069 C C . PHE A 1 20 ? 6.543 5.187 0.459 1.00 0.00 20 PHE A C 14
ATOM 22070 O O . PHE A 1 20 ? 7.402 4.421 0.903 1.00 0.00 20 PHE A O 14
ATOM 22087 N N . ASP A 1 21 ? 6.512 6.476 0.749 1.00 0.00 21 ASP A N 14
ATOM 22088 C CA . ASP A 1 21 ? 7.448 7.046 1.702 1.00 0.00 21 ASP A CA 14
ATOM 22089 C C . ASP A 1 21 ? 7.042 6.639 3.109 1.00 0.00 21 ASP A C 14
ATOM 22090 O O . ASP A 1 21 ? 6.069 7.153 3.659 1.00 0.00 21 ASP A O 14
ATOM 22099 N N . VAL A 1 22 ? 7.790 5.709 3.681 1.00 0.00 22 VAL A N 14
ATOM 22100 C CA . VAL A 1 22 ? 7.435 5.113 4.961 1.00 0.00 22 VAL A CA 14
ATOM 22101 C C . VAL A 1 22 ? 7.695 6.053 6.135 1.00 0.00 22 VAL A C 14
ATOM 22102 O O . VAL A 1 22 ? 7.381 5.728 7.283 1.00 0.00 22 VAL A O 14
ATOM 22115 N N . ASN A 1 23 ? 8.253 7.218 5.851 1.00 0.00 23 ASN A N 14
ATOM 22116 C CA . ASN A 1 23 ? 8.450 8.232 6.878 1.00 0.00 23 ASN A CA 14
ATOM 22117 C C . ASN A 1 23 ? 7.234 9.154 6.941 1.00 0.00 23 ASN A C 14
ATOM 22118 O O . ASN A 1 23 ? 6.858 9.635 8.012 1.00 0.00 23 ASN A O 14
ATOM 22129 N N . ASN A 1 24 ? 6.609 9.377 5.793 1.00 0.00 24 ASN A N 14
ATOM 22130 C CA . ASN A 1 24 ? 5.426 10.230 5.718 1.00 0.00 24 ASN A CA 14
ATOM 22131 C C . ASN A 1 24 ? 4.184 9.427 5.357 1.00 0.00 24 ASN A C 14
ATOM 22132 O O . ASN A 1 24 ? 3.289 9.922 4.671 1.00 0.00 24 ASN A O 14
ATOM 22143 N N . LEU A 1 25 ? 4.136 8.185 5.817 1.00 0.00 25 LEU A N 14
ATOM 22144 C CA . LEU A 1 25 ? 2.960 7.350 5.627 1.00 0.00 25 LEU A CA 14
ATOM 22145 C C . LEU A 1 25 ? 1.798 7.863 6.464 1.00 0.00 25 LEU A C 14
ATOM 22146 O O . LEU A 1 25 ? 1.915 8.005 7.682 1.00 0.00 25 LEU A O 14
ATOM 22162 N N . ASP A 1 26 ? 0.685 8.155 5.801 1.00 0.00 26 ASP A N 14
ATOM 22163 C CA . ASP A 1 26 ? -0.522 8.603 6.482 1.00 0.00 26 ASP A CA 14
ATOM 22164 C C . ASP A 1 26 ? -1.059 7.519 7.407 1.00 0.00 26 ASP A C 14
ATOM 22165 O O . ASP A 1 26 ? -1.013 6.336 7.068 1.00 0.00 26 ASP A O 14
ATOM 22174 N N . PRO A 1 27 ? -1.545 7.919 8.598 1.00 0.00 27 PRO A N 14
ATOM 22175 C CA . PRO A 1 27 ? -2.010 7.004 9.650 1.00 0.00 27 PRO A CA 14
ATOM 22176 C C . PRO A 1 27 ? -2.821 5.819 9.129 1.00 0.00 27 PRO A C 14
ATOM 22177 O O . PRO A 1 27 ? -2.491 4.664 9.411 1.00 0.00 27 PRO A O 14
ATOM 22188 N N . ASP A 1 28 ? -3.860 6.106 8.356 1.00 0.00 28 ASP A N 14
ATOM 22189 C CA . ASP A 1 28 ? -4.758 5.070 7.853 1.00 0.00 28 ASP A CA 14
ATOM 22190 C C . ASP A 1 28 ? -4.036 4.100 6.925 1.00 0.00 28 ASP A C 14
ATOM 22191 O O . ASP A 1 28 ? -4.144 2.885 7.092 1.00 0.00 28 ASP A O 14
ATOM 22200 N N . LEU A 1 29 ? -3.302 4.629 5.953 1.00 0.00 29 LEU A N 14
ATOM 22201 C CA . LEU A 1 29 ? -2.492 3.799 5.068 1.00 0.00 29 LEU A CA 14
ATOM 22202 C C . LEU A 1 29 ? -1.523 2.943 5.875 1.00 0.00 29 LEU A C 14
ATOM 22203 O O . LEU A 1 29 ? -1.405 1.736 5.655 1.00 0.00 29 LEU A O 14
ATOM 22219 N N . ARG A 1 30 ? -0.852 3.582 6.826 1.00 0.00 30 ARG A N 14
ATOM 22220 C CA . ARG A 1 30 ? 0.146 2.921 7.655 1.00 0.00 30 ARG A CA 14
ATOM 22221 C C . ARG A 1 30 ? -0.500 1.797 8.465 1.00 0.00 30 ARG A C 14
ATOM 22222 O O . ARG A 1 30 ? 0.108 0.753 8.702 1.00 0.00 30 ARG A O 14
ATOM 22243 N N . SER A 1 31 ? -1.743 2.021 8.872 1.00 0.00 31 SER A N 14
ATOM 22244 C CA . SER A 1 31 ? -2.522 1.014 9.574 1.00 0.00 31 SER A CA 14
ATOM 22245 C C . SER A 1 31 ? -2.844 -0.143 8.630 1.00 0.00 31 SER A C 14
ATOM 22246 O O . SER A 1 31 ? -2.574 -1.307 8.930 1.00 0.00 31 SER A O 14
ATOM 22254 N N . LEU A 1 32 ? -3.389 0.213 7.473 1.00 0.00 32 LEU A N 14
ATOM 22255 C CA . LEU A 1 32 ? -3.856 -0.752 6.490 1.00 0.00 32 LEU A CA 14
ATOM 22256 C C . LEU A 1 32 ? -2.762 -1.706 6.044 1.00 0.00 32 LEU A C 14
ATOM 22257 O O . LEU A 1 32 ? -2.899 -2.923 6.155 1.00 0.00 32 LEU A O 14
ATOM 22273 N N . PHE A 1 33 ? -1.683 -1.138 5.531 1.00 0.00 33 PHE A N 14
ATOM 22274 C CA . PHE A 1 33 ? -0.639 -1.915 4.879 1.00 0.00 33 PHE A CA 14
ATOM 22275 C C . PHE A 1 33 ? -0.045 -2.937 5.836 1.00 0.00 33 PHE A C 14
ATOM 22276 O O . PHE A 1 33 ? 0.225 -4.077 5.459 1.00 0.00 33 PHE A O 14
ATOM 22293 N N . SER A 1 34 ? 0.106 -2.532 7.085 1.00 0.00 34 SER A N 14
ATOM 22294 C CA . SER A 1 34 ? 0.636 -3.405 8.112 1.00 0.00 34 SER A CA 14
ATOM 22295 C C . SER A 1 34 ? -0.322 -4.568 8.386 1.00 0.00 34 SER A C 14
ATOM 22296 O O . SER A 1 34 ? 0.109 -5.696 8.625 1.00 0.00 34 SER A O 14
ATOM 22304 N N . ARG A 1 35 ? -1.629 -4.292 8.329 1.00 0.00 35 ARG A N 14
ATOM 22305 C CA . ARG A 1 35 ? -2.638 -5.336 8.493 1.00 0.00 35 ARG A CA 14
ATOM 22306 C C . ARG A 1 35 ? -2.601 -6.295 7.316 1.00 0.00 35 ARG A C 14
ATOM 22307 O O . ARG A 1 35 ? -2.753 -7.507 7.471 1.00 0.00 35 ARG A O 14
ATOM 22328 N N . ALA A 1 36 ? -2.403 -5.720 6.136 1.00 0.00 36 ALA A N 14
ATOM 22329 C CA . ALA A 1 36 ? -2.455 -6.453 4.879 1.00 0.00 36 ALA A CA 14
ATOM 22330 C C . ALA A 1 36 ? -1.254 -7.388 4.717 1.00 0.00 36 ALA A C 14
ATOM 22331 O O . ALA A 1 36 ? -1.228 -8.231 3.820 1.00 0.00 36 ALA A O 14
ATOM 22338 N N . GLY A 1 37 ? -0.264 -7.229 5.585 1.00 0.00 37 GLY A N 14
ATOM 22339 C CA . GLY A 1 37 ? 0.912 -8.078 5.534 1.00 0.00 37 GLY A CA 14
ATOM 22340 C C . GLY A 1 37 ? 2.062 -7.402 4.822 1.00 0.00 37 GLY A C 14
ATOM 22341 O O . GLY A 1 37 ? 3.154 -7.961 4.696 1.00 0.00 37 GLY A O 14
ATOM 22345 N N . ILE A 1 38 ? 1.809 -6.196 4.347 1.00 0.00 38 ILE A N 14
ATOM 22346 C CA . ILE A 1 38 ? 2.814 -5.416 3.661 1.00 0.00 38 ILE A CA 14
ATOM 22347 C C . ILE A 1 38 ? 3.746 -4.755 4.665 1.00 0.00 38 ILE A C 14
ATOM 22348 O O . ILE A 1 38 ? 3.378 -3.784 5.328 1.00 0.00 38 ILE A O 14
ATOM 22364 N N . SER A 1 39 ? 4.945 -5.296 4.781 1.00 0.00 39 SER A N 14
ATOM 22365 C CA . SER A 1 39 ? 5.965 -4.709 5.633 1.00 0.00 39 SER A CA 14
ATOM 22366 C C . SER A 1 39 ? 6.425 -3.368 5.056 1.00 0.00 39 SER A C 14
ATOM 22367 O O . SER A 1 39 ? 6.235 -3.115 3.864 1.00 0.00 39 SER A O 14
ATOM 22375 N N . GLU A 1 40 ? 7.019 -2.511 5.882 1.00 0.00 40 GLU A N 14
ATOM 22376 C CA . GLU A 1 40 ? 7.523 -1.220 5.411 1.00 0.00 40 GLU A CA 14
ATOM 22377 C C . GLU A 1 40 ? 8.455 -1.398 4.215 1.00 0.00 40 GLU A C 14
ATOM 22378 O O . GLU A 1 40 ? 8.413 -0.624 3.261 1.00 0.00 40 GLU A O 14
ATOM 22390 N N . ALA A 1 41 ? 9.268 -2.446 4.253 1.00 0.00 41 ALA A N 14
ATOM 22391 C CA . ALA A 1 41 ? 10.157 -2.750 3.143 1.00 0.00 41 ALA A CA 14
ATOM 22392 C C . ALA A 1 41 ? 9.355 -3.080 1.886 1.00 0.00 41 ALA A C 14
ATOM 22393 O O . ALA A 1 41 ? 9.681 -2.633 0.791 1.00 0.00 41 ALA A O 14
ATOM 22400 N N . GLN A 1 42 ? 8.281 -3.835 2.067 1.00 0.00 42 GLN A N 14
ATOM 22401 C CA . GLN A 1 42 ? 7.430 -4.257 0.959 1.00 0.00 42 GLN A CA 14
ATOM 22402 C C . GLN A 1 42 ? 6.736 -3.054 0.325 1.00 0.00 42 GLN A C 14
ATOM 22403 O O . GLN A 1 42 ? 6.425 -3.057 -0.865 1.00 0.00 42 GLN A O 14
ATOM 22417 N N . LEU A 1 43 ? 6.510 -2.015 1.125 1.00 0.00 43 LEU A N 14
ATOM 22418 C CA . LEU A 1 43 ? 5.915 -0.777 0.630 1.00 0.00 43 LEU A CA 14
ATOM 22419 C C . LEU A 1 43 ? 6.893 -0.022 -0.259 1.00 0.00 43 LEU A C 14
ATOM 22420 O O . LEU A 1 43 ? 6.496 0.862 -1.022 1.00 0.00 43 LEU A O 14
ATOM 22436 N N . THR A 1 44 ? 8.168 -0.370 -0.150 1.00 0.00 44 THR A N 14
ATOM 22437 C CA . THR A 1 44 ? 9.203 0.249 -0.960 1.00 0.00 44 THR A CA 14
ATOM 22438 C C . THR A 1 44 ? 9.718 -0.728 -2.024 1.00 0.00 44 THR A C 14
ATOM 22439 O O . THR A 1 44 ? 10.756 -0.502 -2.646 1.00 0.00 44 THR A O 14
ATOM 22450 N N . ASP A 1 45 ? 8.995 -1.831 -2.207 1.00 0.00 45 ASP A N 14
ATOM 22451 C CA . ASP A 1 45 ? 9.280 -2.768 -3.293 1.00 0.00 45 ASP A CA 14
ATOM 22452 C C . ASP A 1 45 ? 8.495 -2.373 -4.539 1.00 0.00 45 ASP A C 14
ATOM 22453 O O . ASP A 1 45 ? 7.305 -2.071 -4.451 1.00 0.00 45 ASP A O 14
ATOM 22462 N N . ALA A 1 46 ? 9.163 -2.389 -5.687 1.00 0.00 46 ALA A N 14
ATOM 22463 C CA . ALA A 1 46 ? 8.623 -1.828 -6.928 1.00 0.00 46 ALA A CA 14
ATOM 22464 C C . ALA A 1 46 ? 7.242 -2.378 -7.291 1.00 0.00 46 ALA A C 14
ATOM 22465 O O . ALA A 1 46 ? 6.239 -1.658 -7.217 1.00 0.00 46 ALA A O 14
ATOM 22472 N N . GLU A 1 47 ? 7.191 -3.653 -7.671 1.00 0.00 47 GLU A N 14
ATOM 22473 C CA . GLU A 1 47 ? 5.956 -4.255 -8.170 1.00 0.00 47 GLU A CA 14
ATOM 22474 C C . GLU A 1 47 ? 4.881 -4.254 -7.094 1.00 0.00 47 GLU A C 14
ATOM 22475 O O . GLU A 1 47 ? 3.702 -4.035 -7.377 1.00 0.00 47 GLU A O 14
ATOM 22487 N N . THR A 1 48 ? 5.302 -4.483 -5.861 1.00 0.00 48 THR A N 14
ATOM 22488 C CA . THR A 1 48 ? 4.392 -4.501 -4.735 1.00 0.00 48 THR A CA 14
ATOM 22489 C C . THR A 1 48 ? 3.710 -3.153 -4.563 1.00 0.00 48 THR A C 14
ATOM 22490 O O . THR A 1 48 ? 2.484 -3.057 -4.584 1.00 0.00 48 THR A O 14
ATOM 22501 N N . SER A 1 49 ? 4.521 -2.113 -4.430 1.00 0.00 49 SER A N 14
ATOM 22502 C CA . SER A 1 49 ? 4.029 -0.785 -4.116 1.00 0.00 49 SER A CA 14
ATOM 22503 C C . SER A 1 49 ? 3.091 -0.269 -5.203 1.00 0.00 49 SER A C 14
ATOM 22504 O O . SER A 1 49 ? 2.046 0.318 -4.909 1.00 0.00 49 SER A O 14
ATOM 22512 N N . LYS A 1 50 ? 3.456 -0.503 -6.454 1.00 0.00 50 LYS A N 14
ATOM 22513 C CA . LYS A 1 50 ? 2.651 -0.041 -7.572 1.00 0.00 50 LYS A CA 14
ATOM 22514 C C . LYS A 1 50 ? 1.301 -0.748 -7.589 1.00 0.00 50 LYS A C 14
ATOM 22515 O O . LYS A 1 50 ? 0.274 -0.138 -7.881 1.00 0.00 50 LYS A O 14
ATOM 22534 N N . LEU A 1 51 ? 1.305 -2.031 -7.258 1.00 0.00 51 LEU A N 14
ATOM 22535 C CA . LEU A 1 51 ? 0.076 -2.806 -7.241 1.00 0.00 51 LEU A CA 14
ATOM 22536 C C . LEU A 1 51 ? -0.771 -2.471 -6.020 1.00 0.00 51 LEU A C 14
ATOM 22537 O O . LEU A 1 51 ? -1.990 -2.632 -6.048 1.00 0.00 51 LEU A O 14
ATOM 22553 N N . ILE A 1 52 ? -0.133 -2.011 -4.947 1.00 0.00 52 ILE A N 14
ATOM 22554 C CA . ILE A 1 52 ? -0.863 -1.467 -3.814 1.00 0.00 52 ILE A CA 14
ATOM 22555 C C . ILE A 1 52 ? -1.588 -0.190 -4.216 1.00 0.00 52 ILE A C 14
ATOM 22556 O O . ILE A 1 52 ? -2.746 0.017 -3.865 1.00 0.00 52 ILE A O 14
ATOM 22572 N N . TYR A 1 53 ? -0.902 0.669 -4.957 1.00 0.00 53 TYR A N 14
ATOM 22573 C CA . TYR A 1 53 ? -1.524 1.886 -5.446 1.00 0.00 53 TYR A CA 14
ATOM 22574 C C . TYR A 1 53 ? -2.627 1.536 -6.441 1.00 0.00 53 TYR A C 14
ATOM 22575 O O . TYR A 1 53 ? -3.719 2.099 -6.399 1.00 0.00 53 TYR A O 14
ATOM 22593 N N . ASP A 1 54 ? -2.328 0.587 -7.324 1.00 0.00 54 ASP A N 14
ATOM 22594 C CA . ASP A 1 54 ? -3.314 0.038 -8.256 1.00 0.00 54 ASP A CA 14
ATOM 22595 C C . ASP A 1 54 ? -4.536 -0.480 -7.496 1.00 0.00 54 ASP A C 14
ATOM 22596 O O . ASP A 1 54 ? -5.674 -0.379 -7.960 1.00 0.00 54 ASP A O 14
ATOM 22605 N N . PHE A 1 55 ? -4.270 -1.020 -6.318 1.00 0.00 55 PHE A N 14
ATOM 22606 C CA . PHE A 1 55 ? -5.297 -1.508 -5.409 1.00 0.00 55 PHE A CA 14
ATOM 22607 C C . PHE A 1 55 ? -6.155 -0.358 -4.894 1.00 0.00 55 PHE A C 14
ATOM 22608 O O . PHE A 1 55 ? -7.380 -0.407 -4.965 1.00 0.00 55 PHE A O 14
ATOM 22625 N N . ILE A 1 56 ? -5.495 0.667 -4.374 1.00 0.00 56 ILE A N 14
ATOM 22626 C CA . ILE A 1 56 ? -6.173 1.841 -3.839 1.00 0.00 56 ILE A CA 14
ATOM 22627 C C . ILE A 1 56 ? -7.047 2.490 -4.912 1.00 0.00 56 ILE A C 14
ATOM 22628 O O . ILE A 1 56 ? -8.194 2.865 -4.656 1.00 0.00 56 ILE A O 14
ATOM 22644 N N . GLU A 1 57 ? -6.494 2.594 -6.110 1.00 0.00 57 GLU A N 14
ATOM 22645 C CA . GLU A 1 57 ? -7.232 3.048 -7.283 1.00 0.00 57 GLU A CA 14
ATOM 22646 C C . GLU A 1 57 ? -8.489 2.202 -7.489 1.00 0.00 57 GLU A C 14
ATOM 22647 O O . GLU A 1 57 ? -9.601 2.724 -7.604 1.00 0.00 57 GLU A O 14
ATOM 22659 N N . ASP A 1 58 ? -8.287 0.891 -7.521 1.00 0.00 58 ASP A N 14
ATOM 22660 C CA . ASP A 1 58 ? -9.360 -0.081 -7.731 1.00 0.00 58 ASP A CA 14
ATOM 22661 C C . ASP A 1 58 ? -10.476 0.057 -6.694 1.00 0.00 58 ASP A C 14
ATOM 22662 O O . ASP A 1 58 ? -11.644 -0.186 -6.994 1.00 0.00 58 ASP A O 14
ATOM 22671 N N . GLN A 1 59 ? -10.121 0.464 -5.483 1.00 0.00 59 GLN A N 14
ATOM 22672 C CA . GLN A 1 59 ? -11.100 0.600 -4.409 1.00 0.00 59 GLN A CA 14
ATOM 22673 C C . GLN A 1 59 ? -11.902 1.892 -4.546 1.00 0.00 59 GLN A C 14
ATOM 22674 O O . GLN A 1 59 ? -12.920 2.078 -3.876 1.00 0.00 59 GLN A O 14
ATOM 22688 N N . GLY A 1 60 ? -11.454 2.773 -5.431 1.00 0.00 60 GLY A N 14
ATOM 22689 C CA . GLY A 1 60 ? -12.162 4.017 -5.654 1.00 0.00 60 GLY A CA 14
ATOM 22690 C C . GLY A 1 60 ? -11.317 5.226 -5.326 1.00 0.00 60 GLY A C 14
ATOM 22691 O O . GLY A 1 60 ? -11.773 6.364 -5.446 1.00 0.00 60 GLY A O 14
ATOM 22695 N N . GLY A 1 61 ? -10.086 4.980 -4.910 1.00 0.00 61 GLY A N 14
ATOM 22696 C CA . GLY A 1 61 ? -9.189 6.059 -4.573 1.00 0.00 61 GLY A CA 14
ATOM 22697 C C . GLY A 1 61 ? -8.775 6.011 -3.118 1.00 0.00 61 GLY A C 14
ATOM 22698 O O . GLY A 1 61 ? -8.991 5.003 -2.446 1.00 0.00 61 GLY A O 14
ATOM 22702 N N . LEU A 1 62 ? -8.207 7.099 -2.614 1.00 0.00 62 LEU A N 14
ATOM 22703 C CA . LEU A 1 62 ? -7.581 7.081 -1.296 1.00 0.00 62 LEU A CA 14
ATOM 22704 C C . LEU A 1 62 ? -8.618 7.161 -0.181 1.00 0.00 62 LEU A C 14
ATOM 22705 O O . LEU A 1 62 ? -8.543 6.413 0.794 1.00 0.00 62 LEU A O 14
ATOM 22721 N N . GLU A 1 63 ? -9.590 8.055 -0.341 1.00 0.00 63 GLU A N 14
ATOM 22722 C CA . GLU A 1 63 ? -10.619 8.275 0.676 1.00 0.00 63 GLU A CA 14
ATOM 22723 C C . GLU A 1 63 ? -11.410 7.007 0.938 1.00 0.00 63 GLU A C 14
ATOM 22724 O O . GLU A 1 63 ? -11.776 6.719 2.078 1.00 0.00 63 GLU A O 14
ATOM 22736 N N . ALA A 1 64 ? -11.671 6.259 -0.124 1.00 0.00 64 ALA A N 14
ATOM 22737 C CA . ALA A 1 64 ? -12.402 5.009 -0.016 1.00 0.00 64 ALA A CA 14
ATOM 22738 C C . ALA A 1 64 ? -11.693 4.067 0.940 1.00 0.00 64 ALA A C 14
ATOM 22739 O O . ALA A 1 64 ? -12.275 3.601 1.912 1.00 0.00 64 ALA A O 14
ATOM 22746 N N . VAL A 1 65 ? -10.409 3.851 0.683 1.00 0.00 65 VAL A N 14
ATOM 22747 C CA . VAL A 1 65 ? -9.607 2.912 1.457 1.00 0.00 65 VAL A CA 14
ATOM 22748 C C . VAL A 1 65 ? -9.595 3.286 2.936 1.00 0.00 65 VAL A C 14
ATOM 22749 O O . VAL A 1 65 ? -9.666 2.421 3.811 1.00 0.00 65 VAL A O 14
ATOM 22762 N N . ARG A 1 66 ? -9.531 4.582 3.202 1.00 0.00 66 ARG A N 14
ATOM 22763 C CA . ARG A 1 66 ? -9.531 5.096 4.565 1.00 0.00 66 ARG A CA 14
ATOM 22764 C C . ARG A 1 66 ? -10.820 4.711 5.292 1.00 0.00 66 ARG A C 14
ATOM 22765 O O . ARG A 1 66 ? -10.817 4.450 6.496 1.00 0.00 66 ARG A O 14
ATOM 22786 N N . GLN A 1 67 ? -11.916 4.674 4.550 1.00 0.00 67 GLN A N 14
ATOM 22787 C CA . GLN A 1 67 ? -13.230 4.455 5.133 1.00 0.00 67 GLN A CA 14
ATOM 22788 C C . GLN A 1 67 ? -13.635 2.987 5.090 1.00 0.00 67 GLN A C 14
ATOM 22789 O O . GLN A 1 67 ? -14.488 2.564 5.868 1.00 0.00 67 GLN A O 14
ATOM 22803 N N . GLU A 1 68 ? -13.014 2.206 4.203 1.00 0.00 68 GLU A N 14
ATOM 22804 C CA . GLU A 1 68 ? -13.318 0.774 4.092 1.00 0.00 68 GLU A CA 14
ATOM 22805 C C . GLU A 1 68 ? -13.120 0.075 5.429 1.00 0.00 68 GLU A C 14
ATOM 22806 O O . GLU A 1 68 ? -13.729 -0.958 5.693 1.00 0.00 68 GLU A O 14
ATOM 22818 N N . MET A 1 69 ? -12.277 0.663 6.272 1.00 0.00 69 MET A N 14
ATOM 22819 C CA . MET A 1 69 ? -12.005 0.125 7.604 1.00 0.00 69 MET A CA 14
ATOM 22820 C C . MET A 1 69 ? -13.287 0.003 8.427 1.00 0.00 69 MET A C 14
ATOM 22821 O O . MET A 1 69 ? -13.372 -0.799 9.355 1.00 0.00 69 MET A O 14
ATOM 22835 N N . ARG A 1 70 ? -14.274 0.824 8.083 1.00 0.00 70 ARG A N 14
ATOM 22836 C CA . ARG A 1 70 ? -15.566 0.806 8.746 1.00 0.00 70 ARG A CA 14
ATOM 22837 C C . ARG A 1 70 ? -16.696 0.652 7.729 1.00 0.00 70 ARG A C 14
ATOM 22838 O O . ARG A 1 70 ? -17.868 0.847 8.047 1.00 0.00 70 ARG A O 14
ATOM 22859 N N . ARG A 1 71 ? -16.335 0.283 6.509 1.00 0.00 71 ARG A N 14
ATOM 22860 C CA . ARG A 1 71 ? -17.292 0.233 5.411 1.00 0.00 71 ARG A CA 14
ATOM 22861 C C . ARG A 1 71 ? -17.329 -1.150 4.781 1.00 0.00 71 ARG A C 14
ATOM 22862 O O . ARG A 1 71 ? -18.390 -1.767 4.679 1.00 0.00 71 ARG A O 14
ATOM 22883 N N . GLN A 1 72 ? -16.173 -1.620 4.355 1.00 0.00 72 GLN A N 14
ATOM 22884 C CA . GLN A 1 72 ? -16.068 -2.908 3.682 1.00 0.00 72 GLN A CA 14
ATOM 22885 C C . GLN A 1 72 ? -16.199 -4.049 4.687 1.00 0.00 72 GLN A C 14
ATOM 22886 O O . GLN A 1 72 ? -15.230 -4.304 5.428 1.00 0.00 72 GLN A O 14
ATOM 22901 N N . GLY B 2 1 ? -15.675 -12.276 3.152 1.00 0.00 73 GLY B N 14
ATOM 22902 C CA . GLY B 2 1 ? -14.417 -11.614 3.575 1.00 0.00 73 GLY B CA 14
ATOM 22903 C C . GLY B 2 1 ? -13.200 -12.443 3.225 1.00 0.00 73 GLY B C 14
ATOM 22904 O O . GLY B 2 1 ? -13.299 -13.414 2.475 1.00 0.00 73 GLY B O 14
ATOM 22910 N N . HIS B 2 2 ? -12.046 -12.067 3.764 1.00 0.00 74 HIS B N 14
ATOM 22911 C CA . HIS B 2 2 ? -10.817 -12.816 3.527 1.00 0.00 74 HIS B CA 14
ATOM 22912 C C . HIS B 2 2 ? -10.131 -13.127 4.852 1.00 0.00 74 HIS B C 14
ATOM 22913 O O . HIS B 2 2 ? -10.255 -14.233 5.375 1.00 0.00 74 HIS B O 14
ATOM 22928 N N . MET B 2 3 ? -9.431 -12.141 5.405 1.00 0.00 75 MET B N 14
ATOM 22929 C CA . MET B 2 3 ? -8.734 -12.314 6.676 1.00 0.00 75 MET B CA 14
ATOM 22930 C C . MET B 2 3 ? -9.075 -11.179 7.628 1.00 0.00 75 MET B C 14
ATOM 22931 O O . MET B 2 3 ? -9.975 -11.299 8.460 1.00 0.00 75 MET B O 14
ATOM 22945 N N . LEU B 2 4 ? -8.355 -10.079 7.481 1.00 0.00 76 LEU B N 14
ATOM 22946 C CA . LEU B 2 4 ? -8.601 -8.867 8.264 1.00 0.00 76 LEU B CA 14
ATOM 22947 C C . LEU B 2 4 ? -10.017 -8.357 8.025 1.00 0.00 76 LEU B C 14
ATOM 22948 O O . LEU B 2 4 ? -10.547 -8.498 6.930 1.00 0.00 76 LEU B O 14
ATOM 22964 N N . PRO B 2 5 ? -10.635 -7.738 9.039 1.00 0.00 77 PRO B N 14
ATOM 22965 C CA . PRO B 2 5 ? -12.042 -7.334 8.991 1.00 0.00 77 PRO B CA 14
ATOM 22966 C C . PRO B 2 5 ? -12.255 -5.996 8.289 1.00 0.00 77 PRO B C 14
ATOM 22967 O O . PRO B 2 5 ? -13.203 -5.267 8.588 1.00 0.00 77 PRO B O 14
ATOM 22978 N N . ASP B 2 6 ? -11.371 -5.679 7.357 1.00 0.00 78 ASP B N 14
ATOM 22979 C CA . ASP B 2 6 ? -11.446 -4.426 6.633 1.00 0.00 78 ASP B CA 14
ATOM 22980 C C . ASP B 2 6 ? -10.793 -4.567 5.266 1.00 0.00 78 ASP B C 14
ATOM 22981 O O . ASP B 2 6 ? -10.491 -5.682 4.834 1.00 0.00 78 ASP B O 14
ATOM 22990 N N . VAL B 2 7 ? -10.576 -3.442 4.604 1.00 0.00 79 VAL B N 14
ATOM 22991 C CA . VAL B 2 7 ? -9.977 -3.409 3.269 1.00 0.00 79 VAL B CA 14
ATOM 22992 C C . VAL B 2 7 ? -8.633 -4.163 3.210 1.00 0.00 79 VAL B C 14
ATOM 22993 O O . VAL B 2 7 ? -8.243 -4.673 2.155 1.00 0.00 79 VAL B O 14
ATOM 23006 N N . ALA B 2 8 ? -7.949 -4.274 4.350 1.00 0.00 80 ALA B N 14
ATOM 23007 C CA . ALA B 2 8 ? -6.657 -4.967 4.425 1.00 0.00 80 ALA B CA 14
ATOM 23008 C C . ALA B 2 8 ? -6.734 -6.402 3.902 1.00 0.00 80 ALA B C 14
ATOM 23009 O O . ALA B 2 8 ? -5.746 -6.944 3.405 1.00 0.00 80 ALA B O 14
ATOM 23016 N N . GLN B 2 9 ? -7.907 -7.011 3.995 1.00 0.00 81 GLN B N 14
ATOM 23017 C CA . GLN B 2 9 ? -8.099 -8.375 3.514 1.00 0.00 81 GLN B CA 14
ATOM 23018 C C . GLN B 2 9 ? -8.052 -8.412 1.990 1.00 0.00 81 GLN B C 14
ATOM 23019 O O . GLN B 2 9 ? -7.586 -9.384 1.381 1.00 0.00 81 GLN B O 14
ATOM 23033 N N . ARG B 2 10 ? -8.525 -7.337 1.387 1.00 0.00 82 ARG B N 14
ATOM 23034 C CA . ARG B 2 10 ? -8.651 -7.236 -0.040 1.00 0.00 82 ARG B CA 14
ATOM 23035 C C . ARG B 2 10 ? -7.278 -6.993 -0.649 1.00 0.00 82 ARG B C 14
ATOM 23036 O O . ARG B 2 10 ? -7.016 -7.339 -1.805 1.00 0.00 82 ARG B O 14
ATOM 23057 N N . LEU B 2 11 ? -6.397 -6.439 0.169 1.00 0.00 83 LEU B N 14
ATOM 23058 C CA . LEU B 2 11 ? -5.037 -6.140 -0.247 1.00 0.00 83 LEU B CA 14
ATOM 23059 C C . LEU B 2 11 ? -4.217 -7.415 -0.339 1.00 0.00 83 LEU B C 14
ATOM 23060 O O . LEU B 2 11 ? -3.474 -7.608 -1.301 1.00 0.00 83 LEU B O 14
ATOM 23076 N N . MET B 2 12 ? -4.373 -8.291 0.660 1.00 0.00 84 MET B N 14
ATOM 23077 C CA . MET B 2 12 ? -3.623 -9.548 0.699 1.00 0.00 84 MET B CA 14
ATOM 23078 C C . MET B 2 12 ? -3.800 -10.312 -0.597 1.00 0.00 84 MET B C 14
ATOM 23079 O O . MET B 2 12 ? -2.830 -10.742 -1.226 1.00 0.00 84 MET B O 14
ATOM 23093 N N . GLN B 2 13 ? -5.054 -10.465 -0.992 1.00 0.00 85 GLN B N 14
ATOM 23094 C CA . GLN B 2 13 ? -5.389 -11.188 -2.205 1.00 0.00 85 GLN B CA 14
ATOM 23095 C C . GLN B 2 13 ? -4.828 -10.471 -3.427 1.00 0.00 85 GLN B C 14
ATOM 23096 O O . GLN B 2 13 ? -4.146 -11.080 -4.245 1.00 0.00 85 GLN B O 14
ATOM 23110 N N . HIS B 2 14 ? -5.071 -9.163 -3.500 1.00 0.00 86 HIS B N 14
ATOM 23111 C CA . HIS B 2 14 ? -4.742 -8.368 -4.687 1.00 0.00 86 HIS B CA 14
ATOM 23112 C C . HIS B 2 14 ? -3.263 -8.485 -5.059 1.00 0.00 86 HIS B C 14
ATOM 23113 O O . HIS B 2 14 ? -2.902 -8.451 -6.237 1.00 0.00 86 HIS B O 14
ATOM 23128 N N . LEU B 2 15 ? -2.412 -8.618 -4.056 1.00 0.00 87 LEU B N 14
ATOM 23129 C CA . LEU B 2 15 ? -0.983 -8.756 -4.284 1.00 0.00 87 LEU B CA 14
ATOM 23130 C C . LEU B 2 15 ? -0.637 -10.191 -4.665 1.00 0.00 87 LEU B C 14
ATOM 23131 O O . LEU B 2 15 ? 0.005 -10.442 -5.689 1.00 0.00 87 LEU B O 14
ATOM 23147 N N . ALA B 2 16 ? -1.090 -11.124 -3.845 1.00 0.00 88 ALA B N 14
ATOM 23148 C CA . ALA B 2 16 ? -0.796 -12.542 -4.034 1.00 0.00 88 ALA B CA 14
ATOM 23149 C C . ALA B 2 16 ? -1.294 -13.071 -5.382 1.00 0.00 88 ALA B C 14
ATOM 23150 O O . ALA B 2 16 ? -0.765 -14.054 -5.902 1.00 0.00 88 ALA B O 14
ATOM 23157 N N . GLU B 2 17 ? -2.310 -12.420 -5.943 1.00 0.00 89 GLU B N 14
ATOM 23158 C CA . GLU B 2 17 ? -2.876 -12.828 -7.227 1.00 0.00 89 GLU B CA 14
ATOM 23159 C C . GLU B 2 17 ? -1.877 -12.678 -8.376 1.00 0.00 89 GLU B C 14
ATOM 23160 O O . GLU B 2 17 ? -2.001 -13.355 -9.396 1.00 0.00 89 GLU B O 14
ATOM 23172 N N . HIS B 2 18 ? -0.892 -11.801 -8.217 1.00 0.00 90 HIS B N 14
ATOM 23173 C CA . HIS B 2 18 ? 0.032 -11.515 -9.312 1.00 0.00 90 HIS B CA 14
ATOM 23174 C C . HIS B 2 18 ? 1.393 -12.176 -9.100 1.00 0.00 90 HIS B C 14
ATOM 23175 O O . HIS B 2 18 ? 1.715 -13.169 -9.751 1.00 0.00 90 HIS B O 14
ATOM 23190 N N . GLY B 2 19 ? 2.190 -11.632 -8.187 1.00 0.00 91 GLY B N 14
ATOM 23191 C CA . GLY B 2 19 ? 3.502 -12.201 -7.923 1.00 0.00 91 GLY B CA 14
ATOM 23192 C C . GLY B 2 19 ? 4.415 -11.243 -7.186 1.00 0.00 91 GLY B C 14
ATOM 23193 O O . GLY B 2 19 ? 5.584 -11.095 -7.537 1.00 0.00 91 GLY B O 14
ATOM 23197 N N . ILE B 2 20 ? 3.872 -10.594 -6.169 1.00 0.00 92 ILE B N 14
ATOM 23198 C CA . ILE B 2 20 ? 4.617 -9.643 -5.361 1.00 0.00 92 ILE B CA 14
ATOM 23199 C C . ILE B 2 20 ? 5.812 -10.290 -4.665 1.00 0.00 92 ILE B C 14
ATOM 23200 O O . ILE B 2 20 ? 5.717 -11.397 -4.128 1.00 0.00 92 ILE B O 14
ATOM 23216 N N . GLN B 2 21 ? 6.938 -9.593 -4.706 1.00 0.00 93 GLN B N 14
ATOM 23217 C CA . GLN B 2 21 ? 8.113 -9.972 -3.938 1.00 0.00 93 GLN B CA 14
ATOM 23218 C C . GLN B 2 21 ? 8.038 -9.280 -2.583 1.00 0.00 93 GLN B C 14
ATOM 23219 O O . GLN B 2 21 ? 8.339 -8.093 -2.466 1.00 0.00 93 GLN B O 14
ATOM 23233 N N . PRO B 2 22 ? 7.608 -10.007 -1.545 1.00 0.00 94 PRO B N 14
ATOM 23234 C CA . PRO B 2 22 ? 7.186 -9.391 -0.296 1.00 0.00 94 PRO B CA 14
ATOM 23235 C C . PRO B 2 22 ? 8.316 -9.064 0.678 1.00 0.00 94 PRO B C 14
ATOM 23236 O O . PRO B 2 22 ? 8.908 -9.955 1.287 1.00 0.00 94 PRO B O 14
ATOM 23247 N N . ALA B 2 23 ? 8.568 -7.763 0.823 1.00 0.00 95 ALA B N 14
ATOM 23248 C CA . ALA B 2 23 ? 9.321 -7.185 1.941 1.00 0.00 95 ALA B CA 14
ATOM 23249 C C . ALA B 2 23 ? 10.783 -7.593 2.016 1.00 0.00 95 ALA B C 14
ATOM 23250 O O . ALA B 2 23 ? 11.673 -6.764 1.832 1.00 0.00 95 ALA B O 14
ATOM 23257 N N . ARG B 2 24 ? 10.994 -8.857 2.331 1.00 0.00 96 ARG B N 14
ATOM 23258 C CA . ARG B 2 24 ? 12.305 -9.412 2.698 1.00 0.00 96 ARG B CA 14
ATOM 23259 C C . ARG B 2 24 ? 12.647 -9.051 4.141 1.00 0.00 96 ARG B C 14
ATOM 23260 O O . ARG B 2 24 ? 13.539 -9.652 4.743 1.00 0.00 96 ARG B O 14
ATOM 23281 N N . ASN B 2 25 ? 11.924 -8.061 4.677 1.00 0.00 97 ASN B N 14
ATOM 23282 C CA . ASN B 2 25 ? 12.017 -7.642 6.082 1.00 0.00 97 ASN B CA 14
ATOM 23283 C C . ASN B 2 25 ? 13.317 -6.898 6.387 1.00 0.00 97 ASN B C 14
ATOM 23284 O O . ASN B 2 25 ? 13.313 -5.900 7.111 1.00 0.00 97 ASN B O 14
ATOM 23295 N N . MET B 2 26 ? 14.417 -7.384 5.839 1.00 0.00 98 MET B N 14
ATOM 23296 C CA . MET B 2 26 ? 15.710 -6.739 6.007 1.00 0.00 98 MET B CA 14
ATOM 23297 C C . MET B 2 26 ? 15.744 -5.433 5.223 1.00 0.00 98 MET B C 14
ATOM 23298 O O . MET B 2 26 ? 15.087 -5.306 4.186 1.00 0.00 98 MET B O 14
ATOM 23312 N N . ALA B 2 27 ? 16.504 -4.465 5.711 1.00 0.00 99 ALA B N 14
ATOM 23313 C CA . ALA B 2 27 ? 16.567 -3.159 5.074 1.00 0.00 99 ALA B CA 14
ATOM 23314 C C . ALA B 2 27 ? 17.553 -3.167 3.914 1.00 0.00 99 ALA B C 14
ATOM 23315 O O . ALA B 2 27 ? 18.566 -2.468 3.931 1.00 0.00 99 ALA B O 14
ATOM 23322 N N . GLU B 2 28 ? 17.257 -3.985 2.911 1.00 0.00 100 GLU B N 14
ATOM 23323 C CA . GLU B 2 28 ? 18.064 -4.034 1.701 1.00 0.00 100 GLU B CA 14
ATOM 23324 C C . GLU B 2 28 ? 17.807 -2.788 0.866 1.00 0.00 100 GLU B C 14
ATOM 23325 O O . GLU B 2 28 ? 18.636 -2.388 0.050 1.00 0.00 100 GLU B O 14
ATOM 23337 N N . HIS B 2 29 ? 16.645 -2.180 1.079 1.00 0.00 101 HIS B N 14
ATOM 23338 C CA . HIS B 2 29 ? 16.358 -0.874 0.509 1.00 0.00 101 HIS B CA 14
ATOM 23339 C C . HIS B 2 29 ? 16.993 0.167 1.415 1.00 0.00 101 HIS B C 14
ATOM 23340 O O . HIS B 2 29 ? 16.513 0.389 2.527 1.00 0.00 101 HIS B O 14
ATOM 23355 N N . ILE B 2 30 ? 18.078 0.775 0.959 1.00 0.00 102 ILE B N 14
ATOM 23356 C CA . ILE B 2 30 ? 18.862 1.668 1.801 1.00 0.00 102 ILE B CA 14
ATOM 23357 C C . ILE B 2 30 ? 18.065 2.906 2.205 1.00 0.00 102 ILE B C 14
ATOM 23358 O O . ILE B 2 30 ? 17.591 3.663 1.359 1.00 0.00 102 ILE B O 14
ATOM 23374 N N . PRO B 2 31 ? 17.879 3.101 3.519 1.00 0.00 103 PRO B N 14
ATOM 23375 C CA . PRO B 2 31 ? 17.190 4.272 4.059 1.00 0.00 103 PRO B CA 14
ATOM 23376 C C . PRO B 2 31 ? 17.926 5.563 3.722 1.00 0.00 103 PRO B C 14
ATOM 23377 O O . PRO B 2 31 ? 19.119 5.702 4.012 1.00 0.00 103 PRO B O 14
ATOM 23388 N N . PRO B 2 32 ? 17.223 6.518 3.093 1.00 0.00 104 PRO B N 14
ATOM 23389 C CA . PRO B 2 32 ? 17.800 7.804 2.690 1.00 0.00 104 PRO B CA 14
ATOM 23390 C C . PRO B 2 32 ? 18.362 8.578 3.874 1.00 0.00 104 PRO B C 14
ATOM 23391 O O . PRO B 2 32 ? 17.892 8.433 5.008 1.00 0.00 104 PRO B O 14
ATOM 23402 N N . ALA B 2 33 ? 19.377 9.388 3.600 1.00 0.00 105 ALA B N 14
ATOM 23403 C CA . ALA B 2 33 ? 20.005 10.210 4.624 1.00 0.00 105 ALA B CA 14
ATOM 23404 C C . ALA B 2 33 ? 18.991 11.172 5.237 1.00 0.00 105 ALA B C 14
ATOM 23405 O O . ALA B 2 33 ? 18.343 11.943 4.525 1.00 0.00 105 ALA B O 14
ATOM 23412 N N . PRO B 2 34 ? 18.822 11.116 6.567 1.00 0.00 106 PRO B N 14
ATOM 23413 C CA . PRO B 2 34 ? 17.852 11.949 7.278 1.00 0.00 106 PRO B CA 14
ATOM 23414 C C . PRO B 2 34 ? 18.179 13.438 7.192 1.00 0.00 106 PRO B C 14
ATOM 23415 O O . PRO B 2 34 ? 19.306 13.861 7.467 1.00 0.00 106 PRO B O 14
ATOM 23426 N N . ASN B 2 35 ? 17.185 14.225 6.811 1.00 0.00 107 ASN B N 14
ATOM 23427 C CA . ASN B 2 35 ? 17.339 15.671 6.711 1.00 0.00 107 ASN B CA 14
ATOM 23428 C C . ASN B 2 35 ? 16.983 16.342 8.035 1.00 0.00 107 ASN B C 14
ATOM 23429 O O . ASN B 2 35 ? 16.578 17.504 8.073 1.00 0.00 107 ASN B O 14
ATOM 23440 N N . TRP B 2 36 ? 17.144 15.602 9.121 1.00 0.00 108 TRP B N 14
ATOM 23441 C CA . TRP B 2 36 ? 16.807 16.098 10.442 1.00 0.00 108 TRP B CA 14
ATOM 23442 C C . TRP B 2 36 ? 18.078 16.294 11.265 1.00 0.00 108 TRP B C 14
ATOM 23443 O O . TRP B 2 36 ? 18.455 15.379 12.028 1.00 0.00 108 TRP B O 14
ATOM 23465 N N . GLY A 1 1 ? -10.811 22.275 -1.537 1.00 0.00 1 GLY A N 15
ATOM 23466 C CA . GLY A 1 1 ? -10.727 21.844 -2.952 1.00 0.00 1 GLY A CA 15
ATOM 23467 C C . GLY A 1 1 ? -11.547 20.601 -3.211 1.00 0.00 1 GLY A C 15
ATOM 23468 O O . GLY A 1 1 ? -11.319 19.559 -2.596 1.00 0.00 1 GLY A O 15
ATOM 23474 N N . HIS A 1 2 ? -12.501 20.700 -4.122 1.00 0.00 2 HIS A N 15
ATOM 23475 C CA . HIS A 1 2 ? -13.368 19.574 -4.434 1.00 0.00 2 HIS A CA 15
ATOM 23476 C C . HIS A 1 2 ? -12.853 18.810 -5.646 1.00 0.00 2 HIS A C 15
ATOM 23477 O O . HIS A 1 2 ? -13.037 19.225 -6.791 1.00 0.00 2 HIS A O 15
ATOM 23492 N N . MET A 1 3 ? -12.185 17.698 -5.385 1.00 0.00 3 MET A N 15
ATOM 23493 C CA . MET A 1 3 ? -11.696 16.838 -6.449 1.00 0.00 3 MET A CA 15
ATOM 23494 C C . MET A 1 3 ? -12.689 15.712 -6.691 1.00 0.00 3 MET A C 15
ATOM 23495 O O . MET A 1 3 ? -13.390 15.698 -7.706 1.00 0.00 3 MET A O 15
ATOM 23509 N N . SER A 1 4 ? -12.761 14.799 -5.723 1.00 0.00 4 SER A N 15
ATOM 23510 C CA . SER A 1 4 ? -13.660 13.650 -5.773 1.00 0.00 4 SER A CA 15
ATOM 23511 C C . SER A 1 4 ? -13.353 12.693 -4.625 1.00 0.00 4 SER A C 15
ATOM 23512 O O . SER A 1 4 ? -14.257 12.148 -3.987 1.00 0.00 4 SER A O 15
ATOM 23520 N N . GLY A 1 5 ? -12.067 12.520 -4.355 1.00 0.00 5 GLY A N 15
ATOM 23521 C CA . GLY A 1 5 ? -11.625 11.542 -3.382 1.00 0.00 5 GLY A CA 15
ATOM 23522 C C . GLY A 1 5 ? -10.977 10.369 -4.084 1.00 0.00 5 GLY A C 15
ATOM 23523 O O . GLY A 1 5 ? -10.211 9.605 -3.490 1.00 0.00 5 GLY A O 15
ATOM 23527 N N . PHE A 1 6 ? -11.283 10.258 -5.373 1.00 0.00 6 PHE A N 15
ATOM 23528 C CA . PHE A 1 6 ? -10.743 9.212 -6.223 1.00 0.00 6 PHE A CA 15
ATOM 23529 C C . PHE A 1 6 ? -9.336 9.580 -6.675 1.00 0.00 6 PHE A C 15
ATOM 23530 O O . PHE A 1 6 ? -9.160 10.300 -7.660 1.00 0.00 6 PHE A O 15
ATOM 23547 N N . LYS A 1 7 ? -8.346 9.099 -5.922 1.00 0.00 7 LYS A N 15
ATOM 23548 C CA . LYS A 1 7 ? -6.935 9.367 -6.200 1.00 0.00 7 LYS A CA 15
ATOM 23549 C C . LYS A 1 7 ? -6.597 10.839 -5.945 1.00 0.00 7 LYS A C 15
ATOM 23550 O O . LYS A 1 7 ? -7.477 11.698 -5.901 1.00 0.00 7 LYS A O 15
ATOM 23569 N N . HIS A 1 8 ? -5.323 11.124 -5.743 1.00 0.00 8 HIS A N 15
ATOM 23570 C CA . HIS A 1 8 ? -4.868 12.491 -5.581 1.00 0.00 8 HIS A CA 15
ATOM 23571 C C . HIS A 1 8 ? -3.617 12.721 -6.422 1.00 0.00 8 HIS A C 15
ATOM 23572 O O . HIS A 1 8 ? -2.926 11.773 -6.795 1.00 0.00 8 HIS A O 15
ATOM 23587 N N . VAL A 1 9 ? -3.314 13.985 -6.681 1.00 0.00 9 VAL A N 15
ATOM 23588 C CA . VAL A 1 9 ? -2.392 14.359 -7.748 1.00 0.00 9 VAL A CA 15
ATOM 23589 C C . VAL A 1 9 ? -0.956 14.355 -7.264 1.00 0.00 9 VAL A C 15
ATOM 23590 O O . VAL A 1 9 ? -0.020 14.287 -8.058 1.00 0.00 9 VAL A O 15
ATOM 23603 N N . SER A 1 10 ? -0.796 14.410 -5.953 1.00 0.00 10 SER A N 15
ATOM 23604 C CA . SER A 1 10 ? 0.514 14.331 -5.331 1.00 0.00 10 SER A CA 15
ATOM 23605 C C . SER A 1 10 ? 1.082 12.925 -5.462 1.00 0.00 10 SER A C 15
ATOM 23606 O O . SER A 1 10 ? 2.228 12.668 -5.089 1.00 0.00 10 SER A O 15
ATOM 23614 N N . HIS A 1 11 ? 0.255 12.020 -5.999 1.00 0.00 11 HIS A N 15
ATOM 23615 C CA . HIS A 1 11 ? 0.538 10.589 -5.996 1.00 0.00 11 HIS A CA 15
ATOM 23616 C C . HIS A 1 11 ? 0.601 10.103 -4.563 1.00 0.00 11 HIS A C 15
ATOM 23617 O O . HIS A 1 11 ? 1.194 9.064 -4.267 1.00 0.00 11 HIS A O 15
ATOM 23632 N N . VAL A 1 12 ? -0.047 10.880 -3.687 1.00 0.00 12 VAL A N 15
ATOM 23633 C CA . VAL A 1 12 ? -0.102 10.607 -2.251 1.00 0.00 12 VAL A CA 15
ATOM 23634 C C . VAL A 1 12 ? 1.287 10.672 -1.603 1.00 0.00 12 VAL A C 15
ATOM 23635 O O . VAL A 1 12 ? 1.611 11.636 -0.908 1.00 0.00 12 VAL A O 15
ATOM 23648 N N . GLY A 1 13 ? 2.091 9.651 -1.847 1.00 0.00 13 GLY A N 15
ATOM 23649 C CA . GLY A 1 13 ? 3.447 9.597 -1.342 1.00 0.00 13 GLY A CA 15
ATOM 23650 C C . GLY A 1 13 ? 4.191 8.431 -1.955 1.00 0.00 13 GLY A C 15
ATOM 23651 O O . GLY A 1 13 ? 5.148 7.906 -1.380 1.00 0.00 13 GLY A O 15
ATOM 23655 N N . TRP A 1 14 ? 3.745 8.033 -3.141 1.00 0.00 14 TRP A N 15
ATOM 23656 C CA . TRP A 1 14 ? 4.267 6.851 -3.805 1.00 0.00 14 TRP A CA 15
ATOM 23657 C C . TRP A 1 14 ? 5.088 7.224 -5.035 1.00 0.00 14 TRP A C 15
ATOM 23658 O O . TRP A 1 14 ? 4.695 8.086 -5.823 1.00 0.00 14 TRP A O 15
ATOM 23679 N N . ASP A 1 15 ? 6.233 6.574 -5.177 1.00 0.00 15 ASP A N 15
ATOM 23680 C CA . ASP A 1 15 ? 7.070 6.714 -6.358 1.00 0.00 15 ASP A CA 15
ATOM 23681 C C . ASP A 1 15 ? 7.162 5.378 -7.083 1.00 0.00 15 ASP A C 15
ATOM 23682 O O . ASP A 1 15 ? 7.372 4.336 -6.471 1.00 0.00 15 ASP A O 15
ATOM 23691 N N . PRO A 1 16 ? 6.982 5.430 -8.418 1.00 0.00 16 PRO A N 15
ATOM 23692 C CA . PRO A 1 16 ? 6.927 4.258 -9.302 1.00 0.00 16 PRO A CA 15
ATOM 23693 C C . PRO A 1 16 ? 7.986 3.191 -9.029 1.00 0.00 16 PRO A C 15
ATOM 23694 O O . PRO A 1 16 ? 7.701 2.000 -9.134 1.00 0.00 16 PRO A O 15
ATOM 23705 N N . GLN A 1 17 ? 9.210 3.614 -8.726 1.00 0.00 17 GLN A N 15
ATOM 23706 C CA . GLN A 1 17 ? 10.301 2.669 -8.514 1.00 0.00 17 GLN A CA 15
ATOM 23707 C C . GLN A 1 17 ? 10.658 2.530 -7.037 1.00 0.00 17 GLN A C 15
ATOM 23708 O O . GLN A 1 17 ? 11.140 1.482 -6.604 1.00 0.00 17 GLN A O 15
ATOM 23722 N N . ASN A 1 18 ? 10.440 3.587 -6.269 1.00 0.00 18 ASN A N 15
ATOM 23723 C CA . ASN A 1 18 ? 10.912 3.631 -4.886 1.00 0.00 18 ASN A CA 15
ATOM 23724 C C . ASN A 1 18 ? 9.824 3.247 -3.887 1.00 0.00 18 ASN A C 15
ATOM 23725 O O . ASN A 1 18 ? 10.121 2.956 -2.728 1.00 0.00 18 ASN A O 15
ATOM 23736 N N . GLY A 1 19 ? 8.576 3.260 -4.330 1.00 0.00 19 GLY A N 15
ATOM 23737 C CA . GLY A 1 19 ? 7.478 2.868 -3.470 1.00 0.00 19 GLY A CA 15
ATOM 23738 C C . GLY A 1 19 ? 6.950 4.018 -2.641 1.00 0.00 19 GLY A C 15
ATOM 23739 O O . GLY A 1 19 ? 7.202 5.186 -2.948 1.00 0.00 19 GLY A O 15
ATOM 23743 N N . PHE A 1 20 ? 6.215 3.686 -1.592 1.00 0.00 20 PHE A N 15
ATOM 23744 C CA . PHE A 1 20 ? 5.669 4.683 -0.678 1.00 0.00 20 PHE A CA 15
ATOM 23745 C C . PHE A 1 20 ? 6.756 5.150 0.278 1.00 0.00 20 PHE A C 15
ATOM 23746 O O . PHE A 1 20 ? 7.683 4.402 0.584 1.00 0.00 20 PHE A O 15
ATOM 23763 N N . ASP A 1 21 ? 6.656 6.381 0.744 1.00 0.00 21 ASP A N 15
ATOM 23764 C CA . ASP A 1 21 ? 7.539 6.838 1.801 1.00 0.00 21 ASP A CA 15
ATOM 23765 C C . ASP A 1 21 ? 6.937 6.459 3.143 1.00 0.00 21 ASP A C 15
ATOM 23766 O O . ASP A 1 21 ? 5.874 6.955 3.520 1.00 0.00 21 ASP A O 15
ATOM 23775 N N . VAL A 1 22 ? 7.614 5.572 3.851 1.00 0.00 22 VAL A N 15
ATOM 23776 C CA . VAL A 1 22 ? 7.088 5.009 5.088 1.00 0.00 22 VAL A CA 15
ATOM 23777 C C . VAL A 1 22 ? 7.231 5.974 6.260 1.00 0.00 22 VAL A C 15
ATOM 23778 O O . VAL A 1 22 ? 6.787 5.687 7.375 1.00 0.00 22 VAL A O 15
ATOM 23791 N N . ASN A 1 23 ? 7.846 7.115 6.002 1.00 0.00 23 ASN A N 15
ATOM 23792 C CA . ASN A 1 23 ? 7.959 8.163 7.000 1.00 0.00 23 ASN A CA 15
ATOM 23793 C C . ASN A 1 23 ? 6.732 9.074 6.948 1.00 0.00 23 ASN A C 15
ATOM 23794 O O . ASN A 1 23 ? 6.121 9.374 7.975 1.00 0.00 23 ASN A O 15
ATOM 23805 N N . ASN A 1 24 ? 6.369 9.501 5.747 1.00 0.00 24 ASN A N 15
ATOM 23806 C CA . ASN A 1 24 ? 5.179 10.319 5.545 1.00 0.00 24 ASN A CA 15
ATOM 23807 C C . ASN A 1 24 ? 4.010 9.463 5.067 1.00 0.00 24 ASN A C 15
ATOM 23808 O O . ASN A 1 24 ? 3.309 9.817 4.119 1.00 0.00 24 ASN A O 15
ATOM 23819 N N . LEU A 1 25 ? 3.814 8.329 5.720 1.00 0.00 25 LEU A N 15
ATOM 23820 C CA . LEU A 1 25 ? 2.680 7.469 5.423 1.00 0.00 25 LEU A CA 15
ATOM 23821 C C . LEU A 1 25 ? 1.430 7.972 6.126 1.00 0.00 25 LEU A C 15
ATOM 23822 O O . LEU A 1 25 ? 1.417 8.115 7.349 1.00 0.00 25 LEU A O 15
ATOM 23838 N N . ASP A 1 26 ? 0.394 8.252 5.343 1.00 0.00 26 ASP A N 15
ATOM 23839 C CA . ASP A 1 26 ? -0.910 8.628 5.883 1.00 0.00 26 ASP A CA 15
ATOM 23840 C C . ASP A 1 26 ? -1.363 7.574 6.893 1.00 0.00 26 ASP A C 15
ATOM 23841 O O . ASP A 1 26 ? -1.316 6.376 6.617 1.00 0.00 26 ASP A O 15
ATOM 23850 N N . PRO A 1 27 ? -1.769 8.032 8.094 1.00 0.00 27 PRO A N 15
ATOM 23851 C CA . PRO A 1 27 ? -2.128 7.166 9.229 1.00 0.00 27 PRO A CA 15
ATOM 23852 C C . PRO A 1 27 ? -3.109 6.054 8.876 1.00 0.00 27 PRO A C 15
ATOM 23853 O O . PRO A 1 27 ? -3.032 4.960 9.435 1.00 0.00 27 PRO A O 15
ATOM 23864 N N . ASP A 1 28 ? -4.025 6.332 7.955 1.00 0.00 28 ASP A N 15
ATOM 23865 C CA . ASP A 1 28 ? -5.001 5.334 7.536 1.00 0.00 28 ASP A CA 15
ATOM 23866 C C . ASP A 1 28 ? -4.339 4.309 6.630 1.00 0.00 28 ASP A C 15
ATOM 23867 O O . ASP A 1 28 ? -4.534 3.106 6.797 1.00 0.00 28 ASP A O 15
ATOM 23876 N N . LEU A 1 29 ? -3.538 4.788 5.684 1.00 0.00 29 LEU A N 15
ATOM 23877 C CA . LEU A 1 29 ? -2.776 3.904 4.817 1.00 0.00 29 LEU A CA 15
ATOM 23878 C C . LEU A 1 29 ? -1.867 3.013 5.652 1.00 0.00 29 LEU A C 15
ATOM 23879 O O . LEU A 1 29 ? -1.814 1.803 5.454 1.00 0.00 29 LEU A O 15
ATOM 23895 N N . ARG A 1 30 ? -1.174 3.629 6.602 1.00 0.00 30 ARG A N 15
ATOM 23896 C CA . ARG A 1 30 ? -0.263 2.909 7.479 1.00 0.00 30 ARG A CA 15
ATOM 23897 C C . ARG A 1 30 ? -1.013 1.845 8.275 1.00 0.00 30 ARG A C 15
ATOM 23898 O O . ARG A 1 30 ? -0.529 0.727 8.437 1.00 0.00 30 ARG A O 15
ATOM 23919 N N . SER A 1 31 ? -2.206 2.199 8.749 1.00 0.00 31 SER A N 15
ATOM 23920 C CA . SER A 1 31 ? -3.069 1.261 9.455 1.00 0.00 31 SER A CA 15
ATOM 23921 C C . SER A 1 31 ? -3.363 0.054 8.566 1.00 0.00 31 SER A C 15
ATOM 23922 O O . SER A 1 31 ? -3.200 -1.097 8.977 1.00 0.00 31 SER A O 15
ATOM 23930 N N . LEU A 1 32 ? -3.769 0.340 7.334 1.00 0.00 32 LEU A N 15
ATOM 23931 C CA . LEU A 1 32 ? -4.133 -0.687 6.370 1.00 0.00 32 LEU A CA 15
ATOM 23932 C C . LEU A 1 32 ? -2.964 -1.595 6.031 1.00 0.00 32 LEU A C 15
ATOM 23933 O O . LEU A 1 32 ? -3.025 -2.808 6.228 1.00 0.00 32 LEU A O 15
ATOM 23949 N N . PHE A 1 33 ? -1.912 -0.999 5.510 1.00 0.00 33 PHE A N 15
ATOM 23950 C CA . PHE A 1 33 ? -0.806 -1.757 4.950 1.00 0.00 33 PHE A CA 15
ATOM 23951 C C . PHE A 1 33 ? -0.171 -2.646 6.015 1.00 0.00 33 PHE A C 15
ATOM 23952 O O . PHE A 1 33 ? 0.272 -3.760 5.731 1.00 0.00 33 PHE A O 15
ATOM 23969 N N . SER A 1 34 ? -0.166 -2.154 7.251 1.00 0.00 34 SER A N 15
ATOM 23970 C CA . SER A 1 34 ? 0.359 -2.907 8.379 1.00 0.00 34 SER A CA 15
ATOM 23971 C C . SER A 1 34 ? -0.510 -4.141 8.660 1.00 0.00 34 SER A C 15
ATOM 23972 O O . SER A 1 34 ? 0.005 -5.209 9.009 1.00 0.00 34 SER A O 15
ATOM 23980 N N . ARG A 1 35 ? -1.825 -3.998 8.482 1.00 0.00 35 ARG A N 15
ATOM 23981 C CA . ARG A 1 35 ? -2.752 -5.119 8.648 1.00 0.00 35 ARG A CA 15
ATOM 23982 C C . ARG A 1 35 ? -2.556 -6.141 7.537 1.00 0.00 35 ARG A C 15
ATOM 23983 O O . ARG A 1 35 ? -2.705 -7.344 7.746 1.00 0.00 35 ARG A O 15
ATOM 24004 N N . ALA A 1 36 ? -2.219 -5.642 6.353 1.00 0.00 36 ALA A N 15
ATOM 24005 C CA . ALA A 1 36 ? -2.093 -6.480 5.167 1.00 0.00 36 ALA A CA 15
ATOM 24006 C C . ALA A 1 36 ? -0.799 -7.292 5.181 1.00 0.00 36 ALA A C 15
ATOM 24007 O O . ALA A 1 36 ? -0.641 -8.237 4.411 1.00 0.00 36 ALA A O 15
ATOM 24014 N N . GLY A 1 37 ? 0.127 -6.909 6.050 1.00 0.00 37 GLY A N 15
ATOM 24015 C CA . GLY A 1 37 ? 1.379 -7.632 6.163 1.00 0.00 37 GLY A CA 15
ATOM 24016 C C . GLY A 1 37 ? 2.494 -6.969 5.384 1.00 0.00 37 GLY A C 15
ATOM 24017 O O . GLY A 1 37 ? 3.634 -7.429 5.398 1.00 0.00 37 GLY A O 15
ATOM 24021 N N . ILE A 1 38 ? 2.157 -5.892 4.691 1.00 0.00 38 ILE A N 15
ATOM 24022 C CA . ILE A 1 38 ? 3.134 -5.123 3.943 1.00 0.00 38 ILE A CA 15
ATOM 24023 C C . ILE A 1 38 ? 3.988 -4.292 4.897 1.00 0.00 38 ILE A C 15
ATOM 24024 O O . ILE A 1 38 ? 3.494 -3.365 5.538 1.00 0.00 38 ILE A O 15
ATOM 24040 N N . SER A 1 39 ? 5.261 -4.637 5.002 1.00 0.00 39 SER A N 15
ATOM 24041 C CA . SER A 1 39 ? 6.165 -3.954 5.914 1.00 0.00 39 SER A CA 15
ATOM 24042 C C . SER A 1 39 ? 6.841 -2.770 5.216 1.00 0.00 39 SER A C 15
ATOM 24043 O O . SER A 1 39 ? 6.658 -2.576 4.013 1.00 0.00 39 SER A O 15
ATOM 24051 N N . GLU A 1 40 ? 7.618 -1.988 5.968 1.00 0.00 40 GLU A N 15
ATOM 24052 C CA . GLU A 1 40 ? 8.268 -0.783 5.446 1.00 0.00 40 GLU A CA 15
ATOM 24053 C C . GLU A 1 40 ? 9.052 -1.082 4.172 1.00 0.00 40 GLU A C 15
ATOM 24054 O O . GLU A 1 40 ? 8.925 -0.375 3.168 1.00 0.00 40 GLU A O 15
ATOM 24066 N N . ALA A 1 41 ? 9.855 -2.139 4.216 1.00 0.00 41 ALA A N 15
ATOM 24067 C CA . ALA A 1 41 ? 10.660 -2.535 3.068 1.00 0.00 41 ALA A CA 15
ATOM 24068 C C . ALA A 1 41 ? 9.778 -2.898 1.881 1.00 0.00 41 ALA A C 15
ATOM 24069 O O . ALA A 1 41 ? 10.095 -2.591 0.736 1.00 0.00 41 ALA A O 15
ATOM 24076 N N . GLN A 1 42 ? 8.646 -3.520 2.160 1.00 0.00 42 GLN A N 15
ATOM 24077 C CA . GLN A 1 42 ? 7.764 -3.979 1.104 1.00 0.00 42 GLN A CA 15
ATOM 24078 C C . GLN A 1 42 ? 6.968 -2.814 0.524 1.00 0.00 42 GLN A C 15
ATOM 24079 O O . GLN A 1 42 ? 6.577 -2.835 -0.640 1.00 0.00 42 GLN A O 15
ATOM 24093 N N . LEU A 1 43 ? 6.744 -1.791 1.333 1.00 0.00 43 LEU A N 15
ATOM 24094 C CA . LEU A 1 43 ? 6.101 -0.578 0.853 1.00 0.00 43 LEU A CA 15
ATOM 24095 C C . LEU A 1 43 ? 7.071 0.240 0.014 1.00 0.00 43 LEU A C 15
ATOM 24096 O O . LEU A 1 43 ? 6.663 1.143 -0.708 1.00 0.00 43 LEU A O 15
ATOM 24112 N N . THR A 1 44 ? 8.356 -0.095 0.096 1.00 0.00 44 THR A N 15
ATOM 24113 C CA . THR A 1 44 ? 9.366 0.603 -0.678 1.00 0.00 44 THR A CA 15
ATOM 24114 C C . THR A 1 44 ? 9.863 -0.304 -1.798 1.00 0.00 44 THR A C 15
ATOM 24115 O O . THR A 1 44 ? 10.871 -0.033 -2.457 1.00 0.00 44 THR A O 15
ATOM 24126 N N . ASP A 1 45 ? 9.133 -1.398 -1.997 1.00 0.00 45 ASP A N 15
ATOM 24127 C CA . ASP A 1 45 ? 9.400 -2.327 -3.084 1.00 0.00 45 ASP A CA 15
ATOM 24128 C C . ASP A 1 45 ? 8.813 -1.801 -4.390 1.00 0.00 45 ASP A C 15
ATOM 24129 O O . ASP A 1 45 ? 7.958 -0.921 -4.366 1.00 0.00 45 ASP A O 15
ATOM 24138 N N . ALA A 1 46 ? 9.249 -2.339 -5.518 1.00 0.00 46 ALA A N 15
ATOM 24139 C CA . ALA A 1 46 ? 8.810 -1.831 -6.809 1.00 0.00 46 ALA A CA 15
ATOM 24140 C C . ALA A 1 46 ? 7.400 -2.310 -7.159 1.00 0.00 46 ALA A C 15
ATOM 24141 O O . ALA A 1 46 ? 6.454 -1.519 -7.147 1.00 0.00 46 ALA A O 15
ATOM 24148 N N . GLU A 1 47 ? 7.247 -3.601 -7.443 1.00 0.00 47 GLU A N 15
ATOM 24149 C CA . GLU A 1 47 ? 5.955 -4.122 -7.867 1.00 0.00 47 GLU A CA 15
ATOM 24150 C C . GLU A 1 47 ? 4.969 -4.203 -6.706 1.00 0.00 47 GLU A C 15
ATOM 24151 O O . GLU A 1 47 ? 3.772 -3.965 -6.893 1.00 0.00 47 GLU A O 15
ATOM 24163 N N . THR A 1 48 ? 5.460 -4.536 -5.515 1.00 0.00 48 THR A N 15
ATOM 24164 C CA . THR A 1 48 ? 4.612 -4.569 -4.332 1.00 0.00 48 THR A CA 15
ATOM 24165 C C . THR A 1 48 ? 3.879 -3.235 -4.119 1.00 0.00 48 THR A C 15
ATOM 24166 O O . THR A 1 48 ? 2.659 -3.210 -3.963 1.00 0.00 48 THR A O 15
ATOM 24177 N N . SER A 1 49 ? 4.617 -2.127 -4.148 1.00 0.00 49 SER A N 15
ATOM 24178 C CA . SER A 1 49 ? 4.033 -0.829 -3.822 1.00 0.00 49 SER A CA 15
ATOM 24179 C C . SER A 1 49 ? 3.066 -0.361 -4.906 1.00 0.00 49 SER A C 15
ATOM 24180 O O . SER A 1 49 ? 2.009 0.199 -4.605 1.00 0.00 49 SER A O 15
ATOM 24188 N N . LYS A 1 50 ? 3.430 -0.597 -6.165 1.00 0.00 50 LYS A N 15
ATOM 24189 C CA . LYS A 1 50 ? 2.625 -0.137 -7.289 1.00 0.00 50 LYS A CA 15
ATOM 24190 C C . LYS A 1 50 ? 1.218 -0.712 -7.222 1.00 0.00 50 LYS A C 15
ATOM 24191 O O . LYS A 1 50 ? 0.235 -0.002 -7.436 1.00 0.00 50 LYS A O 15
ATOM 24210 N N . LEU A 1 51 ? 1.125 -1.994 -6.907 1.00 0.00 51 LEU A N 15
ATOM 24211 C CA . LEU A 1 51 ? -0.163 -2.660 -6.847 1.00 0.00 51 LEU A CA 15
ATOM 24212 C C . LEU A 1 51 ? -1.013 -2.118 -5.718 1.00 0.00 51 LEU A C 15
ATOM 24213 O O . LEU A 1 51 ? -2.229 -2.062 -5.843 1.00 0.00 51 LEU A O 15
ATOM 24229 N N . ILE A 1 52 ? -0.390 -1.741 -4.609 1.00 0.00 52 ILE A N 15
ATOM 24230 C CA . ILE A 1 52 ? -1.125 -1.135 -3.516 1.00 0.00 52 ILE A CA 15
ATOM 24231 C C . ILE A 1 52 ? -1.755 0.189 -3.943 1.00 0.00 52 ILE A C 15
ATOM 24232 O O . ILE A 1 52 ? -2.923 0.445 -3.665 1.00 0.00 52 ILE A O 15
ATOM 24248 N N . TYR A 1 53 ? -0.982 1.016 -4.633 1.00 0.00 53 TYR A N 15
ATOM 24249 C CA . TYR A 1 53 ? -1.478 2.300 -5.119 1.00 0.00 53 TYR A CA 15
ATOM 24250 C C . TYR A 1 53 ? -2.608 2.075 -6.126 1.00 0.00 53 TYR A C 15
ATOM 24251 O O . TYR A 1 53 ? -3.644 2.744 -6.085 1.00 0.00 53 TYR A O 15
ATOM 24269 N N . ASP A 1 54 ? -2.390 1.112 -7.014 1.00 0.00 54 ASP A N 15
ATOM 24270 C CA . ASP A 1 54 ? -3.405 0.671 -7.968 1.00 0.00 54 ASP A CA 15
ATOM 24271 C C . ASP A 1 54 ? -4.649 0.157 -7.239 1.00 0.00 54 ASP A C 15
ATOM 24272 O O . ASP A 1 54 ? -5.778 0.474 -7.606 1.00 0.00 54 ASP A O 15
ATOM 24281 N N . PHE A 1 55 ? -4.411 -0.624 -6.194 1.00 0.00 55 PHE A N 15
ATOM 24282 C CA . PHE A 1 55 ? -5.465 -1.142 -5.328 1.00 0.00 55 PHE A CA 15
ATOM 24283 C C . PHE A 1 55 ? -6.302 -0.012 -4.753 1.00 0.00 55 PHE A C 15
ATOM 24284 O O . PHE A 1 55 ? -7.530 -0.066 -4.760 1.00 0.00 55 PHE A O 15
ATOM 24301 N N . ILE A 1 56 ? -5.623 1.004 -4.255 1.00 0.00 56 ILE A N 15
ATOM 24302 C CA . ILE A 1 56 ? -6.275 2.157 -3.662 1.00 0.00 56 ILE A CA 15
ATOM 24303 C C . ILE A 1 56 ? -7.159 2.872 -4.681 1.00 0.00 56 ILE A C 15
ATOM 24304 O O . ILE A 1 56 ? -8.295 3.241 -4.377 1.00 0.00 56 ILE A O 15
ATOM 24320 N N . GLU A 1 57 ? -6.645 3.048 -5.893 1.00 0.00 57 GLU A N 15
ATOM 24321 C CA . GLU A 1 57 ? -7.419 3.658 -6.965 1.00 0.00 57 GLU A CA 15
ATOM 24322 C C . GLU A 1 57 ? -8.610 2.770 -7.325 1.00 0.00 57 GLU A C 15
ATOM 24323 O O . GLU A 1 57 ? -9.710 3.257 -7.593 1.00 0.00 57 GLU A O 15
ATOM 24335 N N . ASP A 1 58 ? -8.383 1.463 -7.295 1.00 0.00 58 ASP A N 15
ATOM 24336 C CA . ASP A 1 58 ? -9.405 0.479 -7.642 1.00 0.00 58 ASP A CA 15
ATOM 24337 C C . ASP A 1 58 ? -10.595 0.542 -6.682 1.00 0.00 58 ASP A C 15
ATOM 24338 O O . ASP A 1 58 ? -11.729 0.255 -7.067 1.00 0.00 58 ASP A O 15
ATOM 24347 N N . GLN A 1 59 ? -10.336 0.931 -5.435 1.00 0.00 59 GLN A N 15
ATOM 24348 C CA . GLN A 1 59 ? -11.394 1.001 -4.425 1.00 0.00 59 GLN A CA 15
ATOM 24349 C C . GLN A 1 59 ? -12.120 2.344 -4.472 1.00 0.00 59 GLN A C 15
ATOM 24350 O O . GLN A 1 59 ? -13.207 2.497 -3.910 1.00 0.00 59 GLN A O 15
ATOM 24364 N N . GLY A 1 60 ? -11.523 3.315 -5.146 1.00 0.00 60 GLY A N 15
ATOM 24365 C CA . GLY A 1 60 ? -12.137 4.623 -5.243 1.00 0.00 60 GLY A CA 15
ATOM 24366 C C . GLY A 1 60 ? -11.286 5.714 -4.624 1.00 0.00 60 GLY A C 15
ATOM 24367 O O . GLY A 1 60 ? -11.744 6.840 -4.444 1.00 0.00 60 GLY A O 15
ATOM 24371 N N . GLY A 1 61 ? -10.050 5.380 -4.286 1.00 0.00 61 GLY A N 15
ATOM 24372 C CA . GLY A 1 61 ? -9.139 6.371 -3.755 1.00 0.00 61 GLY A CA 15
ATOM 24373 C C . GLY A 1 61 ? -8.878 6.191 -2.271 1.00 0.00 61 GLY A C 15
ATOM 24374 O O . GLY A 1 61 ? -9.505 5.353 -1.623 1.00 0.00 61 GLY A O 15
ATOM 24378 N N . LEU A 1 62 ? -7.955 6.995 -1.741 1.00 0.00 62 LEU A N 15
ATOM 24379 C CA . LEU A 1 62 ? -7.533 6.906 -0.340 1.00 0.00 62 LEU A CA 15
ATOM 24380 C C . LEU A 1 62 ? -8.722 6.952 0.607 1.00 0.00 62 LEU A C 15
ATOM 24381 O O . LEU A 1 62 ? -8.906 6.081 1.456 1.00 0.00 62 LEU A O 15
ATOM 24397 N N . GLU A 1 63 ? -9.532 7.978 0.431 1.00 0.00 63 GLU A N 15
ATOM 24398 C CA . GLU A 1 63 ? -10.600 8.292 1.359 1.00 0.00 63 GLU A CA 15
ATOM 24399 C C . GLU A 1 63 ? -11.729 7.264 1.303 1.00 0.00 63 GLU A C 15
ATOM 24400 O O . GLU A 1 63 ? -12.477 7.101 2.268 1.00 0.00 63 GLU A O 15
ATOM 24412 N N . ALA A 1 64 ? -11.830 6.554 0.188 1.00 0.00 64 ALA A N 15
ATOM 24413 C CA . ALA A 1 64 ? -12.792 5.467 0.069 1.00 0.00 64 ALA A CA 15
ATOM 24414 C C . ALA A 1 64 ? -12.272 4.233 0.799 1.00 0.00 64 ALA A C 15
ATOM 24415 O O . ALA A 1 64 ? -13.028 3.511 1.448 1.00 0.00 64 ALA A O 15
ATOM 24422 N N . VAL A 1 65 ? -10.962 4.022 0.703 1.00 0.00 65 VAL A N 15
ATOM 24423 C CA . VAL A 1 65 ? -10.289 2.930 1.402 1.00 0.00 65 VAL A CA 15
ATOM 24424 C C . VAL A 1 65 ? -10.450 3.091 2.912 1.00 0.00 65 VAL A C 15
ATOM 24425 O O . VAL A 1 65 ? -10.618 2.114 3.645 1.00 0.00 65 VAL A O 15
ATOM 24438 N N . ARG A 1 66 ? -10.419 4.339 3.362 1.00 0.00 66 ARG A N 15
ATOM 24439 C CA . ARG A 1 66 ? -10.628 4.659 4.768 1.00 0.00 66 ARG A CA 15
ATOM 24440 C C . ARG A 1 66 ? -11.993 4.168 5.229 1.00 0.00 66 ARG A C 15
ATOM 24441 O O . ARG A 1 66 ? -12.146 3.675 6.348 1.00 0.00 66 ARG A O 15
ATOM 24462 N N . GLN A 1 67 ? -12.978 4.290 4.349 1.00 0.00 67 GLN A N 15
ATOM 24463 C CA . GLN A 1 67 ? -14.341 3.893 4.662 1.00 0.00 67 GLN A CA 15
ATOM 24464 C C . GLN A 1 67 ? -14.423 2.381 4.807 1.00 0.00 67 GLN A C 15
ATOM 24465 O O . GLN A 1 67 ? -15.062 1.880 5.728 1.00 0.00 67 GLN A O 15
ATOM 24479 N N . GLU A 1 68 ? -13.732 1.674 3.910 1.00 0.00 68 GLU A N 15
ATOM 24480 C CA . GLU A 1 68 ? -13.687 0.207 3.909 1.00 0.00 68 GLU A CA 15
ATOM 24481 C C . GLU A 1 68 ? -13.345 -0.334 5.295 1.00 0.00 68 GLU A C 15
ATOM 24482 O O . GLU A 1 68 ? -13.862 -1.367 5.710 1.00 0.00 68 GLU A O 15
ATOM 24494 N N . MET A 1 69 ? -12.482 0.389 6.005 1.00 0.00 69 MET A N 15
ATOM 24495 C CA . MET A 1 69 ? -11.998 -0.039 7.320 1.00 0.00 69 MET A CA 15
ATOM 24496 C C . MET A 1 69 ? -13.141 -0.274 8.296 1.00 0.00 69 MET A C 15
ATOM 24497 O O . MET A 1 69 ? -13.112 -1.209 9.095 1.00 0.00 69 MET A O 15
ATOM 24511 N N . ARG A 1 70 ? -14.144 0.581 8.222 1.00 0.00 70 ARG A N 15
ATOM 24512 C CA . ARG A 1 70 ? -15.274 0.513 9.123 1.00 0.00 70 ARG A CA 15
ATOM 24513 C C . ARG A 1 70 ? -16.544 0.210 8.344 1.00 0.00 70 ARG A C 15
ATOM 24514 O O . ARG A 1 70 ? -17.649 0.489 8.802 1.00 0.00 70 ARG A O 15
ATOM 24535 N N . ARG A 1 71 ? -16.375 -0.358 7.159 1.00 0.00 71 ARG A N 15
ATOM 24536 C CA . ARG A 1 71 ? -17.506 -0.641 6.289 1.00 0.00 71 ARG A CA 15
ATOM 24537 C C . ARG A 1 71 ? -17.405 -2.039 5.687 1.00 0.00 71 ARG A C 15
ATOM 24538 O O . ARG A 1 71 ? -18.249 -2.892 5.953 1.00 0.00 71 ARG A O 15
ATOM 24559 N N . GLN A 1 72 ? -16.357 -2.258 4.901 1.00 0.00 72 GLN A N 15
ATOM 24560 C CA . GLN A 1 72 ? -16.167 -3.503 4.154 1.00 0.00 72 GLN A CA 15
ATOM 24561 C C . GLN A 1 72 ? -17.338 -3.740 3.201 1.00 0.00 72 GLN A C 15
ATOM 24562 O O . GLN A 1 72 ? -18.297 -4.449 3.575 1.00 0.00 72 GLN A O 15
ATOM 24577 N N . GLY B 2 1 ? -6.765 -17.568 6.206 1.00 0.00 73 GLY B N 15
ATOM 24578 C CA . GLY B 2 1 ? -5.651 -16.680 6.627 1.00 0.00 73 GLY B CA 15
ATOM 24579 C C . GLY B 2 1 ? -5.810 -15.261 6.115 1.00 0.00 73 GLY B C 15
ATOM 24580 O O . GLY B 2 1 ? -4.833 -14.615 5.741 1.00 0.00 73 GLY B O 15
ATOM 24586 N N . HIS B 2 2 ? -7.045 -14.781 6.076 1.00 0.00 74 HIS B N 15
ATOM 24587 C CA . HIS B 2 2 ? -7.331 -13.406 5.679 1.00 0.00 74 HIS B CA 15
ATOM 24588 C C . HIS B 2 2 ? -8.422 -12.833 6.569 1.00 0.00 74 HIS B C 15
ATOM 24589 O O . HIS B 2 2 ? -9.384 -12.243 6.080 1.00 0.00 74 HIS B O 15
ATOM 24604 N N . MET B 2 3 ? -8.272 -13.005 7.875 1.00 0.00 75 MET B N 15
ATOM 24605 C CA . MET B 2 3 ? -9.294 -12.575 8.826 1.00 0.00 75 MET B CA 15
ATOM 24606 C C . MET B 2 3 ? -9.215 -11.075 9.081 1.00 0.00 75 MET B C 15
ATOM 24607 O O . MET B 2 3 ? -9.028 -10.630 10.213 1.00 0.00 75 MET B O 15
ATOM 24621 N N . LEU B 2 4 ? -9.351 -10.300 8.020 1.00 0.00 76 LEU B N 15
ATOM 24622 C CA . LEU B 2 4 ? -9.364 -8.852 8.126 1.00 0.00 76 LEU B CA 15
ATOM 24623 C C . LEU B 2 4 ? -10.752 -8.330 7.814 1.00 0.00 76 LEU B C 15
ATOM 24624 O O . LEU B 2 4 ? -11.410 -8.815 6.897 1.00 0.00 76 LEU B O 15
ATOM 24640 N N . PRO B 2 5 ? -11.228 -7.356 8.586 1.00 0.00 77 PRO B N 15
ATOM 24641 C CA . PRO B 2 5 ? -12.551 -6.780 8.418 1.00 0.00 77 PRO B CA 15
ATOM 24642 C C . PRO B 2 5 ? -12.537 -5.530 7.545 1.00 0.00 77 PRO B C 15
ATOM 24643 O O . PRO B 2 5 ? -13.411 -4.672 7.660 1.00 0.00 77 PRO B O 15
ATOM 24654 N N . ASP B 2 6 ? -11.547 -5.434 6.670 1.00 0.00 78 ASP B N 15
ATOM 24655 C CA . ASP B 2 6 ? -11.369 -4.235 5.873 1.00 0.00 78 ASP B CA 15
ATOM 24656 C C . ASP B 2 6 ? -10.522 -4.506 4.637 1.00 0.00 78 ASP B C 15
ATOM 24657 O O . ASP B 2 6 ? -10.272 -5.664 4.281 1.00 0.00 78 ASP B O 15
ATOM 24666 N N . VAL B 2 7 ? -10.098 -3.422 4.004 1.00 0.00 79 VAL B N 15
ATOM 24667 C CA . VAL B 2 7 ? -9.231 -3.448 2.823 1.00 0.00 79 VAL B CA 15
ATOM 24668 C C . VAL B 2 7 ? -8.064 -4.430 2.944 1.00 0.00 79 VAL B C 15
ATOM 24669 O O . VAL B 2 7 ? -7.654 -5.028 1.954 1.00 0.00 79 VAL B O 15
ATOM 24682 N N . ALA B 2 8 ? -7.531 -4.590 4.148 1.00 0.00 80 ALA B N 15
ATOM 24683 C CA . ALA B 2 8 ? -6.295 -5.344 4.357 1.00 0.00 80 ALA B CA 15
ATOM 24684 C C . ALA B 2 8 ? -6.338 -6.760 3.772 1.00 0.00 80 ALA B C 15
ATOM 24685 O O . ALA B 2 8 ? -5.382 -7.191 3.126 1.00 0.00 80 ALA B O 15
ATOM 24692 N N . GLN B 2 9 ? -7.440 -7.476 3.968 1.00 0.00 81 GLN B N 15
ATOM 24693 C CA . GLN B 2 9 ? -7.560 -8.832 3.425 1.00 0.00 81 GLN B CA 15
ATOM 24694 C C . GLN B 2 9 ? -7.664 -8.768 1.904 1.00 0.00 81 GLN B C 15
ATOM 24695 O O . GLN B 2 9 ? -7.144 -9.625 1.183 1.00 0.00 81 GLN B O 15
ATOM 24709 N N . ARG B 2 10 ? -8.312 -7.713 1.443 1.00 0.00 82 ARG B N 15
ATOM 24710 C CA . ARG B 2 10 ? -8.546 -7.468 0.033 1.00 0.00 82 ARG B CA 15
ATOM 24711 C C . ARG B 2 10 ? -7.250 -7.030 -0.647 1.00 0.00 82 ARG B C 15
ATOM 24712 O O . ARG B 2 10 ? -7.112 -7.101 -1.870 1.00 0.00 82 ARG B O 15
ATOM 24733 N N . LEU B 2 11 ? -6.282 -6.620 0.163 1.00 0.00 83 LEU B N 15
ATOM 24734 C CA . LEU B 2 11 ? -5.032 -6.098 -0.347 1.00 0.00 83 LEU B CA 15
ATOM 24735 C C . LEU B 2 11 ? -4.001 -7.210 -0.427 1.00 0.00 83 LEU B C 15
ATOM 24736 O O . LEU B 2 11 ? -3.205 -7.256 -1.360 1.00 0.00 83 LEU B O 15
ATOM 24752 N N . MET B 2 12 ? -4.038 -8.121 0.544 1.00 0.00 84 MET B N 15
ATOM 24753 C CA . MET B 2 12 ? -3.158 -9.285 0.525 1.00 0.00 84 MET B CA 15
ATOM 24754 C C . MET B 2 12 ? -3.306 -10.029 -0.794 1.00 0.00 84 MET B C 15
ATOM 24755 O O . MET B 2 12 ? -2.319 -10.339 -1.466 1.00 0.00 84 MET B O 15
ATOM 24769 N N . GLN B 2 13 ? -4.558 -10.283 -1.171 1.00 0.00 85 GLN B N 15
ATOM 24770 C CA . GLN B 2 13 ? -4.855 -10.988 -2.411 1.00 0.00 85 GLN B CA 15
ATOM 24771 C C . GLN B 2 13 ? -4.409 -10.167 -3.617 1.00 0.00 85 GLN B C 15
ATOM 24772 O O . GLN B 2 13 ? -3.939 -10.710 -4.615 1.00 0.00 85 GLN B O 15
ATOM 24786 N N . HIS B 2 14 ? -4.533 -8.849 -3.495 1.00 0.00 86 HIS B N 15
ATOM 24787 C CA . HIS B 2 14 ? -4.237 -7.937 -4.594 1.00 0.00 86 HIS B CA 15
ATOM 24788 C C . HIS B 2 14 ? -2.757 -8.003 -4.981 1.00 0.00 86 HIS B C 15
ATOM 24789 O O . HIS B 2 14 ? -2.398 -7.723 -6.124 1.00 0.00 86 HIS B O 15
ATOM 24804 N N . LEU B 2 15 ? -1.903 -8.362 -4.028 1.00 0.00 87 LEU B N 15
ATOM 24805 C CA . LEU B 2 15 ? -0.480 -8.538 -4.311 1.00 0.00 87 LEU B CA 15
ATOM 24806 C C . LEU B 2 15 ? -0.191 -9.961 -4.776 1.00 0.00 87 LEU B C 15
ATOM 24807 O O . LEU B 2 15 ? 0.398 -10.175 -5.838 1.00 0.00 87 LEU B O 15
ATOM 24823 N N . ALA B 2 16 ? -0.639 -10.923 -3.980 1.00 0.00 88 ALA B N 15
ATOM 24824 C CA . ALA B 2 16 ? -0.309 -12.336 -4.179 1.00 0.00 88 ALA B CA 15
ATOM 24825 C C . ALA B 2 16 ? -0.558 -12.820 -5.610 1.00 0.00 88 ALA B C 15
ATOM 24826 O O . ALA B 2 16 ? 0.253 -13.562 -6.166 1.00 0.00 88 ALA B O 15
ATOM 24833 N N . GLU B 2 17 ? -1.661 -12.382 -6.208 1.00 0.00 89 GLU B N 15
ATOM 24834 C CA . GLU B 2 17 ? -2.053 -12.846 -7.541 1.00 0.00 89 GLU B CA 15
ATOM 24835 C C . GLU B 2 17 ? -1.020 -12.484 -8.615 1.00 0.00 89 GLU B C 15
ATOM 24836 O O . GLU B 2 17 ? -0.980 -13.107 -9.674 1.00 0.00 89 GLU B O 15
ATOM 24848 N N . HIS B 2 18 ? -0.178 -11.492 -8.343 1.00 0.00 90 HIS B N 15
ATOM 24849 C CA . HIS B 2 18 ? 0.759 -11.002 -9.354 1.00 0.00 90 HIS B CA 15
ATOM 24850 C C . HIS B 2 18 ? 2.177 -11.517 -9.118 1.00 0.00 90 HIS B C 15
ATOM 24851 O O . HIS B 2 18 ? 3.110 -11.117 -9.816 1.00 0.00 90 HIS B O 15
ATOM 24866 N N . GLY B 2 19 ? 2.345 -12.401 -8.141 1.00 0.00 91 GLY B N 15
ATOM 24867 C CA . GLY B 2 19 ? 3.668 -12.938 -7.861 1.00 0.00 91 GLY B CA 15
ATOM 24868 C C . GLY B 2 19 ? 4.540 -11.958 -7.102 1.00 0.00 91 GLY B C 15
ATOM 24869 O O . GLY B 2 19 ? 5.766 -12.070 -7.102 1.00 0.00 91 GLY B O 15
ATOM 24873 N N . ILE B 2 20 ? 3.887 -11.002 -6.462 1.00 0.00 92 ILE B N 15
ATOM 24874 C CA . ILE B 2 20 ? 4.545 -9.981 -5.654 1.00 0.00 92 ILE B CA 15
ATOM 24875 C C . ILE B 2 20 ? 5.361 -10.617 -4.532 1.00 0.00 92 ILE B C 15
ATOM 24876 O O . ILE B 2 20 ? 5.005 -11.684 -4.024 1.00 0.00 92 ILE B O 15
ATOM 24892 N N . GLN B 2 21 ? 6.452 -9.965 -4.157 1.00 0.00 93 GLN B N 15
ATOM 24893 C CA . GLN B 2 21 ? 7.337 -10.491 -3.132 1.00 0.00 93 GLN B CA 15
ATOM 24894 C C . GLN B 2 21 ? 6.722 -10.298 -1.752 1.00 0.00 93 GLN B C 15
ATOM 24895 O O . GLN B 2 21 ? 6.174 -9.235 -1.448 1.00 0.00 93 GLN B O 15
ATOM 24909 N N . PRO B 2 22 ? 6.778 -11.340 -0.915 1.00 0.00 94 PRO B N 15
ATOM 24910 C CA . PRO B 2 22 ? 6.395 -11.243 0.494 1.00 0.00 94 PRO B CA 15
ATOM 24911 C C . PRO B 2 22 ? 7.358 -10.343 1.259 1.00 0.00 94 PRO B C 15
ATOM 24912 O O . PRO B 2 22 ? 8.530 -10.224 0.885 1.00 0.00 94 PRO B O 15
ATOM 24923 N N . ALA B 2 23 ? 6.864 -9.704 2.312 1.00 0.00 95 ALA B N 15
ATOM 24924 C CA . ALA B 2 23 ? 7.694 -8.845 3.148 1.00 0.00 95 ALA B CA 15
ATOM 24925 C C . ALA B 2 23 ? 8.752 -9.663 3.878 1.00 0.00 95 ALA B C 15
ATOM 24926 O O . ALA B 2 23 ? 8.563 -10.076 5.024 1.00 0.00 95 ALA B O 15
ATOM 24933 N N . ARG B 2 24 ? 9.856 -9.903 3.192 1.00 0.00 96 ARG B N 15
ATOM 24934 C CA . ARG B 2 24 ? 10.948 -10.691 3.737 1.00 0.00 96 ARG B CA 15
ATOM 24935 C C . ARG B 2 24 ? 11.925 -9.822 4.516 1.00 0.00 96 ARG B C 15
ATOM 24936 O O . ARG B 2 24 ? 11.766 -9.625 5.720 1.00 0.00 96 ARG B O 15
ATOM 24957 N N . ASN B 2 25 ? 12.907 -9.274 3.807 1.00 0.00 97 ASN B N 15
ATOM 24958 C CA . ASN B 2 25 ? 13.970 -8.481 4.423 1.00 0.00 97 ASN B CA 15
ATOM 24959 C C . ASN B 2 25 ? 14.974 -8.057 3.357 1.00 0.00 97 ASN B C 15
ATOM 24960 O O . ASN B 2 25 ? 15.652 -7.040 3.501 1.00 0.00 97 ASN B O 15
ATOM 24971 N N . MET B 2 26 ? 15.049 -8.863 2.294 1.00 0.00 98 MET B N 15
ATOM 24972 C CA . MET B 2 26 ? 15.970 -8.636 1.180 1.00 0.00 98 MET B CA 15
ATOM 24973 C C . MET B 2 26 ? 15.949 -7.182 0.716 1.00 0.00 98 MET B C 15
ATOM 24974 O O . MET B 2 26 ? 14.940 -6.695 0.205 1.00 0.00 98 MET B O 15
ATOM 24988 N N . ALA B 2 27 ? 17.069 -6.501 0.904 1.00 0.00 99 ALA B N 15
ATOM 24989 C CA . ALA B 2 27 ? 17.198 -5.102 0.527 1.00 0.00 99 ALA B CA 15
ATOM 24990 C C . ALA B 2 27 ? 17.311 -4.951 -0.985 1.00 0.00 99 ALA B C 15
ATOM 24991 O O . ALA B 2 27 ? 17.205 -3.845 -1.521 1.00 0.00 99 ALA B O 15
ATOM 24998 N N . GLU B 2 28 ? 17.529 -6.060 -1.672 1.00 0.00 100 GLU B N 15
ATOM 24999 C CA . GLU B 2 28 ? 17.632 -6.046 -3.118 1.00 0.00 100 GLU B CA 15
ATOM 25000 C C . GLU B 2 28 ? 16.254 -5.888 -3.751 1.00 0.00 100 GLU B C 15
ATOM 25001 O O . GLU B 2 28 ? 15.556 -6.867 -4.004 1.00 0.00 100 GLU B O 15
ATOM 25013 N N . HIS B 2 29 ? 15.851 -4.642 -3.962 1.00 0.00 101 HIS B N 15
ATOM 25014 C CA . HIS B 2 29 ? 14.640 -4.343 -4.721 1.00 0.00 101 HIS B CA 15
ATOM 25015 C C . HIS B 2 29 ? 15.045 -3.839 -6.098 1.00 0.00 101 HIS B C 15
ATOM 25016 O O . HIS B 2 29 ? 14.234 -3.302 -6.853 1.00 0.00 101 HIS B O 15
ATOM 25031 N N . ILE B 2 30 ? 16.320 -4.003 -6.405 1.00 0.00 102 ILE B N 15
ATOM 25032 C CA . ILE B 2 30 ? 16.915 -3.374 -7.569 1.00 0.00 102 ILE B CA 15
ATOM 25033 C C . ILE B 2 30 ? 17.371 -4.418 -8.577 1.00 0.00 102 ILE B C 15
ATOM 25034 O O . ILE B 2 30 ? 18.003 -5.412 -8.208 1.00 0.00 102 ILE B O 15
ATOM 25050 N N . PRO B 2 31 ? 17.023 -4.226 -9.858 1.00 0.00 103 PRO B N 15
ATOM 25051 C CA . PRO B 2 31 ? 17.566 -5.037 -10.945 1.00 0.00 103 PRO B CA 15
ATOM 25052 C C . PRO B 2 31 ? 19.064 -4.800 -11.102 1.00 0.00 103 PRO B C 15
ATOM 25053 O O . PRO B 2 31 ? 19.506 -3.654 -11.203 1.00 0.00 103 PRO B O 15
ATOM 25064 N N . PRO B 2 32 ? 19.862 -5.882 -11.109 1.00 0.00 104 PRO B N 15
ATOM 25065 C CA . PRO B 2 32 ? 21.324 -5.794 -11.210 1.00 0.00 104 PRO B CA 15
ATOM 25066 C C . PRO B 2 32 ? 21.780 -4.934 -12.383 1.00 0.00 104 PRO B C 15
ATOM 25067 O O . PRO B 2 32 ? 21.287 -5.080 -13.504 1.00 0.00 104 PRO B O 15
ATOM 25078 N N . ALA B 2 33 ? 22.711 -4.029 -12.110 1.00 0.00 105 ALA B N 15
ATOM 25079 C CA . ALA B 2 33 ? 23.249 -3.153 -13.138 1.00 0.00 105 ALA B CA 15
ATOM 25080 C C . ALA B 2 33 ? 24.138 -3.942 -14.093 1.00 0.00 105 ALA B C 15
ATOM 25081 O O . ALA B 2 33 ? 25.170 -4.482 -13.689 1.00 0.00 105 ALA B O 15
ATOM 25088 N N . PRO B 2 34 ? 23.742 -4.024 -15.370 1.00 0.00 106 PRO B N 15
ATOM 25089 C CA . PRO B 2 34 ? 24.453 -4.821 -16.369 1.00 0.00 106 PRO B CA 15
ATOM 25090 C C . PRO B 2 34 ? 25.830 -4.255 -16.703 1.00 0.00 106 PRO B C 15
ATOM 25091 O O . PRO B 2 34 ? 25.955 -3.272 -17.434 1.00 0.00 106 PRO B O 15
ATOM 25102 N N . ASN B 2 35 ? 26.857 -4.869 -16.145 1.00 0.00 107 ASN B N 15
ATOM 25103 C CA . ASN B 2 35 ? 28.223 -4.520 -16.492 1.00 0.00 107 ASN B CA 15
ATOM 25104 C C . ASN B 2 35 ? 28.763 -5.560 -17.461 1.00 0.00 107 ASN B C 15
ATOM 25105 O O . ASN B 2 35 ? 28.357 -6.723 -17.418 1.00 0.00 107 ASN B O 15
ATOM 25116 N N . TRP B 2 36 ? 29.653 -5.146 -18.342 1.00 0.00 108 TRP B N 15
ATOM 25117 C CA . TRP B 2 36 ? 30.136 -6.025 -19.392 1.00 0.00 108 TRP B CA 15
ATOM 25118 C C . TRP B 2 36 ? 31.624 -6.276 -19.232 1.00 0.00 108 TRP B C 15
ATOM 25119 O O . TRP B 2 36 ? 32.411 -5.320 -19.392 1.00 0.00 108 TRP B O 15
ATOM 25141 N N . GLY A 1 1 ? -22.860 7.571 -3.926 1.00 0.00 1 GLY A N 16
ATOM 25142 C CA . GLY A 1 1 ? -21.573 6.932 -3.560 1.00 0.00 1 GLY A CA 16
ATOM 25143 C C . GLY A 1 1 ? -20.753 7.801 -2.632 1.00 0.00 1 GLY A C 16
ATOM 25144 O O . GLY A 1 1 ? -21.308 8.528 -1.803 1.00 0.00 1 GLY A O 16
ATOM 25150 N N . HIS A 1 2 ? -19.430 7.737 -2.763 1.00 0.00 2 HIS A N 16
ATOM 25151 C CA . HIS A 1 2 ? -18.555 8.583 -1.963 1.00 0.00 2 HIS A CA 16
ATOM 25152 C C . HIS A 1 2 ? -18.349 9.919 -2.664 1.00 0.00 2 HIS A C 16
ATOM 25153 O O . HIS A 1 2 ? -17.934 9.975 -3.822 1.00 0.00 2 HIS A O 16
ATOM 25168 N N . MET A 1 3 ? -18.662 10.998 -1.968 1.00 0.00 3 MET A N 16
ATOM 25169 C CA . MET A 1 3 ? -18.571 12.324 -2.556 1.00 0.00 3 MET A CA 16
ATOM 25170 C C . MET A 1 3 ? -17.310 13.038 -2.101 1.00 0.00 3 MET A C 16
ATOM 25171 O O . MET A 1 3 ? -17.362 14.084 -1.456 1.00 0.00 3 MET A O 16
ATOM 25185 N N . SER A 1 4 ? -16.173 12.451 -2.437 1.00 0.00 4 SER A N 16
ATOM 25186 C CA . SER A 1 4 ? -14.886 13.071 -2.186 1.00 0.00 4 SER A CA 16
ATOM 25187 C C . SER A 1 4 ? -14.362 13.639 -3.499 1.00 0.00 4 SER A C 16
ATOM 25188 O O . SER A 1 4 ? -14.137 12.904 -4.466 1.00 0.00 4 SER A O 16
ATOM 25196 N N . GLY A 1 5 ? -14.196 14.956 -3.518 1.00 0.00 5 GLY A N 16
ATOM 25197 C CA . GLY A 1 5 ? -13.859 15.672 -4.734 1.00 0.00 5 GLY A CA 16
ATOM 25198 C C . GLY A 1 5 ? -12.582 15.196 -5.400 1.00 0.00 5 GLY A C 16
ATOM 25199 O O . GLY A 1 5 ? -12.520 15.128 -6.629 1.00 0.00 5 GLY A O 16
ATOM 25203 N N . PHE A 1 6 ? -11.564 14.877 -4.610 1.00 0.00 6 PHE A N 16
ATOM 25204 C CA . PHE A 1 6 ? -10.295 14.438 -5.173 1.00 0.00 6 PHE A CA 16
ATOM 25205 C C . PHE A 1 6 ? -9.691 13.306 -4.345 1.00 0.00 6 PHE A C 16
ATOM 25206 O O . PHE A 1 6 ? -9.230 13.510 -3.220 1.00 0.00 6 PHE A O 16
ATOM 25223 N N . LYS A 1 7 ? -9.698 12.113 -4.923 1.00 0.00 7 LYS A N 16
ATOM 25224 C CA . LYS A 1 7 ? -9.170 10.920 -4.269 1.00 0.00 7 LYS A CA 16
ATOM 25225 C C . LYS A 1 7 ? -7.641 10.890 -4.296 1.00 0.00 7 LYS A C 16
ATOM 25226 O O . LYS A 1 7 ? -7.015 10.075 -3.618 1.00 0.00 7 LYS A O 16
ATOM 25245 N N . HIS A 1 8 ? -7.046 11.774 -5.080 1.00 0.00 8 HIS A N 16
ATOM 25246 C CA . HIS A 1 8 ? -5.602 11.786 -5.269 1.00 0.00 8 HIS A CA 16
ATOM 25247 C C . HIS A 1 8 ? -5.058 13.210 -5.157 1.00 0.00 8 HIS A C 16
ATOM 25248 O O . HIS A 1 8 ? -4.734 13.833 -6.161 1.00 0.00 8 HIS A O 16
ATOM 25263 N N . VAL A 1 9 ? -4.967 13.727 -3.939 1.00 0.00 9 VAL A N 16
ATOM 25264 C CA . VAL A 1 9 ? -4.473 15.087 -3.734 1.00 0.00 9 VAL A CA 16
ATOM 25265 C C . VAL A 1 9 ? -3.145 15.086 -2.969 1.00 0.00 9 VAL A C 16
ATOM 25266 O O . VAL A 1 9 ? -2.284 15.936 -3.189 1.00 0.00 9 VAL A O 16
ATOM 25279 N N . SER A 1 10 ? -2.972 14.105 -2.095 1.00 0.00 10 SER A N 16
ATOM 25280 C CA . SER A 1 10 ? -1.779 14.022 -1.262 1.00 0.00 10 SER A CA 16
ATOM 25281 C C . SER A 1 10 ? -0.613 13.393 -2.020 1.00 0.00 10 SER A C 16
ATOM 25282 O O . SER A 1 10 ? 0.474 13.230 -1.470 1.00 0.00 10 SER A O 16
ATOM 25290 N N . HIS A 1 11 ? -0.853 13.028 -3.285 1.00 0.00 11 HIS A N 16
ATOM 25291 C CA . HIS A 1 11 ? 0.093 12.222 -4.071 1.00 0.00 11 HIS A CA 16
ATOM 25292 C C . HIS A 1 11 ? 0.278 10.845 -3.438 1.00 0.00 11 HIS A C 16
ATOM 25293 O O . HIS A 1 11 ? 1.129 10.064 -3.862 1.00 0.00 11 HIS A O 16
ATOM 25308 N N . VAL A 1 12 ? -0.523 10.571 -2.403 1.00 0.00 12 VAL A N 16
ATOM 25309 C CA . VAL A 1 12 ? -0.519 9.286 -1.695 1.00 0.00 12 VAL A CA 16
ATOM 25310 C C . VAL A 1 12 ? 0.784 9.065 -0.902 1.00 0.00 12 VAL A C 16
ATOM 25311 O O . VAL A 1 12 ? 0.866 8.177 -0.052 1.00 0.00 12 VAL A O 16
ATOM 25324 N N . GLY A 1 13 ? 1.781 9.911 -1.149 1.00 0.00 13 GLY A N 16
ATOM 25325 C CA . GLY A 1 13 ? 3.093 9.702 -0.568 1.00 0.00 13 GLY A CA 16
ATOM 25326 C C . GLY A 1 13 ? 3.787 8.538 -1.239 1.00 0.00 13 GLY A C 16
ATOM 25327 O O . GLY A 1 13 ? 4.624 7.865 -0.642 1.00 0.00 13 GLY A O 16
ATOM 25331 N N . TRP A 1 14 ? 3.418 8.308 -2.492 1.00 0.00 14 TRP A N 16
ATOM 25332 C CA . TRP A 1 14 ? 3.874 7.150 -3.235 1.00 0.00 14 TRP A CA 16
ATOM 25333 C C . TRP A 1 14 ? 4.504 7.559 -4.563 1.00 0.00 14 TRP A C 16
ATOM 25334 O O . TRP A 1 14 ? 4.039 8.488 -5.228 1.00 0.00 14 TRP A O 16
ATOM 25355 N N . ASP A 1 15 ? 5.575 6.873 -4.926 1.00 0.00 15 ASP A N 16
ATOM 25356 C CA . ASP A 1 15 ? 6.204 7.041 -6.227 1.00 0.00 15 ASP A CA 16
ATOM 25357 C C . ASP A 1 15 ? 6.281 5.696 -6.928 1.00 0.00 15 ASP A C 16
ATOM 25358 O O . ASP A 1 15 ? 6.761 4.729 -6.345 1.00 0.00 15 ASP A O 16
ATOM 25367 N N . PRO A 1 16 ? 5.818 5.624 -8.186 1.00 0.00 16 PRO A N 16
ATOM 25368 C CA . PRO A 1 16 ? 5.660 4.361 -8.926 1.00 0.00 16 PRO A CA 16
ATOM 25369 C C . PRO A 1 16 ? 6.833 3.392 -8.789 1.00 0.00 16 PRO A C 16
ATOM 25370 O O . PRO A 1 16 ? 6.634 2.200 -8.556 1.00 0.00 16 PRO A O 16
ATOM 25381 N N . GLN A 1 17 ? 8.047 3.900 -8.924 1.00 0.00 17 GLN A N 16
ATOM 25382 C CA . GLN A 1 17 ? 9.227 3.043 -8.935 1.00 0.00 17 GLN A CA 16
ATOM 25383 C C . GLN A 1 17 ? 9.978 3.090 -7.604 1.00 0.00 17 GLN A C 16
ATOM 25384 O O . GLN A 1 17 ? 10.951 2.358 -7.406 1.00 0.00 17 GLN A O 16
ATOM 25398 N N . ASN A 1 18 ? 9.528 3.942 -6.693 1.00 0.00 18 ASN A N 16
ATOM 25399 C CA . ASN A 1 18 ? 10.218 4.119 -5.415 1.00 0.00 18 ASN A CA 16
ATOM 25400 C C . ASN A 1 18 ? 9.426 3.508 -4.270 1.00 0.00 18 ASN A C 16
ATOM 25401 O O . ASN A 1 18 ? 10.004 2.965 -3.328 1.00 0.00 18 ASN A O 16
ATOM 25412 N N . GLY A 1 19 ? 8.109 3.602 -4.353 1.00 0.00 19 GLY A N 16
ATOM 25413 C CA . GLY A 1 19 ? 7.257 3.040 -3.332 1.00 0.00 19 GLY A CA 16
ATOM 25414 C C . GLY A 1 19 ? 6.596 4.100 -2.479 1.00 0.00 19 GLY A C 16
ATOM 25415 O O . GLY A 1 19 ? 6.551 5.272 -2.854 1.00 0.00 19 GLY A O 16
ATOM 25419 N N . PHE A 1 20 ? 6.083 3.678 -1.334 1.00 0.00 20 PHE A N 16
ATOM 25420 C CA . PHE A 1 20 ? 5.455 4.577 -0.380 1.00 0.00 20 PHE A CA 16
ATOM 25421 C C . PHE A 1 20 ? 6.502 5.126 0.572 1.00 0.00 20 PHE A C 16
ATOM 25422 O O . PHE A 1 20 ? 7.319 4.375 1.110 1.00 0.00 20 PHE A O 16
ATOM 25439 N N . ASP A 1 21 ? 6.478 6.430 0.782 1.00 0.00 21 ASP A N 16
ATOM 25440 C CA . ASP A 1 21 ? 7.380 7.058 1.731 1.00 0.00 21 ASP A CA 16
ATOM 25441 C C . ASP A 1 21 ? 6.861 6.813 3.139 1.00 0.00 21 ASP A C 16
ATOM 25442 O O . ASP A 1 21 ? 6.209 7.666 3.720 1.00 0.00 21 ASP A O 16
ATOM 25451 N N . VAL A 1 22 ? 7.144 5.621 3.656 1.00 0.00 22 VAL A N 16
ATOM 25452 C CA . VAL A 1 22 ? 6.677 5.173 4.977 1.00 0.00 22 VAL A CA 16
ATOM 25453 C C . VAL A 1 22 ? 6.979 6.199 6.079 1.00 0.00 22 VAL A C 16
ATOM 25454 O O . VAL A 1 22 ? 6.272 6.263 7.084 1.00 0.00 22 VAL A O 16
ATOM 25467 N N . ASN A 1 23 ? 8.004 7.015 5.881 1.00 0.00 23 ASN A N 16
ATOM 25468 C CA . ASN A 1 23 ? 8.346 8.046 6.854 1.00 0.00 23 ASN A CA 16
ATOM 25469 C C . ASN A 1 23 ? 7.279 9.141 6.873 1.00 0.00 23 ASN A C 16
ATOM 25470 O O . ASN A 1 23 ? 6.896 9.630 7.934 1.00 0.00 23 ASN A O 16
ATOM 25481 N N . ASN A 1 24 ? 6.793 9.498 5.695 1.00 0.00 24 ASN A N 16
ATOM 25482 C CA . ASN A 1 24 ? 5.755 10.513 5.553 1.00 0.00 24 ASN A CA 16
ATOM 25483 C C . ASN A 1 24 ? 4.515 9.873 4.951 1.00 0.00 24 ASN A C 16
ATOM 25484 O O . ASN A 1 24 ? 3.872 10.423 4.054 1.00 0.00 24 ASN A O 16
ATOM 25495 N N . LEU A 1 25 ? 4.202 8.696 5.463 1.00 0.00 25 LEU A N 16
ATOM 25496 C CA . LEU A 1 25 ? 3.161 7.861 4.926 1.00 0.00 25 LEU A CA 16
ATOM 25497 C C . LEU A 1 25 ? 1.890 8.011 5.762 1.00 0.00 25 LEU A C 16
ATOM 25498 O O . LEU A 1 25 ? 1.937 8.008 6.994 1.00 0.00 25 LEU A O 16
ATOM 25514 N N . ASP A 1 26 ? 0.767 8.177 5.065 1.00 0.00 26 ASP A N 16
ATOM 25515 C CA . ASP A 1 26 ? -0.527 8.469 5.688 1.00 0.00 26 ASP A CA 16
ATOM 25516 C C . ASP A 1 26 ? -0.893 7.436 6.756 1.00 0.00 26 ASP A C 16
ATOM 25517 O O . ASP A 1 26 ? -0.796 6.229 6.535 1.00 0.00 26 ASP A O 16
ATOM 25526 N N . PRO A 1 27 ? -1.316 7.935 7.935 1.00 0.00 27 PRO A N 16
ATOM 25527 C CA . PRO A 1 27 ? -1.668 7.112 9.107 1.00 0.00 27 PRO A CA 16
ATOM 25528 C C . PRO A 1 27 ? -2.695 6.019 8.812 1.00 0.00 27 PRO A C 16
ATOM 25529 O O . PRO A 1 27 ? -2.589 4.911 9.342 1.00 0.00 27 PRO A O 16
ATOM 25540 N N . ASP A 1 28 ? -3.691 6.319 7.981 1.00 0.00 28 ASP A N 16
ATOM 25541 C CA . ASP A 1 28 ? -4.713 5.328 7.650 1.00 0.00 28 ASP A CA 16
ATOM 25542 C C . ASP A 1 28 ? -4.131 4.252 6.750 1.00 0.00 28 ASP A C 16
ATOM 25543 O O . ASP A 1 28 ? -4.452 3.071 6.889 1.00 0.00 28 ASP A O 16
ATOM 25552 N N . LEU A 1 29 ? -3.261 4.658 5.835 1.00 0.00 29 LEU A N 16
ATOM 25553 C CA . LEU A 1 29 ? -2.562 3.708 4.988 1.00 0.00 29 LEU A CA 16
ATOM 25554 C C . LEU A 1 29 ? -1.652 2.833 5.836 1.00 0.00 29 LEU A C 16
ATOM 25555 O O . LEU A 1 29 ? -1.595 1.618 5.654 1.00 0.00 29 LEU A O 16
ATOM 25571 N N . ARG A 1 30 ? -0.958 3.463 6.778 1.00 0.00 30 ARG A N 16
ATOM 25572 C CA . ARG A 1 30 ? -0.097 2.753 7.716 1.00 0.00 30 ARG A CA 16
ATOM 25573 C C . ARG A 1 30 ? -0.903 1.689 8.460 1.00 0.00 30 ARG A C 16
ATOM 25574 O O . ARG A 1 30 ? -0.434 0.567 8.661 1.00 0.00 30 ARG A O 16
ATOM 25595 N N . SER A 1 31 ? -2.122 2.049 8.850 1.00 0.00 31 SER A N 16
ATOM 25596 C CA . SER A 1 31 ? -3.035 1.114 9.492 1.00 0.00 31 SER A CA 16
ATOM 25597 C C . SER A 1 31 ? -3.301 -0.083 8.583 1.00 0.00 31 SER A C 16
ATOM 25598 O O . SER A 1 31 ? -3.191 -1.235 9.000 1.00 0.00 31 SER A O 16
ATOM 25606 N N . LEU A 1 32 ? -3.635 0.214 7.335 1.00 0.00 32 LEU A N 16
ATOM 25607 C CA . LEU A 1 32 ? -4.017 -0.802 6.368 1.00 0.00 32 LEU A CA 16
ATOM 25608 C C . LEU A 1 32 ? -2.874 -1.753 6.056 1.00 0.00 32 LEU A C 16
ATOM 25609 O O . LEU A 1 32 ? -3.005 -2.971 6.178 1.00 0.00 32 LEU A O 16
ATOM 25625 N N . PHE A 1 33 ? -1.759 -1.185 5.643 1.00 0.00 33 PHE A N 16
ATOM 25626 C CA . PHE A 1 33 ? -0.639 -1.966 5.143 1.00 0.00 33 PHE A CA 16
ATOM 25627 C C . PHE A 1 33 ? -0.096 -2.903 6.217 1.00 0.00 33 PHE A C 16
ATOM 25628 O O . PHE A 1 33 ? 0.271 -4.043 5.931 1.00 0.00 33 PHE A O 16
ATOM 25645 N N . SER A 1 34 ? -0.085 -2.430 7.458 1.00 0.00 34 SER A N 16
ATOM 25646 C CA . SER A 1 34 ? 0.358 -3.240 8.586 1.00 0.00 34 SER A CA 16
ATOM 25647 C C . SER A 1 34 ? -0.555 -4.453 8.780 1.00 0.00 34 SER A C 16
ATOM 25648 O O . SER A 1 34 ? -0.131 -5.490 9.292 1.00 0.00 34 SER A O 16
ATOM 25656 N N . ARG A 1 35 ? -1.802 -4.321 8.355 1.00 0.00 35 ARG A N 16
ATOM 25657 C CA . ARG A 1 35 ? -2.768 -5.402 8.472 1.00 0.00 35 ARG A CA 16
ATOM 25658 C C . ARG A 1 35 ? -2.584 -6.415 7.349 1.00 0.00 35 ARG A C 16
ATOM 25659 O O . ARG A 1 35 ? -2.746 -7.615 7.550 1.00 0.00 35 ARG A O 16
ATOM 25680 N N . ALA A 1 36 ? -2.226 -5.918 6.170 1.00 0.00 36 ALA A N 16
ATOM 25681 C CA . ALA A 1 36 ? -2.069 -6.766 4.993 1.00 0.00 36 ALA A CA 16
ATOM 25682 C C . ALA A 1 36 ? -0.802 -7.609 5.080 1.00 0.00 36 ALA A C 16
ATOM 25683 O O . ALA A 1 36 ? -0.736 -8.700 4.516 1.00 0.00 36 ALA A O 16
ATOM 25690 N N . GLY A 1 37 ? 0.201 -7.101 5.781 1.00 0.00 37 GLY A N 16
ATOM 25691 C CA . GLY A 1 37 ? 1.468 -7.800 5.862 1.00 0.00 37 GLY A CA 16
ATOM 25692 C C . GLY A 1 37 ? 2.581 -7.023 5.197 1.00 0.00 37 GLY A C 16
ATOM 25693 O O . GLY A 1 37 ? 3.740 -7.436 5.220 1.00 0.00 37 GLY A O 16
ATOM 25697 N N . ILE A 1 38 ? 2.213 -5.900 4.601 1.00 0.00 38 ILE A N 16
ATOM 25698 C CA . ILE A 1 38 ? 3.155 -5.022 3.935 1.00 0.00 38 ILE A CA 16
ATOM 25699 C C . ILE A 1 38 ? 4.164 -4.448 4.925 1.00 0.00 38 ILE A C 16
ATOM 25700 O O . ILE A 1 38 ? 3.801 -3.706 5.837 1.00 0.00 38 ILE A O 16
ATOM 25716 N N . SER A 1 39 ? 5.425 -4.810 4.747 1.00 0.00 39 SER A N 16
ATOM 25717 C CA . SER A 1 39 ? 6.487 -4.323 5.609 1.00 0.00 39 SER A CA 16
ATOM 25718 C C . SER A 1 39 ? 7.061 -3.015 5.077 1.00 0.00 39 SER A C 16
ATOM 25719 O O . SER A 1 39 ? 6.633 -2.523 4.030 1.00 0.00 39 SER A O 16
ATOM 25727 N N . GLU A 1 40 ? 8.037 -2.465 5.788 1.00 0.00 40 GLU A N 16
ATOM 25728 C CA . GLU A 1 40 ? 8.772 -1.307 5.304 1.00 0.00 40 GLU A CA 16
ATOM 25729 C C . GLU A 1 40 ? 9.413 -1.632 3.956 1.00 0.00 40 GLU A C 16
ATOM 25730 O O . GLU A 1 40 ? 9.395 -0.821 3.028 1.00 0.00 40 GLU A O 16
ATOM 25742 N N . ALA A 1 41 ? 9.950 -2.848 3.853 1.00 0.00 41 ALA A N 16
ATOM 25743 C CA . ALA A 1 41 ? 10.608 -3.309 2.634 1.00 0.00 41 ALA A CA 16
ATOM 25744 C C . ALA A 1 41 ? 9.610 -3.436 1.495 1.00 0.00 41 ALA A C 16
ATOM 25745 O O . ALA A 1 41 ? 9.944 -3.212 0.335 1.00 0.00 41 ALA A O 16
ATOM 25752 N N . GLN A 1 42 ? 8.378 -3.774 1.838 1.00 0.00 42 GLN A N 16
ATOM 25753 C CA . GLN A 1 42 ? 7.323 -3.908 0.844 1.00 0.00 42 GLN A CA 16
ATOM 25754 C C . GLN A 1 42 ? 6.813 -2.547 0.402 1.00 0.00 42 GLN A C 16
ATOM 25755 O O . GLN A 1 42 ? 6.522 -2.335 -0.773 1.00 0.00 42 GLN A O 16
ATOM 25769 N N . LEU A 1 43 ? 6.707 -1.622 1.342 1.00 0.00 43 LEU A N 16
ATOM 25770 C CA . LEU A 1 43 ? 6.296 -0.266 1.014 1.00 0.00 43 LEU A CA 16
ATOM 25771 C C . LEU A 1 43 ? 7.332 0.412 0.137 1.00 0.00 43 LEU A C 16
ATOM 25772 O O . LEU A 1 43 ? 7.013 1.318 -0.618 1.00 0.00 43 LEU A O 16
ATOM 25788 N N . THR A 1 44 ? 8.570 -0.046 0.224 1.00 0.00 44 THR A N 16
ATOM 25789 C CA . THR A 1 44 ? 9.637 0.509 -0.587 1.00 0.00 44 THR A CA 16
ATOM 25790 C C . THR A 1 44 ? 10.023 -0.469 -1.695 1.00 0.00 44 THR A C 16
ATOM 25791 O O . THR A 1 44 ? 11.075 -0.345 -2.324 1.00 0.00 44 THR A O 16
ATOM 25802 N N . ASP A 1 45 ? 9.153 -1.446 -1.919 1.00 0.00 45 ASP A N 16
ATOM 25803 C CA . ASP A 1 45 ? 9.327 -2.415 -2.991 1.00 0.00 45 ASP A CA 16
ATOM 25804 C C . ASP A 1 45 ? 8.655 -1.915 -4.257 1.00 0.00 45 ASP A C 16
ATOM 25805 O O . ASP A 1 45 ? 7.528 -1.429 -4.194 1.00 0.00 45 ASP A O 16
ATOM 25814 N N . ALA A 1 46 ? 9.333 -2.030 -5.395 1.00 0.00 46 ALA A N 16
ATOM 25815 C CA . ALA A 1 46 ? 8.764 -1.593 -6.669 1.00 0.00 46 ALA A CA 16
ATOM 25816 C C . ALA A 1 46 ? 7.417 -2.234 -6.910 1.00 0.00 46 ALA A C 16
ATOM 25817 O O . ALA A 1 46 ? 6.409 -1.559 -7.105 1.00 0.00 46 ALA A O 16
ATOM 25824 N N . GLU A 1 47 ? 7.418 -3.552 -6.871 1.00 0.00 47 GLU A N 16
ATOM 25825 C CA . GLU A 1 47 ? 6.270 -4.327 -7.265 1.00 0.00 47 GLU A CA 16
ATOM 25826 C C . GLU A 1 47 ? 5.146 -4.183 -6.261 1.00 0.00 47 GLU A C 16
ATOM 25827 O O . GLU A 1 47 ? 4.022 -3.827 -6.619 1.00 0.00 47 GLU A O 16
ATOM 25839 N N . THR A 1 48 ? 5.461 -4.468 -5.012 1.00 0.00 48 THR A N 16
ATOM 25840 C CA . THR A 1 48 ? 4.490 -4.384 -3.943 1.00 0.00 48 THR A CA 16
ATOM 25841 C C . THR A 1 48 ? 3.763 -3.033 -3.922 1.00 0.00 48 THR A C 16
ATOM 25842 O O . THR A 1 48 ? 2.559 -2.976 -4.163 1.00 0.00 48 THR A O 16
ATOM 25853 N N . SER A 1 49 ? 4.502 -1.951 -3.682 1.00 0.00 49 SER A N 16
ATOM 25854 C CA . SER A 1 49 ? 3.898 -0.630 -3.481 1.00 0.00 49 SER A CA 16
ATOM 25855 C C . SER A 1 49 ? 3.087 -0.172 -4.695 1.00 0.00 49 SER A C 16
ATOM 25856 O O . SER A 1 49 ? 1.979 0.351 -4.553 1.00 0.00 49 SER A O 16
ATOM 25864 N N . LYS A 1 50 ? 3.643 -0.377 -5.879 1.00 0.00 50 LYS A N 16
ATOM 25865 C CA . LYS A 1 50 ? 3.024 0.077 -7.116 1.00 0.00 50 LYS A CA 16
ATOM 25866 C C . LYS A 1 50 ? 1.665 -0.584 -7.313 1.00 0.00 50 LYS A C 16
ATOM 25867 O O . LYS A 1 50 ? 0.707 0.054 -7.753 1.00 0.00 50 LYS A O 16
ATOM 25886 N N . LEU A 1 51 ? 1.579 -1.854 -6.958 1.00 0.00 51 LEU A N 16
ATOM 25887 C CA . LEU A 1 51 ? 0.335 -2.591 -7.082 1.00 0.00 51 LEU A CA 16
ATOM 25888 C C . LEU A 1 51 ? -0.590 -2.306 -5.904 1.00 0.00 51 LEU A C 16
ATOM 25889 O O . LEU A 1 51 ? -1.810 -2.398 -6.037 1.00 0.00 51 LEU A O 16
ATOM 25905 N N . ILE A 1 52 ? -0.014 -1.969 -4.751 1.00 0.00 52 ILE A N 16
ATOM 25906 C CA . ILE A 1 52 ? -0.806 -1.491 -3.626 1.00 0.00 52 ILE A CA 16
ATOM 25907 C C . ILE A 1 52 ? -1.587 -0.244 -4.019 1.00 0.00 52 ILE A C 16
ATOM 25908 O O . ILE A 1 52 ? -2.784 -0.152 -3.770 1.00 0.00 52 ILE A O 16
ATOM 25924 N N . TYR A 1 53 ? -0.908 0.710 -4.638 1.00 0.00 53 TYR A N 16
ATOM 25925 C CA . TYR A 1 53 ? -1.566 1.927 -5.084 1.00 0.00 53 TYR A CA 16
ATOM 25926 C C . TYR A 1 53 ? -2.648 1.606 -6.110 1.00 0.00 53 TYR A C 16
ATOM 25927 O O . TYR A 1 53 ? -3.764 2.124 -6.034 1.00 0.00 53 TYR A O 16
ATOM 25945 N N . ASP A 1 54 ? -2.305 0.757 -7.070 1.00 0.00 54 ASP A N 16
ATOM 25946 C CA . ASP A 1 54 ? -3.260 0.303 -8.079 1.00 0.00 54 ASP A CA 16
ATOM 25947 C C . ASP A 1 54 ? -4.495 -0.291 -7.408 1.00 0.00 54 ASP A C 16
ATOM 25948 O O . ASP A 1 54 ? -5.619 -0.131 -7.883 1.00 0.00 54 ASP A O 16
ATOM 25957 N N . PHE A 1 55 ? -4.263 -0.958 -6.289 1.00 0.00 55 PHE A N 16
ATOM 25958 C CA . PHE A 1 55 ? -5.331 -1.491 -5.461 1.00 0.00 55 PHE A CA 16
ATOM 25959 C C . PHE A 1 55 ? -6.171 -0.367 -4.861 1.00 0.00 55 PHE A C 16
ATOM 25960 O O . PHE A 1 55 ? -7.392 -0.379 -4.950 1.00 0.00 55 PHE A O 16
ATOM 25977 N N . ILE A 1 56 ? -5.502 0.604 -4.262 1.00 0.00 56 ILE A N 16
ATOM 25978 C CA . ILE A 1 56 ? -6.171 1.717 -3.598 1.00 0.00 56 ILE A CA 16
ATOM 25979 C C . ILE A 1 56 ? -7.052 2.501 -4.570 1.00 0.00 56 ILE A C 16
ATOM 25980 O O . ILE A 1 56 ? -8.157 2.930 -4.224 1.00 0.00 56 ILE A O 16
ATOM 25996 N N . GLU A 1 57 ? -6.579 2.653 -5.799 1.00 0.00 57 GLU A N 16
ATOM 25997 C CA . GLU A 1 57 ? -7.339 3.362 -6.817 1.00 0.00 57 GLU A CA 16
ATOM 25998 C C . GLU A 1 57 ? -8.519 2.505 -7.279 1.00 0.00 57 GLU A C 16
ATOM 25999 O O . GLU A 1 57 ? -9.504 3.011 -7.817 1.00 0.00 57 GLU A O 16
ATOM 26011 N N . ASP A 1 58 ? -8.413 1.202 -7.033 1.00 0.00 58 ASP A N 16
ATOM 26012 C CA . ASP A 1 58 ? -9.453 0.247 -7.406 1.00 0.00 58 ASP A CA 16
ATOM 26013 C C . ASP A 1 58 ? -10.695 0.414 -6.528 1.00 0.00 58 ASP A C 16
ATOM 26014 O O . ASP A 1 58 ? -11.821 0.251 -7.000 1.00 0.00 58 ASP A O 16
ATOM 26023 N N . GLN A 1 59 ? -10.492 0.762 -5.256 1.00 0.00 59 GLN A N 16
ATOM 26024 C CA . GLN A 1 59 ? -11.614 1.032 -4.351 1.00 0.00 59 GLN A CA 16
ATOM 26025 C C . GLN A 1 59 ? -12.218 2.403 -4.638 1.00 0.00 59 GLN A C 16
ATOM 26026 O O . GLN A 1 59 ? -13.359 2.679 -4.269 1.00 0.00 59 GLN A O 16
ATOM 26040 N N . GLY A 1 60 ? -11.446 3.258 -5.292 1.00 0.00 60 GLY A N 16
ATOM 26041 C CA . GLY A 1 60 ? -11.929 4.582 -5.616 1.00 0.00 60 GLY A CA 16
ATOM 26042 C C . GLY A 1 60 ? -11.108 5.684 -4.975 1.00 0.00 60 GLY A C 16
ATOM 26043 O O . GLY A 1 60 ? -11.594 6.801 -4.794 1.00 0.00 60 GLY A O 16
ATOM 26047 N N . GLY A 1 61 ? -9.871 5.373 -4.613 1.00 0.00 61 GLY A N 16
ATOM 26048 C CA . GLY A 1 61 ? -8.969 6.396 -4.127 1.00 0.00 61 GLY A CA 16
ATOM 26049 C C . GLY A 1 61 ? -8.654 6.257 -2.654 1.00 0.00 61 GLY A C 16
ATOM 26050 O O . GLY A 1 61 ? -9.127 5.330 -1.995 1.00 0.00 61 GLY A O 16
ATOM 26054 N N . LEU A 1 62 ? -7.866 7.197 -2.138 1.00 0.00 62 LEU A N 16
ATOM 26055 C CA . LEU A 1 62 ? -7.410 7.148 -0.751 1.00 0.00 62 LEU A CA 16
ATOM 26056 C C . LEU A 1 62 ? -8.578 7.145 0.227 1.00 0.00 62 LEU A C 16
ATOM 26057 O O . LEU A 1 62 ? -8.669 6.278 1.097 1.00 0.00 62 LEU A O 16
ATOM 26073 N N . GLU A 1 63 ? -9.474 8.107 0.066 1.00 0.00 63 GLU A N 16
ATOM 26074 C CA . GLU A 1 63 ? -10.591 8.279 0.987 1.00 0.00 63 GLU A CA 16
ATOM 26075 C C . GLU A 1 63 ? -11.508 7.061 0.985 1.00 0.00 63 GLU A C 16
ATOM 26076 O O . GLU A 1 63 ? -12.098 6.720 2.008 1.00 0.00 63 GLU A O 16
ATOM 26088 N N . ALA A 1 64 ? -11.602 6.393 -0.159 1.00 0.00 64 ALA A N 16
ATOM 26089 C CA . ALA A 1 64 ? -12.460 5.223 -0.291 1.00 0.00 64 ALA A CA 16
ATOM 26090 C C . ALA A 1 64 ? -11.944 4.071 0.564 1.00 0.00 64 ALA A C 16
ATOM 26091 O O . ALA A 1 64 ? -12.719 3.357 1.196 1.00 0.00 64 ALA A O 16
ATOM 26098 N N . VAL A 1 65 ? -10.627 3.913 0.595 1.00 0.00 65 VAL A N 16
ATOM 26099 C CA . VAL A 1 65 ? -9.994 2.868 1.389 1.00 0.00 65 VAL A CA 16
ATOM 26100 C C . VAL A 1 65 ? -10.162 3.159 2.878 1.00 0.00 65 VAL A C 16
ATOM 26101 O O . VAL A 1 65 ? -10.257 2.250 3.705 1.00 0.00 65 VAL A O 16
ATOM 26114 N N . ARG A 1 66 ? -10.227 4.439 3.205 1.00 0.00 66 ARG A N 16
ATOM 26115 C CA . ARG A 1 66 ? -10.444 4.870 4.578 1.00 0.00 66 ARG A CA 16
ATOM 26116 C C . ARG A 1 66 ? -11.873 4.543 5.006 1.00 0.00 66 ARG A C 16
ATOM 26117 O O . ARG A 1 66 ? -12.149 4.334 6.188 1.00 0.00 66 ARG A O 16
ATOM 26138 N N . GLN A 1 67 ? -12.773 4.482 4.030 1.00 0.00 67 GLN A N 16
ATOM 26139 C CA . GLN A 1 67 ? -14.148 4.067 4.277 1.00 0.00 67 GLN A CA 16
ATOM 26140 C C . GLN A 1 67 ? -14.211 2.572 4.545 1.00 0.00 67 GLN A C 16
ATOM 26141 O O . GLN A 1 67 ? -15.007 2.112 5.365 1.00 0.00 67 GLN A O 16
ATOM 26155 N N . GLU A 1 68 ? -13.356 1.817 3.853 1.00 0.00 68 GLU A N 16
ATOM 26156 C CA . GLU A 1 68 ? -13.270 0.369 4.033 1.00 0.00 68 GLU A CA 16
ATOM 26157 C C . GLU A 1 68 ? -12.936 0.026 5.477 1.00 0.00 68 GLU A C 16
ATOM 26158 O O . GLU A 1 68 ? -13.266 -1.057 5.960 1.00 0.00 68 GLU A O 16
ATOM 26170 N N . MET A 1 69 ? -12.291 0.964 6.164 1.00 0.00 69 MET A N 16
ATOM 26171 C CA . MET A 1 69 ? -11.947 0.800 7.574 1.00 0.00 69 MET A CA 16
ATOM 26172 C C . MET A 1 69 ? -13.203 0.627 8.423 1.00 0.00 69 MET A C 16
ATOM 26173 O O . MET A 1 69 ? -13.138 0.166 9.561 1.00 0.00 69 MET A O 16
ATOM 26187 N N . ARG A 1 70 ? -14.344 1.035 7.875 1.00 0.00 70 ARG A N 16
ATOM 26188 C CA . ARG A 1 70 ? -15.630 0.880 8.541 1.00 0.00 70 ARG A CA 16
ATOM 26189 C C . ARG A 1 70 ? -16.581 0.101 7.644 1.00 0.00 70 ARG A C 16
ATOM 26190 O O . ARG A 1 70 ? -17.791 0.093 7.863 1.00 0.00 70 ARG A O 16
ATOM 26211 N N . ARG A 1 71 ? -16.030 -0.549 6.627 1.00 0.00 71 ARG A N 16
ATOM 26212 C CA . ARG A 1 71 ? -16.849 -1.237 5.641 1.00 0.00 71 ARG A CA 16
ATOM 26213 C C . ARG A 1 71 ? -16.434 -2.694 5.462 1.00 0.00 71 ARG A C 16
ATOM 26214 O O . ARG A 1 71 ? -17.009 -3.588 6.081 1.00 0.00 71 ARG A O 16
ATOM 26235 N N . GLN A 1 72 ? -15.413 -2.900 4.629 1.00 0.00 72 GLN A N 16
ATOM 26236 C CA . GLN A 1 72 ? -15.054 -4.220 4.118 1.00 0.00 72 GLN A CA 16
ATOM 26237 C C . GLN A 1 72 ? -16.199 -4.728 3.240 1.00 0.00 72 GLN A C 16
ATOM 26238 O O . GLN A 1 72 ? -17.094 -5.425 3.760 1.00 0.00 72 GLN A O 16
ATOM 26253 N N . GLY B 2 1 ? -6.284 -18.237 3.620 1.00 0.00 73 GLY B N 16
ATOM 26254 C CA . GLY B 2 1 ? -7.572 -17.586 3.294 1.00 0.00 73 GLY B CA 16
ATOM 26255 C C . GLY B 2 1 ? -7.486 -16.085 3.429 1.00 0.00 73 GLY B C 16
ATOM 26256 O O . GLY B 2 1 ? -6.435 -15.546 3.780 1.00 0.00 73 GLY B O 16
ATOM 26262 N N . HIS B 2 2 ? -8.582 -15.406 3.139 1.00 0.00 74 HIS B N 16
ATOM 26263 C CA . HIS B 2 2 ? -8.646 -13.964 3.289 1.00 0.00 74 HIS B CA 16
ATOM 26264 C C . HIS B 2 2 ? -9.739 -13.597 4.275 1.00 0.00 74 HIS B C 16
ATOM 26265 O O . HIS B 2 2 ? -10.920 -13.555 3.929 1.00 0.00 74 HIS B O 16
ATOM 26280 N N . MET B 2 3 ? -9.343 -13.362 5.514 1.00 0.00 75 MET B N 16
ATOM 26281 C CA . MET B 2 3 ? -10.288 -12.993 6.552 1.00 0.00 75 MET B CA 16
ATOM 26282 C C . MET B 2 3 ? -9.704 -11.895 7.421 1.00 0.00 75 MET B C 16
ATOM 26283 O O . MET B 2 3 ? -8.684 -12.084 8.078 1.00 0.00 75 MET B O 16
ATOM 26297 N N . LEU B 2 4 ? -10.358 -10.745 7.404 1.00 0.00 76 LEU B N 16
ATOM 26298 C CA . LEU B 2 4 ? -9.913 -9.583 8.149 1.00 0.00 76 LEU B CA 16
ATOM 26299 C C . LEU B 2 4 ? -11.052 -8.564 8.152 1.00 0.00 76 LEU B C 16
ATOM 26300 O O . LEU B 2 4 ? -11.852 -8.545 7.217 1.00 0.00 76 LEU B O 16
ATOM 26316 N N . PRO B 2 5 ? -11.162 -7.720 9.190 1.00 0.00 77 PRO B N 16
ATOM 26317 C CA . PRO B 2 5 ? -12.334 -6.864 9.389 1.00 0.00 77 PRO B CA 16
ATOM 26318 C C . PRO B 2 5 ? -12.320 -5.597 8.542 1.00 0.00 77 PRO B C 16
ATOM 26319 O O . PRO B 2 5 ? -13.136 -4.695 8.753 1.00 0.00 77 PRO B O 16
ATOM 26330 N N . ASP B 2 6 ? -11.412 -5.528 7.582 1.00 0.00 78 ASP B N 16
ATOM 26331 C CA . ASP B 2 6 ? -11.291 -4.343 6.752 1.00 0.00 78 ASP B CA 16
ATOM 26332 C C . ASP B 2 6 ? -10.712 -4.671 5.381 1.00 0.00 78 ASP B C 16
ATOM 26333 O O . ASP B 2 6 ? -10.549 -5.838 5.014 1.00 0.00 78 ASP B O 16
ATOM 26342 N N . VAL B 2 7 ? -10.383 -3.619 4.654 1.00 0.00 79 VAL B N 16
ATOM 26343 C CA . VAL B 2 7 ? -9.895 -3.700 3.279 1.00 0.00 79 VAL B CA 16
ATOM 26344 C C . VAL B 2 7 ? -8.576 -4.491 3.151 1.00 0.00 79 VAL B C 16
ATOM 26345 O O . VAL B 2 7 ? -8.260 -5.000 2.072 1.00 0.00 79 VAL B O 16
ATOM 26358 N N . ALA B 2 8 ? -7.840 -4.635 4.251 1.00 0.00 80 ALA B N 16
ATOM 26359 C CA . ALA B 2 8 ? -6.532 -5.301 4.235 1.00 0.00 80 ALA B CA 16
ATOM 26360 C C . ALA B 2 8 ? -6.580 -6.690 3.597 1.00 0.00 80 ALA B C 16
ATOM 26361 O O . ALA B 2 8 ? -5.661 -7.071 2.870 1.00 0.00 80 ALA B O 16
ATOM 26368 N N . GLN B 2 9 ? -7.649 -7.441 3.847 1.00 0.00 81 GLN B N 16
ATOM 26369 C CA . GLN B 2 9 ? -7.768 -8.795 3.297 1.00 0.00 81 GLN B CA 16
ATOM 26370 C C . GLN B 2 9 ? -7.839 -8.752 1.772 1.00 0.00 81 GLN B C 16
ATOM 26371 O O . GLN B 2 9 ? -7.248 -9.586 1.077 1.00 0.00 81 GLN B O 16
ATOM 26385 N N . ARG B 2 10 ? -8.533 -7.744 1.266 1.00 0.00 82 ARG B N 16
ATOM 26386 C CA . ARG B 2 10 ? -8.765 -7.578 -0.149 1.00 0.00 82 ARG B CA 16
ATOM 26387 C C . ARG B 2 10 ? -7.477 -7.128 -0.838 1.00 0.00 82 ARG B C 16
ATOM 26388 O O . ARG B 2 10 ? -7.314 -7.245 -2.056 1.00 0.00 82 ARG B O 16
ATOM 26409 N N . LEU B 2 11 ? -6.545 -6.664 -0.025 1.00 0.00 83 LEU B N 16
ATOM 26410 C CA . LEU B 2 11 ? -5.274 -6.150 -0.509 1.00 0.00 83 LEU B CA 16
ATOM 26411 C C . LEU B 2 11 ? -4.251 -7.272 -0.581 1.00 0.00 83 LEU B C 16
ATOM 26412 O O . LEU B 2 11 ? -3.439 -7.327 -1.508 1.00 0.00 83 LEU B O 16
ATOM 26428 N N . MET B 2 12 ? -4.310 -8.173 0.396 1.00 0.00 84 MET B N 16
ATOM 26429 C CA . MET B 2 12 ? -3.418 -9.328 0.435 1.00 0.00 84 MET B CA 16
ATOM 26430 C C . MET B 2 12 ? -3.511 -10.111 -0.865 1.00 0.00 84 MET B C 16
ATOM 26431 O O . MET B 2 12 ? -2.503 -10.562 -1.410 1.00 0.00 84 MET B O 16
ATOM 26445 N N . GLN B 2 13 ? -4.732 -10.254 -1.364 1.00 0.00 85 GLN B N 16
ATOM 26446 C CA . GLN B 2 13 ? -4.979 -11.006 -2.573 1.00 0.00 85 GLN B CA 16
ATOM 26447 C C . GLN B 2 13 ? -4.511 -10.232 -3.798 1.00 0.00 85 GLN B C 16
ATOM 26448 O O . GLN B 2 13 ? -3.903 -10.799 -4.703 1.00 0.00 85 GLN B O 16
ATOM 26462 N N . HIS B 2 14 ? -4.765 -8.928 -3.795 1.00 0.00 86 HIS B N 16
ATOM 26463 C CA . HIS B 2 14 ? -4.457 -8.072 -4.938 1.00 0.00 86 HIS B CA 16
ATOM 26464 C C . HIS B 2 14 ? -2.975 -8.146 -5.309 1.00 0.00 86 HIS B C 16
ATOM 26465 O O . HIS B 2 14 ? -2.615 -8.066 -6.484 1.00 0.00 86 HIS B O 16
ATOM 26480 N N . LEU B 2 15 ? -2.119 -8.296 -4.310 1.00 0.00 87 LEU B N 16
ATOM 26481 C CA . LEU B 2 15 ? -0.684 -8.376 -4.549 1.00 0.00 87 LEU B CA 16
ATOM 26482 C C . LEU B 2 15 ? -0.269 -9.807 -4.868 1.00 0.00 87 LEU B C 16
ATOM 26483 O O . LEU B 2 15 ? 0.536 -10.050 -5.774 1.00 0.00 87 LEU B O 16
ATOM 26499 N N . ALA B 2 16 ? -0.833 -10.741 -4.115 1.00 0.00 88 ALA B N 16
ATOM 26500 C CA . ALA B 2 16 ? -0.523 -12.165 -4.265 1.00 0.00 88 ALA B CA 16
ATOM 26501 C C . ALA B 2 16 ? -0.762 -12.658 -5.691 1.00 0.00 88 ALA B C 16
ATOM 26502 O O . ALA B 2 16 ? -0.045 -13.533 -6.180 1.00 0.00 88 ALA B O 16
ATOM 26509 N N . GLU B 2 17 ? -1.766 -12.093 -6.353 1.00 0.00 89 GLU B N 16
ATOM 26510 C CA . GLU B 2 17 ? -2.090 -12.465 -7.728 1.00 0.00 89 GLU B CA 16
ATOM 26511 C C . GLU B 2 17 ? -0.908 -12.235 -8.669 1.00 0.00 89 GLU B C 16
ATOM 26512 O O . GLU B 2 17 ? -0.728 -12.961 -9.648 1.00 0.00 89 GLU B O 16
ATOM 26524 N N . HIS B 2 18 ? -0.096 -11.232 -8.365 1.00 0.00 90 HIS B N 16
ATOM 26525 C CA . HIS B 2 18 ? 1.001 -10.855 -9.245 1.00 0.00 90 HIS B CA 16
ATOM 26526 C C . HIS B 2 18 ? 2.299 -11.548 -8.844 1.00 0.00 90 HIS B C 16
ATOM 26527 O O . HIS B 2 18 ? 2.889 -12.277 -9.640 1.00 0.00 90 HIS B O 16
ATOM 26542 N N . GLY B 2 19 ? 2.737 -11.331 -7.611 1.00 0.00 91 GLY B N 16
ATOM 26543 C CA . GLY B 2 19 ? 3.957 -11.967 -7.146 1.00 0.00 91 GLY B CA 16
ATOM 26544 C C . GLY B 2 19 ? 4.732 -11.123 -6.156 1.00 0.00 91 GLY B C 16
ATOM 26545 O O . GLY B 2 19 ? 5.956 -11.223 -6.077 1.00 0.00 91 GLY B O 16
ATOM 26549 N N . ILE B 2 20 ? 4.020 -10.292 -5.404 1.00 0.00 92 ILE B N 16
ATOM 26550 C CA . ILE B 2 20 ? 4.630 -9.454 -4.384 1.00 0.00 92 ILE B CA 16
ATOM 26551 C C . ILE B 2 20 ? 5.435 -10.283 -3.392 1.00 0.00 92 ILE B C 16
ATOM 26552 O O . ILE B 2 20 ? 5.023 -11.379 -2.998 1.00 0.00 92 ILE B O 16
ATOM 26568 N N . GLN B 2 21 ? 6.588 -9.755 -3.004 1.00 0.00 93 GLN B N 16
ATOM 26569 C CA . GLN B 2 21 ? 7.490 -10.473 -2.117 1.00 0.00 93 GLN B CA 16
ATOM 26570 C C . GLN B 2 21 ? 7.027 -10.355 -0.667 1.00 0.00 93 GLN B C 16
ATOM 26571 O O . GLN B 2 21 ? 6.974 -9.262 -0.108 1.00 0.00 93 GLN B O 16
ATOM 26585 N N . PRO B 2 22 ? 6.702 -11.497 -0.041 1.00 0.00 94 PRO B N 16
ATOM 26586 C CA . PRO B 2 22 ? 6.118 -11.533 1.301 1.00 0.00 94 PRO B CA 16
ATOM 26587 C C . PRO B 2 22 ? 7.111 -11.128 2.385 1.00 0.00 94 PRO B C 16
ATOM 26588 O O . PRO B 2 22 ? 8.267 -11.557 2.376 1.00 0.00 94 PRO B O 16
ATOM 26599 N N . ALA B 2 23 ? 6.652 -10.300 3.315 1.00 0.00 95 ALA B N 16
ATOM 26600 C CA . ALA B 2 23 ? 7.489 -9.827 4.405 1.00 0.00 95 ALA B CA 16
ATOM 26601 C C . ALA B 2 23 ? 6.640 -9.469 5.613 1.00 0.00 95 ALA B C 16
ATOM 26602 O O . ALA B 2 23 ? 6.486 -8.298 5.954 1.00 0.00 95 ALA B O 16
ATOM 26609 N N . ARG B 2 24 ? 6.109 -10.488 6.262 1.00 0.00 96 ARG B N 16
ATOM 26610 C CA . ARG B 2 24 ? 5.241 -10.307 7.418 1.00 0.00 96 ARG B CA 16
ATOM 26611 C C . ARG B 2 24 ? 6.084 -10.062 8.671 1.00 0.00 96 ARG B C 16
ATOM 26612 O O . ARG B 2 24 ? 5.879 -10.685 9.713 1.00 0.00 96 ARG B O 16
ATOM 26633 N N . ASN B 2 25 ? 7.041 -9.150 8.554 1.00 0.00 97 ASN B N 16
ATOM 26634 C CA . ASN B 2 25 ? 7.941 -8.828 9.647 1.00 0.00 97 ASN B CA 16
ATOM 26635 C C . ASN B 2 25 ? 8.442 -7.398 9.496 1.00 0.00 97 ASN B C 16
ATOM 26636 O O . ASN B 2 25 ? 8.577 -6.895 8.378 1.00 0.00 97 ASN B O 16
ATOM 26647 N N . MET B 2 26 ? 8.705 -6.742 10.616 1.00 0.00 98 MET B N 16
ATOM 26648 C CA . MET B 2 26 ? 9.148 -5.350 10.597 1.00 0.00 98 MET B CA 16
ATOM 26649 C C . MET B 2 26 ? 10.667 -5.260 10.524 1.00 0.00 98 MET B C 16
ATOM 26650 O O . MET B 2 26 ? 11.342 -5.065 11.535 1.00 0.00 98 MET B O 16
ATOM 26664 N N . ALA B 2 27 ? 11.201 -5.417 9.323 1.00 0.00 99 ALA B N 16
ATOM 26665 C CA . ALA B 2 27 ? 12.635 -5.316 9.108 1.00 0.00 99 ALA B CA 16
ATOM 26666 C C . ALA B 2 27 ? 13.018 -3.913 8.650 1.00 0.00 99 ALA B C 16
ATOM 26667 O O . ALA B 2 27 ? 12.928 -3.593 7.460 1.00 0.00 99 ALA B O 16
ATOM 26674 N N . GLU B 2 28 ? 13.422 -3.076 9.600 1.00 0.00 100 GLU B N 16
ATOM 26675 C CA . GLU B 2 28 ? 13.884 -1.726 9.293 1.00 0.00 100 GLU B CA 16
ATOM 26676 C C . GLU B 2 28 ? 15.200 -1.783 8.533 1.00 0.00 100 GLU B C 16
ATOM 26677 O O . GLU B 2 28 ? 16.220 -2.217 9.073 1.00 0.00 100 GLU B O 16
ATOM 26689 N N . HIS B 2 29 ? 15.182 -1.351 7.286 1.00 0.00 101 HIS B N 16
ATOM 26690 C CA . HIS B 2 29 ? 16.376 -1.406 6.458 1.00 0.00 101 HIS B CA 16
ATOM 26691 C C . HIS B 2 29 ? 16.872 -0.004 6.143 1.00 0.00 101 HIS B C 16
ATOM 26692 O O . HIS B 2 29 ? 16.160 0.983 6.346 1.00 0.00 101 HIS B O 16
ATOM 26707 N N . ILE B 2 30 ? 18.099 0.077 5.659 1.00 0.00 102 ILE B N 16
ATOM 26708 C CA . ILE B 2 30 ? 18.740 1.356 5.403 1.00 0.00 102 ILE B CA 16
ATOM 26709 C C . ILE B 2 30 ? 18.307 1.912 4.051 1.00 0.00 102 ILE B C 16
ATOM 26710 O O . ILE B 2 30 ? 18.408 1.226 3.032 1.00 0.00 102 ILE B O 16
ATOM 26726 N N . PRO B 2 31 ? 17.791 3.150 4.029 1.00 0.00 103 PRO B N 16
ATOM 26727 C CA . PRO B 2 31 ? 17.445 3.837 2.787 1.00 0.00 103 PRO B CA 16
ATOM 26728 C C . PRO B 2 31 ? 18.700 4.251 2.024 1.00 0.00 103 PRO B C 16
ATOM 26729 O O . PRO B 2 31 ? 19.494 5.056 2.516 1.00 0.00 103 PRO B O 16
ATOM 26740 N N . PRO B 2 32 ? 18.904 3.699 0.825 1.00 0.00 104 PRO B N 16
ATOM 26741 C CA . PRO B 2 32 ? 20.095 3.964 0.031 1.00 0.00 104 PRO B CA 16
ATOM 26742 C C . PRO B 2 32 ? 19.968 5.209 -0.841 1.00 0.00 104 PRO B C 16
ATOM 26743 O O . PRO B 2 32 ? 18.911 5.481 -1.419 1.00 0.00 104 PRO B O 16
ATOM 26754 N N . ALA B 2 33 ? 21.046 5.969 -0.923 1.00 0.00 105 ALA B N 16
ATOM 26755 C CA . ALA B 2 33 ? 21.089 7.130 -1.794 1.00 0.00 105 ALA B CA 16
ATOM 26756 C C . ALA B 2 33 ? 21.498 6.707 -3.199 1.00 0.00 105 ALA B C 16
ATOM 26757 O O . ALA B 2 33 ? 22.550 6.094 -3.374 1.00 0.00 105 ALA B O 16
ATOM 26764 N N . PRO B 2 34 ? 20.657 7.008 -4.207 1.00 0.00 106 PRO B N 16
ATOM 26765 C CA . PRO B 2 34 ? 20.852 6.562 -5.595 1.00 0.00 106 PRO B CA 16
ATOM 26766 C C . PRO B 2 34 ? 22.299 6.685 -6.060 1.00 0.00 106 PRO B C 16
ATOM 26767 O O . PRO B 2 34 ? 22.936 5.688 -6.407 1.00 0.00 106 PRO B O 16
ATOM 26778 N N . ASN B 2 35 ? 22.804 7.913 -6.062 1.00 0.00 107 ASN B N 16
ATOM 26779 C CA . ASN B 2 35 ? 24.203 8.181 -6.378 1.00 0.00 107 ASN B CA 16
ATOM 26780 C C . ASN B 2 35 ? 24.685 9.364 -5.556 1.00 0.00 107 ASN B C 16
ATOM 26781 O O . ASN B 2 35 ? 25.680 9.283 -4.836 1.00 0.00 107 ASN B O 16
ATOM 26792 N N . TRP B 2 36 ? 23.955 10.460 -5.660 1.00 0.00 108 TRP B N 16
ATOM 26793 C CA . TRP B 2 36 ? 24.313 11.690 -4.984 1.00 0.00 108 TRP B CA 16
ATOM 26794 C C . TRP B 2 36 ? 23.124 12.204 -4.174 1.00 0.00 108 TRP B C 16
ATOM 26795 O O . TRP B 2 36 ? 23.211 12.228 -2.927 1.00 0.00 108 TRP B O 16
ATOM 26817 N N . GLY A 1 1 ? -8.420 24.597 11.515 1.00 0.00 1 GLY A N 17
ATOM 26818 C CA . GLY A 1 1 ? -7.830 24.220 10.211 1.00 0.00 1 GLY A CA 17
ATOM 26819 C C . GLY A 1 1 ? -6.831 23.094 10.344 1.00 0.00 1 GLY A C 17
ATOM 26820 O O . GLY A 1 1 ? -5.665 23.325 10.652 1.00 0.00 1 GLY A O 17
ATOM 26826 N N . HIS A 1 2 ? -7.294 21.872 10.135 1.00 0.00 2 HIS A N 17
ATOM 26827 C CA . HIS A 1 2 ? -6.434 20.701 10.201 1.00 0.00 2 HIS A CA 17
ATOM 26828 C C . HIS A 1 2 ? -6.613 19.853 8.957 1.00 0.00 2 HIS A C 17
ATOM 26829 O O . HIS A 1 2 ? -7.728 19.456 8.621 1.00 0.00 2 HIS A O 17
ATOM 26844 N N . MET A 1 3 ? -5.519 19.591 8.268 1.00 0.00 3 MET A N 17
ATOM 26845 C CA . MET A 1 3 ? -5.567 18.801 7.049 1.00 0.00 3 MET A CA 17
ATOM 26846 C C . MET A 1 3 ? -5.712 17.321 7.382 1.00 0.00 3 MET A C 17
ATOM 26847 O O . MET A 1 3 ? -5.097 16.825 8.326 1.00 0.00 3 MET A O 17
ATOM 26861 N N . SER A 1 4 ? -6.528 16.622 6.606 1.00 0.00 4 SER A N 17
ATOM 26862 C CA . SER A 1 4 ? -6.800 15.209 6.840 1.00 0.00 4 SER A CA 17
ATOM 26863 C C . SER A 1 4 ? -5.715 14.323 6.228 1.00 0.00 4 SER A C 17
ATOM 26864 O O . SER A 1 4 ? -5.837 13.094 6.203 1.00 0.00 4 SER A O 17
ATOM 26872 N N . GLY A 1 5 ? -4.653 14.955 5.747 1.00 0.00 5 GLY A N 17
ATOM 26873 C CA . GLY A 1 5 ? -3.585 14.229 5.100 1.00 0.00 5 GLY A CA 17
ATOM 26874 C C . GLY A 1 5 ? -3.507 14.559 3.628 1.00 0.00 5 GLY A C 17
ATOM 26875 O O . GLY A 1 5 ? -3.407 15.729 3.253 1.00 0.00 5 GLY A O 17
ATOM 26879 N N . PHE A 1 6 ? -3.579 13.537 2.793 1.00 0.00 6 PHE A N 17
ATOM 26880 C CA . PHE A 1 6 ? -3.544 13.715 1.355 1.00 0.00 6 PHE A CA 17
ATOM 26881 C C . PHE A 1 6 ? -4.901 13.354 0.764 1.00 0.00 6 PHE A C 17
ATOM 26882 O O . PHE A 1 6 ? -5.213 12.182 0.572 1.00 0.00 6 PHE A O 17
ATOM 26899 N N . LYS A 1 7 ? -5.711 14.363 0.489 1.00 0.00 7 LYS A N 17
ATOM 26900 C CA . LYS A 1 7 ? -7.058 14.145 -0.031 1.00 0.00 7 LYS A CA 17
ATOM 26901 C C . LYS A 1 7 ? -7.024 13.713 -1.500 1.00 0.00 7 LYS A C 17
ATOM 26902 O O . LYS A 1 7 ? -7.323 14.498 -2.401 1.00 0.00 7 LYS A O 17
ATOM 26921 N N . HIS A 1 8 ? -6.663 12.443 -1.711 1.00 0.00 8 HIS A N 17
ATOM 26922 C CA . HIS A 1 8 ? -6.509 11.843 -3.042 1.00 0.00 8 HIS A CA 17
ATOM 26923 C C . HIS A 1 8 ? -5.808 12.792 -4.017 1.00 0.00 8 HIS A C 17
ATOM 26924 O O . HIS A 1 8 ? -6.259 13.000 -5.142 1.00 0.00 8 HIS A O 17
ATOM 26939 N N . VAL A 1 9 ? -4.674 13.337 -3.583 1.00 0.00 9 VAL A N 17
ATOM 26940 C CA . VAL A 1 9 ? -3.908 14.271 -4.397 1.00 0.00 9 VAL A CA 17
ATOM 26941 C C . VAL A 1 9 ? -3.076 13.533 -5.447 1.00 0.00 9 VAL A C 17
ATOM 26942 O O . VAL A 1 9 ? -2.206 14.126 -6.084 1.00 0.00 9 VAL A O 17
ATOM 26955 N N . SER A 1 10 ? -3.351 12.232 -5.597 1.00 0.00 10 SER A N 17
ATOM 26956 C CA . SER A 1 10 ? -2.719 11.379 -6.608 1.00 0.00 10 SER A CA 17
ATOM 26957 C C . SER A 1 10 ? -1.254 11.086 -6.281 1.00 0.00 10 SER A C 17
ATOM 26958 O O . SER A 1 10 ? -0.824 9.936 -6.342 1.00 0.00 10 SER A O 17
ATOM 26966 N N . HIS A 1 11 ? -0.488 12.118 -5.949 1.00 0.00 11 HIS A N 17
ATOM 26967 C CA . HIS A 1 11 ? 0.892 11.928 -5.531 1.00 0.00 11 HIS A CA 17
ATOM 26968 C C . HIS A 1 11 ? 0.925 11.055 -4.284 1.00 0.00 11 HIS A C 17
ATOM 26969 O O . HIS A 1 11 ? 1.777 10.179 -4.151 1.00 0.00 11 HIS A O 17
ATOM 26984 N N . VAL A 1 12 ? -0.038 11.312 -3.393 1.00 0.00 12 VAL A N 17
ATOM 26985 C CA . VAL A 1 12 ? -0.256 10.513 -2.193 1.00 0.00 12 VAL A CA 17
ATOM 26986 C C . VAL A 1 12 ? 1.009 10.431 -1.331 1.00 0.00 12 VAL A C 17
ATOM 26987 O O . VAL A 1 12 ? 1.233 11.276 -0.471 1.00 0.00 12 VAL A O 17
ATOM 27000 N N . GLY A 1 13 ? 1.827 9.430 -1.589 1.00 0.00 13 GLY A N 17
ATOM 27001 C CA . GLY A 1 13 ? 3.103 9.284 -0.936 1.00 0.00 13 GLY A CA 17
ATOM 27002 C C . GLY A 1 13 ? 3.893 8.219 -1.645 1.00 0.00 13 GLY A C 17
ATOM 27003 O O . GLY A 1 13 ? 4.755 7.569 -1.063 1.00 0.00 13 GLY A O 17
ATOM 27007 N N . TRP A 1 14 ? 3.576 8.053 -2.925 1.00 0.00 14 TRP A N 17
ATOM 27008 C CA . TRP A 1 14 ? 4.080 6.940 -3.708 1.00 0.00 14 TRP A CA 17
ATOM 27009 C C . TRP A 1 14 ? 4.949 7.419 -4.862 1.00 0.00 14 TRP A C 17
ATOM 27010 O O . TRP A 1 14 ? 4.589 8.346 -5.590 1.00 0.00 14 TRP A O 17
ATOM 27031 N N . ASP A 1 15 ? 6.103 6.792 -4.999 1.00 0.00 15 ASP A N 17
ATOM 27032 C CA . ASP A 1 15 ? 6.963 6.990 -6.150 1.00 0.00 15 ASP A CA 17
ATOM 27033 C C . ASP A 1 15 ? 6.981 5.707 -6.968 1.00 0.00 15 ASP A C 17
ATOM 27034 O O . ASP A 1 15 ? 7.132 4.616 -6.425 1.00 0.00 15 ASP A O 17
ATOM 27043 N N . PRO A 1 16 ? 6.806 5.832 -8.292 1.00 0.00 16 PRO A N 17
ATOM 27044 C CA . PRO A 1 16 ? 6.664 4.690 -9.202 1.00 0.00 16 PRO A CA 17
ATOM 27045 C C . PRO A 1 16 ? 7.801 3.674 -9.107 1.00 0.00 16 PRO A C 17
ATOM 27046 O O . PRO A 1 16 ? 7.593 2.485 -9.350 1.00 0.00 16 PRO A O 17
ATOM 27057 N N . GLN A 1 17 ? 9.001 4.139 -8.788 1.00 0.00 17 GLN A N 17
ATOM 27058 C CA . GLN A 1 17 ? 10.164 3.261 -8.732 1.00 0.00 17 GLN A CA 17
ATOM 27059 C C . GLN A 1 17 ? 10.593 2.970 -7.294 1.00 0.00 17 GLN A C 17
ATOM 27060 O O . GLN A 1 17 ? 11.066 1.873 -6.987 1.00 0.00 17 GLN A O 17
ATOM 27074 N N . ASN A 1 18 ? 10.432 3.954 -6.417 1.00 0.00 18 ASN A N 17
ATOM 27075 C CA . ASN A 1 18 ? 10.924 3.848 -5.041 1.00 0.00 18 ASN A CA 17
ATOM 27076 C C . ASN A 1 18 ? 9.845 3.362 -4.079 1.00 0.00 18 ASN A C 17
ATOM 27077 O O . ASN A 1 18 ? 10.132 3.064 -2.916 1.00 0.00 18 ASN A O 17
ATOM 27088 N N . GLY A 1 19 ? 8.611 3.298 -4.556 1.00 0.00 19 GLY A N 17
ATOM 27089 C CA . GLY A 1 19 ? 7.518 2.819 -3.736 1.00 0.00 19 GLY A CA 17
ATOM 27090 C C . GLY A 1 19 ? 6.927 3.910 -2.869 1.00 0.00 19 GLY A C 17
ATOM 27091 O O . GLY A 1 19 ? 7.144 5.098 -3.118 1.00 0.00 19 GLY A O 17
ATOM 27095 N N . PHE A 1 20 ? 6.176 3.506 -1.857 1.00 0.00 20 PHE A N 17
ATOM 27096 C CA . PHE A 1 20 ? 5.614 4.438 -0.889 1.00 0.00 20 PHE A CA 17
ATOM 27097 C C . PHE A 1 20 ? 6.712 4.948 0.033 1.00 0.00 20 PHE A C 17
ATOM 27098 O O . PHE A 1 20 ? 7.622 4.207 0.403 1.00 0.00 20 PHE A O 17
ATOM 27115 N N . ASP A 1 21 ? 6.636 6.211 0.396 1.00 0.00 21 ASP A N 17
ATOM 27116 C CA . ASP A 1 21 ? 7.560 6.759 1.368 1.00 0.00 21 ASP A CA 17
ATOM 27117 C C . ASP A 1 21 ? 7.047 6.454 2.766 1.00 0.00 21 ASP A C 17
ATOM 27118 O O . ASP A 1 21 ? 6.001 6.952 3.172 1.00 0.00 21 ASP A O 17
ATOM 27127 N N . VAL A 1 22 ? 7.788 5.636 3.494 1.00 0.00 22 VAL A N 17
ATOM 27128 C CA . VAL A 1 22 ? 7.310 5.086 4.758 1.00 0.00 22 VAL A CA 17
ATOM 27129 C C . VAL A 1 22 ? 7.240 6.119 5.885 1.00 0.00 22 VAL A C 17
ATOM 27130 O O . VAL A 1 22 ? 6.495 5.931 6.849 1.00 0.00 22 VAL A O 17
ATOM 27143 N N . ASN A 1 23 ? 7.985 7.208 5.772 1.00 0.00 23 ASN A N 17
ATOM 27144 C CA . ASN A 1 23 ? 7.929 8.248 6.795 1.00 0.00 23 ASN A CA 17
ATOM 27145 C C . ASN A 1 23 ? 6.964 9.354 6.379 1.00 0.00 23 ASN A C 17
ATOM 27146 O O . ASN A 1 23 ? 6.552 10.170 7.200 1.00 0.00 23 ASN A O 17
ATOM 27157 N N . ASN A 1 24 ? 6.611 9.379 5.101 1.00 0.00 24 ASN A N 17
ATOM 27158 C CA . ASN A 1 24 ? 5.582 10.289 4.608 1.00 0.00 24 ASN A CA 17
ATOM 27159 C C . ASN A 1 24 ? 4.268 9.540 4.405 1.00 0.00 24 ASN A C 17
ATOM 27160 O O . ASN A 1 24 ? 3.347 10.042 3.763 1.00 0.00 24 ASN A O 17
ATOM 27171 N N . LEU A 1 25 ? 4.194 8.334 4.961 1.00 0.00 25 LEU A N 17
ATOM 27172 C CA . LEU A 1 25 ? 2.994 7.511 4.871 1.00 0.00 25 LEU A CA 17
ATOM 27173 C C . LEU A 1 25 ? 1.835 8.147 5.619 1.00 0.00 25 LEU A C 17
ATOM 27174 O O . LEU A 1 25 ? 2.025 8.819 6.634 1.00 0.00 25 LEU A O 17
ATOM 27190 N N . ASP A 1 26 ? 0.637 7.927 5.109 1.00 0.00 26 ASP A N 17
ATOM 27191 C CA . ASP A 1 26 ? -0.569 8.436 5.737 1.00 0.00 26 ASP A CA 17
ATOM 27192 C C . ASP A 1 26 ? -1.032 7.497 6.844 1.00 0.00 26 ASP A C 17
ATOM 27193 O O . ASP A 1 26 ? -1.015 6.281 6.656 1.00 0.00 26 ASP A O 17
ATOM 27202 N N . PRO A 1 27 ? -1.415 8.040 8.013 1.00 0.00 27 PRO A N 17
ATOM 27203 C CA . PRO A 1 27 ? -1.825 7.243 9.178 1.00 0.00 27 PRO A CA 17
ATOM 27204 C C . PRO A 1 27 ? -2.731 6.062 8.826 1.00 0.00 27 PRO A C 17
ATOM 27205 O O . PRO A 1 27 ? -2.430 4.915 9.179 1.00 0.00 27 PRO A O 17
ATOM 27216 N N . ASP A 1 28 ? -3.815 6.337 8.106 1.00 0.00 28 ASP A N 17
ATOM 27217 C CA . ASP A 1 28 ? -4.787 5.301 7.772 1.00 0.00 28 ASP A CA 17
ATOM 27218 C C . ASP A 1 28 ? -4.210 4.310 6.776 1.00 0.00 28 ASP A C 17
ATOM 27219 O O . ASP A 1 28 ? -4.440 3.107 6.899 1.00 0.00 28 ASP A O 17
ATOM 27228 N N . LEU A 1 29 ? -3.457 4.805 5.792 1.00 0.00 29 LEU A N 17
ATOM 27229 C CA . LEU A 1 29 ? -2.762 3.924 4.862 1.00 0.00 29 LEU A CA 17
ATOM 27230 C C . LEU A 1 29 ? -1.840 2.990 5.625 1.00 0.00 29 LEU A C 17
ATOM 27231 O O . LEU A 1 29 ? -1.834 1.782 5.402 1.00 0.00 29 LEU A O 17
ATOM 27247 N N . ARG A 1 30 ? -1.079 3.570 6.540 1.00 0.00 30 ARG A N 17
ATOM 27248 C CA . ARG A 1 30 ? -0.112 2.831 7.336 1.00 0.00 30 ARG A CA 17
ATOM 27249 C C . ARG A 1 30 ? -0.810 1.724 8.127 1.00 0.00 30 ARG A C 17
ATOM 27250 O O . ARG A 1 30 ? -0.331 0.592 8.169 1.00 0.00 30 ARG A O 17
ATOM 27271 N N . SER A 1 31 ? -1.947 2.059 8.733 1.00 0.00 31 SER A N 17
ATOM 27272 C CA . SER A 1 31 ? -2.753 1.083 9.461 1.00 0.00 31 SER A CA 17
ATOM 27273 C C . SER A 1 31 ? -3.172 -0.052 8.528 1.00 0.00 31 SER A C 17
ATOM 27274 O O . SER A 1 31 ? -3.001 -1.233 8.834 1.00 0.00 31 SER A O 17
ATOM 27282 N N . LEU A 1 32 ? -3.701 0.343 7.381 1.00 0.00 32 LEU A N 17
ATOM 27283 C CA . LEU A 1 32 ? -4.258 -0.575 6.406 1.00 0.00 32 LEU A CA 17
ATOM 27284 C C . LEU A 1 32 ? -3.203 -1.544 5.885 1.00 0.00 32 LEU A C 17
ATOM 27285 O O . LEU A 1 32 ? -3.363 -2.763 5.965 1.00 0.00 32 LEU A O 17
ATOM 27301 N N . PHE A 1 33 ? -2.132 -0.988 5.348 1.00 0.00 33 PHE A N 17
ATOM 27302 C CA . PHE A 1 33 ? -1.031 -1.785 4.809 1.00 0.00 33 PHE A CA 17
ATOM 27303 C C . PHE A 1 33 ? -0.492 -2.746 5.864 1.00 0.00 33 PHE A C 17
ATOM 27304 O O . PHE A 1 33 ? -0.183 -3.903 5.573 1.00 0.00 33 PHE A O 17
ATOM 27321 N N . SER A 1 34 ? -0.409 -2.255 7.094 1.00 0.00 34 SER A N 17
ATOM 27322 C CA . SER A 1 34 ? 0.076 -3.043 8.216 1.00 0.00 34 SER A CA 17
ATOM 27323 C C . SER A 1 34 ? -0.827 -4.249 8.468 1.00 0.00 34 SER A C 17
ATOM 27324 O O . SER A 1 34 ? -0.348 -5.326 8.832 1.00 0.00 34 SER A O 17
ATOM 27332 N N . ARG A 1 35 ? -2.131 -4.064 8.263 1.00 0.00 35 ARG A N 17
ATOM 27333 C CA . ARG A 1 35 ? -3.093 -5.145 8.432 1.00 0.00 35 ARG A CA 17
ATOM 27334 C C . ARG A 1 35 ? -2.926 -6.185 7.339 1.00 0.00 35 ARG A C 17
ATOM 27335 O O . ARG A 1 35 ? -3.003 -7.385 7.590 1.00 0.00 35 ARG A O 17
ATOM 27356 N N . ALA A 1 36 ? -2.698 -5.702 6.124 1.00 0.00 36 ALA A N 17
ATOM 27357 C CA . ALA A 1 36 ? -2.577 -6.567 4.959 1.00 0.00 36 ALA A CA 17
ATOM 27358 C C . ALA A 1 36 ? -1.359 -7.483 5.073 1.00 0.00 36 ALA A C 17
ATOM 27359 O O . ALA A 1 36 ? -1.347 -8.593 4.538 1.00 0.00 36 ALA A O 17
ATOM 27366 N N . GLY A 1 37 ? -0.337 -7.008 5.766 1.00 0.00 37 GLY A N 17
ATOM 27367 C CA . GLY A 1 37 ? 0.891 -7.767 5.897 1.00 0.00 37 GLY A CA 17
ATOM 27368 C C . GLY A 1 37 ? 2.045 -7.072 5.213 1.00 0.00 37 GLY A C 17
ATOM 27369 O O . GLY A 1 37 ? 3.206 -7.438 5.404 1.00 0.00 37 GLY A O 17
ATOM 27373 N N . ILE A 1 38 ? 1.713 -6.065 4.411 1.00 0.00 38 ILE A N 17
ATOM 27374 C CA . ILE A 1 38 ? 2.703 -5.277 3.699 1.00 0.00 38 ILE A CA 17
ATOM 27375 C C . ILE A 1 38 ? 3.607 -4.549 4.683 1.00 0.00 38 ILE A C 17
ATOM 27376 O O . ILE A 1 38 ? 3.206 -3.565 5.309 1.00 0.00 38 ILE A O 17
ATOM 27392 N N . SER A 1 39 ? 4.820 -5.046 4.819 1.00 0.00 39 SER A N 17
ATOM 27393 C CA . SER A 1 39 ? 5.766 -4.493 5.765 1.00 0.00 39 SER A CA 17
ATOM 27394 C C . SER A 1 39 ? 6.453 -3.249 5.204 1.00 0.00 39 SER A C 17
ATOM 27395 O O . SER A 1 39 ? 6.317 -2.944 4.016 1.00 0.00 39 SER A O 17
ATOM 27403 N N . GLU A 1 40 ? 7.174 -2.535 6.060 1.00 0.00 40 GLU A N 17
ATOM 27404 C CA . GLU A 1 40 ? 7.859 -1.302 5.673 1.00 0.00 40 GLU A CA 17
ATOM 27405 C C . GLU A 1 40 ? 8.708 -1.501 4.415 1.00 0.00 40 GLU A C 17
ATOM 27406 O O . GLU A 1 40 ? 8.670 -0.682 3.494 1.00 0.00 40 GLU A O 17
ATOM 27418 N N . ALA A 1 41 ? 9.456 -2.599 4.377 1.00 0.00 41 ALA A N 17
ATOM 27419 C CA . ALA A 1 41 ? 10.275 -2.930 3.219 1.00 0.00 41 ALA A CA 17
ATOM 27420 C C . ALA A 1 41 ? 9.426 -3.001 1.952 1.00 0.00 41 ALA A C 17
ATOM 27421 O O . ALA A 1 41 ? 9.703 -2.326 0.973 1.00 0.00 41 ALA A O 17
ATOM 27428 N N . GLN A 1 42 ? 8.379 -3.805 2.002 1.00 0.00 42 GLN A N 17
ATOM 27429 C CA . GLN A 1 42 ? 7.459 -3.969 0.880 1.00 0.00 42 GLN A CA 17
ATOM 27430 C C . GLN A 1 42 ? 6.917 -2.633 0.385 1.00 0.00 42 GLN A C 17
ATOM 27431 O O . GLN A 1 42 ? 6.714 -2.447 -0.813 1.00 0.00 42 GLN A O 17
ATOM 27445 N N . LEU A 1 43 ? 6.685 -1.707 1.306 1.00 0.00 43 LEU A N 17
ATOM 27446 C CA . LEU A 1 43 ? 6.175 -0.391 0.945 1.00 0.00 43 LEU A CA 17
ATOM 27447 C C . LEU A 1 43 ? 7.242 0.445 0.250 1.00 0.00 43 LEU A C 17
ATOM 27448 O O . LEU A 1 43 ? 6.946 1.490 -0.306 1.00 0.00 43 LEU A O 17
ATOM 27464 N N . THR A 1 44 ? 8.475 -0.024 0.279 1.00 0.00 44 THR A N 17
ATOM 27465 C CA . THR A 1 44 ? 9.549 0.624 -0.451 1.00 0.00 44 THR A CA 17
ATOM 27466 C C . THR A 1 44 ? 10.036 -0.289 -1.575 1.00 0.00 44 THR A C 17
ATOM 27467 O O . THR A 1 44 ? 11.121 -0.104 -2.130 1.00 0.00 44 THR A O 17
ATOM 27478 N N . ASP A 1 45 ? 9.217 -1.289 -1.895 1.00 0.00 45 ASP A N 17
ATOM 27479 C CA . ASP A 1 45 ? 9.477 -2.172 -3.025 1.00 0.00 45 ASP A CA 17
ATOM 27480 C C . ASP A 1 45 ? 8.684 -1.714 -4.243 1.00 0.00 45 ASP A C 17
ATOM 27481 O O . ASP A 1 45 ? 7.576 -1.192 -4.098 1.00 0.00 45 ASP A O 17
ATOM 27490 N N . ALA A 1 46 ? 9.236 -1.908 -5.431 1.00 0.00 46 ALA A N 17
ATOM 27491 C CA . ALA A 1 46 ? 8.648 -1.352 -6.649 1.00 0.00 46 ALA A CA 17
ATOM 27492 C C . ALA A 1 46 ? 7.275 -1.946 -6.961 1.00 0.00 46 ALA A C 17
ATOM 27493 O O . ALA A 1 46 ? 6.250 -1.259 -6.860 1.00 0.00 46 ALA A O 17
ATOM 27500 N N . GLU A 1 47 ? 7.260 -3.226 -7.323 1.00 0.00 47 GLU A N 17
ATOM 27501 C CA . GLU A 1 47 ? 6.041 -3.882 -7.790 1.00 0.00 47 GLU A CA 17
ATOM 27502 C C . GLU A 1 47 ? 4.994 -3.940 -6.689 1.00 0.00 47 GLU A C 17
ATOM 27503 O O . GLU A 1 47 ? 3.806 -3.735 -6.948 1.00 0.00 47 GLU A O 17
ATOM 27515 N N . THR A 1 48 ? 5.435 -4.208 -5.467 1.00 0.00 48 THR A N 17
ATOM 27516 C CA . THR A 1 48 ? 4.543 -4.222 -4.321 1.00 0.00 48 THR A CA 17
ATOM 27517 C C . THR A 1 48 ? 3.756 -2.917 -4.219 1.00 0.00 48 THR A C 17
ATOM 27518 O O . THR A 1 48 ? 2.526 -2.922 -4.258 1.00 0.00 48 THR A O 17
ATOM 27529 N N . SER A 1 49 ? 4.473 -1.805 -4.123 1.00 0.00 49 SER A N 17
ATOM 27530 C CA . SER A 1 49 ? 3.846 -0.504 -3.936 1.00 0.00 49 SER A CA 17
ATOM 27531 C C . SER A 1 49 ? 2.968 -0.124 -5.125 1.00 0.00 49 SER A C 17
ATOM 27532 O O . SER A 1 49 ? 1.911 0.486 -4.951 1.00 0.00 49 SER A O 17
ATOM 27540 N N . LYS A 1 50 ? 3.400 -0.490 -6.326 1.00 0.00 50 LYS A N 17
ATOM 27541 C CA . LYS A 1 50 ? 2.647 -0.170 -7.532 1.00 0.00 50 LYS A CA 17
ATOM 27542 C C . LYS A 1 50 ? 1.271 -0.828 -7.486 1.00 0.00 50 LYS A C 17
ATOM 27543 O O . LYS A 1 50 ? 0.260 -0.203 -7.812 1.00 0.00 50 LYS A O 17
ATOM 27562 N N . LEU A 1 51 ? 1.241 -2.088 -7.065 1.00 0.00 51 LEU A N 17
ATOM 27563 C CA . LEU A 1 51 ? -0.011 -2.821 -6.931 1.00 0.00 51 LEU A CA 17
ATOM 27564 C C . LEU A 1 51 ? -0.889 -2.218 -5.852 1.00 0.00 51 LEU A C 17
ATOM 27565 O O . LEU A 1 51 ? -2.100 -2.115 -6.017 1.00 0.00 51 LEU A O 17
ATOM 27581 N N . ILE A 1 52 ? -0.277 -1.855 -4.732 1.00 0.00 52 ILE A N 17
ATOM 27582 C CA . ILE A 1 52 ? -0.992 -1.215 -3.643 1.00 0.00 52 ILE A CA 17
ATOM 27583 C C . ILE A 1 52 ? -1.681 0.066 -4.103 1.00 0.00 52 ILE A C 17
ATOM 27584 O O . ILE A 1 52 ? -2.861 0.271 -3.835 1.00 0.00 52 ILE A O 17
ATOM 27600 N N . TYR A 1 53 ? -0.945 0.915 -4.810 1.00 0.00 53 TYR A N 17
ATOM 27601 C CA . TYR A 1 53 ? -1.499 2.169 -5.308 1.00 0.00 53 TYR A CA 17
ATOM 27602 C C . TYR A 1 53 ? -2.642 1.892 -6.279 1.00 0.00 53 TYR A C 17
ATOM 27603 O O . TYR A 1 53 ? -3.702 2.521 -6.211 1.00 0.00 53 TYR A O 17
ATOM 27621 N N . ASP A 1 54 ? -2.412 0.939 -7.171 1.00 0.00 54 ASP A N 17
ATOM 27622 C CA . ASP A 1 54 ? -3.440 0.465 -8.095 1.00 0.00 54 ASP A CA 17
ATOM 27623 C C . ASP A 1 54 ? -4.666 -0.017 -7.328 1.00 0.00 54 ASP A C 17
ATOM 27624 O O . ASP A 1 54 ? -5.798 0.349 -7.643 1.00 0.00 54 ASP A O 17
ATOM 27633 N N . PHE A 1 55 ? -4.413 -0.824 -6.308 1.00 0.00 55 PHE A N 17
ATOM 27634 C CA . PHE A 1 55 ? -5.450 -1.330 -5.421 1.00 0.00 55 PHE A CA 17
ATOM 27635 C C . PHE A 1 55 ? -6.269 -0.191 -4.835 1.00 0.00 55 PHE A C 17
ATOM 27636 O O . PHE A 1 55 ? -7.497 -0.195 -4.889 1.00 0.00 55 PHE A O 17
ATOM 27653 N N . ILE A 1 56 ? -5.569 0.780 -4.280 1.00 0.00 56 ILE A N 17
ATOM 27654 C CA . ILE A 1 56 ? -6.198 1.918 -3.638 1.00 0.00 56 ILE A CA 17
ATOM 27655 C C . ILE A 1 56 ? -7.082 2.683 -4.619 1.00 0.00 56 ILE A C 17
ATOM 27656 O O . ILE A 1 56 ? -8.212 3.047 -4.292 1.00 0.00 56 ILE A O 17
ATOM 27672 N N . GLU A 1 57 ? -6.584 2.886 -5.831 1.00 0.00 57 GLU A N 17
ATOM 27673 C CA . GLU A 1 57 ? -7.346 3.591 -6.851 1.00 0.00 57 GLU A CA 17
ATOM 27674 C C . GLU A 1 57 ? -8.537 2.747 -7.299 1.00 0.00 57 GLU A C 17
ATOM 27675 O O . GLU A 1 57 ? -9.5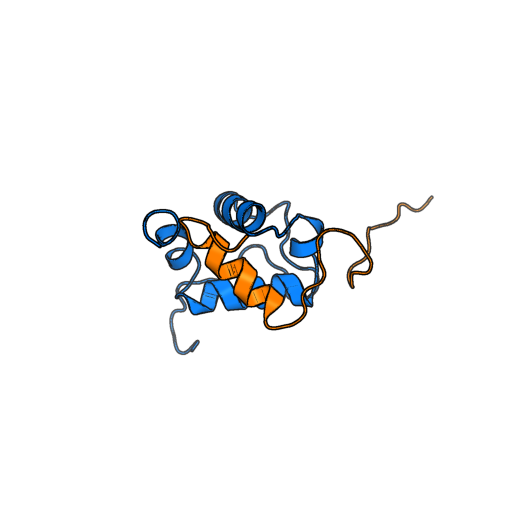95 3.276 -7.647 1.00 0.00 57 GLU A O 17
ATOM 27687 N N . ASP A 1 58 ? -8.352 1.433 -7.289 1.00 0.00 58 ASP A N 17
ATOM 27688 C CA . ASP A 1 58 ? -9.412 0.498 -7.654 1.00 0.00 58 ASP A CA 17
ATOM 27689 C C . ASP A 1 58 ? -10.543 0.542 -6.634 1.00 0.00 58 ASP A C 17
ATOM 27690 O O . ASP A 1 58 ? -11.715 0.392 -6.981 1.00 0.00 58 ASP A O 17
ATOM 27699 N N . GLN A 1 59 ? -10.183 0.765 -5.378 1.00 0.00 59 GLN A N 17
ATOM 27700 C CA . GLN A 1 59 ? -11.163 0.849 -4.302 1.00 0.00 59 GLN A CA 17
ATOM 27701 C C . GLN A 1 59 ? -11.810 2.230 -4.260 1.00 0.00 59 GLN A C 17
ATOM 27702 O O . GLN A 1 59 ? -12.804 2.440 -3.566 1.00 0.00 59 GLN A O 17
ATOM 27716 N N . GLY A 1 60 ? -11.248 3.170 -5.014 1.00 0.00 60 GLY A N 17
ATOM 27717 C CA . GLY A 1 60 ? -11.835 4.491 -5.107 1.00 0.00 60 GLY A CA 17
ATOM 27718 C C . GLY A 1 60 ? -10.915 5.597 -4.630 1.00 0.00 60 GLY A C 17
ATOM 27719 O O . GLY A 1 60 ? -11.162 6.772 -4.897 1.00 0.00 60 GLY A O 17
ATOM 27723 N N . GLY A 1 61 ? -9.855 5.232 -3.926 1.00 0.00 61 GLY A N 17
ATOM 27724 C CA . GLY A 1 61 ? -8.909 6.226 -3.459 1.00 0.00 61 GLY A CA 17
ATOM 27725 C C . GLY A 1 61 ? -8.547 6.050 -1.999 1.00 0.00 61 GLY A C 17
ATOM 27726 O O . GLY A 1 61 ? -8.937 5.064 -1.369 1.00 0.00 61 GLY A O 17
ATOM 27730 N N . LEU A 1 62 ? -7.812 7.016 -1.459 1.00 0.00 62 LEU A N 17
ATOM 27731 C CA . LEU A 1 62 ? -7.296 6.932 -0.098 1.00 0.00 62 LEU A CA 17
ATOM 27732 C C . LEU A 1 62 ? -8.427 6.971 0.923 1.00 0.00 62 LEU A C 17
ATOM 27733 O O . LEU A 1 62 ? -8.597 6.042 1.715 1.00 0.00 62 LEU A O 17
ATOM 27749 N N . GLU A 1 63 ? -9.203 8.049 0.891 1.00 0.00 63 GLU A N 17
ATOM 27750 C CA . GLU A 1 63 ? -10.306 8.230 1.822 1.00 0.00 63 GLU A CA 17
ATOM 27751 C C . GLU A 1 63 ? -11.346 7.133 1.633 1.00 0.00 63 GLU A C 17
ATOM 27752 O O . GLU A 1 63 ? -12.075 6.790 2.566 1.00 0.00 63 GLU A O 17
ATOM 27764 N N . ALA A 1 64 ? -11.405 6.582 0.427 1.00 0.00 64 ALA A N 17
ATOM 27765 C CA . ALA A 1 64 ? -12.323 5.492 0.131 1.00 0.00 64 ALA A CA 17
ATOM 27766 C C . ALA A 1 64 ? -11.984 4.250 0.945 1.00 0.00 64 ALA A C 17
ATOM 27767 O O . ALA A 1 64 ? -12.846 3.713 1.638 1.00 0.00 64 ALA A O 17
ATOM 27774 N N . VAL A 1 65 ? -10.727 3.804 0.891 1.00 0.00 65 VAL A N 17
ATOM 27775 C CA . VAL A 1 65 ? -10.333 2.606 1.630 1.00 0.00 65 VAL A CA 17
ATOM 27776 C C . VAL A 1 65 ? -10.327 2.890 3.133 1.00 0.00 65 VAL A C 17
ATOM 27777 O O . VAL A 1 65 ? -10.434 1.975 3.950 1.00 0.00 65 VAL A O 17
ATOM 27790 N N . ARG A 1 66 ? -10.222 4.171 3.489 1.00 0.00 66 ARG A N 17
ATOM 27791 C CA . ARG A 1 66 ? -10.390 4.597 4.875 1.00 0.00 66 ARG A CA 17
ATOM 27792 C C . ARG A 1 66 ? -11.788 4.240 5.367 1.00 0.00 66 ARG A C 17
ATOM 27793 O O . ARG A 1 66 ? -11.979 3.867 6.523 1.00 0.00 66 ARG A O 17
ATOM 27814 N N . GLN A 1 67 ? -12.762 4.368 4.476 1.00 0.00 67 GLN A N 17
ATOM 27815 C CA . GLN A 1 67 ? -14.147 4.083 4.807 1.00 0.00 67 GLN A CA 17
ATOM 27816 C C . GLN A 1 67 ? -14.378 2.582 4.880 1.00 0.00 67 GLN A C 17
ATOM 27817 O O . GLN A 1 67 ? -15.101 2.109 5.750 1.00 0.00 67 GLN A O 17
ATOM 27831 N N . GLU A 1 68 ? -13.735 1.844 3.978 1.00 0.00 68 GLU A N 17
ATOM 27832 C CA . GLU A 1 68 ? -13.850 0.387 3.923 1.00 0.00 68 GLU A CA 17
ATOM 27833 C C . GLU A 1 68 ? -13.499 -0.244 5.261 1.00 0.00 68 GLU A C 17
ATOM 27834 O O . GLU A 1 68 ? -14.037 -1.287 5.627 1.00 0.00 68 GLU A O 17
ATOM 27846 N N . MET A 1 69 ? -12.584 0.405 5.970 1.00 0.00 69 MET A N 17
ATOM 27847 C CA . MET A 1 69 ? -12.180 -0.009 7.318 1.00 0.00 69 MET A CA 17
ATOM 27848 C C . MET A 1 69 ? -13.392 -0.233 8.221 1.00 0.00 69 MET A C 17
ATOM 27849 O O . MET A 1 69 ? -13.383 -1.088 9.108 1.00 0.00 69 MET A O 17
ATOM 27863 N N . ARG A 1 70 ? -14.426 0.565 7.997 1.00 0.00 70 ARG A N 17
ATOM 27864 C CA . ARG A 1 70 ? -15.680 0.435 8.709 1.00 0.00 70 ARG A CA 17
ATOM 27865 C C . ARG A 1 70 ? -16.827 0.230 7.728 1.00 0.00 70 ARG A C 17
ATOM 27866 O O . ARG A 1 70 ? -17.967 0.614 7.997 1.00 0.00 70 ARG A O 17
ATOM 27887 N N . ARG A 1 71 ? -16.523 -0.369 6.584 1.00 0.00 71 ARG A N 17
ATOM 27888 C CA . ARG A 1 71 ? -17.515 -0.516 5.527 1.00 0.00 71 ARG A CA 17
ATOM 27889 C C . ARG A 1 71 ? -17.531 -1.923 4.938 1.00 0.00 71 ARG A C 17
ATOM 27890 O O . ARG A 1 71 ? -18.435 -2.711 5.216 1.00 0.00 71 ARG A O 17
ATOM 27911 N N . GLN A 1 72 ? -16.524 -2.221 4.132 1.00 0.00 72 GLN A N 17
ATOM 27912 C CA . GLN A 1 72 ? -16.475 -3.456 3.355 1.00 0.00 72 GLN A CA 17
ATOM 27913 C C . GLN A 1 72 ? -16.285 -4.679 4.249 1.00 0.00 72 GLN A C 17
ATOM 27914 O O . GLN A 1 72 ? -17.273 -5.423 4.458 1.00 0.00 72 GLN A O 17
ATOM 27929 N N . GLY B 2 1 ? -16.523 -14.816 -0.448 1.00 0.00 73 GLY B N 17
ATOM 27930 C CA . GLY B 2 1 ? -15.291 -14.323 -1.110 1.00 0.00 73 GLY B CA 17
ATOM 27931 C C . GLY B 2 1 ? -14.483 -13.428 -0.199 1.00 0.00 73 GLY B C 17
ATOM 27932 O O . GLY B 2 1 ? -14.965 -12.377 0.226 1.00 0.00 73 GLY B O 17
ATOM 27938 N N . HIS B 2 2 ? -13.255 -13.858 0.110 1.00 0.00 74 HIS B N 17
ATOM 27939 C CA . HIS B 2 2 ? -12.362 -13.130 1.016 1.00 0.00 74 HIS B CA 17
ATOM 27940 C C . HIS B 2 2 ? -12.926 -13.105 2.435 1.00 0.00 74 HIS B C 17
ATOM 27941 O O . HIS B 2 2 ? -14.032 -13.580 2.692 1.00 0.00 74 HIS B O 17
ATOM 27956 N N . MET B 2 3 ? -12.152 -12.566 3.355 1.00 0.00 75 MET B N 17
ATOM 27957 C CA . MET B 2 3 ? -12.579 -12.454 4.739 1.00 0.00 75 MET B CA 17
ATOM 27958 C C . MET B 2 3 ? -12.103 -11.128 5.309 1.00 0.00 75 MET B C 17
ATOM 27959 O O . MET B 2 3 ? -11.741 -10.231 4.545 1.00 0.00 75 MET B O 17
ATOM 27973 N N . LEU B 2 4 ? -12.119 -11.014 6.637 1.00 0.00 76 LEU B N 17
ATOM 27974 C CA . LEU B 2 4 ? -11.679 -9.807 7.340 1.00 0.00 76 LEU B CA 17
ATOM 27975 C C . LEU B 2 4 ? -12.720 -8.693 7.184 1.00 0.00 76 LEU B C 17
ATOM 27976 O O . LEU B 2 4 ? -13.396 -8.597 6.159 1.00 0.00 76 LEU B O 17
ATOM 27992 N N . PRO B 2 5 ? -12.862 -7.830 8.198 1.00 0.00 77 PRO B N 17
ATOM 27993 C CA . PRO B 2 5 ? -13.887 -6.799 8.227 1.00 0.00 77 PRO B CA 17
ATOM 27994 C C . PRO B 2 5 ? -13.369 -5.480 7.685 1.00 0.00 77 PRO B C 17
ATOM 27995 O O . PRO B 2 5 ? -13.867 -4.408 8.033 1.00 0.00 77 PRO B O 17
ATOM 28006 N N . ASP B 2 6 ? -12.373 -5.578 6.825 1.00 0.00 78 ASP B N 17
ATOM 28007 C CA . ASP B 2 6 ? -11.611 -4.427 6.411 1.00 0.00 78 ASP B CA 17
ATOM 28008 C C . ASP B 2 6 ? -10.998 -4.664 5.039 1.00 0.00 78 ASP B C 17
ATOM 28009 O O . ASP B 2 6 ? -10.831 -5.807 4.600 1.00 0.00 78 ASP B O 17
ATOM 28018 N N . VAL B 2 7 ? -10.658 -3.562 4.391 1.00 0.00 79 VAL B N 17
ATOM 28019 C CA . VAL B 2 7 ? -10.059 -3.545 3.062 1.00 0.00 79 VAL B CA 17
ATOM 28020 C C . VAL B 2 7 ? -8.687 -4.249 3.058 1.00 0.00 79 VAL B C 17
ATOM 28021 O O . VAL B 2 7 ? -8.123 -4.546 2.001 1.00 0.00 79 VAL B O 17
ATOM 28034 N N . ALA B 2 8 ? -8.181 -4.542 4.255 1.00 0.00 80 ALA B N 17
ATOM 28035 C CA . ALA B 2 8 ? -6.902 -5.225 4.435 1.00 0.00 80 ALA B CA 17
ATOM 28036 C C . ALA B 2 8 ? -6.819 -6.544 3.660 1.00 0.00 80 ALA B C 17
ATOM 28037 O O . ALA B 2 8 ? -5.869 -6.765 2.910 1.00 0.00 80 ALA B O 17
ATOM 28044 N N . GLN B 2 9 ? -7.808 -7.417 3.833 1.00 0.00 81 GLN B N 17
ATOM 28045 C CA . GLN B 2 9 ? -7.770 -8.745 3.221 1.00 0.00 81 GLN B CA 17
ATOM 28046 C C . GLN B 2 9 ? -7.890 -8.656 1.708 1.00 0.00 81 GLN B C 17
ATOM 28047 O O . GLN B 2 9 ? -7.256 -9.418 0.977 1.00 0.00 81 GLN B O 17
ATOM 28061 N N . ARG B 2 10 ? -8.709 -7.722 1.251 1.00 0.00 82 ARG B N 17
ATOM 28062 C CA . ARG B 2 10 ? -8.836 -7.435 -0.167 1.00 0.00 82 ARG B CA 17
ATOM 28063 C C . ARG B 2 10 ? -7.460 -7.105 -0.757 1.00 0.00 82 ARG B C 17
ATOM 28064 O O . ARG B 2 10 ? -7.121 -7.511 -1.872 1.00 0.00 82 ARG B O 17
ATOM 28085 N N . LEU B 2 11 ? -6.667 -6.391 0.028 1.00 0.00 83 LEU B N 17
ATOM 28086 C CA . LEU B 2 11 ? -5.338 -5.962 -0.382 1.00 0.00 83 LEU B CA 17
ATOM 28087 C C . LEU B 2 11 ? -4.337 -7.113 -0.328 1.00 0.00 83 LEU B C 17
ATOM 28088 O O . LEU B 2 11 ? -3.500 -7.246 -1.222 1.00 0.00 83 LEU B O 17
ATOM 28104 N N . MET B 2 12 ? -4.438 -7.942 0.711 1.00 0.00 84 MET B N 17
ATOM 28105 C CA . MET B 2 12 ? -3.529 -9.078 0.894 1.00 0.00 84 MET B CA 17
ATOM 28106 C C . MET B 2 12 ? -3.406 -9.897 -0.382 1.00 0.00 84 MET B C 17
ATOM 28107 O O . MET B 2 12 ? -2.308 -10.126 -0.893 1.00 0.00 84 MET B O 17
ATOM 28121 N N . GLN B 2 13 ? -4.551 -10.314 -0.896 1.00 0.00 85 GLN B N 17
ATOM 28122 C CA . GLN B 2 13 ? -4.600 -11.184 -2.058 1.00 0.00 85 GLN B CA 17
ATOM 28123 C C . GLN B 2 13 ? -4.109 -10.475 -3.311 1.00 0.00 85 GLN B C 17
ATOM 28124 O O . GLN B 2 13 ? -3.554 -11.110 -4.210 1.00 0.00 85 GLN B O 17
ATOM 28138 N N . HIS B 2 14 ? -4.294 -9.157 -3.363 1.00 0.00 86 HIS B N 17
ATOM 28139 C CA . HIS B 2 14 ? -3.939 -8.391 -4.554 1.00 0.00 86 HIS B CA 17
ATOM 28140 C C . HIS B 2 14 ? -2.424 -8.349 -4.776 1.00 0.00 86 HIS B C 17
ATOM 28141 O O . HIS B 2 14 ? -1.967 -8.092 -5.886 1.00 0.00 86 HIS B O 17
ATOM 28156 N N . LEU B 2 15 ? -1.642 -8.595 -3.733 1.00 0.00 87 LEU B N 17
ATOM 28157 C CA . LEU B 2 15 ? -0.197 -8.689 -3.901 1.00 0.00 87 LEU B CA 17
ATOM 28158 C C . LEU B 2 15 ? 0.198 -10.102 -4.323 1.00 0.00 87 LEU B C 17
ATOM 28159 O O . LEU B 2 15 ? 1.006 -10.288 -5.233 1.00 0.00 87 LEU B O 17
ATOM 28175 N N . ALA B 2 16 ? -0.407 -11.092 -3.683 1.00 0.00 88 ALA B N 17
ATOM 28176 C CA . ALA B 2 16 ? -0.062 -12.492 -3.927 1.00 0.00 88 ALA B CA 17
ATOM 28177 C C . ALA B 2 16 ? -0.409 -12.932 -5.351 1.00 0.00 88 ALA B C 17
ATOM 28178 O O . ALA B 2 16 ? 0.142 -13.908 -5.859 1.00 0.00 88 ALA B O 17
ATOM 28185 N N . GLU B 2 17 ? -1.306 -12.198 -5.998 1.00 0.00 89 GLU B N 17
ATOM 28186 C CA . GLU B 2 17 ? -1.790 -12.571 -7.324 1.00 0.00 89 GLU B CA 17
ATOM 28187 C C . GLU B 2 17 ? -0.793 -12.213 -8.430 1.00 0.00 89 GLU B C 17
ATOM 28188 O O . GLU B 2 17 ? -0.957 -12.637 -9.571 1.00 0.00 89 GLU B O 17
ATOM 28200 N N . HIS B 2 18 ? 0.242 -11.440 -8.106 1.00 0.00 90 HIS B N 17
ATOM 28201 C CA . HIS B 2 18 ? 1.184 -10.986 -9.138 1.00 0.00 90 HIS B CA 17
ATOM 28202 C C . HIS B 2 18 ? 2.632 -11.349 -8.828 1.00 0.00 90 HIS B C 17
ATOM 28203 O O . HIS B 2 18 ? 3.551 -10.798 -9.434 1.00 0.00 90 HIS B O 17
ATOM 28218 N N . GLY B 2 19 ? 2.839 -12.274 -7.902 1.00 0.00 91 GLY B N 17
ATOM 28219 C CA . GLY B 2 19 ? 4.196 -12.677 -7.554 1.00 0.00 91 GLY B CA 17
ATOM 28220 C C . GLY B 2 19 ? 4.994 -11.535 -6.957 1.00 0.00 91 GLY B C 17
ATOM 28221 O O . GLY B 2 19 ? 6.151 -11.310 -7.312 1.00 0.00 91 GLY B O 17
ATOM 28225 N N . ILE B 2 20 ? 4.356 -10.817 -6.054 1.00 0.00 92 ILE B N 17
ATOM 28226 C CA . ILE B 2 20 ? 4.946 -9.663 -5.394 1.00 0.00 92 ILE B CA 17
ATOM 28227 C C . ILE B 2 20 ? 5.818 -10.116 -4.225 1.00 0.00 92 ILE B C 17
ATOM 28228 O O . ILE B 2 20 ? 5.495 -11.101 -3.556 1.00 0.00 92 ILE B O 17
ATOM 28244 N N . GLN B 2 21 ? 6.917 -9.405 -3.984 1.00 0.00 93 GLN B N 17
ATOM 28245 C CA . GLN B 2 21 ? 7.864 -9.789 -2.941 1.00 0.00 93 GLN B CA 17
ATOM 28246 C C . GLN B 2 21 ? 7.298 -9.488 -1.557 1.00 0.00 93 GLN B C 17
ATOM 28247 O O . GLN B 2 21 ? 7.078 -8.329 -1.198 1.00 0.00 93 GLN B O 17
ATOM 28261 N N . PRO B 2 22 ? 7.026 -10.539 -0.776 1.00 0.00 94 PRO B N 17
ATOM 28262 C CA . PRO B 2 22 ? 6.440 -10.419 0.546 1.00 0.00 94 PRO B CA 17
ATOM 28263 C C . PRO B 2 22 ? 7.473 -10.355 1.669 1.00 0.00 94 PRO B C 17
ATOM 28264 O O . PRO B 2 22 ? 8.537 -10.969 1.594 1.00 0.00 94 PRO B O 17
ATOM 28275 N N . ALA B 2 23 ? 7.147 -9.604 2.711 1.00 0.00 95 ALA B N 17
ATOM 28276 C CA . ALA B 2 23 ? 7.937 -9.612 3.935 1.00 0.00 95 ALA B CA 17
ATOM 28277 C C . ALA B 2 23 ? 7.267 -10.526 4.949 1.00 0.00 95 ALA B C 17
ATOM 28278 O O . ALA B 2 23 ? 7.695 -10.646 6.099 1.00 0.00 95 ALA B O 17
ATOM 28285 N N . ARG B 2 24 ? 6.192 -11.158 4.489 1.00 0.00 96 ARG B N 17
ATOM 28286 C CA . ARG B 2 24 ? 5.424 -12.108 5.282 1.00 0.00 96 ARG B CA 17
ATOM 28287 C C . ARG B 2 24 ? 6.300 -13.297 5.665 1.00 0.00 96 ARG B C 17
ATOM 28288 O O . ARG B 2 24 ? 6.184 -13.849 6.760 1.00 0.00 96 ARG B O 17
ATOM 28309 N N . ASN B 2 25 ? 7.177 -13.676 4.746 1.00 0.00 97 ASN B N 17
ATOM 28310 C CA . ASN B 2 25 ? 8.137 -14.747 4.973 1.00 0.00 97 ASN B CA 17
ATOM 28311 C C . ASN B 2 25 ? 9.506 -14.315 4.458 1.00 0.00 97 ASN B C 17
ATOM 28312 O O . ASN B 2 25 ? 9.791 -14.402 3.267 1.00 0.00 97 ASN B O 17
ATOM 28323 N N . MET B 2 26 ? 10.337 -13.816 5.379 1.00 0.00 98 MET B N 17
ATOM 28324 C CA . MET B 2 26 ? 11.636 -13.228 5.038 1.00 0.00 98 MET B CA 17
ATOM 28325 C C . MET B 2 26 ? 11.437 -11.928 4.264 1.00 0.00 98 MET B C 17
ATOM 28326 O O . MET B 2 26 ? 10.308 -11.476 4.081 1.00 0.00 98 MET B O 17
ATOM 28340 N N . ALA B 2 27 ? 12.528 -11.311 3.834 1.00 0.00 99 ALA B N 17
ATOM 28341 C CA . ALA B 2 27 ? 12.445 -10.060 3.098 1.00 0.00 99 ALA B CA 17
ATOM 28342 C C . ALA B 2 27 ? 13.694 -9.841 2.258 1.00 0.00 99 ALA B C 17
ATOM 28343 O O . ALA B 2 27 ? 14.675 -9.259 2.725 1.00 0.00 99 ALA B O 17
ATOM 28350 N N . GLU B 2 28 ? 13.665 -10.321 1.023 1.00 0.00 100 GLU B N 17
ATOM 28351 C CA . GLU B 2 28 ? 14.768 -10.095 0.108 1.00 0.00 100 GLU B CA 17
ATOM 28352 C C . GLU B 2 28 ? 14.598 -8.737 -0.556 1.00 0.00 100 GLU B C 17
ATOM 28353 O O . GLU B 2 28 ? 14.087 -8.626 -1.670 1.00 0.00 100 GLU B O 17
ATOM 28365 N N . HIS B 2 29 ? 15.000 -7.706 0.161 1.00 0.00 101 HIS B N 17
ATOM 28366 C CA . HIS B 2 29 ? 14.899 -6.346 -0.327 1.00 0.00 101 HIS B CA 17
ATOM 28367 C C . HIS B 2 29 ? 16.165 -5.998 -1.094 1.00 0.00 101 HIS B C 17
ATOM 28368 O O . HIS B 2 29 ? 17.204 -5.731 -0.494 1.00 0.00 101 HIS B O 17
ATOM 28383 N N . ILE B 2 30 ? 16.071 -6.022 -2.417 1.00 0.00 102 ILE B N 17
ATOM 28384 C CA . ILE B 2 30 ? 17.237 -5.866 -3.278 1.00 0.00 102 ILE B CA 17
ATOM 28385 C C . ILE B 2 30 ? 17.867 -4.482 -3.136 1.00 0.00 102 ILE B C 17
ATOM 28386 O O . ILE B 2 30 ? 17.231 -3.464 -3.419 1.00 0.00 102 ILE B O 17
ATOM 28402 N N . PRO B 2 31 ? 19.128 -4.436 -2.683 1.00 0.00 103 PRO B N 17
ATOM 28403 C CA . PRO B 2 31 ? 19.890 -3.194 -2.565 1.00 0.00 103 PRO B CA 17
ATOM 28404 C C . PRO B 2 31 ? 20.231 -2.618 -3.934 1.00 0.00 103 PRO B C 17
ATOM 28405 O O . PRO B 2 31 ? 20.691 -3.341 -4.821 1.00 0.00 103 PRO B O 17
ATOM 28416 N N . PRO B 2 32 ? 19.999 -1.313 -4.126 1.00 0.00 104 PRO B N 17
ATOM 28417 C CA . PRO B 2 32 ? 20.272 -0.642 -5.398 1.00 0.00 104 PRO B CA 17
ATOM 28418 C C . PRO B 2 32 ? 21.741 -0.743 -5.794 1.00 0.00 104 PRO B C 17
ATOM 28419 O O . PRO B 2 32 ? 22.632 -0.366 -5.026 1.00 0.00 104 PRO B O 17
ATOM 28430 N N . ALA B 2 33 ? 21.987 -1.281 -6.982 1.00 0.00 105 ALA B N 17
ATOM 28431 C CA . ALA B 2 33 ? 23.341 -1.409 -7.499 1.00 0.00 105 ALA B CA 17
ATOM 28432 C C . ALA B 2 33 ? 23.969 -0.033 -7.698 1.00 0.00 105 ALA B C 17
ATOM 28433 O O . ALA B 2 33 ? 23.312 0.888 -8.188 1.00 0.00 105 ALA B O 17
ATOM 28440 N N . PRO B 2 34 ? 25.243 0.124 -7.304 1.00 0.00 106 PRO B N 17
ATOM 28441 C CA . PRO B 2 34 ? 25.966 1.396 -7.413 1.00 0.00 106 PRO B CA 17
ATOM 28442 C C . PRO B 2 34 ? 26.290 1.760 -8.862 1.00 0.00 106 PRO B C 17
ATOM 28443 O O . PRO B 2 34 ? 27.444 1.671 -9.291 1.00 0.00 106 PRO B O 17
ATOM 28454 N N . ASN B 2 35 ? 25.254 2.153 -9.602 1.00 0.00 107 ASN B N 17
ATOM 28455 C CA . ASN B 2 35 ? 25.387 2.594 -10.994 1.00 0.00 107 ASN B CA 17
ATOM 28456 C C . ASN B 2 35 ? 25.744 1.417 -11.910 1.00 0.00 107 ASN B C 17
ATOM 28457 O O . ASN B 2 35 ? 25.995 0.300 -11.449 1.00 0.00 107 ASN B O 17
ATOM 28468 N N . TRP B 2 36 ? 25.729 1.666 -13.208 1.00 0.00 108 TRP B N 17
ATOM 28469 C CA . TRP B 2 36 ? 26.099 0.663 -14.190 1.00 0.00 108 TRP B CA 17
ATOM 28470 C C . TRP B 2 36 ? 27.392 1.076 -14.877 1.00 0.00 108 TRP B C 17
ATOM 28471 O O . TRP B 2 36 ? 27.319 1.786 -15.906 1.00 0.00 108 TRP B O 17
ATOM 28493 N N . GLY A 1 1 ? -6.397 18.941 11.453 1.00 0.00 1 GLY A N 18
ATOM 28494 C CA . GLY A 1 1 ? -6.648 17.670 10.738 1.00 0.00 1 GLY A CA 18
ATOM 28495 C C . GLY A 1 1 ? -5.545 17.348 9.761 1.00 0.00 1 GLY A C 18
ATOM 28496 O O . GLY A 1 1 ? -4.380 17.676 10.000 1.00 0.00 1 GLY A O 18
ATOM 28502 N N . HIS A 1 2 ? -5.895 16.715 8.652 1.00 0.00 2 HIS A N 18
ATOM 28503 C CA . HIS A 1 2 ? -4.903 16.352 7.654 1.00 0.00 2 HIS A CA 18
ATOM 28504 C C . HIS A 1 2 ? -4.607 17.523 6.727 1.00 0.00 2 HIS A C 18
ATOM 28505 O O . HIS A 1 2 ? -5.255 17.689 5.695 1.00 0.00 2 HIS A O 18
ATOM 28520 N N . MET A 1 3 ? -3.634 18.343 7.106 1.00 0.00 3 MET A N 18
ATOM 28521 C CA . MET A 1 3 ? -3.181 19.437 6.255 1.00 0.00 3 MET A CA 18
ATOM 28522 C C . MET A 1 3 ? -2.001 18.959 5.412 1.00 0.00 3 MET A C 18
ATOM 28523 O O . MET A 1 3 ? -1.430 19.701 4.610 1.00 0.00 3 MET A O 18
ATOM 28537 N N . SER A 1 4 ? -1.661 17.690 5.599 1.00 0.00 4 SER A N 18
ATOM 28538 C CA . SER A 1 4 ? -0.579 17.046 4.873 1.00 0.00 4 SER A CA 18
ATOM 28539 C C . SER A 1 4 ? -0.870 17.000 3.373 1.00 0.00 4 SER A C 18
ATOM 28540 O O . SER A 1 4 ? 0.042 16.897 2.553 1.00 0.00 4 SER A O 18
ATOM 28548 N N . GLY A 1 5 ? -2.146 17.086 3.023 1.00 0.00 5 GLY A N 18
ATOM 28549 C CA . GLY A 1 5 ? -2.532 17.062 1.630 1.00 0.00 5 GLY A CA 18
ATOM 28550 C C . GLY A 1 5 ? -3.306 15.813 1.275 1.00 0.00 5 GLY A C 18
ATOM 28551 O O . GLY A 1 5 ? -3.809 15.687 0.159 1.00 0.00 5 GLY A O 18
ATOM 28555 N N . PHE A 1 6 ? -3.410 14.895 2.231 1.00 0.00 6 PHE A N 18
ATOM 28556 C CA . PHE A 1 6 ? -4.121 13.636 2.024 1.00 0.00 6 PHE A CA 18
ATOM 28557 C C . PHE A 1 6 ? -5.630 13.852 1.926 1.00 0.00 6 PHE A C 18
ATOM 28558 O O . PHE A 1 6 ? -6.358 13.731 2.912 1.00 0.00 6 PHE A O 18
ATOM 28575 N N . LYS A 1 7 ? -6.079 14.201 0.730 1.00 0.00 7 LYS A N 18
ATOM 28576 C CA . LYS A 1 7 ? -7.499 14.308 0.433 1.00 0.00 7 LYS A CA 18
ATOM 28577 C C . LYS A 1 7 ? -7.718 14.204 -1.073 1.00 0.00 7 LYS A C 18
ATOM 28578 O O . LYS A 1 7 ? -7.511 15.165 -1.813 1.00 0.00 7 LYS A O 18
ATOM 28597 N N . HIS A 1 8 ? -8.099 13.009 -1.522 1.00 0.00 8 HIS A N 18
ATOM 28598 C CA . HIS A 1 8 ? -8.325 12.744 -2.943 1.00 0.00 8 HIS A CA 18
ATOM 28599 C C . HIS A 1 8 ? -7.060 13.048 -3.761 1.00 0.00 8 HIS A C 18
ATOM 28600 O O . HIS A 1 8 ? -7.109 13.666 -4.827 1.00 0.00 8 HIS A O 18
ATOM 28615 N N . VAL A 1 9 ? -5.920 12.610 -3.254 1.00 0.00 9 VAL A N 18
ATOM 28616 C CA . VAL A 1 9 ? -4.671 12.772 -3.956 1.00 0.00 9 VAL A CA 18
ATOM 28617 C C . VAL A 1 9 ? -4.085 11.413 -4.299 1.00 0.00 9 VAL A C 18
ATOM 28618 O O . VAL A 1 9 ? -3.574 10.709 -3.431 1.00 0.00 9 VAL A O 18
ATOM 28631 N N . SER A 1 10 ? -4.171 11.032 -5.564 1.00 0.00 10 SER A N 18
ATOM 28632 C CA . SER A 1 10 ? -3.620 9.761 -6.000 1.00 0.00 10 SER A CA 18
ATOM 28633 C C . SER A 1 10 ? -2.108 9.861 -6.178 1.00 0.00 10 SER A C 18
ATOM 28634 O O . SER A 1 10 ? -1.488 9.037 -6.843 1.00 0.00 10 SER A O 18
ATOM 28642 N N . HIS A 1 11 ? -1.522 10.895 -5.600 1.00 0.00 11 HIS A N 18
ATOM 28643 C CA . HIS A 1 11 ? -0.081 10.968 -5.477 1.00 0.00 11 HIS A CA 18
ATOM 28644 C C . HIS A 1 11 ? 0.327 10.447 -4.115 1.00 0.00 11 HIS A C 18
ATOM 28645 O O . HIS A 1 11 ? 1.362 9.796 -3.987 1.00 0.00 11 HIS A O 18
ATOM 28660 N N . VAL A 1 12 ? -0.536 10.714 -3.115 1.00 0.00 12 VAL A N 18
ATOM 28661 C CA . VAL A 1 12 ? -0.396 10.183 -1.752 1.00 0.00 12 VAL A CA 18
ATOM 28662 C C . VAL A 1 12 ? 0.917 10.614 -1.080 1.00 0.00 12 VAL A C 18
ATOM 28663 O O . VAL A 1 12 ? 0.942 11.467 -0.195 1.00 0.00 12 VAL A O 18
ATOM 28676 N N . GLY A 1 13 ? 1.990 10.023 -1.555 1.00 0.00 13 GLY A N 18
ATOM 28677 C CA . GLY A 1 13 ? 3.306 10.166 -0.982 1.00 0.00 13 GLY A CA 18
ATOM 28678 C C . GLY A 1 13 ? 4.156 9.032 -1.494 1.00 0.00 13 GLY A C 18
ATOM 28679 O O . GLY A 1 13 ? 4.981 8.468 -0.783 1.00 0.00 13 GLY A O 18
ATOM 28683 N N . TRP A 1 14 ? 3.913 8.705 -2.754 1.00 0.00 14 TRP A N 18
ATOM 28684 C CA . TRP A 1 14 ? 4.405 7.490 -3.367 1.00 0.00 14 TRP A CA 18
ATOM 28685 C C . TRP A 1 14 ? 5.160 7.806 -4.651 1.00 0.00 14 TRP A C 18
ATOM 28686 O O . TRP A 1 14 ? 4.793 8.725 -5.388 1.00 0.00 14 TRP A O 18
ATOM 28707 N N . ASP A 1 15 ? 6.220 7.061 -4.905 1.00 0.00 15 ASP A N 18
ATOM 28708 C CA . ASP A 1 15 ? 6.953 7.189 -6.151 1.00 0.00 15 ASP A CA 18
ATOM 28709 C C . ASP A 1 15 ? 7.041 5.826 -6.826 1.00 0.00 15 ASP A C 18
ATOM 28710 O O . ASP A 1 15 ? 7.345 4.834 -6.173 1.00 0.00 15 ASP A O 18
ATOM 28719 N N . PRO A 1 16 ? 6.773 5.768 -8.137 1.00 0.00 16 PRO A N 18
ATOM 28720 C CA . PRO A 1 16 ? 6.632 4.517 -8.894 1.00 0.00 16 PRO A CA 18
ATOM 28721 C C . PRO A 1 16 ? 7.716 3.476 -8.607 1.00 0.00 16 PRO A C 18
ATOM 28722 O O . PRO A 1 16 ? 7.408 2.313 -8.345 1.00 0.00 16 PRO A O 18
ATOM 28733 N N . GLN A 1 17 ? 8.977 3.888 -8.648 1.00 0.00 17 GLN A N 18
ATOM 28734 C CA . GLN A 1 17 ? 10.080 2.945 -8.526 1.00 0.00 17 GLN A CA 18
ATOM 28735 C C . GLN A 1 17 ? 10.711 2.987 -7.127 1.00 0.00 17 GLN A C 18
ATOM 28736 O O . GLN A 1 17 ? 11.642 2.235 -6.833 1.00 0.00 17 GLN A O 18
ATOM 28750 N N . ASN A 1 18 ? 10.203 3.856 -6.261 1.00 0.00 18 ASN A N 18
ATOM 28751 C CA . ASN A 1 18 ? 10.751 3.981 -4.908 1.00 0.00 18 ASN A CA 18
ATOM 28752 C C . ASN A 1 18 ? 9.763 3.502 -3.853 1.00 0.00 18 ASN A C 18
ATOM 28753 O O . ASN A 1 18 ? 10.155 3.092 -2.762 1.00 0.00 18 ASN A O 18
ATOM 28764 N N . GLY A 1 19 ? 8.484 3.558 -4.179 1.00 0.00 19 GLY A N 18
ATOM 28765 C CA . GLY A 1 19 ? 7.469 3.091 -3.267 1.00 0.00 19 GLY A CA 18
ATOM 28766 C C . GLY A 1 19 ? 6.862 4.214 -2.456 1.00 0.00 19 GLY A C 18
ATOM 28767 O O . GLY A 1 19 ? 7.062 5.392 -2.760 1.00 0.00 19 GLY A O 18
ATOM 28771 N N . PHE A 1 20 ? 6.115 3.843 -1.428 1.00 0.00 20 PHE A N 18
ATOM 28772 C CA . PHE A 1 20 ? 5.481 4.802 -0.538 1.00 0.00 20 PHE A CA 18
ATOM 28773 C C . PHE A 1 20 ? 6.507 5.387 0.416 1.00 0.00 20 PHE A C 18
ATOM 28774 O O . PHE A 1 20 ? 7.387 4.677 0.905 1.00 0.00 20 PHE A O 18
ATOM 28791 N N . ASP A 1 21 ? 6.395 6.676 0.677 1.00 0.00 21 ASP A N 18
ATOM 28792 C CA . ASP A 1 21 ? 7.228 7.310 1.677 1.00 0.00 21 ASP A CA 18
ATOM 28793 C C . ASP A 1 21 ? 6.785 6.855 3.051 1.00 0.00 21 ASP A C 18
ATOM 28794 O O . ASP A 1 21 ? 5.823 7.379 3.608 1.00 0.00 21 ASP A O 18
ATOM 28803 N N . VAL A 1 22 ? 7.484 5.868 3.585 1.00 0.00 22 VAL A N 18
ATOM 28804 C CA . VAL A 1 22 ? 7.163 5.310 4.891 1.00 0.00 22 VAL A CA 18
ATOM 28805 C C . VAL A 1 22 ? 7.389 6.324 6.011 1.00 0.00 22 VAL A C 18
ATOM 28806 O O . VAL A 1 22 ? 7.046 6.077 7.166 1.00 0.00 22 VAL A O 18
ATOM 28819 N N . ASN A 1 23 ? 7.957 7.468 5.656 1.00 0.00 23 ASN A N 18
ATOM 28820 C CA . ASN A 1 23 ? 8.150 8.561 6.600 1.00 0.00 23 ASN A CA 18
ATOM 28821 C C . ASN A 1 23 ? 7.043 9.602 6.436 1.00 0.00 23 ASN A C 18
ATOM 28822 O O . ASN A 1 23 ? 6.907 10.513 7.249 1.00 0.00 23 ASN A O 18
ATOM 28833 N N . ASN A 1 24 ? 6.253 9.454 5.376 1.00 0.00 24 ASN A N 18
ATOM 28834 C CA . ASN A 1 24 ? 5.140 10.361 5.097 1.00 0.00 24 ASN A CA 18
ATOM 28835 C C . ASN A 1 24 ? 3.824 9.602 5.124 1.00 0.00 24 ASN A C 18
ATOM 28836 O O . ASN A 1 24 ? 2.790 10.107 4.679 1.00 0.00 24 ASN A O 18
ATOM 28847 N N . LEU A 1 25 ? 3.868 8.390 5.659 1.00 0.00 25 LEU A N 18
ATOM 28848 C CA . LEU A 1 25 ? 2.707 7.515 5.668 1.00 0.00 25 LEU A CA 18
ATOM 28849 C C . LEU A 1 25 ? 1.592 8.079 6.535 1.00 0.00 25 LEU A C 18
ATOM 28850 O O . LEU A 1 25 ? 1.819 8.530 7.661 1.00 0.00 25 LEU A O 18
ATOM 28866 N N . ASP A 1 26 ? 0.391 8.080 5.974 1.00 0.00 26 ASP A N 18
ATOM 28867 C CA . ASP A 1 26 ? -0.801 8.503 6.690 1.00 0.00 26 ASP A CA 18
ATOM 28868 C C . ASP A 1 26 ? -1.188 7.441 7.712 1.00 0.00 26 ASP A C 18
ATOM 28869 O O . ASP A 1 26 ? -1.104 6.248 7.434 1.00 0.00 26 ASP A O 18
ATOM 28878 N N . PRO A 1 27 ? -1.583 7.882 8.919 1.00 0.00 27 PRO A N 18
ATOM 28879 C CA . PRO A 1 27 ? -1.966 6.999 10.030 1.00 0.00 27 PRO A CA 18
ATOM 28880 C C . PRO A 1 27 ? -2.979 5.916 9.650 1.00 0.00 27 PRO A C 18
ATOM 28881 O O . PRO A 1 27 ? -3.060 4.881 10.315 1.00 0.00 27 PRO A O 18
ATOM 28892 N N . ASP A 1 28 ? -3.754 6.143 8.594 1.00 0.00 28 ASP A N 18
ATOM 28893 C CA . ASP A 1 28 ? -4.732 5.152 8.159 1.00 0.00 28 ASP A CA 18
ATOM 28894 C C . ASP A 1 28 ? -4.060 4.129 7.245 1.00 0.00 28 ASP A C 18
ATOM 28895 O O . ASP A 1 28 ? -4.264 2.924 7.391 1.00 0.00 28 ASP A O 18
ATOM 28904 N N . LEU A 1 29 ? -3.245 4.614 6.311 1.00 0.00 29 LEU A N 18
ATOM 28905 C CA . LEU A 1 29 ? -2.373 3.755 5.523 1.00 0.00 29 LEU A CA 18
ATOM 28906 C C . LEU A 1 29 ? -1.482 2.916 6.430 1.00 0.00 29 LEU A C 18
ATOM 28907 O O . LEU A 1 29 ? -1.344 1.706 6.244 1.00 0.00 29 LEU A O 18
ATOM 28923 N N . ARG A 1 30 ? -0.889 3.581 7.416 1.00 0.00 30 ARG A N 18
ATOM 28924 C CA . ARG A 1 30 ? -0.023 2.934 8.392 1.00 0.00 30 ARG A CA 18
ATOM 28925 C C . ARG A 1 30 ? -0.773 1.807 9.096 1.00 0.00 30 ARG A C 18
ATOM 28926 O O . ARG A 1 30 ? -0.191 0.779 9.442 1.00 0.00 30 ARG A O 18
ATOM 28947 N N . SER A 1 31 ? -2.070 2.005 9.290 1.00 0.00 31 SER A N 18
ATOM 28948 C CA . SER A 1 31 ? -2.915 0.984 9.882 1.00 0.00 31 SER A CA 18
ATOM 28949 C C . SER A 1 31 ? -3.104 -0.175 8.911 1.00 0.00 31 SER A C 18
ATOM 28950 O O . SER A 1 31 ? -2.792 -1.324 9.228 1.00 0.00 31 SER A O 18
ATOM 28958 N N . LEU A 1 32 ? -3.589 0.149 7.717 1.00 0.00 32 LEU A N 18
ATOM 28959 C CA . LEU A 1 32 ? -4.002 -0.856 6.757 1.00 0.00 32 LEU A CA 18
ATOM 28960 C C . LEU A 1 32 ? -2.870 -1.785 6.365 1.00 0.00 32 LEU A C 18
ATOM 28961 O O . LEU A 1 32 ? -2.995 -3.003 6.469 1.00 0.00 32 LEU A O 18
ATOM 28977 N N . PHE A 1 33 ? -1.775 -1.203 5.920 1.00 0.00 33 PHE A N 18
ATOM 28978 C CA . PHE A 1 33 ? -0.695 -1.971 5.320 1.00 0.00 33 PHE A CA 18
ATOM 28979 C C . PHE A 1 33 ? -0.084 -2.926 6.335 1.00 0.00 33 PHE A C 18
ATOM 28980 O O . PHE A 1 33 ? 0.270 -4.056 6.003 1.00 0.00 33 PHE A O 18
ATOM 28997 N N . SER A 1 34 ? -0.007 -2.482 7.580 1.00 0.00 34 SER A N 18
ATOM 28998 C CA . SER A 1 34 ? 0.490 -3.315 8.664 1.00 0.00 34 SER A CA 18
ATOM 28999 C C . SER A 1 34 ? -0.431 -4.513 8.897 1.00 0.00 34 SER A C 18
ATOM 29000 O O . SER A 1 34 ? 0.027 -5.620 9.186 1.00 0.00 34 SER A O 18
ATOM 29008 N N . ARG A 1 35 ? -1.733 -4.289 8.748 1.00 0.00 35 ARG A N 18
ATOM 29009 C CA . ARG A 1 35 ? -2.715 -5.354 8.913 1.00 0.00 35 ARG A CA 18
ATOM 29010 C C . ARG A 1 35 ? -2.715 -6.259 7.689 1.00 0.00 35 ARG A C 18
ATOM 29011 O O . ARG A 1 35 ? -3.055 -7.437 7.770 1.00 0.00 35 ARG A O 18
ATOM 29032 N N . ALA A 1 36 ? -2.314 -5.684 6.562 1.00 0.00 36 ALA A N 18
ATOM 29033 C CA . ALA A 1 36 ? -2.308 -6.380 5.282 1.00 0.00 36 ALA A CA 18
ATOM 29034 C C . ALA A 1 36 ? -1.035 -7.202 5.100 1.00 0.00 36 ALA A C 18
ATOM 29035 O O . ALA A 1 36 ? -0.880 -7.912 4.108 1.00 0.00 36 ALA A O 18
ATOM 29042 N N . GLY A 1 37 ? -0.119 -7.093 6.054 1.00 0.00 37 GLY A N 18
ATOM 29043 C CA . GLY A 1 37 ? 1.112 -7.861 5.994 1.00 0.00 37 GLY A CA 18
ATOM 29044 C C . GLY A 1 37 ? 2.184 -7.153 5.198 1.00 0.00 37 GLY A C 18
ATOM 29045 O O . GLY A 1 37 ? 3.304 -7.651 5.059 1.00 0.00 37 GLY A O 18
ATOM 29049 N N . ILE A 1 38 ? 1.831 -5.999 4.654 1.00 0.00 38 ILE A N 18
ATOM 29050 C CA . ILE A 1 38 ? 2.764 -5.176 3.916 1.00 0.00 38 ILE A CA 18
ATOM 29051 C C . ILE A 1 38 ? 3.786 -4.562 4.863 1.00 0.00 38 ILE A C 18
ATOM 29052 O O . ILE A 1 38 ? 3.478 -3.637 5.612 1.00 0.00 38 ILE A O 18
ATOM 29068 N N . SER A 1 39 ? 4.996 -5.091 4.837 1.00 0.00 39 SER A N 18
ATOM 29069 C CA . SER A 1 39 ? 6.069 -4.569 5.657 1.00 0.00 39 SER A CA 18
ATOM 29070 C C . SER A 1 39 ? 6.682 -3.341 4.986 1.00 0.00 39 SER A C 18
ATOM 29071 O O . SER A 1 39 ? 6.359 -3.043 3.831 1.00 0.00 39 SER A O 18
ATOM 29079 N N . GLU A 1 40 ? 7.557 -2.642 5.695 1.00 0.00 40 GLU A N 18
ATOM 29080 C CA . GLU A 1 40 ? 8.163 -1.416 5.183 1.00 0.00 40 GLU A CA 18
ATOM 29081 C C . GLU A 1 40 ? 8.811 -1.652 3.816 1.00 0.00 40 GLU A C 18
ATOM 29082 O O . GLU A 1 40 ? 8.723 -0.810 2.918 1.00 0.00 40 GLU A O 18
ATOM 29094 N N . ALA A 1 41 ? 9.435 -2.814 3.663 1.00 0.00 41 ALA A N 18
ATOM 29095 C CA . ALA A 1 41 ? 10.070 -3.184 2.407 1.00 0.00 41 ALA A CA 18
ATOM 29096 C C . ALA A 1 41 ? 9.051 -3.235 1.272 1.00 0.00 41 ALA A C 18
ATOM 29097 O O . ALA A 1 41 ? 9.259 -2.647 0.220 1.00 0.00 41 ALA A O 18
ATOM 29104 N N . GLN A 1 42 ? 7.942 -3.926 1.499 1.00 0.00 42 GLN A N 18
ATOM 29105 C CA . GLN A 1 42 ? 6.902 -4.063 0.479 1.00 0.00 42 GLN A CA 18
ATOM 29106 C C . GLN A 1 42 ? 6.354 -2.705 0.049 1.00 0.00 42 GLN A C 18
ATOM 29107 O O . GLN A 1 42 ? 6.054 -2.493 -1.126 1.00 0.00 42 GLN A O 18
ATOM 29121 N N . LEU A 1 43 ? 6.239 -1.782 0.995 1.00 0.00 43 LEU A N 18
ATOM 29122 C CA . LEU A 1 43 ? 5.755 -0.441 0.683 1.00 0.00 43 LEU A CA 18
ATOM 29123 C C . LEU A 1 43 ? 6.736 0.303 -0.210 1.00 0.00 43 LEU A C 18
ATOM 29124 O O . LEU A 1 43 ? 6.357 1.236 -0.914 1.00 0.00 43 LEU A O 18
ATOM 29140 N N . THR A 1 44 ? 7.987 -0.127 -0.193 1.00 0.00 44 THR A N 18
ATOM 29141 C CA . THR A 1 44 ? 9.024 0.487 -1.006 1.00 0.00 44 THR A CA 18
ATOM 29142 C C . THR A 1 44 ? 9.499 -0.485 -2.089 1.00 0.00 44 THR A C 18
ATOM 29143 O O . THR A 1 44 ? 10.599 -0.356 -2.626 1.00 0.00 44 THR A O 18
ATOM 29154 N N . ASP A 1 45 ? 8.658 -1.470 -2.391 1.00 0.00 45 ASP A N 18
ATOM 29155 C CA . ASP A 1 45 ? 8.971 -2.479 -3.401 1.00 0.00 45 ASP A CA 18
ATOM 29156 C C . ASP A 1 45 ? 8.304 -2.125 -4.722 1.00 0.00 45 ASP A C 18
ATOM 29157 O O . ASP A 1 45 ? 7.133 -1.770 -4.736 1.00 0.00 45 ASP A O 18
ATOM 29166 N N . ALA A 1 46 ? 9.041 -2.225 -5.823 1.00 0.00 46 ALA A N 18
ATOM 29167 C CA . ALA A 1 46 ? 8.569 -1.727 -7.116 1.00 0.00 46 ALA A CA 18
ATOM 29168 C C . ALA A 1 46 ? 7.190 -2.277 -7.488 1.00 0.00 46 ALA A C 18
ATOM 29169 O O . ALA A 1 46 ? 6.228 -1.512 -7.622 1.00 0.00 46 ALA A O 18
ATOM 29176 N N . GLU A 1 47 ? 7.085 -3.595 -7.647 1.00 0.00 47 GLU A N 18
ATOM 29177 C CA . GLU A 1 47 ? 5.821 -4.209 -8.039 1.00 0.00 47 GLU A CA 18
ATOM 29178 C C . GLU A 1 47 ? 4.803 -4.139 -6.910 1.00 0.00 47 GLU A C 18
ATOM 29179 O O . GLU A 1 47 ? 3.656 -3.751 -7.133 1.00 0.00 47 GLU A O 18
ATOM 29191 N N . THR A 1 48 ? 5.219 -4.510 -5.705 1.00 0.00 48 THR A N 18
ATOM 29192 C CA . THR A 1 48 ? 4.328 -4.484 -4.556 1.00 0.00 48 THR A CA 18
ATOM 29193 C C . THR A 1 48 ? 3.690 -3.108 -4.354 1.00 0.00 48 THR A C 18
ATOM 29194 O O . THR A 1 48 ? 2.465 -2.983 -4.292 1.00 0.00 48 THR A O 18
ATOM 29205 N N . SER A 1 49 ? 4.523 -2.081 -4.286 1.00 0.00 49 SER A N 18
ATOM 29206 C CA . SER A 1 49 ? 4.069 -0.744 -3.938 1.00 0.00 49 SER A CA 18
ATOM 29207 C C . SER A 1 49 ? 3.104 -0.187 -4.978 1.00 0.00 49 SER A C 18
ATOM 29208 O O . SER A 1 49 ? 2.032 0.312 -4.628 1.00 0.00 49 SER A O 18
ATOM 29216 N N . LYS A 1 50 ? 3.464 -0.280 -6.259 1.00 0.00 50 LYS A N 18
ATOM 29217 C CA . LYS A 1 50 ? 2.619 0.284 -7.305 1.00 0.00 50 LYS A CA 18
ATOM 29218 C C . LYS A 1 50 ? 1.291 -0.458 -7.385 1.00 0.00 50 LYS A C 18
ATOM 29219 O O . LYS A 1 50 ? 0.270 0.119 -7.750 1.00 0.00 50 LYS A O 18
ATOM 29238 N N . LEU A 1 51 ? 1.300 -1.731 -7.025 1.00 0.00 51 LEU A N 18
ATOM 29239 C CA . LEU A 1 51 ? 0.088 -2.528 -7.064 1.00 0.00 51 LEU A CA 18
ATOM 29240 C C . LEU A 1 51 ? -0.760 -2.315 -5.817 1.00 0.00 51 LEU A C 18
ATOM 29241 O O . LEU A 1 51 ? -1.969 -2.534 -5.847 1.00 0.00 51 LEU A O 18
ATOM 29257 N N . ILE A 1 52 ? -0.136 -1.899 -4.716 1.00 0.00 52 ILE A N 18
ATOM 29258 C CA . ILE A 1 52 ? -0.890 -1.365 -3.592 1.00 0.00 52 ILE A CA 18
ATOM 29259 C C . ILE A 1 52 ? -1.592 -0.088 -4.021 1.00 0.00 52 ILE A C 18
ATOM 29260 O O . ILE A 1 52 ? -2.769 0.120 -3.739 1.00 0.00 52 ILE A O 18
ATOM 29276 N N . TYR A 1 53 ? -0.844 0.764 -4.703 1.00 0.00 53 TYR A N 18
ATOM 29277 C CA . TYR A 1 53 ? -1.386 1.992 -5.252 1.00 0.00 53 TYR A CA 18
ATOM 29278 C C . TYR A 1 53 ? -2.522 1.684 -6.221 1.00 0.00 53 TYR A C 18
ATOM 29279 O O . TYR A 1 53 ? -3.596 2.278 -6.146 1.00 0.00 53 TYR A O 18
ATOM 29297 N N . ASP A 1 54 ? -2.268 0.742 -7.122 1.00 0.00 54 ASP A N 18
ATOM 29298 C CA . ASP A 1 54 ? -3.285 0.248 -8.044 1.00 0.00 54 ASP A CA 18
ATOM 29299 C C . ASP A 1 54 ? -4.506 -0.254 -7.281 1.00 0.00 54 ASP A C 18
ATOM 29300 O O . ASP A 1 54 ? -5.640 -0.004 -7.675 1.00 0.00 54 ASP A O 18
ATOM 29309 N N . PHE A 1 55 ? -4.252 -0.958 -6.185 1.00 0.00 55 PHE A N 18
ATOM 29310 C CA . PHE A 1 55 ? -5.305 -1.442 -5.299 1.00 0.00 55 PHE A CA 18
ATOM 29311 C C . PHE A 1 55 ? -6.162 -0.283 -4.798 1.00 0.00 55 PHE A C 18
ATOM 29312 O O . PHE A 1 55 ? -7.384 -0.305 -4.909 1.00 0.00 55 PHE A O 18
ATOM 29329 N N . ILE A 1 56 ? -5.501 0.728 -4.259 1.00 0.00 56 ILE A N 18
ATOM 29330 C CA . ILE A 1 56 ? -6.181 1.880 -3.692 1.00 0.00 56 ILE A CA 18
ATOM 29331 C C . ILE A 1 56 ? -6.939 2.656 -4.771 1.00 0.00 56 ILE A C 18
ATOM 29332 O O . ILE A 1 56 ? -8.076 3.085 -4.560 1.00 0.00 56 ILE A O 18
ATOM 29348 N N . GLU A 1 57 ? -6.313 2.808 -5.933 1.00 0.00 57 GLU A N 18
ATOM 29349 C CA . GLU A 1 57 ? -6.940 3.482 -7.065 1.00 0.00 57 GLU A CA 18
ATOM 29350 C C . GLU A 1 57 ? -8.148 2.683 -7.556 1.00 0.00 57 GLU A C 18
ATOM 29351 O O . GLU A 1 57 ? -9.181 3.250 -7.918 1.00 0.00 57 GLU A O 18
ATOM 29363 N N . ASP A 1 58 ? -8.005 1.361 -7.549 1.00 0.00 58 ASP A N 18
ATOM 29364 C CA . ASP A 1 58 ? -9.055 0.449 -8.006 1.00 0.00 58 ASP A CA 18
ATOM 29365 C C . ASP A 1 58 ? -10.327 0.610 -7.186 1.00 0.00 58 ASP A C 18
ATOM 29366 O O . ASP A 1 58 ? -11.434 0.498 -7.711 1.00 0.00 58 ASP A O 18
ATOM 29375 N N . GLN A 1 59 ? -10.169 0.902 -5.902 1.00 0.00 59 GLN A N 18
ATOM 29376 C CA . GLN A 1 59 ? -11.311 1.019 -5.005 1.00 0.00 59 GLN A CA 18
ATOM 29377 C C . GLN A 1 59 ? -12.000 2.371 -5.165 1.00 0.00 59 GLN A C 18
ATOM 29378 O O . GLN A 1 59 ? -13.094 2.585 -4.645 1.00 0.00 59 GLN A O 18
ATOM 29392 N N . GLY A 1 60 ? -11.359 3.277 -5.888 1.00 0.00 60 GLY A N 18
ATOM 29393 C CA . GLY A 1 60 ? -11.923 4.598 -6.084 1.00 0.00 60 GLY A CA 18
ATOM 29394 C C . GLY A 1 60 ? -11.114 5.680 -5.400 1.00 0.00 60 GLY A C 18
ATOM 29395 O O . GLY A 1 60 ? -11.622 6.772 -5.134 1.00 0.00 60 GLY A O 18
ATOM 29399 N N . GLY A 1 61 ? -9.863 5.375 -5.096 1.00 0.00 61 GLY A N 18
ATOM 29400 C CA . GLY A 1 61 ? -8.984 6.366 -4.517 1.00 0.00 61 GLY A CA 18
ATOM 29401 C C . GLY A 1 61 ? -8.778 6.162 -3.032 1.00 0.00 61 GLY A C 18
ATOM 29402 O O . GLY A 1 61 ? -9.361 5.254 -2.435 1.00 0.00 61 GLY A O 18
ATOM 29406 N N . LEU A 1 62 ? -7.958 7.019 -2.435 1.00 0.00 62 LEU A N 18
ATOM 29407 C CA . LEU A 1 62 ? -7.635 6.936 -1.011 1.00 0.00 62 LEU A CA 18
ATOM 29408 C C . LEU A 1 62 ? -8.885 7.063 -0.155 1.00 0.00 62 LEU A C 18
ATOM 29409 O O . LEU A 1 62 ? -9.035 6.374 0.854 1.00 0.00 62 LEU A O 18
ATOM 29425 N N . GLU A 1 63 ? -9.784 7.942 -0.581 1.00 0.00 63 GLU A N 18
ATOM 29426 C CA . GLU A 1 63 ? -10.998 8.242 0.168 1.00 0.00 63 GLU A CA 18
ATOM 29427 C C . GLU A 1 63 ? -11.852 6.991 0.349 1.00 0.00 63 GLU A C 18
ATOM 29428 O O . GLU A 1 63 ? -12.583 6.865 1.330 1.00 0.00 63 GLU A O 18
ATOM 29440 N N . ALA A 1 64 ? -11.738 6.061 -0.594 1.00 0.00 64 ALA A N 18
ATOM 29441 C CA . ALA A 1 64 ? -12.505 4.832 -0.539 1.00 0.00 64 ALA A CA 18
ATOM 29442 C C . ALA A 1 64 ? -11.974 3.931 0.562 1.00 0.00 64 ALA A C 18
ATOM 29443 O O . ALA A 1 64 ? -12.722 3.511 1.437 1.00 0.00 64 ALA A O 18
ATOM 29450 N N . VAL A 1 65 ? -10.668 3.667 0.528 1.00 0.00 65 VAL A N 18
ATOM 29451 C CA . VAL A 1 65 ? -10.019 2.806 1.518 1.00 0.00 65 VAL A CA 18
ATOM 29452 C C . VAL A 1 65 ? -10.237 3.334 2.936 1.00 0.00 65 VAL A C 18
ATOM 29453 O O . VAL A 1 65 ? -10.417 2.558 3.880 1.00 0.00 65 VAL A O 18
ATOM 29466 N N . ARG A 1 66 ? -10.252 4.656 3.069 1.00 0.00 66 ARG A N 18
ATOM 29467 C CA . ARG A 1 66 ? -10.513 5.302 4.353 1.00 0.00 66 ARG A CA 18
ATOM 29468 C C . ARG A 1 66 ? -11.880 4.886 4.894 1.00 0.00 66 ARG A C 18
ATOM 29469 O O . ARG A 1 66 ? -12.099 4.839 6.108 1.00 0.00 66 ARG A O 18
ATOM 29490 N N . GLN A 1 67 ? -12.796 4.573 3.984 1.00 0.00 67 GLN A N 18
ATOM 29491 C CA . GLN A 1 67 ? -14.137 4.156 4.358 1.00 0.00 67 GLN A CA 18
ATOM 29492 C C . GLN A 1 67 ? -14.248 2.634 4.455 1.00 0.00 67 GLN A C 18
ATOM 29493 O O . GLN A 1 67 ? -15.092 2.121 5.185 1.00 0.00 67 GLN A O 18
ATOM 29507 N N . GLU A 1 68 ? -13.398 1.911 3.725 1.00 0.00 68 GLU A N 18
ATOM 29508 C CA . GLU A 1 68 ? -13.367 0.449 3.800 1.00 0.00 68 GLU A CA 18
ATOM 29509 C C . GLU A 1 68 ? -12.973 0.000 5.197 1.00 0.00 68 GLU A C 18
ATOM 29510 O O . GLU A 1 68 ? -13.355 -1.078 5.648 1.00 0.00 68 GLU A O 18
ATOM 29522 N N . MET A 1 69 ? -12.195 0.842 5.864 1.00 0.00 69 MET A N 18
ATOM 29523 C CA . MET A 1 69 ? -11.835 0.641 7.269 1.00 0.00 69 MET A CA 18
ATOM 29524 C C . MET A 1 69 ? -13.073 0.426 8.140 1.00 0.00 69 MET A C 18
ATOM 29525 O O . MET A 1 69 ? -12.993 -0.182 9.204 1.00 0.00 69 MET A O 18
ATOM 29539 N N . ARG A 1 70 ? -14.211 0.940 7.693 1.00 0.00 70 ARG A N 18
ATOM 29540 C CA . ARG A 1 70 ? -15.462 0.765 8.409 1.00 0.00 70 ARG A CA 18
ATOM 29541 C C . ARG A 1 70 ? -16.486 0.080 7.507 1.00 0.00 70 ARG A C 18
ATOM 29542 O O . ARG A 1 70 ? -17.683 0.079 7.788 1.00 0.00 70 ARG A O 18
ATOM 29563 N N . ARG A 1 71 ? -15.997 -0.509 6.424 1.00 0.00 71 ARG A N 18
ATOM 29564 C CA . ARG A 1 71 ? -16.861 -1.135 5.431 1.00 0.00 71 ARG A CA 18
ATOM 29565 C C . ARG A 1 71 ? -16.405 -2.565 5.149 1.00 0.00 71 ARG A C 18
ATOM 29566 O O . ARG A 1 71 ? -16.960 -3.514 5.699 1.00 0.00 71 ARG A O 18
ATOM 29587 N N . GLN A 1 72 ? -15.376 -2.690 4.322 1.00 0.00 72 GLN A N 18
ATOM 29588 C CA . GLN A 1 72 ? -14.848 -3.977 3.875 1.00 0.00 72 GLN A CA 18
ATOM 29589 C C . GLN A 1 72 ? -13.843 -3.735 2.758 1.00 0.00 72 GLN A C 18
ATOM 29590 O O . GLN A 1 72 ? -14.211 -3.045 1.789 1.00 0.00 72 GLN A O 18
ATOM 29605 N N . GLY B 2 1 ? -3.151 -16.466 5.713 1.00 0.00 73 GLY B N 18
ATOM 29606 C CA . GLY B 2 1 ? -3.156 -15.657 6.953 1.00 0.00 73 GLY B CA 18
ATOM 29607 C C . GLY B 2 1 ? -4.042 -14.430 6.848 1.00 0.00 73 GLY B C 18
ATOM 29608 O O . GLY B 2 1 ? -3.688 -13.360 7.349 1.00 0.00 73 GLY B O 18
ATOM 29614 N N . HIS B 2 2 ? -5.202 -14.573 6.209 1.00 0.00 74 HIS B N 18
ATOM 29615 C CA . HIS B 2 2 ? -6.134 -13.458 6.062 1.00 0.00 74 HIS B CA 18
ATOM 29616 C C . HIS B 2 2 ? -6.978 -13.314 7.322 1.00 0.00 74 HIS B C 18
ATOM 29617 O O . HIS B 2 2 ? -8.188 -13.535 7.303 1.00 0.00 74 HIS B O 18
ATOM 29632 N N . MET B 2 3 ? -6.329 -12.933 8.413 1.00 0.00 75 MET B N 18
ATOM 29633 C CA . MET B 2 3 ? -6.997 -12.802 9.704 1.00 0.00 75 MET B CA 18
ATOM 29634 C C . MET B 2 3 ? -7.639 -11.426 9.837 1.00 0.00 75 MET B C 18
ATOM 29635 O O . MET B 2 3 ? -7.716 -10.866 10.930 1.00 0.00 75 MET B O 18
ATOM 29649 N N . LEU B 2 4 ? -8.095 -10.883 8.718 1.00 0.00 76 LEU B N 18
ATOM 29650 C CA . LEU B 2 4 ? -8.634 -9.534 8.689 1.00 0.00 76 LEU B CA 18
ATOM 29651 C C . LEU B 2 4 ? -10.053 -9.531 8.156 1.00 0.00 76 LEU B C 18
ATOM 29652 O O . LEU B 2 4 ? -10.353 -10.194 7.169 1.00 0.00 76 LEU B O 18
ATOM 29668 N N . PRO B 2 5 ? -10.940 -8.784 8.811 1.00 0.00 77 PRO B N 18
ATOM 29669 C CA . PRO B 2 5 ? -12.312 -8.590 8.366 1.00 0.00 77 PRO B CA 18
ATOM 29670 C C . PRO B 2 5 ? -12.460 -7.328 7.523 1.00 0.00 77 PRO B C 18
ATOM 29671 O O . PRO B 2 5 ? -13.565 -6.930 7.154 1.00 0.00 77 PRO B O 18
ATOM 29682 N N . ASP B 2 6 ? -11.329 -6.710 7.221 1.00 0.00 78 ASP B N 18
ATOM 29683 C CA . ASP B 2 6 ? -11.306 -5.412 6.568 1.00 0.00 78 ASP B CA 18
ATOM 29684 C C . ASP B 2 6 ? -10.607 -5.484 5.221 1.00 0.00 78 ASP B C 18
ATOM 29685 O O . ASP B 2 6 ? -10.289 -6.565 4.721 1.00 0.00 78 ASP B O 18
ATOM 29694 N N . VAL B 2 7 ? -10.340 -4.314 4.669 1.00 0.00 79 VAL B N 18
ATOM 29695 C CA . VAL B 2 7 ? -9.651 -4.161 3.392 1.00 0.00 79 VAL B CA 18
ATOM 29696 C C . VAL B 2 7 ? -8.186 -4.633 3.491 1.00 0.00 79 VAL B C 18
ATOM 29697 O O . VAL B 2 7 ? -7.478 -4.730 2.490 1.00 0.00 79 VAL B O 18
ATOM 29710 N N . ALA B 2 8 ? -7.751 -4.960 4.705 1.00 0.00 80 ALA B N 18
ATOM 29711 C CA . ALA B 2 8 ? -6.382 -5.414 4.943 1.00 0.00 80 ALA B CA 18
ATOM 29712 C C . ALA B 2 8 ? -6.121 -6.793 4.327 1.00 0.00 80 ALA B C 18
ATOM 29713 O O . ALA B 2 8 ? -5.149 -6.977 3.599 1.00 0.00 80 ALA B O 18
ATOM 29720 N N . GLN B 2 9 ? -6.994 -7.760 4.606 1.00 0.00 81 GLN B N 18
ATOM 29721 C CA . GLN B 2 9 ? -6.857 -9.102 4.024 1.00 0.00 81 GLN B CA 18
ATOM 29722 C C . GLN B 2 9 ? -7.055 -9.022 2.519 1.00 0.00 81 GLN B C 18
ATOM 29723 O O . GLN B 2 9 ? -6.545 -9.836 1.748 1.00 0.00 81 GLN B O 18
ATOM 29737 N N . ARG B 2 10 ? -7.780 -7.991 2.135 1.00 0.00 82 ARG B N 18
ATOM 29738 C CA . ARG B 2 10 ? -8.142 -7.728 0.758 1.00 0.00 82 ARG B CA 18
ATOM 29739 C C . ARG B 2 10 ? -6.925 -7.237 -0.029 1.00 0.00 82 ARG B C 18
ATOM 29740 O O . ARG B 2 10 ? -6.896 -7.282 -1.262 1.00 0.00 82 ARG B O 18
ATOM 29761 N N . LEU B 2 11 ? -5.895 -6.820 0.700 1.00 0.00 83 LEU B N 18
ATOM 29762 C CA . LEU B 2 11 ? -4.671 -6.333 0.079 1.00 0.00 83 LEU B CA 18
ATOM 29763 C C . LEU B 2 11 ? -3.733 -7.496 -0.184 1.00 0.00 83 LEU B C 18
ATOM 29764 O O . LEU B 2 11 ? -3.057 -7.547 -1.214 1.00 0.00 83 LEU B O 18
ATOM 29780 N N . MET B 2 12 ? -3.722 -8.437 0.754 1.00 0.00 84 MET B N 18
ATOM 29781 C CA . MET B 2 12 ? -2.915 -9.645 0.637 1.00 0.00 84 MET B CA 18
ATOM 29782 C C . MET B 2 12 ? -3.230 -10.363 -0.668 1.00 0.00 84 MET B C 18
ATOM 29783 O O . MET B 2 12 ? -2.335 -10.846 -1.360 1.00 0.00 84 MET B O 18
ATOM 29797 N N . GLN B 2 13 ? -4.515 -10.421 -0.994 1.00 0.00 85 GLN B N 18
ATOM 29798 C CA . GLN B 2 13 ? -4.974 -11.053 -2.223 1.00 0.00 85 GLN B CA 18
ATOM 29799 C C . GLN B 2 13 ? -4.493 -10.284 -3.447 1.00 0.00 85 GLN B C 18
ATOM 29800 O O . GLN B 2 13 ? -4.013 -10.878 -4.410 1.00 0.00 85 GLN B O 18
ATOM 29814 N N . HIS B 2 14 ? -4.582 -8.959 -3.387 1.00 0.00 86 HIS B N 18
ATOM 29815 C CA . HIS B 2 14 ? -4.282 -8.125 -4.547 1.00 0.00 86 HIS B CA 18
ATOM 29816 C C . HIS B 2 14 ? -2.779 -8.093 -4.857 1.00 0.00 86 HIS B C 18
ATOM 29817 O O . HIS B 2 14 ? -2.379 -7.759 -5.974 1.00 0.00 86 HIS B O 18
ATOM 29832 N N . LEU B 2 15 ? -1.950 -8.424 -3.874 1.00 0.00 87 LEU B N 18
ATOM 29833 C CA . LEU B 2 15 ? -0.515 -8.551 -4.115 1.00 0.00 87 LEU B CA 18
ATOM 29834 C C . LEU B 2 15 ? -0.180 -9.963 -4.586 1.00 0.00 87 LEU B C 18
ATOM 29835 O O . LEU B 2 15 ? 0.585 -10.153 -5.536 1.00 0.00 87 LEU B O 18
ATOM 29851 N N . ALA B 2 16 ? -0.775 -10.950 -3.934 1.00 0.00 88 ALA B N 18
ATOM 29852 C CA . ALA B 2 16 ? -0.521 -12.350 -4.263 1.00 0.00 88 ALA B CA 18
ATOM 29853 C C . ALA B 2 16 ? -0.896 -12.663 -5.709 1.00 0.00 88 ALA B C 18
ATOM 29854 O O . ALA B 2 16 ? -0.246 -13.473 -6.369 1.00 0.00 88 ALA B O 18
ATOM 29861 N N . GLU B 2 17 ? -1.925 -11.987 -6.205 1.00 0.00 89 GLU B N 18
ATOM 29862 C CA . GLU B 2 17 ? -2.434 -12.224 -7.552 1.00 0.00 89 GLU B CA 18
ATOM 29863 C C . GLU B 2 17 ? -1.489 -11.693 -8.635 1.00 0.00 89 GLU B C 18
ATOM 29864 O O . GLU B 2 17 ? -1.727 -11.906 -9.822 1.00 0.00 89 GLU B O 18
ATOM 29876 N N . HIS B 2 18 ? -0.431 -10.990 -8.242 1.00 0.00 90 HIS B N 18
ATOM 29877 C CA . HIS B 2 18 ? 0.495 -10.424 -9.224 1.00 0.00 90 HIS B CA 18
ATOM 29878 C C . HIS B 2 18 ? 1.950 -10.776 -8.920 1.00 0.00 90 HIS B C 18
ATOM 29879 O O . HIS B 2 18 ? 2.869 -10.185 -9.492 1.00 0.00 90 HIS B O 18
ATOM 29894 N N . GLY B 2 19 ? 2.160 -11.731 -8.027 1.00 0.00 91 GLY B N 18
ATOM 29895 C CA . GLY B 2 19 ? 3.507 -12.217 -7.761 1.00 0.00 91 GLY B CA 18
ATOM 29896 C C . GLY B 2 19 ? 4.366 -11.246 -6.966 1.00 0.00 91 GLY B C 18
ATOM 29897 O O . GLY B 2 19 ? 5.582 -11.206 -7.142 1.00 0.00 91 GLY B O 18
ATOM 29901 N N . ILE B 2 20 ? 3.732 -10.453 -6.116 1.00 0.00 92 ILE B N 18
ATOM 29902 C CA . ILE B 2 20 ? 4.432 -9.580 -5.179 1.00 0.00 92 ILE B CA 18
ATOM 29903 C C . ILE B 2 20 ? 5.305 -10.397 -4.225 1.00 0.00 92 ILE B C 18
ATOM 29904 O O . ILE B 2 20 ? 5.024 -11.573 -3.974 1.00 0.00 92 ILE B O 18
ATOM 29920 N N . GLN B 2 21 ? 6.370 -9.777 -3.724 1.00 0.00 93 GLN B N 18
ATOM 29921 C CA . GLN B 2 21 ? 7.235 -10.413 -2.732 1.00 0.00 93 GLN B CA 18
ATOM 29922 C C . GLN B 2 21 ? 6.714 -10.136 -1.324 1.00 0.00 93 GLN B C 18
ATOM 29923 O O . GLN B 2 21 ? 6.913 -9.048 -0.787 1.00 0.00 93 GLN B O 18
ATOM 29937 N N . PRO B 2 22 ? 6.037 -11.120 -0.707 1.00 0.00 94 PRO B N 18
ATOM 29938 C CA . PRO B 2 22 ? 5.425 -10.943 0.605 1.00 0.00 94 PRO B CA 18
ATOM 29939 C C . PRO B 2 22 ? 6.451 -10.975 1.732 1.00 0.00 94 PRO B C 18
ATOM 29940 O O . PRO B 2 22 ? 7.044 -12.014 2.030 1.00 0.00 94 PRO B O 18
ATOM 29951 N N . ALA B 2 23 ? 6.632 -9.835 2.381 1.00 0.00 95 ALA B N 18
ATOM 29952 C CA . ALA B 2 23 ? 7.591 -9.712 3.472 1.00 0.00 95 ALA B CA 18
ATOM 29953 C C . ALA B 2 23 ? 7.003 -10.215 4.790 1.00 0.00 95 ALA B C 18
ATOM 29954 O O . ALA B 2 23 ? 7.326 -9.712 5.865 1.00 0.00 95 ALA B O 18
ATOM 29961 N N . ARG B 2 24 ? 6.128 -11.204 4.698 1.00 0.00 96 ARG B N 18
ATOM 29962 C CA . ARG B 2 24 ? 5.567 -11.847 5.876 1.00 0.00 96 ARG B CA 18
ATOM 29963 C C . ARG B 2 24 ? 6.403 -13.054 6.290 1.00 0.00 96 ARG B C 18
ATOM 29964 O O . ARG B 2 24 ? 6.005 -13.822 7.164 1.00 0.00 96 ARG B O 18
ATOM 29985 N N . ASN B 2 25 ? 7.554 -13.222 5.650 1.00 0.00 97 ASN B N 18
ATOM 29986 C CA . ASN B 2 25 ? 8.487 -14.280 6.018 1.00 0.00 97 ASN B CA 18
ATOM 29987 C C . ASN B 2 25 ? 9.892 -13.966 5.520 1.00 0.00 97 ASN B C 18
ATOM 29988 O O . ASN B 2 25 ? 10.748 -13.535 6.292 1.00 0.00 97 ASN B O 18
ATOM 29999 N N . MET B 2 26 ? 10.124 -14.167 4.228 1.00 0.00 98 MET B N 18
ATOM 30000 C CA . MET B 2 26 ? 11.428 -13.894 3.636 1.00 0.00 98 MET B CA 18
ATOM 30001 C C . MET B 2 26 ? 11.290 -13.638 2.139 1.00 0.00 98 MET B C 18
ATOM 30002 O O . MET B 2 26 ? 11.529 -14.522 1.316 1.00 0.00 98 MET B O 18
ATOM 30016 N N . ALA B 2 27 ? 10.878 -12.427 1.797 1.00 0.00 99 ALA B N 18
ATOM 30017 C CA . ALA B 2 27 ? 10.730 -12.024 0.409 1.00 0.00 99 ALA B CA 18
ATOM 30018 C C . ALA B 2 27 ? 10.753 -10.507 0.306 1.00 0.00 99 ALA B C 18
ATOM 30019 O O . ALA B 2 27 ? 9.800 -9.832 0.697 1.00 0.00 99 ALA B O 18
ATOM 30026 N N . GLU B 2 28 ? 11.858 -9.974 -0.188 1.00 0.00 100 GLU B N 18
ATOM 30027 C CA . GLU B 2 28 ? 12.013 -8.534 -0.329 1.00 0.00 100 GLU B CA 18
ATOM 30028 C C . GLU B 2 28 ? 12.610 -8.194 -1.687 1.00 0.00 100 GLU B C 18
ATOM 30029 O O . GLU B 2 28 ? 12.466 -8.955 -2.644 1.00 0.00 100 GLU B O 18
ATOM 30041 N N . HIS B 2 29 ? 13.295 -7.057 -1.766 1.00 0.00 101 HIS B N 18
ATOM 30042 C CA . HIS B 2 29 ? 13.853 -6.595 -3.033 1.00 0.00 101 HIS B CA 18
ATOM 30043 C C . HIS B 2 29 ? 15.041 -7.459 -3.418 1.00 0.00 101 HIS B C 18
ATOM 30044 O O . HIS B 2 29 ? 15.304 -7.699 -4.593 1.00 0.00 101 HIS B O 18
ATOM 30059 N N . ILE B 2 30 ? 15.748 -7.921 -2.404 1.00 0.00 102 ILE B N 18
ATOM 30060 C CA . ILE B 2 30 ? 16.911 -8.766 -2.595 1.00 0.00 102 ILE B CA 18
ATOM 30061 C C . ILE B 2 30 ? 16.494 -10.231 -2.604 1.00 0.00 102 ILE B C 18
ATOM 30062 O O . ILE B 2 30 ? 15.992 -10.744 -1.603 1.00 0.00 102 ILE B O 18
ATOM 30078 N N . PRO B 2 31 ? 16.674 -10.913 -3.743 1.00 0.00 103 PRO B N 18
ATOM 30079 C CA . PRO B 2 31 ? 16.345 -12.332 -3.879 1.00 0.00 103 PRO B CA 18
ATOM 30080 C C . PRO B 2 31 ? 17.323 -13.212 -3.105 1.00 0.00 103 PRO B C 18
ATOM 30081 O O . PRO B 2 31 ? 18.534 -13.142 -3.318 1.00 0.00 103 PRO B O 18
ATOM 30092 N N . PRO B 2 32 ? 16.805 -14.046 -2.191 1.00 0.00 104 PRO B N 18
ATOM 30093 C CA . PRO B 2 32 ? 17.633 -14.934 -1.369 1.00 0.00 104 PRO B CA 18
ATOM 30094 C C . PRO B 2 32 ? 18.453 -15.895 -2.225 1.00 0.00 104 PRO B C 18
ATOM 30095 O O . PRO B 2 32 ? 17.904 -16.760 -2.910 1.00 0.00 104 PRO B O 18
ATOM 30106 N N . ALA B 2 33 ? 19.766 -15.725 -2.185 1.00 0.00 105 ALA B N 18
ATOM 30107 C CA . ALA B 2 33 ? 20.670 -16.520 -3.000 1.00 0.00 105 ALA B CA 18
ATOM 30108 C C . ALA B 2 33 ? 20.823 -17.924 -2.433 1.00 0.00 105 ALA B C 18
ATOM 30109 O O . ALA B 2 33 ? 21.141 -18.099 -1.256 1.00 0.00 105 ALA B O 18
ATOM 30116 N N . PRO B 2 34 ? 20.581 -18.945 -3.272 1.00 0.00 106 PRO B N 18
ATOM 30117 C CA . PRO B 2 34 ? 20.742 -20.350 -2.884 1.00 0.00 106 PRO B CA 18
ATOM 30118 C C . PRO B 2 34 ? 22.207 -20.698 -2.636 1.00 0.00 106 PRO B C 18
ATOM 30119 O O . PRO B 2 34 ? 22.527 -21.453 -1.717 1.00 0.00 106 PRO B O 18
ATOM 30130 N N . ASN B 2 35 ? 23.072 -20.145 -3.486 1.00 0.00 107 ASN B N 18
ATOM 30131 C CA . ASN B 2 35 ? 24.528 -20.245 -3.346 1.00 0.00 107 ASN B CA 18
ATOM 30132 C C . ASN B 2 35 ? 25.189 -19.653 -4.584 1.00 0.00 107 ASN B C 18
ATOM 30133 O O . ASN B 2 35 ? 25.980 -18.715 -4.491 1.00 0.00 107 ASN B O 18
ATOM 30144 N N . TRP B 2 36 ? 24.836 -20.193 -5.743 1.00 0.00 108 TRP B N 18
ATOM 30145 C CA . TRP B 2 36 ? 25.338 -19.692 -7.013 1.00 0.00 108 TRP B CA 18
ATOM 30146 C C . TRP B 2 36 ? 24.189 -19.132 -7.838 1.00 0.00 108 TRP B C 18
ATOM 30147 O O . TRP B 2 36 ? 24.072 -17.895 -7.939 1.00 0.00 108 TRP B O 18
ATOM 30169 N N . GLY A 1 1 ? -18.496 25.268 -7.730 1.00 0.00 1 GLY A N 19
ATOM 30170 C CA . GLY A 1 1 ? -17.188 24.919 -8.329 1.00 0.00 1 GLY A CA 19
ATOM 30171 C C . GLY A 1 1 ? -16.602 23.666 -7.720 1.00 0.00 1 GLY A C 19
ATOM 30172 O O . GLY A 1 1 ? -17.282 22.967 -6.967 1.00 0.00 1 GLY A O 19
ATOM 30178 N N . HIS A 1 2 ? -15.339 23.390 -8.048 1.00 0.00 2 HIS A N 19
ATOM 30179 C CA . HIS A 1 2 ? -14.630 22.202 -7.566 1.00 0.00 2 HIS A CA 19
ATOM 30180 C C . HIS A 1 2 ? -15.192 20.936 -8.205 1.00 0.00 2 HIS A C 19
ATOM 30181 O O . HIS A 1 2 ? -16.235 20.427 -7.796 1.00 0.00 2 HIS A O 19
ATOM 30196 N N . MET A 1 3 ? -14.495 20.448 -9.219 1.00 0.00 3 MET A N 19
ATOM 30197 C CA . MET A 1 3 ? -14.877 19.215 -9.893 1.00 0.00 3 MET A CA 19
ATOM 30198 C C . MET A 1 3 ? -14.253 18.013 -9.187 1.00 0.00 3 MET A C 19
ATOM 30199 O O . MET A 1 3 ? -13.943 18.083 -7.996 1.00 0.00 3 MET A O 19
ATOM 30213 N N . SER A 1 4 ? -14.084 16.912 -9.907 1.00 0.00 4 SER A N 19
ATOM 30214 C CA . SER A 1 4 ? -13.492 15.712 -9.331 1.00 0.00 4 SER A CA 19
ATOM 30215 C C . SER A 1 4 ? -11.974 15.842 -9.255 1.00 0.00 4 SER A C 19
ATOM 30216 O O . SER A 1 4 ? -11.351 15.464 -8.262 1.00 0.00 4 SER A O 19
ATOM 30224 N N . GLY A 1 5 ? -11.389 16.387 -10.313 1.00 0.00 5 GLY A N 19
ATOM 30225 C CA . GLY A 1 5 ? -9.954 16.565 -10.356 1.00 0.00 5 GLY A CA 19
ATOM 30226 C C . GLY A 1 5 ? -9.241 15.303 -10.781 1.00 0.00 5 GLY A C 19
ATOM 30227 O O . GLY A 1 5 ? -9.719 14.578 -11.655 1.00 0.00 5 GLY A O 19
ATOM 30231 N N . PHE A 1 6 ? -8.095 15.043 -10.175 1.00 0.00 6 PHE A N 19
ATOM 30232 C CA . PHE A 1 6 ? -7.348 13.828 -10.458 1.00 0.00 6 PHE A CA 19
ATOM 30233 C C . PHE A 1 6 ? -7.539 12.824 -9.323 1.00 0.00 6 PHE A C 19
ATOM 30234 O O . PHE A 1 6 ? -7.123 11.668 -9.423 1.00 0.00 6 PHE A O 19
ATOM 30251 N N . LYS A 1 7 ? -8.190 13.286 -8.248 1.00 0.00 7 LYS A N 19
ATOM 30252 C CA . LYS A 1 7 ? -8.474 12.467 -7.063 1.00 0.00 7 LYS A CA 19
ATOM 30253 C C . LYS A 1 7 ? -7.182 12.092 -6.328 1.00 0.00 7 LYS A C 19
ATOM 30254 O O . LYS A 1 7 ? -6.876 12.641 -5.273 1.00 0.00 7 LYS A O 19
ATOM 30273 N N . HIS A 1 8 ? -6.417 11.175 -6.899 1.00 0.00 8 HIS A N 19
ATOM 30274 C CA . HIS A 1 8 ? -5.122 10.795 -6.344 1.00 0.00 8 HIS A CA 19
ATOM 30275 C C . HIS A 1 8 ? -4.034 11.705 -6.919 1.00 0.00 8 HIS A C 19
ATOM 30276 O O . HIS A 1 8 ? -2.970 11.255 -7.338 1.00 0.00 8 HIS A O 19
ATOM 30291 N N . VAL A 1 9 ? -4.302 13.003 -6.877 1.00 0.00 9 VAL A N 19
ATOM 30292 C CA . VAL A 1 9 ? -3.472 13.994 -7.559 1.00 0.00 9 VAL A CA 19
ATOM 30293 C C . VAL A 1 9 ? -2.187 14.212 -6.782 1.00 0.00 9 VAL A C 19
ATOM 30294 O O . VAL A 1 9 ? -1.129 14.488 -7.344 1.00 0.00 9 VAL A O 19
ATOM 30307 N N . SER A 1 10 ? -2.301 14.042 -5.479 1.00 0.00 10 SER A N 19
ATOM 30308 C CA . SER A 1 10 ? -1.168 14.062 -4.580 1.00 0.00 10 SER A CA 19
ATOM 30309 C C . SER A 1 10 ? -0.201 12.930 -4.896 1.00 0.00 10 SER A C 19
ATOM 30310 O O . SER A 1 10 ? 0.971 12.973 -4.525 1.00 0.00 10 SER A O 19
ATOM 30318 N N . HIS A 1 11 ? -0.725 11.913 -5.591 1.00 0.00 11 HIS A N 19
ATOM 30319 C CA . HIS A 1 11 ? -0.077 10.612 -5.688 1.00 0.00 11 HIS A CA 19
ATOM 30320 C C . HIS A 1 11 ? 0.036 10.026 -4.292 1.00 0.00 11 HIS A C 19
ATOM 30321 O O . HIS A 1 11 ? 0.792 9.088 -4.072 1.00 0.00 11 HIS A O 19
ATOM 30336 N N . VAL A 1 12 ? -0.802 10.577 -3.390 1.00 0.00 12 VAL A N 19
ATOM 30337 C CA . VAL A 1 12 ? -0.753 10.357 -1.927 1.00 0.00 12 VAL A CA 19
ATOM 30338 C C . VAL A 1 12 ? 0.668 10.440 -1.329 1.00 0.00 12 VAL A C 19
ATOM 30339 O O . VAL A 1 12 ? 0.962 11.349 -0.553 1.00 0.00 12 VAL A O 19
ATOM 30352 N N . GLY A 1 13 ? 1.539 9.519 -1.697 1.00 0.00 13 GLY A N 19
ATOM 30353 C CA . GLY A 1 13 ? 2.890 9.500 -1.185 1.00 0.00 13 GLY A CA 19
ATOM 30354 C C . GLY A 1 13 ? 3.675 8.378 -1.820 1.00 0.00 13 GLY A C 19
ATOM 30355 O O . GLY A 1 13 ? 4.532 7.767 -1.187 1.00 0.00 13 GLY A O 19
ATOM 30359 N N . TRP A 1 14 ? 3.361 8.109 -3.079 1.00 0.00 14 TRP A N 19
ATOM 30360 C CA . TRP A 1 14 ? 3.936 6.985 -3.797 1.00 0.00 14 TRP A CA 19
ATOM 30361 C C . TRP A 1 14 ? 4.787 7.461 -4.970 1.00 0.00 14 TRP A C 19
ATOM 30362 O O . TRP A 1 14 ? 4.370 8.326 -5.746 1.00 0.00 14 TRP A O 19
ATOM 30383 N N . ASP A 1 15 ? 5.979 6.898 -5.079 1.00 0.00 15 ASP A N 19
ATOM 30384 C CA . ASP A 1 15 ? 6.841 7.127 -6.226 1.00 0.00 15 ASP A CA 19
ATOM 30385 C C . ASP A 1 15 ? 7.158 5.790 -6.886 1.00 0.00 15 ASP A C 19
ATOM 30386 O O . ASP A 1 15 ? 7.299 4.776 -6.213 1.00 0.00 15 ASP A O 19
ATOM 30395 N N . PRO A 1 16 ? 7.268 5.788 -8.225 1.00 0.00 16 PRO A N 19
ATOM 30396 C CA . PRO A 1 16 ? 7.304 4.562 -9.048 1.00 0.00 16 PRO A CA 19
ATOM 30397 C C . PRO A 1 16 ? 8.339 3.513 -8.631 1.00 0.00 16 PRO A C 19
ATOM 30398 O O . PRO A 1 16 ? 8.065 2.316 -8.723 1.00 0.00 16 PRO A O 19
ATOM 30409 N N . GLN A 1 17 ? 9.516 3.937 -8.187 1.00 0.00 17 GLN A N 19
ATOM 30410 C CA . GLN A 1 17 ? 10.592 2.994 -7.896 1.00 0.00 17 GLN A CA 19
ATOM 30411 C C . GLN A 1 17 ? 10.688 2.661 -6.406 1.00 0.00 17 GLN A C 19
ATOM 30412 O O . GLN A 1 17 ? 10.849 1.498 -6.039 1.00 0.00 17 GLN A O 19
ATOM 30426 N N . ASN A 1 18 ? 10.597 3.669 -5.549 1.00 0.00 18 ASN A N 19
ATOM 30427 C CA . ASN A 1 18 ? 10.798 3.449 -4.115 1.00 0.00 18 ASN A CA 19
ATOM 30428 C C . ASN A 1 18 ? 9.480 3.181 -3.394 1.00 0.00 18 ASN A C 19
ATOM 30429 O O . ASN A 1 18 ? 9.462 2.976 -2.182 1.00 0.00 18 ASN A O 19
ATOM 30440 N N . GLY A 1 19 ? 8.385 3.197 -4.135 1.00 0.00 19 GLY A N 19
ATOM 30441 C CA . GLY A 1 19 ? 7.100 2.867 -3.561 1.00 0.00 19 GLY A CA 19
ATOM 30442 C C . GLY A 1 19 ? 6.531 3.978 -2.702 1.00 0.00 19 GLY A C 19
ATOM 30443 O O . GLY A 1 19 ? 6.594 5.153 -3.065 1.00 0.00 19 GLY A O 19
ATOM 30447 N N . PHE A 1 20 ? 5.982 3.600 -1.560 1.00 0.00 20 PHE A N 19
ATOM 30448 C CA . PHE A 1 20 ? 5.363 4.549 -0.652 1.00 0.00 20 PHE A CA 19
ATOM 30449 C C . PHE A 1 20 ? 6.404 5.172 0.262 1.00 0.00 20 PHE A C 19
ATOM 30450 O O . PHE A 1 20 ? 7.270 4.481 0.803 1.00 0.00 20 PHE A O 19
ATOM 30467 N N . ASP A 1 21 ? 6.318 6.479 0.427 1.00 0.00 21 ASP A N 19
ATOM 30468 C CA . ASP A 1 21 ? 7.182 7.188 1.352 1.00 0.00 21 ASP A CA 19
ATOM 30469 C C . ASP A 1 21 ? 6.736 6.884 2.777 1.00 0.00 21 ASP A C 19
ATOM 30470 O O . ASP A 1 21 ? 5.785 7.480 3.279 1.00 0.00 21 ASP A O 19
ATOM 30479 N N . VAL A 1 22 ? 7.414 5.929 3.407 1.00 0.00 22 VAL A N 19
ATOM 30480 C CA . VAL A 1 22 ? 7.048 5.460 4.742 1.00 0.00 22 VAL A CA 19
ATOM 30481 C C . VAL A 1 22 ? 7.104 6.592 5.774 1.00 0.00 22 VAL A C 19
ATOM 30482 O O . VAL A 1 22 ? 6.394 6.567 6.784 1.00 0.00 22 VAL A O 19
ATOM 30495 N N . ASN A 1 23 ? 7.917 7.600 5.496 1.00 0.00 23 ASN A N 19
ATOM 30496 C CA . ASN A 1 23 ? 8.038 8.758 6.373 1.00 0.00 23 ASN A CA 19
ATOM 30497 C C . ASN A 1 23 ? 6.756 9.589 6.339 1.00 0.00 23 ASN A C 19
ATOM 30498 O O . ASN A 1 23 ? 6.274 10.053 7.371 1.00 0.00 23 ASN A O 19
ATOM 30509 N N . ASN A 1 24 ? 6.200 9.748 5.145 1.00 0.00 24 ASN A N 19
ATOM 30510 C CA . ASN A 1 24 ? 5.014 10.577 4.939 1.00 0.00 24 ASN A CA 19
ATOM 30511 C C . ASN A 1 24 ? 3.741 9.739 4.883 1.00 0.00 24 ASN A C 19
ATOM 30512 O O . ASN A 1 24 ? 2.710 10.202 4.388 1.00 0.00 24 ASN A O 19
ATOM 30523 N N . LEU A 1 25 ? 3.806 8.514 5.386 1.00 0.00 25 LEU A N 19
ATOM 30524 C CA . LEU A 1 25 ? 2.646 7.634 5.386 1.00 0.00 25 LEU A CA 19
ATOM 30525 C C . LEU A 1 25 ? 1.546 8.174 6.287 1.00 0.00 25 LEU A C 19
ATOM 30526 O O . LEU A 1 25 ? 1.788 8.554 7.436 1.00 0.00 25 LEU A O 19
ATOM 30542 N N . ASP A 1 26 ? 0.345 8.235 5.740 1.00 0.00 26 ASP A N 19
ATOM 30543 C CA . ASP A 1 26 ? -0.837 8.586 6.507 1.00 0.00 26 ASP A CA 19
ATOM 30544 C C . ASP A 1 26 ? -1.136 7.476 7.510 1.00 0.00 26 ASP A C 19
ATOM 30545 O O . ASP A 1 26 ? -1.037 6.292 7.186 1.00 0.00 26 ASP A O 19
ATOM 30554 N N . PRO A 1 27 ? -1.472 7.862 8.756 1.00 0.00 27 PRO A N 19
ATOM 30555 C CA . PRO A 1 27 ? -1.782 6.929 9.850 1.00 0.00 27 PRO A CA 19
ATOM 30556 C C . PRO A 1 27 ? -2.784 5.839 9.467 1.00 0.00 27 PRO A C 19
ATOM 30557 O O . PRO A 1 27 ? -2.726 4.727 9.998 1.00 0.00 27 PRO A O 19
ATOM 30568 N N . ASP A 1 28 ? -3.701 6.149 8.552 1.00 0.00 28 ASP A N 19
ATOM 30569 C CA . ASP A 1 28 ? -4.687 5.169 8.105 1.00 0.00 28 ASP A CA 19
ATOM 30570 C C . ASP A 1 28 ? -4.054 4.183 7.129 1.00 0.00 28 ASP A C 19
ATOM 30571 O O . ASP A 1 28 ? -4.305 2.979 7.205 1.00 0.00 28 ASP A O 19
ATOM 30580 N N . LEU A 1 29 ? -3.218 4.687 6.225 1.00 0.00 29 LEU A N 19
ATOM 30581 C CA . LEU A 1 29 ? -2.486 3.823 5.305 1.00 0.00 29 LEU A CA 19
ATOM 30582 C C . LEU A 1 29 ? -1.523 2.933 6.076 1.00 0.00 29 LEU A C 19
ATOM 30583 O O . LEU A 1 29 ? -1.439 1.730 5.832 1.00 0.00 29 LEU A O 19
ATOM 30599 N N . ARG A 1 30 ? -0.804 3.545 7.012 1.00 0.00 30 ARG A N 19
ATOM 30600 C CA . ARG A 1 30 ? 0.136 2.835 7.871 1.00 0.00 30 ARG A CA 19
ATOM 30601 C C . ARG A 1 30 ? -0.561 1.677 8.579 1.00 0.00 30 ARG A C 19
ATOM 30602 O O . ARG A 1 30 ? -0.021 0.576 8.668 1.00 0.00 30 ARG A O 19
ATOM 30623 N N . SER A 1 31 ? -1.770 1.940 9.058 1.00 0.00 31 SER A N 19
ATOM 30624 C CA . SER A 1 31 ? -2.578 0.924 9.713 1.00 0.00 31 SER A CA 19
ATOM 30625 C C . SER A 1 31 ? -2.890 -0.209 8.736 1.00 0.00 31 SER A C 19
ATOM 30626 O O . SER A 1 31 ? -2.610 -1.377 9.011 1.00 0.00 31 SER A O 19
ATOM 30634 N N . LEU A 1 32 ? -3.444 0.153 7.579 1.00 0.00 32 LEU A N 19
ATOM 30635 C CA . LEU A 1 32 ? -3.896 -0.821 6.591 1.00 0.00 32 LEU A CA 19
ATOM 30636 C C . LEU A 1 32 ? -2.786 -1.747 6.149 1.00 0.00 32 LEU A C 19
ATOM 30637 O O . LEU A 1 32 ? -2.896 -2.964 6.258 1.00 0.00 32 LEU A O 19
ATOM 30653 N N . PHE A 1 33 ? -1.730 -1.156 5.640 1.00 0.00 33 PHE A N 19
ATOM 30654 C CA . PHE A 1 33 ? -0.688 -1.908 4.967 1.00 0.00 33 PHE A CA 19
ATOM 30655 C C . PHE A 1 33 ? -0.091 -2.954 5.899 1.00 0.00 33 PHE A C 19
ATOM 30656 O O . PHE A 1 33 ? 0.116 -4.099 5.506 1.00 0.00 33 PHE A O 19
ATOM 30673 N N . SER A 1 34 ? 0.129 -2.567 7.145 1.00 0.00 34 SER A N 19
ATOM 30674 C CA . SER A 1 34 ? 0.664 -3.474 8.147 1.00 0.00 34 SER A CA 19
ATOM 30675 C C . SER A 1 34 ? -0.343 -4.580 8.499 1.00 0.00 34 SER A C 19
ATOM 30676 O O . SER A 1 34 ? 0.044 -5.693 8.854 1.00 0.00 34 SER A O 19
ATOM 30684 N N . ARG A 1 35 ? -1.633 -4.270 8.388 1.00 0.00 35 ARG A N 19
ATOM 30685 C CA . ARG A 1 35 ? -2.687 -5.267 8.573 1.00 0.00 35 ARG A CA 19
ATOM 30686 C C . ARG A 1 35 ? -2.712 -6.242 7.399 1.00 0.00 35 ARG A C 19
ATOM 30687 O O . ARG A 1 35 ? -3.095 -7.403 7.544 1.00 0.00 35 ARG A O 19
ATOM 30708 N N . ALA A 1 36 ? -2.279 -5.758 6.244 1.00 0.00 36 ALA A N 19
ATOM 30709 C CA . ALA A 1 36 ? -2.305 -6.536 5.011 1.00 0.00 36 ALA A CA 19
ATOM 30710 C C . ALA A 1 36 ? -1.026 -7.358 4.836 1.00 0.00 36 ALA A C 19
ATOM 30711 O O . ALA A 1 36 ? -0.858 -8.055 3.837 1.00 0.00 36 ALA A O 19
ATOM 30718 N N . GLY A 1 37 ? -0.129 -7.268 5.814 1.00 0.00 37 GLY A N 19
ATOM 30719 C CA . GLY A 1 37 ? 1.133 -7.991 5.750 1.00 0.00 37 GLY A CA 19
ATOM 30720 C C . GLY A 1 37 ? 2.242 -7.139 5.173 1.00 0.00 37 GLY A C 19
ATOM 30721 O O . GLY A 1 37 ? 3.424 -7.410 5.386 1.00 0.00 37 GLY A O 19
ATOM 30725 N N . ILE A 1 38 ? 1.845 -6.102 4.445 1.00 0.00 38 ILE A N 19
ATOM 30726 C CA . ILE A 1 38 ? 2.778 -5.185 3.813 1.00 0.00 38 ILE A CA 19
ATOM 30727 C C . ILE A 1 38 ? 3.618 -4.464 4.866 1.00 0.00 38 ILE A C 19
ATOM 30728 O O . ILE A 1 38 ? 3.136 -3.572 5.563 1.00 0.00 38 ILE A O 19
ATOM 30744 N N . SER A 1 39 ? 4.871 -4.864 4.983 1.00 0.00 39 SER A N 19
ATOM 30745 C CA . SER A 1 39 ? 5.763 -4.288 5.975 1.00 0.00 39 SER A CA 19
ATOM 30746 C C . SER A 1 39 ? 6.587 -3.148 5.373 1.00 0.00 39 SER A C 19
ATOM 30747 O O . SER A 1 39 ? 6.383 -2.779 4.212 1.00 0.00 39 SER A O 19
ATOM 30755 N N . GLU A 1 40 ? 7.520 -2.608 6.160 1.00 0.00 40 GLU A N 19
ATOM 30756 C CA . GLU A 1 40 ? 8.354 -1.479 5.740 1.00 0.00 40 GLU A CA 19
ATOM 30757 C C . GLU A 1 40 ? 9.011 -1.741 4.384 1.00 0.00 40 GLU A C 19
ATOM 30758 O O . GLU A 1 40 ? 8.932 -0.911 3.476 1.00 0.00 40 GLU A O 19
ATOM 30770 N N . ALA A 1 41 ? 9.650 -2.902 4.258 1.00 0.00 41 ALA A N 19
ATOM 30771 C CA . ALA A 1 41 ? 10.310 -3.291 3.017 1.00 0.00 41 ALA A CA 19
ATOM 30772 C C . ALA A 1 41 ? 9.342 -3.266 1.837 1.00 0.00 41 ALA A C 19
ATOM 30773 O O . ALA A 1 41 ? 9.620 -2.659 0.811 1.00 0.00 41 ALA A O 19
ATOM 30780 N N . GLN A 1 42 ? 8.192 -3.901 2.003 1.00 0.00 42 GLN A N 19
ATOM 30781 C CA . GLN A 1 42 ? 7.205 -3.984 0.929 1.00 0.00 42 GLN A CA 19
ATOM 30782 C C . GLN A 1 42 ? 6.707 -2.607 0.507 1.00 0.00 42 GLN A C 19
ATOM 30783 O O . GLN A 1 42 ? 6.417 -2.381 -0.666 1.00 0.00 42 GLN A O 19
ATOM 30797 N N . LEU A 1 43 ? 6.615 -1.690 1.461 1.00 0.00 43 LEU A N 19
ATOM 30798 C CA . LEU A 1 43 ? 6.154 -0.337 1.173 1.00 0.00 43 LEU A CA 19
ATOM 30799 C C . LEU A 1 43 ? 7.217 0.466 0.445 1.00 0.00 43 LEU A C 19
ATOM 30800 O O . LEU A 1 43 ? 6.935 1.524 -0.105 1.00 0.00 43 LEU A O 19
ATOM 30816 N N . THR A 1 44 ? 8.433 -0.043 0.440 1.00 0.00 44 THR A N 19
ATOM 30817 C CA . THR A 1 44 ? 9.511 0.598 -0.285 1.00 0.00 44 THR A CA 19
ATOM 30818 C C . THR A 1 44 ? 9.992 -0.299 -1.424 1.00 0.00 44 THR A C 19
ATOM 30819 O O . THR A 1 44 ? 11.102 -0.144 -1.939 1.00 0.00 44 THR A O 19
ATOM 30830 N N . ASP A 1 45 ? 9.138 -1.251 -1.801 1.00 0.00 45 ASP A N 19
ATOM 30831 C CA . ASP A 1 45 ? 9.407 -2.139 -2.927 1.00 0.00 45 ASP A CA 19
ATOM 30832 C C . ASP A 1 45 ? 8.602 -1.712 -4.144 1.00 0.00 45 ASP A C 19
ATOM 30833 O O . ASP A 1 45 ? 7.457 -1.273 -4.004 1.00 0.00 45 ASP A O 19
ATOM 30842 N N . ALA A 1 46 ? 9.188 -1.847 -5.324 1.00 0.00 46 ALA A N 19
ATOM 30843 C CA . ALA A 1 46 ? 8.584 -1.328 -6.549 1.00 0.00 46 ALA A CA 19
ATOM 30844 C C . ALA A 1 46 ? 7.235 -1.980 -6.849 1.00 0.00 46 ALA A C 19
ATOM 30845 O O . ALA A 1 46 ? 6.185 -1.333 -6.743 1.00 0.00 46 ALA A O 19
ATOM 30852 N N . GLU A 1 47 ? 7.272 -3.263 -7.203 1.00 0.00 47 GLU A N 19
ATOM 30853 C CA . GLU A 1 47 ? 6.084 -3.972 -7.659 1.00 0.00 47 GLU A CA 19
ATOM 30854 C C . GLU A 1 47 ? 5.005 -3.999 -6.583 1.00 0.00 47 GLU A C 19
ATOM 30855 O O . GLU A 1 47 ? 3.835 -3.742 -6.871 1.00 0.00 47 GLU A O 19
ATOM 30867 N N . THR A 1 48 ? 5.397 -4.309 -5.349 1.00 0.00 48 THR A N 19
ATOM 30868 C CA . THR A 1 48 ? 4.464 -4.331 -4.231 1.00 0.00 48 THR A CA 19
ATOM 30869 C C . THR A 1 48 ? 3.668 -3.028 -4.133 1.00 0.00 48 THR A C 19
ATOM 30870 O O . THR A 1 48 ? 2.442 -3.033 -4.243 1.00 0.00 48 THR A O 19
ATOM 30881 N N . SER A 1 49 ? 4.373 -1.917 -3.960 1.00 0.00 49 SER A N 19
ATOM 30882 C CA . SER A 1 49 ? 3.734 -0.626 -3.733 1.00 0.00 49 SER A CA 19
ATOM 30883 C C . SER A 1 49 ? 2.881 -0.198 -4.924 1.00 0.00 49 SER A C 19
ATOM 30884 O O . SER A 1 49 ? 1.822 0.408 -4.748 1.00 0.00 49 SER A O 19
ATOM 30892 N N . LYS A 1 50 ? 3.337 -0.518 -6.131 1.00 0.00 50 LYS A N 19
ATOM 30893 C CA . LYS A 1 50 ? 2.618 -0.139 -7.340 1.00 0.00 50 LYS A CA 19
ATOM 30894 C C . LYS A 1 50 ? 1.229 -0.768 -7.354 1.00 0.00 50 LYS A C 19
ATOM 30895 O O . LYS A 1 50 ? 0.246 -0.126 -7.732 1.00 0.00 50 LYS A O 19
ATOM 30914 N N . LEU A 1 51 ? 1.148 -2.016 -6.913 1.00 0.00 51 LEU A N 19
ATOM 30915 C CA . LEU A 1 51 ? -0.124 -2.722 -6.865 1.00 0.00 51 LEU A CA 19
ATOM 30916 C C . LEU A 1 51 ? -0.991 -2.212 -5.727 1.00 0.00 51 LEU A C 19
ATOM 30917 O O . LEU A 1 51 ? -2.207 -2.153 -5.862 1.00 0.00 51 LEU A O 19
ATOM 30933 N N . ILE A 1 52 ? -0.376 -1.871 -4.601 1.00 0.00 52 ILE A N 19
ATOM 30934 C CA . ILE A 1 52 ? -1.118 -1.309 -3.480 1.00 0.00 52 ILE A CA 19
ATOM 30935 C C . ILE A 1 52 ? -1.783 -0.001 -3.884 1.00 0.00 52 ILE A C 19
ATOM 30936 O O . ILE A 1 52 ? -2.949 0.235 -3.579 1.00 0.00 52 ILE A O 19
ATOM 30952 N N . TYR A 1 53 ? -1.036 0.838 -4.584 1.00 0.00 53 TYR A N 19
ATOM 30953 C CA . TYR A 1 53 ? -1.555 2.114 -5.049 1.00 0.00 53 TYR A CA 19
ATOM 30954 C C . TYR A 1 53 ? -2.660 1.883 -6.078 1.00 0.00 53 TYR A C 19
ATOM 30955 O O . TYR A 1 53 ? -3.691 2.556 -6.068 1.00 0.00 53 TYR A O 19
ATOM 30973 N N . ASP A 1 54 ? -2.432 0.908 -6.948 1.00 0.00 54 ASP A N 19
ATOM 30974 C CA . ASP A 1 54 ? -3.438 0.469 -7.914 1.00 0.00 54 ASP A CA 19
ATOM 30975 C C . ASP A 1 54 ? -4.684 -0.037 -7.190 1.00 0.00 54 ASP A C 19
ATOM 30976 O O . ASP A 1 54 ? -5.809 0.238 -7.592 1.00 0.00 54 ASP A O 19
ATOM 30985 N N . PHE A 1 55 ? -4.450 -0.765 -6.109 1.00 0.00 55 PHE A N 19
ATOM 30986 C CA . PHE A 1 55 ? -5.504 -1.297 -5.250 1.00 0.00 55 PHE A CA 19
ATOM 30987 C C . PHE A 1 55 ? -6.356 -0.177 -4.667 1.00 0.00 55 PHE A C 19
ATOM 30988 O O . PHE A 1 55 ? -7.584 -0.219 -4.726 1.00 0.00 55 PHE A O 19
ATOM 31005 N N . ILE A 1 56 ? -5.685 0.816 -4.106 1.00 0.00 56 ILE A N 19
ATOM 31006 C CA . ILE A 1 56 ? -6.343 1.971 -3.513 1.00 0.00 56 ILE A CA 19
ATOM 31007 C C . ILE A 1 56 ? -7.220 2.678 -4.542 1.00 0.00 56 ILE A C 19
ATOM 31008 O O . ILE A 1 56 ? -8.373 3.016 -4.272 1.00 0.00 56 ILE A O 19
ATOM 31024 N N . GLU A 1 57 ? -6.670 2.868 -5.730 1.00 0.00 57 GLU A N 19
ATOM 31025 C CA . GLU A 1 57 ? -7.408 3.456 -6.836 1.00 0.00 57 GLU A CA 19
ATOM 31026 C C . GLU A 1 57 ? -8.556 2.552 -7.281 1.00 0.00 57 GLU A C 19
ATOM 31027 O O . GLU A 1 57 ? -9.656 3.019 -7.578 1.00 0.00 57 GLU A O 19
ATOM 31039 N N . ASP A 1 58 ? -8.287 1.255 -7.311 1.00 0.00 58 ASP A N 19
ATOM 31040 C CA . ASP A 1 58 ? -9.260 0.257 -7.749 1.00 0.00 58 ASP A CA 19
ATOM 31041 C C . ASP A 1 58 ? -10.483 0.218 -6.834 1.00 0.00 58 ASP A C 19
ATOM 31042 O O . ASP A 1 58 ? -11.596 -0.052 -7.288 1.00 0.00 58 ASP A O 19
ATOM 31051 N N . GLN A 1 59 ? -10.280 0.507 -5.553 1.00 0.00 59 GLN A N 19
ATOM 31052 C CA . GLN A 1 59 ? -11.377 0.498 -4.584 1.00 0.00 59 GLN A CA 19
ATOM 31053 C C . GLN A 1 59 ? -12.221 1.767 -4.684 1.00 0.00 59 GLN A C 19
ATOM 31054 O O . GLN A 1 59 ? -13.201 1.936 -3.957 1.00 0.00 59 GLN A O 19
ATOM 31068 N N . GLY A 1 60 ? -11.851 2.648 -5.598 1.00 0.00 60 GLY A N 19
ATOM 31069 C CA . GLY A 1 60 ? -12.591 3.878 -5.781 1.00 0.00 60 GLY A CA 19
ATOM 31070 C C . GLY A 1 60 ? -11.740 5.103 -5.535 1.00 0.00 60 GLY A C 19
ATOM 31071 O O . GLY A 1 60 ? -12.113 6.211 -5.917 1.00 0.00 60 GLY A O 19
ATOM 31075 N N . GLY A 1 61 ? -10.590 4.910 -4.911 1.00 0.00 61 GLY A N 19
ATOM 31076 C CA . GLY A 1 61 ? -9.690 6.015 -4.670 1.00 0.00 61 GLY A CA 19
ATOM 31077 C C . GLY A 1 61 ? -9.158 6.035 -3.256 1.00 0.00 61 GLY A C 19
ATOM 31078 O O . GLY A 1 61 ? -9.527 5.197 -2.430 1.00 0.00 61 GLY A O 19
ATOM 31082 N N . LEU A 1 62 ? -8.306 7.014 -2.974 1.00 0.00 62 LEU A N 19
ATOM 31083 C CA . LEU A 1 62 ? -7.643 7.120 -1.677 1.00 0.00 62 LEU A CA 19
ATOM 31084 C C . LEU A 1 62 ? -8.653 7.265 -0.538 1.00 0.00 62 LEU A C 19
ATOM 31085 O O . LEU A 1 62 ? -8.411 6.805 0.578 1.00 0.00 62 LEU A O 19
ATOM 31101 N N . GLU A 1 63 ? -9.788 7.891 -0.831 1.00 0.00 63 GLU A N 19
ATOM 31102 C CA . GLU A 1 63 ? -10.816 8.127 0.163 1.00 0.00 63 GLU A CA 19
ATOM 31103 C C . GLU A 1 63 ? -11.510 6.821 0.549 1.00 0.00 63 GLU A C 19
ATOM 31104 O O . GLU A 1 63 ? -11.747 6.562 1.728 1.00 0.00 63 GLU A O 19
ATOM 31116 N N . ALA A 1 64 ? -11.800 5.994 -0.452 1.00 0.00 64 ALA A N 19
ATOM 31117 C CA . ALA A 1 64 ? -12.561 4.768 -0.245 1.00 0.00 64 ALA A CA 19
ATOM 31118 C C . ALA A 1 64 ? -11.862 3.839 0.738 1.00 0.00 64 ALA A C 19
ATOM 31119 O O . ALA A 1 64 ? -12.496 3.260 1.618 1.00 0.00 64 ALA A O 19
ATOM 31126 N N . VAL A 1 65 ? -10.548 3.738 0.601 1.00 0.00 65 VAL A N 19
ATOM 31127 C CA . VAL A 1 65 ? -9.747 2.857 1.439 1.00 0.00 65 VAL A CA 19
ATOM 31128 C C . VAL A 1 65 ? -9.814 3.298 2.897 1.00 0.00 65 VAL A C 19
ATOM 31129 O O . VAL A 1 65 ? -9.908 2.476 3.810 1.00 0.00 65 VAL A O 19
ATOM 31142 N N . ARG A 1 66 ? -9.797 4.609 3.098 1.00 0.00 66 ARG A N 19
ATOM 31143 C CA . ARG A 1 66 ? -9.872 5.183 4.432 1.00 0.00 66 ARG A CA 19
ATOM 31144 C C . ARG A 1 66 ? -11.230 4.893 5.059 1.00 0.00 66 ARG A C 19
ATOM 31145 O O . ARG A 1 66 ? -11.356 4.752 6.277 1.00 0.00 66 ARG A O 19
ATOM 31166 N N . GLN A 1 67 ? -12.240 4.783 4.206 1.00 0.00 67 GLN A N 19
ATOM 31167 C CA . GLN A 1 67 ? -13.596 4.527 4.654 1.00 0.00 67 GLN A CA 19
ATOM 31168 C C . GLN A 1 67 ? -13.746 3.077 5.079 1.00 0.00 67 GLN A C 19
ATOM 31169 O O . GLN A 1 67 ? -14.442 2.779 6.050 1.00 0.00 67 GLN A O 19
ATOM 31183 N N . GLU A 1 68 ? -13.067 2.181 4.358 1.00 0.00 68 GLU A N 19
ATOM 31184 C CA . GLU A 1 68 ? -13.183 0.742 4.592 1.00 0.00 68 GLU A CA 19
ATOM 31185 C C . GLU A 1 68 ? -12.715 0.357 5.987 1.00 0.00 68 GLU A C 19
ATOM 31186 O O . GLU A 1 68 ? -13.138 -0.666 6.524 1.00 0.00 68 GLU A O 19
ATOM 31198 N N . MET A 1 69 ? -11.873 1.199 6.575 1.00 0.00 69 MET A N 19
ATOM 31199 C CA . MET A 1 69 ? -11.376 0.981 7.932 1.00 0.00 69 MET A CA 19
ATOM 31200 C C . MET A 1 69 ? -12.528 0.847 8.914 1.00 0.00 69 MET A C 19
ATOM 31201 O O . MET A 1 69 ? -12.476 0.064 9.861 1.00 0.00 69 MET A O 19
ATOM 31215 N N . ARG A 1 70 ? -13.567 1.625 8.668 1.00 0.00 70 ARG A N 19
ATOM 31216 C CA . ARG A 1 70 ? -14.750 1.615 9.493 1.00 0.00 70 ARG A CA 19
ATOM 31217 C C . ARG A 1 70 ? -15.967 1.319 8.626 1.00 0.00 70 ARG A C 19
ATOM 31218 O O . ARG A 1 70 ? -17.064 1.825 8.857 1.00 0.00 70 ARG A O 19
ATOM 31239 N N . ARG A 1 71 ? -15.743 0.500 7.608 1.00 0.00 71 ARG A N 19
ATOM 31240 C CA . ARG A 1 71 ? -16.784 0.138 6.656 1.00 0.00 71 ARG A CA 19
ATOM 31241 C C . ARG A 1 71 ? -17.062 -1.357 6.671 1.00 0.00 71 ARG A C 19
ATOM 31242 O O . ARG A 1 71 ? -18.128 -1.792 7.106 1.00 0.00 71 ARG A O 19
ATOM 31263 N N . GLN A 1 72 ? -16.077 -2.123 6.210 1.00 0.00 72 GLN A N 19
ATOM 31264 C CA . GLN A 1 72 ? -16.234 -3.553 5.953 1.00 0.00 72 GLN A CA 19
ATOM 31265 C C . GLN A 1 72 ? -17.322 -3.782 4.907 1.00 0.00 72 GLN A C 19
ATOM 31266 O O . GLN A 1 72 ? -18.501 -3.949 5.283 1.00 0.00 72 GLN A O 19
ATOM 31281 N N . GLY B 2 1 ? -8.515 -17.499 5.835 1.00 0.00 73 GLY B N 19
ATOM 31282 C CA . GLY B 2 1 ? -7.117 -17.010 5.911 1.00 0.00 73 GLY B CA 19
ATOM 31283 C C . GLY B 2 1 ? -6.993 -15.540 5.554 1.00 0.00 73 GLY B C 19
ATOM 31284 O O . GLY B 2 1 ? -5.924 -15.082 5.150 1.00 0.00 73 GLY B O 19
ATOM 31290 N N . HIS B 2 2 ? -8.085 -14.800 5.686 1.00 0.00 74 HIS B N 19
ATOM 31291 C CA . HIS B 2 2 ? -8.084 -13.361 5.446 1.00 0.00 74 HIS B CA 19
ATOM 31292 C C . HIS B 2 2 ? -9.012 -12.695 6.446 1.00 0.00 74 HIS B C 19
ATOM 31293 O O . HIS B 2 2 ? -9.975 -12.033 6.065 1.00 0.00 74 HIS B O 19
ATOM 31308 N N . MET B 2 3 ? -8.720 -12.874 7.725 1.00 0.00 75 MET B N 19
ATOM 31309 C CA . MET B 2 3 ? -9.610 -12.415 8.786 1.00 0.00 75 MET B CA 19
ATOM 31310 C C . MET B 2 3 ? -9.463 -10.907 9.029 1.00 0.00 75 MET B C 19
ATOM 31311 O O . MET B 2 3 ? -9.187 -10.463 10.144 1.00 0.00 75 MET B O 19
ATOM 31325 N N . LEU B 2 4 ? -9.647 -10.131 7.971 1.00 0.00 76 LEU B N 19
ATOM 31326 C CA . LEU B 2 4 ? -9.600 -8.681 8.059 1.00 0.00 76 LEU B CA 19
ATOM 31327 C C . LEU B 2 4 ? -10.946 -8.102 7.660 1.00 0.00 76 LEU B C 19
ATOM 31328 O O . LEU B 2 4 ? -11.458 -8.391 6.583 1.00 0.00 76 LEU B O 19
ATOM 31344 N N . PRO B 2 5 ? -11.536 -7.283 8.526 1.00 0.00 77 PRO B N 19
ATOM 31345 C CA . PRO B 2 5 ? -12.836 -6.665 8.279 1.00 0.00 77 PRO B CA 19
ATOM 31346 C C . PRO B 2 5 ? -12.715 -5.372 7.482 1.00 0.00 77 PRO B C 19
ATOM 31347 O O . PRO B 2 5 ? -13.479 -4.430 7.692 1.00 0.00 77 PRO B O 19
ATOM 31358 N N . ASP B 2 6 ? -11.752 -5.327 6.573 1.00 0.00 78 ASP B N 19
ATOM 31359 C CA . ASP B 2 6 ? -11.460 -4.109 5.843 1.00 0.00 78 ASP B CA 19
ATOM 31360 C C . ASP B 2 6 ? -10.613 -4.385 4.606 1.00 0.00 78 ASP B C 19
ATOM 31361 O O . ASP B 2 6 ? -10.436 -5.539 4.201 1.00 0.00 78 ASP B O 19
ATOM 31370 N N . VAL B 2 7 ? -10.103 -3.308 4.031 1.00 0.00 79 VAL B N 19
ATOM 31371 C CA . VAL B 2 7 ? -9.200 -3.342 2.877 1.00 0.00 79 VAL B CA 19
ATOM 31372 C C . VAL B 2 7 ? -8.075 -4.373 3.030 1.00 0.00 79 VAL B C 19
ATOM 31373 O O . VAL B 2 7 ? -7.655 -4.987 2.050 1.00 0.00 79 VAL B O 19
ATOM 31386 N N . ALA B 2 8 ? -7.600 -4.561 4.256 1.00 0.00 80 ALA B N 19
ATOM 31387 C CA . ALA B 2 8 ? -6.400 -5.356 4.519 1.00 0.00 80 ALA B CA 19
ATOM 31388 C C . ALA B 2 8 ? -6.470 -6.773 3.942 1.00 0.00 80 ALA B C 19
ATOM 31389 O O . ALA B 2 8 ? -5.493 -7.265 3.374 1.00 0.00 80 ALA B O 19
ATOM 31396 N N . GLN B 2 9 ? -7.621 -7.426 4.060 1.00 0.00 81 GLN B N 19
ATOM 31397 C CA . GLN B 2 9 ? -7.774 -8.785 3.537 1.00 0.00 81 GLN B CA 19
ATOM 31398 C C . GLN B 2 9 ? -7.761 -8.755 2.016 1.00 0.00 81 GLN B C 19
ATOM 31399 O O . GLN B 2 9 ? -7.267 -9.674 1.356 1.00 0.00 81 GLN B O 19
ATOM 31413 N N . ARG B 2 10 ? -8.287 -7.669 1.483 1.00 0.00 82 ARG B N 19
ATOM 31414 C CA . ARG B 2 10 ? -8.437 -7.491 0.056 1.00 0.00 82 ARG B CA 19
ATOM 31415 C C . ARG B 2 10 ? -7.088 -7.154 -0.571 1.00 0.00 82 ARG B C 19
ATOM 31416 O O . ARG B 2 10 ? -6.905 -7.258 -1.782 1.00 0.00 82 ARG B O 19
ATOM 31437 N N . LEU B 2 11 ? -6.136 -6.780 0.274 1.00 0.00 83 LEU B N 19
ATOM 31438 C CA . LEU B 2 11 ? -4.805 -6.422 -0.190 1.00 0.00 83 LEU B CA 19
ATOM 31439 C C . LEU B 2 11 ? -3.961 -7.667 -0.358 1.00 0.00 83 LEU B C 19
ATOM 31440 O O . LEU B 2 11 ? -3.209 -7.788 -1.325 1.00 0.00 83 LEU B O 19
ATOM 31456 N N . MET B 2 12 ? -4.115 -8.609 0.567 1.00 0.00 84 MET B N 19
ATOM 31457 C CA . MET B 2 12 ? -3.384 -9.870 0.495 1.00 0.00 84 MET B CA 19
ATOM 31458 C C . MET B 2 12 ? -3.709 -10.581 -0.813 1.00 0.00 84 MET B C 19
ATOM 31459 O O . MET B 2 12 ? -2.852 -11.218 -1.420 1.00 0.00 84 MET B O 19
ATOM 31473 N N . GLN B 2 13 ? -4.955 -10.437 -1.246 1.00 0.00 85 GLN B N 19
ATOM 31474 C CA . GLN B 2 13 ? -5.411 -11.022 -2.498 1.00 0.00 85 GLN B CA 19
ATOM 31475 C C . GLN B 2 13 ? -4.846 -10.249 -3.690 1.00 0.00 85 GLN B C 19
ATOM 31476 O O . GLN B 2 13 ? -4.496 -10.833 -4.713 1.00 0.00 85 GLN B O 19
ATOM 31490 N N . HIS B 2 14 ? -4.738 -8.933 -3.531 1.00 0.00 86 HIS B N 19
ATOM 31491 C CA . HIS B 2 14 ? -4.393 -8.048 -4.639 1.00 0.00 86 HIS B CA 19
ATOM 31492 C C . HIS B 2 14 ? -2.925 -8.204 -5.045 1.00 0.00 86 HIS B C 19
ATOM 31493 O O . HIS B 2 14 ? -2.597 -8.128 -6.229 1.00 0.00 86 HIS B O 19
ATOM 31508 N N . LEU B 2 15 ? -2.043 -8.422 -4.076 1.00 0.00 87 LEU B N 19
ATOM 31509 C CA . LEU B 2 15 ? -0.630 -8.625 -4.385 1.00 0.00 87 LEU B CA 19
ATOM 31510 C C . LEU B 2 15 ? -0.386 -10.036 -4.910 1.00 0.00 87 LEU B C 19
ATOM 31511 O O . LEU B 2 15 ? 0.402 -10.237 -5.835 1.00 0.00 87 LEU B O 19
ATOM 31527 N N . ALA B 2 16 ? -1.092 -10.997 -4.328 1.00 0.00 88 ALA B N 19
ATOM 31528 C CA . ALA B 2 16 ? -0.866 -12.418 -4.601 1.00 0.00 88 ALA B CA 19
ATOM 31529 C C . ALA B 2 16 ? -1.104 -12.789 -6.067 1.00 0.00 88 ALA B C 19
ATOM 31530 O O . ALA B 2 16 ? -0.547 -13.773 -6.560 1.00 0.00 88 ALA B O 19
ATOM 31537 N N . GLU B 2 17 ? -1.913 -12.002 -6.761 1.00 0.00 89 GLU B N 19
ATOM 31538 C CA . GLU B 2 17 ? -2.315 -12.328 -8.128 1.00 0.00 89 GLU B CA 19
ATOM 31539 C C . GLU B 2 17 ? -1.297 -11.885 -9.179 1.00 0.00 89 GLU B C 19
ATOM 31540 O O . GLU B 2 17 ? -1.548 -12.020 -10.378 1.00 0.00 89 GLU B O 19
ATOM 31552 N N . HIS B 2 18 ? -0.158 -11.349 -8.757 1.00 0.00 90 HIS B N 19
ATOM 31553 C CA . HIS B 2 18 ? 0.829 -10.877 -9.725 1.00 0.00 90 HIS B CA 19
ATOM 31554 C C . HIS B 2 18 ? 2.207 -11.502 -9.494 1.00 0.00 90 HIS B C 19
ATOM 31555 O O . HIS B 2 18 ? 2.462 -12.630 -9.920 1.00 0.00 90 HIS B O 19
ATOM 31570 N N . GLY B 2 19 ? 3.080 -10.781 -8.803 1.00 0.00 91 GLY B N 19
ATOM 31571 C CA . GLY B 2 19 ? 4.434 -11.253 -8.567 1.00 0.00 91 GLY B CA 19
ATOM 31572 C C . GLY B 2 19 ? 5.115 -10.427 -7.498 1.00 0.00 91 GLY B C 19
ATOM 31573 O O . GLY B 2 19 ? 6.178 -9.848 -7.718 1.00 0.00 91 GLY B O 19
ATOM 31577 N N . ILE B 2 20 ? 4.484 -10.374 -6.341 1.00 0.00 92 ILE B N 19
ATOM 31578 C CA . ILE B 2 20 ? 4.921 -9.515 -5.253 1.00 0.00 92 ILE B CA 19
ATOM 31579 C C . ILE B 2 20 ? 5.776 -10.285 -4.263 1.00 0.00 92 ILE B C 19
ATOM 31580 O O . ILE B 2 20 ? 5.577 -11.485 -4.068 1.00 0.00 92 ILE B O 19
ATOM 31596 N N . GLN B 2 21 ? 6.736 -9.601 -3.652 1.00 0.00 93 GLN B N 19
ATOM 31597 C CA . GLN B 2 21 ? 7.572 -10.224 -2.636 1.00 0.00 93 GLN B CA 19
ATOM 31598 C C . GLN B 2 21 ? 7.088 -9.835 -1.245 1.00 0.00 93 GLN B C 19
ATOM 31599 O O . GLN B 2 21 ? 7.282 -8.703 -0.800 1.00 0.00 93 GLN B O 19
ATOM 31613 N N . PRO B 2 22 ? 6.409 -10.764 -0.566 1.00 0.00 94 PRO B N 19
ATOM 31614 C CA . PRO B 2 22 ? 5.926 -10.561 0.798 1.00 0.00 94 PRO B CA 19
ATOM 31615 C C . PRO B 2 22 ? 7.071 -10.371 1.785 1.00 0.00 94 PRO B C 19
ATOM 31616 O O . PRO B 2 22 ? 8.063 -11.098 1.747 1.00 0.00 94 PRO B O 19
ATOM 31627 N N . ALA B 2 23 ? 6.916 -9.408 2.687 1.00 0.00 95 ALA B N 19
ATOM 31628 C CA . ALA B 2 23 ? 7.944 -9.107 3.675 1.00 0.00 95 ALA B CA 19
ATOM 31629 C C . ALA B 2 23 ? 7.888 -10.094 4.831 1.00 0.00 95 ALA B C 19
ATOM 31630 O O . ALA B 2 23 ? 8.581 -9.940 5.838 1.00 0.00 95 ALA B O 19
ATOM 31637 N N . ARG B 2 24 ? 7.040 -11.101 4.686 1.00 0.00 96 ARG B N 19
ATOM 31638 C CA . ARG B 2 24 ? 6.967 -12.188 5.649 1.00 0.00 96 ARG B CA 19
ATOM 31639 C C . ARG B 2 24 ? 8.227 -13.052 5.561 1.00 0.00 96 ARG B C 19
ATOM 31640 O O . ARG B 2 24 ? 8.588 -13.746 6.515 1.00 0.00 96 ARG B O 19
ATOM 31661 N N . ASN B 2 25 ? 8.896 -13.003 4.410 1.00 0.00 97 ASN B N 19
ATOM 31662 C CA . ASN B 2 25 ? 10.108 -13.786 4.195 1.00 0.00 97 ASN B CA 19
ATOM 31663 C C . ASN B 2 25 ? 11.034 -13.085 3.205 1.00 0.00 97 ASN B C 19
ATOM 31664 O O . ASN B 2 25 ? 10.569 -12.500 2.228 1.00 0.00 97 ASN B O 19
ATOM 31675 N N . MET B 2 26 ? 12.339 -13.135 3.489 1.00 0.00 98 MET B N 19
ATOM 31676 C CA . MET B 2 26 ? 13.376 -12.610 2.587 1.00 0.00 98 MET B CA 19
ATOM 31677 C C . MET B 2 26 ? 13.026 -11.213 2.066 1.00 0.00 98 MET B C 19
ATOM 31678 O O . MET B 2 26 ? 12.900 -11.000 0.858 1.00 0.00 98 MET B O 19
ATOM 31692 N N . ALA B 2 27 ? 12.883 -10.263 2.978 1.00 0.00 99 ALA B N 19
ATOM 31693 C CA . ALA B 2 27 ? 12.410 -8.933 2.618 1.00 0.00 99 ALA B CA 19
ATOM 31694 C C . ALA B 2 27 ? 13.544 -7.915 2.553 1.00 0.00 99 ALA B C 19
ATOM 31695 O O . ALA B 2 27 ? 13.759 -7.156 3.500 1.00 0.00 99 ALA B O 19
ATOM 31702 N N . GLU B 2 28 ? 14.266 -7.907 1.441 1.00 0.00 100 GLU B N 19
ATOM 31703 C CA . GLU B 2 28 ? 15.286 -6.895 1.193 1.00 0.00 100 GLU B CA 19
ATOM 31704 C C . GLU B 2 28 ? 15.322 -6.528 -0.284 1.00 0.00 100 GLU B C 19
ATOM 31705 O O . GLU B 2 28 ? 15.236 -7.396 -1.153 1.00 0.00 100 GLU B O 19
ATOM 31717 N N . HIS B 2 29 ? 15.439 -5.236 -0.557 1.00 0.00 101 HIS B N 19
ATOM 31718 C CA . HIS B 2 29 ? 15.543 -4.738 -1.924 1.00 0.00 101 HIS B CA 19
ATOM 31719 C C . HIS B 2 29 ? 16.802 -3.896 -2.079 1.00 0.00 101 HIS B C 19
ATOM 31720 O O . HIS B 2 29 ? 16.747 -2.669 -2.175 1.00 0.00 101 HIS B O 19
ATOM 31735 N N . ILE B 2 30 ? 17.939 -4.577 -2.090 1.00 0.00 102 ILE B N 19
ATOM 31736 C CA . ILE B 2 30 ? 19.233 -3.921 -2.209 1.00 0.00 102 ILE B CA 19
ATOM 31737 C C . ILE B 2 30 ? 19.332 -3.180 -3.539 1.00 0.00 102 ILE B C 19
ATOM 31738 O O . ILE B 2 30 ? 19.123 -3.775 -4.599 1.00 0.00 102 ILE B O 19
ATOM 31754 N N . PRO B 2 31 ? 19.627 -1.867 -3.492 1.00 0.00 103 PRO B N 19
ATOM 31755 C CA . PRO B 2 31 ? 19.785 -1.043 -4.692 1.00 0.00 103 PRO B CA 19
ATOM 31756 C C . PRO B 2 31 ? 20.781 -1.650 -5.675 1.00 0.00 103 PRO B C 19
ATOM 31757 O O . PRO B 2 31 ? 21.937 -1.905 -5.323 1.00 0.00 103 PRO B O 19
ATOM 31768 N N . PRO B 2 32 ? 20.337 -1.904 -6.914 1.00 0.00 104 PRO B N 19
ATOM 31769 C CA . PRO B 2 32 ? 21.181 -2.515 -7.939 1.00 0.00 104 PRO B CA 19
ATOM 31770 C C . PRO B 2 32 ? 22.357 -1.626 -8.323 1.00 0.00 104 PRO B C 19
ATOM 31771 O O . PRO B 2 32 ? 22.180 -0.551 -8.902 1.00 0.00 104 PRO B O 19
ATOM 31782 N N . ALA B 2 33 ? 23.553 -2.081 -7.994 1.00 0.00 105 ALA B N 19
ATOM 31783 C CA . ALA B 2 33 ? 24.765 -1.357 -8.330 1.00 0.00 105 ALA B CA 19
ATOM 31784 C C . ALA B 2 33 ? 25.217 -1.724 -9.736 1.00 0.00 105 ALA B C 19
ATOM 31785 O O . ALA B 2 33 ? 25.466 -2.895 -10.030 1.00 0.00 105 ALA B O 19
ATOM 31792 N N . PRO B 2 34 ? 25.307 -0.722 -10.629 1.00 0.00 106 PRO B N 19
ATOM 31793 C CA . PRO B 2 34 ? 25.717 -0.922 -12.024 1.00 0.00 106 PRO B CA 19
ATOM 31794 C C . PRO B 2 34 ? 27.111 -1.528 -12.124 1.00 0.00 106 PRO B C 19
ATOM 31795 O O . PRO B 2 34 ? 27.372 -2.382 -12.971 1.00 0.00 106 PRO B O 19
ATOM 31806 N N . ASN B 2 35 ? 27.995 -1.077 -11.248 1.00 0.00 107 ASN B N 19
ATOM 31807 C CA . ASN B 2 35 ? 29.342 -1.614 -11.139 1.00 0.00 107 ASN B CA 19
ATOM 31808 C C . ASN B 2 35 ? 29.945 -1.172 -9.818 1.00 0.00 107 ASN B C 19
ATOM 31809 O O . ASN B 2 35 ? 29.681 -0.063 -9.362 1.00 0.00 107 ASN B O 19
ATOM 31820 N N . TRP B 2 36 ? 30.737 -2.049 -9.211 1.00 0.00 108 TRP B N 19
ATOM 31821 C CA . TRP B 2 36 ? 31.317 -1.806 -7.890 1.00 0.00 108 TRP B CA 19
ATOM 31822 C C . TRP B 2 36 ? 30.215 -1.731 -6.834 1.00 0.00 108 TRP B C 19
ATOM 31823 O O . TRP B 2 36 ? 29.863 -2.791 -6.272 1.00 0.00 108 TRP B O 19
ATOM 31845 N N . GLY A 1 1 ? -12.339 22.924 5.137 1.00 0.00 1 GLY A N 20
ATOM 31846 C CA . GLY A 1 1 ? -11.653 21.756 5.734 1.00 0.00 1 GLY A CA 20
ATOM 31847 C C . GLY A 1 1 ? -10.149 21.890 5.671 1.00 0.00 1 GLY A C 20
ATOM 31848 O O . GLY A 1 1 ? -9.605 22.405 4.693 1.00 0.00 1 GLY A O 20
ATOM 31854 N N . HIS A 1 2 ? -9.468 21.427 6.711 1.00 0.00 2 HIS A N 20
ATOM 31855 C CA . HIS A 1 2 ? -8.018 21.549 6.785 1.00 0.00 2 HIS A CA 20
ATOM 31856 C C . HIS A 1 2 ? -7.406 20.312 7.429 1.00 0.00 2 HIS A C 20
ATOM 31857 O O . HIS A 1 2 ? -8.063 19.631 8.217 1.00 0.00 2 HIS A O 20
ATOM 31872 N N . MET A 1 3 ? -6.154 20.032 7.074 1.00 0.00 3 MET A N 20
ATOM 31873 C CA . MET A 1 3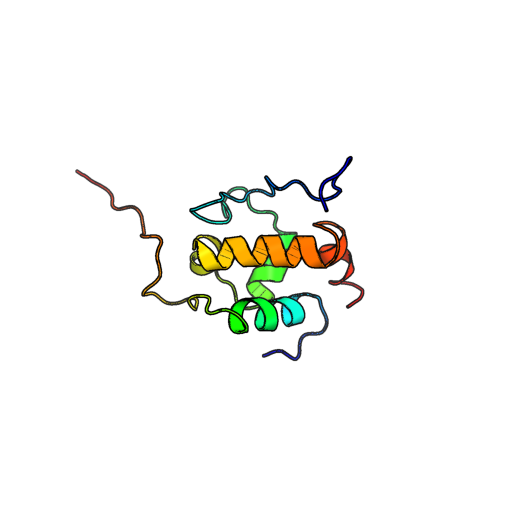 ? -5.404 18.904 7.632 1.00 0.00 3 MET A CA 20
ATOM 31874 C C . MET A 1 3 ? -6.096 17.577 7.335 1.00 0.00 3 MET A C 20
ATOM 31875 O O . MET A 1 3 ? -6.048 16.646 8.134 1.00 0.00 3 MET A O 20
ATOM 31889 N N . SER A 1 4 ? -6.728 17.502 6.172 1.00 0.00 4 SER A N 20
ATOM 31890 C CA . SER A 1 4 ? -7.402 16.290 5.732 1.00 0.00 4 SER A CA 20
ATOM 31891 C C . SER A 1 4 ? -6.403 15.293 5.145 1.00 0.00 4 SER A C 20
ATOM 31892 O O . SER A 1 4 ? -6.747 14.148 4.829 1.00 0.00 4 SER A O 20
ATOM 31900 N N . GLY A 1 5 ? -5.160 15.736 5.013 1.00 0.00 5 GLY A N 20
ATOM 31901 C CA . GLY A 1 5 ? -4.127 14.897 4.455 1.00 0.00 5 GLY A CA 20
ATOM 31902 C C . GLY A 1 5 ? -4.200 14.845 2.947 1.00 0.00 5 GLY A C 20
ATOM 31903 O O . GLY A 1 5 ? -3.972 15.846 2.270 1.00 0.00 5 GLY A O 20
ATOM 31907 N N . PHE A 1 6 ? -4.533 13.680 2.421 1.00 0.00 6 PHE A N 20
ATOM 31908 C CA . PHE A 1 6 ? -4.639 13.503 0.986 1.00 0.00 6 PHE A CA 20
ATOM 31909 C C . PHE A 1 6 ? -6.066 13.766 0.520 1.00 0.00 6 PHE A C 20
ATOM 31910 O O . PHE A 1 6 ? -6.988 13.013 0.837 1.00 0.00 6 PHE A O 20
ATOM 31927 N N . LYS A 1 7 ? -6.238 14.839 -0.237 1.00 0.00 7 LYS A N 20
ATOM 31928 C CA . LYS A 1 7 ? -7.548 15.232 -0.755 1.00 0.00 7 LYS A CA 20
ATOM 31929 C C . LYS A 1 7 ? -7.903 14.419 -2.005 1.00 0.00 7 LYS A C 20
ATOM 31930 O O . LYS A 1 7 ? -8.253 14.973 -3.049 1.00 0.00 7 LYS A O 20
ATOM 31949 N N . HIS A 1 8 ? -7.817 13.093 -1.872 1.00 0.00 8 HIS A N 20
ATOM 31950 C CA . HIS A 1 8 ? -8.002 12.177 -2.992 1.00 0.00 8 HIS A CA 20
ATOM 31951 C C . HIS A 1 8 ? -7.016 12.512 -4.110 1.00 0.00 8 HIS A C 20
ATOM 31952 O O . HIS A 1 8 ? -7.388 12.674 -5.270 1.00 0.00 8 HIS A O 20
ATOM 31967 N N . VAL A 1 9 ? -5.752 12.628 -3.746 1.00 0.00 9 VAL A N 20
ATOM 31968 C CA . VAL A 1 9 ? -4.705 12.848 -4.720 1.00 0.00 9 VAL A CA 20
ATOM 31969 C C . VAL A 1 9 ? -3.949 11.544 -4.933 1.00 0.00 9 VAL A C 20
ATOM 31970 O O . VAL A 1 9 ? -3.529 10.896 -3.971 1.00 0.00 9 VAL A O 20
ATOM 31983 N N . SER A 1 10 ? -3.803 11.146 -6.185 1.00 0.00 10 SER A N 20
ATOM 31984 C CA . SER A 1 10 ? -3.206 9.860 -6.516 1.00 0.00 10 SER A CA 20
ATOM 31985 C C . SER A 1 10 ? -1.693 9.876 -6.333 1.00 0.00 10 SER A C 20
ATOM 31986 O O . SER A 1 10 ? -1.004 8.916 -6.682 1.00 0.00 10 SER A O 20
ATOM 31994 N N . HIS A 1 11 ? -1.177 10.975 -5.802 1.00 0.00 11 HIS A N 20
ATOM 31995 C CA . HIS A 1 11 ? 0.221 11.044 -5.435 1.00 0.00 11 HIS A CA 20
ATOM 31996 C C . HIS A 1 11 ? 0.458 10.118 -4.250 1.00 0.00 11 HIS A C 20
ATOM 31997 O O . HIS A 1 11 ? 1.470 9.431 -4.196 1.00 0.00 11 HIS A O 20
ATOM 32012 N N . VAL A 1 12 ? -0.507 10.130 -3.312 1.00 0.00 12 VAL A N 20
ATOM 32013 C CA . VAL A 1 12 ? -0.590 9.189 -2.175 1.00 0.00 12 VAL A CA 20
ATOM 32014 C C . VAL A 1 12 ? 0.781 8.855 -1.537 1.00 0.00 12 VAL A C 20
ATOM 32015 O O . VAL A 1 12 ? 1.007 7.749 -1.048 1.00 0.00 12 VAL A O 20
ATOM 32028 N N . GLY A 1 13 ? 1.679 9.840 -1.514 1.00 0.00 13 GLY A N 20
ATOM 32029 C CA . GLY A 1 13 ? 2.998 9.647 -0.928 1.00 0.00 13 GLY A CA 20
ATOM 32030 C C . GLY A 1 13 ? 3.757 8.484 -1.549 1.00 0.00 13 GLY A C 20
ATOM 32031 O O . GLY A 1 13 ? 4.650 7.911 -0.926 1.00 0.00 13 GLY A O 20
ATOM 32035 N N . TRP A 1 14 ? 3.406 8.150 -2.782 1.00 0.00 14 TRP A N 20
ATOM 32036 C CA . TRP A 1 14 ? 3.977 7.002 -3.469 1.00 0.00 14 TRP A CA 20
ATOM 32037 C C . TRP A 1 14 ? 4.762 7.446 -4.694 1.00 0.00 14 TRP A C 20
ATOM 32038 O O . TRP A 1 14 ? 4.343 8.352 -5.419 1.00 0.00 14 TRP A O 20
ATOM 32059 N N . ASP A 1 15 ? 5.905 6.818 -4.907 1.00 0.00 15 ASP A N 20
ATOM 32060 C CA . ASP A 1 15 ? 6.696 7.058 -6.100 1.00 0.00 15 ASP A CA 20
ATOM 32061 C C . ASP A 1 15 ? 6.922 5.731 -6.821 1.00 0.00 15 ASP A C 20
ATOM 32062 O O . ASP A 1 15 ? 7.245 4.734 -6.185 1.00 0.00 15 ASP A O 20
ATOM 32071 N N . PRO A 1 16 ? 6.742 5.711 -8.152 1.00 0.00 16 PRO A N 20
ATOM 32072 C CA . PRO A 1 16 ? 6.714 4.483 -8.968 1.00 0.00 16 PRO A CA 20
ATOM 32073 C C . PRO A 1 16 ? 7.782 3.434 -8.628 1.00 0.00 16 PRO A C 20
ATOM 32074 O O . PRO A 1 16 ? 7.499 2.235 -8.647 1.00 0.00 16 PRO A O 20
ATOM 32085 N N . GLN A 1 17 ? 8.999 3.867 -8.328 1.00 0.00 17 GLN A N 20
ATOM 32086 C CA . GLN A 1 17 ? 10.102 2.930 -8.129 1.00 0.00 17 GLN A CA 20
ATOM 32087 C C . GLN A 1 17 ? 10.432 2.743 -6.649 1.00 0.00 17 GLN A C 20
ATOM 32088 O O . GLN A 1 17 ? 10.660 1.623 -6.194 1.00 0.00 17 GLN A O 20
ATOM 32102 N N . ASN A 1 18 ? 10.469 3.840 -5.902 1.00 0.00 18 ASN A N 20
ATOM 32103 C CA . ASN A 1 18 ? 10.861 3.792 -4.493 1.00 0.00 18 ASN A CA 20
ATOM 32104 C C . ASN A 1 18 ? 9.684 3.468 -3.583 1.00 0.00 18 ASN A C 20
ATOM 32105 O O . ASN A 1 18 ? 9.862 3.259 -2.384 1.00 0.00 18 ASN A O 20
ATOM 32116 N N . GLY A 1 19 ? 8.488 3.440 -4.145 1.00 0.00 19 GLY A N 20
ATOM 32117 C CA . GLY A 1 19 ? 7.325 3.041 -3.388 1.00 0.00 19 GLY A CA 20
ATOM 32118 C C . GLY A 1 19 ? 6.771 4.151 -2.521 1.00 0.00 19 GLY A C 20
ATOM 32119 O O . GLY A 1 19 ? 6.945 5.333 -2.817 1.00 0.00 19 GLY A O 20
ATOM 32123 N N . PHE A 1 20 ? 6.094 3.759 -1.455 1.00 0.00 20 PHE A N 20
ATOM 32124 C CA . PHE A 1 20 ? 5.507 4.706 -0.519 1.00 0.00 20 PHE A CA 20
ATOM 32125 C C . PHE A 1 20 ? 6.576 5.248 0.416 1.00 0.00 20 PHE A C 20
ATOM 32126 O O . PHE A 1 20 ? 7.361 4.486 0.981 1.00 0.00 20 PHE A O 20
ATOM 32143 N N . ASP A 1 21 ? 6.609 6.559 0.578 1.00 0.00 21 ASP A N 20
ATOM 32144 C CA . ASP A 1 21 ? 7.509 7.175 1.541 1.00 0.00 21 ASP A CA 20
ATOM 32145 C C . ASP A 1 21 ? 6.953 6.978 2.937 1.00 0.00 21 ASP A C 20
ATOM 32146 O O . ASP A 1 21 ? 6.272 7.847 3.462 1.00 0.00 21 ASP A O 20
ATOM 32155 N N . VAL A 1 22 ? 7.246 5.821 3.521 1.00 0.00 22 VAL A N 20
ATOM 32156 C CA . VAL A 1 22 ? 6.712 5.426 4.829 1.00 0.00 22 VAL A CA 20
ATOM 32157 C C . VAL A 1 22 ? 6.983 6.475 5.917 1.00 0.00 22 VAL A C 20
ATOM 32158 O O . VAL A 1 22 ? 6.232 6.578 6.886 1.00 0.00 22 VAL A O 20
ATOM 32171 N N . ASN A 1 23 ? 8.035 7.272 5.744 1.00 0.00 23 ASN A N 20
ATOM 32172 C CA . ASN A 1 23 ? 8.390 8.294 6.729 1.00 0.00 23 ASN A CA 20
ATOM 32173 C C . ASN A 1 23 ? 7.529 9.548 6.552 1.00 0.00 23 ASN A C 20
ATOM 32174 O O . ASN A 1 23 ? 7.546 10.451 7.388 1.00 0.00 23 ASN A O 20
ATOM 32185 N N . ASN A 1 24 ? 6.786 9.593 5.455 1.00 0.00 24 ASN A N 20
ATOM 32186 C CA . ASN A 1 24 ? 5.840 10.673 5.187 1.00 0.00 24 ASN A CA 20
ATOM 32187 C C . ASN A 1 24 ? 4.481 10.074 4.868 1.00 0.00 24 ASN A C 20
ATOM 32188 O O . ASN A 1 24 ? 3.604 10.729 4.304 1.00 0.00 24 ASN A O 20
ATOM 32199 N N . LEU A 1 25 ? 4.317 8.826 5.270 1.00 0.00 25 LEU A N 20
ATOM 32200 C CA . LEU A 1 25 ? 3.205 8.014 4.866 1.00 0.00 25 LEU A CA 20
ATOM 32201 C C . LEU A 1 25 ? 2.085 8.098 5.900 1.00 0.00 25 LEU A C 20
ATOM 32202 O O . LEU A 1 25 ? 2.332 8.022 7.105 1.00 0.00 25 LEU A O 20
ATOM 32218 N N . ASP A 1 26 ? 0.864 8.284 5.409 1.00 0.00 26 ASP A N 20
ATOM 32219 C CA . ASP A 1 26 ? -0.314 8.466 6.256 1.00 0.00 26 ASP A CA 20
ATOM 32220 C C . ASP A 1 26 ? -0.518 7.274 7.191 1.00 0.00 26 ASP A C 20
ATOM 32221 O O . ASP A 1 26 ? -0.511 6.122 6.760 1.00 0.00 26 ASP A O 20
ATOM 32230 N N . PRO A 1 27 ? -0.696 7.565 8.493 1.00 0.00 27 PRO A N 20
ATOM 32231 C CA . PRO A 1 27 ? -0.848 6.552 9.552 1.00 0.00 27 PRO A CA 20
ATOM 32232 C C . PRO A 1 27 ? -1.981 5.555 9.306 1.00 0.00 27 PRO A C 20
ATOM 32233 O O . PRO A 1 27 ? -1.899 4.405 9.742 1.00 0.00 27 PRO A O 20
ATOM 32244 N N . ASP A 1 28 ? -3.028 5.987 8.611 1.00 0.00 28 ASP A N 20
ATOM 32245 C CA . ASP A 1 28 ? -4.175 5.120 8.352 1.00 0.00 28 ASP A CA 20
ATOM 32246 C C . ASP A 1 28 ? -3.819 4.129 7.254 1.00 0.00 28 ASP A C 20
ATOM 32247 O O . ASP A 1 28 ? -4.102 2.934 7.362 1.00 0.00 28 ASP A O 20
ATOM 32256 N N . LEU A 1 29 ? -3.165 4.625 6.207 1.00 0.00 29 LEU A N 20
ATOM 32257 C CA . LEU A 1 29 ? -2.604 3.753 5.183 1.00 0.00 29 LEU A CA 20
ATOM 32258 C C . LEU A 1 29 ? -1.589 2.811 5.817 1.00 0.00 29 LEU A C 20
ATOM 32259 O O . LEU A 1 29 ? -1.571 1.614 5.536 1.00 0.00 29 LEU A O 20
ATOM 32275 N N . ARG A 1 30 ? -0.760 3.380 6.685 1.00 0.00 30 ARG A N 20
ATOM 32276 C CA . ARG A 1 30 ? 0.266 2.635 7.399 1.00 0.00 30 ARG A CA 20
ATOM 32277 C C . ARG A 1 30 ? -0.351 1.472 8.170 1.00 0.00 30 ARG A C 20
ATOM 32278 O O . ARG A 1 30 ? 0.172 0.357 8.157 1.00 0.00 30 ARG A O 20
ATOM 32299 N N . SER A 1 31 ? -1.477 1.747 8.827 1.00 0.00 31 SER A N 20
ATOM 32300 C CA . SER A 1 31 ? -2.236 0.726 9.539 1.00 0.00 31 SER A CA 20
ATOM 32301 C C . SER A 1 31 ? -2.684 -0.361 8.572 1.00 0.00 31 SER A C 20
ATOM 32302 O O . SER A 1 31 ? -2.462 -1.550 8.798 1.00 0.00 31 SER A O 20
ATOM 32310 N N . LEU A 1 32 ? -3.300 0.077 7.487 1.00 0.00 32 LEU A N 20
ATOM 32311 C CA . LEU A 1 32 ? -3.895 -0.811 6.505 1.00 0.00 32 LEU A CA 20
ATOM 32312 C C . LEU A 1 32 ? -2.864 -1.751 5.904 1.00 0.00 32 LEU A C 20
ATOM 32313 O O . LEU A 1 32 ? -3.028 -2.970 5.928 1.00 0.00 32 LEU A O 20
ATOM 32329 N N . PHE A 1 33 ? -1.816 -1.170 5.362 1.00 0.00 33 PHE A N 20
ATOM 32330 C CA . PHE A 1 33 ? -0.760 -1.935 4.709 1.00 0.00 33 PHE A CA 20
ATOM 32331 C C . PHE A 1 33 ? -0.109 -2.912 5.683 1.00 0.00 33 PHE A C 20
ATOM 32332 O O . PHE A 1 33 ? 0.114 -4.074 5.351 1.00 0.00 33 PHE A O 20
ATOM 32349 N N . SER A 1 34 ? 0.166 -2.439 6.891 1.00 0.00 34 SER A N 20
ATOM 32350 C CA . SER A 1 34 ? 0.757 -3.274 7.926 1.00 0.00 34 SER A CA 20
ATOM 32351 C C . SER A 1 34 ? -0.205 -4.392 8.332 1.00 0.00 34 SER A C 20
ATOM 32352 O O . SER A 1 34 ? 0.220 -5.500 8.665 1.00 0.00 34 SER A O 20
ATOM 32360 N N . ARG A 1 35 ? -1.499 -4.094 8.300 1.00 0.00 35 ARG A N 20
ATOM 32361 C CA . ARG A 1 35 ? -2.534 -5.087 8.568 1.00 0.00 35 ARG A CA 20
ATOM 32362 C C . ARG A 1 35 ? -2.546 -6.166 7.494 1.00 0.00 35 ARG A C 20
ATOM 32363 O O . ARG A 1 35 ? -2.925 -7.310 7.746 1.00 0.00 35 ARG A O 20
ATOM 32384 N N . ALA A 1 36 ? -2.121 -5.795 6.295 1.00 0.00 36 ALA A N 20
ATOM 32385 C CA . ALA A 1 36 ? -2.136 -6.703 5.161 1.00 0.00 36 ALA A CA 20
ATOM 32386 C C . ALA A 1 36 ? -0.808 -7.453 5.031 1.00 0.00 36 ALA A C 20
ATOM 32387 O O . ALA A 1 36 ? -0.556 -8.114 4.029 1.00 0.00 36 ALA A O 20
ATOM 32394 N N . GLY A 1 37 ? 0.044 -7.334 6.046 1.00 0.00 37 GLY A N 20
ATOM 32395 C CA . GLY A 1 37 ? 1.295 -8.076 6.058 1.00 0.00 37 GLY A CA 20
ATOM 32396 C C . GLY A 1 37 ? 2.436 -7.321 5.410 1.00 0.00 37 GLY A C 20
ATOM 32397 O O . GLY A 1 37 ? 3.598 -7.705 5.543 1.00 0.00 37 GLY A O 20
ATOM 32401 N N . ILE A 1 38 ? 2.107 -6.255 4.696 1.00 0.00 38 ILE A N 20
ATOM 32402 C CA . ILE A 1 38 ? 3.098 -5.443 4.013 1.00 0.00 38 ILE A CA 20
ATOM 32403 C C . ILE A 1 38 ? 3.933 -4.643 5.007 1.00 0.00 38 ILE A C 20
ATOM 32404 O O . ILE A 1 38 ? 3.426 -3.744 5.679 1.00 0.00 38 ILE A O 20
ATOM 32420 N N . SER A 1 39 ? 5.208 -4.982 5.104 1.00 0.00 39 SER A N 20
ATOM 32421 C CA . SER A 1 39 ? 6.129 -4.259 5.962 1.00 0.00 39 SER A CA 20
ATOM 32422 C C . SER A 1 39 ? 6.474 -2.905 5.346 1.00 0.00 39 SER A C 20
ATOM 32423 O O . SER A 1 39 ? 6.223 -2.680 4.160 1.00 0.00 39 SER A O 20
ATOM 32431 N N . GLU A 1 40 ? 7.053 -2.014 6.134 1.00 0.00 40 GLU A N 20
ATOM 32432 C CA . GLU A 1 40 ? 7.415 -0.689 5.647 1.00 0.00 40 GLU A CA 20
ATOM 32433 C C . GLU A 1 40 ? 8.397 -0.786 4.480 1.00 0.00 40 GLU A C 20
ATOM 32434 O O . GLU A 1 40 ? 8.273 -0.069 3.487 1.00 0.00 40 GLU A O 20
ATOM 32446 N N . ALA A 1 41 ? 9.350 -1.702 4.590 1.00 0.00 41 ALA A N 20
ATOM 32447 C CA . ALA A 1 41 ? 10.310 -1.934 3.518 1.00 0.00 41 ALA A CA 20
ATOM 32448 C C . ALA A 1 41 ? 9.603 -2.466 2.273 1.00 0.00 41 ALA A C 20
ATOM 32449 O O . ALA A 1 41 ? 10.013 -2.208 1.140 1.00 0.00 41 ALA A O 20
ATOM 32456 N N . GLN A 1 42 ? 8.516 -3.186 2.484 1.00 0.00 42 GLN A N 20
ATOM 32457 C CA . GLN A 1 42 ? 7.769 -3.757 1.382 1.00 0.00 42 GLN A CA 20
ATOM 32458 C C . GLN A 1 42 ? 6.934 -2.676 0.704 1.00 0.00 42 GLN A C 20
ATOM 32459 O O . GLN A 1 42 ? 6.576 -2.793 -0.464 1.00 0.00 42 GLN A O 20
ATOM 32473 N N . LEU A 1 43 ? 6.643 -1.609 1.438 1.00 0.00 43 LEU A N 20
ATOM 32474 C CA . LEU A 1 43 ? 5.938 -0.471 0.869 1.00 0.00 43 LEU A CA 20
ATOM 32475 C C . LEU A 1 43 ? 6.851 0.311 -0.061 1.00 0.00 43 LEU A C 20
ATOM 32476 O O . LEU A 1 43 ? 6.386 1.088 -0.892 1.00 0.00 43 LEU A O 20
ATOM 32492 N N . THR A 1 44 ? 8.151 0.105 0.086 1.00 0.00 44 THR A N 20
ATOM 32493 C CA . THR A 1 44 ? 9.114 0.742 -0.793 1.00 0.00 44 THR A CA 20
ATOM 32494 C C . THR A 1 44 ? 9.534 -0.224 -1.900 1.00 0.00 44 THR A C 20
ATOM 32495 O O . THR A 1 44 ? 10.391 0.084 -2.725 1.00 0.00 44 THR A O 20
ATOM 32506 N N . ASP A 1 45 ? 8.925 -1.411 -1.898 1.00 0.00 45 ASP A N 20
ATOM 32507 C CA . ASP A 1 45 ? 9.157 -2.398 -2.949 1.00 0.00 45 ASP A CA 20
ATOM 32508 C C . ASP A 1 45 ? 8.499 -1.967 -4.252 1.00 0.00 45 ASP A C 20
ATOM 32509 O O . ASP A 1 45 ? 7.373 -1.471 -4.238 1.00 0.00 45 ASP A O 20
ATOM 32518 N N . ALA A 1 46 ? 9.192 -2.161 -5.363 1.00 0.00 46 ALA A N 20
ATOM 32519 C CA . ALA A 1 46 ? 8.718 -1.683 -6.659 1.00 0.00 46 ALA A CA 20
ATOM 32520 C C . ALA A 1 46 ? 7.338 -2.241 -7.016 1.00 0.00 46 ALA A C 20
ATOM 32521 O O . ALA A 1 46 ? 6.376 -1.480 -7.156 1.00 0.00 46 ALA A O 20
ATOM 32528 N N . GLU A 1 47 ? 7.241 -3.561 -7.158 1.00 0.00 47 GLU A N 20
ATOM 32529 C CA . GLU A 1 47 ? 5.990 -4.190 -7.570 1.00 0.00 47 GLU A CA 20
ATOM 32530 C C . GLU A 1 47 ? 4.942 -4.110 -6.470 1.00 0.00 47 GLU A C 20
ATOM 32531 O O . GLU A 1 47 ? 3.777 -3.809 -6.741 1.00 0.00 47 GLU A O 20
ATOM 32543 N N . THR A 1 48 ? 5.353 -4.376 -5.236 1.00 0.00 48 THR A N 20
ATOM 32544 C CA . THR A 1 48 ? 4.441 -4.334 -4.107 1.00 0.00 48 THR A CA 20
ATOM 32545 C C . THR A 1 48 ? 3.713 -2.990 -4.009 1.00 0.00 48 THR A C 20
ATOM 32546 O O . THR A 1 48 ? 2.482 -2.946 -4.025 1.00 0.00 48 THR A O 20
ATOM 32557 N N . SER A 1 49 ? 4.465 -1.895 -3.946 1.00 0.00 49 SER A N 20
ATOM 32558 C CA . SER A 1 49 ? 3.870 -0.578 -3.743 1.00 0.00 49 SER A CA 20
ATOM 32559 C C . SER A 1 49 ? 3.016 -0.167 -4.940 1.00 0.00 49 SER A C 20
ATOM 32560 O O . SER A 1 49 ? 1.923 0.379 -4.775 1.00 0.00 49 SER A O 20
ATOM 32568 N N . LYS A 1 50 ? 3.521 -0.440 -6.139 1.00 0.00 50 LYS A N 20
ATOM 32569 C CA . LYS A 1 50 ? 2.826 -0.083 -7.370 1.00 0.00 50 LYS A CA 20
ATOM 32570 C C . LYS A 1 50 ? 1.433 -0.699 -7.400 1.00 0.00 50 LYS A C 20
ATOM 32571 O O . LYS A 1 50 ? 0.454 -0.039 -7.748 1.00 0.00 50 LYS A O 20
ATOM 32590 N N . LEU A 1 51 ? 1.348 -1.959 -7.005 1.00 0.00 51 LEU A N 20
ATOM 32591 C CA . LEU A 1 51 ? 0.090 -2.679 -7.052 1.00 0.00 51 LEU A CA 20
ATOM 32592 C C . LEU A 1 51 ? -0.781 -2.346 -5.850 1.00 0.00 51 LEU A C 20
ATOM 32593 O O . LEU A 1 51 ? -2.002 -2.476 -5.916 1.00 0.00 51 LEU A O 20
ATOM 32609 N N . ILE A 1 52 ? -0.167 -1.927 -4.745 1.00 0.00 52 ILE A N 20
ATOM 32610 C CA . ILE A 1 52 ? -0.931 -1.353 -3.649 1.00 0.00 52 ILE A CA 20
ATOM 32611 C C . ILE A 1 52 ? -1.619 -0.070 -4.097 1.00 0.00 52 ILE A C 20
ATOM 32612 O O . ILE A 1 52 ? -2.794 0.144 -3.818 1.00 0.00 52 ILE A O 20
ATOM 32628 N N . TYR A 1 53 ? -0.883 0.780 -4.792 1.00 0.00 53 TYR A N 20
ATOM 32629 C CA . TYR A 1 53 ? -1.449 2.009 -5.326 1.00 0.00 53 TYR A CA 20
ATOM 32630 C C . TYR A 1 53 ? -2.583 1.690 -6.298 1.00 0.00 53 TYR A C 20
ATOM 32631 O O . TYR A 1 53 ? -3.656 2.294 -6.239 1.00 0.00 53 TYR A O 20
ATOM 32649 N N . ASP A 1 54 ? -2.333 0.734 -7.182 1.00 0.00 54 ASP A N 20
ATOM 32650 C CA . ASP A 1 54 ? -3.357 0.239 -8.099 1.00 0.00 54 ASP A CA 20
ATOM 32651 C C . ASP A 1 54 ? -4.563 -0.280 -7.319 1.00 0.00 54 ASP A C 20
ATOM 32652 O O . ASP A 1 54 ? -5.708 -0.081 -7.714 1.00 0.00 54 ASP A O 20
ATOM 32661 N N . PHE A 1 55 ? -4.280 -0.930 -6.199 1.00 0.00 55 PHE A N 20
ATOM 32662 C CA . PHE A 1 55 ? -5.306 -1.421 -5.286 1.00 0.00 55 PHE A CA 20
ATOM 32663 C C . PHE A 1 55 ? -6.176 -0.285 -4.767 1.00 0.00 55 PHE A C 20
ATOM 32664 O O . PHE A 1 55 ? -7.402 -0.385 -4.743 1.00 0.00 55 PHE A O 20
ATOM 32681 N N . ILE A 1 56 ? -5.529 0.784 -4.340 1.00 0.00 56 ILE A N 20
ATOM 32682 C CA . ILE A 1 56 ? -6.222 1.926 -3.779 1.00 0.00 56 ILE A CA 20
ATOM 32683 C C . ILE A 1 56 ? -7.108 2.581 -4.835 1.00 0.00 56 ILE A C 20
ATOM 32684 O O . ILE A 1 56 ? -8.235 2.991 -4.553 1.00 0.00 56 ILE A O 20
ATOM 32700 N N . GLU A 1 57 ? -6.602 2.643 -6.061 1.00 0.00 57 GLU A N 20
ATOM 32701 C CA . GLU A 1 57 ? -7.382 3.153 -7.183 1.00 0.00 57 GLU A CA 20
ATOM 32702 C C . GLU A 1 57 ? -8.552 2.215 -7.484 1.00 0.00 57 GLU A C 20
ATOM 32703 O O . GLU A 1 57 ? -9.649 2.662 -7.825 1.00 0.00 57 GLU A O 20
ATOM 32715 N N . ASP A 1 58 ? -8.302 0.915 -7.340 1.00 0.00 58 ASP A N 20
ATOM 32716 C CA . ASP A 1 58 ? -9.315 -0.123 -7.558 1.00 0.00 58 ASP A CA 20
ATOM 32717 C C . ASP A 1 58 ? -10.521 0.076 -6.642 1.00 0.00 58 ASP A C 20
ATOM 32718 O O . ASP A 1 58 ? -11.659 -0.208 -7.020 1.00 0.00 58 ASP A O 20
ATOM 32727 N N . GLN A 1 59 ? -10.262 0.584 -5.445 1.00 0.00 59 GLN A N 20
ATOM 32728 C CA . GLN A 1 59 ? -11.315 0.814 -4.460 1.00 0.00 59 GLN A CA 20
ATOM 32729 C C . GLN A 1 59 ? -12.092 2.089 -4.765 1.00 0.00 59 GLN A C 20
ATOM 32730 O O . GLN A 1 59 ? -13.221 2.265 -4.307 1.00 0.00 59 GLN A O 20
ATOM 32744 N N . GLY A 1 60 ? -11.492 2.970 -5.550 1.00 0.00 60 GLY A N 20
ATOM 32745 C CA . GLY A 1 60 ? -12.116 4.242 -5.840 1.00 0.00 60 GLY A CA 20
ATOM 32746 C C . GLY A 1 60 ? -11.295 5.404 -5.330 1.00 0.00 60 GLY A C 20
ATOM 32747 O O . GLY A 1 60 ? -11.740 6.552 -5.351 1.00 0.00 60 GLY A O 20
ATOM 32751 N N . GLY A 1 61 ? -10.092 5.109 -4.863 1.00 0.00 61 GLY A N 20
ATOM 32752 C CA . GLY A 1 61 ? -9.205 6.150 -4.411 1.00 0.00 61 GLY A CA 20
ATOM 32753 C C . GLY A 1 61 ? -8.887 6.038 -2.937 1.00 0.00 61 GLY A C 20
ATOM 32754 O O . GLY A 1 61 ? -9.242 5.052 -2.289 1.00 0.00 61 GLY A O 20
ATOM 32758 N N . LEU A 1 62 ? -8.245 7.066 -2.404 1.00 0.00 62 LEU A N 20
ATOM 32759 C CA . LEU A 1 62 ? -7.752 7.043 -1.034 1.00 0.00 62 LEU A CA 20
ATOM 32760 C C . LEU A 1 62 ? -8.893 7.131 -0.026 1.00 0.00 62 LEU A C 20
ATOM 32761 O O . LEU A 1 62 ? -8.831 6.528 1.047 1.00 0.00 62 LEU A O 20
ATOM 32777 N N . GLU A 1 63 ? -9.940 7.863 -0.383 1.00 0.00 63 GLU A N 20
ATOM 32778 C CA . GLU A 1 63 ? -11.068 8.072 0.516 1.00 0.00 63 GLU A CA 20
ATOM 32779 C C . GLU A 1 63 ? -11.861 6.786 0.689 1.00 0.00 63 GLU A C 20
ATOM 32780 O O . GLU A 1 63 ? -12.462 6.551 1.735 1.00 0.00 63 GLU A O 20
ATOM 32792 N N . ALA A 1 64 ? -11.837 5.947 -0.338 1.00 0.00 64 ALA A N 20
ATOM 32793 C CA . ALA A 1 64 ? -12.546 4.679 -0.304 1.00 0.00 64 ALA A CA 20
ATOM 32794 C C . ALA A 1 64 ? -11.901 3.726 0.692 1.00 0.00 64 ALA A C 20
ATOM 32795 O O . ALA A 1 64 ? -12.572 3.183 1.565 1.00 0.00 64 ALA A O 20
ATOM 32802 N N . VAL A 1 65 ? -10.586 3.554 0.572 1.00 0.00 65 VAL A N 20
ATOM 32803 C CA . VAL A 1 65 ? -9.840 2.666 1.463 1.00 0.00 65 VAL A CA 20
ATOM 32804 C C . VAL A 1 65 ? -9.988 3.119 2.915 1.00 0.00 65 VAL A C 20
ATOM 32805 O O . VAL A 1 65 ? -10.094 2.299 3.829 1.00 0.00 65 VAL A O 20
ATOM 32818 N N . ARG A 1 66 ? -10.017 4.435 3.107 1.00 0.00 66 ARG A N 20
ATOM 32819 C CA . ARG A 1 66 ? -10.228 5.028 4.424 1.00 0.00 66 ARG A CA 20
ATOM 32820 C C . ARG A 1 66 ? -11.558 4.576 5.028 1.00 0.00 66 ARG A C 20
ATOM 32821 O O . ARG A 1 66 ? -11.690 4.457 6.247 1.00 0.00 66 ARG A O 20
ATOM 32842 N N . GLN A 1 67 ? -12.541 4.322 4.170 1.00 0.00 67 GLN A N 20
ATOM 32843 C CA . GLN A 1 67 ? -13.869 3.931 4.626 1.00 0.00 67 GLN A CA 20
ATOM 32844 C C . GLN A 1 67 ? -13.968 2.424 4.828 1.00 0.00 67 GLN A C 20
ATOM 32845 O O . GLN A 1 67 ? -14.726 1.957 5.683 1.00 0.00 67 GLN A O 20
ATOM 32859 N N . GLU A 1 68 ? -13.191 1.662 4.062 1.00 0.00 68 GLU A N 20
ATOM 32860 C CA . GLU A 1 68 ? -13.204 0.204 4.173 1.00 0.00 68 GLU A CA 20
ATOM 32861 C C . GLU A 1 68 ? -12.718 -0.237 5.551 1.00 0.00 68 GLU A C 20
ATOM 32862 O O . GLU A 1 68 ? -13.008 -1.346 5.992 1.00 0.00 68 GLU A O 20
ATOM 32874 N N . MET A 1 69 ? -11.984 0.648 6.227 1.00 0.00 69 MET A N 20
ATOM 32875 C CA . MET A 1 69 ? -11.476 0.388 7.578 1.00 0.00 69 MET A CA 20
ATOM 32876 C C . MET A 1 69 ? -12.600 0.015 8.540 1.00 0.00 69 MET A C 20
ATOM 32877 O O . MET A 1 69 ? -12.359 -0.549 9.605 1.00 0.00 69 MET A O 20
ATOM 32891 N N . ARG A 1 70 ? -13.825 0.365 8.179 1.00 0.00 70 ARG A N 20
ATOM 32892 C CA . ARG A 1 70 ? -14.986 -0.011 8.957 1.00 0.00 70 ARG A CA 20
ATOM 32893 C C . ARG A 1 70 ? -16.102 -0.500 8.037 1.00 0.00 70 ARG A C 20
ATOM 32894 O O . ARG A 1 70 ? -17.278 -0.503 8.403 1.00 0.00 70 ARG A O 20
ATOM 32915 N N . ARG A 1 71 ? -15.713 -0.929 6.841 1.00 0.00 71 ARG A N 20
ATOM 32916 C CA . ARG A 1 71 ? -16.672 -1.372 5.837 1.00 0.00 71 ARG A CA 20
ATOM 32917 C C . ARG A 1 71 ? -16.508 -2.854 5.514 1.00 0.00 71 ARG A C 20
ATOM 32918 O O . ARG A 1 71 ? -17.288 -3.684 5.984 1.00 0.00 71 ARG A O 20
ATOM 32939 N N . GLN A 1 72 ? -15.503 -3.175 4.713 1.00 0.00 72 GLN A N 20
ATOM 32940 C CA . GLN A 1 72 ? -15.278 -4.539 4.265 1.00 0.00 72 GLN A CA 20
ATOM 32941 C C . GLN A 1 72 ? -13.833 -4.700 3.822 1.00 0.00 72 GLN A C 20
ATOM 32942 O O . GLN A 1 72 ? -13.146 -3.672 3.683 1.00 0.00 72 GLN A O 20
ATOM 32957 N N . GLY B 2 1 ? -14.382 -11.950 6.561 1.00 0.00 73 GLY B N 20
ATOM 32958 C CA . GLY B 2 1 ? -13.484 -11.453 5.495 1.00 0.00 73 GLY B CA 20
ATOM 32959 C C . GLY B 2 1 ? -12.638 -12.559 4.903 1.00 0.00 73 GLY B C 20
ATOM 32960 O O . GLY B 2 1 ? -13.124 -13.662 4.673 1.00 0.00 73 GLY B O 20
ATOM 32966 N N . HIS B 2 2 ? -11.372 -12.266 4.639 1.00 0.00 74 HIS B N 20
ATOM 32967 C CA . HIS B 2 2 ? -10.443 -13.287 4.172 1.00 0.00 74 HIS B CA 20
ATOM 32968 C C . HIS B 2 2 ? -9.572 -13.731 5.341 1.00 0.00 74 HIS B C 20
ATOM 32969 O O . HIS B 2 2 ? -9.988 -14.554 6.152 1.00 0.00 74 HIS B O 20
ATOM 32984 N N . MET B 2 3 ? -8.375 -13.166 5.443 1.00 0.00 75 MET B N 20
ATOM 32985 C CA . MET B 2 3 ? -7.543 -13.362 6.625 1.00 0.00 75 MET B CA 20
ATOM 32986 C C . MET B 2 3 ? -7.635 -12.134 7.518 1.00 0.00 75 MET B C 20
ATOM 32987 O O . MET B 2 3 ? -7.200 -12.142 8.668 1.00 0.00 75 MET B O 20
ATOM 33001 N N . LEU B 2 4 ? -8.214 -11.079 6.960 1.00 0.00 76 LEU B N 20
ATOM 33002 C CA . LEU B 2 4 ? -8.472 -9.844 7.686 1.00 0.00 76 LEU B CA 20
ATOM 33003 C C . LEU B 2 4 ? -9.944 -9.482 7.547 1.00 0.00 76 LEU B C 20
ATOM 33004 O O . LEU B 2 4 ? -10.575 -9.832 6.549 1.00 0.00 76 LEU B O 20
ATOM 33020 N N . PRO B 2 5 ? -10.513 -8.795 8.545 1.00 0.00 77 PRO B N 20
ATOM 33021 C CA . PRO B 2 5 ? -11.898 -8.350 8.522 1.00 0.00 77 PRO B CA 20
ATOM 33022 C C . PRO B 2 5 ? -12.039 -6.929 7.982 1.00 0.00 77 PRO B C 20
ATOM 33023 O O . PRO B 2 5 ? -13.112 -6.328 8.046 1.00 0.00 77 PRO B O 20
ATOM 33034 N N . ASP B 2 6 ? -10.947 -6.410 7.439 1.00 0.00 78 ASP B N 20
ATOM 33035 C CA . ASP B 2 6 ? -10.910 -5.056 6.919 1.00 0.00 78 ASP B CA 20
ATOM 33036 C C . ASP B 2 6 ? -10.493 -5.083 5.461 1.00 0.00 78 ASP B C 20
ATOM 33037 O O . ASP B 2 6 ? -10.307 -6.159 4.891 1.00 0.00 78 ASP B O 20
ATOM 33046 N N . VAL B 2 7 ? -10.295 -3.912 4.878 1.00 0.00 79 VAL B N 20
ATOM 33047 C CA . VAL B 2 7 ? -9.840 -3.800 3.490 1.00 0.00 79 VAL B CA 20
ATOM 33048 C C . VAL B 2 7 ? -8.456 -4.442 3.309 1.00 0.00 79 VAL B C 20
ATOM 33049 O O . VAL B 2 7 ? -8.051 -4.780 2.194 1.00 0.00 79 VAL B O 20
ATOM 33062 N N . ALA B 2 8 ? -7.763 -4.665 4.423 1.00 0.00 80 ALA B N 20
ATOM 33063 C CA . ALA B 2 8 ? -6.470 -5.344 4.413 1.00 0.00 80 ALA B CA 20
ATOM 33064 C C . ALA B 2 8 ? -6.565 -6.700 3.717 1.00 0.00 80 ALA B C 20
ATOM 33065 O O . ALA B 2 8 ? -5.610 -7.164 3.095 1.00 0.00 80 ALA B O 20
ATOM 33072 N N . GLN B 2 9 ? -7.737 -7.316 3.801 1.00 0.00 81 GLN B N 20
ATOM 33073 C CA . GLN B 2 9 ? -7.962 -8.626 3.207 1.00 0.00 81 GLN B CA 20
ATOM 33074 C C . GLN B 2 9 ? -7.994 -8.528 1.688 1.00 0.00 81 GLN B C 20
ATOM 33075 O O . GLN B 2 9 ? -7.519 -9.419 0.983 1.00 0.00 81 GLN B O 20
ATOM 33089 N N . ARG B 2 10 ? -8.550 -7.434 1.200 1.00 0.00 82 ARG B N 20
ATOM 33090 C CA . ARG B 2 10 ? -8.734 -7.223 -0.213 1.00 0.00 82 ARG B CA 20
ATOM 33091 C C . ARG B 2 10 ? -7.402 -6.860 -0.851 1.00 0.00 82 ARG B C 20
ATOM 33092 O O . ARG B 2 10 ? -7.192 -7.041 -2.051 1.00 0.00 82 ARG B O 20
ATOM 33113 N N . LEU B 2 11 ? -6.485 -6.394 -0.019 1.00 0.00 83 LEU B N 20
ATOM 33114 C CA . LEU B 2 11 ? -5.173 -6.000 -0.482 1.00 0.00 83 LEU B CA 20
ATOM 33115 C C . LEU B 2 11 ? -4.267 -7.219 -0.625 1.00 0.00 83 LEU B C 20
ATOM 33116 O O . LEU B 2 11 ? -3.545 -7.343 -1.614 1.00 0.00 83 LEU B O 20
ATOM 33132 N N . MET B 2 12 ? -4.332 -8.134 0.341 1.00 0.00 84 MET B N 20
ATOM 33133 C CA . MET B 2 12 ? -3.509 -9.340 0.293 1.00 0.00 84 MET B CA 20
ATOM 33134 C C . MET B 2 12 ? -3.840 -10.168 -0.942 1.00 0.00 84 MET B C 20
ATOM 33135 O O . MET B 2 12 ? -2.949 -10.702 -1.605 1.00 0.00 84 MET B O 20
ATOM 33149 N N . GLN B 2 13 ? -5.127 -10.251 -1.259 1.00 0.00 85 GLN B N 20
ATOM 33150 C CA . GLN B 2 13 ? -5.577 -10.982 -2.437 1.00 0.00 85 GLN B CA 20
ATOM 33151 C C . GLN B 2 13 ? -5.083 -10.305 -3.708 1.00 0.00 85 GLN B C 20
ATOM 33152 O O . GLN B 2 13 ? -4.606 -10.964 -4.629 1.00 0.00 85 GLN B O 20
ATOM 33166 N N . HIS B 2 14 ? -5.176 -8.982 -3.732 1.00 0.00 86 HIS B N 20
ATOM 33167 C CA . HIS B 2 14 ? -4.837 -8.199 -4.916 1.00 0.00 86 HIS B CA 20
ATOM 33168 C C . HIS B 2 14 ? -3.344 -8.284 -5.230 1.00 0.00 86 HIS B C 20
ATOM 33169 O O . HIS B 2 14 ? -2.941 -8.248 -6.393 1.00 0.00 86 HIS B O 20
ATOM 33184 N N . LEU B 2 15 ? -2.528 -8.391 -4.194 1.00 0.00 87 LEU B N 20
ATOM 33185 C CA . LEU B 2 15 ? -1.085 -8.491 -4.368 1.00 0.00 87 LEU B CA 20
ATOM 33186 C C . LEU B 2 15 ? -0.690 -9.901 -4.797 1.00 0.00 87 LEU B C 20
ATOM 33187 O O . LEU B 2 15 ? 0.178 -10.086 -5.657 1.00 0.00 87 LEU B O 20
ATOM 33203 N N . ALA B 2 16 ? -1.353 -10.890 -4.212 1.00 0.00 88 ALA B N 20
ATOM 33204 C CA . ALA B 2 16 ? -1.098 -12.294 -4.534 1.00 0.00 88 ALA B CA 20
ATOM 33205 C C . ALA B 2 16 ? -1.409 -12.604 -5.999 1.00 0.00 88 ALA B C 20
ATOM 33206 O O . ALA B 2 16 ? -1.014 -13.645 -6.524 1.00 0.00 88 ALA B O 20
ATOM 33213 N N . GLU B 2 17 ? -2.113 -11.692 -6.656 1.00 0.00 89 GLU B N 20
ATOM 33214 C CA . GLU B 2 17 ? -2.477 -11.857 -8.055 1.00 0.00 89 GLU B CA 20
ATOM 33215 C C . GLU B 2 17 ? -1.281 -11.664 -8.988 1.00 0.00 89 GLU B C 20
ATOM 33216 O O . GLU B 2 17 ? -1.320 -12.094 -10.139 1.00 0.00 89 GLU B O 20
ATOM 33228 N N . HIS B 2 18 ? -0.220 -11.022 -8.504 1.00 0.00 90 HIS B N 20
ATOM 33229 C CA . HIS B 2 18 ? 0.897 -10.672 -9.385 1.00 0.00 90 HIS B CA 20
ATOM 33230 C C . HIS B 2 18 ? 2.248 -11.178 -8.873 1.00 0.00 90 HIS B C 20
ATOM 33231 O O . HIS B 2 18 ? 3.184 -11.343 -9.656 1.00 0.00 90 HIS B O 20
ATOM 33246 N N . GLY B 2 19 ? 2.362 -11.398 -7.569 1.00 0.00 91 GLY B N 20
ATOM 33247 C CA . GLY B 2 19 ? 3.595 -11.952 -7.025 1.00 0.00 91 GLY B CA 20
ATOM 33248 C C . GLY B 2 19 ? 4.412 -10.947 -6.234 1.00 0.00 91 GLY B C 20
ATOM 33249 O O . GLY B 2 19 ? 5.616 -10.807 -6.447 1.00 0.00 91 GLY B O 20
ATOM 33253 N N . ILE B 2 20 ? 3.754 -10.234 -5.333 1.00 0.00 92 ILE B N 20
ATOM 33254 C CA . ILE B 2 20 ? 4.427 -9.340 -4.401 1.00 0.00 92 ILE B CA 20
ATOM 33255 C C . ILE B 2 20 ? 5.336 -10.123 -3.460 1.00 0.00 92 ILE B C 20
ATOM 33256 O O . ILE B 2 20 ? 5.032 -11.263 -3.096 1.00 0.00 92 ILE B O 20
ATOM 33272 N N . GLN B 2 21 ? 6.457 -9.515 -3.087 1.00 0.00 93 GLN B N 20
ATOM 33273 C CA . GLN B 2 21 ? 7.382 -10.138 -2.152 1.00 0.00 93 GLN B CA 20
ATOM 33274 C C . GLN B 2 21 ? 6.735 -10.272 -0.773 1.00 0.00 93 GLN B C 20
ATOM 33275 O O . GLN B 2 21 ? 6.193 -9.306 -0.237 1.00 0.00 93 GLN B O 20
ATOM 33289 N N . PRO B 2 22 ? 6.748 -11.482 -0.199 1.00 0.00 94 PRO B N 20
ATOM 33290 C CA . PRO B 2 22 ? 6.243 -11.721 1.158 1.00 0.00 94 PRO B CA 20
ATOM 33291 C C . PRO B 2 22 ? 7.039 -10.941 2.201 1.00 0.00 94 PRO B C 20
ATOM 33292 O O . PRO B 2 22 ? 8.271 -10.994 2.224 1.00 0.00 94 PRO B O 20
ATOM 33303 N N . ALA B 2 23 ? 6.330 -10.220 3.065 1.00 0.00 95 ALA B N 20
ATOM 33304 C CA . ALA B 2 23 ? 6.973 -9.347 4.041 1.00 0.00 95 ALA B CA 20
ATOM 33305 C C . ALA B 2 23 ? 6.841 -9.881 5.458 1.00 0.00 95 ALA B C 20
ATOM 33306 O O . ALA B 2 23 ? 7.264 -9.230 6.416 1.00 0.00 95 ALA B O 20
ATOM 33313 N N . ARG B 2 24 ? 6.244 -11.054 5.597 1.00 0.00 96 ARG B N 20
ATOM 33314 C CA . ARG B 2 24 ? 6.166 -11.706 6.897 1.00 0.00 96 ARG B CA 20
ATOM 33315 C C . ARG B 2 24 ? 7.547 -12.197 7.316 1.00 0.00 96 ARG B C 20
ATOM 33316 O O . ARG B 2 24 ? 7.872 -12.242 8.504 1.00 0.00 96 ARG B O 20
ATOM 33337 N N . ASN B 2 25 ? 8.358 -12.548 6.329 1.00 0.00 97 ASN B N 20
ATOM 33338 C CA . ASN B 2 25 ? 9.737 -12.935 6.579 1.00 0.00 97 ASN B CA 20
ATOM 33339 C C . ASN B 2 25 ? 10.630 -11.707 6.447 1.00 0.00 97 ASN B C 20
ATOM 33340 O O . ASN B 2 25 ? 10.127 -10.597 6.272 1.00 0.00 97 ASN B O 20
ATOM 33351 N N . MET B 2 26 ? 11.940 -11.896 6.528 1.00 0.00 98 MET B N 20
ATOM 33352 C CA . MET B 2 26 ? 12.867 -10.774 6.467 1.00 0.00 98 MET B CA 20
ATOM 33353 C C . MET B 2 26 ? 12.844 -10.125 5.090 1.00 0.00 98 MET B C 20
ATOM 33354 O O . MET B 2 26 ? 12.324 -9.020 4.929 1.00 0.00 98 MET B O 20
ATOM 33368 N N . ALA B 2 27 ? 13.391 -10.840 4.115 1.00 0.00 99 ALA B N 20
ATOM 33369 C CA . ALA B 2 27 ? 13.497 -10.370 2.732 1.00 0.00 99 ALA B CA 20
ATOM 33370 C C . ALA B 2 27 ? 14.339 -9.096 2.629 1.00 0.00 99 ALA B C 20
ATOM 33371 O O . ALA B 2 27 ? 15.530 -9.162 2.308 1.00 0.00 99 ALA B O 20
ATOM 33378 N N . GLU B 2 28 ? 13.716 -7.954 2.925 1.00 0.00 100 GLU B N 20
ATOM 33379 C CA . GLU B 2 28 ? 14.348 -6.641 2.800 1.00 0.00 100 GLU B CA 20
ATOM 33380 C C . GLU B 2 28 ? 14.775 -6.358 1.362 1.00 0.00 100 GLU B C 20
ATOM 33381 O O . GLU B 2 28 ? 14.529 -7.149 0.448 1.00 0.00 100 GLU B O 20
ATOM 33393 N N . HIS B 2 29 ? 15.391 -5.206 1.168 1.00 0.00 101 HIS B N 20
ATOM 33394 C CA . HIS B 2 29 ? 15.942 -4.828 -0.122 1.00 0.00 101 HIS B CA 20
ATOM 33395 C C . HIS B 2 29 ? 17.320 -4.236 0.098 1.00 0.00 101 HIS B C 20
ATOM 33396 O O . HIS B 2 29 ? 17.442 -3.183 0.722 1.00 0.00 101 HIS B O 20
ATOM 33411 N N . ILE B 2 30 ? 18.346 -4.921 -0.377 1.00 0.00 102 ILE B N 20
ATOM 33412 C CA . ILE B 2 30 ? 19.706 -4.418 -0.267 1.00 0.00 102 ILE B CA 20
ATOM 33413 C C . ILE B 2 30 ? 19.878 -3.205 -1.174 1.00 0.00 102 ILE B C 20
ATOM 33414 O O . ILE B 2 30 ? 19.812 -3.325 -2.400 1.00 0.00 102 ILE B O 20
ATOM 33430 N N . PRO B 2 31 ? 20.073 -2.018 -0.579 1.00 0.00 103 PRO B N 20
ATOM 33431 C CA . PRO B 2 31 ? 20.157 -0.767 -1.330 1.00 0.00 103 PRO B CA 20
ATOM 33432 C C . PRO B 2 31 ? 21.421 -0.688 -2.179 1.00 0.00 103 PRO B C 20
ATOM 33433 O O . PRO B 2 31 ? 22.498 -1.104 -1.745 1.00 0.00 103 PRO B O 20
ATOM 33444 N N . PRO B 2 32 ? 21.303 -0.168 -3.408 1.00 0.00 104 PRO B N 20
ATOM 33445 C CA . PRO B 2 32 ? 22.449 0.012 -4.297 1.00 0.00 104 PRO B CA 20
ATOM 33446 C C . PRO B 2 32 ? 23.437 1.024 -3.731 1.00 0.00 104 PRO B C 20
ATOM 33447 O O . PRO B 2 32 ? 23.111 2.204 -3.572 1.00 0.00 104 PRO B O 20
ATOM 33458 N N . ALA B 2 33 ? 24.631 0.550 -3.411 1.00 0.00 105 ALA B N 20
ATOM 33459 C CA . ALA B 2 33 ? 25.674 1.403 -2.867 1.00 0.00 105 ALA B CA 20
ATOM 33460 C C . ALA B 2 33 ? 26.147 2.390 -3.925 1.00 0.00 105 ALA B C 20
ATOM 33461 O O . ALA B 2 33 ? 26.511 1.987 -5.030 1.00 0.00 105 ALA B O 20
ATOM 33468 N N . PRO B 2 34 ? 26.137 3.695 -3.598 1.00 0.00 106 PRO B N 20
ATOM 33469 C CA . PRO B 2 34 ? 26.511 4.761 -4.536 1.00 0.00 106 PRO B CA 20
ATOM 33470 C C . PRO B 2 34 ? 27.841 4.486 -5.232 1.00 0.00 106 PRO B C 20
ATOM 33471 O O . PRO B 2 34 ? 28.896 4.447 -4.593 1.00 0.00 106 PRO B O 20
ATOM 33482 N N . ASN B 2 35 ? 27.776 4.275 -6.540 1.00 0.00 107 ASN B N 20
ATOM 33483 C CA . ASN B 2 35 ? 28.960 3.942 -7.330 1.00 0.00 107 ASN B CA 20
ATOM 33484 C C . ASN B 2 35 ? 29.854 5.157 -7.523 1.00 0.00 107 ASN B C 20
ATOM 33485 O O . ASN B 2 35 ? 29.373 6.289 -7.600 1.00 0.00 107 ASN B O 20
ATOM 33496 N N . TRP B 2 36 ? 31.155 4.918 -7.594 1.00 0.00 108 TRP B N 20
ATOM 33497 C CA . TRP B 2 36 ? 32.112 5.975 -7.875 1.00 0.00 108 TRP B CA 20
ATOM 33498 C C . TRP B 2 36 ? 32.488 5.944 -9.348 1.00 0.00 108 TRP B C 20
ATOM 33499 O O . TRP B 2 36 ? 33.304 5.081 -9.731 1.00 0.00 108 TRP B O 20
#

Secondary structure (DSSP, 8-state):
--SS--SS-TTTTEETTTEE-TTS--HHHHHHHHHHT--HHHHTSHHHHHHHHHHHHHTTSHHHHHHHHT--/----SSHHHHHHHHHHTTTPPPSSS--SS-------

Radius of gyration: 13.96 Å; Cα contacts (8 Å, |Δi|>4): 135; chains: 2; bounding box: 51×30×27 Å

Foldseek 3Di:
DPPPPDPQDLPQCADQQQAHPLVSHDVLVVVVCVVVVQDPNNRRHNVSRNVVSVVQVVLVTDVRSSVCVPPD/DAVDPDCVRVVVVVCVVPDDDDVVDPPDDDDDDDDD

Organism: Homo sapiens (NCBI:txid9606)

Sequence (108 aa):
GHMSGFKHVSHVGWDPQNGFDVNNLDPDLRSLFSRAGISEAQLTDAETSKLIYDFIEDQGGLEAVRQEMRRQGHMLPDVAQRLMQHLAEHGIQPARNMAEHIPPAPNWGHMSGFKHVSHVGWDPQNGFDVNNLDPDLRSLFSRAGISEAQLTDAETSKLIYDFIEDQGGLEAVRQEMRRQGHMLPDVAQRLMQHLAEHGIQPARNMAEHIPPAPNWGHMSGFKHVSHVGWDPQNGFDVNNLDPDLRSLFSRAGISEAQLTDAETSKLIYDFIEDQGGLEAVRQEMRRQGHMLPDVAQRLMQHLAEHGIQPARNMAEHIPPAPNWGHMSGFKHVSHVGWDPQNGFDVNNLDPDLRSLFSRAGISEAQLTDAETSKLIYDFIEDQGGLEAVRQEMRRQGHMLPDVAQRLMQHLAEHGIQPARNMAEHIPPAPNWGHMSGFKHVSHVGWDPQNGFDVNNLDPDLRSLFSRAGISEAQLTDAETSKLIYDFIEDQGGLEAVRQEMRRQGHMLPDVAQRLMQHLAEHGIQPARNMAEHIPPAPNWGHMSGFKHVSHVGWDPQNGFDVNNLDPDLRSLFSRAGISEAQLTDAETSKLIYDFIEDQGGLEAVRQEMRRQGHMLPDVAQRLMQHLAEHGIQPARNMAEHIPPAPNWGHMSGFKHVSHVGWDPQNGFDVNNLDPDLRSLFSRAGISEAQLTDAETSKLIYDFIEDQGGLEAVRQEMRRQGHMLPDVAQRLMQHLAEHGIQPARNMAEHIPPAPNWGHMSGFKHVSHVGWDPQNGFDVNNLDPDLRSLFSRAGISEAQLTDAETSKLIYDFIEDQGGLEAVRQEMRRQGHMLPDVAQRLMQHLAEHGIQPARNMAEHIPPAPNWGHMSGFKHVSHVGWDPQNGFDVNNLDPDLRSLFSRAGISEAQLTDAETSKLIYDFIEDQGGLEAVRQEMRRQGHMLPDVAQRLMQHLAEHGIQPARNMAEHIPPAPNWGHMSGFKHVSHVGWDPQNGFDVNNLDPDLRSLFSRAGISEAQLTDAETSKLIYDFIEDQGGLEAVRQEMRRQGHMLPDVAQRLMQHLAEHGIQPARNMAEHIPPAPNWGHMSGFKHVSHVGWDPQNGFDVNNLDPDLRSLFSRAGISEAQLTDAETSKLIYDFIEDQGGLEAVRQEMRRQGHMLPDVAQRLMQHLAEHGIQPARNMAEHIPPAPNWGHMSGFKHVSHVGWDPQNGFDVNNLDPDLRSLFSRAGISEAQLTDAETSKLIYDFIEDQGGLEAVRQEMRRQGHMLPDVAQRLMQHLAEHGIQPARNMAEHIPPAPNWGHMSGFKHVSHVGWDPQNGFDVNNLDPDLRSLFSRAGISEAQLTDAETSKLIYDFIEDQGGLEAVRQEMRRQGHMLPDVAQRLMQHLAEHGIQPARNMAEHIPPAPNWGHMSGFKHVSHVGWDPQNGFDVNNLDPDLRSLFSRAGISEAQLTDAETSKLIYDFIEDQGGLEAVRQEMRRQGHMLPDVAQRLMQHLAEHGIQPARNMAEHIPPAPNWGHMSGFKHVSHVGWDPQNGFDVNNLDPDLRSLFSRAGISEAQLTDAETSKLIYDFIEDQGGLEAVRQEMRRQGHMLPDVAQRLMQHLAEHGIQPARNMAEHIPPAPNWGHMSGFKHVSHVGWDPQNGFDVNNLDPDLRSLFSRAGISEAQLTDAETSKLIYDFIEDQGGLEAVRQEMRRQGHMLPDVAQRLMQHLAEHGIQPARNMAEHIPPAPNWGHMSGFKHVSHVGWDPQNGFDVNNLDPDLRSLFSRAGISEAQLTDAETSKLIYDFIEDQGGLEAVRQEMRRQGHMLPDVAQRLMQHLAEHGIQPARNMAEHIPPAPNWGHMSGFKHVSHVGWDPQNGFDVNNLDPDLRSLFSRAGISEAQLTDAETSKLIYDFIEDQGGLEAVRQEMRRQGHMLPDVAQRLMQHLAEHGIQPARNMAEHIPPAPNWGHMSGFKHVSHVGWDPQNGFDVNNLDPDLRSLFSRAGISEAQLTDAETSKLIYDFIEDQGGLEAVRQEMRRQGHMLPDVAQRLMQHLAEHGIQPARNMAEHIPPAPNWGHMSGFKHVSHVGWDPQNGFDVNNLDPDLRSLFSRAGISEAQLTDAETSKLIYDFIEDQGGLEAVRQEMRRQGHMLPDVAQRLMQHLAEHGIQPARNMAEHIPPAPNW

Nearest PDB structures (foldseek):
  2k42-assembly1_A  TM=8.921E-01  e=2.015E-11  Homo sapiens
  1ej5-assembly1_A  TM=7.798E-01  e=2.331E-09  Homo sapiens
  8s5t-assembly1_A  TM=7.930E-01  e=6.531E-08  Rattus norvegicus
  1t84-assembly1_A  TM=6.793E-01  e=2.420E-08  Homo sapiens
  2lnh-assembly1_A  TM=7.855E-01  e=4.599E-06  Homo sapiens

InterPro domains:
  IPR000095 CRIB domain [PF00786] (237-294)
  IPR000095 CRIB domain [PS50108] (238-251)
  IPR000095 CRIB domain [SM00285] (238-274)
  IPR000697 WH1/EVH1 domain [PF00568] (36-144)
  IPR000697 WH1/EVH1 domain [PS50229] (39-148)
  IPR000697 WH1/EVH1 domain [SM00461] (39-145)
  IPR003124 WH2 domain [PF02205] (427-453)
  IPR003124 WH2 domain [PS51082] (430-447)
  IPR003124 WH2 domain [SM00246] (430-447)
  IPR011026 Actin nucleation-promoting factor WAS, C-terminal [SSF47912] (242-371)
  IPR011026 Actin nucleation-promoting factor WAS, C-terminal [SSF47912] (430-490)
  IPR011993 PH-like domain superfamily [G3DSA:2.30.29.30] (15-157)
  IPR033927 WASP family, EVH1 domain [cd01205] (45-145)
  IPR036936 CRIB domain superfamily [G3DSA:3.90.810.10] (239-310)
  IPR036936 CRIB domain superfamily [G3DSA:3.90.810.10] (428-492)